Protein 7K36 (pdb70)

B-factor: mean 131.06, std 77.76, range [30.0, 365.94]

Solvent-accessible surface area: 93568 Å² total; per-residue (Å²): 111,23,35,51,2,4,69,73,4,24,77,38,98,61,73,64,16,34,77,58,0,2,45,74,40,64,25,3,4,121,40,19,20,68,106,113,0,38,62,62,9,3,76,20,28,35,64,60,26,172,24,74,60,74,1,31,37,16,15,3,104,56,16,24,101,22,43,95,63,0,33,14,91,74,76,3,40,58,0,7,73,0,0,35,50,16,8,87,32,106,42,82,88,2,22,54,22,0,31,63,5,7,55,62,8,34,88,15,74,42,0,13,69,20,1,52,59,12,34,75,57,10,70,67,31,76,50,26,12,15,17,22,6,19,22,2,14,8,31,4,2,35,46,26,94,19,80,22,31,84,49,18,23,62,28,21,52,55,11,27,85,46,114,4,88,51,0,26,40,39,14,9,39,45,16,58,72,38,7,69,37,11,29,90,83,8,30,64,57,5,51,66,25,15,67,62,13,26,92,78,28,103,65,66,77,25,18,45,11,14,13,46,16,29,23,46,31,52,91,100,93,116,82,71,64,62,44,49,64,66,31,45,79,78,29,128,80,71,47,28,29,20,16,8,75,20,29,16,57,41,12,56,108,140,105,32,68,80,25,38,62,43,14,38,65,53,40,98,115,14,46,65,36,4,20,67,12,27,26,53,12,29,46,30,42,44,88,82,52,63,84,94,72,30,66,76,52,59,65,60,43,49,74,48,68,85,122,113,76,54,57,17,39,24,49,32,62,27,23,45,24,74,51,69,105,45,89,80,46,48,63,51,49,60,59,55,32,69,49,5,34,91,66,75,40,68,18,5,30,24,39,14,50,29,24,53,32,34,25,89,44,69,19,18,69,121,48,14,81,76,34,54,68,15,20,42,65,13,4,110,44,94,148,20,80,20,36,48,37,7,0,90,42,5,13,86,17,0,18,91,25,38,53,124,61,1,37,83,38,3,29,68,15,5,43,50,9,7,63,17,97,18,20,10,0,11,70,15,1,12,42,7,3,51,78,4,6,108,113,26,34,87,88,27,1,73,80,34,5,3,69,38,3,25,78,39,11,54,36,87,22,6,11,21,19,5,4,1,0,42,1,1,31,32,3,1,96,46,0,21,91,65,16,0,54,120,63,1,10,65,18,0,43,141,7,10,60,18,104,15,15,1,0,31,0,1,0,0,78,1,6,66,78,2,1,107,46,16,54,112,72,36,21,106,63,86,8,65,60,44,3,82,138,5,19,126,33,136,20,74,5,0,72,56,34,0,81,58,1,32,105,88,60,55,123,32,89,96,122,42,49,3,46,4,4,22,30,0,2,29,5,6,23,16,3,41,91,33,51,1,0,1,1,0,0,34,0,39,6,0,6,1,1,41,58,137,29,90,18,26,22,8,1,20,17,1,65,12,31,0,13,6,18,9,19,1,69,94,1,82,39,0,5,0,0,0,43,56,19,18,2,10,56,4,53,10,27,64,29,114,47,77,41,53,48,83,46,85,92,100,7,58,66,6,76,18,127,22,4,117,22,3,0,21,6,13,14,40,0,70,66,76,60,23,0,0,0,0,0,21,55,14,21,6,56,7,12,51,63,148,98,60,51,64,29,137,89,90,2,4,5,0,16,23,0,51,35,28,44,41,27,0,8,6,0,31,40,79,13,17,5,30,5,5,12,28,144,61,46,123,68,82,49,107,21,83,65,14,1,24,66,6,24,21,16,61,28,56,61,34,10,2,3,0,8,82,46,80,59,1,20,7,2,21,4,138,67,10,123,93,106,48,41,20,87,8,6,129,49,25,0,16,0,5,8,32,8,50,6,16,14,50,6,1,0,0,0,32,41,10,12,7,41,8,14,23,32,62,50,81,85,71,66,42,81,25,84,34,17,145,110,30,66,100,12,2,2,23,11,5,11,20,6,34,10,67,18,43,1,0,1,0,0,2,37,2,29,1,37,0,6,45,85,115,125,84,71,15,113,72,2,55,90,5,18,101,40,0,41,92,44,113,57,5,58,56,63,47,0,86,36,0,6,79,58,1,71,105,14,0,20,123,20,22,1,3,40,114,22,166,21,8,3,3,0,0,0,0,4,4,0,22,1,79,24,2,30,3,2,8,88,3,2,0,96,18,18,10,1,11,3,0,0,0,0,1,2,0,0,120,13,167,80,0,0,4,0,0,1,1,0,3,0,2,2,10,30,23,106,93,22,7,10,1,0,0,0,2,7,1,6,78,111,18,0,89,104,100,8,0,53,73,14,0,79,157,54,40,52,62,22,42,0,25,118,41,0,1,54,0,2,10,42,2,0,0,0,0,10,0,44,38,66,6,0,0,0,0,0,0,2,0,5,4,0,6,24,14,34,5,0,45,0,10,20,0,15,60,53,20,43,146,58,3,17,2,6,6,0,0,40,0,13,9,31,136,124,49,6,14,5,67,6,125,100,63,18,12,35,5,0,0,84,59,0,0,71,14,1,7,144,47,28,54,10,82,4,1,0,0,0,12,57,50,19,102,92,0,33,55,60,35,19,106,136,24,0,0,2,0,2,4,0,2,54,42,38,166,219,41,35,3,62,0,0,0,0,12,2,26,32,93,28,114,58,48,38,21,83,6,80,57,30,91,156,172,76,74,7,87,23,2,34,102,54,3,77,110,36,37,52,104,8,76,106,49,46,56,95,32,105,96,41,110,59,107,17,93,63,108,19,66,119,12,56,44,57,22,111,42,36,53,84,60,32,131,88,15,21,143,119,0,87,74,29,61,81,14,35,142,79,82,89,62,66,54,82,97,123,205,44,49,23,38,0,2,0,0,27,8,48,34,5,48,34,90,6,80,108,60,102,48,96,13,82,46,54,58,49,12,13,93,25,54,23,64,64,2,90,42,23,69,145,20,9,72,90,8,71,114,14,2,67,63,32,15,116,87,22,69,170,40,57,89,119,169,95,78,14,85,26,0,3,94,36,10,74,97,41,28,58,93,13,86,84,45,77,26,83,21,61,75,67,70,48,82,12,98,63,104,38,66,108,7,75,46,45,22,108,30,28,102,43,84,33,44,10,44,76,110,12,62,56,48,60,87,187,181,35,52,0,79,20,3,21,110,54,6,102,100,22,56,60,122,8,87,100,49,126,55,103,21,72,90,81,89,64,79,15,90,66,91,45,64,115,6,51,44,44,41,64,42,37,62,66,47,42,59,62,52,95,62,50,67,89,92,126,45,36,46,20,20,30,38,71,82,41,36,71,82,151,94,50,61,44,26,28,112,3,61,121,22,30,108,67,65,45,48,22,43,68,105,0,0,89,62,90,122,88,3,16,9,27,0,2,1,6,11,19,6,5,21,24,0,5,4,9,7,9,43,5,39,74,122,14,104,102,103,77,42,98,70,14,0,16,24,13,185,46,15,85,115,2,85,8,28,14,2,4,20,2,5,10,14,15,5,8,34,40,1,9,21,101,114,44,0,84,41,37,100,76,14,94,116,58,0,34,29,35,0,7,17,2,11,19,36,11,24,12,1,4,20,6,2,29,132,65,10,99,107,34,8,54,88,18,11,113,88,16,59,1,1,41,2,16,21,92,1,10,72,76,35,45,18,19,6,111,79,28,34,80,5,73,105,156,17,110,34,41,20,37,18,144,45,53,26,4,18,65,17,0,28,7,56,26,6,30,91,24,88,89,87,1,102,111,1,6,74,74,59,18,149,137,32,44,92,137,85,122,21,75,93,21,83,74,87,73,4,62,24,3,4,17,54,11,6,26,24,6,26,34,60,31,154,126,131,16,48,72,26,6,9,3,0,4,20,8,1,11,8,87,125,56,72,77,72,30,48,49,71,20,88,57,0,0,2,8,3,20,65,9,26,0,5,50,26,0,6,55,21,0,21,31,25,22,86,108,112,32,22,72,67,14,24,52,5,6,4,4,1,6,0,0,2,1,0,0,5,4,0,37,45,23,31,165,166,69,134,98,47,16,100,50,9,57,62,41,1,12,32,63,46,13,105,121,60,7,0,6,18,18,0,0,26,1,0,40,101,7,30,78,49,160,8,80,59,3,2,0,4,4,0,0,3,0,0,1,2,1,0,0,0,10,4,2,10,18,92,77,8,47,55,62,74,45,101,52,3,83,139,54,62,28,80,114,45,64,45,61,46,44,114,25,20,146,109,32,194,36,86,66,29,54,28,35,16,24,0,64,59,126,17,1,40,116,20,0,32,63,1,0,62,94,54,2,69,43,81,34,40,88,25,25,103,1,29,28,11,5,31,140,3,0,39,47,0,4,125,6,0,80,124,37,88,38,41,21,9,25,87,24,13,34,119,90,5,78,58,49,60,108,6,38,50,32,71,10,119,39,158,47,134,100,58,55,4,1,21,5,0,76,7,0,32,107,36,0,28,94,19,0,75,3,0,7,106,0,2,90,40,2,6,42,139,111,79,3,50,6,14,0,43,102,130,114,121,100,71,132,69,52,35,26,0,24,70,5,0,41,11,0,0,0,2,0,0,0,3,0,1,0,4,0,0,47,2,0,71,17,22,10,10,21,0,6,15,29,0,0,1,35,0,6,75,30,94,1,0,34,14,1,6,88,2,3,85,44,94,9,69,53,21,0,51,23,107,22,61,102,156,182,42,18,34,6,0,0,2,0,0,0,0,1,0,21,0,0,10,54,0,1,60,128,30,81,0,0,7,20,31,0,30,86,83,152,0,4,70,14,0,56,94,3,28,129,0,118,19,14,19,0,3,3,22,0,0,51,0,0,20,46,0,0,59,51,40,29,139,122,37,10,123,74,29,26,182,20,7,17,11,0,0,22,17,9,40,9,33,0,38,38,48,7,4,60,2,130,120,153,91,60,112,57,55,2,64,63,34,108,35,46,3,102,108,1,16,53,54,34,47,64,179,100,126,36,59,77,80,22,87,94,26,72,32,56,29,50,21,2,66,68,100,73,72,43,17,66,66,70,78,81,86,133

Radius of gyration: 62.42 Å; Cα contacts (8 Å, |Δi|>4): 3441; chains: 9; bounding box: 196×83×123 Å

CATH classification: 1.25.10.10

Sequence (2183 aa):
YPIAVLIDELRNEDVQLRLNSIKKLSTIALALGVERTRSELLPFLTDTIYDEDEVLLALAEQLGTFTTLVGGPEYVHCLLPPLESLATVEETVVRDKAVESLRAISPSDLEAHFVPLVKRLAGGDWFTSRTSACGLFSVCYPRVSSAVKAELRQYFRNLCSDDTPMVRRAAASKLGEFAKVLELDNVKSEIIPMFSNLASDEQDSVRLLAVEACVNIAQLLDLEALVMPTLRQAAEWRVRYMVADKFTELQKAITKTDLVPAFQNLMKEVRAAASHKVKEFCENLSADCRENVIMSQILPCIKELVSVKSALASVIMGLSPILGKDNTIEHLLPLFLAQLKDECPEVRLNIISNLDCVNEVIGIRQLSQSLLPAIVELAEDAKWRVRLAIIEYMPLLAGQLGVEFFDEKLNSLCMAWLVDHVYAIREAATSNLKKLVEKFGKEWAHATIIPKVLAMSGDPNYLHRMTTLFCINVLSEVCGQDITTKHMLPTVLRMAGDPVANVRFNVAKSLQKIGPILDNSTLQSEVKPILEKLTQDQDVDVKYFAQEALTVLSTWNPKYTLRSHFDGVRALAFHPVEPVLVTASEDHTLKLWNLDVEPIYTFRAHIGPVLSLAISSNGEQCFSGGIDATIQWWNMPSPSVDPYDTYEPNVLAGTLVGHTDAVWGLAYSGIKNQLLSCSADGTVRLWNPPCICTYNGIPTSVDFIGCDPAHMVTSFNTGSAVIYDLETSQSLVILSNHINRVVSHPTLPVTITAHEDRHIKFFDNKTGKMIHSMVAHLDAVTSLAVDPNGIYLMSGSHDCSIRLWNLDSKTCVQEITAHRKKLDESIYDVAFHSSKAYIASAGADALAKVFVDEKVFTKELDQWIEQLNECKQLSESQVKSLCEKAKEILTKESNVQEVRCPVTVCGDVHGQFHDLMELFRIGGKSPDTNYLFMGDYVDRGYYSVETVTLLVALKVRYRERITILRGNHESRQITQVYGFYDECLRKYGNANVWKYFTDLFDYLPLTALVDGQIFCLHGGLSPSIDTLDHIRALDRLQEVPHEGPMCDLLWSDPDDRGGWGISPRGAGYTFGQDISETFNHANGLTLVSRAHQLVMEGYNWCHDRNVVTIFSAPNYCYRCGNQAAIMELDDTLKYSFLQFDPAPRQYTIPGILHYIQHEWARFEMERAHWEVERAELQARIAFLQGERKGQENLKKDLVRRIKMLEYALKQERAKYHKLQYTIPGILHYIQHEWARFEMERAHWEVERAELQARIAFLQGERKGQENLKKDLVRRIKMLEYALKQQYTIPGILHYIQHEWARFEMERAHWEVERAELQARIAFLQGERKGQENLKKDLVRRIKMLEYQYTIPGILHYIQHEWARFEMERAHWEVERAELQARIAFLQGERKGQENLKKDLVRRIKMLRNRPGTKAQDFYNWTLAVQQYIQQNIRADCSNIDKILEPPDEGVWKYEHLRQFCLELNGLAVKLQSECHPDTCIFLCAAHKTPKECPAIDYTRHTLDGAACLLNSNKYFPSRVSIKESSVAKLGSVCRRIYRIFSHAYFHHRQIFDEYENETFLCHRFTKFVMKYNLMSKDNLIVPIEFEYADTDKWAAELSELYSYTEGPEFLMNRKCFEEDFRIHVTDKKWTELDTNQHRTHAMRLLDGLEVTAREKRLKVARAILYVAQGTSSEAEVQSWMRYNIFLLLEVGTFNALVELLNMEIDNISLADSTDLRVLLNIMYLIVETVHQECEEWRTMRQTFRAELGSPLYNNEPFAIMLFGMVTKFCSGHAPHFPMKKVLLLLWKTVLCTLGGFEELQSMKAEKRSILGLPPLPEDSIKVIRNMRAAGLPWAPKVREKDIEMFLESSRSKFIGYTLGSDTNTVVGLPRPIHESIKTLKQHKYTSIAEVQAQMEEEYLRSPLSGGEEEVEQVPAETLYQGLLPSLPQYMIALLKILLAAAPTINILADVLPTVLQSMKLGVDVNRHKEVIVKAISAVLLLLLKHFKLNHVYQFEYMAQHLVFANCIPLILKFFNQNIMSYITAKNSISQFCWRNLFSCINLLRILNKLTKWKHSRTMMLVVFKSAPILKRALKVKQAMMQLYVLKLLKVQTKYLGRQWRKSNMKTMSAIYQKVRHRLNDDWAYGNDWDFQAEECALRANIERFNARRYDRAHSNPDFLPVDNCLQSVLGFQMNYDLWLERE

Organism: Homo sapiens (NCBI:txid9606)

GO terms:
  GO:0004721 phosphoprotein phosphatase activity (F, IDA)
  GO:0008287 protein serine/threonine phosphatase complex (C, IDA)
  GO:0035331 negative regulation of hippo signaling (P, IDA)
  GO:0000775 chromosome, centromeric region (C, IDA)
  GO:0000785 chromatin (C, IDA)
  GO:0005634 nucleus (C, IDA)
  GO:0000159 protein phosphatase type 2A complex (C, IDA)
  GO:0090443 FAR/SIN/STRIPAK complex (C, IDA)
  GO:0160232 INTAC complex (C, IDA)
  GO:0160240 RNA polymerase II transcription initiation surveillance (P, IDA)
  GO:0007059 chromosome segregation (P, IDA)
  GO:0019888 protein phosphatase regulator activity (F, IDA)
  GO:0005694 chromosome (C, EXP)
  GO:0005515 protein binding (F, IPI)
  GO:0005829 cytosol (C, TAS)
  GO:0034243 regulation of transcription elongation by RNA polymerase II (P, IDA)
  GO:0043005 neuron projection (C, IDA)
  GO:0043025 neuronal cell body (C, IDA)
  GO:0016328 lateral plasma membrane (C, IDA)
  GO:0000159 protein phosphatase type 2A complex (C, TAS)

Foldseek 3Di:
DLLVVLVVQCVDPDPVSVLVSLVCPVVVLVVDQLCCCLVPVLVSLQPVDDHDPVSLLSNLVSLLPVLVSNPHLCRLLSNLNRLLVQLPDPDDVSVVSSLNSLLSNACLVSLLVSLVVLCVSLLVDLELSVLSSLLSSLSSCLSVVQPVQVVSLVSLLCLCPVNYPHSVLVSLQVLVRSCVSHDPVSSVSSLVSSQVSLVVQDDLSSLLSSLNSLLVCCVPNVVNVVSVVVLLVQCPASSVLSNLLSLLSCLQPVSCLVSLVSLLVLCCVNVLSSLVSVLSSLLSCLVDPDPVSCVVSVVSSLVSLLVVSLLSVLSSLLSNLSDQDDVVSVVSLLSLLVCCLPHPLVSVLSSLVSVVSVCVSPRCLVVVVSNVVSLVSQCPDDPVVSVLSSLLSVLVVCLVNDPVSCLVPVLVSLVCQCQDDDVSSLVSSLVSVLVNCVSPDLVCVVVRPLVVLLVQCDDPDVSSNLSSLVSLLSNLVPNAQVVCVVRVVVSLLVQCPPPDVVSNLSSLVSCLRNVVRYDPVCCVVRVVVSLVVQCPDDPVSSVVSSVVSVVSPD/DWDFDDKAPDDFFFFQEKEAFAAFQKIWTFFQVQKIFIDHDVGYTAEIDPPGDGGWHEKEAQNVRFKIWTWFAQQKIWIFGDDDPPHHHPDDDDVCRRVDIGHDQRGTFQEWEDFPVRFWIWTDGCSQWIWIDGVHDIDIANDCFNYKYAAHCDSQKIKTAHQPFKIWIGGHVPSDTDDIEGAGKAEKAHANDQFWIWTFHQQQWIFIATPPYRDRPGTHRHDPGRFHEKEAALHGFWIWTHGQVQKIATAGPVHRDRPDIDHDWDNPDSGWWNYKYFHNHPTKIWTTIRRRIIIIID/DPVVVLVVLVVQLVCLLVVHHDALVVLQVLLVLLLVLLLPAFLAAEAEFWAKEFEAAAQAVQLVVVVCVVQHHQQVHAYEYAENQHFLYQRSRSRVSNLSSSCSNCVRRYAYAYAPCLFLVNCVPGPVQVNCCVVHVDCSSVVSSSQSSLRHRAWYAYPQAETEGAAAFAPVDQEVVVSSVDRSNDGQDQDDRSQARRHHEEDADAAWAPDPVHTHTHHYLVSLVNSSVVRVHPAYEYEYDDDQAQKDCPNPNRYMYGHAYACSPVVSGGWHKMWIRDNPRDIDMDTGHRDDD/DDDPVVVVVVVVVVVVVVVVVVVVVVVVVVVVVVVVVVVVVVVVVVVVVVVVVVVVVVVVVVVVVVVVVVVVVD/DDDDVRVVVVVVVVVVVVVVVVVVVVVVVVVVVVVVVVVVVVVVVVVVVVVVVVVVVVVVVVVVVD/DDDVVVVVVVVVVVVVVVVVVVVVVVVVVVVVVVVVVVVVVVVVVVVVVVVVVVVVVVVVVD/DDDDVVVVVVVVVVVVVVVVVVVVVVVVVVVVVVVVVVVVVVVVVVVVVVVVVVVVVVVD/DDDPPDDPCVVVVDVVCLLVLLVVQPVVDLPDQVSSVPDPPDQLNLLSVVVVLLVLCVVVLVLCVVPVDVPVFADWAVLDPPTGRPTLNRRSVSLSVVVVCLSPPCVQDVDSPDGDPVRSLVSLVSVVSVVVNVVCCCPRPVVVSVVSCVVHVSLVSVLVNCVVVVSDDPVSDDDDD/DFDQDLDDALVVVVVLQDFPQCVCLLVLLCVLQVVVVCVVDHPDDPVPDDDVVLLVVLVVLLVQCPDPDPVSNLSSLSPLLNLCQPDPDPVVSLVSNLVSLLSNVVSPVPVSLVVVLVVVVVDQAAVLDDSLSSSLSSLLSSLSSLVSPVVVCVVVSVVVLAVQLALPDVRAHPLLVLLVVLLCCLVVNCVQHQQLSSLSSSLSNLCSNQHGVVVLLVLQQVVCVVVVHDGDPDDVSVVLVPDFFLAAPFQAEAELVVQLVVVQVQCCVQVVDGDPSDNPPDDRGDPVVVVVSVVHVVRYDDGPQVVLLVLLVVCVVPVPPPSDDDADVRSLNSNLLSCVVPVLSSLLSLLCVLLVLQPVVVNCNNRHHPVVVVVSSVLSSNSSSLSSLLSSLSSLLSNLSSLCSRYNLSNVVNLLSNCVSPLLVSLLVSLPDQLVCQQVVPSDDVVGPNSSVNSNLSSLVNSLSNDDPAVLVLVVCVVVVSVVSLVSQSPPRRRSSVLSSLSNCLVNQLAPDVVVLVVDVSSVVSNVRRYHDYPPDQSNPHDHDDNVVVSVVSVVVSVVSCCVPNVVPPPPVPDDDDPPDCPVVVCVVCVPVVVVVVD

InterPro domains:
  IPR000357 HEAT repeat [PF02985] (522-550)
  IPR011989 Armadillo-like helical [G3DSA:1.25.10.10] (2-589)
  IPR016024 Armadillo-type fold [SSF48371] (5-586)
  IPR021133 HEAT, type 2 [PS50077] (12-50)
  IPR021133 HEAT, type 2 [PS50077] (89-127)
  IPR021133 HEAT, type 2 [PS50077] (166-204)
  IPR021133 HEAT, type 2 [PS50077] (205-243)
  IPR021133 HEAT, type 2 [PS50077] (244-282)
  IPR021133 HEAT, type 2 [PS50077] (283-320)
  IPR021133 HEAT, type 2 [PS50077] (326-364)
  IPR021133 HEAT, type 2 [PS50077] (365-403)
  IPR021133 HEAT, type 2 [PS50077] (404-442)
  IPR021133 HEAT, type 2 [PS50077] (521-559)
  IPR021133 HEAT, type 2 [PS50077] (560-589)
  IPR051023 Protein Phosphatase 2A Regulatory Subunit A [PTHR10648] (4-584)
  IPR054573 Phosphatase PP2A regulatory subunit A/Splicing factor 3B subunit 1-like, HEAT repeat [PF22646] (276-357)
  IPR055231 PIK3R4-like, middle domain [PF22956] (153-271)

Structure (mmCIF, N/CA/C/O backbone):
data_7K36
#
_entry.id   7K36
#
_cell.length_a   1.00
_cell.length_b   1.00
_cell.length_c   1.00
_cell.angle_alpha   90.00
_cell.angle_beta   90.00
_cell.angle_gamma   90.00
#
_symmetry.space_group_name_H-M   'P 1'
#
loop_
_entity.id
_entity.type
_entity.pdbx_description
1 polymer 'Serine/threonine-protein phosphatase 2A 65 kDa regulatory subunit A alpha isoform'
2 polymer Striatin-3
3 polymer 'Serine/threonine-protein phosphatase 2A catalytic subunit alpha isoform'
4 polymer 'MOB-like protein phocein'
5 polymer 'Striatin-interacting protein 1'
6 non-polymer 'MANGANESE (II) ION'
7 non-polymer 'ZINC ION'
8 non-polymer 'INOSITOL HEXAKISPHOSPHATE'
#
loop_
_atom_site.group_PDB
_atom_site.id
_atom_site.type_symbol
_atom_site.label_atom_id
_atom_site.label_alt_id
_atom_site.label_comp_id
_atom_site.label_asym_id
_atom_site.label_entity_id
_atom_site.label_seq_id
_atom_site.pdbx_PDB_ins_code
_atom_site.Cartn_x
_atom_site.Cartn_y
_atom_site.Cartn_z
_atom_site.occupancy
_atom_site.B_iso_or_equiv
_atom_site.auth_seq_id
_atom_site.auth_comp_id
_atom_site.auth_asym_id
_atom_site.auth_atom_id
_atom_site.pdbx_PDB_model_num
ATOM 1 N N . TYR A 1 11 ? 222.515 150.719 93.843 1.00 334.33 11 TYR A N 1
ATOM 2 C CA . TYR A 1 11 ? 221.453 149.744 94.073 1.00 334.33 11 TYR A CA 1
ATOM 3 C C . TYR A 1 11 ? 221.258 149.426 95.565 1.00 334.33 11 TYR A C 1
ATOM 4 O O . TYR A 1 11 ? 220.123 149.452 96.040 1.00 334.33 11 TYR A O 1
ATOM 13 N N . PRO A 1 12 ? 222.333 149.122 96.309 1.00 341.94 12 PRO A N 1
ATOM 14 C CA . PRO A 1 12 ? 222.147 148.901 97.753 1.00 341.94 12 PRO A CA 1
ATOM 15 C C . PRO A 1 12 ? 221.694 150.146 98.489 1.00 341.94 12 PRO A C 1
ATOM 16 O O . PRO A 1 12 ? 220.836 150.054 99.376 1.00 341.94 12 PRO A O 1
ATOM 20 N N . ILE A 1 13 ? 222.235 151.313 98.138 1.00 345.28 13 ILE A N 1
ATOM 21 C CA . ILE A 1 13 ? 221.758 152.561 98.721 1.00 345.28 13 ILE A CA 1
ATOM 22 C C . ILE A 1 13 ? 220.273 152.739 98.450 1.00 345.28 13 ILE A C 1
ATOM 23 O O . ILE A 1 13 ? 219.511 153.162 99.328 1.00 345.28 13 ILE A O 1
ATOM 28 N N . ALA A 1 14 ? 219.839 152.408 97.231 1.00 349.78 14 ALA A N 1
ATOM 29 C CA . ALA A 1 14 ? 218.439 152.580 96.861 1.00 349.78 14 ALA A CA 1
ATOM 30 C C . ALA A 1 14 ? 217.525 151.725 97.728 1.00 349.78 14 ALA A C 1
ATOM 31 O O . ALA A 1 14 ? 216.531 152.225 98.267 1.00 349.78 14 ALA A O 1
ATOM 33 N N . VAL A 1 15 ? 217.842 150.435 97.877 1.00 351.95 15 VAL A N 1
ATOM 34 C CA . VAL A 1 15 ? 216.983 149.571 98.680 1.00 351.95 15 VAL A CA 1
ATOM 35 C C . VAL A 1 15 ? 217.069 149.952 100.151 1.00 351.95 15 VAL A C 1
ATOM 36 O O . VAL A 1 15 ? 216.098 149.781 100.899 1.00 351.95 15 VAL A O 1
ATOM 40 N N . LEU A 1 16 ? 218.210 150.494 100.592 1.00 355.43 16 LEU A N 1
ATOM 41 C CA . LEU A 1 16 ? 218.260 151.072 101.932 1.00 355.43 16 LEU A CA 1
ATOM 42 C C . LEU A 1 16 ? 217.264 152.213 102.080 1.00 355.43 16 LEU A C 1
ATOM 43 O O . LEU A 1 16 ? 216.575 152.312 103.097 1.00 355.43 16 LEU A O 1
ATOM 48 N N . ILE A 1 17 ? 217.182 153.091 101.081 1.00 356.16 17 ILE A N 1
ATOM 49 C CA . ILE A 1 17 ? 216.221 154.190 101.156 1.00 356.16 17 ILE A CA 1
ATOM 50 C C . ILE A 1 17 ? 214.795 153.654 101.157 1.00 356.16 17 ILE A C 1
ATOM 51 O O . ILE A 1 17 ? 213.939 154.127 101.916 1.00 356.16 17 ILE A O 1
ATOM 56 N N . ASP A 1 18 ? 214.516 152.657 100.315 1.00 357.67 18 ASP A N 1
ATOM 57 C CA . ASP A 1 18 ? 213.161 152.111 100.258 1.00 357.67 18 ASP A CA 1
ATOM 58 C C . ASP A 1 18 ? 212.765 151.464 101.581 1.00 357.67 18 ASP A C 1
ATOM 59 O O . ASP A 1 18 ? 211.686 151.747 102.114 1.00 357.67 18 ASP A O 1
ATOM 64 N N . GLU A 1 19 ? 213.618 150.592 102.127 1.00 358.17 19 GLU A N 1
ATOM 65 C CA . GLU A 1 19 ? 213.340 150.013 103.437 1.00 358.17 19 GLU A CA 1
ATOM 66 C C . GLU A 1 19 ? 213.244 151.097 104.504 1.00 358.17 19 GLU A C 1
ATOM 67 O O . GLU A 1 19 ? 212.484 150.964 105.470 1.00 358.17 19 GLU A O 1
ATOM 73 N N . LEU A 1 20 ? 214.004 152.179 104.341 1.00 363.05 20 LEU A N 1
ATOM 74 C CA . LEU A 1 20 ? 213.904 153.344 105.208 1.00 363.05 20 LEU A CA 1
ATOM 75 C C . LEU A 1 20 ? 212.724 154.235 104.849 1.00 363.05 20 LEU A C 1
ATOM 76 O O . LEU A 1 20 ? 212.412 155.160 105.607 1.00 363.05 20 LEU A O 1
ATOM 81 N N . ARG A 1 21 ? 212.083 153.996 103.705 1.00 364.17 21 ARG A N 1
ATOM 82 C CA . ARG A 1 21 ? 210.827 154.653 103.378 1.00 364.17 21 ARG A CA 1
ATOM 83 C C . ARG A 1 21 ? 209.618 153.838 103.813 1.00 364.17 21 ARG A C 1
ATOM 84 O O . ARG A 1 21 ? 208.483 154.255 103.557 1.00 364.17 21 ARG A O 1
ATOM 86 N N . ASN A 1 22 ? 209.839 152.692 104.454 1.00 365.82 22 ASN A N 1
ATOM 87 C CA . ASN A 1 22 ? 208.744 151.834 104.880 1.00 365.82 22 ASN A CA 1
ATOM 88 C C . ASN A 1 22 ? 207.902 152.527 105.944 1.00 365.82 22 ASN A C 1
ATOM 89 O O . ASN A 1 22 ? 208.404 153.298 106.765 1.00 365.82 22 ASN A O 1
ATOM 94 N N . GLU A 1 23 ? 206.600 152.245 105.922 1.00 365.94 23 GLU A N 1
ATOM 95 C CA . GLU A 1 23 ? 205.688 152.876 106.868 1.00 365.94 23 GLU A CA 1
ATOM 96 C C . GLU A 1 23 ? 205.847 152.294 108.267 1.00 365.94 23 GLU A C 1
ATOM 97 O O . GLU A 1 23 ? 205.881 153.034 109.256 1.00 365.94 23 GLU A O 1
ATOM 99 N N . ASP A 1 24 ? 205.948 150.971 108.366 1.00 364.23 24 ASP A N 1
ATOM 100 C CA . ASP A 1 24 ? 206.024 150.314 109.664 1.00 364.23 24 ASP A CA 1
ATOM 101 C C . ASP A 1 24 ? 207.357 150.611 110.336 1.00 364.23 24 ASP A C 1
ATOM 102 O O . ASP A 1 24 ? 208.418 150.494 109.716 1.00 364.23 24 ASP A O 1
ATOM 107 N N . VAL A 1 25 ? 207.299 150.993 111.613 1.00 361.51 25 VAL A N 1
ATOM 108 C CA . VAL A 1 25 ? 208.515 151.269 112.363 1.00 361.51 25 VAL A CA 1
ATOM 109 C C . VAL A 1 25 ? 209.311 149.999 112.629 1.00 361.51 25 VAL A C 1
ATOM 110 O O . VAL A 1 25 ? 210.538 150.056 112.739 1.00 361.51 25 VAL A O 1
ATOM 114 N N . GLN A 1 26 ? 208.648 148.842 112.703 1.00 362.79 26 GLN A N 1
ATOM 115 C CA . GLN A 1 26 ? 209.350 147.595 112.995 1.00 362.79 26 GLN A CA 1
ATOM 116 C C . GLN A 1 26 ? 210.163 147.106 111.802 1.00 362.79 26 GLN A C 1
ATOM 117 O O . GLN A 1 26 ? 211.314 146.687 111.962 1.00 362.79 26 GLN A O 1
ATOM 119 N N . LEU A 1 27 ? 209.583 147.142 110.602 1.00 360.28 27 LEU A N 1
ATOM 120 C CA . LEU A 1 27 ? 210.338 146.771 109.410 1.00 360.28 27 LEU A CA 1
ATOM 121 C C . LEU A 1 27 ? 211.501 147.729 109.189 1.00 360.28 27 LEU A C 1
ATOM 122 O O . LEU A 1 27 ? 212.611 147.313 108.829 1.00 360.28 27 LEU A O 1
ATOM 127 N N . ARG A 1 28 ? 211.260 149.025 109.394 1.00 364.93 28 ARG A N 1
ATOM 128 C CA . ARG A 1 28 ? 212.343 149.993 109.296 1.00 364.93 28 ARG A CA 1
ATOM 129 C C . ARG A 1 28 ? 213.424 149.709 110.326 1.00 364.93 28 ARG A C 1
ATOM 130 O O . ARG A 1 28 ? 214.614 149.790 110.018 1.00 364.93 28 ARG A O 1
ATOM 138 N N . LEU A 1 29 ? 213.029 149.352 111.549 1.00 361.23 29 LEU A N 1
ATOM 139 C CA . LEU A 1 29 ? 214.003 149.039 112.588 1.00 361.23 29 LEU A CA 1
ATOM 140 C C . LEU A 1 29 ? 214.802 147.792 112.236 1.00 361.23 29 LEU A C 1
ATOM 141 O O . LEU A 1 29 ? 215.980 147.681 112.592 1.00 361.23 29 LEU A O 1
ATOM 146 N N . ASN A 1 30 ? 214.169 146.838 111.552 1.00 364.65 30 ASN A N 1
ATOM 147 C CA . ASN A 1 30 ? 214.905 145.699 111.012 1.00 364.65 30 ASN A CA 1
ATOM 148 C C . ASN A 1 30 ? 215.941 146.163 109.998 1.00 364.65 30 ASN A C 1
ATOM 149 O O . ASN A 1 30 ? 217.109 145.760 110.055 1.00 364.65 30 ASN A O 1
ATOM 154 N N . SER A 1 31 ? 215.518 147.005 109.051 1.00 364.18 31 SER A N 1
ATOM 155 C CA . SER A 1 31 ? 216.458 147.601 108.104 1.00 364.18 31 SER A CA 1
ATOM 156 C C . SER A 1 31 ? 217.625 148.257 108.832 1.00 364.18 31 SER A C 1
ATOM 157 O O . SER A 1 31 ? 218.778 148.158 108.398 1.00 364.18 31 SER A O 1
ATOM 160 N N . ILE A 1 32 ? 217.338 148.918 109.954 1.00 361.20 32 ILE A N 1
ATOM 161 C CA . ILE A 1 32 ? 218.392 149.533 110.758 1.00 361.20 32 ILE A CA 1
ATOM 162 C C . ILE A 1 32 ? 219.330 148.467 111.302 1.00 361.20 32 ILE A C 1
ATOM 163 O O . ILE A 1 32 ? 220.557 148.579 111.201 1.00 361.20 32 ILE A O 1
ATOM 168 N N . LYS A 1 33 ? 218.765 147.422 111.906 1.00 360.88 33 LYS A N 1
ATOM 169 C CA . LYS A 1 33 ? 219.583 146.332 112.418 1.00 360.88 33 LYS A CA 1
ATOM 170 C C . LYS A 1 33 ? 220.277 145.564 111.303 1.00 360.88 33 LYS A C 1
ATOM 171 O O . LYS A 1 33 ? 221.113 144.699 111.587 1.00 360.88 33 LYS A O 1
ATOM 173 N N . LYS A 1 34 ? 219.959 145.862 110.045 1.00 362.36 34 LYS A N 1
ATOM 174 C CA . LYS A 1 34 ? 220.504 145.147 108.899 1.00 362.36 34 LYS A CA 1
ATOM 175 C C . LYS A 1 34 ? 221.261 146.073 107.948 1.00 362.36 34 LYS A C 1
ATOM 176 O O . LYS A 1 34 ? 221.086 146.016 106.729 1.00 362.36 34 LYS A O 1
ATOM 182 N N . LEU A 1 35 ? 222.109 146.945 108.501 1.00 360.39 35 LEU A N 1
ATOM 183 C CA . LEU A 1 35 ? 223.066 147.671 107.672 1.00 360.39 35 LEU A CA 1
ATOM 184 C C . LEU A 1 35 ? 224.319 146.846 107.413 1.00 360.39 35 LEU A C 1
ATOM 185 O O . LEU A 1 35 ? 224.980 147.035 106.384 1.00 360.39 35 LEU A O 1
ATOM 190 N N . SER A 1 36 ? 224.661 145.941 108.334 1.00 357.40 36 SER A N 1
ATOM 191 C CA . SER A 1 36 ? 225.774 145.029 108.101 1.00 357.40 36 SER A CA 1
ATOM 192 C C . SER A 1 36 ? 225.517 144.144 106.891 1.00 357.40 36 SER A C 1
ATOM 193 O O . SER A 1 36 ? 226.462 143.741 106.205 1.00 357.40 36 SER A O 1
ATOM 196 N N . THR A 1 37 ? 224.250 143.837 106.613 1.00 357.76 37 THR A N 1
ATOM 197 C CA . THR A 1 37 ? 223.922 143.085 105.408 1.00 357.76 37 THR A CA 1
ATOM 198 C C . THR A 1 37 ? 224.356 143.836 104.156 1.00 357.76 37 THR A C 1
ATOM 199 O O . THR A 1 37 ? 224.950 143.250 103.242 1.00 357.76 37 THR A O 1
ATOM 203 N N . ILE A 1 38 ? 224.075 145.137 104.099 1.00 354.30 38 ILE A N 1
ATOM 204 C CA . ILE A 1 38 ? 224.484 145.927 102.944 1.00 354.30 38 ILE A CA 1
ATOM 205 C C . ILE A 1 38 ? 225.996 146.118 102.928 1.00 354.30 38 ILE A C 1
ATOM 206 O O . ILE A 1 38 ? 226.614 146.157 101.855 1.00 354.30 38 ILE A O 1
ATOM 211 N N . ALA A 1 39 ? 226.620 146.230 104.103 1.00 350.24 39 ALA A N 1
ATOM 212 C CA . ALA A 1 39 ? 228.072 146.366 104.158 1.00 350.24 39 ALA A CA 1
ATOM 213 C C . ALA A 1 39 ? 228.762 145.133 103.587 1.00 350.24 39 ALA A C 1
ATOM 214 O O . ALA A 1 39 ? 229.717 145.248 102.809 1.00 350.24 39 ALA A O 1
ATOM 216 N N . LEU A 1 40 ? 228.298 143.940 103.966 1.00 348.75 40 LEU A N 1
ATOM 217 C CA . LEU A 1 40 ? 228.867 142.724 103.393 1.00 348.75 40 LEU A CA 1
ATOM 218 C C . LEU A 1 40 ? 228.482 142.568 101.928 1.00 348.75 40 LEU A C 1
ATOM 219 O O . LEU A 1 40 ? 229.237 141.970 101.152 1.00 348.75 40 LEU A O 1
ATOM 224 N N . ALA A 1 41 ? 227.318 143.090 101.531 1.00 344.72 41 ALA A N 1
ATOM 225 C CA . ALA A 1 41 ? 226.930 143.050 100.125 1.00 344.72 41 ALA A CA 1
ATOM 226 C C . ALA A 1 41 ? 227.922 143.823 99.265 1.00 344.72 41 ALA A C 1
ATOM 227 O O . ALA A 1 41 ? 228.577 143.252 98.385 1.00 344.72 41 ALA A O 1
ATOM 229 N N . LEU A 1 42 ? 228.049 145.124 99.509 1.00 337.48 42 LEU A N 1
ATOM 230 C CA . LEU A 1 42 ? 229.020 145.939 98.800 1.00 337.48 42 LEU A CA 1
ATOM 231 C C . LEU A 1 42 ? 230.436 145.553 99.221 1.00 337.48 42 LEU A C 1
ATOM 232 O O . LEU A 1 42 ? 230.649 144.747 100.131 1.00 337.48 42 LEU A O 1
ATOM 237 N N . GLY A 1 43 ? 231.423 146.135 98.545 1.00 332.24 43 GLY A N 1
ATOM 238 C CA . GLY A 1 43 ? 232.805 145.995 98.937 1.00 332.24 43 GLY A CA 1
ATOM 239 C C . GLY A 1 43 ? 233.205 147.120 99.871 1.00 332.24 43 GLY A C 1
ATOM 240 O O . GLY A 1 43 ? 232.598 148.186 99.868 1.00 332.24 43 GLY A O 1
ATOM 241 N N . VAL A 1 44 ? 234.238 146.863 100.680 1.00 327.86 44 VAL A N 1
ATOM 242 C CA . VAL A 1 44 ? 234.664 147.840 101.682 1.00 327.86 44 VAL A CA 1
ATOM 243 C C . VAL A 1 44 ? 234.998 149.174 101.026 1.00 327.86 44 VAL A C 1
ATOM 244 O O . VAL A 1 44 ? 234.644 150.243 101.542 1.00 327.86 44 VAL A O 1
ATOM 248 N N . GLU A 1 45 ? 235.671 149.136 99.875 1.00 329.24 45 GLU A N 1
ATOM 249 C CA . GLU A 1 45 ? 235.910 150.363 99.121 1.00 329.24 45 GLU A CA 1
ATOM 250 C C . GLU A 1 45 ? 234.599 150.949 98.614 1.00 329.24 45 GLU A C 1
ATOM 251 O O . GLU A 1 45 ? 234.339 152.149 98.766 1.00 329.24 45 GLU A O 1
ATOM 257 N N . ARG A 1 46 ? 233.756 150.111 98.005 1.00 331.00 46 ARG A N 1
ATOM 258 C CA . ARG A 1 46 ? 232.434 150.567 97.597 1.00 331.00 46 ARG A CA 1
ATOM 259 C C . ARG A 1 46 ? 231.605 150.998 98.798 1.00 331.00 46 ARG A C 1
ATOM 260 O O . ARG A 1 46 ? 230.844 151.967 98.706 1.00 331.00 46 ARG A O 1
ATOM 268 N N . THR A 1 47 ? 231.754 150.303 99.929 1.00 333.45 47 THR A N 1
ATOM 269 C CA . THR A 1 47 ? 231.103 150.725 101.165 1.00 333.45 47 THR A CA 1
ATOM 270 C C . THR A 1 47 ? 231.457 152.167 101.497 1.00 333.45 47 THR A C 1
ATOM 271 O O . THR A 1 47 ? 230.580 153.033 101.583 1.00 333.45 47 THR A O 1
ATOM 275 N N . ARG A 1 48 ? 232.750 152.445 101.664 1.00 324.19 48 ARG A N 1
ATOM 276 C CA . ARG A 1 48 ? 233.182 153.793 102.016 1.00 324.19 48 ARG A CA 1
ATOM 277 C C . ARG A 1 48 ? 232.719 154.811 100.981 1.00 324.19 48 ARG A C 1
ATOM 278 O O . ARG A 1 48 ? 232.253 155.901 101.331 1.00 324.19 48 ARG A O 1
ATOM 286 N N . SER A 1 49 ? 232.826 154.467 99.695 1.00 329.56 49 SER A N 1
ATOM 287 C CA . SER A 1 49 ? 232.542 155.439 98.645 1.00 329.56 49 SER A CA 1
ATOM 288 C C . SER A 1 49 ? 231.054 155.722 98.491 1.00 329.56 49 SER A C 1
ATOM 289 O O . SER A 1 49 ? 230.685 156.795 98.000 1.00 329.56 49 SER A O 1
ATOM 292 N N . GLU A 1 50 ? 230.190 154.790 98.885 1.00 333.86 50 GLU A N 1
ATOM 293 C CA . GLU A 1 50 ? 228.768 154.928 98.604 1.00 333.86 50 GLU A CA 1
ATOM 294 C C . GLU A 1 50 ? 227.924 155.072 99.859 1.00 333.86 50 GLU A C 1
ATOM 295 O O . GLU A 1 50 ? 227.163 156.040 99.979 1.00 333.86 50 GLU A O 1
ATOM 301 N N . LEU A 1 51 ? 228.042 154.141 100.810 1.00 338.66 51 LEU A N 1
ATOM 302 C CA . LEU A 1 51 ? 227.183 154.183 101.987 1.00 338.66 51 LEU A CA 1
ATOM 303 C C . LEU A 1 51 ? 227.486 155.402 102.847 1.00 338.66 51 LEU A C 1
ATOM 304 O O . LEU A 1 51 ? 226.576 155.996 103.437 1.00 338.66 51 LEU A O 1
ATOM 309 N N . LEU A 1 52 ? 228.762 155.790 102.930 1.00 334.06 52 LEU A N 1
ATOM 310 C CA . LEU A 1 52 ? 229.113 156.963 103.728 1.00 334.06 52 LEU A CA 1
ATOM 311 C C . LEU A 1 52 ? 228.435 158.223 103.207 1.00 334.06 52 LEU A C 1
ATOM 312 O O . LEU A 1 52 ? 227.843 158.957 104.017 1.00 334.06 52 LEU A O 1
ATOM 317 N N . PRO A 1 53 ? 228.466 158.540 101.906 1.00 337.29 53 PRO A N 1
ATOM 318 C CA . PRO A 1 53 ? 227.612 159.639 101.428 1.00 337.29 53 PRO A CA 1
ATOM 319 C C . PRO A 1 53 ? 226.141 159.422 101.732 1.00 337.29 53 PRO A C 1
ATOM 320 O O . PRO A 1 53 ? 225.428 160.382 102.052 1.00 337.29 53 PRO A O 1
ATOM 324 N N . PHE A 1 54 ? 225.669 158.176 101.653 1.00 344.54 54 PHE A N 1
ATOM 325 C CA . PHE A 1 54 ? 224.267 157.892 101.939 1.00 344.54 54 PHE A CA 1
ATOM 326 C C . PHE A 1 54 ? 223.956 158.091 103.417 1.00 344.54 54 PHE A C 1
ATOM 327 O O . PHE A 1 54 ? 223.035 158.833 103.776 1.00 344.54 54 PHE A O 1
ATOM 335 N N . LEU A 1 55 ? 224.713 157.429 104.294 1.00 340.51 55 LEU A N 1
ATOM 336 C CA . LEU A 1 55 ? 224.512 157.622 105.725 1.00 340.51 55 LEU A CA 1
ATOM 337 C C . LEU A 1 55 ? 224.886 159.026 106.179 1.00 340.51 55 LEU A C 1
ATOM 338 O O . LEU A 1 55 ? 224.715 159.344 107.361 1.00 340.51 55 LEU A O 1
ATOM 343 N N . THR A 1 56 ? 225.405 159.862 105.279 1.00 336.97 56 THR A N 1
ATOM 344 C CA . THR A 1 56 ? 225.676 161.254 105.611 1.00 336.97 56 THR A CA 1
ATOM 345 C C . THR A 1 56 ? 224.500 162.148 105.234 1.00 336.97 56 THR A C 1
ATOM 346 O O . THR A 1 56 ? 224.003 162.924 106.057 1.00 336.97 56 THR A O 1
ATOM 350 N N . ASP A 1 57 ? 224.040 162.045 103.989 1.00 338.46 57 ASP A N 1
ATOM 351 C CA . ASP A 1 57 ? 222.994 162.927 103.492 1.00 338.46 57 ASP A CA 1
ATOM 352 C C . ASP A 1 57 ? 221.597 162.400 103.801 1.00 338.46 57 ASP A C 1
ATOM 353 O O . ASP A 1 57 ? 220.815 163.073 104.479 1.00 338.46 57 ASP A O 1
ATOM 355 N N . THR A 1 58 ? 221.272 161.202 103.320 1.00 340.14 58 THR A N 1
ATOM 356 C CA . THR A 1 58 ? 219.912 160.676 103.405 1.00 340.14 58 THR A CA 1
ATOM 357 C C . THR A 1 58 ? 219.754 159.917 104.720 1.00 340.14 58 THR A C 1
ATOM 358 O O . THR A 1 58 ? 219.837 158.691 104.783 1.00 340.14 58 THR A O 1
ATOM 362 N N . ILE A 1 59 ? 219.526 160.679 105.789 1.00 342.51 59 ILE A N 1
ATOM 363 C CA . ILE A 1 59 ? 219.214 160.119 107.099 1.00 342.51 59 ILE A CA 1
ATOM 364 C C . ILE A 1 59 ? 218.060 160.913 107.695 1.00 342.51 59 ILE A C 1
ATOM 365 O O . ILE A 1 59 ? 218.260 162.001 108.246 1.00 342.51 59 ILE A O 1
ATOM 370 N N . TYR A 1 60 ? 216.841 160.380 107.577 1.00 346.16 60 TYR A N 1
ATOM 371 C CA . TYR A 1 60 ? 215.643 161.066 108.065 1.00 346.16 60 TYR A CA 1
ATOM 372 C C . TYR A 1 60 ? 214.642 159.994 108.488 1.00 346.16 60 TYR A C 1
ATOM 373 O O . TYR A 1 60 ? 214.037 159.341 107.634 1.00 346.16 60 TYR A O 1
ATOM 382 N N . ASP A 1 61 ? 214.468 159.825 109.795 1.00 358.60 61 ASP A N 1
ATOM 383 C CA . ASP A 1 61 ? 213.549 158.826 110.329 1.00 358.60 61 ASP A CA 1
ATOM 384 C C . ASP A 1 61 ? 213.147 159.245 111.740 1.00 358.60 61 ASP A C 1
ATOM 385 O O . ASP A 1 61 ? 213.373 160.388 112.153 1.00 358.60 61 ASP A O 1
ATOM 390 N N . GLU A 1 62 ? 212.535 158.320 112.476 1.00 357.13 62 GLU A N 1
ATOM 391 C CA . GLU A 1 62 ? 212.182 158.582 113.864 1.00 357.13 62 GLU A CA 1
ATOM 392 C C . GLU A 1 62 ? 213.438 158.816 114.695 1.00 357.13 62 GLU A C 1
ATOM 393 O O . GLU A 1 62 ? 214.509 158.274 114.409 1.00 357.13 62 GLU A O 1
ATOM 399 N N . ASP A 1 63 ? 213.295 159.640 115.736 1.00 350.10 63 ASP A N 1
ATOM 400 C CA . ASP A 1 63 ? 214.429 159.948 116.600 1.00 350.10 63 ASP A CA 1
ATOM 401 C C . ASP A 1 63 ? 215.025 158.681 117.200 1.00 350.10 63 ASP A C 1
ATOM 402 O O . ASP A 1 63 ? 216.250 158.539 117.278 1.00 350.10 63 ASP A O 1
ATOM 404 N N . GLU A 1 64 ? 214.172 157.747 117.627 1.00 350.93 64 GLU A N 1
ATOM 405 C CA . GLU A 1 64 ? 214.669 156.462 118.104 1.00 350.93 64 GLU A CA 1
ATOM 406 C C . GLU A 1 64 ? 215.364 155.699 116.985 1.00 350.93 64 GLU A C 1
ATOM 407 O O . GLU A 1 64 ? 216.399 155.060 117.206 1.00 350.93 64 GLU A O 1
ATOM 409 N N . VAL A 1 65 ? 214.822 155.771 115.768 1.00 353.72 65 VAL A N 1
ATOM 410 C CA . VAL A 1 65 ? 215.463 155.116 114.632 1.00 353.72 65 VAL A CA 1
ATOM 411 C C . VAL A 1 65 ? 216.742 155.847 114.236 1.00 353.72 65 VAL A C 1
ATOM 412 O O . VAL A 1 65 ? 217.707 155.220 113.788 1.00 353.72 65 VAL A O 1
ATOM 416 N N . LEU A 1 66 ? 216.784 157.171 114.401 1.00 349.68 66 LEU A N 1
ATOM 417 C CA . LEU A 1 66 ? 218.029 157.899 114.178 1.00 349.68 66 LEU A CA 1
ATOM 418 C C . LEU A 1 66 ? 219.100 157.452 115.167 1.00 349.68 66 LEU A C 1
ATOM 419 O O . LEU A 1 66 ? 220.261 157.234 114.797 1.00 349.68 66 LEU A O 1
ATOM 424 N N . LEU A 1 67 ? 218.720 157.310 116.438 1.00 342.44 67 LEU A N 1
ATOM 425 C CA . LEU A 1 67 ? 219.644 156.787 117.437 1.00 342.44 67 LEU A CA 1
ATOM 426 C C . LEU A 1 67 ? 220.089 155.376 117.085 1.00 342.44 67 LEU A C 1
ATOM 427 O O . LEU A 1 67 ? 221.258 155.021 117.267 1.00 342.44 67 LEU A O 1
ATOM 432 N N . ALA A 1 68 ? 219.163 154.553 116.594 1.00 349.88 68 ALA A N 1
ATOM 433 C CA . ALA A 1 68 ? 219.510 153.194 116.198 1.00 349.88 68 ALA A CA 1
ATOM 434 C C . ALA A 1 68 ? 220.504 153.195 115.044 1.00 349.88 68 ALA A C 1
ATOM 435 O O . ALA A 1 68 ? 221.430 152.378 115.013 1.00 349.88 68 ALA A O 1
ATOM 437 N N . LEU A 1 69 ? 220.318 154.097 114.080 1.00 352.09 69 LEU A N 1
ATOM 438 C CA . LEU A 1 69 ? 221.310 154.274 113.024 1.00 352.09 69 LEU A CA 1
ATOM 439 C C . LEU A 1 69 ? 222.666 154.641 113.609 1.00 352.09 69 LEU A C 1
ATOM 440 O O . LEU A 1 69 ? 223.696 154.084 113.215 1.00 352.09 69 LEU A O 1
ATOM 445 N N . ALA A 1 70 ? 222.686 155.593 114.542 1.00 346.88 70 ALA A N 1
ATOM 446 C CA . ALA A 1 70 ? 223.946 155.969 115.173 1.00 346.88 70 ALA A CA 1
ATOM 447 C C . ALA A 1 70 ? 224.601 154.779 115.862 1.00 346.88 70 ALA A C 1
ATOM 448 O O . ALA A 1 70 ? 225.825 154.617 115.798 1.00 346.88 70 ALA A O 1
ATOM 450 N N . GLU A 1 71 ? 223.803 153.933 116.514 1.00 348.73 71 GLU A N 1
ATOM 451 C CA . GLU A 1 71 ? 224.353 152.781 117.222 1.00 348.73 71 GLU A CA 1
ATOM 452 C C . GLU A 1 71 ? 224.913 151.754 116.246 1.00 348.73 71 GLU A C 1
ATOM 453 O O . GLU A 1 71 ? 226.011 151.225 116.448 1.00 348.73 71 GLU A O 1
ATOM 459 N N . GLN A 1 72 ? 224.166 151.457 115.182 1.00 349.65 72 GLN A N 1
ATOM 460 C CA . GLN A 1 72 ? 224.677 150.578 114.137 1.00 349.65 72 GLN A CA 1
ATOM 461 C C . GLN A 1 72 ? 225.912 151.158 113.462 1.00 349.65 72 GLN A C 1
ATOM 462 O O . GLN A 1 72 ? 226.727 150.402 112.922 1.00 349.65 72 GLN A O 1
ATOM 468 N N . LEU A 1 73 ? 226.062 152.484 113.482 1.00 340.70 73 LEU A N 1
ATOM 469 C CA . LEU A 1 73 ? 227.247 153.135 112.938 1.00 340.70 73 LEU A CA 1
ATOM 470 C C . LEU A 1 73 ? 228.430 153.051 113.893 1.00 340.70 73 LEU A C 1
ATOM 471 O O . LEU A 1 73 ? 229.581 153.018 113.446 1.00 340.70 73 LEU A O 1
ATOM 476 N N . GLY A 1 74 ? 228.167 153.005 115.201 1.00 338.31 74 GLY A N 1
ATOM 477 C CA . GLY A 1 74 ? 229.229 152.986 116.194 1.00 338.31 74 GLY A CA 1
ATOM 478 C C . GLY A 1 74 ? 230.266 151.900 115.991 1.00 338.31 74 GLY A C 1
ATOM 479 O O . GLY A 1 74 ? 231.361 151.990 116.556 1.00 338.31 74 GLY A O 1
ATOM 480 N N . THR A 1 75 ? 229.950 150.873 115.203 1.00 336.11 75 THR A N 1
ATOM 481 C CA . THR A 1 75 ? 230.889 149.806 114.887 1.00 336.11 75 THR A CA 1
ATOM 482 C C . THR A 1 75 ? 231.350 149.846 113.436 1.00 336.11 75 THR A C 1
ATOM 483 O O . THR A 1 75 ? 231.725 148.807 112.883 1.00 336.11 75 THR A O 1
ATOM 487 N N . PHE A 1 76 ? 231.330 151.020 112.807 1.00 328.45 76 PHE A N 1
ATOM 488 C CA . PHE A 1 76 ? 231.663 151.145 111.394 1.00 328.45 76 PHE A CA 1
ATOM 489 C C . PHE A 1 76 ? 233.014 151.815 111.166 1.00 328.45 76 PHE A C 1
ATOM 490 O O . PHE A 1 76 ? 233.234 152.411 110.108 1.00 328.45 76 PHE A O 1
ATOM 498 N N . THR A 1 77 ? 233.923 151.732 112.137 1.00 320.45 77 THR A N 1
ATOM 499 C CA . THR A 1 77 ? 235.284 152.210 111.932 1.00 320.45 77 THR A CA 1
ATOM 500 C C . THR A 1 77 ? 236.143 151.219 111.161 1.00 320.45 77 THR A C 1
ATOM 501 O O . THR A 1 77 ? 237.266 151.565 110.778 1.00 320.45 77 THR A O 1
ATOM 505 N N . THR A 1 78 ? 235.647 150.004 110.930 1.00 318.30 78 THR A N 1
ATOM 506 C CA . THR A 1 78 ? 236.406 148.957 110.260 1.00 318.30 78 THR A CA 1
ATOM 507 C C . THR A 1 78 ? 235.913 148.672 108.849 1.00 318.30 78 THR A C 1
ATOM 508 O O . THR A 1 78 ? 236.726 148.575 107.925 1.00 318.30 78 THR A O 1
ATOM 512 N N . LEU A 1 79 ? 234.601 148.542 108.654 1.00 322.75 79 LEU A N 1
ATOM 513 C CA . LEU A 1 79 ? 234.070 148.241 107.329 1.00 322.75 79 LEU A CA 1
ATOM 514 C C . LEU A 1 79 ? 234.180 149.409 106.359 1.00 322.75 79 LEU A C 1
ATOM 515 O O . LEU A 1 79 ? 233.748 149.275 105.209 1.00 322.75 79 LEU A O 1
ATOM 520 N N . VAL A 1 80 ? 234.730 150.542 106.783 1.00 319.81 80 VAL A N 1
ATOM 521 C CA . VAL A 1 80 ? 235.016 151.634 105.860 1.00 319.81 80 VAL A CA 1
ATOM 522 C C . VAL A 1 80 ? 236.405 151.491 105.256 1.00 319.81 80 VAL A C 1
ATOM 523 O O . VAL A 1 80 ? 236.608 151.781 104.074 1.00 319.81 80 VAL A O 1
ATOM 527 N N . GLY A 1 81 ? 237.369 151.026 106.047 1.00 306.92 81 GLY A N 1
ATOM 528 C CA . GLY A 1 81 ? 238.727 150.861 105.569 1.00 306.92 81 GLY A CA 1
ATOM 529 C C . GLY A 1 81 ? 239.786 151.242 106.584 1.00 306.92 81 GLY A C 1
ATOM 530 O O . GLY A 1 81 ? 240.984 151.155 106.299 1.00 306.92 81 GLY A O 1
ATOM 531 N N . GLY A 1 82 ? 239.361 151.676 107.768 1.00 298.45 82 GLY A N 1
ATOM 532 C CA . GLY A 1 82 ? 240.277 151.933 108.852 1.00 298.45 82 GLY A CA 1
ATOM 533 C C . GLY A 1 82 ? 240.573 153.403 109.071 1.00 298.45 82 GLY A C 1
ATOM 534 O O . GLY A 1 82 ? 239.746 154.280 108.804 1.00 298.45 82 GLY A O 1
ATOM 535 N N . PRO A 1 83 ? 241.776 153.695 109.576 1.00 291.00 83 PRO A N 1
ATOM 536 C CA . PRO A 1 83 ? 242.108 155.094 109.893 1.00 291.00 83 PRO A CA 1
ATOM 537 C C . PRO A 1 83 ? 242.254 155.975 108.666 1.00 291.00 83 PRO A C 1
ATOM 538 O O . PRO A 1 83 ? 241.824 157.136 108.690 1.00 291.00 83 PRO A O 1
ATOM 542 N N . GLU A 1 84 ? 242.830 155.449 107.581 1.00 296.13 84 GLU A N 1
ATOM 543 C CA . GLU A 1 84 ? 243.143 156.260 106.408 1.00 296.13 84 GLU A CA 1
ATOM 544 C C . GLU A 1 84 ? 241.916 156.915 105.787 1.00 296.13 84 GLU A C 1
ATOM 545 O O . GLU A 1 84 ? 242.058 157.706 104.848 1.00 296.13 84 GLU A O 1
ATOM 547 N N . TYR A 1 85 ? 240.715 156.599 106.279 1.00 302.92 85 TYR A N 1
ATOM 548 C CA . TYR A 1 85 ? 239.482 157.159 105.738 1.00 302.92 85 TYR A CA 1
ATOM 549 C C . TYR A 1 85 ? 238.571 157.718 106.826 1.00 302.92 85 TYR A C 1
ATOM 550 O O . TYR A 1 85 ? 237.382 157.930 106.570 1.00 302.92 85 TYR A O 1
ATOM 559 N N . VAL A 1 86 ? 239.095 157.956 108.033 1.00 299.14 86 VAL A N 1
ATOM 560 C CA . VAL A 1 86 ? 238.251 158.474 109.109 1.00 299.14 86 VAL A CA 1
ATOM 561 C C . VAL A 1 86 ? 237.593 159.788 108.713 1.00 299.14 86 VAL A C 1
ATOM 562 O O . VAL A 1 86 ? 236.475 160.084 109.151 1.00 299.14 86 VAL A O 1
ATOM 566 N N . HIS A 1 87 ? 238.260 160.587 107.875 1.00 299.63 87 HIS A N 1
ATOM 567 C CA . HIS A 1 87 ? 237.653 161.816 107.378 1.00 299.63 87 HIS A CA 1
ATOM 568 C C . HIS A 1 87 ? 236.292 161.543 106.754 1.00 299.63 87 HIS A C 1
ATOM 569 O O . HIS A 1 87 ? 235.318 162.252 107.031 1.00 299.63 87 HIS A O 1
ATOM 571 N N . CYS A 1 88 ? 236.201 160.499 105.928 1.00 305.45 88 CYS A N 1
ATOM 572 C CA . CYS A 1 88 ? 234.948 160.187 105.251 1.00 305.45 88 CYS A CA 1
ATOM 573 C C . CYS A 1 88 ? 233.823 159.855 106.223 1.00 305.45 88 CYS A C 1
ATOM 574 O O . CYS A 1 88 ? 232.651 159.904 105.833 1.00 305.45 88 CYS A O 1
ATOM 577 N N . LEU A 1 89 ? 234.142 159.527 107.474 1.00 311.61 89 LEU A N 1
ATOM 578 C CA . LEU A 1 89 ? 233.115 159.234 108.464 1.00 311.61 89 LEU A CA 1
ATOM 579 C C . LEU A 1 89 ? 232.702 160.452 109.278 1.00 311.61 89 LEU A C 1
ATOM 580 O O . LEU A 1 89 ? 231.746 160.360 110.054 1.00 311.61 89 LEU A O 1
ATOM 585 N N . LEU A 1 90 ? 233.398 161.577 109.133 1.00 309.28 90 LEU A N 1
ATOM 586 C CA . LEU A 1 90 ? 233.167 162.736 109.993 1.00 309.28 90 LEU A CA 1
ATOM 587 C C . LEU A 1 90 ? 231.964 163.596 109.600 1.00 309.28 90 LEU A C 1
ATOM 588 O O . LEU A 1 90 ? 231.254 164.068 110.497 1.00 309.28 90 LEU A O 1
ATOM 593 N N . PRO A 1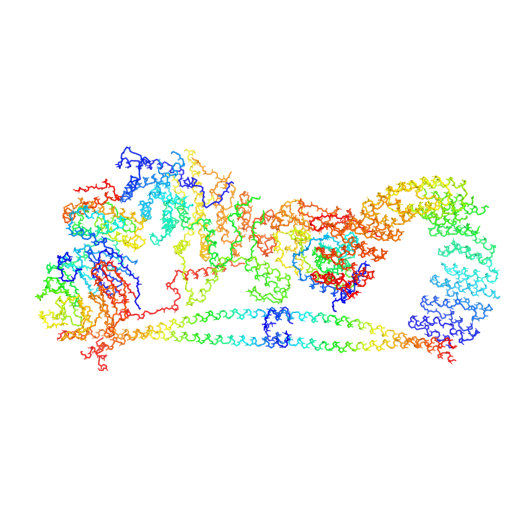 91 ? 231.708 163.861 108.316 1.00 314.72 91 PRO A N 1
ATOM 594 C CA . PRO A 1 91 ? 230.518 164.651 107.954 1.00 314.72 91 PRO A CA 1
ATOM 595 C C . PRO A 1 91 ? 229.247 164.097 108.580 1.00 314.72 91 PRO A C 1
ATOM 596 O O . PRO A 1 91 ? 228.541 164.843 109.277 1.00 314.72 91 PRO A O 1
ATOM 600 N N . PRO A 1 92 ? 228.922 162.805 108.394 1.00 320.59 92 PRO A N 1
ATOM 601 C CA . PRO A 1 92 ? 227.627 162.327 108.916 1.00 320.59 92 PRO A CA 1
ATOM 602 C C . PRO A 1 92 ? 227.479 162.532 110.412 1.00 320.59 92 PRO A C 1
ATOM 603 O O . PRO A 1 92 ? 226.466 163.080 110.867 1.00 320.59 92 PRO A O 1
ATOM 607 N N . LEU A 1 93 ? 228.488 162.129 111.189 1.00 318.24 93 LEU A N 1
ATOM 608 C CA . LEU A 1 93 ? 228.450 162.335 112.633 1.00 318.24 93 LEU A CA 1
ATOM 609 C C . LEU A 1 93 ? 228.270 163.808 112.976 1.00 318.24 93 LEU A C 1
ATOM 610 O O . LEU A 1 93 ? 227.570 164.147 113.937 1.00 318.24 93 LEU A O 1
ATOM 615 N N . GLU A 1 94 ? 228.887 164.699 112.196 1.00 316.37 94 GLU A N 1
ATOM 616 C CA . GLU A 1 94 ? 228.639 166.124 112.378 1.00 316.37 94 GLU A CA 1
ATOM 617 C C . GLU A 1 94 ? 227.155 166.430 112.242 1.00 316.37 94 GLU A C 1
ATOM 618 O O . GLU A 1 94 ? 226.548 167.034 113.134 1.00 316.37 94 GLU A O 1
ATOM 620 N N . SER A 1 95 ? 226.546 165.993 111.136 1.00 316.38 95 SER A N 1
ATOM 621 C CA . SER A 1 95 ? 225.108 166.162 110.967 1.00 316.38 95 SER A CA 1
ATOM 622 C C . SER A 1 95 ? 224.322 165.420 112.036 1.00 316.38 95 SER A C 1
ATOM 623 O O . SER A 1 95 ? 223.141 165.718 112.240 1.00 316.38 95 SER A O 1
ATOM 626 N N . LEU A 1 96 ? 224.946 164.459 112.714 1.00 317.80 96 LEU A N 1
ATOM 627 C CA . LEU A 1 96 ? 224.317 163.759 113.824 1.00 317.80 96 LEU A CA 1
ATOM 628 C C . LEU A 1 96 ? 224.768 164.279 115.183 1.00 317.80 96 LEU A C 1
ATOM 629 O O . LEU A 1 96 ? 224.207 163.867 116.204 1.00 317.80 96 LEU A O 1
ATOM 634 N N . ALA A 1 97 ? 225.765 165.162 115.225 1.00 312.94 97 ALA A N 1
ATOM 635 C CA . ALA A 1 97 ? 226.129 165.834 116.464 1.00 312.94 97 ALA A CA 1
ATOM 636 C C . ALA A 1 97 ? 225.374 167.140 116.663 1.00 312.94 97 ALA A C 1
ATOM 637 O O . ALA A 1 97 ? 225.443 167.721 117.752 1.00 312.94 97 ALA A O 1
ATOM 639 N N . THR A 1 98 ? 224.659 167.608 115.643 1.00 310.84 98 THR A N 1
ATOM 640 C CA . THR A 1 98 ? 223.899 168.847 115.706 1.00 310.84 98 THR A CA 1
ATOM 641 C C . THR A 1 98 ? 222.407 168.612 115.892 1.00 310.84 98 THR A C 1
ATOM 642 O O . THR A 1 98 ? 221.622 169.556 115.762 1.00 310.84 98 THR A O 1
ATOM 646 N N . VAL A 1 99 ? 221.998 167.377 116.180 1.00 311.61 99 VAL A N 1
ATOM 647 C CA . VAL A 1 99 ? 220.582 167.081 116.340 1.00 311.61 99 VAL A CA 1
ATOM 648 C C . VAL A 1 99 ? 220.051 167.745 117.605 1.00 311.61 99 VAL A C 1
ATOM 649 O O . VAL A 1 99 ? 220.791 168.002 118.565 1.00 311.61 99 VAL A O 1
ATOM 653 N N . GLU A 1 100 ? 218.747 168.029 117.606 1.00 310.01 100 GLU A N 1
ATOM 654 C CA . GLU A 1 100 ? 218.139 168.713 118.741 1.00 310.01 100 GLU A CA 1
ATOM 655 C C . GLU A 1 100 ? 218.067 167.817 119.971 1.00 310.01 100 GLU A C 1
ATOM 656 O O . GLU A 1 100 ? 218.106 168.317 121.100 1.00 310.01 100 GLU A O 1
ATOM 658 N N . GLU A 1 101 ? 217.961 166.505 119.778 1.00 312.20 101 GLU A N 1
ATOM 659 C CA . GLU A 1 101 ? 217.889 165.580 120.900 1.00 312.20 101 GLU A CA 1
ATOM 660 C C . GLU A 1 101 ? 219.283 165.332 121.464 1.00 312.20 101 GLU A C 1
ATOM 661 O O . GLU A 1 101 ? 220.238 165.111 120.712 1.00 312.20 101 GLU A O 1
ATOM 663 N N . THR A 1 102 ? 219.391 165.361 122.793 1.00 315.48 102 THR A N 1
ATOM 664 C CA . THR A 1 102 ? 220.694 165.292 123.447 1.00 315.48 102 THR A CA 1
ATOM 665 C C . THR A 1 102 ? 221.339 163.923 123.267 1.00 315.48 102 THR A C 1
ATOM 666 O O . THR A 1 102 ? 222.525 163.818 122.934 1.00 315.48 102 THR A O 1
ATOM 670 N N . VAL A 1 103 ? 220.572 162.857 123.497 1.00 318.60 103 VAL A N 1
ATOM 671 C CA . VAL A 1 103 ? 221.146 161.514 123.491 1.00 318.60 103 VAL A CA 1
ATOM 672 C C . VAL A 1 103 ? 221.566 161.093 122.088 1.00 318.60 103 VAL A C 1
ATOM 673 O O . VAL A 1 103 ? 222.494 160.290 121.927 1.00 318.60 103 VAL A O 1
ATOM 677 N N . VAL A 1 104 ? 220.918 161.630 121.054 1.00 319.31 104 VAL A N 1
ATOM 678 C CA . VAL A 1 104 ? 221.309 161.292 119.689 1.00 319.31 104 VAL A CA 1
ATOM 679 C C . VAL A 1 104 ? 222.700 161.835 119.386 1.00 319.31 104 VAL A C 1
ATOM 680 O O . VAL A 1 104 ? 223.591 161.100 118.940 1.00 319.31 104 VAL A O 1
ATOM 684 N N . ARG A 1 105 ? 222.918 163.126 119.641 1.00 313.21 105 ARG A N 1
ATOM 685 C CA . ARG A 1 105 ? 224.254 163.675 119.446 1.00 313.21 105 ARG A CA 1
ATOM 686 C C . ARG A 1 105 ? 225.245 163.087 120.442 1.00 313.21 105 ARG A C 1
ATOM 687 O O . ARG A 1 105 ? 226.447 163.064 120.171 1.00 313.21 105 ARG A O 1
ATOM 695 N N . ASP A 1 106 ? 224.764 162.583 121.580 1.00 316.81 106 ASP A N 1
ATOM 696 C CA . ASP A 1 106 ? 225.661 161.914 122.516 1.00 316.81 106 ASP A CA 1
ATOM 697 C C . ASP A 1 106 ? 226.174 160.599 121.940 1.00 316.81 106 ASP A C 1
ATOM 698 O O . ASP A 1 106 ? 227.372 160.301 122.019 1.00 316.81 106 ASP A O 1
ATOM 700 N N . LYS A 1 107 ? 225.279 159.796 121.363 1.00 317.51 107 LYS A N 1
ATOM 701 C CA . LYS A 1 107 ? 225.717 158.604 120.646 1.00 317.51 107 LYS A CA 1
ATOM 702 C C . LYS A 1 107 ? 226.613 158.978 119.474 1.00 317.51 107 LYS A C 1
ATOM 703 O O . LYS A 1 107 ? 227.537 158.235 119.125 1.00 317.51 107 LYS A O 1
ATOM 705 N N . ALA A 1 108 ? 226.353 160.133 118.855 1.00 317.12 108 ALA A N 1
ATOM 706 C CA . ALA A 1 108 ? 227.233 160.615 117.796 1.00 317.12 108 ALA A CA 1
ATOM 707 C C . ALA A 1 108 ? 228.646 160.858 118.318 1.00 317.12 108 ALA A C 1
ATOM 708 O O . ALA A 1 108 ? 229.624 160.445 117.689 1.00 317.12 108 ALA A O 1
ATOM 710 N N . VAL A 1 109 ? 228.769 161.533 119.463 1.00 314.50 109 VAL A N 1
ATOM 711 C CA . VAL A 1 109 ? 230.082 161.767 120.069 1.00 314.50 109 VAL A CA 1
ATOM 712 C C . VAL A 1 109 ? 230.740 160.445 120.445 1.00 314.50 109 VAL A C 1
ATOM 713 O O . VAL A 1 109 ? 231.957 160.273 120.304 1.00 314.50 109 VAL A O 1
ATOM 717 N N . GLU A 1 110 ? 229.947 159.496 120.943 1.00 315.54 110 GLU A N 1
ATOM 718 C CA . GLU A 1 110 ? 230.491 158.181 121.262 1.00 315.54 110 GLU A CA 1
ATOM 719 C C . GLU A 1 110 ? 231.061 157.500 120.027 1.00 315.54 110 GLU A C 1
ATOM 720 O O . GLU A 1 110 ? 232.173 156.962 120.071 1.00 315.54 110 GLU A O 1
ATOM 722 N N . SER A 1 111 ? 230.328 157.534 118.914 1.00 318.19 111 SER A N 1
ATOM 723 C CA . SER A 1 111 ? 230.814 156.910 117.689 1.00 318.19 111 SER A CA 1
ATOM 724 C C . SER A 1 111 ? 232.026 157.651 117.134 1.00 318.19 111 SER A C 1
ATOM 725 O O . SER A 1 111 ? 232.941 157.027 116.586 1.00 318.19 111 SER A O 1
ATOM 728 N N . LEU A 1 112 ? 232.049 158.980 117.267 1.00 316.29 112 LEU A N 1
ATOM 729 C CA . LEU A 1 112 ? 233.231 159.750 116.888 1.00 316.29 112 LEU A CA 1
ATOM 730 C C . LEU A 1 112 ? 234.455 159.296 117.669 1.00 316.29 112 LEU A C 1
ATOM 731 O O . LEU A 1 112 ? 235.503 158.994 117.086 1.00 316.29 112 LEU A O 1
ATOM 736 N N . ARG A 1 113 ? 234.340 159.249 118.997 1.00 313.66 113 ARG A N 1
ATOM 737 C CA . ARG A 1 113 ? 235.464 158.825 119.824 1.00 313.66 113 ARG A CA 1
ATOM 738 C C . ARG A 1 113 ? 235.841 157.377 119.541 1.00 313.66 113 ARG A C 1
ATOM 739 O O . ARG A 1 113 ? 236.995 156.978 119.734 1.00 313.66 113 ARG A O 1
ATOM 741 N N . ALA A 1 114 ? 234.877 156.574 119.086 1.00 312.68 114 ALA A N 1
ATOM 742 C CA . ALA A 1 114 ? 235.176 155.189 118.742 1.00 312.68 114 ALA A CA 1
ATOM 743 C C . ALA A 1 114 ? 235.961 155.092 117.440 1.00 312.68 114 ALA A C 1
ATOM 744 O O . ALA A 1 114 ? 236.885 154.280 117.325 1.00 312.68 114 ALA A O 1
ATOM 746 N N . ILE A 1 115 ? 235.608 155.908 116.446 1.00 310.57 115 ILE A N 1
ATOM 747 C CA . ILE A 1 115 ? 236.217 155.753 115.130 1.00 310.57 115 ILE A CA 1
ATOM 748 C C . ILE A 1 115 ? 237.538 156.510 115.029 1.00 310.57 115 ILE A C 1
ATOM 749 O O . ILE A 1 115 ? 238.420 156.121 114.253 1.00 310.57 115 ILE A O 1
ATOM 754 N N . SER A 1 116 ? 237.704 157.588 115.789 1.00 299.97 116 SER A N 1
ATOM 755 C CA . SER A 1 116 ? 238.908 158.404 115.690 1.00 299.97 116 SER A CA 1
ATOM 756 C C . SER A 1 116 ? 240.098 157.708 116.340 1.00 299.97 116 SER A C 1
ATOM 757 O O . SER A 1 116 ? 241.161 157.580 115.732 1.00 299.97 116 SER A O 1
ATOM 760 N N . PRO A 1 121 ? 247.263 158.435 111.011 1.00 264.47 121 PRO A N 1
ATOM 761 C CA . PRO A 1 121 ? 246.298 158.825 109.990 1.00 264.47 121 PRO A CA 1
ATOM 762 C C . PRO A 1 121 ? 245.173 159.646 110.601 1.00 264.47 121 PRO A C 1
ATOM 763 O O . PRO A 1 121 ? 244.194 159.976 109.931 1.00 264.47 121 PRO A O 1
ATOM 765 N N . SER A 1 122 ? 245.318 159.977 111.882 1.00 264.48 122 SER A N 1
ATOM 766 C CA . SER A 1 122 ? 244.291 160.724 112.594 1.00 264.48 122 SER A CA 1
ATOM 767 C C . SER A 1 122 ? 244.398 162.216 112.306 1.00 264.48 122 SER A C 1
ATOM 768 O O . SER A 1 122 ? 243.708 163.022 112.935 1.00 264.48 122 SER A O 1
ATOM 770 N N . ASP A 1 123 ? 245.262 162.594 111.361 1.00 261.35 123 ASP A N 1
ATOM 771 C CA . ASP A 1 123 ? 245.371 164.001 110.988 1.00 261.35 123 ASP A CA 1
ATOM 772 C C . ASP A 1 123 ? 244.109 164.481 110.284 1.00 261.35 123 ASP A C 1
ATOM 773 O O . ASP A 1 123 ? 243.652 165.609 110.509 1.00 261.35 123 ASP A O 1
ATOM 775 N N . LEU A 1 124 ? 243.538 163.645 109.416 1.00 262.07 124 LEU A N 1
ATOM 776 C CA . LEU A 1 124 ? 242.269 163.995 108.792 1.00 262.07 124 LEU A CA 1
ATOM 777 C C . LEU A 1 124 ? 241.164 164.088 109.833 1.00 262.07 124 LEU A C 1
ATOM 778 O O . LEU A 1 124 ? 240.303 164.974 109.758 1.00 262.07 124 LEU A O 1
ATOM 780 N N . GLU A 1 125 ? 241.176 163.183 110.815 1.00 264.53 125 GLU A N 1
ATOM 781 C CA . GLU A 1 125 ? 240.230 163.281 111.919 1.00 264.53 125 GLU A CA 1
ATOM 782 C C . GLU A 1 125 ? 240.432 164.563 112.711 1.00 264.53 125 GLU A C 1
ATOM 783 O O . GLU A 1 125 ? 239.462 165.148 113.192 1.00 264.53 125 GLU A O 1
ATOM 785 N N . ALA A 1 126 ? 241.674 165.037 112.828 1.00 263.59 126 ALA A N 1
ATOM 786 C CA . ALA A 1 126 ? 241.927 166.273 113.562 1.00 263.59 126 ALA A CA 1
ATOM 787 C C . ALA A 1 126 ? 241.447 167.492 112.781 1.00 263.59 126 ALA A C 1
ATOM 788 O O . ALA A 1 126 ? 240.887 168.431 113.360 1.00 263.59 126 ALA A O 1
ATOM 790 N N . HIS A 1 127 ? 241.675 167.502 111.468 1.00 260.10 127 HIS A N 1
ATOM 791 C CA . HIS A 1 127 ? 241.162 168.589 110.639 1.00 260.10 127 HIS A CA 1
ATOM 792 C C . HIS A 1 127 ? 239.640 168.624 110.681 1.00 260.10 127 HIS A C 1
ATOM 793 O O . HIS A 1 127 ? 239.026 169.684 110.862 1.00 260.10 127 HIS A O 1
ATOM 795 N N . PHE A 1 128 ? 239.010 167.460 110.541 1.00 262.75 128 PHE A N 1
ATOM 796 C CA . PHE A 1 128 ? 237.563 167.399 110.658 1.00 262.75 128 PHE A CA 1
ATOM 797 C C . PHE A 1 128 ? 237.089 167.668 112.082 1.00 262.75 128 PHE A C 1
ATOM 798 O O . PHE A 1 128 ? 235.935 168.051 112.276 1.00 262.75 128 PHE A O 1
ATOM 800 N N . VAL A 1 129 ? 237.961 167.515 113.079 1.00 265.27 129 VAL A N 1
ATOM 801 C CA . VAL A 1 129 ? 237.613 167.893 114.443 1.00 265.27 129 VAL A CA 1
ATOM 802 C C . VAL A 1 129 ? 237.613 169.402 114.612 1.00 265.27 129 VAL A C 1
ATOM 803 O O . VAL A 1 129 ? 236.760 169.951 115.312 1.00 265.27 129 VAL A O 1
ATOM 805 N N . PRO A 1 130 ? 238.581 170.084 114.003 1.00 262.80 130 PRO A N 1
ATOM 806 C CA . PRO A 1 130 ? 238.509 171.540 113.936 1.00 262.80 130 PRO A CA 1
ATOM 807 C C . PRO A 1 130 ? 237.259 171.977 113.182 1.00 262.80 130 PRO A C 1
ATOM 808 O O . PRO A 1 130 ? 236.634 172.988 113.523 1.00 262.80 130 PRO A O 1
ATOM 810 N N . LEU A 1 131 ? 236.864 171.204 112.167 1.00 261.41 131 LEU A N 1
ATOM 811 C CA . LEU A 1 131 ? 235.607 171.474 111.473 1.00 261.41 131 LEU A CA 1
ATOM 812 C C . LEU A 1 131 ? 234.398 171.274 112.384 1.00 261.41 131 LEU A C 1
ATOM 813 O O . LEU A 1 131 ? 233.431 172.040 112.311 1.00 261.41 131 LEU A O 1
ATOM 815 N N . VAL A 1 132 ? 234.432 170.259 113.249 1.00 264.68 132 VAL A N 1
ATOM 816 C CA . VAL A 1 132 ? 233.332 170.052 114.187 1.00 264.68 132 VAL A CA 1
ATOM 817 C C . VAL A 1 132 ? 233.333 171.116 115.279 1.00 264.68 132 VAL A C 1
ATOM 818 O O . VAL A 1 132 ? 232.277 171.469 115.812 1.00 264.68 132 VAL A O 1
ATOM 820 N N . LYS A 1 133 ? 234.508 171.644 115.618 1.00 265.85 133 LYS A N 1
ATOM 821 C CA . LYS A 1 133 ? 234.572 172.801 116.505 1.00 265.85 133 LYS A CA 1
ATOM 822 C C . LYS A 1 133 ? 233.955 174.023 115.840 1.00 265.85 133 LYS A C 1
ATOM 823 O O . LYS A 1 133 ? 233.260 174.815 116.488 1.00 265.85 133 LYS A O 1
ATOM 825 N N . ARG A 1 134 ? 234.194 174.188 114.538 1.00 267.38 134 ARG A N 1
ATOM 826 C CA . ARG A 1 134 ? 233.535 175.252 113.788 1.00 267.38 134 ARG A CA 1
ATOM 827 C C . ARG A 1 134 ? 232.024 175.056 113.766 1.00 267.38 134 ARG A C 1
ATOM 828 O O . ARG A 1 134 ? 231.262 176.027 113.845 1.00 267.38 134 ARG A O 1
ATOM 830 N N . LEU A 1 135 ? 231.574 173.806 113.646 1.00 268.55 135 LEU A N 1
ATOM 831 C CA . LEU A 1 135 ? 230.144 173.523 113.710 1.00 268.55 135 LEU A CA 1
ATOM 832 C C . LEU A 1 135 ? 229.572 173.841 115.087 1.00 268.55 135 LEU A C 1
ATOM 833 O O . LEU A 1 135 ? 228.463 174.376 115.192 1.00 268.55 135 LEU A O 1
ATOM 835 N N . ALA A 1 136 ? 230.313 173.513 116.148 1.00 273.10 136 ALA A N 1
ATOM 836 C CA . ALA A 1 136 ? 229.918 173.874 117.505 1.00 273.10 136 ALA A CA 1
ATOM 837 C C . ALA A 1 136 ? 229.855 175.378 117.699 1.00 273.10 136 ALA A C 1
ATOM 838 O O . ALA A 1 136 ? 229.028 175.857 118.482 1.00 273.10 136 ALA A O 1
ATOM 840 N N . GLY A 1 137 ? 230.723 176.126 117.019 1.00 275.56 137 GLY A N 1
ATOM 841 C CA . GLY A 1 137 ? 230.627 177.574 117.054 1.00 275.56 137 GLY A CA 1
ATOM 842 C C . GLY A 1 137 ? 229.290 178.089 116.563 1.00 275.56 137 GLY A C 1
ATOM 843 O O . GLY A 1 137 ? 228.856 179.175 116.959 1.00 275.56 137 GLY A O 1
ATOM 844 N N . GLY A 1 138 ? 228.616 177.323 115.703 1.00 274.48 138 GLY A N 1
ATOM 845 C CA . GLY A 1 138 ? 227.304 177.735 115.233 1.00 274.48 138 GLY A CA 1
ATOM 846 C C . GLY A 1 138 ? 226.205 177.450 116.239 1.00 274.48 138 GLY A C 1
ATOM 847 O O . GLY A 1 138 ? 225.272 178.243 116.393 1.00 274.48 138 GLY A O 1
ATOM 848 N N . ASP A 1 139 ? 226.294 176.318 116.934 1.00 274.79 139 ASP A N 1
ATOM 849 C CA . ASP A 1 139 ? 225.284 175.939 117.913 1.00 274.79 139 ASP A CA 1
ATOM 850 C C . ASP A 1 139 ? 225.516 176.703 119.211 1.00 274.79 139 ASP A C 1
ATOM 851 O O . ASP A 1 139 ? 226.595 176.614 119.807 1.00 274.79 139 ASP A O 1
ATOM 853 N N . TRP A 1 140 ? 224.506 177.452 119.648 1.00 273.68 140 TRP A N 1
ATOM 854 C CA . TRP A 1 140 ? 224.568 178.246 120.874 1.00 273.68 140 TRP A CA 1
ATOM 855 C C . TRP A 1 140 ? 223.887 177.539 122.037 1.00 273.68 140 TRP A C 1
ATOM 856 O O . TRP A 1 140 ? 223.230 178.172 122.868 1.00 273.68 140 TRP A O 1
ATOM 858 N N . PHE A 1 141 ? 224.014 176.219 122.104 1.00 275.66 141 PHE A N 1
ATOM 859 C CA . PHE A 1 141 ? 223.416 175.427 123.171 1.00 275.66 141 PHE A CA 1
ATOM 860 C C . PHE A 1 141 ? 224.425 174.355 123.567 1.00 275.66 141 PHE A C 1
ATOM 861 O O . PHE A 1 141 ? 225.604 174.416 123.200 1.00 275.66 141 PHE A O 1
ATOM 863 N N . THR A 1 142 ? 223.961 173.354 124.319 1.00 280.76 142 THR A N 1
ATOM 864 C CA . THR A 1 142 ? 224.838 172.273 124.753 1.00 280.76 142 THR A CA 1
ATOM 865 C C . THR A 1 142 ? 225.439 171.503 123.585 1.00 280.76 142 THR A C 1
ATOM 866 O O . THR A 1 142 ? 226.407 170.761 123.783 1.00 280.76 142 THR A O 1
ATOM 868 N N . SER A 1 143 ? 224.887 171.652 122.378 1.00 282.09 143 SER A N 1
ATOM 869 C CA . SER A 1 143 ? 225.489 171.022 121.208 1.00 282.09 143 SER A CA 1
ATOM 870 C C . SER A 1 143 ? 226.902 171.533 120.967 1.00 282.09 143 SER A C 1
ATOM 871 O O . SER A 1 143 ? 227.756 170.790 120.468 1.00 282.09 143 SER A O 1
ATOM 873 N N . ARG A 1 144 ? 227.166 172.796 121.309 1.00 279.86 144 ARG A N 1
ATOM 874 C CA . ARG A 1 144 ? 228.525 173.317 121.223 1.00 279.86 144 ARG A CA 1
ATOM 875 C C . ARG A 1 144 ? 229.469 172.517 122.109 1.00 279.86 144 ARG A C 1
ATOM 876 O O . ARG A 1 144 ? 230.534 172.077 121.664 1.00 279.86 144 ARG A O 1
ATOM 878 N N . THR A 1 145 ? 229.084 172.307 123.371 1.00 282.62 145 THR A N 1
ATOM 879 C CA . THR A 1 145 ? 229.912 171.519 124.276 1.00 282.62 145 THR A CA 1
ATOM 880 C C . THR A 1 145 ? 230.017 170.071 123.820 1.00 282.62 145 THR A C 1
ATOM 881 O O . THR A 1 145 ? 231.057 169.434 124.014 1.00 282.62 145 THR A O 1
ATOM 883 N N . SER A 1 146 ? 228.961 169.540 123.203 1.00 286.64 146 SER A N 1
ATOM 884 C CA . SER A 1 146 ? 229.008 168.169 122.704 1.00 286.64 146 SER A CA 1
ATOM 885 C C . SER A 1 146 ? 230.041 168.030 121.595 1.00 286.64 146 SER A C 1
ATOM 886 O O . SER A 1 146 ? 230.920 167.161 121.649 1.00 286.64 146 SER A O 1
ATOM 888 N N . ALA A 1 147 ? 229.948 168.885 120.574 1.00 285.18 147 ALA A N 1
ATOM 889 C CA . ALA A 1 147 ? 230.925 168.845 119.492 1.00 285.18 147 ALA A CA 1
ATOM 890 C C . ALA A 1 147 ? 232.320 169.193 119.988 1.00 285.18 147 ALA A C 1
ATOM 891 O O . ALA A 1 147 ? 233.312 168.729 119.418 1.00 285.18 147 ALA A O 1
ATOM 893 N N . CYS A 1 148 ? 232.422 169.980 121.061 1.00 288.04 148 CYS A N 1
ATOM 894 C CA . CYS A 1 148 ? 233.731 170.292 121.625 1.00 288.04 148 CYS A CA 1
ATOM 895 C C . CYS A 1 148 ? 234.348 169.065 122.283 1.00 288.04 148 CYS A C 1
ATOM 896 O O . CYS A 1 148 ? 235.523 168.752 122.058 1.00 288.04 148 CYS A O 1
ATOM 898 N N . GLY A 1 149 ? 233.573 168.365 123.112 1.00 288.93 149 GLY A N 1
ATOM 899 C CA . GLY A 1 149 ? 234.052 167.118 123.680 1.00 288.93 149 GLY A CA 1
ATOM 900 C C . GLY A 1 149 ? 234.365 166.082 122.621 1.00 288.93 149 GLY A C 1
ATOM 901 O O . GLY A 1 149 ? 235.262 165.254 122.800 1.00 288.93 149 GLY A O 1
ATOM 902 N N . LEU A 1 150 ? 233.636 166.115 121.504 1.00 292.91 150 LEU A N 1
ATOM 903 C CA . LEU A 1 150 ? 233.941 165.224 120.390 1.00 292.91 150 LEU A CA 1
ATOM 904 C C . LEU A 1 150 ? 235.290 165.570 119.770 1.00 292.91 150 LEU A C 1
ATOM 905 O O . LEU A 1 150 ? 236.180 164.716 119.673 1.00 292.91 150 LEU A O 1
ATOM 907 N N . PHE A 1 151 ? 235.453 166.826 119.342 1.00 290.90 151 PHE A N 1
ATOM 908 C CA . PHE A 1 151 ? 236.707 167.283 118.760 1.00 290.90 151 PHE A CA 1
ATOM 909 C C . PHE A 1 151 ? 237.888 167.074 119.696 1.00 290.90 151 PHE A C 1
ATOM 910 O O . PHE A 1 151 ? 239.007 166.867 119.221 1.00 290.90 151 PHE A O 1
ATOM 912 N N . SER A 1 152 ? 237.662 167.111 121.010 1.00 296.21 152 SER A N 1
ATOM 913 C CA . SER A 1 152 ? 238.737 166.841 121.958 1.00 296.21 152 SER A CA 1
ATOM 914 C C . SER A 1 152 ? 239.339 165.461 121.721 1.00 296.21 152 SER A C 1
ATOM 915 O O . SER A 1 152 ? 240.541 165.327 121.466 1.00 296.21 152 SER A O 1
ATOM 917 N N . VAL A 1 153 ? 238.510 164.417 121.791 1.00 296.35 153 VAL A N 1
ATOM 918 C CA . VAL A 1 153 ? 239.011 163.068 121.557 1.00 296.35 153 VAL A CA 1
ATOM 919 C C . VAL A 1 153 ? 239.449 162.872 120.110 1.00 296.35 153 VAL A C 1
ATOM 920 O O . VAL A 1 153 ? 240.376 162.097 119.844 1.00 296.35 153 VAL A O 1
ATOM 922 N N . CYS A 1 154 ? 238.817 163.579 119.169 1.00 294.37 154 CYS A N 1
ATOM 923 C CA . CYS A 1 154 ? 239.176 163.418 117.762 1.00 294.37 154 CYS A CA 1
ATOM 924 C C . CYS A 1 154 ? 240.564 163.979 117.475 1.00 294.37 154 CYS A C 1
ATOM 925 O O . CYS A 1 154 ? 241.280 163.465 116.608 1.00 294.37 154 CYS A O 1
ATOM 927 N N . TYR A 1 155 ? 240.956 165.037 118.185 1.00 294.83 155 TYR A N 1
ATOM 928 C CA . TYR A 1 155 ? 242.314 165.552 118.068 1.00 294.83 155 TYR A CA 1
ATOM 929 C C . TYR A 1 155 ? 243.285 164.738 118.913 1.00 294.83 155 TYR A C 1
ATOM 930 O O . TYR A 1 155 ? 244.446 164.560 118.529 1.00 294.83 155 TYR A O 1
ATOM 932 N N . PRO A 1 156 ? 242.822 164.227 120.060 1.00 295.68 156 PRO A N 1
ATOM 933 C CA . PRO A 1 156 ? 243.668 163.384 120.898 1.00 295.68 156 PRO A CA 1
ATOM 934 C C . PRO A 1 156 ? 244.072 162.110 120.170 1.00 295.68 156 PRO A C 1
ATOM 935 O O . PRO A 1 156 ? 245.170 161.584 120.389 1.00 295.68 156 PRO A O 1
ATOM 937 N N . ARG A 1 157 ? 243.192 161.594 119.308 1.00 293.91 157 ARG A N 1
ATOM 938 C CA . ARG A 1 157 ? 243.565 160.476 118.450 1.00 293.91 157 ARG A CA 1
ATOM 939 C C . ARG A 1 157 ? 244.765 160.809 117.574 1.00 293.91 157 ARG A C 1
ATOM 940 O O . ARG A 1 157 ? 245.483 159.897 117.151 1.00 293.91 157 ARG A O 1
ATOM 942 N N . VAL A 1 158 ? 244.994 162.094 117.294 1.00 290.14 158 VAL A N 1
ATOM 943 C CA . VAL A 1 158 ? 246.188 162.565 116.604 1.00 290.14 158 VAL A CA 1
ATOM 944 C C . VAL A 1 158 ? 247.171 163.237 117.556 1.00 290.14 158 VAL A C 1
ATOM 945 O O . VAL A 1 158 ? 247.808 164.230 117.188 1.00 290.14 158 VAL A O 1
ATOM 947 N N . SER A 1 159 ? 247.286 162.720 118.782 1.00 291.02 159 SER A N 1
ATOM 948 C CA . SER A 1 159 ? 248.185 163.253 119.809 1.00 291.02 159 SER A CA 1
ATOM 949 C C . SER A 1 159 ? 247.825 164.685 120.200 1.00 291.02 159 SER A C 1
ATOM 950 O O . SER A 1 159 ? 248.706 165.492 120.508 1.00 291.02 159 SER A O 1
ATOM 952 N N . SER A 1 160 ? 246.529 164.999 120.195 1.00 289.43 160 SER A N 1
ATOM 953 C CA . SER A 1 160 ? 246.014 166.301 120.627 1.00 289.43 160 SER A CA 1
ATOM 954 C C . SER A 1 160 ? 246.716 167.448 119.903 1.00 289.43 160 SER A C 1
ATOM 955 O O . SER A 1 160 ? 247.176 168.415 120.513 1.00 289.43 160 SER A O 1
ATOM 957 N N . ALA A 1 161 ? 246.800 167.327 118.575 1.00 281.80 161 ALA A N 1
ATOM 958 C CA . ALA A 1 161 ? 247.414 168.384 117.778 1.00 281.80 161 ALA A CA 1
ATOM 959 C C . ALA A 1 161 ? 246.656 169.696 117.914 1.00 281.80 161 ALA A C 1
ATOM 960 O O . ALA A 1 161 ? 247.258 170.772 117.829 1.00 281.80 161 ALA A O 1
ATOM 962 N N . VAL A 1 162 ? 245.346 169.630 118.126 1.00 279.65 162 VAL A N 1
ATOM 963 C CA . VAL A 1 162 ? 244.533 170.821 118.364 1.00 279.65 162 VAL A CA 1
ATOM 964 C C . VAL A 1 162 ? 244.543 171.211 119.839 1.00 279.65 162 VAL A C 1
ATOM 965 O O . VAL A 1 162 ? 243.499 171.393 120.463 1.00 279.65 162 VAL A O 1
ATOM 967 N N . LYS A 1 163 ? 245.744 171.344 120.406 1.00 279.98 163 LYS A N 1
ATOM 968 C CA . LYS A 1 163 ? 245.868 171.676 121.821 1.00 279.98 163 LYS A CA 1
ATOM 969 C C . LYS A 1 163 ? 245.331 173.073 122.105 1.00 279.98 163 LYS A C 1
ATOM 970 O O . LYS A 1 163 ? 244.454 173.253 122.960 1.00 279.98 163 LYS A O 1
ATOM 972 N N . ALA A 1 164 ? 245.852 174.075 121.395 1.00 277.43 164 ALA A N 1
ATOM 973 C CA . ALA A 1 164 ? 245.343 175.431 121.553 1.00 277.43 164 ALA A CA 1
ATOM 974 C C . ALA A 1 164 ? 243.883 175.516 121.133 1.00 277.43 164 ALA A C 1
ATOM 975 O O . ALA A 1 164 ? 243.098 176.255 121.737 1.00 277.43 164 ALA A O 1
ATOM 977 N N . GLU A 1 165 ? 243.495 174.751 120.111 1.00 277.37 165 GLU A N 1
ATOM 978 C CA . GLU A 1 165 ? 242.097 174.738 119.695 1.00 277.37 165 GLU A CA 1
ATOM 979 C C . GLU A 1 165 ? 241.204 174.151 120.781 1.00 277.37 165 GLU A C 1
ATOM 980 O O . GLU A 1 165 ? 240.121 174.681 121.051 1.00 277.37 165 GLU A O 1
ATOM 982 N N . LEU A 1 166 ? 241.641 173.063 121.420 1.00 278.68 166 LEU A N 1
ATOM 983 C CA . LEU A 1 166 ? 240.851 172.476 122.498 1.00 278.68 166 LEU A CA 1
ATOM 984 C C . LEU A 1 166 ? 240.750 173.423 123.687 1.00 278.68 166 LEU A C 1
ATOM 985 O O . LEU A 1 166 ? 239.675 173.570 124.284 1.00 278.68 166 LEU A O 1
ATOM 987 N N . ARG A 1 167 ? 241.862 174.068 124.049 1.00 278.66 167 ARG A N 1
ATOM 988 C CA . ARG A 1 167 ? 241.834 175.022 125.153 1.00 278.66 167 ARG A CA 1
ATOM 989 C C . ARG A 1 167 ? 240.906 176.190 124.845 1.00 278.66 167 ARG A C 1
ATOM 990 O O . ARG A 1 167 ? 240.125 176.616 125.704 1.00 278.66 167 ARG A O 1
ATOM 992 N N . GLN A 1 168 ? 240.965 176.712 123.617 1.00 277.16 168 GLN A N 1
ATOM 993 C CA . GLN A 1 168 ? 240.087 177.811 123.238 1.00 277.16 168 GLN A CA 1
ATOM 994 C C . GLN A 1 168 ? 238.629 177.378 123.202 1.00 277.16 168 GLN A C 1
ATOM 995 O O . GLN A 1 168 ? 237.747 178.159 123.569 1.00 277.16 168 GLN A O 1
ATOM 997 N N . TYR A 1 169 ? 238.355 176.142 122.780 1.00 278.63 169 TYR A N 1
ATOM 998 C CA . TYR A 1 169 ? 236.981 175.652 122.772 1.00 278.63 169 TYR A CA 1
ATOM 999 C C . TYR A 1 169 ? 236.435 175.525 124.188 1.00 278.63 169 TYR A C 1
ATOM 1000 O O . TYR A 1 169 ? 235.291 175.909 124.453 1.00 278.63 169 TYR A O 1
ATOM 1002 N N . PHE A 1 170 ? 237.241 174.997 125.113 1.00 279.05 170 PHE A N 1
ATOM 1003 C CA . PHE A 1 170 ? 236.802 174.915 126.502 1.00 279.05 170 PHE A CA 1
ATOM 1004 C C . PHE A 1 170 ? 236.604 176.304 127.099 1.00 279.05 170 PHE A C 1
ATOM 1005 O O . PHE A 1 170 ? 235.629 176.546 127.822 1.00 279.05 170 PHE A O 1
ATOM 1007 N N . ARG A 1 171 ? 237.510 177.237 126.792 1.00 279.57 171 ARG A N 1
ATOM 1008 C CA . ARG A 1 171 ? 237.385 178.592 127.316 1.00 279.57 171 ARG A CA 1
ATOM 1009 C C . ARG A 1 171 ? 236.164 179.306 126.752 1.00 279.57 171 ARG A C 1
ATOM 1010 O O . ARG A 1 171 ? 235.534 180.101 127.456 1.00 279.57 171 ARG A O 1
ATOM 1012 N N . ASN A 1 172 ? 235.822 179.044 125.489 1.00 279.32 172 ASN A N 1
ATOM 1013 C CA . ASN A 1 172 ? 234.620 179.633 124.911 1.00 279.32 172 ASN A CA 1
ATOM 1014 C C . ASN A 1 172 ? 233.367 178.998 125.495 1.00 279.32 172 ASN A C 1
ATOM 1015 O O . ASN A 1 172 ? 232.379 179.692 125.756 1.00 279.32 172 ASN A O 1
ATOM 1017 N N . LEU A 1 173 ? 233.390 177.681 125.713 1.00 280.04 173 LEU A N 1
ATOM 1018 C CA . LEU A 1 173 ? 232.283 177.021 126.391 1.00 280.04 173 LEU A CA 1
ATOM 1019 C C . LEU A 1 173 ? 232.132 177.495 127.829 1.00 280.04 173 LEU A C 1
ATOM 1020 O O . LEU A 1 173 ? 231.052 177.343 128.410 1.00 280.04 173 LEU A O 1
ATOM 1022 N N . CYS A 1 174 ? 233.193 178.057 128.417 1.00 280.64 174 CYS A N 1
ATOM 1023 C CA . CYS A 1 174 ? 233.078 178.635 129.753 1.00 280.64 174 CYS A CA 1
ATOM 1024 C C . CYS A 1 174 ? 232.096 179.802 129.766 1.00 280.64 174 CYS A C 1
ATOM 1025 O O . CYS A 1 174 ? 231.419 180.040 130.773 1.00 280.64 174 CYS A O 1
ATOM 1027 N N . SER A 1 175 ? 232.013 180.551 128.662 1.00 278.24 175 SER A N 1
ATOM 1028 C CA . SER A 1 175 ? 231.018 181.616 128.535 1.00 278.24 175 SER A CA 1
ATOM 1029 C C . SER A 1 175 ? 230.780 181.860 127.044 1.00 278.24 175 SER A C 1
ATOM 1030 O O . SER A 1 175 ? 231.592 182.520 126.389 1.00 278.24 175 SER A O 1
ATOM 1032 N N . ASP A 1 176 ? 229.672 181.330 126.525 1.00 276.57 176 ASP A N 1
ATOM 1033 C CA . ASP A 1 176 ? 229.321 181.481 125.115 1.00 276.57 176 ASP A CA 1
ATOM 1034 C C . ASP A 1 176 ? 227.840 181.785 124.961 1.00 276.57 176 ASP A C 1
ATOM 1035 O O . ASP A 1 176 ? 227.210 181.397 123.971 1.00 276.57 176 ASP A O 1
ATOM 1037 N N . ASP A 1 177 ? 227.264 182.482 125.941 1.00 276.56 177 ASP A N 1
ATOM 1038 C CA . ASP A 1 177 ? 225.841 182.816 125.970 1.00 276.56 177 ASP A CA 1
ATOM 1039 C C . ASP A 1 177 ? 224.954 181.582 125.850 1.00 276.56 177 ASP A C 1
ATOM 1040 O O . ASP A 1 177 ? 223.795 181.682 125.434 1.00 276.56 177 ASP A O 1
ATOM 1042 N N . THR A 1 178 ? 225.482 180.414 126.208 1.00 282.22 178 THR A N 1
ATOM 1043 C CA . THR A 1 178 ? 224.775 179.141 126.107 1.00 282.22 178 THR A CA 1
ATOM 1044 C C . THR A 1 178 ? 224.759 178.518 127.496 1.00 282.22 178 THR A C 1
ATOM 1045 O O . THR A 1 178 ? 225.670 177.770 127.855 1.00 282.22 178 THR A O 1
ATOM 1047 N N . PRO A 1 179 ? 223.718 178.835 128.272 1.00 285.78 179 PRO A N 1
ATOM 1048 C CA . PRO A 1 179 ? 223.608 178.303 129.625 1.00 285.78 179 PRO A CA 1
ATOM 1049 C C . PRO A 1 179 ? 223.696 176.785 129.639 1.00 285.78 179 PRO A C 1
ATOM 1050 O O . PRO A 1 179 ? 224.251 176.205 130.577 1.00 285.78 179 PRO A O 1
ATOM 1052 N N . MET A 1 180 ? 223.177 176.129 128.601 1.00 286.41 180 MET A N 1
ATOM 1053 C CA . MET A 1 180 ? 223.314 174.682 128.494 1.00 286.41 180 MET A CA 1
ATOM 1054 C C . MET A 1 180 ? 224.777 174.285 128.328 1.00 286.41 180 MET A C 1
ATOM 1055 O O . MET A 1 180 ? 225.319 173.508 129.122 1.00 286.41 180 MET A O 1
ATOM 1057 N N . VAL A 1 181 ? 225.437 174.820 127.298 1.00 286.87 181 VAL A N 1
ATOM 1058 C CA . VAL A 1 181 ? 226.844 174.501 127.081 1.00 286.87 181 VAL A CA 1
ATOM 1059 C C . VAL A 1 181 ? 227.727 175.058 128.188 1.00 286.87 181 VAL A C 1
ATOM 1060 O O . VAL A 1 181 ? 228.743 174.445 128.533 1.00 286.87 181 VAL A O 1
ATOM 1062 N N . ARG A 1 182 ? 227.367 176.214 128.752 1.00 289.05 182 ARG A N 1
ATOM 1063 C CA . ARG A 1 182 ? 228.134 176.749 129.871 1.00 289.05 182 ARG A CA 1
ATOM 1064 C C . ARG A 1 182 ? 228.048 175.828 131.079 1.00 289.05 182 ARG A C 1
ATOM 1065 O O . ARG A 1 182 ? 229.048 175.600 131.768 1.00 289.05 182 ARG A O 1
ATOM 1067 N N . ARG A 1 183 ? 226.859 175.285 131.351 1.00 289.36 183 ARG A N 1
ATOM 1068 C CA . ARG A 1 183 ? 226.724 174.317 132.431 1.00 289.36 183 ARG A CA 1
ATOM 1069 C C . ARG A 1 183 ? 227.499 173.047 132.119 1.00 289.36 183 ARG A C 1
ATOM 1070 O O . ARG A 1 183 ? 228.147 172.473 133.002 1.00 289.36 183 ARG A O 1
ATOM 1072 N N . ALA A 1 184 ? 227.459 172.603 130.862 1.00 289.21 184 ALA A N 1
ATOM 1073 C CA . ALA A 1 184 ? 228.195 171.405 130.474 1.00 289.21 184 ALA A CA 1
ATOM 1074 C C . ALA A 1 184 ? 229.689 171.584 130.707 1.00 289.21 184 ALA A C 1
ATOM 1075 O O . ALA A 1 184 ? 230.355 170.698 131.252 1.00 289.21 184 ALA A O 1
ATOM 1077 N N . ALA A 1 185 ? 230.229 172.737 130.311 1.00 288.67 185 ALA A N 1
ATOM 1078 C CA . ALA A 1 185 ? 231.643 173.016 130.538 1.00 288.67 185 ALA A CA 1
ATOM 1079 C C . ALA A 1 185 ? 231.950 173.116 132.027 1.00 288.67 185 ALA A C 1
ATOM 1080 O O . ALA A 1 185 ? 232.815 172.399 132.541 1.00 288.67 185 ALA A O 1
ATOM 1082 N N . ALA A 1 186 ? 231.233 173.986 132.744 1.00 290.16 186 ALA A N 1
ATOM 1083 C CA . ALA A 1 186 ? 231.466 174.176 134.170 1.00 290.16 186 ALA A CA 1
ATOM 1084 C C . ALA A 1 186 ? 231.183 172.927 134.996 1.00 290.16 186 ALA A C 1
ATOM 1085 O O . ALA A 1 186 ? 231.486 172.920 136.194 1.00 290.16 186 ALA A O 1
ATOM 1087 N N . SER A 1 187 ? 230.600 171.886 134.405 1.00 287.24 187 SER A N 1
ATOM 1088 C CA . SER A 1 187 ? 230.363 170.638 135.116 1.00 287.24 187 SER A CA 1
ATOM 1089 C C . SER A 1 187 ? 231.335 169.530 134.732 1.00 287.24 187 SER A C 1
ATOM 1090 O O . SER A 1 187 ? 231.727 168.738 135.594 1.00 287.24 187 SER A O 1
ATOM 1092 N N . LYS A 1 188 ? 231.740 169.451 133.466 1.00 286.29 188 LYS A N 1
ATOM 1093 C CA . LYS A 1 188 ? 232.581 168.361 132.987 1.00 286.29 188 LYS A CA 1
ATOM 1094 C C . LYS A 1 188 ? 233.771 168.889 132.200 1.00 286.29 188 LYS A C 1
ATOM 1095 O O . LYS A 1 188 ? 234.138 168.345 131.156 1.00 286.29 188 LYS A O 1
ATOM 1097 N N . LEU A 1 189 ? 234.381 169.977 132.675 1.00 285.85 189 LEU A N 1
ATOM 1098 C CA . LEU A 1 189 ? 235.677 170.370 132.136 1.00 285.85 189 LEU A CA 1
ATOM 1099 C C . LEU A 1 189 ? 236.718 169.284 132.369 1.00 285.85 189 LEU A C 1
ATOM 1100 O O . LEU A 1 189 ? 237.610 169.079 131.538 1.00 285.85 189 LEU A O 1
ATOM 1102 N N . GLY A 1 190 ? 236.616 168.573 133.494 1.00 282.10 190 GLY A N 1
ATOM 1103 C CA . GLY A 1 190 ? 237.531 167.480 133.770 1.00 282.10 190 GLY A CA 1
ATOM 1104 C C . GLY A 1 190 ? 237.440 166.343 132.777 1.00 282.10 190 GLY A C 1
ATOM 1105 O O . GLY A 1 190 ? 238.383 165.552 132.666 1.00 282.10 190 GLY A O 1
ATOM 1106 N N . GLU A 1 191 ? 236.326 166.238 132.053 1.00 285.31 191 GLU A N 1
ATOM 1107 C CA . GLU A 1 191 ? 236.140 165.225 131.022 1.00 285.31 191 GLU A CA 1
ATOM 1108 C C . GLU A 1 191 ? 236.380 165.758 129.618 1.00 285.31 191 GLU A C 1
ATOM 1109 O O . GLU A 1 191 ? 237.011 165.080 128.803 1.00 285.31 191 GLU A O 1
ATOM 1111 N N . PHE A 1 192 ? 235.890 166.964 129.318 1.00 288.90 192 PHE A N 1
ATOM 1112 C CA . PHE A 1 192 ? 236.076 167.531 127.986 1.00 288.90 192 PHE A CA 1
ATOM 1113 C C . PHE A 1 192 ? 237.528 167.928 127.751 1.00 288.90 192 PHE A C 1
ATOM 1114 O O . PHE A 1 192 ? 238.073 167.696 126.665 1.00 288.90 192 PHE A O 1
ATOM 1116 N N . ALA A 1 193 ? 238.169 168.529 128.751 1.00 292.66 193 ALA A N 1
ATOM 1117 C CA . ALA A 1 193 ? 239.578 168.885 128.670 1.00 292.66 193 ALA A CA 1
ATOM 1118 C C . ALA A 1 193 ? 240.495 167.752 129.111 1.00 292.66 193 ALA A C 1
ATOM 1119 O O . ALA A 1 193 ? 241.704 167.967 129.249 1.00 292.66 193 ALA A O 1
ATOM 1121 N N . LYS A 1 194 ? 239.950 166.555 129.338 1.00 293.27 194 LYS A N 1
ATOM 1122 C CA . LYS A 1 194 ? 240.784 165.416 129.705 1.00 293.27 194 LYS A CA 1
ATOM 1123 C C . LYS A 1 194 ? 241.661 164.984 128.538 1.00 293.27 194 LYS A C 1
ATOM 1124 O O . LYS A 1 194 ? 242.879 164.832 128.684 1.00 293.27 194 LYS A O 1
ATOM 1126 N N . VAL A 1 195 ? 241.055 164.783 127.365 1.00 297.64 195 VAL A N 1
ATOM 1127 C CA . VAL A 1 195 ? 241.819 164.404 126.183 1.00 297.64 195 VAL A CA 1
ATOM 1128 C C . VAL A 1 195 ? 242.682 165.545 125.662 1.00 297.64 195 VAL A C 1
ATOM 1129 O O . VAL A 1 195 ? 243.618 165.297 124.895 1.00 297.64 195 VAL A O 1
ATOM 1131 N N . LEU A 1 196 ? 242.390 166.782 126.058 1.00 299.96 196 LEU A N 1
ATOM 1132 C CA . LEU A 1 196 ? 243.187 167.919 125.632 1.00 299.96 196 LEU A CA 1
ATOM 1133 C C . LEU A 1 196 ? 244.592 167.837 126.228 1.00 299.96 196 LEU A C 1
ATOM 1134 O O . LEU A 1 196 ? 244.863 167.072 127.159 1.00 299.96 196 LEU A O 1
ATOM 1136 N N . GLU A 1 197 ? 245.493 168.645 125.673 1.00 305.79 197 GLU A N 1
ATOM 1137 C CA . GLU A 1 197 ? 246.886 168.624 126.096 1.00 305.79 197 GLU A CA 1
ATOM 1138 C C . GLU A 1 197 ? 247.014 169.027 127.561 1.00 305.79 197 GLU A C 1
ATOM 1139 O O . GLU A 1 197 ? 246.155 169.717 128.115 1.00 305.79 197 GLU A O 1
ATOM 1141 N N . LEU A 1 198 ? 248.109 168.583 128.186 1.00 310.23 198 LEU A N 1
ATOM 1142 C CA . LEU A 1 198 ? 248.312 168.835 129.611 1.00 310.23 198 LEU A CA 1
ATOM 1143 C C . LEU A 1 198 ? 248.321 170.327 129.918 1.00 310.23 198 LEU A C 1
ATOM 1144 O O . LEU A 1 198 ? 247.708 170.769 130.897 1.00 310.23 198 LEU A O 1
ATOM 1146 N N . ASP A 1 199 ? 249.006 171.122 129.093 1.00 313.78 199 ASP A N 1
ATOM 1147 C CA . ASP A 1 199 ? 248.949 172.571 129.260 1.00 313.78 199 ASP A CA 1
ATOM 1148 C C . ASP A 1 199 ? 247.557 173.103 128.947 1.00 313.78 199 ASP A C 1
ATOM 1149 O O . ASP A 1 199 ? 247.039 173.973 129.661 1.00 313.78 199 ASP A O 1
ATOM 1151 N N . ASN A 1 200 ? 246.934 172.587 127.882 1.00 311.71 200 ASN A N 1
ATOM 1152 C CA . ASN A 1 200 ? 245.556 172.956 127.580 1.00 311.71 200 ASN A CA 1
ATOM 1153 C C . ASN A 1 200 ? 244.616 172.508 128.690 1.00 311.71 200 ASN A C 1
ATOM 1154 O O . ASN A 1 200 ? 243.680 173.231 129.048 1.00 311.71 200 ASN A O 1
ATOM 1156 N N . VAL A 1 201 ? 244.861 171.325 129.260 1.00 314.79 201 VAL A N 1
ATOM 1157 C CA . VAL A 1 201 ? 244.032 170.853 130.365 1.00 314.79 201 VAL A CA 1
ATOM 1158 C C . VAL A 1 201 ? 244.181 171.744 131.592 1.00 314.79 201 VAL A C 1
ATOM 1159 O O . VAL A 1 201 ? 243.195 172.035 132.273 1.00 314.79 201 VAL A O 1
ATOM 1161 N N . LYS A 1 202 ? 245.400 172.203 131.883 1.00 314.63 202 LYS A N 1
ATOM 1162 C CA . LYS A 1 202 ? 245.597 173.074 133.039 1.00 314.63 202 LYS A CA 1
ATOM 1163 C C . LYS A 1 202 ? 244.959 174.441 132.820 1.00 314.63 202 LYS A C 1
ATOM 1164 O O . LYS A 1 202 ? 244.331 174.995 133.733 1.00 314.63 202 LYS A O 1
ATOM 1166 N N . SER A 1 203 ? 245.119 175.009 131.621 1.00 316.21 203 SER A N 1
ATOM 1167 C CA . SER A 1 203 ? 244.480 176.287 131.329 1.00 316.21 203 SER A CA 1
ATOM 1168 C C . SER A 1 203 ? 242.964 176.164 131.391 1.00 316.21 203 SER A C 1
ATOM 1169 O O . SER A 1 203 ? 242.279 177.059 131.901 1.00 316.21 203 SER A O 1
ATOM 1171 N N . GLU A 1 204 ? 242.421 175.049 130.896 1.00 318.96 204 GLU A N 1
ATOM 1172 C CA . GLU A 1 204 ? 240.986 174.825 130.995 1.00 318.96 204 GLU A CA 1
ATOM 1173 C C . GLU A 1 204 ? 240.558 174.578 132.435 1.00 318.96 204 GLU A C 1
ATOM 1174 O O . GLU A 1 204 ? 239.424 174.888 132.797 1.00 318.96 204 GLU A O 1
ATOM 1176 N N . ILE A 1 205 ? 241.447 174.043 133.273 1.00 318.78 205 ILE A N 1
ATOM 1177 C CA . ILE A 1 205 ? 241.126 173.891 134.688 1.00 318.78 205 ILE A CA 1
ATOM 1178 C C . ILE A 1 205 ? 241.045 175.247 135.375 1.00 318.78 205 ILE A C 1
ATOM 1179 O O . ILE A 1 205 ? 240.160 175.481 136.208 1.00 318.78 205 ILE A O 1
ATOM 1181 N N . ILE A 1 206 ? 241.966 176.149 135.041 1.00 320.27 206 ILE A N 1
ATOM 1182 C CA . ILE A 1 206 ? 241.873 177.519 135.538 1.00 320.27 206 ILE A CA 1
ATOM 1183 C C . ILE A 1 206 ? 240.585 178.182 135.059 1.00 320.27 206 ILE A C 1
ATOM 1184 O O . ILE A 1 206 ? 239.879 178.840 135.835 1.00 320.27 206 ILE A O 1
ATOM 1186 N N . PRO A 1 207 ? 240.259 178.006 133.776 1.00 321.68 207 PRO A N 1
ATOM 1187 C CA . PRO A 1 207 ? 239.016 178.553 133.245 1.00 321.68 207 PRO A CA 1
ATOM 1188 C C . PRO A 1 207 ? 237.798 177.930 133.914 1.00 321.68 207 PRO A C 1
ATOM 1189 O O . PRO A 1 207 ? 236.772 178.595 134.077 1.00 321.68 207 PRO A O 1
ATOM 1191 N N . MET A 1 208 ? 237.896 176.665 134.322 1.00 324.52 208 MET A N 1
ATOM 1192 C CA . MET A 1 208 ? 236.775 176.002 134.976 1.00 324.52 208 MET A CA 1
ATOM 1193 C C . MET A 1 208 ? 236.598 176.504 136.399 1.00 324.52 208 MET A C 1
ATOM 1194 O O . MET A 1 208 ? 235.468 176.644 136.875 1.00 324.52 208 MET A O 1
ATOM 1196 N N . PHE A 1 209 ? 237.703 176.765 137.099 1.00 326.39 209 PHE A N 1
ATOM 1197 C CA . PHE A 1 209 ? 237.606 177.437 138.391 1.00 326.39 209 PHE A CA 1
ATOM 1198 C C . PHE A 1 209 ? 236.971 178.813 138.235 1.00 326.39 209 PHE A C 1
ATOM 1199 O O . PHE A 1 209 ? 236.119 179.211 139.040 1.00 326.39 209 PHE A O 1
ATOM 1201 N N . SER A 1 210 ? 237.358 179.541 137.185 1.00 327.48 210 SER A N 1
ATOM 1202 C CA . SER A 1 210 ? 236.751 180.842 136.918 1.00 327.48 210 SER A CA 1
ATOM 1203 C C . SER A 1 210 ? 235.257 180.713 136.642 1.00 327.48 210 SER A C 1
ATOM 1204 O O . SER A 1 210 ? 234.457 181.523 137.120 1.00 327.48 210 SER A O 1
ATOM 1206 N N . ASN A 1 211 ? 234.863 179.694 135.877 1.00 325.86 211 ASN A N 1
ATOM 1207 C CA . ASN A 1 211 ? 233.453 179.512 135.545 1.00 325.86 211 ASN A CA 1
ATOM 1208 C C . ASN A 1 211 ? 232.647 179.088 136.766 1.00 325.86 211 ASN A C 1
ATOM 1209 O O . ASN A 1 211 ? 231.507 179.531 136.949 1.00 325.86 211 ASN A O 1
ATOM 1211 N N . LEU A 1 212 ? 233.219 178.226 137.609 1.00 325.86 212 LEU A N 1
ATOM 1212 C CA . LEU A 1 212 ? 232.545 177.826 138.838 1.00 325.86 212 LEU A CA 1
ATOM 1213 C C . LEU A 1 212 ? 232.392 179.007 139.785 1.00 325.86 212 LEU A C 1
ATOM 1214 O O . LEU A 1 212 ? 231.395 179.106 140.511 1.00 325.86 212 LEU A O 1
ATOM 1216 N N . ALA A 1 213 ? 233.373 179.912 139.800 1.00 327.27 213 ALA A N 1
ATOM 1217 C CA . ALA A 1 213 ? 233.175 181.173 140.500 1.00 327.27 213 ALA A CA 1
ATOM 1218 C C . ALA A 1 213 ? 232.085 182.003 139.835 1.00 327.27 213 ALA A C 1
ATOM 1219 O O . ALA A 1 213 ? 231.348 182.723 140.518 1.00 327.27 213 ALA A O 1
ATOM 1221 N N . SER A 1 214 ? 231.962 181.905 138.509 1.00 325.59 214 SER A N 1
ATOM 1222 C CA . SER A 1 214 ? 230.947 182.626 137.752 1.00 325.59 214 SER A CA 1
ATOM 1223 C C . SER A 1 214 ? 229.586 181.944 137.783 1.00 325.59 214 SER A C 1
ATOM 1224 O O . SER A 1 214 ? 228.624 182.495 137.237 1.00 325.59 214 SER A O 1
ATOM 1226 N N . ASP A 1 215 ? 229.487 180.767 138.393 1.00 318.49 215 ASP A N 1
ATOM 1227 C CA . ASP A 1 215 ? 228.221 180.049 138.494 1.00 318.49 215 ASP A CA 1
ATOM 1228 C C . ASP A 1 215 ? 227.266 180.826 139.391 1.00 318.49 215 ASP A C 1
ATOM 1229 O O . ASP A 1 215 ? 227.473 180.907 140.606 1.00 318.49 215 ASP A O 1
ATOM 1231 N N . GLU A 1 216 ? 226.215 181.392 138.799 1.00 312.31 216 GLU A N 1
ATOM 1232 C CA . GLU A 1 216 ? 225.291 182.263 139.517 1.00 312.31 216 GLU A CA 1
ATOM 1233 C C . GLU A 1 216 ? 223.968 181.594 139.864 1.00 312.31 216 GLU A C 1
ATOM 1234 O O . GLU A 1 216 ? 223.444 181.811 140.961 1.00 312.31 216 GLU A O 1
ATOM 1236 N N . GLN A 1 217 ? 223.409 180.792 138.962 1.00 310.82 217 GLN A N 1
ATOM 1237 C CA . GLN A 1 217 ? 222.110 180.178 139.191 1.00 310.82 217 GLN A CA 1
ATOM 1238 C C . GLN A 1 217 ? 222.244 178.941 140.080 1.00 310.82 217 GLN A C 1
ATOM 1239 O O . GLN A 1 217 ? 223.341 178.532 140.472 1.00 310.82 217 GLN A O 1
ATOM 1241 N N . ASP A 1 218 ? 221.098 178.334 140.403 1.00 309.24 218 ASP A N 1
ATOM 1242 C CA . ASP A 1 218 ? 221.094 177.159 141.270 1.00 309.24 218 ASP A CA 1
ATOM 1243 C C . ASP A 1 218 ? 221.706 175.954 140.568 1.00 309.24 218 ASP A C 1
ATOM 1244 O O . ASP A 1 218 ? 222.576 175.273 141.125 1.00 309.24 218 ASP A O 1
ATOM 1246 N N . SER A 1 219 ? 221.248 175.661 139.348 1.00 307.66 219 SER A N 1
ATOM 1247 C CA . SER A 1 219 ? 221.902 174.628 138.553 1.00 307.66 219 SER A CA 1
ATOM 1248 C C . SER A 1 219 ? 223.352 174.994 138.273 1.00 307.66 219 SER A C 1
ATOM 1249 O O . SER A 1 219 ? 224.211 174.110 138.179 1.00 307.66 219 SER A O 1
ATOM 1251 N N . VAL A 1 220 ? 223.644 176.290 138.153 1.00 306.86 220 VAL A N 1
ATOM 1252 C CA . VAL A 1 220 ? 225.033 176.720 138.065 1.00 306.86 220 VAL A CA 1
ATOM 1253 C C . VAL A 1 220 ? 225.786 176.373 139.341 1.00 306.86 220 VAL A C 1
ATOM 1254 O O . VAL A 1 220 ? 226.942 175.945 139.288 1.00 306.86 220 VAL A O 1
ATOM 1256 N N . ARG A 1 221 ? 225.137 176.526 140.498 1.00 303.53 221 ARG A N 1
ATOM 1257 C CA . ARG A 1 221 ? 225.782 176.159 141.756 1.00 303.53 221 ARG A CA 1
ATOM 1258 C C . ARG A 1 221 ? 226.023 174.659 141.846 1.00 303.53 221 ARG A C 1
ATOM 1259 O O . ARG A 1 221 ? 227.055 174.227 142.372 1.00 303.53 221 ARG A O 1
ATOM 1261 N N . LEU A 1 222 ? 225.095 173.852 141.330 1.00 300.80 222 LEU A N 1
ATOM 1262 C CA . LEU A 1 222 ? 225.301 172.407 141.318 1.00 300.80 222 LEU A CA 1
ATOM 1263 C C . LEU A 1 222 ? 226.437 172.017 140.381 1.00 300.80 222 LEU A C 1
ATOM 1264 O O . LEU A 1 222 ? 227.264 171.163 140.721 1.00 300.80 222 LEU A O 1
ATOM 1266 N N . LEU A 1 223 ? 226.496 172.629 139.195 1.00 294.97 223 LEU A N 1
ATOM 1267 C CA . LEU A 1 223 ? 227.608 172.371 138.287 1.00 294.97 223 LEU A CA 1
ATOM 1268 C C . LEU A 1 223 ? 228.935 172.810 138.893 1.00 294.97 223 LEU A C 1
ATOM 1269 O O . LEU A 1 223 ? 229.960 172.147 138.694 1.00 294.97 223 LEU A O 1
ATOM 1271 N N . ALA A 1 224 ? 228.933 173.909 139.651 1.00 294.72 224 ALA A N 1
ATOM 1272 C CA . ALA A 1 224 ? 230.151 174.363 140.314 1.00 294.72 224 ALA A CA 1
ATOM 1273 C C . ALA A 1 224 ? 230.571 173.399 141.414 1.00 294.72 224 ALA A C 1
ATOM 1274 O O . ALA A 1 224 ? 231.762 173.116 141.576 1.00 294.72 224 ALA A O 1
ATOM 1276 N N . VAL A 1 225 ? 229.607 172.886 142.181 1.00 285.31 225 VAL A N 1
ATOM 1277 C CA . VAL A 1 225 ? 229.925 171.878 143.185 1.00 285.31 225 VAL A CA 1
ATOM 1278 C C . VAL A 1 225 ? 230.475 170.614 142.536 1.00 285.31 225 VAL A C 1
ATOM 1279 O O . VAL A 1 225 ? 231.405 169.990 143.060 1.00 285.31 225 VAL A O 1
ATOM 1281 N N . GLU A 1 226 ? 229.921 170.232 141.383 1.00 282.90 226 GLU A N 1
ATOM 1282 C CA . GLU A 1 226 ? 230.415 169.056 140.673 1.00 282.90 226 GLU A CA 1
ATOM 1283 C C . GLU A 1 226 ? 231.842 169.271 140.185 1.00 282.90 226 GLU A C 1
ATOM 1284 O O . GLU A 1 226 ? 232.695 168.383 140.305 1.00 282.90 226 GLU A O 1
ATOM 1286 N N . ALA A 1 227 ? 232.119 170.449 139.625 1.00 282.21 227 ALA A N 1
ATOM 1287 C CA . ALA A 1 227 ? 233.474 170.746 139.176 1.00 282.21 227 ALA A CA 1
ATOM 1288 C C . ALA A 1 227 ? 234.446 170.776 140.347 1.00 282.21 227 ALA A C 1
ATOM 1289 O O . ALA A 1 227 ? 235.579 170.296 140.234 1.00 282.21 227 ALA A O 1
ATOM 1291 N N . CYS A 1 228 ? 234.019 171.327 141.485 1.00 279.79 228 CYS A N 1
ATOM 1292 C CA . CYS A 1 228 ? 234.891 171.378 142.654 1.00 279.79 228 CYS A CA 1
ATOM 1293 C C . CYS A 1 228 ? 235.162 169.982 143.199 1.00 279.79 228 CYS A C 1
ATOM 1294 O O . CYS A 1 228 ? 236.277 169.691 143.645 1.00 279.79 228 CYS A O 1
ATOM 1296 N N . VAL A 1 229 ? 234.158 169.103 143.167 1.00 276.74 229 VAL A N 1
ATOM 1297 C CA . VAL A 1 229 ? 234.377 167.725 143.591 1.00 276.74 229 VAL A CA 1
ATOM 1298 C C . VAL A 1 229 ? 235.321 167.002 142.638 1.00 276.74 229 VAL A C 1
ATOM 1299 O O . VAL A 1 229 ? 236.202 166.254 143.078 1.00 276.74 229 VAL A O 1
ATOM 1301 N N . ASN A 1 230 ? 235.157 167.218 141.330 1.00 275.25 230 ASN A N 1
ATOM 1302 C CA . ASN A 1 230 ? 236.068 166.613 140.363 1.00 275.25 230 ASN A CA 1
ATOM 1303 C C . ASN A 1 230 ? 237.488 167.130 140.548 1.00 275.25 230 ASN A C 1
ATOM 1304 O O . ASN A 1 230 ? 238.458 166.387 140.356 1.00 275.25 230 ASN A O 1
ATOM 1306 N N . ILE A 1 231 ? 237.630 168.403 140.921 1.00 277.54 231 ILE A N 1
ATOM 1307 C CA . ILE A 1 231 ? 238.954 168.966 141.160 1.00 277.54 231 ILE A CA 1
ATOM 1308 C C . ILE A 1 231 ? 239.577 168.380 142.420 1.00 277.54 231 ILE A C 1
ATOM 1309 O O . ILE A 1 231 ? 240.728 167.930 142.403 1.00 277.54 231 ILE A O 1
ATOM 1311 N N . ALA A 1 232 ? 238.828 168.374 143.525 1.00 276.88 232 ALA A N 1
ATOM 1312 C CA . ALA A 1 232 ? 239.319 167.788 144.766 1.00 276.88 232 ALA A CA 1
ATOM 1313 C C . ALA A 1 232 ? 239.591 166.297 144.629 1.00 276.88 232 ALA A C 1
ATOM 1314 O O . ALA A 1 232 ? 240.354 165.740 145.426 1.00 276.88 232 ALA A O 1
ATOM 1316 N N . GLN A 1 233 ? 238.984 165.641 143.639 1.00 274.61 233 GLN A N 1
ATOM 1317 C CA . GLN A 1 233 ? 239.248 164.228 143.400 1.00 274.61 233 GLN A CA 1
ATOM 1318 C C . GLN A 1 233 ? 240.490 164.038 142.536 1.00 274.61 233 GLN A C 1
ATOM 1319 O O . GLN A 1 233 ? 241.435 163.347 142.930 1.00 274.61 233 GLN A O 1
ATOM 1321 N N . LEU A 1 234 ? 240.509 164.656 141.355 1.00 271.62 234 LEU A N 1
ATOM 1322 C CA . LEU A 1 234 ? 241.590 164.471 140.393 1.00 271.62 234 LEU A CA 1
ATOM 1323 C C . LEU A 1 234 ? 242.597 165.615 140.400 1.00 271.62 234 LEU A C 1
ATOM 1324 O O . LEU A 1 234 ? 243.805 165.373 140.477 1.00 271.62 234 LEU A O 1
ATOM 1326 N N . LEU A 1 235 ? 242.129 166.857 140.320 1.00 271.95 235 LEU A N 1
ATOM 1327 C CA . LEU A 1 235 ? 243.022 168.011 140.240 1.00 271.95 235 LEU A CA 1
ATOM 1328 C C . LEU A 1 235 ? 243.642 168.330 141.595 1.00 271.95 235 LEU A C 1
ATOM 1329 O O . LEU A 1 235 ? 244.394 169.295 141.730 1.00 271.95 235 LEU A O 1
ATOM 1331 N N . ASP A 1 239 ? 249.398 172.616 148.523 1.00 267.50 239 ASP A N 1
ATOM 1332 C CA . ASP A 1 239 ? 248.413 173.555 149.045 1.00 267.50 239 ASP A CA 1
ATOM 1333 C C . ASP A 1 239 ? 247.366 173.885 147.990 1.00 267.50 239 ASP A C 1
ATOM 1334 O O . ASP A 1 239 ? 246.275 174.351 148.317 1.00 267.50 239 ASP A O 1
ATOM 1336 N N . LEU A 1 240 ? 247.711 173.650 146.720 1.00 269.80 240 LEU A N 1
ATOM 1337 C CA . LEU A 1 240 ? 246.749 173.861 145.645 1.00 269.80 240 LEU A CA 1
ATOM 1338 C C . LEU A 1 240 ? 245.506 173.008 145.843 1.00 269.80 240 LEU A C 1
ATOM 1339 O O . LEU A 1 240 ? 244.386 173.477 145.608 1.00 269.80 240 LEU A O 1
ATOM 1341 N N . GLU A 1 241 ? 245.681 171.762 146.284 1.00 271.32 241 GLU A N 1
ATOM 1342 C CA . GLU A 1 241 ? 244.534 170.959 146.687 1.00 271.32 241 GLU A CA 1
ATOM 1343 C C . GLU A 1 241 ? 243.811 171.603 147.861 1.00 271.32 241 GLU A C 1
ATOM 1344 O O . GLU A 1 241 ? 242.580 171.712 147.859 1.00 271.32 241 GLU A O 1
ATOM 1346 N N . ALA A 1 242 ? 244.564 172.054 148.868 1.00 270.95 242 ALA A N 1
ATOM 1347 C CA . ALA A 1 242 ? 243.949 172.722 150.010 1.00 270.95 242 ALA A CA 1
ATOM 1348 C C . ALA A 1 242 ? 243.334 174.058 149.618 1.00 270.95 242 ALA A C 1
ATOM 1349 O O . ALA A 1 242 ? 242.299 174.443 150.170 1.00 270.95 242 ALA A O 1
ATOM 1351 N N . LEU A 1 243 ? 243.934 174.768 148.659 1.00 270.97 243 LEU A N 1
ATOM 1352 C CA . LEU A 1 243 ? 243.358 176.030 148.204 1.00 270.97 243 LEU A CA 1
ATOM 1353 C C . LEU A 1 243 ? 242.035 175.802 147.481 1.00 270.97 243 LEU A C 1
ATOM 1354 O O . LEU A 1 243 ? 241.049 176.510 147.727 1.00 270.97 243 LEU A O 1
ATOM 1356 N N . VAL A 1 244 ? 241.996 174.820 146.578 1.00 270.19 244 VAL A N 1
ATOM 1357 C CA . VAL A 1 244 ? 240.745 174.495 145.903 1.00 270.19 244 VAL A CA 1
ATOM 1358 C C . VAL A 1 244 ? 239.699 174.003 146.896 1.00 270.19 244 VAL A C 1
ATOM 1359 O O . VAL A 1 244 ? 238.512 174.327 146.770 1.00 270.19 244 VAL A O 1
ATOM 1361 N N . MET A 1 245 ? 240.121 173.233 147.902 1.00 270.85 245 MET A N 1
ATOM 1362 C CA . MET A 1 245 ? 239.180 172.756 148.908 1.00 270.85 245 MET A CA 1
ATOM 1363 C C . MET A 1 245 ? 238.638 173.907 149.743 1.00 270.85 245 MET A C 1
ATOM 1364 O O . MET A 1 245 ? 237.460 173.910 150.113 1.00 270.85 245 MET A O 1
ATOM 1366 N N . PRO A 1 246 ? 239.478 174.897 150.044 1.00 271.71 246 PRO A N 1
ATOM 1367 C CA . PRO A 1 246 ? 239.007 176.065 150.779 1.00 271.71 246 PRO A CA 1
ATOM 1368 C C . PRO A 1 246 ? 238.031 176.882 149.943 1.00 271.71 246 PRO A C 1
ATOM 1369 O O . PRO A 1 246 ? 237.019 177.368 150.460 1.00 271.71 246 PRO A O 1
ATOM 1371 N N . THR A 1 247 ? 238.320 177.044 148.649 1.00 269.59 247 THR A N 1
ATOM 1372 C CA . THR A 1 247 ? 237.385 177.739 147.769 1.00 269.59 247 THR A CA 1
ATOM 1373 C C . THR A 1 247 ? 236.051 177.005 147.698 1.00 269.59 247 THR A C 1
ATOM 1374 O O . THR A 1 247 ? 234.983 177.629 147.735 1.00 269.59 247 THR A O 1
ATOM 1376 N N . LEU A 1 248 ? 236.094 175.673 147.622 1.00 269.04 248 LEU A N 1
ATOM 1377 C CA . LEU A 1 248 ? 234.863 174.893 147.578 1.00 269.04 248 LEU A CA 1
ATOM 1378 C C . LEU A 1 248 ? 234.090 174.998 148.888 1.00 269.04 248 LEU A C 1
ATOM 1379 O O . LEU A 1 248 ? 232.860 175.120 148.881 1.00 269.04 248 LEU A O 1
ATOM 1381 N N . ARG A 1 249 ? 234.792 174.956 150.023 1.00 267.25 249 ARG A N 1
ATOM 1382 C CA . ARG A 1 249 ? 234.122 175.082 151.312 1.00 267.25 249 ARG A CA 1
ATOM 1383 C C . ARG A 1 249 ? 233.483 176.455 151.466 1.00 267.25 249 ARG A C 1
ATOM 1384 O O . ARG A 1 249 ? 232.372 176.575 151.997 1.00 267.25 249 ARG A O 1
ATOM 1386 N N . GLN A 1 250 ? 234.170 177.503 151.005 1.00 265.48 250 GLN A N 1
ATOM 1387 C CA . GLN A 1 250 ? 233.583 178.838 151.023 1.00 265.48 250 GLN A CA 1
ATOM 1388 C C . GLN A 1 250 ? 232.351 178.904 150.132 1.00 265.48 250 GLN A C 1
ATOM 1389 O O . GLN A 1 250 ? 231.344 179.523 150.495 1.00 265.48 250 GLN A O 1
ATOM 1391 N N . ALA A 1 251 ? 232.410 178.269 148.959 1.00 263.51 251 ALA A N 1
ATOM 1392 C CA . ALA A 1 251 ? 231.230 178.177 148.108 1.00 263.51 251 ALA A CA 1
ATOM 1393 C C . ALA A 1 251 ? 230.133 177.329 148.737 1.00 263.51 251 ALA A C 1
ATOM 1394 O O . ALA A 1 251 ? 228.973 177.427 148.322 1.00 263.51 251 ALA A O 1
ATOM 1396 N N . ALA A 1 252 ? 230.473 176.503 149.726 1.00 261.43 252 ALA A N 1
ATOM 1397 C CA . ALA A 1 252 ? 229.522 175.597 150.356 1.00 261.43 252 ALA A CA 1
ATOM 1398 C C . ALA A 1 252 ? 228.867 176.174 151.603 1.00 261.43 252 ALA A C 1
ATOM 1399 O O . ALA A 1 252 ? 227.894 175.592 152.094 1.00 261.43 252 ALA A O 1
ATOM 1401 N N . GLU A 1 253 ? 229.367 177.287 152.127 1.00 253.90 253 GLU A N 1
ATOM 1402 C CA . GLU A 1 253 ? 228.788 177.884 153.323 1.00 253.90 253 GLU A CA 1
ATOM 1403 C C . GLU A 1 253 ? 228.237 179.274 153.030 1.00 253.90 253 GLU A C 1
ATOM 1404 O O . GLU A 1 253 ? 227.556 179.870 153.864 1.00 253.90 253 GLU A O 1
ATOM 1406 N N . TRP A 1 257 ? 220.555 177.800 151.155 1.00 250.28 257 TRP A N 1
ATOM 1407 C CA . TRP A 1 257 ? 220.285 176.375 151.314 1.00 250.28 257 TRP A CA 1
ATOM 1408 C C . TRP A 1 257 ? 220.332 175.644 149.975 1.00 250.28 257 TRP A C 1
ATOM 1409 O O . TRP A 1 257 ? 220.869 174.544 149.889 1.00 250.28 257 TRP A O 1
ATOM 1411 N N . ARG A 1 258 ? 219.764 176.264 148.937 1.00 252.17 258 ARG A N 1
ATOM 1412 C CA . ARG A 1 258 ? 219.750 175.653 147.610 1.00 252.17 258 ARG A CA 1
ATOM 1413 C C . ARG A 1 258 ? 221.166 175.401 147.106 1.00 252.17 258 ARG A C 1
ATOM 1414 O O . ARG A 1 258 ? 221.541 174.259 146.812 1.00 252.17 258 ARG A O 1
ATOM 1416 N N . VAL A 1 259 ? 221.966 176.462 146.989 1.00 253.09 259 VAL A N 1
ATOM 1417 C CA . VAL A 1 259 ? 223.378 176.281 146.675 1.00 253.09 259 VAL A CA 1
ATOM 1418 C C . VAL A 1 259 ? 224.075 175.473 147.760 1.00 253.09 259 VAL A C 1
ATOM 1419 O O . VAL A 1 259 ? 224.951 174.650 147.467 1.00 253.09 259 VAL A O 1
ATOM 1421 N N . ARG A 1 260 ? 223.688 175.687 149.021 1.00 253.88 260 ARG A N 1
ATOM 1422 C CA . ARG A 1 260 ? 224.252 174.897 150.108 1.00 253.88 260 ARG A CA 1
ATOM 1423 C C . ARG A 1 260 ? 223.903 173.424 149.964 1.00 253.88 260 ARG A C 1
ATOM 1424 O O . ARG A 1 260 ? 224.734 172.565 150.264 1.00 253.88 260 ARG A O 1
ATOM 1426 N N . TYR A 1 261 ? 222.695 173.109 149.489 1.00 255.96 261 TYR A N 1
ATOM 1427 C CA . TYR A 1 261 ? 222.335 171.711 149.265 1.00 255.96 261 TYR A CA 1
ATOM 1428 C C . TYR A 1 261 ? 223.089 171.124 148.080 1.00 255.96 261 TYR A C 1
ATOM 1429 O O . TYR A 1 261 ? 223.554 169.979 148.141 1.00 255.96 261 TYR A O 1
ATOM 1431 N N . MET A 1 262 ? 223.220 171.890 146.996 1.00 259.26 262 MET A N 1
ATOM 1432 C CA . MET A 1 262 ? 223.976 171.410 145.845 1.00 259.26 262 MET A CA 1
ATOM 1433 C C . MET A 1 262 ? 225.441 171.185 146.195 1.00 259.26 262 MET A C 1
ATOM 1434 O O . MET A 1 262 ? 226.095 170.322 145.598 1.00 259.26 262 MET A O 1
ATOM 1436 N N . VAL A 1 263 ? 225.971 171.944 147.157 1.00 256.77 263 VAL A N 1
ATOM 1437 C CA . VAL A 1 263 ? 227.342 171.728 147.607 1.00 256.77 263 VAL A CA 1
ATOM 1438 C C . VAL A 1 263 ? 227.441 170.592 148.619 1.00 256.77 263 VAL A C 1
ATOM 1439 O O . VAL A 1 263 ? 228.428 169.848 148.619 1.00 256.77 263 VAL A O 1
ATOM 1441 N N . ALA A 1 264 ? 226.439 170.437 149.485 1.00 253.59 264 ALA A N 1
ATOM 1442 C CA . ALA A 1 264 ? 226.395 169.284 150.373 1.00 253.59 264 ALA A CA 1
ATOM 1443 C C . ALA A 1 264 ? 226.274 167.983 149.597 1.00 253.59 264 ALA A C 1
ATOM 1444 O O . ALA A 1 264 ? 226.673 166.930 150.105 1.00 253.59 264 ALA A O 1
ATOM 1446 N N . ASP A 1 265 ? 225.723 168.038 148.382 1.00 252.65 265 ASP A N 1
ATOM 1447 C CA . ASP A 1 265 ? 225.682 166.861 147.519 1.00 252.65 265 ASP A CA 1
ATOM 1448 C C . ASP A 1 265 ? 227.071 166.257 147.339 1.00 252.65 265 ASP A C 1
ATOM 1449 O O . ASP A 1 265 ? 227.249 165.038 147.436 1.00 252.65 265 ASP A O 1
ATOM 1451 N N . LYS A 1 266 ? 228.070 167.100 147.084 1.00 247.06 266 LYS A N 1
ATOM 1452 C CA . LYS A 1 266 ? 229.447 166.659 146.913 1.00 247.06 266 LYS A CA 1
ATOM 1453 C C . LYS A 1 266 ? 230.278 166.793 148.183 1.00 247.06 266 LYS A C 1
ATOM 1454 O O . LYS A 1 266 ? 231.466 166.455 148.169 1.00 247.06 266 LYS A O 1
ATOM 1456 N N . PHE A 1 267 ? 229.691 167.310 149.265 1.00 243.66 267 PHE A N 1
ATOM 1457 C CA . PHE A 1 267 ? 230.402 167.358 150.540 1.00 243.66 267 PHE A CA 1
ATOM 1458 C C . PHE A 1 267 ? 230.863 165.976 150.989 1.00 243.66 267 PHE A C 1
ATOM 1459 O O . PHE A 1 267 ? 231.927 165.849 151.606 1.00 243.66 267 PHE A O 1
ATOM 1461 N N . THR A 1 268 ? 230.081 164.933 150.698 1.00 239.88 268 THR A N 1
ATOM 1462 C CA . THR A 1 268 ? 230.501 163.583 151.061 1.00 239.88 268 THR A CA 1
ATOM 1463 C C . THR A 1 268 ? 231.728 163.156 150.267 1.00 239.88 268 THR A C 1
ATOM 1464 O O . THR A 1 268 ? 232.676 162.603 150.834 1.00 239.88 268 THR A O 1
ATOM 1466 N N . GLU A 1 269 ? 231.726 163.403 148.955 1.00 237.46 269 GLU A N 1
ATOM 1467 C CA . GLU A 1 269 ? 232.907 163.112 148.150 1.00 237.46 269 GLU A CA 1
ATOM 1468 C C . GLU A 1 269 ? 234.109 163.912 148.626 1.00 237.46 269 GLU A C 1
ATOM 1469 O O . GLU A 1 269 ? 235.248 163.437 148.541 1.00 237.46 269 GLU A O 1
ATOM 1471 N N . LEU A 1 270 ? 233.875 165.126 149.126 1.00 238.47 270 LEU A N 1
ATOM 1472 C CA . LEU A 1 270 ? 234.959 165.909 149.711 1.00 238.47 270 LEU A CA 1
ATOM 1473 C C . LEU A 1 270 ? 235.512 165.233 150.959 1.00 238.47 270 LEU A C 1
ATOM 1474 O O . LEU A 1 270 ? 236.732 165.117 151.120 1.00 238.47 270 LEU A O 1
ATOM 1476 N N . GLN A 1 271 ? 234.632 164.780 151.853 1.00 234.85 271 GLN A N 1
ATOM 1477 C CA . GLN A 1 271 ? 235.068 164.043 153.032 1.00 234.85 271 GLN A CA 1
ATOM 1478 C C . GLN A 1 271 ? 235.455 162.604 152.718 1.00 234.85 271 GLN A C 1
ATOM 1479 O O . GLN A 1 271 ? 236.093 161.957 153.556 1.00 234.85 271 GLN A O 1
ATOM 1481 N N . LYS A 1 272 ? 235.083 162.090 151.545 1.00 232.03 272 LYS A N 1
ATOM 1482 C CA . LYS A 1 272 ? 235.504 160.758 151.109 1.00 232.03 272 LYS A CA 1
ATOM 1483 C C . LYS A 1 272 ? 236.765 160.885 150.254 1.00 232.03 272 LYS A C 1
ATOM 1484 O O . LYS A 1 272 ? 236.738 160.861 149.022 1.00 232.03 272 LYS A O 1
ATOM 1486 N N . ALA A 1 273 ? 237.888 161.031 150.947 1.00 227.60 273 ALA A N 1
ATOM 1487 C CA . ALA A 1 273 ? 239.183 161.174 150.295 1.00 227.60 273 ALA A CA 1
ATOM 1488 C C . ALA A 1 273 ? 240.306 160.780 151.247 1.00 227.60 273 ALA A C 1
ATOM 1489 O O . ALA A 1 273 ? 240.060 160.202 152.306 1.00 227.60 273 ALA A O 1
ATOM 1491 N N . ILE A 1 278 ? 244.269 164.686 157.984 1.00 207.94 278 ILE A N 1
ATOM 1492 C CA . ILE A 1 278 ? 244.281 166.142 158.035 1.00 207.94 278 ILE A CA 1
ATOM 1493 C C . ILE A 1 278 ? 243.657 166.733 156.778 1.00 207.94 278 ILE A C 1
ATOM 1494 O O . ILE A 1 278 ? 243.170 167.863 156.786 1.00 207.94 278 ILE A O 1
ATOM 1496 N N . THR A 1 279 ? 243.673 165.955 155.696 1.00 207.98 279 THR A N 1
ATOM 1497 C CA . THR A 1 279 ? 243.118 166.401 154.426 1.00 207.98 279 THR A CA 1
ATOM 1498 C C . THR A 1 279 ? 241.596 166.423 154.413 1.00 207.98 279 THR A C 1
ATOM 1499 O O . THR A 1 279 ? 241.010 166.773 153.384 1.00 207.98 279 THR A O 1
ATOM 1501 N N . LYS A 1 280 ? 240.943 166.054 155.518 1.00 215.25 280 LYS A N 1
ATOM 1502 C CA . LYS A 1 280 ? 239.489 166.069 155.579 1.00 215.25 280 LYS A CA 1
ATOM 1503 C C . LYS A 1 280 ? 238.929 166.590 156.895 1.00 215.25 280 LYS A C 1
ATOM 1504 O O . LYS A 1 280 ? 237.707 166.555 157.074 1.00 215.25 280 LYS A O 1
ATOM 1506 N N . THR A 1 281 ? 239.768 167.064 157.820 1.00 216.43 281 THR A N 1
ATOM 1507 C CA . THR A 1 281 ? 239.252 167.596 159.077 1.00 216.43 281 THR A CA 1
ATOM 1508 C C . THR A 1 281 ? 238.386 168.824 158.837 1.00 216.43 281 THR A C 1
ATOM 1509 O O . THR A 1 281 ? 237.331 168.984 159.464 1.00 216.43 281 THR A O 1
ATOM 1511 N N . ASP A 1 282 ? 238.812 169.701 157.926 1.00 218.06 282 ASP A N 1
ATOM 1512 C CA . ASP A 1 282 ? 237.991 170.853 157.574 1.00 218.06 282 ASP A CA 1
ATOM 1513 C C . ASP A 1 282 ? 236.695 170.414 156.908 1.00 218.06 282 ASP A C 1
ATOM 1514 O O . ASP A 1 282 ? 235.637 171.011 157.136 1.00 218.06 282 ASP A O 1
ATOM 1516 N N . LEU A 1 283 ? 236.756 169.361 156.091 1.00 220.62 283 LEU A N 1
ATOM 1517 C CA . LEU A 1 283 ? 235.548 168.865 155.440 1.00 220.62 283 LEU A CA 1
ATOM 1518 C C . LEU A 1 283 ? 234.573 168.285 156.455 1.00 220.62 283 LEU A C 1
ATOM 1519 O O . LEU A 1 283 ? 233.362 168.516 156.362 1.00 220.62 283 LEU A O 1
ATOM 1521 N N . VAL A 1 284 ? 235.080 167.532 157.435 1.00 218.96 284 VAL A N 1
ATOM 1522 C CA . VAL A 1 284 ? 234.208 166.996 158.475 1.00 218.96 284 VAL A CA 1
ATOM 1523 C C . VAL A 1 284 ? 233.632 168.113 159.335 1.00 218.96 284 VAL A C 1
ATOM 1524 O O . VAL A 1 284 ? 232.471 168.045 159.757 1.00 218.96 284 VAL A O 1
ATOM 1526 N N . PRO A 1 285 ? 234.425 169.154 159.599 1.00 218.48 285 PRO A N 1
ATOM 1527 C CA . PRO A 1 285 ? 233.903 170.305 160.324 1.00 218.48 285 PRO A CA 1
ATOM 1528 C C . PRO A 1 285 ? 232.784 170.981 159.542 1.00 218.48 285 PRO A C 1
ATOM 1529 O O . PRO A 1 285 ? 231.746 171.337 160.111 1.00 218.48 285 PRO A O 1
ATOM 1531 N N . ALA A 1 286 ? 232.970 171.149 158.232 1.00 219.68 286 ALA A N 1
ATOM 1532 C CA . ALA A 1 286 ? 231.933 171.764 157.408 1.00 219.68 286 ALA A CA 1
ATOM 1533 C C . ALA A 1 286 ? 230.682 170.897 157.353 1.00 219.68 286 ALA A C 1
ATOM 1534 O O . ALA A 1 286 ? 229.560 171.415 157.336 1.00 219.68 286 ALA A O 1
ATOM 1536 N N . PHE A 1 287 ? 230.857 169.576 157.320 1.00 220.63 287 PHE A N 1
ATOM 1537 C CA . PHE A 1 287 ? 229.712 168.674 157.318 1.00 220.63 287 PHE A CA 1
ATOM 1538 C C . PHE A 1 287 ? 228.940 168.768 158.628 1.00 220.63 287 PHE A C 1
ATOM 1539 O O . PHE A 1 287 ? 227.705 168.835 158.630 1.00 220.63 287 PHE A O 1
ATOM 1541 N N . GLN A 1 288 ? 229.654 168.774 159.756 1.00 217.33 288 GLN A N 1
ATOM 1542 C CA . GLN A 1 288 ? 228.996 168.910 161.050 1.00 217.33 288 GLN A CA 1
ATOM 1543 C C . GLN A 1 288 ? 228.423 170.304 161.257 1.00 217.33 288 GLN A C 1
ATOM 1544 O O . GLN A 1 288 ? 227.558 170.484 162.119 1.00 217.33 288 GLN A O 1
ATOM 1546 N N . ASN A 1 289 ? 228.889 171.292 160.494 1.00 218.18 289 ASN A N 1
ATOM 1547 C CA . ASN A 1 289 ? 228.378 172.650 160.640 1.00 218.18 289 ASN A CA 1
ATOM 1548 C C . ASN A 1 289 ? 227.117 172.871 159.814 1.00 218.18 289 ASN A C 1
ATOM 1549 O O . ASN A 1 289 ? 226.087 173.299 160.347 1.00 218.18 289 ASN A O 1
ATOM 1551 N N . LEU A 1 290 ? 227.182 172.591 158.509 1.00 216.96 290 LEU A N 1
ATOM 1552 C CA . LEU A 1 290 ? 226.037 172.838 157.637 1.00 216.96 290 LEU A CA 1
ATOM 1553 C C . LEU A 1 290 ? 224.818 172.043 158.085 1.00 216.96 290 LEU A C 1
ATOM 1554 O O . LEU A 1 290 ? 223.684 172.532 158.009 1.00 216.96 290 LEU A O 1
ATOM 1556 N N . MET A 1 291 ? 225.030 170.814 158.560 1.00 216.39 291 MET A N 1
ATOM 1557 C CA . MET A 1 291 ? 223.932 170.032 159.112 1.00 216.39 291 MET A CA 1
ATOM 1558 C C . MET A 1 291 ? 223.473 170.561 160.463 1.00 216.39 291 MET A C 1
ATOM 1559 O O . MET A 1 291 ? 222.419 170.141 160.953 1.00 216.39 291 MET A O 1
ATOM 1561 N N . LYS A 1 292 ? 224.234 171.464 161.073 1.00 212.59 292 LYS A N 1
ATOM 1562 C CA . LYS A 1 292 ? 223.862 172.037 162.361 1.00 212.59 292 LYS A CA 1
ATOM 1563 C C . LYS A 1 292 ? 223.545 173.523 162.223 1.00 212.59 292 LYS A C 1
ATOM 1564 O O . LYS A 1 292 ? 222.807 174.088 163.031 1.00 212.59 292 LYS A O 1
ATOM 1566 N N . GLU A 1 297 ? 216.515 173.131 154.627 1.00 233.82 297 GLU A N 1
ATOM 1567 C CA . GLU A 1 297 ? 216.516 171.940 153.788 1.00 233.82 297 GLU A CA 1
ATOM 1568 C C . GLU A 1 297 ? 217.939 171.491 153.485 1.00 233.82 297 GLU A C 1
ATOM 1569 O O . GLU A 1 297 ? 218.188 170.306 153.261 1.00 233.82 297 GLU A O 1
ATOM 1571 N N . VAL A 1 298 ? 218.868 172.449 153.473 1.00 237.08 298 VAL A N 1
ATOM 1572 C CA . VAL A 1 298 ? 220.269 172.123 153.228 1.00 237.08 298 VAL A CA 1
ATOM 1573 C C . VAL A 1 298 ? 220.784 171.126 154.256 1.00 237.08 298 VAL A C 1
ATOM 1574 O O . VAL A 1 298 ? 221.677 170.322 153.967 1.00 237.08 298 VAL A O 1
ATOM 1576 N N . ARG A 1 299 ? 220.221 171.159 155.467 1.00 232.52 299 ARG A N 1
ATOM 1577 C CA . ARG A 1 299 ? 220.625 170.214 156.501 1.00 232.52 299 ARG A CA 1
ATOM 1578 C C . ARG A 1 299 ? 220.240 168.785 156.142 1.00 232.52 299 ARG A C 1
ATOM 1579 O O . ARG A 1 299 ? 220.933 167.844 156.541 1.00 232.52 299 ARG A O 1
ATOM 1581 N N . ALA A 1 300 ? 219.159 168.600 155.381 1.00 232.89 300 ALA A N 1
ATOM 1582 C CA . ALA A 1 300 ? 218.733 167.253 155.012 1.00 232.89 300 ALA A CA 1
ATOM 1583 C C . ALA A 1 300 ? 219.765 166.573 154.122 1.00 232.89 300 ALA A C 1
ATOM 1584 O O . ALA A 1 300 ? 220.293 165.508 154.466 1.00 232.89 300 ALA A O 1
ATOM 1586 N N . ALA A 1 301 ? 220.060 167.171 152.965 1.00 230.82 301 ALA A N 1
ATOM 1587 C CA . ALA A 1 301 ? 221.104 166.629 152.103 1.00 230.82 301 ALA A CA 1
ATOM 1588 C C . ALA A 1 301 ? 222.460 166.657 152.793 1.00 230.82 301 ALA A C 1
ATOM 1589 O O . ALA A 1 301 ? 223.314 165.802 152.523 1.00 230.82 301 ALA A O 1
ATOM 1591 N N . ALA A 1 302 ? 222.670 167.616 153.698 1.00 230.99 302 ALA A N 1
ATOM 1592 C CA . ALA A 1 302 ? 223.909 167.653 154.464 1.00 230.99 302 ALA A CA 1
ATOM 1593 C C . ALA A 1 302 ? 224.083 166.384 155.285 1.00 230.99 302 ALA A C 1
ATOM 1594 O O . ALA A 1 302 ? 225.140 165.753 155.242 1.00 230.99 302 ALA A O 1
ATOM 1596 N N . SER A 1 303 ? 223.049 165.985 156.029 1.00 229.13 303 SER A N 1
ATOM 1597 C CA . SER A 1 303 ? 223.137 164.764 156.824 1.00 229.13 303 SER A CA 1
ATOM 1598 C C . SER A 1 303 ? 223.137 163.521 155.944 1.00 229.13 303 SER A C 1
ATOM 1599 O O . SER A 1 303 ? 223.747 162.507 156.304 1.00 229.13 303 SER A O 1
ATOM 1601 N N . HIS A 1 304 ? 222.460 163.577 154.795 1.00 229.15 304 HIS A N 1
ATOM 1602 C CA . HIS A 1 304 ? 222.536 162.474 153.842 1.00 229.15 304 HIS A CA 1
ATOM 1603 C C . HIS A 1 304 ? 223.979 162.223 153.423 1.00 229.15 304 HIS A C 1
ATOM 1604 O O . HIS A 1 304 ? 224.460 161.084 153.447 1.00 229.15 304 HIS A O 1
ATOM 1606 N N . LYS A 1 305 ? 224.689 163.287 153.043 1.00 228.18 305 LYS A N 1
ATOM 1607 C CA . LYS A 1 305 ? 226.107 163.159 152.729 1.00 228.18 305 LYS A CA 1
ATOM 1608 C C . LYS A 1 305 ? 226.927 162.823 153.968 1.00 228.18 305 LYS A C 1
ATOM 1609 O O . LYS A 1 305 ? 227.954 162.141 153.870 1.00 228.18 305 LYS A O 1
ATOM 1611 N N . VAL A 1 306 ? 226.489 163.286 155.139 1.00 225.26 306 VAL A N 1
ATOM 1612 C CA . VAL A 1 306 ? 227.216 163.030 156.373 1.00 225.26 306 VAL A CA 1
ATOM 1613 C C . VAL A 1 306 ? 227.131 161.574 156.794 1.00 225.26 306 VAL A C 1
ATOM 1614 O O . VAL A 1 306 ? 227.985 161.117 157.550 1.00 225.26 306 VAL A O 1
ATOM 1616 N N . LYS A 1 307 ? 226.124 160.842 156.326 1.00 221.62 307 LYS A N 1
ATOM 1617 C CA . LYS A 1 307 ? 226.114 159.397 156.531 1.00 221.62 307 LYS A CA 1
ATOM 1618 C C . LYS A 1 307 ? 227.370 158.765 155.939 1.00 221.62 307 LYS A C 1
ATOM 1619 O O . LYS A 1 307 ? 228.136 158.083 156.635 1.00 221.62 307 LYS A O 1
ATOM 1621 N N . GLU A 1 308 ? 227.603 158.999 154.646 1.00 222.42 308 GLU A N 1
ATOM 1622 C CA . GLU A 1 308 ? 228.800 158.479 153.999 1.00 222.42 308 GLU A CA 1
ATOM 1623 C C . GLU A 1 308 ? 230.065 159.100 154.575 1.00 222.42 308 GLU A C 1
ATOM 1624 O O . GLU A 1 308 ? 231.097 158.427 154.668 1.00 222.42 308 GLU A O 1
ATOM 1626 N N . PHE A 1 309 ? 230.008 160.376 154.962 1.00 223.98 309 PHE A N 1
ATOM 1627 C CA . PHE A 1 309 ? 231.170 161.007 155.577 1.00 223.98 309 PHE A CA 1
ATOM 1628 C C . PHE A 1 309 ? 231.530 160.331 156.895 1.00 223.98 309 PHE A C 1
ATOM 1629 O O . PHE A 1 309 ? 232.709 160.119 157.189 1.00 223.98 309 PHE A O 1
ATOM 1631 N N . CYS A 1 310 ? 230.523 159.971 157.692 1.00 221.12 310 CYS A N 1
ATOM 1632 C CA . CYS A 1 310 ? 230.765 159.292 158.957 1.00 221.12 310 CYS A CA 1
ATOM 1633 C C . CYS A 1 310 ? 231.273 157.880 158.728 1.00 221.12 310 CYS A C 1
ATOM 1634 O O . CYS A 1 310 ? 232.131 157.394 159.472 1.00 221.12 310 CYS A O 1
ATOM 1636 N N . GLU A 1 311 ? 230.746 157.203 157.707 1.00 222.19 311 GLU A N 1
ATOM 1637 C CA . GLU A 1 311 ? 231.283 155.896 157.344 1.00 222.19 311 GLU A CA 1
ATOM 1638 C C . GLU A 1 311 ? 232.764 155.997 157.000 1.00 222.19 311 GLU A C 1
ATOM 1639 O O . GLU A 1 311 ? 233.595 155.256 157.542 1.00 222.19 311 GLU A O 1
ATOM 1641 N N . ASN A 1 312 ? 233.115 156.935 156.117 1.00 224.97 312 ASN A N 1
ATOM 1642 C CA . ASN A 1 312 ? 234.506 157.096 155.709 1.00 224.97 312 ASN A CA 1
ATOM 1643 C C . ASN A 1 312 ? 235.389 157.532 156.870 1.00 224.97 312 ASN A C 1
ATOM 1644 O O . ASN A 1 312 ? 236.560 157.148 156.934 1.00 224.97 312 ASN A O 1
ATOM 1646 N N . LEU A 1 313 ? 234.852 158.326 157.795 1.00 224.35 313 LEU A N 1
ATOM 1647 C CA . LEU A 1 313 ? 235.635 158.746 158.950 1.00 224.35 313 LEU A CA 1
ATOM 1648 C C . LEU A 1 313 ? 235.902 157.573 159.881 1.00 224.35 313 LEU A C 1
ATOM 1649 O O . LEU A 1 313 ? 237.059 157.261 160.186 1.00 224.35 313 LEU A O 1
ATOM 1651 N N . SER A 1 314 ? 234.841 156.902 160.335 1.00 221.68 314 SER A N 1
ATOM 1652 C CA . SER A 1 314 ? 235.003 155.735 161.192 1.00 221.68 314 SER A CA 1
ATOM 1653 C C . SER A 1 314 ? 235.851 154.654 160.537 1.00 221.68 314 SER A C 1
ATOM 1654 O O . SER A 1 314 ? 236.437 153.828 161.246 1.00 221.68 314 SER A O 1
ATOM 1656 N N . ALA A 1 315 ? 235.938 154.639 159.206 1.00 225.24 315 ALA A N 1
ATOM 1657 C CA . ALA A 1 315 ? 236.808 153.688 158.530 1.00 225.24 315 ALA A CA 1
ATOM 1658 C C . ALA A 1 315 ? 238.235 154.193 158.357 1.00 225.24 315 ALA A C 1
ATOM 1659 O O . ALA A 1 315 ? 239.157 153.379 158.237 1.00 225.24 315 ALA A O 1
ATOM 1661 N N . ASP A 1 316 ? 238.447 155.510 158.342 1.00 223.81 316 ASP A N 1
ATOM 1662 C CA . ASP A 1 316 ? 239.748 156.070 158.000 1.00 223.81 316 ASP A CA 1
ATOM 1663 C C . ASP A 1 316 ? 240.307 157.055 159.017 1.00 223.81 316 ASP A C 1
ATOM 1664 O O . ASP A 1 316 ? 241.530 157.144 159.146 1.00 223.81 316 ASP A O 1
ATOM 1666 N N . CYS A 1 317 ? 239.462 157.798 159.730 1.00 222.30 317 CYS A N 1
ATOM 1667 C CA . CYS A 1 317 ? 239.958 158.847 160.612 1.00 222.30 317 CYS A CA 1
ATOM 1668 C C . CYS A 1 317 ? 240.808 158.264 161.736 1.00 222.30 317 CYS A C 1
ATOM 1669 O O . CYS A 1 317 ? 240.666 157.099 162.116 1.00 222.30 317 CYS A O 1
ATOM 1671 N N . ARG A 1 318 ? 241.707 159.093 162.262 1.00 218.61 318 ARG A N 1
ATOM 1672 C CA . ARG A 1 318 ? 242.556 158.695 163.375 1.00 218.61 318 ARG A CA 1
ATOM 1673 C C . ARG A 1 318 ? 241.833 158.922 164.695 1.00 218.61 318 ARG A C 1
ATOM 1674 O O . ARG A 1 318 ? 241.196 159.960 164.896 1.00 218.61 318 ARG A O 1
ATOM 1676 N N . GLU A 1 319 ? 241.950 157.944 165.600 1.00 212.95 319 GLU A N 1
ATOM 1677 C CA . GLU A 1 319 ? 241.173 157.957 166.837 1.00 212.95 319 GLU A CA 1
ATOM 1678 C C . GLU A 1 319 ? 241.368 159.250 167.618 1.00 212.95 319 GLU A C 1
ATOM 1679 O O . GLU A 1 319 ? 240.409 159.797 168.178 1.00 212.95 319 GLU A O 1
ATOM 1681 N N . ASN A 1 320 ? 242.602 159.756 167.664 1.00 210.05 320 ASN A N 1
ATOM 1682 C CA . ASN A 1 320 ? 242.867 161.021 168.341 1.00 210.05 320 ASN A CA 1
ATOM 1683 C C . ASN A 1 320 ? 242.078 162.153 167.696 1.00 210.05 320 ASN A C 1
ATOM 1684 O O . ASN A 1 320 ? 241.313 162.858 168.363 1.00 210.05 320 ASN A O 1
ATOM 1686 N N . VAL A 1 321 ? 242.249 162.336 166.386 1.00 210.35 321 VAL A N 1
ATOM 1687 C CA . VAL A 1 321 ? 241.461 163.326 165.664 1.00 210.35 321 VAL A CA 1
ATOM 1688 C C . VAL A 1 321 ? 239.994 162.935 165.571 1.00 210.35 321 VAL A C 1
ATOM 1689 O O . VAL A 1 321 ? 239.144 163.811 165.376 1.00 210.35 321 VAL A O 1
ATOM 1691 N N . ILE A 1 322 ? 239.679 161.644 165.701 1.00 208.42 322 ILE A N 1
ATOM 1692 C CA . ILE A 1 322 ? 238.286 161.212 165.664 1.00 208.42 322 ILE A CA 1
ATOM 1693 C C . ILE A 1 322 ? 237.522 161.737 166.871 1.00 208.42 322 ILE A C 1
ATOM 1694 O O . ILE A 1 322 ? 236.571 162.507 166.724 1.00 208.42 322 ILE A O 1
ATOM 1696 N N . MET A 1 323 ? 237.970 161.367 168.076 1.00 202.64 323 MET A N 1
ATOM 1697 C CA . MET A 1 323 ? 237.216 161.578 169.312 1.00 202.64 323 MET A CA 1
ATOM 1698 C C . MET A 1 323 ? 236.485 162.916 169.371 1.00 202.64 323 MET A C 1
ATOM 1699 O O . MET A 1 323 ? 235.278 162.966 169.632 1.00 202.64 323 MET A O 1
ATOM 1701 N N . SER A 1 324 ? 237.197 164.012 169.109 1.00 201.17 324 SER A N 1
ATOM 1702 C CA . SER A 1 324 ? 236.602 165.339 169.238 1.00 201.17 324 SER A CA 1
ATOM 1703 C C . SER A 1 324 ? 235.452 165.532 168.255 1.00 201.17 324 SER A C 1
ATOM 1704 O O . SER A 1 324 ? 234.325 165.855 168.650 1.00 201.17 324 SER A O 1
ATOM 1706 N N . GLN A 1 325 ? 235.727 165.353 166.959 1.00 200.03 325 GLN A N 1
ATOM 1707 C CA . GLN A 1 325 ? 234.696 165.558 165.947 1.00 200.03 325 GLN A CA 1
ATOM 1708 C C . GLN A 1 325 ? 233.563 164.554 166.093 1.00 200.03 325 GLN A C 1
ATOM 1709 O O . GLN A 1 325 ? 232.401 164.889 165.844 1.00 200.03 325 GLN A O 1
ATOM 1711 N N . ILE A 1 326 ? 233.880 163.328 166.505 1.00 202.12 326 ILE A N 1
ATOM 1712 C CA . ILE A 1 326 ? 232.854 162.320 166.731 1.00 202.12 326 ILE A CA 1
ATOM 1713 C C . ILE A 1 326 ? 231.910 162.747 167.845 1.00 202.12 326 ILE A C 1
ATOM 1714 O O . ILE A 1 326 ? 230.687 162.678 167.696 1.00 202.12 326 ILE A O 1
ATOM 1716 N N . LEU A 1 327 ? 232.463 163.200 168.972 1.00 200.84 327 LEU A N 1
ATOM 1717 C CA . LEU A 1 327 ? 231.622 163.645 170.076 1.00 200.84 327 LEU A CA 1
ATOM 1718 C C . LEU A 1 327 ? 230.812 164.875 169.691 1.00 200.84 327 LEU A C 1
ATOM 1719 O O . LEU A 1 327 ? 229.637 164.990 170.060 1.00 200.84 327 LEU A O 1
ATOM 1721 N N . PRO A 1 328 ? 231.417 165.799 168.943 1.00 202.10 328 PRO A N 1
ATOM 1722 C CA . PRO A 1 328 ? 230.693 166.992 168.514 1.00 202.10 328 PRO A CA 1
ATOM 1723 C C . PRO A 1 328 ? 229.523 166.626 167.611 1.00 202.10 328 PRO A C 1
ATOM 1724 O O . PRO A 1 328 ? 228.396 167.099 167.806 1.00 202.10 328 PRO A O 1
ATOM 1726 N N . CYS A 1 329 ? 229.770 165.765 166.620 1.00 203.03 329 CYS A N 1
ATOM 1727 C CA . CYS A 1 329 ? 228.710 165.352 165.710 1.00 203.03 329 CYS A CA 1
ATOM 1728 C C . CYS A 1 329 ? 227.649 164.527 166.423 1.00 203.03 329 CYS A C 1
ATOM 1729 O O . CYS A 1 329 ? 226.467 164.618 166.078 1.00 203.03 329 CYS A O 1
ATOM 1731 N N . ILE A 1 330 ? 228.040 163.735 167.423 1.00 202.52 330 ILE A N 1
ATOM 1732 C CA . ILE A 1 330 ? 227.062 162.958 168.175 1.00 202.52 330 ILE A CA 1
ATOM 1733 C C . ILE A 1 330 ? 226.165 163.863 169.006 1.00 202.52 330 ILE A C 1
ATOM 1734 O O . ILE A 1 330 ? 224.941 163.682 169.030 1.00 202.52 330 ILE A O 1
ATOM 1736 N N . LYS A 1 331 ? 226.753 164.847 169.688 1.00 200.76 331 LYS A N 1
ATOM 1737 C CA . LYS A 1 331 ? 225.956 165.801 170.448 1.00 200.76 331 LYS A CA 1
ATOM 1738 C C . LYS A 1 331 ? 225.039 166.599 169.531 1.00 200.76 331 LYS A C 1
ATOM 1739 O O . LYS A 1 331 ? 223.897 166.906 169.890 1.00 200.76 331 LYS A O 1
ATOM 1741 N N . GLU A 1 332 ? 225.520 166.941 168.333 1.00 200.72 332 GLU A N 1
ATOM 1742 C CA . GLU A 1 332 ? 224.697 167.712 167.408 1.00 200.72 332 GLU A CA 1
ATOM 1743 C C . GLU A 1 332 ? 223.531 166.887 166.874 1.00 200.72 332 GLU A C 1
ATOM 1744 O O . GLU A 1 332 ? 222.375 167.321 166.931 1.00 200.72 332 GLU A O 1
ATOM 1746 N N . LEU A 1 333 ? 223.814 165.691 166.352 1.00 199.67 333 LEU A N 1
ATOM 1747 C CA . LEU A 1 333 ? 222.769 164.880 165.736 1.00 199.67 333 LEU A CA 1
ATOM 1748 C C . LEU A 1 333 ? 221.773 164.373 166.770 1.00 199.67 333 LEU A C 1
ATOM 1749 O O . LEU A 1 333 ? 220.568 164.316 166.498 1.00 199.67 333 LEU A O 1
ATOM 1751 N N . VAL A 1 334 ? 222.252 164.001 167.960 1.00 197.70 334 VAL A N 1
ATOM 1752 C CA . VAL A 1 334 ? 221.356 163.483 168.987 1.00 197.70 334 VAL A CA 1
ATOM 1753 C C . VAL A 1 334 ? 220.339 164.519 169.446 1.00 197.70 334 VAL A C 1
ATOM 1754 O O . VAL A 1 334 ? 219.327 164.150 170.051 1.00 197.70 334 VAL A O 1
ATOM 1756 N N . SER A 1 335 ? 220.578 165.797 169.173 1.00 194.88 335 SER A N 1
ATOM 1757 C CA . SER A 1 335 ? 219.666 166.856 169.586 1.00 194.88 335 SER A CA 1
ATOM 1758 C C . SER A 1 335 ? 218.319 166.737 168.883 1.00 194.88 335 SER A C 1
ATOM 1759 O O . SER A 1 335 ? 217.318 167.284 169.345 1.00 194.88 335 SER A O 1
ATOM 1761 N N . VAL A 1 341 ? 214.494 160.861 158.633 1.00 170.36 341 VAL A N 1
ATOM 1762 C CA . VAL A 1 341 ? 215.612 161.344 157.832 1.00 170.36 341 VAL A CA 1
ATOM 1763 C C . VAL A 1 341 ? 216.835 161.600 158.706 1.00 170.36 341 VAL A C 1
ATOM 1764 O O . VAL A 1 341 ? 217.866 160.943 158.556 1.00 170.36 341 VAL A O 1
ATOM 1766 N N . LYS A 1 342 ? 216.710 162.565 159.620 1.00 172.32 342 LYS A N 1
ATOM 1767 C CA . LYS A 1 342 ? 217.817 162.881 160.516 1.00 172.32 342 LYS A CA 1
ATOM 1768 C C . LYS A 1 342 ? 218.129 161.712 161.440 1.00 172.32 342 LYS A C 1
ATOM 1769 O O . LYS A 1 342 ? 219.300 161.372 161.654 1.00 172.32 342 LYS A O 1
ATOM 1771 N N . SER A 1 343 ? 217.095 161.083 161.997 1.00 174.43 343 SER A N 1
ATOM 1772 C CA . SER A 1 343 ? 217.316 159.896 162.814 1.00 174.43 343 SER A CA 1
ATOM 1773 C C . SER A 1 343 ? 217.887 158.758 161.978 1.00 174.43 343 SER A C 1
ATOM 1774 O O . SER A 1 343 ? 218.665 157.938 162.479 1.00 174.43 343 SER A O 1
ATOM 1776 N N . ALA A 1 344 ? 217.520 158.697 160.697 1.00 174.38 344 ALA A N 1
ATOM 1777 C CA . ALA A 1 344 ? 218.085 157.677 159.821 1.00 174.38 344 ALA A CA 1
ATOM 1778 C C . ALA A 1 344 ? 219.582 157.886 159.637 1.00 174.38 344 ALA A C 1
ATOM 1779 O O . ALA A 1 344 ? 220.364 156.929 159.692 1.00 174.38 344 ALA A O 1
ATOM 1781 N N . LEU A 1 345 ? 219.998 159.136 159.421 1.00 179.09 345 LEU A N 1
ATOM 1782 C CA . LEU A 1 345 ? 221.423 159.433 159.336 1.00 179.09 345 LEU A CA 1
ATOM 1783 C C . LEU A 1 345 ? 222.120 159.139 160.656 1.00 179.09 345 LEU A C 1
ATOM 1784 O O . LEU A 1 345 ? 223.264 158.672 160.672 1.00 179.09 345 LEU A O 1
ATOM 1786 N N . ALA A 1 346 ? 221.445 159.408 161.777 1.00 176.76 346 ALA A N 1
ATOM 1787 C CA . ALA A 1 346 ? 222.021 159.087 163.077 1.00 176.76 346 ALA A CA 1
ATOM 1788 C C . ALA A 1 346 ? 222.270 157.590 163.212 1.00 176.76 346 ALA A C 1
ATOM 1789 O O . ALA A 1 346 ? 223.336 157.166 163.672 1.00 176.76 346 ALA A O 1
ATOM 1791 N N . SER A 1 347 ? 221.294 156.776 162.809 1.00 175.73 347 SER A N 1
ATOM 1792 C CA . SER A 1 347 ? 221.456 155.329 162.887 1.00 175.73 347 SER A CA 1
ATOM 1793 C C . SER A 1 347 ? 222.558 154.848 161.954 1.00 175.73 347 SER A C 1
ATOM 1794 O O . SER A 1 347 ? 223.331 153.947 162.305 1.00 175.73 347 SER A O 1
ATOM 1796 N N . VAL A 1 348 ? 222.636 155.426 160.753 1.00 177.30 348 VAL A N 1
ATOM 1797 C CA . VAL A 1 348 ? 223.710 155.069 159.833 1.00 177.30 348 VAL A CA 1
ATOM 1798 C C . VAL A 1 348 ? 225.072 155.387 160.434 1.00 177.30 348 VAL A C 1
ATOM 1799 O O . VAL A 1 348 ? 226.000 154.571 160.365 1.00 177.30 348 VAL A O 1
ATOM 1801 N N . ILE A 1 349 ? 225.204 156.566 161.043 1.00 178.72 349 ILE A N 1
ATOM 1802 C CA . ILE A 1 349 ? 226.474 156.953 161.643 1.00 178.72 349 ILE A CA 1
ATOM 1803 C C . ILE A 1 349 ? 226.813 156.068 162.833 1.00 178.72 349 ILE A C 1
ATOM 1804 O O . ILE A 1 349 ? 227.985 155.762 163.070 1.00 178.72 349 ILE A O 1
ATOM 1806 N N . MET A 1 350 ? 225.802 155.643 163.593 1.00 178.83 350 MET A N 1
ATOM 1807 C CA . MET A 1 350 ? 226.056 154.726 164.699 1.00 178.83 350 MET A CA 1
ATOM 1808 C C . MET A 1 350 ? 226.553 153.379 164.191 1.00 178.83 350 MET A C 1
ATOM 1809 O O . MET A 1 350 ? 227.553 152.846 164.691 1.00 178.83 350 MET A O 1
ATOM 1811 N N . GLY A 1 351 ? 225.865 152.815 163.197 1.00 180.85 351 GLY A N 1
ATOM 1812 C CA . GLY A 1 351 ? 226.309 151.557 162.621 1.00 180.85 351 GLY A CA 1
ATOM 1813 C C . GLY A 1 351 ? 227.703 151.645 162.030 1.00 180.85 351 GLY A C 1
ATOM 1814 O O . GLY A 1 351 ? 228.465 150.676 162.065 1.00 180.85 351 GLY A O 1
ATOM 1815 N N . LEU A 1 352 ? 228.056 152.808 161.479 1.00 186.50 352 LEU A N 1
ATOM 1816 C CA . LEU A 1 352 ? 229.397 152.981 160.933 1.00 186.50 352 LEU A CA 1
ATOM 1817 C C . LEU A 1 352 ? 230.439 153.091 162.040 1.00 186.50 352 LEU A C 1
ATOM 1818 O O . LEU A 1 352 ? 231.447 152.377 162.023 1.00 186.50 352 LEU A O 1
ATOM 1820 N N . SER A 1 353 ? 230.211 153.980 163.012 1.00 186.82 353 SER A N 1
ATOM 1821 C CA . SER A 1 353 ? 231.142 154.154 164.120 1.00 186.82 353 SER A CA 1
ATOM 1822 C C . SER A 1 353 ? 231.239 152.912 164.989 1.00 186.82 353 SER A C 1
ATOM 1823 O O . SER A 1 353 ? 232.128 152.832 165.845 1.00 186.82 353 SER A O 1
ATOM 1825 N N . PRO A 1 354 ? 230.342 151.945 164.795 1.00 187.28 354 PRO A N 1
ATOM 1826 C CA . PRO A 1 354 ? 230.496 150.641 165.426 1.00 187.28 354 PRO A CA 1
ATOM 1827 C C . PRO A 1 354 ? 231.792 149.971 164.981 1.00 187.28 354 PRO A C 1
ATOM 1828 O O . PRO A 1 354 ? 232.208 148.965 165.565 1.00 187.28 354 PRO A O 1
ATOM 1830 N N . ILE A 1 355 ? 232.438 150.521 163.947 1.00 187.77 355 ILE A N 1
ATOM 1831 C CA . ILE A 1 355 ? 233.741 150.015 163.529 1.00 187.77 355 ILE A CA 1
ATOM 1832 C C . ILE A 1 355 ? 234.812 150.280 164.578 1.00 187.77 355 ILE A C 1
ATOM 1833 O O . ILE A 1 355 ? 235.893 149.683 164.521 1.00 187.77 355 ILE A O 1
ATOM 1835 N N . LEU A 1 356 ? 234.546 151.175 165.527 1.00 183.11 356 LEU A N 1
ATOM 1836 C CA . LEU A 1 356 ? 235.448 151.357 166.656 1.00 183.11 356 LEU A CA 1
ATOM 1837 C C . LEU A 1 356 ? 235.499 150.079 167.482 1.00 183.11 356 LEU A C 1
ATOM 1838 O O . LEU A 1 356 ? 234.483 149.399 167.656 1.00 183.11 356 LEU A O 1
ATOM 1840 N N . GLY A 1 357 ? 236.690 149.749 167.985 1.00 179.75 357 GLY A N 1
ATOM 1841 C CA . GLY A 1 357 ? 236.868 148.495 168.711 1.00 179.75 357 GLY A CA 1
ATOM 1842 C C . GLY A 1 357 ? 235.981 148.442 169.949 1.00 179.75 357 GLY A C 1
ATOM 1843 O O . GLY A 1 357 ? 235.199 147.502 170.126 1.00 179.75 357 GLY A O 1
ATOM 1844 N N . LYS A 1 358 ? 236.090 149.445 170.817 1.00 180.58 358 LYS A N 1
ATOM 1845 C CA . LYS A 1 358 ? 235.260 149.520 172.015 1.00 180.58 358 LYS A CA 1
ATOM 1846 C C . LYS A 1 358 ? 235.255 150.957 172.505 1.00 180.58 358 LYS A C 1
ATOM 1847 O O . LYS A 1 358 ? 236.302 151.480 172.898 1.00 180.58 358 LYS A O 1
ATOM 1849 N N . ASP A 1 359 ? 234.084 151.589 172.484 1.00 180.80 359 ASP A N 1
ATOM 1850 C CA . ASP A 1 359 ? 233.930 152.975 172.912 1.00 180.80 359 ASP A CA 1
ATOM 1851 C C . ASP A 1 359 ? 232.748 153.056 173.867 1.00 180.80 359 ASP A C 1
ATOM 1852 O O . ASP A 1 359 ? 231.600 152.854 173.457 1.00 180.80 359 ASP A O 1
ATOM 1854 N N . ASN A 1 360 ? 233.029 153.344 175.139 1.00 181.97 360 ASN A N 1
ATOM 1855 C CA . ASN A 1 360 ? 231.950 153.556 176.096 1.00 181.97 360 ASN A CA 1
ATOM 1856 C C . ASN A 1 360 ? 231.074 154.731 175.688 1.00 181.97 360 ASN A C 1
ATOM 1857 O O . ASN A 1 360 ? 229.879 154.753 176.002 1.00 181.97 360 ASN A O 1
ATOM 1859 N N . THR A 1 361 ? 231.647 155.716 174.991 1.00 184.61 361 THR A N 1
ATOM 1860 C CA . THR A 1 361 ? 230.840 156.804 174.450 1.00 184.61 361 THR A CA 1
ATOM 1861 C C . THR A 1 361 ? 229.849 156.285 173.419 1.00 184.61 361 THR A C 1
ATOM 1862 O O . THR A 1 361 ? 228.717 156.775 173.334 1.00 184.61 361 THR A O 1
ATOM 1864 N N . ILE A 1 362 ? 230.254 155.290 172.624 1.00 182.08 362 ILE A N 1
ATOM 1865 C CA . ILE A 1 362 ? 229.313 154.653 171.710 1.00 182.08 362 ILE A CA 1
ATOM 1866 C C . ILE A 1 362 ? 228.202 153.952 172.477 1.00 182.08 362 ILE A C 1
ATOM 1867 O O . ILE A 1 362 ? 227.041 153.967 172.054 1.00 182.08 362 ILE A O 1
ATOM 1869 N N . GLU A 1 363 ? 228.537 153.346 173.619 1.00 181.33 363 GLU A N 1
ATOM 1870 C CA . GLU A 1 363 ? 227.516 152.718 174.451 1.00 181.33 363 GLU A CA 1
ATOM 1871 C C . GLU A 1 363 ? 226.539 153.750 174.996 1.00 181.33 363 GLU A C 1
ATOM 1872 O O . GLU A 1 363 ? 225.326 153.513 175.033 1.00 181.33 363 GLU A O 1
ATOM 1874 N N . HIS A 1 364 ? 227.050 154.906 175.421 1.00 180.57 364 HIS A N 1
ATOM 1875 C CA . HIS A 1 364 ? 226.176 155.967 175.908 1.00 180.57 364 HIS A CA 1
ATOM 1876 C C . HIS A 1 364 ? 225.286 156.500 174.794 1.00 180.57 364 HIS A C 1
ATOM 1877 O O . HIS A 1 364 ? 224.095 156.757 175.010 1.00 180.57 364 HIS A O 1
ATOM 1879 N N . LEU A 1 365 ? 225.846 156.671 173.595 1.00 178.28 365 LEU A N 1
ATOM 1880 C CA . LEU A 1 365 ? 225.048 157.127 172.463 1.00 178.28 365 LEU A CA 1
ATOM 1881 C C . LEU A 1 365 ? 223.967 156.116 172.114 1.00 178.28 365 LEU A C 1
ATOM 1882 O O . LEU A 1 365 ? 222.834 156.493 171.799 1.00 178.28 365 LEU A O 1
ATOM 1884 N N . LEU A 1 366 ? 224.296 154.825 172.176 1.00 178.33 366 LEU A N 1
ATOM 1885 C CA . LEU A 1 366 ? 223.306 153.796 171.883 1.00 178.33 366 LEU A CA 1
ATOM 1886 C C . LEU A 1 366 ? 222.214 153.765 172.942 1.00 178.33 366 LEU A C 1
ATOM 1887 O O . LEU A 1 366 ? 221.035 153.598 172.618 1.00 178.33 366 LEU A O 1
ATOM 1889 N N . PRO A 1 367 ? 222.583 153.934 174.212 1.00 176.42 367 PRO A N 1
ATOM 1890 C CA . PRO A 1 367 ? 221.577 153.976 175.267 1.00 176.42 367 PRO A CA 1
ATOM 1891 C C . PRO A 1 367 ? 220.656 155.175 175.096 1.00 176.42 367 PRO A C 1
ATOM 1892 O O . PRO A 1 367 ? 219.434 155.059 175.253 1.00 176.42 367 PRO A O 1
ATOM 1894 N N . LEU A 1 368 ? 221.225 156.337 174.766 1.00 174.14 368 LEU A N 1
ATOM 1895 C CA . LEU A 1 368 ? 220.406 157.524 174.545 1.00 174.14 368 LEU A CA 1
ATOM 1896 C C . LEU A 1 368 ? 219.489 157.345 173.344 1.00 174.14 368 LEU A C 1
ATOM 1897 O O . LEU A 1 368 ? 218.309 157.707 173.396 1.00 174.14 368 LEU A O 1
ATOM 1899 N N . PHE A 1 369 ? 220.009 156.778 172.254 1.00 170.26 369 PHE A N 1
ATOM 1900 C CA . PHE A 1 369 ? 219.189 156.573 171.066 1.00 170.26 369 PHE A CA 1
ATOM 1901 C C . PHE A 1 369 ? 218.095 155.547 171.320 1.00 170.26 369 PHE A C 1
ATOM 1902 O O . PHE A 1 369 ? 216.994 155.664 170.777 1.00 170.26 369 PHE A O 1
ATOM 1904 N N . LEU A 1 370 ? 218.368 154.541 172.152 1.00 167.21 370 LEU A N 1
ATOM 1905 C CA . LEU A 1 370 ? 217.340 153.560 172.474 1.00 167.21 370 LEU A CA 1
ATOM 1906 C C . LEU A 1 370 ? 216.256 154.171 173.351 1.00 167.21 370 LEU A C 1
ATOM 1907 O O . LEU A 1 370 ? 215.062 153.939 173.124 1.00 167.21 370 LEU A O 1
ATOM 1909 N N . ALA A 1 371 ? 216.649 154.956 174.357 1.00 164.58 371 ALA A N 1
ATOM 1910 C CA . ALA A 1 371 ? 215.659 155.659 175.165 1.00 164.58 371 ALA A CA 1
ATOM 1911 C C . ALA A 1 371 ? 214.864 156.645 174.319 1.00 164.58 371 ALA A C 1
ATOM 1912 O O . ALA A 1 371 ? 213.690 156.912 174.598 1.00 164.58 371 ALA A O 1
ATOM 1914 N N . GLN A 1 372 ? 215.491 157.200 173.280 1.00 160.98 372 GLN A N 1
ATOM 1915 C CA . GLN A 1 372 ? 214.767 158.055 172.347 1.00 160.98 372 GLN A CA 1
ATOM 1916 C C . GLN A 1 372 ? 213.739 157.252 171.565 1.00 160.98 372 GLN A C 1
ATOM 1917 O O . GLN A 1 372 ? 212.552 157.590 171.546 1.00 160.98 372 GLN A O 1
ATOM 1919 N N . LEU A 1 373 ? 214.186 156.170 170.922 1.00 156.99 373 LEU A N 1
ATOM 1920 C CA . LEU A 1 373 ? 213.289 155.298 170.170 1.00 156.99 373 LEU A CA 1
ATOM 1921 C C . LEU A 1 373 ? 212.152 154.784 171.042 1.00 156.99 373 LEU A C 1
ATOM 1922 O O . LEU A 1 373 ? 211.082 154.428 170.535 1.00 156.99 373 LEU A O 1
ATOM 1924 N N . LYS A 1 374 ? 212.372 154.726 172.357 1.00 157.28 374 LYS A N 1
ATOM 1925 C CA . LYS A 1 374 ? 211.290 154.381 173.270 1.00 157.28 374 LYS A CA 1
ATOM 1926 C C . LYS A 1 374 ? 210.149 155.387 173.178 1.00 157.28 374 LYS A C 1
ATOM 1927 O O . LYS A 1 374 ? 208.977 155.001 173.117 1.00 157.28 374 LYS A O 1
ATOM 1929 N N . ASP A 1 375 ? 210.470 156.685 173.162 1.00 156.93 375 ASP A N 1
ATOM 1930 C CA . ASP A 1 375 ? 209.462 157.743 173.048 1.00 156.93 375 ASP A CA 1
ATOM 1931 C C . ASP A 1 375 ? 209.889 158.702 171.938 1.00 156.93 375 ASP A C 1
ATOM 1932 O O . ASP A 1 375 ? 210.472 159.758 172.193 1.00 156.93 375 ASP A O 1
ATOM 1934 N N . GLU A 1 376 ? 209.585 158.323 170.699 1.00 149.96 376 GLU A N 1
ATOM 1935 C CA . GLU A 1 376 ? 209.847 159.144 169.525 1.00 149.96 376 GLU A CA 1
ATOM 1936 C C . GLU A 1 376 ? 209.091 158.565 168.339 1.00 149.96 376 GLU A C 1
ATOM 1937 O O . GLU A 1 376 ? 208.267 157.660 168.508 1.00 149.96 376 GLU A O 1
ATOM 1939 N N . CYS A 1 377 ? 209.359 159.079 167.144 1.00 139.78 377 CYS A N 1
ATOM 1940 C CA . CYS A 1 377 ? 208.814 158.475 165.940 1.00 139.78 377 CYS A CA 1
ATOM 1941 C C . CYS A 1 377 ? 209.203 157.002 165.865 1.00 139.78 377 CYS A C 1
ATOM 1942 O O . CYS A 1 377 ? 210.267 156.589 166.334 1.00 139.78 377 CYS A O 1
ATOM 1944 N N . PRO A 1 378 ? 208.312 156.203 165.278 1.00 137.06 378 PRO A N 1
ATOM 1945 C CA . PRO A 1 378 ? 208.542 154.765 165.209 1.00 137.06 378 PRO A CA 1
ATOM 1946 C C . PRO A 1 378 ? 209.776 154.428 164.385 1.00 137.06 378 PRO A C 1
ATOM 1947 O O . PRO A 1 378 ? 210.417 153.397 164.624 1.00 137.06 378 PRO A O 1
ATOM 1949 N N . GLU A 1 379 ? 210.118 155.274 163.410 1.00 136.06 379 GLU A N 1
ATOM 1950 C CA . GLU A 1 379 ? 211.306 155.026 162.602 1.00 136.06 379 GLU A CA 1
ATOM 1951 C C . GLU A 1 379 ? 212.560 154.969 163.460 1.00 136.06 379 GLU A C 1
ATOM 1952 O O . GLU A 1 379 ? 213.523 154.280 163.106 1.00 136.06 379 GLU A O 1
ATOM 1954 N N . VAL A 1 380 ? 212.563 155.673 164.594 1.00 137.09 380 VAL A N 1
ATOM 1955 C CA . VAL A 1 380 ? 213.686 155.582 165.519 1.00 137.09 380 VAL A CA 1
ATOM 1956 C C . VAL A 1 380 ? 213.878 154.150 165.997 1.00 137.09 380 VAL A C 1
ATOM 1957 O O . VAL A 1 380 ? 214.974 153.588 165.890 1.00 137.09 380 VAL A O 1
ATOM 1959 N N . ARG A 1 381 ? 212.813 153.541 166.520 1.00 138.05 381 ARG A N 1
ATOM 1960 C CA . ARG A 1 381 ? 212.900 152.159 166.973 1.00 138.05 381 ARG A CA 1
ATOM 1961 C C . ARG A 1 381 ? 213.204 151.218 165.819 1.00 138.05 381 ARG A C 1
ATOM 1962 O O . ARG A 1 381 ? 213.951 150.248 165.982 1.00 138.05 381 ARG A O 1
ATOM 1964 N N . LEU A 1 382 ? 212.623 151.481 164.649 1.00 135.07 382 LEU A N 1
ATOM 1965 C CA . LEU A 1 382 ? 212.894 150.648 163.483 1.00 135.07 382 LEU A CA 1
ATOM 1966 C C . LEU A 1 382 ? 214.385 150.611 163.177 1.00 135.07 382 LEU A C 1
ATOM 1967 O O . LEU A 1 382 ? 214.997 149.539 163.113 1.00 135.07 382 LEU A O 1
ATOM 1969 N N . ASN A 1 383 ? 214.990 151.787 163.001 1.00 139.32 383 ASN A N 1
ATOM 1970 C CA . ASN A 1 383 ? 216.412 151.853 162.686 1.00 139.32 383 ASN A CA 1
ATOM 1971 C C . ASN A 1 383 ? 217.262 151.316 163.831 1.00 139.32 383 ASN A C 1
ATOM 1972 O O . ASN A 1 383 ? 218.303 150.692 163.594 1.00 139.32 383 ASN A O 1
ATOM 1974 N N . ILE A 1 384 ? 216.834 151.534 165.076 1.00 138.36 384 ILE A N 1
ATOM 1975 C CA . ILE A 1 384 ? 217.601 151.042 166.215 1.00 138.36 384 ILE A CA 1
ATOM 1976 C C . ILE A 1 384 ? 217.647 149.521 166.225 1.00 138.36 384 ILE A C 1
ATOM 1977 O O . ILE A 1 384 ? 218.723 148.919 166.307 1.00 138.36 384 ILE A O 1
ATOM 1979 N N . ILE A 1 385 ? 216.484 148.879 166.138 1.00 135.27 385 ILE A N 1
ATOM 1980 C CA . ILE A 1 385 ? 216.456 147.423 166.123 1.00 135.27 385 ILE A CA 1
ATOM 1981 C C . ILE A 1 385 ? 217.110 146.865 164.867 1.00 135.27 385 ILE A C 1
ATOM 1982 O O . ILE A 1 385 ? 217.638 145.748 164.893 1.00 135.27 385 ILE A O 1
ATOM 1984 N N . SER A 1 386 ? 217.093 147.616 163.765 1.00 136.78 386 SER A N 1
ATOM 1985 C CA . SER A 1 386 ? 217.800 147.175 162.570 1.00 136.78 386 SER A CA 1
ATOM 1986 C C . SER A 1 386 ? 219.302 147.142 162.816 1.00 136.78 386 SER A C 1
ATOM 1987 O O . SER A 1 386 ? 219.954 146.105 162.647 1.00 136.78 386 SER A O 1
ATOM 1990 N N . ASN A 1 387 ? 219.868 148.276 163.228 1.00 145.88 387 ASN A N 1
ATOM 1991 C CA . ASN A 1 387 ? 221.294 148.363 163.510 1.00 145.88 387 ASN A CA 1
ATOM 1992 C C . ASN A 1 387 ? 221.696 147.620 164.773 1.00 145.88 387 ASN A C 1
ATOM 1993 O O . ASN A 1 387 ? 222.883 147.629 165.118 1.00 145.88 387 ASN A O 1
ATOM 1995 N N . LEU A 1 388 ? 220.745 147.011 165.485 1.00 149.01 388 LEU A N 1
ATOM 1996 C CA . LEU A 1 388 ? 221.106 146.127 166.587 1.00 149.01 388 LEU A CA 1
ATOM 1997 C C . LEU A 1 388 ? 222.059 145.025 166.150 1.00 149.01 388 LEU A C 1
ATOM 1998 O O . LEU A 1 388 ? 222.826 144.521 166.976 1.00 149.01 388 LEU A O 1
ATOM 2000 N N . ASP A 1 389 ? 222.042 144.651 164.869 1.00 154.35 389 ASP A N 1
ATOM 2001 C CA . ASP A 1 389 ? 223.023 143.699 164.363 1.00 154.35 389 ASP A CA 1
ATOM 2002 C C . ASP A 1 389 ? 224.437 144.246 164.508 1.00 154.35 389 ASP A C 1
ATOM 2003 O O . ASP A 1 389 ? 225.314 143.591 165.082 1.00 154.35 389 ASP A O 1
ATOM 2005 N N . CYS A 1 390 ? 224.677 145.454 163.994 1.00 158.56 390 CYS A N 1
ATOM 2006 C CA . CYS A 1 390 ? 225.992 146.066 164.144 1.00 158.56 390 CYS A CA 1
ATOM 2007 C C . CYS A 1 390 ? 226.307 146.358 165.603 1.00 158.56 390 CYS A C 1
ATOM 2008 O O . CYS A 1 390 ? 227.477 146.352 166.000 1.00 158.56 390 CYS A O 1
ATOM 2010 N N . VAL A 1 391 ? 225.281 146.617 166.413 1.00 159.69 391 VAL A N 1
ATOM 2011 C CA . VAL A 1 391 ? 225.502 146.849 167.837 1.00 159.69 391 VAL A CA 1
ATOM 2012 C C . VAL A 1 391 ? 226.040 145.596 168.515 1.00 159.69 391 VAL A C 1
ATOM 2013 O O . VAL A 1 391 ? 227.014 145.657 169.275 1.00 159.69 391 VAL A O 1
ATOM 2015 N N . ASN A 1 392 ? 225.413 144.448 168.251 1.00 161.72 392 ASN A N 1
ATOM 2016 C CA . ASN A 1 392 ? 225.926 143.184 168.766 1.00 161.72 392 ASN A CA 1
ATOM 2017 C C . ASN A 1 392 ? 227.278 142.847 168.157 1.00 161.72 392 ASN A C 1
ATOM 2018 O O . ASN A 1 392 ? 228.107 142.198 168.804 1.00 161.72 392 ASN A O 1
ATOM 2020 N N . GLU A 1 393 ? 227.516 143.273 166.917 1.00 164.20 393 GLU A N 1
ATOM 2021 C CA . GLU A 1 393 ? 228.826 143.077 166.310 1.00 164.20 393 GLU A CA 1
ATOM 2022 C C . GLU A 1 393 ? 229.893 143.913 167.003 1.00 164.20 393 GLU A C 1
ATOM 2023 O O . GLU A 1 393 ? 231.067 143.525 167.025 1.00 164.20 393 GLU A O 1
ATOM 2025 N N . VAL A 1 394 ? 229.508 145.055 167.574 1.00 169.56 394 VAL A N 1
ATOM 2026 C CA . VAL A 1 394 ? 230.478 145.919 168.237 1.00 169.56 394 VAL A CA 1
ATOM 2027 C C . VAL A 1 394 ? 230.935 145.320 169.560 1.00 169.56 394 VAL A C 1
ATOM 2028 O O . VAL A 1 394 ? 232.136 145.144 169.793 1.00 169.56 394 VAL A O 1
ATOM 2030 N N . ILE A 1 395 ? 229.993 145.003 170.437 1.00 166.96 395 ILE A N 1
ATOM 2031 C CA . ILE A 1 395 ? 230.308 144.444 171.745 1.00 166.96 395 ILE A CA 1
ATOM 2032 C C . ILE A 1 395 ? 229.527 143.182 172.064 1.00 166.96 395 ILE A C 1
ATOM 2033 O O . ILE A 1 395 ? 230.010 142.338 172.822 1.00 166.96 395 ILE A O 1
ATOM 2035 N N . GLY A 1 396 ? 228.334 143.026 171.501 1.00 162.20 396 GLY A N 1
ATOM 2036 C CA . GLY A 1 396 ? 227.460 141.936 171.877 1.00 162.20 396 GLY A CA 1
ATOM 2037 C C . GLY A 1 396 ? 226.235 142.452 172.598 1.00 162.20 396 GLY A C 1
ATOM 2038 O O . GLY A 1 396 ? 226.286 142.761 173.791 1.00 162.20 396 GLY A O 1
ATOM 2039 N N . ILE A 1 397 ? 225.119 142.549 171.876 1.00 158.88 397 ILE A N 1
ATOM 2040 C CA . ILE A 1 397 ? 223.909 143.137 172.425 1.00 158.88 397 ILE A CA 1
ATOM 2041 C C . ILE A 1 397 ? 223.296 142.286 173.525 1.00 158.88 397 ILE A C 1
ATOM 2042 O O . ILE A 1 397 ? 222.381 142.745 174.216 1.00 158.88 397 ILE A O 1
ATOM 2047 N N . ARG A 1 398 ? 223.779 141.056 173.708 1.00 161.09 398 ARG A N 1
ATOM 2048 C CA . ARG A 1 398 ? 223.286 140.229 174.802 1.00 161.09 398 ARG A CA 1
ATOM 2049 C C . ARG A 1 398 ? 223.584 140.861 176.155 1.00 161.09 398 ARG A C 1
ATOM 2050 O O . ARG A 1 398 ? 222.820 140.674 177.108 1.00 161.09 398 ARG A O 1
ATOM 2052 N N . GLN A 1 399 ? 224.686 141.603 176.259 1.00 162.65 399 GLN A N 1
ATOM 2053 C CA . GLN A 1 399 ? 224.966 142.349 177.480 1.00 162.65 399 GLN A CA 1
ATOM 2054 C C . GLN A 1 399 ? 223.890 143.398 177.727 1.00 162.65 399 GLN A C 1
ATOM 2055 O O . GLN A 1 399 ? 223.203 143.381 178.753 1.00 162.65 399 GLN A O 1
ATOM 2061 N N . LEU A 1 400 ? 223.726 144.313 176.781 1.00 158.15 400 LEU A N 1
ATOM 2062 C CA . LEU A 1 400 ? 222.773 145.417 176.810 1.00 158.15 400 LEU A CA 1
ATOM 2063 C C . LEU A 1 400 ? 221.345 144.970 176.615 1.00 158.15 400 LEU A C 1
ATOM 2064 O O . LEU A 1 400 ? 220.468 145.830 176.478 1.00 158.15 400 LEU A O 1
ATOM 2069 N N . SER A 1 401 ? 221.114 143.657 176.590 1.00 152.52 401 SER A N 1
ATOM 2070 C CA . SER A 1 401 ? 219.775 143.123 176.377 1.00 152.52 401 SER A CA 1
ATOM 2071 C C . SER A 1 401 ? 218.775 143.729 177.352 1.00 152.52 401 SER A C 1
ATOM 2072 O O . SER A 1 401 ? 217.793 144.361 176.948 1.00 152.52 401 SER A O 1
ATOM 2075 N N . GLN A 1 402 ? 219.024 143.557 178.652 1.00 147.99 402 GLN A N 1
ATOM 2076 C CA . GLN A 1 402 ? 218.124 144.092 179.666 1.00 147.99 402 GLN A CA 1
ATOM 2077 C C . GLN A 1 402 ? 217.930 145.593 179.529 1.00 147.99 402 GLN A C 1
ATOM 2078 O O . GLN A 1 402 ? 216.954 146.131 180.061 1.00 147.99 402 GLN A O 1
ATOM 2080 N N . SER A 1 403 ? 218.833 146.279 178.829 1.00 151.90 403 SER A N 1
ATOM 2081 C CA . SER A 1 403 ? 218.664 147.710 178.613 1.00 151.90 403 SER A CA 1
ATOM 2082 C C . SER A 1 403 ? 217.596 147.983 177.563 1.00 151.90 403 SER A C 1
ATOM 2083 O O . SER A 1 403 ? 216.755 148.872 177.733 1.00 151.90 403 SER A O 1
ATOM 2086 N N . LEU A 1 404 ? 217.611 147.224 176.467 1.00 145.67 404 LEU A N 1
ATOM 2087 C CA . LEU A 1 404 ? 216.676 147.491 175.382 1.00 145.67 404 LEU A CA 1
ATOM 2088 C C . LEU A 1 404 ? 215.337 146.809 175.599 1.00 145.67 404 LEU A C 1
ATOM 2089 O O . LEU A 1 404 ? 214.325 147.262 175.055 1.00 145.67 404 LEU A O 1
ATOM 2094 N N . LEU A 1 405 ? 215.314 145.729 176.376 1.00 139.06 405 LEU A N 1
ATOM 2095 C CA . LEU A 1 405 ? 214.082 144.977 176.603 1.00 139.06 405 LEU A CA 1
ATOM 2096 C C . LEU A 1 405 ? 212.894 145.846 176.991 1.00 139.06 405 LEU A C 1
ATOM 2097 O O . LEU A 1 405 ? 211.816 145.663 176.404 1.00 139.06 405 LEU A O 1
ATOM 2102 N N . PRO A 1 406 ? 212.998 146.781 177.943 1.00 139.37 406 PRO A N 1
ATOM 2103 C CA . PRO A 1 406 ? 211.809 147.583 178.281 1.00 139.37 406 PRO A CA 1
ATOM 2104 C C . PRO A 1 406 ? 211.236 148.321 177.088 1.00 139.37 406 PRO A C 1
ATOM 2105 O O . PRO A 1 406 ? 210.042 148.180 176.789 1.00 139.37 406 PRO A O 1
ATOM 2109 N N . ALA A 1 407 ? 212.063 149.099 176.388 1.00 136.12 407 ALA A N 1
ATOM 2110 C CA . ALA A 1 407 ? 211.632 149.749 175.159 1.00 136.12 407 ALA A CA 1
ATOM 2111 C C . ALA A 1 407 ? 210.865 148.776 174.275 1.00 136.12 407 ALA A C 1
ATOM 2112 O O . ALA A 1 407 ? 209.710 149.022 173.908 1.00 136.12 407 ALA A O 1
ATOM 2114 N N . ILE A 1 408 ? 211.492 147.635 173.980 1.00 133.02 408 ILE A N 1
ATOM 2115 C CA . ILE A 1 408 ? 210.856 146.610 173.156 1.00 133.02 408 ILE A CA 1
ATOM 2116 C C . ILE A 1 408 ? 209.425 146.377 173.613 1.00 133.02 408 ILE A C 1
ATOM 2117 O O . ILE A 1 408 ? 208.475 146.524 172.836 1.00 133.02 408 ILE A O 1
ATOM 2122 N N . VAL A 1 409 ? 209.245 146.066 174.898 1.00 132.20 409 VAL A N 1
ATOM 2123 C CA . VAL A 1 409 ? 207.913 145.680 175.347 1.00 132.20 409 VAL A CA 1
ATOM 2124 C C . VAL A 1 409 ? 206.949 146.850 175.204 1.00 132.20 409 VAL A C 1
ATOM 2125 O O . VAL A 1 409 ? 205.809 146.676 174.754 1.00 132.20 409 VAL A O 1
ATOM 2129 N N . GLU A 1 410 ? 207.401 148.067 175.511 1.00 134.46 410 GLU A N 1
ATOM 2130 C CA . GLU A 1 410 ? 206.480 149.183 175.368 1.00 134.46 410 GLU A CA 1
ATOM 2131 C C . GLU A 1 410 ? 206.278 149.545 173.909 1.00 134.46 410 GLU A C 1
ATOM 2132 O O . GLU A 1 410 ? 205.259 150.153 173.568 1.00 134.46 410 GLU A O 1
ATOM 2138 N N . LEU A 1 411 ? 207.221 149.175 173.043 1.00 127.61 411 LEU A N 1
ATOM 2139 C CA . LEU A 1 411 ? 206.987 149.322 171.614 1.00 127.61 411 LEU A CA 1
ATOM 2140 C C . LEU A 1 411 ? 206.012 148.269 171.117 1.00 127.61 411 LEU A C 1
ATOM 2141 O O . LEU A 1 411 ? 205.394 148.434 170.062 1.00 127.61 411 LEU A O 1
ATOM 2146 N N . ALA A 1 412 ? 205.869 147.173 171.859 1.00 119.37 412 ALA A N 1
ATOM 2147 C CA . ALA A 1 412 ? 204.913 146.149 171.473 1.00 119.37 412 ALA A CA 1
ATOM 2148 C C . ALA A 1 412 ? 203.506 146.458 171.949 1.00 119.37 412 ALA A C 1
ATOM 2149 O O . ALA A 1 412 ? 202.574 145.741 171.573 1.00 119.37 412 ALA A O 1
ATOM 2151 N N . GLU A 1 413 ? 203.328 147.491 172.764 1.00 121.41 413 GLU A N 1
ATOM 2152 C CA . GLU A 1 413 ? 202.039 147.790 173.371 1.00 121.41 413 GLU A CA 1
ATOM 2153 C C . GLU A 1 413 ? 201.704 149.264 173.233 1.00 121.41 413 GLU A C 1
ATOM 2154 O O . GLU A 1 413 ? 201.295 149.918 174.195 1.00 121.41 413 GLU A O 1
ATOM 2160 N N . ASP A 1 414 ? 201.871 149.816 172.038 1.00 106.92 414 ASP A N 1
ATOM 2161 C CA . ASP A 1 414 ? 201.516 151.202 171.796 1.00 106.92 414 ASP A CA 1
ATOM 2162 C C . ASP A 1 414 ? 200.175 151.273 171.071 1.00 106.92 414 ASP A C 1
ATOM 2163 O O . ASP A 1 414 ? 199.559 150.258 170.743 1.00 106.92 414 ASP A O 1
ATOM 2168 N N . ALA A 1 415 ? 199.721 152.497 170.812 1.00 100.30 415 ALA A N 1
ATOM 2169 C CA . ALA A 1 415 ? 198.398 152.687 170.231 1.00 100.30 415 ALA A CA 1
ATOM 2170 C C . ALA A 1 415 ? 198.397 152.407 168.734 1.00 100.30 415 ALA A C 1
ATOM 2171 O O . ALA A 1 415 ? 197.680 151.522 168.259 1.00 100.30 415 ALA A O 1
ATOM 2173 N N . LYS A 1 416 ? 199.190 153.158 167.976 1.00 96.32 416 LYS A N 1
ATOM 2174 C CA . LYS A 1 416 ? 199.190 153.031 166.524 1.00 96.32 416 LYS A CA 1
ATOM 2175 C C . LYS A 1 416 ? 199.646 151.634 166.138 1.00 96.32 416 LYS A C 1
ATOM 2176 O O . LYS A 1 416 ? 200.812 151.280 166.327 1.00 96.32 416 LYS A O 1
ATOM 2182 N N . TRP A 1 417 ? 198.727 150.843 165.588 1.00 84.93 417 TRP A N 1
ATOM 2183 C CA . TRP A 1 417 ? 199.034 149.455 165.283 1.00 84.93 417 TRP A CA 1
ATOM 2184 C C . TRP A 1 417 ? 200.140 149.314 164.252 1.00 84.93 417 TRP A C 1
ATOM 2185 O O . TRP A 1 417 ? 200.728 148.236 164.140 1.00 84.93 417 TRP A O 1
ATOM 2196 N N . ARG A 1 418 ? 200.435 150.366 163.491 1.00 84.55 418 ARG A N 1
ATOM 2197 C CA . ARG A 1 418 ? 201.585 150.312 162.598 1.00 84.55 418 ARG A CA 1
ATOM 2198 C C . ARG A 1 418 ? 202.864 150.049 163.378 1.00 84.55 418 ARG A C 1
ATOM 2199 O O . ARG A 1 418 ? 203.716 149.258 162.953 1.00 84.55 418 ARG A O 1
ATOM 2207 N N . VAL A 1 419 ? 203.009 150.699 164.529 1.00 94.71 419 VAL A N 1
ATOM 2208 C CA . VAL A 1 419 ? 204.226 150.554 165.315 1.00 94.71 419 VAL A CA 1
ATOM 2209 C C . VAL A 1 419 ? 204.336 149.143 165.865 1.00 94.71 419 VAL A C 1
ATOM 2210 O O . VAL A 1 419 ? 205.395 148.509 165.786 1.00 94.71 419 VAL A O 1
ATOM 2214 N N . ARG A 1 420 ? 203.255 148.642 166.457 1.00 95.39 420 ARG A N 1
ATOM 2215 C CA . ARG A 1 420 ? 203.265 147.272 166.945 1.00 95.39 420 ARG A CA 1
ATOM 2216 C C . ARG A 1 420 ? 203.553 146.300 165.815 1.00 95.39 420 ARG A C 1
ATOM 2217 O O . ARG A 1 420 ? 204.241 145.295 166.011 1.00 95.39 420 ARG A O 1
ATOM 2225 N N . LEU A 1 421 ? 203.061 146.598 164.616 1.00 96.07 421 LEU A N 1
ATOM 2226 C CA . LEU A 1 421 ? 203.314 145.724 163.479 1.00 96.07 421 LEU A CA 1
ATOM 2227 C C . LEU A 1 421 ? 204.795 145.696 163.133 1.00 96.07 421 LEU A C 1
ATOM 2228 O O . LEU A 1 421 ? 205.373 144.625 162.914 1.00 96.07 421 LEU A O 1
ATOM 2233 N N . ALA A 1 422 ? 205.423 146.868 163.069 1.00 100.31 422 ALA A N 1
ATOM 2234 C CA . ALA A 1 422 ? 206.854 146.911 162.790 1.00 100.31 422 ALA A CA 1
ATOM 2235 C C . ALA A 1 422 ? 207.640 146.169 163.861 1.00 100.31 422 ALA A C 1
ATOM 2236 O O . ALA A 1 422 ? 208.593 145.436 163.558 1.00 100.31 422 ALA A O 1
ATOM 2238 N N . ILE A 1 423 ? 207.249 146.344 165.122 1.00 104.92 423 ILE A N 1
ATOM 2239 C CA . ILE A 1 423 ? 207.930 145.658 166.211 1.00 104.92 423 ILE A CA 1
ATOM 2240 C C . ILE A 1 423 ? 207.813 144.155 166.042 1.00 104.92 423 ILE A C 1
ATOM 2241 O O . ILE A 1 423 ? 208.786 143.416 166.231 1.00 104.92 423 ILE A O 1
ATOM 2246 N N . ILE A 1 424 ? 206.624 143.679 165.682 1.00 103.01 424 ILE A N 1
ATOM 2247 C CA . ILE A 1 424 ? 206.453 142.256 165.422 1.00 103.01 424 ILE A CA 1
ATOM 2248 C C . ILE A 1 424 ? 207.384 141.812 164.311 1.00 103.01 424 ILE A C 1
ATOM 2249 O O . ILE A 1 424 ? 208.057 140.782 164.419 1.00 103.01 424 ILE A O 1
ATOM 2254 N N . GLU A 1 425 ? 207.441 142.584 163.229 1.00 109.17 425 GLU A N 1
ATOM 2255 C CA . GLU A 1 425 ? 208.283 142.205 162.101 1.00 109.17 425 GLU A CA 1
ATOM 2256 C C . GLU A 1 425 ? 209.737 142.068 162.524 1.00 109.17 425 GLU A C 1
ATOM 2257 O O . GLU A 1 425 ? 210.455 141.189 162.037 1.00 109.17 425 GLU A O 1
ATOM 2263 N N . TYR A 1 426 ? 210.188 142.930 163.429 1.00 118.04 426 TYR A N 1
ATOM 2264 C CA . TYR A 1 426 ? 211.574 142.844 163.874 1.00 118.04 426 TYR A CA 1
ATOM 2265 C C . TYR A 1 426 ? 211.789 141.737 164.894 1.00 118.04 426 TYR A C 1
ATOM 2266 O O . TYR A 1 426 ? 212.906 141.226 165.016 1.00 118.04 426 TYR A O 1
ATOM 2275 N N . MET A 1 427 ? 210.740 141.361 165.622 1.00 118.26 427 MET A N 1
ATOM 2276 C CA . MET A 1 427 ? 210.860 140.411 166.729 1.00 118.26 427 MET A CA 1
ATOM 2277 C C . MET A 1 427 ? 211.630 139.137 166.398 1.00 118.26 427 MET A C 1
ATOM 2278 O O . MET A 1 427 ? 212.548 138.793 167.158 1.00 118.26 427 MET A O 1
ATOM 2283 N N . PRO A 1 428 ? 211.329 138.397 165.326 1.00 116.18 428 PRO A N 1
ATOM 2284 C CA . PRO A 1 428 ? 212.020 137.113 165.146 1.00 116.18 428 PRO A CA 1
ATOM 2285 C C . PRO A 1 428 ? 213.498 137.274 164.872 1.00 116.18 428 PRO A C 1
ATOM 2286 O O . PRO A 1 428 ? 214.299 136.434 165.303 1.00 116.18 428 PRO A O 1
ATOM 2290 N N . LEU A 1 429 ? 213.882 138.331 164.156 1.00 122.62 429 LEU A N 1
ATOM 2291 C CA . LEU A 1 429 ? 215.294 138.594 163.914 1.00 122.62 429 LEU A CA 1
ATOM 2292 C C . LEU A 1 429 ? 216.064 138.630 165.224 1.00 122.62 429 LEU A C 1
ATOM 2293 O O . LEU A 1 429 ? 216.989 137.843 165.439 1.00 122.62 429 LEU A O 1
ATOM 2298 N N . LEU A 1 430 ? 215.672 139.527 166.126 1.00 123.10 430 LEU A N 1
ATOM 2299 C CA . LEU A 1 430 ? 216.388 139.651 167.387 1.00 123.10 430 LEU A CA 1
ATOM 2300 C C . LEU A 1 430 ? 216.216 138.414 168.256 1.00 123.10 430 LEU A C 1
ATOM 2301 O O . LEU A 1 430 ? 217.127 138.060 169.010 1.00 123.10 430 LEU A O 1
ATOM 2306 N N . ALA A 1 431 ? 215.066 137.746 168.168 1.00 124.47 431 ALA A N 1
ATOM 2307 C CA . ALA A 1 431 ? 214.836 136.570 168.998 1.00 124.47 431 ALA A CA 1
ATOM 2308 C C . ALA A 1 431 ? 215.800 135.452 168.630 1.00 124.47 431 ALA A C 1
ATOM 2309 O O . ALA A 1 431 ? 216.610 135.015 169.454 1.00 124.47 431 ALA A O 1
ATOM 2311 N N . GLY A 1 432 ? 215.734 134.983 167.383 1.00 125.61 432 GLY A N 1
ATOM 2312 C CA . GLY A 1 432 ? 216.695 134.000 166.920 1.00 125.61 432 GLY A CA 1
ATOM 2313 C C . GLY A 1 432 ? 218.122 134.496 166.957 1.00 125.61 432 GLY A C 1
ATOM 2314 O O . GLY A 1 432 ? 219.055 133.687 166.963 1.00 125.61 432 GLY A O 1
ATOM 2315 N N . GLN A 1 433 ? 218.312 135.813 166.978 1.00 129.49 433 GLN A N 1
ATOM 2316 C CA . GLN A 1 433 ? 219.638 136.386 167.136 1.00 129.49 433 GLN A CA 1
ATOM 2317 C C . GLN A 1 433 ? 220.141 136.246 168.564 1.00 129.49 433 GLN A C 1
ATOM 2318 O O . GLN A 1 433 ? 221.350 136.114 168.783 1.00 129.49 433 GLN A O 1
ATOM 2324 N N . LEU A 1 434 ? 219.236 136.247 169.541 1.00 128.37 434 LEU A N 1
ATOM 2325 C CA . LEU A 1 434 ? 219.613 136.317 170.945 1.00 128.37 434 LEU A CA 1
ATOM 2326 C C . LEU A 1 434 ? 219.197 135.082 171.732 1.00 128.37 434 LEU A C 1
ATOM 2327 O O . LEU A 1 434 ? 218.881 135.187 172.920 1.00 128.37 434 LEU A O 1
ATOM 2332 N N . GLY A 1 435 ? 219.190 133.915 171.096 1.00 127.52 435 GLY A N 1
ATOM 2333 C CA . GLY A 1 435 ? 218.989 132.676 171.819 1.00 127.52 435 GLY A CA 1
ATOM 2334 C C . GLY A 1 435 ? 217.574 132.443 172.301 1.00 127.52 435 GLY A C 1
ATOM 2335 O O . GLY A 1 435 ? 216.744 133.356 172.302 1.00 127.52 435 GLY A O 1
ATOM 2336 N N . VAL A 1 436 ? 217.294 131.213 172.731 1.00 128.94 436 VAL A N 1
ATOM 2337 C CA . VAL A 1 436 ? 215.929 130.839 173.085 1.00 128.94 436 VAL A CA 1
ATOM 2338 C C . VAL A 1 436 ? 215.563 131.383 174.459 1.00 128.94 436 VAL A C 1
ATOM 2339 O O . VAL A 1 436 ? 214.640 132.192 174.599 1.00 128.94 436 VAL A O 1
ATOM 2343 N N . GLU A 1 437 ? 216.289 130.949 175.491 1.00 132.89 437 GLU A N 1
ATOM 2344 C CA . GLU A 1 437 ? 215.886 131.250 176.861 1.00 132.89 437 GLU A CA 1
ATOM 2345 C C . GLU A 1 437 ? 215.802 132.747 177.109 1.00 132.89 437 GLU A C 1
ATOM 2346 O O . GLU A 1 437 ? 214.956 133.201 177.889 1.00 132.89 437 GLU A O 1
ATOM 2352 N N . PHE A 1 438 ? 216.654 133.527 176.445 1.00 132.80 438 PHE A N 1
ATOM 2353 C CA . PHE A 1 438 ? 216.646 134.968 176.649 1.00 132.80 438 PHE A CA 1
ATOM 2354 C C . PHE A 1 438 ? 215.265 135.558 176.397 1.00 132.80 438 PHE A C 1
ATOM 2355 O O . PHE A 1 438 ? 214.783 136.387 177.177 1.00 132.80 438 PHE A O 1
ATOM 2363 N N . PHE A 1 439 ? 214.605 135.133 175.324 1.00 129.53 439 PHE A N 1
ATOM 2364 C CA . PHE A 1 439 ? 213.266 135.621 175.027 1.00 129.53 439 PHE A CA 1
ATOM 2365 C C . PHE A 1 439 ? 212.178 134.806 175.700 1.00 129.53 439 PHE A C 1
ATOM 2366 O O . PHE A 1 439 ? 211.132 135.362 176.048 1.00 129.53 439 PHE A O 1
ATOM 2374 N N . ASP A 1 440 ? 212.399 133.503 175.886 1.00 129.07 440 ASP A N 1
ATOM 2375 C CA . ASP A 1 440 ? 211.342 132.634 176.383 1.00 129.07 440 ASP A CA 1
ATOM 2376 C C . ASP A 1 440 ? 210.861 133.045 177.762 1.00 129.07 440 ASP A C 1
ATOM 2377 O O . ASP A 1 440 ? 209.743 132.692 178.149 1.00 129.07 440 ASP A O 1
ATOM 2382 N N . GLU A 1 441 ? 211.676 133.785 178.511 1.00 126.64 441 GLU A N 1
ATOM 2383 C CA . GLU A 1 441 ? 211.231 134.275 179.807 1.00 126.64 441 GLU A CA 1
ATOM 2384 C C . GLU A 1 441 ? 210.059 135.234 179.652 1.00 126.64 441 GLU A C 1
ATOM 2385 O O . GLU A 1 441 ? 208.993 135.028 180.243 1.00 126.64 441 GLU A O 1
ATOM 2387 N N . LYS A 1 442 ? 210.229 136.273 178.839 1.00 123.63 442 LYS A N 1
ATOM 2388 C CA . LYS A 1 442 ? 209.240 137.337 178.728 1.00 123.63 442 LYS A CA 1
ATOM 2389 C C . LYS A 1 442 ? 208.603 137.423 177.351 1.00 123.63 442 LYS A C 1
ATOM 2390 O O . LYS A 1 442 ? 207.373 137.498 177.247 1.00 123.63 442 LYS A O 1
ATOM 2392 N N . LEU A 1 443 ? 209.405 137.407 176.287 1.00 122.07 443 LEU A N 1
ATOM 2393 C CA . LEU A 1 443 ? 208.892 137.723 174.959 1.00 122.07 443 LEU A CA 1
ATOM 2394 C C . LEU A 1 443 ? 207.827 136.742 174.491 1.00 122.07 443 LEU A C 1
ATOM 2395 O O . LEU A 1 443 ? 207.025 137.087 173.614 1.00 122.07 443 LEU A O 1
ATOM 2400 N N . ASN A 1 444 ? 207.797 135.530 175.047 1.00 118.82 444 ASN A N 1
ATOM 2401 C CA . ASN A 1 444 ? 206.725 134.602 174.711 1.00 118.82 444 ASN A CA 1
ATOM 2402 C C . ASN A 1 444 ? 205.368 135.183 175.084 1.00 118.82 444 ASN A C 1
ATOM 2403 O O . ASN A 1 444 ? 204.385 135.030 174.344 1.00 118.82 444 ASN A O 1
ATOM 2408 N N . SER A 1 445 ? 205.299 135.865 176.227 1.00 115.97 445 SER A N 1
ATOM 2409 C CA . SER A 1 445 ? 204.078 136.574 176.580 1.00 115.97 445 SER A CA 1
ATOM 2410 C C . SER A 1 445 ? 203.727 137.619 175.534 1.00 115.97 445 SER A C 1
ATOM 2411 O O . SER A 1 445 ? 202.547 137.839 175.252 1.00 115.97 445 SER A O 1
ATOM 2414 N N . LEU A 1 446 ? 204.731 138.262 174.938 1.00 112.69 446 LEU A N 1
ATOM 2415 C CA . LEU A 1 446 ? 204.451 139.251 173.903 1.00 112.69 446 LEU A CA 1
ATOM 2416 C C . LEU A 1 446 ? 203.885 138.594 172.655 1.00 112.69 446 LEU A C 1
ATOM 2417 O O . LEU A 1 446 ? 202.944 139.111 172.042 1.00 112.69 446 LEU A O 1
ATOM 2422 N N . CYS A 1 447 ? 204.457 137.461 172.250 1.00 107.41 447 CYS A N 1
ATOM 2423 C CA . CYS A 1 447 ? 203.906 136.745 171.105 1.00 107.41 447 CYS A CA 1
ATOM 2424 C C . CYS A 1 447 ? 202.461 136.350 171.363 1.00 107.41 447 CYS A C 1
ATOM 2425 O O . CYS A 1 447 ? 201.609 136.450 170.472 1.00 107.41 447 CYS A O 1
ATOM 2428 N N . MET A 1 448 ? 202.154 135.928 172.587 1.00 107.57 448 MET A N 1
ATOM 2429 C CA . MET A 1 448 ? 200.771 135.596 172.908 1.00 107.57 448 MET A CA 1
ATOM 2430 C C . MET A 1 448 ? 199.879 136.830 172.838 1.00 107.57 448 MET A C 1
ATOM 2431 O O . MET A 1 448 ? 198.805 136.806 172.219 1.00 107.57 448 MET A O 1
ATOM 2436 N N . ALA A 1 449 ? 200.313 137.922 173.467 1.00 104.19 449 ALA A N 1
ATOM 2437 C CA . ALA A 1 449 ? 199.534 139.153 173.450 1.00 104.19 449 ALA A CA 1
ATOM 2438 C C . ALA A 1 449 ? 199.276 139.624 172.031 1.00 104.19 449 ALA A C 1
ATOM 2439 O O . ALA A 1 449 ? 198.238 140.232 171.756 1.00 104.19 449 ALA A O 1
ATOM 2441 N N . TRP A 1 450 ? 200.207 139.357 171.121 1.00 98.92 450 TRP A N 1
ATOM 2442 C CA . TRP A 1 450 ? 199.961 139.678 169.724 1.00 98.92 450 TRP A CA 1
ATOM 2443 C C . TRP A 1 450 ? 198.933 138.736 169.128 1.00 98.92 450 TRP A C 1
ATOM 2444 O O . TRP A 1 450 ? 198.009 139.173 168.437 1.00 98.92 450 TRP A O 1
ATOM 2455 N N . LEU A 1 451 ? 199.067 137.440 169.394 1.00 93.10 451 LEU A N 1
ATOM 2456 C CA . LEU A 1 451 ? 198.107 136.488 168.858 1.00 93.10 451 LEU A CA 1
ATOM 2457 C C . LEU A 1 451 ? 196.684 136.792 169.292 1.00 93.10 451 LEU A C 1
ATOM 2458 O O . LEU A 1 451 ? 195.743 136.445 168.574 1.00 93.10 451 LEU A O 1
ATOM 2463 N N . VAL A 1 452 ? 196.495 137.430 170.442 1.00 94.41 452 VAL A N 1
ATOM 2464 C CA . VAL A 1 452 ? 195.149 137.707 170.922 1.00 94.41 452 VAL A CA 1
ATOM 2465 C C . VAL A 1 452 ? 194.693 139.109 170.555 1.00 94.41 452 VAL A C 1
ATOM 2466 O O . VAL A 1 452 ? 193.639 139.551 171.018 1.00 94.41 452 VAL A O 1
ATOM 2470 N N . ASP A 1 453 ? 195.454 139.822 169.732 1.00 88.26 453 ASP A N 1
ATOM 2471 C CA . ASP A 1 453 ? 195.157 141.224 169.487 1.00 88.26 453 ASP A CA 1
ATOM 2472 C C . ASP A 1 453 ? 193.959 141.389 168.559 1.00 88.26 453 ASP A C 1
ATOM 2473 O O . ASP A 1 453 ? 193.495 140.444 167.917 1.00 88.26 453 ASP A O 1
ATOM 2478 N N . HIS A 1 454 ? 193.464 142.623 168.487 1.00 81.99 454 HIS A N 1
ATOM 2479 C CA . HIS A 1 454 ? 192.289 142.909 167.676 1.00 81.99 454 HIS A CA 1
ATOM 2480 C C . HIS A 1 454 ? 192.659 143.194 166.228 1.00 81.99 454 HIS A C 1
ATOM 2481 O O . HIS A 1 454 ? 192.074 142.617 165.307 1.00 81.99 454 HIS A O 1
ATOM 2488 N N . VAL A 1 455 ? 193.619 144.088 166.010 1.00 76.88 455 VAL A N 1
ATOM 2489 C CA . VAL A 1 455 ? 193.967 144.502 164.659 1.00 76.88 455 VAL A CA 1
ATOM 2490 C C . VAL A 1 455 ? 194.452 143.299 163.875 1.00 76.88 455 VAL A C 1
ATOM 2491 O O . VAL A 1 455 ? 195.479 142.698 164.205 1.00 76.88 455 VAL A O 1
ATOM 2495 N N . TYR A 1 456 ? 193.719 142.952 162.821 1.00 73.12 456 TYR A N 1
ATOM 2496 C CA . TYR A 1 456 ? 193.969 141.704 162.113 1.00 73.12 456 TYR A CA 1
ATOM 2497 C C . TYR A 1 456 ? 195.392 141.625 161.590 1.00 73.12 456 TYR A C 1
ATOM 2498 O O . TYR A 1 456 ? 196.018 140.559 161.637 1.00 73.12 456 TYR A O 1
ATOM 2507 N N . ALA A 1 457 ? 195.910 142.730 161.059 1.00 75.63 457 ALA A N 1
ATOM 2508 C CA . ALA A 1 457 ? 197.260 142.707 160.511 1.00 75.63 457 ALA A CA 1
ATOM 2509 C C . ALA A 1 457 ? 198.264 142.291 161.569 1.00 75.63 457 ALA A C 1
ATOM 2510 O O . ALA A 1 457 ? 199.243 141.593 161.275 1.00 75.63 457 ALA A O 1
ATOM 2512 N N . ILE A 1 458 ? 198.024 142.693 162.813 1.00 79.73 458 ILE A N 1
ATOM 2513 C CA . ILE A 1 458 ? 198.920 142.314 163.891 1.00 79.73 458 ILE A CA 1
ATOM 2514 C C . ILE A 1 458 ? 198.885 140.811 164.107 1.00 79.73 458 ILE A C 1
ATOM 2515 O O . ILE A 1 458 ? 199.930 140.173 164.259 1.00 79.73 458 ILE A O 1
ATOM 2520 N N . ARG A 1 459 ? 197.693 140.215 164.111 1.00 80.32 459 ARG A N 1
ATOM 2521 C CA . ARG A 1 459 ? 197.606 138.769 164.268 1.00 80.32 459 ARG A CA 1
ATOM 2522 C C . ARG A 1 459 ? 198.308 138.053 163.125 1.00 80.32 459 ARG A C 1
ATOM 2523 O O . ARG A 1 459 ? 198.978 137.034 163.334 1.00 80.32 459 ARG A O 1
ATOM 2531 N N . GLU A 1 460 ? 198.177 138.580 161.911 1.00 84.71 460 GLU A N 1
ATOM 2532 C CA . GLU A 1 460 ? 198.823 137.953 160.765 1.00 84.71 460 GLU A CA 1
ATOM 2533 C C . GLU A 1 460 ? 200.336 137.972 160.911 1.00 84.71 460 GLU A C 1
ATOM 2534 O O . GLU A 1 460 ? 201.012 136.947 160.728 1.00 84.71 460 GLU A O 1
ATOM 2540 N N . ALA A 1 461 ? 200.888 139.144 161.218 1.00 88.32 461 ALA A N 1
ATOM 2541 C CA . ALA A 1 461 ? 202.321 139.237 161.450 1.00 88.32 461 ALA A CA 1
ATOM 2542 C C . ALA A 1 461 ? 202.751 138.305 162.568 1.00 88.32 461 ALA A C 1
ATOM 2543 O O . ALA A 1 461 ? 203.816 137.679 162.493 1.00 88.32 461 ALA A O 1
ATOM 2545 N N . ALA A 1 462 ? 201.934 138.199 163.614 1.00 89.87 462 ALA A N 1
ATOM 2546 C CA . ALA A 1 462 ? 202.275 137.330 164.728 1.00 89.87 462 ALA A CA 1
ATOM 2547 C C . ALA A 1 462 ? 202.405 135.893 164.266 1.00 89.87 462 ALA A C 1
ATOM 2548 O O . ALA A 1 462 ? 203.367 135.208 164.612 1.00 89.87 462 ALA A O 1
ATOM 2550 N N . THR A 1 463 ? 201.452 135.422 163.464 1.00 90.29 463 THR A N 1
ATOM 2551 C CA . THR A 1 463 ? 201.528 134.039 163.000 1.00 90.29 463 THR A CA 1
ATOM 2552 C C . THR A 1 463 ? 202.744 133.819 162.110 1.00 90.29 463 THR A C 1
ATOM 2553 O O . THR A 1 463 ? 203.442 132.803 162.237 1.00 90.29 463 THR A O 1
ATOM 2557 N N . SER A 1 464 ? 203.017 134.756 161.203 1.00 94.80 464 SER A N 1
ATOM 2558 C CA . SER A 1 464 ? 204.175 134.589 160.329 1.00 94.80 464 SER A CA 1
ATOM 2559 C C . SER A 1 464 ? 205.465 134.504 161.136 1.00 94.80 464 SER A C 1
ATOM 2560 O O . SER A 1 464 ? 206.290 133.602 160.929 1.00 94.80 464 SER A O 1
ATOM 2563 N N . ASN A 1 465 ? 205.652 135.426 162.073 1.00 104.02 465 ASN A N 1
ATOM 2564 C CA . ASN A 1 465 ? 206.877 135.409 162.855 1.00 104.02 465 ASN A CA 1
ATOM 2565 C C . ASN A 1 465 ? 206.910 134.237 163.816 1.00 104.02 465 ASN A C 1
ATOM 2566 O O . ASN A 1 465 ? 207.990 133.788 164.200 1.00 104.02 465 ASN A O 1
ATOM 2571 N N . LEU A 1 466 ? 205.748 133.716 164.192 1.00 101.22 466 LEU A N 1
ATOM 2572 C CA . LEU A 1 466 ? 205.700 132.469 164.938 1.00 101.22 466 LEU A CA 1
ATOM 2573 C C . LEU A 1 466 ? 206.286 131.332 164.122 1.00 101.22 466 LEU A C 1
ATOM 2574 O O . LEU A 1 466 ? 207.054 130.510 164.639 1.00 101.22 466 LEU A O 1
ATOM 2579 N N . LYS A 1 467 ? 205.922 131.262 162.844 1.00 103.42 467 LYS A N 1
ATOM 2580 C CA . LYS A 1 467 ? 206.509 130.256 161.967 1.00 103.42 467 LYS A CA 1
ATOM 2581 C C . LYS A 1 467 ? 208.017 130.445 161.871 1.00 103.42 467 LYS A C 1
ATOM 2582 O O . LYS A 1 467 ? 208.783 129.476 161.888 1.00 103.42 467 LYS A O 1
ATOM 2588 N N . LYS A 1 468 ? 208.461 131.693 161.743 1.00 105.66 468 LYS A N 1
ATOM 2589 C CA . LYS A 1 468 ? 209.900 131.943 161.716 1.00 105.66 468 LYS A CA 1
ATOM 2590 C C . LYS A 1 468 ? 210.569 131.447 162.994 1.00 105.66 468 LYS A C 1
ATOM 2591 O O . LYS A 1 468 ? 211.623 130.798 162.949 1.00 105.66 468 LYS A O 1
ATOM 2597 N N . LEU A 1 469 ? 209.953 131.725 164.141 1.00 109.71 469 LEU A N 1
ATOM 2598 C CA . LEU A 1 469 ? 210.526 131.327 165.419 1.00 109.71 469 LEU A CA 1
ATOM 2599 C C . LEU A 1 469 ? 210.639 129.817 165.519 1.00 109.71 469 LEU A C 1
ATOM 2600 O O . LEU A 1 469 ? 211.667 129.289 165.953 1.00 109.71 469 LEU A O 1
ATOM 2605 N N . VAL A 1 470 ? 209.578 129.103 165.150 1.00 111.64 470 VAL A N 1
ATOM 2606 C CA . VAL A 1 470 ? 209.635 127.648 165.234 1.00 111.64 470 VAL A CA 1
ATOM 2607 C C . VAL A 1 470 ? 210.674 127.096 164.269 1.00 111.64 470 VAL A C 1
ATOM 2608 O O . VAL A 1 470 ? 211.420 126.170 164.609 1.00 111.64 470 VAL A O 1
ATOM 2612 N N . GLU A 1 471 ? 210.767 127.672 163.067 1.00 113.13 471 GLU A N 1
ATOM 2613 C CA . GLU A 1 471 ? 211.804 127.257 162.132 1.00 113.13 471 GLU A CA 1
ATOM 2614 C C . GLU A 1 471 ? 213.184 127.401 162.752 1.00 113.13 471 GLU A C 1
ATOM 2615 O O . GLU A 1 471 ? 214.046 126.533 162.579 1.00 113.13 471 GLU A O 1
ATOM 2621 N N . LYS A 1 472 ? 213.406 128.478 163.500 1.00 114.37 472 LYS A N 1
ATOM 2622 C CA . LYS A 1 472 ? 214.740 128.694 164.044 1.00 114.37 472 LYS A CA 1
ATOM 2623 C C . LYS A 1 472 ? 214.992 127.924 165.335 1.00 114.37 472 LYS A C 1
ATOM 2624 O O . LYS A 1 472 ? 216.151 127.654 165.664 1.00 114.37 472 LYS A O 1
ATOM 2630 N N . PHE A 1 473 ? 213.948 127.572 166.082 1.00 116.63 473 PHE A N 1
ATOM 2631 C CA . PHE A 1 473 ? 214.126 127.011 167.415 1.00 116.63 473 PHE A CA 1
ATOM 2632 C C . PHE A 1 473 ? 213.713 125.552 167.526 1.00 116.63 473 PHE A C 1
ATOM 2633 O O . PHE A 1 473 ? 213.738 125.000 168.629 1.00 116.63 473 PHE A O 1
ATOM 2641 N N . GLY A 1 474 ? 213.316 124.921 166.432 1.00 112.35 474 GLY A N 1
ATOM 2642 C CA . GLY A 1 474 ? 213.152 123.487 166.433 1.00 112.35 474 GLY A CA 1
ATOM 2643 C C . GLY A 1 474 ? 211.849 123.023 167.060 1.00 112.35 474 GLY A C 1
ATOM 2644 O O . GLY A 1 474 ? 211.270 123.657 167.945 1.00 112.35 474 GLY A O 1
ATOM 2645 N N . LYS A 1 475 ? 211.408 121.853 166.599 1.00 110.81 475 LYS A N 1
ATOM 2646 C CA . LYS A 1 475 ? 210.111 121.323 166.992 1.00 110.81 475 LYS A CA 1
ATOM 2647 C C . LYS A 1 475 ? 210.078 120.921 168.456 1.00 110.81 475 LYS A C 1
ATOM 2648 O O . LYS A 1 475 ? 209.004 120.900 169.060 1.00 110.81 475 LYS A O 1
ATOM 2654 N N . GLU A 1 476 ? 211.228 120.593 169.042 1.00 114.66 476 GLU A N 1
ATOM 2655 C CA . GLU A 1 476 ? 211.255 120.302 170.471 1.00 114.66 476 GLU A CA 1
ATOM 2656 C C . GLU A 1 476 ? 210.804 121.511 171.277 1.00 114.66 476 GLU A C 1
ATOM 2657 O O . GLU A 1 476 ? 209.823 121.440 172.029 1.00 114.66 476 GLU A O 1
ATOM 2659 N N . TRP A 1 477 ? 211.509 122.634 171.123 1.00 116.94 477 TRP A N 1
ATOM 2660 C CA . TRP A 1 477 ? 211.088 123.865 171.774 1.00 116.94 477 TRP A CA 1
ATOM 2661 C C . TRP A 1 477 ? 209.665 124.229 171.384 1.00 116.94 477 TRP A C 1
ATOM 2662 O O . TRP A 1 477 ? 208.892 124.717 172.216 1.00 116.94 477 TRP A O 1
ATOM 2673 N N . ALA A 1 478 ? 209.301 124.003 170.122 1.00 114.50 478 ALA A N 1
ATOM 2674 C CA . ALA A 1 478 ? 207.954 124.332 169.671 1.00 114.50 478 ALA A CA 1
ATOM 2675 C C . ALA A 1 478 ? 206.905 123.594 170.489 1.00 114.50 478 ALA A C 1
ATOM 2676 O O . ALA A 1 478 ? 206.086 124.209 171.180 1.00 114.50 478 ALA A O 1
ATOM 2678 N N . HIS A 1 479 ? 206.920 122.266 170.418 1.00 113.35 479 HIS A N 1
ATOM 2679 C CA . HIS A 1 479 ? 205.931 121.465 171.122 1.00 113.35 479 HIS A CA 1
ATOM 2680 C C . HIS A 1 479 ? 205.998 121.690 172.621 1.00 113.35 479 HIS A C 1
ATOM 2681 O O . HIS A 1 479 ? 204.989 121.531 173.316 1.00 113.35 479 HIS A O 1
ATOM 2688 N N . ALA A 1 480 ? 207.164 122.072 173.139 1.00 112.66 480 ALA A N 1
ATOM 2689 C CA . ALA A 1 480 ? 207.273 122.292 174.572 1.00 112.66 480 ALA A CA 1
ATOM 2690 C C . ALA A 1 480 ? 206.701 123.635 174.997 1.00 112.66 480 ALA A C 1
ATOM 2691 O O . ALA A 1 480 ? 206.237 123.773 176.132 1.00 112.66 480 ALA A O 1
ATOM 2693 N N . THR A 1 481 ? 206.719 124.629 174.115 1.00 111.18 481 THR A N 1
ATOM 2694 C CA . THR A 1 481 ? 206.414 125.994 174.507 1.00 111.18 481 THR A CA 1
ATOM 2695 C C . THR A 1 481 ? 205.143 126.534 173.866 1.00 111.18 481 THR A C 1
ATOM 2696 O O . THR A 1 481 ? 204.218 126.945 174.571 1.00 111.18 481 THR A O 1
ATOM 2700 N N . ILE A 1 482 ? 205.066 126.531 172.540 1.00 106.71 482 ILE A N 1
ATOM 2701 C CA . ILE A 1 482 ? 204.056 127.310 171.835 1.00 106.71 482 ILE A CA 1
ATOM 2702 C C . ILE A 1 482 ? 202.762 126.529 171.675 1.00 106.71 482 ILE A C 1
ATOM 2703 O O . ILE A 1 482 ? 201.712 126.941 172.177 1.00 106.71 482 ILE A O 1
ATOM 2708 N N . ILE A 1 483 ? 202.840 125.402 170.975 1.00 104.26 483 ILE A N 1
ATOM 2709 C CA . ILE A 1 483 ? 201.681 124.643 170.509 1.00 104.26 483 ILE A CA 1
ATOM 2710 C C . ILE A 1 483 ? 200.623 124.473 171.597 1.00 104.26 483 ILE A C 1
ATOM 2711 O O . ILE A 1 483 ? 199.428 124.653 171.314 1.00 104.26 483 ILE A O 1
ATOM 2716 N N . PRO A 1 484 ? 200.987 124.135 172.839 1.00 100.87 484 PRO A N 1
ATOM 2717 C CA . PRO A 1 484 ? 199.956 124.105 173.886 1.00 100.87 484 PRO A CA 1
ATOM 2718 C C . PRO A 1 484 ? 199.238 125.428 174.061 1.00 100.87 484 PRO A C 1
ATOM 2719 O O . PRO A 1 484 ? 198.015 125.441 174.232 1.00 100.87 484 PRO A O 1
ATOM 2723 N N . LYS A 1 485 ? 199.959 126.548 174.006 1.00 100.57 485 LYS A N 1
ATOM 2724 C CA . LYS A 1 485 ? 199.329 127.842 174.243 1.00 100.57 485 LYS A CA 1
ATOM 2725 C C . LYS A 1 485 ? 198.288 128.151 173.174 1.00 100.57 485 LYS A C 1
ATOM 2726 O O . LYS A 1 485 ? 197.153 128.534 173.484 1.00 100.57 485 LYS A O 1
ATOM 2728 N N . VAL A 1 486 ? 198.653 127.987 171.903 1.00 97.79 486 VAL A N 1
ATOM 2729 C CA . VAL A 1 486 ? 197.702 128.271 170.835 1.00 97.79 486 VAL A CA 1
ATOM 2730 C C . VAL A 1 486 ? 196.534 127.297 170.888 1.00 97.79 486 VAL A C 1
ATOM 2731 O O . VAL A 1 486 ? 195.371 127.692 170.735 1.00 97.79 486 VAL A O 1
ATOM 2735 N N . LEU A 1 487 ? 196.812 126.014 171.119 1.00 98.40 487 LEU A N 1
ATOM 2736 C CA . LEU A 1 487 ? 195.705 125.070 171.171 1.00 98.40 487 LEU A CA 1
ATOM 2737 C C . LEU A 1 487 ? 194.781 125.358 172.345 1.00 98.40 487 LEU A C 1
ATOM 2738 O O . LEU A 1 487 ? 193.588 125.046 172.284 1.00 98.40 487 LEU A O 1
ATOM 2743 N N . ALA A 1 488 ? 195.305 125.958 173.412 1.00 99.26 488 ALA A N 1
ATOM 2744 C CA . ALA A 1 488 ? 194.428 126.479 174.451 1.00 99.26 488 ALA A CA 1
ATOM 2745 C C . ALA A 1 488 ? 193.616 127.651 173.932 1.00 99.26 488 ALA A C 1
ATOM 2746 O O . ALA A 1 488 ? 192.420 127.761 174.223 1.00 99.26 488 ALA A O 1
ATOM 2748 N N . MET A 1 489 ? 194.251 128.534 173.162 1.00 98.82 489 MET A N 1
ATOM 2749 C CA . MET A 1 489 ? 193.538 129.645 172.544 1.00 98.82 489 MET A CA 1
ATOM 2750 C C . MET A 1 489 ? 192.405 129.168 171.646 1.00 98.82 489 MET A C 1
ATOM 2751 O O . MET A 1 489 ? 191.457 129.922 171.407 1.00 98.82 489 MET A O 1
ATOM 2756 N N . SER A 1 490 ? 192.468 127.925 171.170 1.00 93.42 490 SER A N 1
ATOM 2757 C CA . SER A 1 490 ? 191.461 127.400 170.254 1.00 93.42 490 SER A CA 1
ATOM 2758 C C . SER A 1 490 ? 190.043 127.470 170.800 1.00 93.42 490 SER A C 1
ATOM 2759 O O . SER A 1 490 ? 189.104 127.170 170.059 1.00 93.42 490 SER A O 1
ATOM 2762 N N . GLY A 1 491 ? 189.859 127.820 172.066 1.00 93.40 491 GLY A N 1
ATOM 2763 C CA . GLY A 1 491 ? 188.519 127.984 172.588 1.00 93.40 491 GLY A CA 1
ATOM 2764 C C . GLY A 1 491 ? 188.326 129.297 173.316 1.00 93.40 491 GLY A C 1
ATOM 2765 O O . GLY A 1 491 ? 188.955 129.538 174.350 1.00 93.40 491 GLY A O 1
ATOM 2766 N N . ASP A 1 492 ? 187.452 130.144 172.790 1.00 89.22 492 ASP A N 1
ATOM 2767 C CA . ASP A 1 492 ? 187.105 131.417 173.405 1.00 89.22 492 ASP A CA 1
ATOM 2768 C C . ASP A 1 492 ? 185.955 132.025 172.608 1.00 89.22 492 ASP A C 1
ATOM 2769 O O . ASP A 1 492 ? 185.703 131.605 171.477 1.00 89.22 492 ASP A O 1
ATOM 2774 N N . PRO A 1 493 ? 185.242 133.003 173.175 1.00 86.03 493 PRO A N 1
ATOM 2775 C CA . PRO A 1 493 ? 184.028 133.500 172.513 1.00 86.03 493 PRO A CA 1
ATOM 2776 C C . PRO A 1 493 ? 184.248 134.050 171.113 1.00 86.03 493 PRO A C 1
ATOM 2777 O O . PRO A 1 493 ? 183.639 133.568 170.153 1.00 86.03 493 PRO A O 1
ATOM 2781 N N . ASN A 1 494 ? 185.112 135.054 170.982 1.00 85.80 494 ASN A N 1
ATOM 2782 C CA . ASN A 1 494 ? 185.283 135.752 169.714 1.00 85.80 494 ASN A CA 1
ATOM 2783 C C . ASN A 1 494 ? 185.819 134.823 168.638 1.00 85.80 494 ASN A C 1
ATOM 2784 O O . ASN A 1 494 ? 186.965 134.371 168.715 1.00 85.80 494 ASN A O 1
ATOM 2789 N N . TYR A 1 495 ? 185.003 134.543 167.623 1.00 79.78 495 TYR A N 1
ATOM 2790 C CA . TYR A 1 495 ? 185.398 133.582 166.605 1.00 79.78 495 TYR A CA 1
ATOM 2791 C C . TYR A 1 495 ? 186.640 134.013 165.848 1.00 79.78 495 TYR A C 1
ATOM 2792 O O . TYR A 1 495 ? 187.316 133.165 165.262 1.00 79.78 495 TYR A O 1
ATOM 2801 N N . LEU A 1 496 ? 186.955 135.305 165.834 1.00 82.96 496 LEU A N 1
ATOM 2802 C CA . LEU A 1 496 ? 188.249 135.727 165.316 1.00 82.96 496 LEU A CA 1
ATOM 2803 C C . LEU A 1 496 ? 189.371 135.113 166.133 1.00 82.96 496 LEU A C 1
ATOM 2804 O O . LEU A 1 496 ? 190.350 134.595 165.583 1.00 82.96 496 LEU A O 1
ATOM 2809 N N . HIS A 1 497 ? 189.232 135.140 167.452 1.00 86.91 497 HIS A N 1
ATOM 2810 C CA . HIS A 1 497 ? 190.244 134.559 168.312 1.00 86.91 497 HIS A CA 1
ATOM 2811 C C . HIS A 1 497 ? 190.211 133.042 168.312 1.00 86.91 497 HIS A C 1
ATOM 2812 O O . HIS A 1 497 ? 190.876 132.429 169.148 1.00 86.91 497 HIS A O 1
ATOM 2819 N N . ARG A 1 498 ? 189.456 132.427 167.409 1.00 81.50 498 ARG A N 1
ATOM 2820 C CA . ARG A 1 498 ? 189.547 130.999 167.140 1.00 81.50 498 ARG A CA 1
ATOM 2821 C C . ARG A 1 498 ? 190.120 130.716 165.761 1.00 81.50 498 ARG A C 1
ATOM 2822 O O . ARG A 1 498 ? 191.002 129.861 165.611 1.00 81.50 498 ARG A O 1
ATOM 2830 N N . MET A 1 499 ? 189.648 131.434 164.747 1.00 83.57 499 MET A N 1
ATOM 2831 C CA . MET A 1 499 ? 190.290 131.362 163.447 1.00 83.57 499 MET A CA 1
ATOM 2832 C C . MET A 1 499 ? 191.756 131.749 163.514 1.00 83.57 499 MET A C 1
ATOM 2833 O O . MET A 1 499 ? 192.536 131.303 162.672 1.00 83.57 499 MET A O 1
ATOM 2838 N N . THR A 1 500 ? 192.163 132.559 164.491 1.00 85.35 500 THR A N 1
ATOM 2839 C CA . THR A 1 500 ? 193.585 132.861 164.592 1.00 85.35 500 THR A CA 1
ATOM 2840 C C . THR A 1 500 ? 194.373 131.630 165.005 1.00 85.35 500 THR A C 1
ATOM 2841 O O . THR A 1 500 ? 195.466 131.385 164.489 1.00 85.35 500 THR A O 1
ATOM 2845 N N . THR A 1 501 ? 193.833 130.833 165.925 1.00 85.64 501 THR A N 1
ATOM 2846 C CA . THR A 1 501 ? 194.473 129.566 166.245 1.00 85.64 501 THR A CA 1
ATOM 2847 C C . THR A 1 501 ? 194.481 128.658 165.032 1.00 85.64 501 THR A C 1
ATOM 2848 O O . THR A 1 501 ? 195.452 127.932 164.790 1.00 85.64 501 THR A O 1
ATOM 2852 N N . LEU A 1 502 ? 193.398 128.682 164.262 1.00 82.92 502 LEU A N 1
ATOM 2853 C CA . LEU A 1 502 ? 193.367 127.893 163.038 1.00 82.92 502 LEU A CA 1
ATOM 2854 C C . LEU A 1 502 ? 194.491 128.297 162.097 1.00 82.92 502 LEU A C 1
ATOM 2855 O O . LEU A 1 502 ? 195.161 127.440 161.512 1.00 82.92 502 LEU A O 1
ATOM 2860 N N . PHE A 1 503 ? 194.720 129.597 161.944 1.00 81.90 503 PHE A N 1
ATOM 2861 C CA . PHE A 1 503 ? 195.778 130.056 161.054 1.00 81.90 503 PHE A CA 1
ATOM 2862 C C . PHE A 1 503 ? 197.147 129.704 161.609 1.00 81.90 503 PHE A C 1
ATOM 2863 O O . PHE A 1 503 ? 198.064 129.362 160.853 1.00 81.90 503 PHE A O 1
ATOM 2871 N N . CYS A 1 504 ? 197.313 129.811 162.926 1.00 88.53 504 CYS A N 1
ATOM 2872 C CA . CYS A 1 504 ? 198.562 129.384 163.538 1.00 88.53 504 CYS A CA 1
ATOM 2873 C C . CYS A 1 504 ? 198.845 127.930 163.215 1.00 88.53 504 CYS A C 1
ATOM 2874 O O . CYS A 1 504 ? 199.971 127.573 162.865 1.00 88.53 504 CYS A O 1
ATOM 2877 N N . ILE A 1 505 ? 197.829 127.078 163.323 1.00 86.05 505 ILE A N 1
ATOM 2878 C CA . ILE A 1 505 ? 197.994 125.671 162.976 1.00 86.05 505 ILE A CA 1
ATOM 2879 C C . ILE A 1 505 ? 198.366 125.530 161.509 1.00 86.05 505 ILE A C 1
ATOM 2880 O O . ILE A 1 505 ? 199.268 124.767 161.138 1.00 86.05 505 ILE A O 1
ATOM 2885 N N . ASN A 1 506 ? 197.657 126.260 160.652 1.00 89.44 506 ASN A N 1
ATOM 2886 C CA . ASN A 1 506 ? 197.908 126.206 159.220 1.00 89.44 506 ASN A CA 1
ATOM 2887 C C . ASN A 1 506 ? 199.359 126.526 158.900 1.00 89.44 506 ASN A C 1
ATOM 2888 O O . ASN A 1 506 ? 199.972 125.881 158.044 1.00 89.44 506 ASN A O 1
ATOM 2893 N N . VAL A 1 507 ? 199.926 127.520 159.577 1.00 92.36 507 VAL A N 1
ATOM 2894 C CA . VAL A 1 507 ? 201.293 127.922 159.281 1.00 92.36 507 VAL A CA 1
ATOM 2895 C C . VAL A 1 507 ? 202.322 127.100 160.046 1.00 92.36 507 VAL A C 1
ATOM 2896 O O . VAL A 1 507 ? 203.492 127.056 159.641 1.00 92.36 507 VAL A O 1
ATOM 2900 N N . LEU A 1 508 ? 201.926 126.442 161.133 1.00 94.33 508 LEU A N 1
ATOM 2901 C CA . LEU A 1 508 ? 202.864 125.597 161.855 1.00 94.33 508 LEU A CA 1
ATOM 2902 C C . LEU A 1 508 ? 203.051 124.266 161.157 1.00 94.33 508 LEU A C 1
ATOM 2903 O O . LEU A 1 508 ? 204.163 123.733 161.125 1.00 94.33 508 LEU A O 1
ATOM 2908 N N . SER A 1 509 ? 201.975 123.727 160.584 1.00 97.91 509 SER A N 1
ATOM 2909 C CA . SER A 1 509 ? 202.044 122.421 159.940 1.00 97.91 509 SER A CA 1
ATOM 2910 C C . SER A 1 509 ? 203.154 122.342 158.902 1.00 97.91 509 SER A C 1
ATOM 2911 O O . SER A 1 509 ? 203.717 121.265 158.678 1.00 97.91 509 SER A O 1
ATOM 2914 N N . GLU A 1 510 ? 203.481 123.465 158.262 1.00 99.59 510 GLU A N 1
ATOM 2915 C CA . GLU A 1 510 ? 204.490 123.451 157.209 1.00 99.59 510 GLU A CA 1
ATOM 2916 C C . GLU A 1 510 ? 205.828 122.941 157.720 1.00 99.59 510 GLU A C 1
ATOM 2917 O O . GLU A 1 510 ? 206.569 122.282 156.984 1.00 99.59 510 GLU A O 1
ATOM 2923 N N . VAL A 1 511 ? 206.162 123.242 158.971 1.00 100.94 511 VAL A N 1
ATOM 2924 C CA . VAL A 1 511 ? 207.491 122.951 159.488 1.00 100.94 511 VAL A CA 1
ATOM 2925 C C . VAL A 1 511 ? 207.477 122.060 160.718 1.00 100.94 511 VAL A C 1
ATOM 2926 O O . VAL A 1 511 ? 208.532 121.516 161.077 1.00 100.94 511 VAL A O 1
ATOM 2930 N N . CYS A 1 512 ? 206.342 121.883 161.382 1.00 104.63 512 CYS A N 1
ATOM 2931 C CA . CYS A 1 512 ? 206.308 121.130 162.624 1.00 104.63 512 CYS A CA 1
ATOM 2932 C C . CYS A 1 512 ? 206.382 119.624 162.402 1.00 104.63 512 CYS A C 1
ATOM 2933 O O . CYS A 1 512 ? 206.603 118.881 163.363 1.00 104.63 512 CYS A O 1
ATOM 2936 N N . GLY A 1 513 ? 206.227 119.155 161.169 1.00 106.11 513 GLY A N 1
ATOM 2937 C CA . GLY A 1 513 ? 206.359 117.738 160.890 1.00 106.11 513 GLY A CA 1
ATOM 2938 C C . GLY A 1 513 ? 205.111 116.954 161.229 1.00 106.11 513 GLY A C 1
ATOM 2939 O O . GLY A 1 513 ? 204.546 117.123 162.313 1.00 106.11 513 GLY A O 1
ATOM 2940 N N . GLN A 1 514 ? 204.705 116.054 160.329 1.00 108.05 514 GLN A N 1
ATOM 2941 C CA . GLN A 1 514 ? 203.373 115.461 160.407 1.00 108.05 514 GLN A CA 1
ATOM 2942 C C . GLN A 1 514 ? 203.151 114.690 161.698 1.00 108.05 514 GLN A C 1
ATOM 2943 O O . GLN A 1 514 ? 202.003 114.498 162.110 1.00 108.05 514 GLN A O 1
ATOM 2949 N N . ASP A 1 515 ? 204.221 114.234 162.345 1.00 107.85 515 ASP A N 1
ATOM 2950 C CA . ASP A 1 515 ? 204.063 113.518 163.603 1.00 107.85 515 ASP A CA 1
ATOM 2951 C C . ASP A 1 515 ? 203.344 114.381 164.632 1.00 107.85 515 ASP A C 1
ATOM 2952 O O . ASP A 1 515 ? 202.233 114.057 165.070 1.00 107.85 515 ASP A O 1
ATOM 2957 N N . ILE A 1 516 ? 203.960 115.501 165.013 1.00 106.87 516 ILE A N 1
ATOM 2958 C CA . ILE A 1 516 ? 203.380 116.361 166.038 1.00 106.87 516 ILE A CA 1
ATOM 2959 C C . ILE A 1 516 ? 202.036 116.900 165.580 1.00 106.87 516 ILE A C 1
ATOM 2960 O O . ILE A 1 516 ? 201.117 117.090 166.389 1.00 106.87 516 ILE A O 1
ATOM 2965 N N . THR A 1 517 ? 201.898 117.164 164.280 1.00 107.01 517 THR A N 1
ATOM 2966 C CA . THR A 1 517 ? 200.614 117.612 163.758 1.00 107.01 517 THR A CA 1
ATOM 2967 C C . THR A 1 517 ? 199.528 116.597 164.069 1.00 107.01 517 THR A C 1
ATOM 2968 O O . THR A 1 517 ? 198.596 116.885 164.821 1.00 107.01 517 THR A O 1
ATOM 2972 N N . THR A 1 518 ? 199.651 115.388 163.526 1.00 105.83 518 THR A N 1
ATOM 2973 C CA . THR A 1 518 ? 198.617 114.390 163.746 1.00 105.83 518 THR A CA 1
ATOM 2974 C C . THR A 1 518 ? 198.476 114.023 165.212 1.00 105.83 518 THR A C 1
ATOM 2975 O O . THR A 1 518 ? 197.452 113.453 165.598 1.00 105.83 518 THR A O 1
ATOM 2979 N N . LYS A 1 519 ? 199.472 114.336 166.038 1.00 104.30 519 LYS A N 1
ATOM 2980 C CA . LYS A 1 519 ? 199.332 114.059 167.461 1.00 104.30 519 LYS A CA 1
ATOM 2981 C C . LYS A 1 519 ? 198.469 115.105 168.152 1.00 104.30 519 LYS A C 1
ATOM 2982 O O . LYS A 1 519 ? 197.577 114.762 168.933 1.00 104.30 519 LYS A O 1
ATOM 2988 N N . HIS A 1 520 ? 198.712 116.384 167.874 1.00 102.43 520 HIS A N 1
ATOM 2989 C CA . HIS A 1 520 ? 198.082 117.456 168.634 1.00 102.43 520 HIS A CA 1
ATOM 2990 C C . HIS A 1 520 ? 197.166 118.334 167.799 1.00 102.43 520 HIS A C 1
ATOM 2991 O O . HIS A 1 520 ? 196.029 118.598 168.207 1.00 102.43 520 HIS A O 1
ATOM 2998 N N . MET A 1 521 ? 197.628 118.798 166.641 1.00 97.63 521 MET A N 1
ATOM 2999 C CA . MET A 1 521 ? 196.860 119.755 165.856 1.00 97.63 521 MET A CA 1
ATOM 3000 C C . MET A 1 521 ? 195.566 119.136 165.352 1.00 97.63 521 MET A C 1
ATOM 3001 O O . MET A 1 521 ? 194.471 119.631 165.638 1.00 97.63 521 MET A O 1
ATOM 3006 N N . LEU A 1 522 ? 195.682 118.049 164.594 1.00 93.33 522 LEU A N 1
ATOM 3007 C CA . LEU A 1 522 ? 194.524 117.417 163.964 1.00 93.33 522 LEU A CA 1
ATOM 3008 C C . LEU A 1 522 ? 193.335 117.226 164.893 1.00 93.33 522 LEU A C 1
ATOM 3009 O O . LEU A 1 522 ? 192.210 117.549 164.481 1.00 93.33 522 LEU A O 1
ATOM 3014 N N . PRO A 1 523 ? 193.486 116.709 166.117 1.00 95.14 523 PRO A N 1
ATOM 3015 C CA . PRO A 1 523 ? 192.309 116.585 166.990 1.00 95.14 523 PRO A CA 1
ATOM 3016 C C . PRO A 1 523 ? 191.561 117.892 167.159 1.00 95.14 523 PRO A C 1
ATOM 3017 O O . PRO A 1 523 ? 190.328 117.929 167.046 1.00 95.14 523 PRO A O 1
ATOM 3021 N N . THR A 1 524 ? 192.285 118.981 167.402 1.00 92.30 524 THR A N 1
ATOM 3022 C CA . THR A 1 524 ? 191.625 120.259 167.617 1.00 92.30 524 THR A CA 1
ATOM 3023 C C . THR A 1 524 ? 190.940 120.748 166.352 1.00 92.30 524 THR A C 1
ATOM 3024 O O . THR A 1 524 ? 189.854 121.324 166.419 1.00 92.30 524 THR A O 1
ATOM 3028 N N . VAL A 1 525 ? 191.559 120.542 165.192 1.00 88.76 525 VAL A N 1
ATOM 3029 C CA . VAL A 1 525 ? 190.921 120.956 163.948 1.00 88.76 525 VAL A CA 1
ATOM 3030 C C . VAL A 1 525 ? 189.621 120.195 163.748 1.00 88.76 525 VAL A C 1
ATOM 3031 O O . VAL A 1 525 ? 188.572 120.780 163.451 1.00 88.76 525 VAL A O 1
ATOM 3035 N N . LEU A 1 526 ? 189.673 118.875 163.903 1.00 90.88 526 LEU A N 1
ATOM 3036 C CA . LEU A 1 526 ? 188.465 118.079 163.741 1.00 90.88 526 LEU A CA 1
ATOM 3037 C C . LEU A 1 526 ? 187.394 118.507 164.729 1.00 90.88 526 LEU A C 1
ATOM 3038 O O . LEU A 1 526 ? 186.202 118.499 164.407 1.00 90.88 526 LEU A O 1
ATOM 3043 N N . ARG A 1 527 ? 187.796 118.894 165.936 1.00 90.94 527 ARG A N 1
ATOM 3044 C CA . ARG A 1 527 ? 186.807 119.323 166.913 1.00 90.94 527 ARG A CA 1
ATOM 3045 C C . ARG A 1 527 ? 186.194 120.658 166.516 1.00 90.94 527 ARG A C 1
ATOM 3046 O O . ARG A 1 527 ? 184.969 120.815 166.519 1.00 90.94 527 ARG A O 1
ATOM 3054 N N . MET A 1 528 ? 187.032 121.632 166.159 1.00 87.95 528 MET A N 1
ATOM 3055 C CA . MET A 1 528 ? 186.526 122.928 165.725 1.00 87.95 528 MET A CA 1
ATOM 3056 C C . MET A 1 528 ? 185.632 122.804 164.509 1.00 87.95 528 MET A C 1
ATOM 3057 O O . MET A 1 528 ? 184.776 123.665 164.293 1.00 87.95 528 MET A O 1
ATOM 3062 N N . ALA A 1 529 ? 185.790 121.736 163.730 1.00 85.46 529 ALA A N 1
ATOM 3063 C CA . ALA A 1 529 ? 184.908 121.502 162.596 1.00 85.46 529 ALA A CA 1
ATOM 3064 C C . ALA A 1 529 ? 183.440 121.458 162.988 1.00 85.46 529 ALA A C 1
ATOM 3065 O O . ALA A 1 529 ? 182.583 121.383 162.102 1.00 85.46 529 ALA A O 1
ATOM 3067 N N . GLY A 1 530 ? 183.128 121.474 164.283 1.00 83.59 530 GLY A N 1
ATOM 3068 C CA . GLY A 1 530 ? 181.765 121.586 164.751 1.00 83.59 530 GLY A CA 1
ATOM 3069 C C . GLY A 1 530 ? 181.396 122.925 165.343 1.00 83.59 530 GLY A C 1
ATOM 3070 O O . GLY A 1 530 ? 180.312 123.045 165.928 1.00 83.59 530 GLY A O 1
ATOM 3071 N N . ASP A 1 531 ? 182.251 123.936 165.226 1.00 80.31 531 ASP A N 1
ATOM 3072 C CA . ASP A 1 531 ? 181.932 125.252 165.751 1.00 80.31 531 ASP A CA 1
ATOM 3073 C C . ASP A 1 531 ? 180.634 125.760 165.128 1.00 80.31 531 ASP A C 1
ATOM 3074 O O . ASP A 1 531 ? 180.314 125.424 163.986 1.00 80.31 531 ASP A O 1
ATOM 3079 N N . PRO A 1 532 ? 179.857 126.559 165.862 1.00 79.20 532 PRO A N 1
ATOM 3080 C CA . PRO A 1 532 ? 178.613 127.078 165.273 1.00 79.20 532 PRO A CA 1
ATOM 3081 C C . PRO A 1 532 ? 178.844 128.062 164.142 1.00 79.20 532 PRO A C 1
ATOM 3082 O O . PRO A 1 532 ? 178.150 127.992 163.120 1.00 79.20 532 PRO A O 1
ATOM 3086 N N . VAL A 1 533 ? 179.798 128.978 164.290 1.00 77.75 533 VAL A N 1
ATOM 3087 C CA . VAL A 1 533 ? 180.001 130.019 163.291 1.00 77.75 533 VAL A CA 1
ATOM 3088 C C . VAL A 1 533 ? 180.495 129.398 161.994 1.00 77.75 533 VAL A C 1
ATOM 3089 O O . VAL A 1 533 ? 181.461 128.626 161.984 1.00 77.75 533 VAL A O 1
ATOM 3093 N N . ALA A 1 534 ? 179.839 129.743 160.885 1.00 75.25 534 ALA A N 1
ATOM 3094 C CA . ALA A 1 534 ? 180.213 129.167 159.600 1.00 75.25 534 ALA A CA 1
ATOM 3095 C C . ALA A 1 534 ? 181.608 129.589 159.177 1.00 75.25 534 ALA A C 1
ATOM 3096 O O . ALA A 1 534 ? 182.292 128.846 158.463 1.00 75.25 534 ALA A O 1
ATOM 3098 N N . ASN A 1 535 ? 182.043 130.777 159.589 1.00 72.54 535 ASN A N 1
ATOM 3099 C CA . ASN A 1 535 ? 183.393 131.214 159.265 1.00 72.54 535 ASN A CA 1
ATOM 3100 C C . ASN A 1 535 ? 184.422 130.240 159.815 1.00 72.54 535 ASN A C 1
ATOM 3101 O O . ASN A 1 535 ? 185.341 129.814 159.103 1.00 72.54 535 ASN A O 1
ATOM 3106 N N . VAL A 1 536 ? 184.269 129.864 161.082 1.00 73.45 536 VAL A N 1
ATOM 3107 C CA . VAL A 1 536 ? 185.187 128.911 161.687 1.00 73.45 536 VAL A CA 1
ATOM 3108 C C . VAL A 1 536 ? 185.174 127.606 160.917 1.00 73.45 536 VAL A C 1
ATOM 3109 O O . VAL A 1 536 ? 186.219 126.991 160.695 1.00 73.45 536 VAL A O 1
ATOM 3113 N N . ARG A 1 537 ? 183.999 127.173 160.475 1.00 75.76 537 ARG A N 1
ATOM 3114 C CA . ARG A 1 537 ? 183.912 125.876 159.821 1.00 75.76 537 ARG A CA 1
ATOM 3115 C C . ARG A 1 537 ? 184.610 125.887 158.469 1.00 75.76 537 ARG A C 1
ATOM 3116 O O . ARG A 1 537 ? 185.415 124.997 158.168 1.00 75.76 537 ARG A O 1
ATOM 3124 N N . PHE A 1 538 ? 184.327 126.876 157.630 1.00 74.91 538 PHE A N 1
ATOM 3125 C CA . PHE A 1 538 ? 184.983 126.813 156.334 1.00 74.91 538 PHE A CA 1
ATOM 3126 C C . PHE A 1 538 ? 186.455 127.171 156.432 1.00 74.91 538 PHE A C 1
ATOM 3127 O O . PHE A 1 538 ? 187.237 126.748 155.576 1.00 74.91 538 PHE A O 1
ATOM 3135 N N . ASN A 1 539 ? 186.879 127.868 157.486 1.00 77.97 539 ASN A N 1
ATOM 3136 C CA . ASN A 1 539 ? 188.315 127.979 157.700 1.00 77.97 539 ASN A CA 1
ATOM 3137 C C . ASN A 1 539 ? 188.912 126.652 158.141 1.00 77.97 539 ASN A C 1
ATOM 3138 O O . ASN A 1 539 ? 190.062 126.351 157.808 1.00 77.97 539 ASN A O 1
ATOM 3143 N N . VAL A 1 540 ? 188.154 125.855 158.895 1.00 78.46 540 VAL A N 1
ATOM 3144 C CA . VAL A 1 540 ? 188.581 124.494 159.198 1.00 78.46 540 VAL A CA 1
ATOM 3145 C C . VAL A 1 540 ? 188.808 123.729 157.907 1.00 78.46 540 VAL A C 1
ATOM 3146 O O . VAL A 1 540 ? 189.812 123.031 157.742 1.00 78.46 540 VAL A O 1
ATOM 3150 N N . ALA A 1 541 ? 187.873 123.858 156.972 1.00 80.33 541 ALA A N 1
ATOM 3151 C CA . ALA A 1 541 ? 188.028 123.184 155.687 1.00 80.33 541 ALA A CA 1
ATOM 3152 C C . ALA A 1 541 ? 189.269 123.675 154.955 1.00 80.33 541 ALA A C 1
ATOM 3153 O O . ALA A 1 541 ? 190.021 122.876 154.380 1.00 80.33 541 ALA A O 1
ATOM 3155 N N . LYS A 1 542 ? 189.489 124.989 154.949 1.00 82.14 542 LYS A N 1
ATOM 3156 C CA . LYS A 1 542 ? 190.678 125.538 154.309 1.00 82.14 542 LYS A CA 1
ATOM 3157 C C . LYS A 1 542 ? 191.940 124.937 154.902 1.00 82.14 542 LYS A C 1
ATOM 3158 O O . LYS A 1 542 ? 192.816 124.456 154.176 1.00 82.14 542 LYS A O 1
ATOM 3164 N N . SER A 1 543 ? 192.048 124.954 156.228 1.00 87.01 543 SER A N 1
ATOM 3165 C CA . SER A 1 543 ? 193.252 124.450 156.871 1.00 87.01 543 SER A CA 1
ATOM 3166 C C . SER A 1 543 ? 193.409 122.954 156.667 1.00 87.01 543 SER A C 1
ATOM 3167 O O . SER A 1 543 ? 194.535 122.456 156.595 1.00 87.01 543 SER A O 1
ATOM 3170 N N . LEU A 1 544 ? 192.302 122.224 156.563 1.00 87.40 544 LEU A N 1
ATOM 3171 C CA . LEU A 1 544 ? 192.397 120.795 156.305 1.00 87.40 544 LEU A CA 1
ATOM 3172 C C . LEU A 1 544 ? 192.966 120.536 154.922 1.00 87.40 544 LEU A C 1
ATOM 3173 O O . LEU A 1 544 ? 193.889 119.730 154.760 1.00 87.40 544 LEU A O 1
ATOM 3178 N N . GLN A 1 545 ? 192.427 121.213 153.910 1.00 90.69 545 GLN A N 1
ATOM 3179 C CA . GLN A 1 545 ? 193.011 121.106 152.580 1.00 90.69 545 GLN A CA 1
ATOM 3180 C C . GLN A 1 545 ? 194.483 121.478 152.606 1.00 90.69 545 GLN A C 1
ATOM 3181 O O . GLN A 1 545 ? 195.310 120.832 151.955 1.00 90.69 545 GLN A O 1
ATOM 3187 N N . LYS A 1 546 ? 194.830 122.515 153.366 1.00 92.63 546 LYS A N 1
ATOM 3188 C CA . LYS A 1 546 ? 196.214 122.963 153.421 1.00 92.63 546 LYS A CA 1
ATOM 3189 C C . LYS A 1 546 ? 197.123 121.877 153.978 1.00 92.63 546 LYS A C 1
ATOM 3190 O O . LYS A 1 546 ? 198.088 121.459 153.331 1.00 92.63 546 LYS A O 1
ATOM 3196 N N . ILE A 1 547 ? 196.823 121.401 155.189 1.00 96.58 547 ILE A N 1
ATOM 3197 C CA . ILE A 1 547 ? 197.711 120.462 155.868 1.00 96.58 547 ILE A CA 1
ATOM 3198 C C . ILE A 1 547 ? 197.523 119.030 155.412 1.00 96.58 547 ILE A C 1
ATOM 3199 O O . ILE A 1 547 ? 198.207 118.137 155.927 1.00 96.58 547 ILE A O 1
ATOM 3204 N N . GLY A 1 548 ? 196.621 118.780 154.471 1.00 98.98 548 GLY A N 1
ATOM 3205 C CA . GLY A 1 548 ? 196.419 117.455 153.938 1.00 98.98 548 GLY A CA 1
ATOM 3206 C C . GLY A 1 548 ? 197.698 116.756 153.524 1.00 98.98 548 GLY A C 1
ATOM 3207 O O . GLY A 1 548 ? 198.067 115.719 154.084 1.00 98.98 548 GLY A O 1
ATOM 3208 N N . PRO A 1 549 ? 198.403 117.311 152.533 1.00 100.82 549 PRO A N 1
ATOM 3209 C CA . PRO A 1 549 ? 199.617 116.643 152.039 1.00 100.82 549 PRO A CA 1
ATOM 3210 C C . PRO A 1 549 ? 200.637 116.367 153.121 1.00 100.82 549 PRO A C 1
ATOM 3211 O O . PRO A 1 549 ? 201.413 115.412 153.001 1.00 100.82 549 PRO A O 1
ATOM 3215 N N . ILE A 1 550 ? 200.667 117.182 154.172 1.00 102.46 550 ILE A N 1
ATOM 3216 C CA . ILE A 1 550 ? 201.535 116.893 155.305 1.00 102.46 550 ILE A CA 1
ATOM 3217 C C . ILE A 1 550 ? 201.187 115.540 155.904 1.00 102.46 550 ILE A C 1
ATOM 3218 O O . ILE A 1 550 ? 202.072 114.745 156.242 1.00 102.46 550 ILE A O 1
ATOM 3223 N N . LEU A 1 551 ? 199.896 115.242 156.010 1.00 106.11 551 LEU A N 1
ATOM 3224 C CA . LEU A 1 551 ? 199.435 114.079 156.746 1.00 106.11 551 LEU A CA 1
ATOM 3225 C C . LEU A 1 551 ? 199.624 112.804 155.931 1.00 106.11 551 LEU A C 1
ATOM 3226 O O . LEU A 1 551 ? 200.085 112.820 154.788 1.00 106.11 551 LEU A O 1
ATOM 3231 N N . ASP A 1 552 ? 199.252 111.681 156.538 1.00 113.34 552 ASP A N 1
ATOM 3232 C CA . ASP A 1 552 ? 199.356 110.367 155.921 1.00 113.34 552 ASP A CA 1
ATOM 3233 C C . ASP A 1 552 ? 198.053 110.014 155.219 1.00 113.34 552 ASP A C 1
ATOM 3234 O O . ASP A 1 552 ? 196.965 110.307 155.723 1.00 113.34 552 ASP A O 1
ATOM 3239 N N . ASN A 1 553 ? 198.176 109.362 154.062 1.00 114.66 553 ASN A N 1
ATOM 3240 C CA . ASN A 1 553 ? 197.005 109.029 153.258 1.00 114.66 553 ASN A CA 1
ATOM 3241 C C . ASN A 1 553 ? 196.004 108.197 154.048 1.00 114.66 553 ASN A C 1
ATOM 3242 O O . ASN A 1 553 ? 194.791 108.412 153.948 1.00 114.66 553 ASN A O 1
ATOM 3247 N N . SER A 1 554 ? 196.493 107.241 154.838 1.00 114.33 554 SER A N 1
ATOM 3248 C CA . SER A 1 554 ? 195.594 106.443 155.662 1.00 114.33 554 SER A CA 1
ATOM 3249 C C . SER A 1 554 ? 194.912 107.310 156.709 1.00 114.33 554 SER A C 1
ATOM 3250 O O . SER A 1 554 ? 193.697 107.214 156.916 1.00 114.33 554 SER A O 1
ATOM 3253 N N . THR A 1 555 ? 195.687 108.152 157.394 1.00 112.45 555 THR A N 1
ATOM 3254 C CA . THR A 1 555 ? 195.092 109.092 158.334 1.00 112.45 555 THR A CA 1
ATOM 3255 C C . THR A 1 555 ? 194.068 109.973 157.641 1.00 112.45 555 THR A C 1
ATOM 3256 O O . THR A 1 555 ? 192.996 110.240 158.192 1.00 112.45 555 THR A O 1
ATOM 3260 N N . LEU A 1 556 ? 194.377 110.423 156.428 1.00 111.64 556 LEU A N 1
ATOM 3261 C CA . LEU A 1 556 ? 193.435 111.224 155.663 1.00 111.64 556 LEU A CA 1
ATOM 3262 C C . LEU A 1 556 ? 192.124 110.476 155.514 1.00 111.64 556 LEU A C 1
ATOM 3263 O O . LEU A 1 556 ? 191.100 110.897 156.060 1.00 111.64 556 LEU A O 1
ATOM 3268 N N . GLN A 1 557 ? 192.173 109.338 154.819 1.00 112.66 557 GLN A N 1
ATOM 3269 C CA . GLN A 1 557 ? 190.967 108.583 154.504 1.00 112.66 557 GLN A CA 1
ATOM 3270 C C . GLN A 1 557 ? 190.209 108.151 155.746 1.00 112.66 557 GLN A C 1
ATOM 3271 O O . GLN A 1 557 ? 188.985 107.994 155.688 1.00 112.66 557 GLN A O 1
ATOM 3277 N N . SER A 1 558 ? 190.897 107.959 156.867 1.00 112.31 558 SER A N 1
ATOM 3278 C CA . SER A 1 558 ? 190.208 107.520 158.070 1.00 112.31 558 SER A CA 1
ATOM 3279 C C . SER A 1 558 ? 189.531 108.684 158.781 1.00 112.31 558 SER A C 1
ATOM 3280 O O . SER A 1 558 ? 188.355 108.595 159.146 1.00 112.31 558 SER A O 1
ATOM 3283 N N . GLU A 1 559 ? 190.250 109.791 158.972 1.00 109.46 559 GLU A N 1
ATOM 3284 C CA . GLU A 1 559 ? 189.786 110.875 159.826 1.00 109.46 559 GLU A CA 1
ATOM 3285 C C . GLU A 1 559 ? 189.151 112.021 159.055 1.00 109.46 559 GLU A C 1
ATOM 3286 O O . GLU A 1 559 ? 188.008 112.394 159.333 1.00 109.46 559 GLU A O 1
ATOM 3292 N N . VAL A 1 560 ? 189.866 112.594 158.089 1.00 103.47 560 VAL A N 1
ATOM 3293 C CA . VAL A 1 560 ? 189.449 113.896 157.585 1.00 103.47 560 VAL A CA 1
ATOM 3294 C C . VAL A 1 560 ? 188.338 113.756 156.558 1.00 103.47 560 VAL A C 1
ATOM 3295 O O . VAL A 1 560 ? 187.423 114.584 156.510 1.00 103.47 560 VAL A O 1
ATOM 3299 N N . LYS A 1 561 ? 188.385 112.716 155.731 1.00 103.05 561 LYS A N 1
ATOM 3300 C CA . LYS A 1 561 ? 187.337 112.546 154.732 1.00 103.05 561 LYS A CA 1
ATOM 3301 C C . LYS A 1 561 ? 185.950 112.438 155.351 1.00 103.05 561 LYS A C 1
ATOM 3302 O O . LYS A 1 561 ? 185.021 113.066 154.812 1.00 103.05 561 LYS A O 1
ATOM 3308 N N . PRO A 1 562 ? 185.732 111.705 156.449 1.00 102.20 562 PRO A N 1
ATOM 3309 C CA . PRO A 1 562 ? 184.419 111.784 157.112 1.00 102.20 562 PRO A CA 1
ATOM 3310 C C . PRO A 1 562 ? 184.050 113.200 157.508 1.00 102.20 562 PRO A C 1
ATOM 3311 O O . PRO A 1 562 ? 182.931 113.654 157.237 1.00 102.20 562 PRO A O 1
ATOM 3315 N N . ILE A 1 563 ? 184.974 113.914 158.148 1.00 97.02 563 ILE A N 1
ATOM 3316 C CA . ILE A 1 563 ? 184.717 115.299 158.522 1.00 97.02 563 ILE A CA 1
ATOM 3317 C C . ILE A 1 563 ? 184.463 116.141 157.285 1.00 97.02 563 ILE A C 1
ATOM 3318 O O . ILE A 1 563 ? 183.621 117.045 157.292 1.00 97.02 563 ILE A O 1
ATOM 3323 N N . LEU A 1 564 ? 185.178 115.855 156.199 1.00 97.22 564 LEU A N 1
ATOM 3324 C CA . LEU A 1 564 ? 185.019 116.643 154.986 1.00 97.22 564 LEU A CA 1
ATOM 3325 C C . LEU A 1 564 ? 183.621 116.490 154.411 1.00 97.22 564 LEU A C 1
ATOM 3326 O O . LEU A 1 564 ? 182.953 117.480 154.095 1.00 97.22 564 LEU A O 1
ATOM 3331 N N . GLU A 1 565 ? 183.160 115.252 154.252 1.00 101.01 565 GLU A N 1
ATOM 3332 C CA . GLU A 1 565 ? 181.813 115.073 153.731 1.00 101.01 565 GLU A CA 1
ATOM 3333 C C . GLU A 1 565 ? 180.776 115.620 154.698 1.00 101.01 565 GLU A C 1
ATOM 3334 O O . GLU A 1 565 ? 179.778 116.210 154.267 1.00 101.01 565 GLU A O 1
ATOM 3340 N N . LYS A 1 566 ? 181.007 115.467 156.004 1.00 97.49 566 LYS A N 1
ATOM 3341 C CA . LYS A 1 566 ? 180.096 116.043 156.984 1.00 97.49 566 LYS A CA 1
ATOM 3342 C C . LYS A 1 566 ? 179.971 117.547 156.798 1.00 97.49 566 LYS A C 1
ATOM 3343 O O . LYS A 1 566 ? 178.866 118.098 156.857 1.00 97.49 566 LYS A O 1
ATOM 3349 N N . LEU A 1 567 ? 181.093 118.227 156.564 1.00 92.54 567 LEU A N 1
ATOM 3350 C CA . LEU A 1 567 ? 181.043 119.659 156.296 1.00 92.54 567 LEU A CA 1
ATOM 3351 C C . LEU A 1 567 ? 180.327 119.946 154.986 1.00 92.54 567 LEU A C 1
ATOM 3352 O O . LEU A 1 567 ? 179.561 120.909 154.887 1.00 92.54 567 LEU A O 1
ATOM 3357 N N . THR A 1 568 ? 180.563 119.124 153.967 1.00 93.80 568 THR A N 1
ATOM 3358 C CA . THR A 1 568 ? 179.849 119.302 152.711 1.00 93.80 568 THR A CA 1
ATOM 3359 C C . THR A 1 568 ? 178.347 119.163 152.892 1.00 93.80 568 THR A C 1
ATOM 3360 O O . THR A 1 568 ? 177.580 119.712 152.096 1.00 93.80 568 THR A O 1
ATOM 3364 N N . GLN A 1 569 ? 177.906 118.457 153.928 1.00 98.16 569 GLN A N 1
ATOM 3365 C CA . GLN A 1 569 ? 176.483 118.345 154.216 1.00 98.16 569 GLN A CA 1
ATOM 3366 C C . GLN A 1 569 ? 175.928 119.562 154.941 1.00 98.16 569 GLN A C 1
ATOM 3367 O O . GLN A 1 569 ? 174.775 119.529 155.379 1.00 98.16 569 GLN A O 1
ATOM 3373 N N . ASP A 1 570 ? 176.710 120.628 155.078 1.00 91.43 570 ASP A N 1
ATOM 3374 C CA . ASP A 1 570 ? 176.240 121.812 155.776 1.00 91.43 570 ASP A CA 1
ATOM 3375 C C . ASP A 1 570 ? 175.276 122.595 154.895 1.00 91.43 570 ASP A C 1
ATOM 3376 O O . ASP A 1 570 ? 174.968 122.212 153.764 1.00 91.43 570 ASP A O 1
ATOM 3381 N N . GLN A 1 571 ? 174.796 123.719 155.421 1.00 92.55 571 GLN A N 1
ATOM 3382 C CA . GLN A 1 571 ? 173.864 124.557 154.680 1.00 92.55 571 GLN A CA 1
ATOM 3383 C C . GLN A 1 571 ? 174.490 125.838 154.160 1.00 92.55 571 GLN A C 1
ATOM 3384 O O . GLN A 1 571 ? 174.017 126.376 153.155 1.00 92.55 571 GLN A O 1
ATOM 3390 N N . ASP A 1 572 ? 175.533 126.345 154.807 1.00 89.57 572 ASP A N 1
ATOM 3391 C CA . ASP A 1 572 ? 176.191 127.545 154.314 1.00 89.57 572 ASP A CA 1
ATOM 3392 C C . ASP A 1 572 ? 176.876 127.235 152.993 1.00 89.57 572 ASP A C 1
ATOM 3393 O O . ASP A 1 572 ? 177.660 126.288 152.899 1.00 89.57 572 ASP A O 1
ATOM 3398 N N . VAL A 1 573 ? 176.574 128.028 151.967 1.00 84.95 573 VAL A N 1
ATOM 3399 C CA . VAL A 1 573 ? 177.100 127.735 150.641 1.00 84.95 573 VAL A CA 1
ATOM 3400 C C . VAL A 1 573 ? 178.614 127.870 150.612 1.00 84.95 573 VAL A C 1
ATOM 3401 O O . VAL A 1 573 ? 179.294 127.157 149.865 1.00 84.95 573 VAL A O 1
ATOM 3405 N N . ASP A 1 574 ? 179.174 128.755 151.435 1.00 87.59 574 ASP A N 1
ATOM 3406 C CA . ASP A 1 574 ? 180.62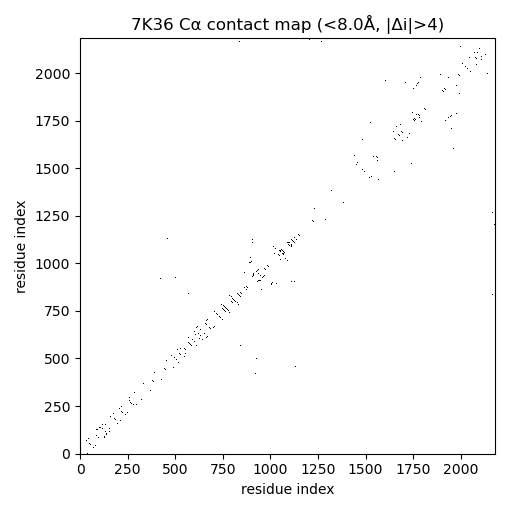0 128.948 151.432 1.00 87.59 574 ASP A CA 1
ATOM 3407 C C . ASP A 1 574 ? 181.335 127.738 152.010 1.00 87.59 574 ASP A C 1
ATOM 3408 O O . ASP A 1 574 ? 182.332 127.269 151.452 1.00 87.59 574 ASP A O 1
ATOM 3413 N N . VAL A 1 575 ? 180.850 127.226 153.138 1.00 85.30 575 VAL A N 1
ATOM 3414 C CA . VAL A 1 575 ? 181.498 126.065 153.729 1.00 85.30 575 VAL A CA 1
ATOM 3415 C C . VAL A 1 575 ? 181.322 124.850 152.832 1.00 85.30 575 VAL A C 1
ATOM 3416 O O . VAL A 1 575 ? 182.228 124.022 152.708 1.00 85.30 575 VAL A O 1
ATOM 3420 N N . LYS A 1 576 ? 180.180 124.746 152.155 1.00 87.03 576 LYS A N 1
ATOM 3421 C CA . LYS A 1 576 ? 179.995 123.675 151.187 1.00 87.03 576 LYS A CA 1
ATOM 3422 C C . LYS A 1 576 ? 181.026 123.778 150.074 1.00 87.03 576 LYS A C 1
ATOM 3423 O O . LYS A 1 576 ? 181.684 122.795 149.717 1.00 87.03 576 LYS A O 1
ATOM 3429 N N . TYR A 1 577 ? 181.182 124.978 149.520 1.00 84.46 577 TYR A N 1
ATOM 3430 C CA . TYR A 1 577 ? 182.130 125.180 148.433 1.00 84.46 577 TYR A CA 1
ATOM 3431 C C . TYR A 1 577 ? 183.550 124.858 148.868 1.00 84.46 577 TYR A C 1
ATOM 3432 O O . TYR A 1 577 ? 184.307 124.218 148.131 1.00 84.46 577 TYR A O 1
ATOM 3441 N N . PHE A 1 578 ? 183.927 125.275 150.074 1.00 84.65 578 PHE A N 1
ATOM 3442 C CA . PHE A 1 578 ? 185.302 125.071 150.511 1.00 84.65 578 PHE A CA 1
ATOM 3443 C C . PHE A 1 578 ? 185.572 123.610 150.838 1.00 84.65 578 PHE A C 1
ATOM 3444 O O . PHE A 1 578 ? 186.658 123.093 150.548 1.00 84.65 578 PHE A O 1
ATOM 3452 N N . ALA A 1 579 ? 184.602 122.923 151.440 1.00 90.22 579 ALA A N 1
ATOM 3453 C CA . ALA A 1 579 ? 184.768 121.495 151.662 1.00 90.22 579 ALA A CA 1
ATOM 3454 C C . ALA A 1 579 ? 184.881 120.757 150.339 1.00 90.22 579 ALA A C 1
ATOM 3455 O O . ALA A 1 579 ? 185.705 119.847 150.195 1.00 90.22 579 ALA A O 1
ATOM 3457 N N . GLN A 1 580 ? 184.065 121.136 149.356 1.00 92.66 580 GLN A N 1
ATOM 3458 C CA . GLN A 1 580 ? 184.174 120.514 148.045 1.00 92.66 580 GLN A CA 1
ATOM 3459 C C . GLN A 1 580 ? 185.538 120.773 147.430 1.00 92.66 580 GLN A C 1
ATOM 3460 O O . GLN A 1 580 ? 186.106 119.898 146.768 1.00 92.66 580 GLN A O 1
ATOM 3466 N N . GLU A 1 581 ? 186.083 121.969 147.642 1.00 95.47 581 GLU A N 1
ATOM 3467 C CA . GLU A 1 581 ? 187.420 122.262 147.142 1.00 95.47 581 GLU A CA 1
ATOM 3468 C C . GLU A 1 581 ? 188.454 121.363 147.797 1.00 95.47 581 GLU A C 1
ATOM 3469 O O . GLU A 1 581 ? 189.336 120.821 147.124 1.00 95.47 581 GLU A O 1
ATOM 3475 N N . ALA A 1 582 ? 188.366 121.200 149.115 1.00 93.92 582 ALA A N 1
ATOM 3476 C CA . ALA A 1 582 ? 189.308 120.327 149.805 1.00 93.92 582 ALA A CA 1
ATOM 3477 C C . ALA A 1 582 ? 189.221 118.908 149.265 1.00 93.92 582 ALA A C 1
ATOM 3478 O O . ALA A 1 582 ? 190.244 118.263 148.997 1.00 93.92 582 ALA A O 1
ATOM 3480 N N . LEU A 1 583 ? 187.999 118.410 149.087 1.00 94.20 583 LEU A N 1
ATOM 3481 C CA . LEU A 1 583 ? 187.812 117.091 148.501 1.00 94.20 583 LEU A CA 1
ATOM 3482 C C . LEU A 1 583 ? 188.512 116.991 147.154 1.00 94.20 583 LEU A C 1
ATOM 3483 O O . LEU A 1 583 ? 189.400 116.155 146.958 1.00 94.20 583 LEU A O 1
ATOM 3488 N N . THR A 1 584 ? 188.141 117.862 146.218 1.00 98.14 584 THR A N 1
ATOM 3489 C CA . THR A 1 584 ? 188.683 117.759 144.871 1.00 98.14 584 THR A CA 1
ATOM 3490 C C . THR A 1 584 ? 190.149 118.146 144.777 1.00 98.14 584 THR A C 1
ATOM 3491 O O . THR A 1 584 ? 190.737 117.980 143.705 1.00 98.14 584 THR A O 1
ATOM 3495 N N . VAL A 1 585 ? 190.756 118.664 145.838 1.00 98.06 585 VAL A N 1
ATOM 3496 C CA . VAL A 1 585 ? 192.182 118.942 145.746 1.00 98.06 585 VAL A CA 1
ATOM 3497 C C . VAL A 1 585 ? 192.949 117.778 146.354 1.00 98.06 585 VAL A C 1
ATOM 3498 O O . VAL A 1 585 ? 194.105 117.534 145.993 1.00 98.06 585 VAL A O 1
ATOM 3502 N N . LEU A 1 586 ? 192.332 117.046 147.269 1.00 95.69 586 LEU A N 1
ATOM 3503 C CA . LEU A 1 586 ? 193.127 115.898 147.696 1.00 95.69 586 LEU A CA 1
ATOM 3504 C C . LEU A 1 586 ? 192.391 114.571 147.609 1.00 95.69 586 LEU A C 1
ATOM 3505 O O . LEU A 1 586 ? 192.996 113.571 147.222 1.00 95.69 586 LEU A O 1
ATOM 3510 N N . SER A 1 587 ? 191.106 114.534 147.930 1.00 96.29 587 SER A N 1
ATOM 3511 C CA . SER A 1 587 ? 190.396 113.262 147.957 1.00 96.29 587 SER A CA 1
ATOM 3512 C C . SER A 1 587 ? 189.583 113.057 146.689 1.00 96.29 587 SER A C 1
ATOM 3513 O O . SER A 1 587 ? 188.587 112.336 146.695 1.00 96.29 587 SER A O 1
ATOM 3516 N N . THR B 2 385 ? 97.320 123.881 152.950 1.00 151.74 385 THR B N 1
ATOM 3517 C CA . THR B 2 385 ? 96.596 124.981 152.326 1.00 151.74 385 THR B CA 1
ATOM 3518 C C . THR B 2 385 ? 96.079 125.951 153.374 1.00 151.74 385 THR B C 1
ATOM 3519 O O . THR B 2 385 ? 95.916 127.139 153.107 1.00 151.74 385 THR B O 1
ATOM 3521 N N . TRP B 2 386 ? 95.825 125.433 154.573 1.00 154.89 386 TRP B N 1
ATOM 3522 C CA . TRP B 2 386 ? 95.262 126.208 155.672 1.00 154.89 386 TRP B CA 1
ATOM 3523 C C . TRP B 2 386 ? 96.242 126.196 156.834 1.00 154.89 386 TRP B C 1
ATOM 3524 O O . TRP B 2 386 ? 96.402 125.171 157.504 1.00 154.89 386 TRP B O 1
ATOM 3535 N N . ASN B 2 387 ? 96.883 127.333 157.084 1.00 155.74 387 ASN B N 1
ATOM 3536 C CA . ASN B 2 387 ? 97.851 127.401 158.161 1.00 155.74 387 ASN B CA 1
ATOM 3537 C C . ASN B 2 387 ? 97.375 128.340 159.265 1.00 155.74 387 ASN B C 1
ATOM 3538 O O . ASN B 2 387 ? 96.668 129.314 158.996 1.00 155.74 387 ASN B O 1
ATOM 3543 N N . PRO B 2 388 ? 97.723 128.058 160.518 1.00 150.26 388 PRO B N 1
ATOM 3544 C CA . PRO B 2 388 ? 97.246 128.904 161.615 1.00 150.26 388 PRO B CA 1
ATOM 3545 C C . PRO B 2 388 ? 97.850 130.291 161.541 1.00 150.26 388 PRO B C 1
ATOM 3546 O O . PRO B 2 388 ? 99.050 130.458 161.322 1.00 150.26 388 PRO B O 1
ATOM 3550 N N . LYS B 2 389 ? 96.996 131.292 161.720 1.00 143.41 389 LYS B N 1
ATOM 3551 C CA . LYS B 2 389 ? 97.432 132.673 161.619 1.00 143.41 389 LYS B CA 1
ATOM 3552 C C . LYS B 2 389 ? 97.013 133.465 162.845 1.00 143.41 389 LYS B C 1
ATOM 3553 O O . LYS B 2 389 ? 97.697 134.415 163.236 1.00 143.41 389 LYS B O 1
ATOM 3559 N N . TYR B 2 390 ? 95.902 133.089 163.469 1.00 141.61 390 TYR B N 1
ATOM 3560 C CA . TYR B 2 390 ? 95.390 133.849 164.596 1.00 141.61 390 TYR B CA 1
ATOM 3561 C C . TYR B 2 390 ? 94.921 132.919 165.702 1.00 141.61 390 TYR B C 1
ATOM 3562 O O . TYR B 2 390 ? 94.430 131.818 165.446 1.00 141.61 390 TYR B O 1
ATOM 3571 N N . THR B 2 391 ? 95.066 133.385 166.941 1.00 140.68 391 THR B N 1
ATOM 3572 C CA . THR B 2 391 ? 94.542 132.683 168.111 1.00 140.68 391 THR B CA 1
ATOM 3573 C C . THR B 2 391 ? 93.876 133.733 168.993 1.00 140.68 391 THR B C 1
ATOM 3574 O O . THR B 2 391 ? 94.538 134.382 169.808 1.00 140.68 391 THR B O 1
ATOM 3578 N N . LEU B 2 392 ? 92.566 133.896 168.819 1.00 142.07 392 LEU B N 1
ATOM 3579 C CA . LEU B 2 392 ? 91.791 134.938 169.489 1.00 142.07 392 LEU B CA 1
ATOM 3580 C C . LEU B 2 392 ? 91.580 134.544 170.950 1.00 142.07 392 LEU B C 1
ATOM 3581 O O . LEU B 2 392 ? 90.526 134.059 171.363 1.00 142.07 392 LEU B O 1
ATOM 3586 N N . ARG B 2 393 ? 92.626 134.769 171.742 1.00 145.71 393 ARG B N 1
ATOM 3587 C CA . ARG B 2 393 ? 92.624 134.393 173.153 1.00 145.71 393 ARG B CA 1
ATOM 3588 C C . ARG B 2 393 ? 92.250 135.612 173.988 1.00 145.71 393 ARG B C 1
ATOM 3589 O O . ARG B 2 393 ? 93.099 136.384 174.433 1.00 145.71 393 ARG B O 1
ATOM 3597 N N . SER B 2 394 ? 90.945 135.813 174.166 1.00 147.66 394 SER B N 1
ATOM 3598 C CA . SER B 2 394 ? 90.485 136.749 175.183 1.00 147.66 394 SER B CA 1
ATOM 3599 C C . SER B 2 394 ? 89.228 136.273 175.897 1.00 147.66 394 SER B C 1
ATOM 3600 O O . SER B 2 394 ? 88.643 137.047 176.664 1.00 147.66 394 SER B O 1
ATOM 3603 N N . HIS B 2 395 ? 88.778 135.050 175.660 1.00 150.10 395 HIS B N 1
ATOM 3604 C CA . HIS B 2 395 ? 87.637 134.504 176.373 1.00 150.10 395 HIS B CA 1
ATOM 3605 C C . HIS B 2 395 ? 88.122 133.544 177.445 1.00 150.10 395 HIS B C 1
ATOM 3606 O O . HIS B 2 395 ? 89.069 132.781 177.231 1.00 150.10 395 HIS B O 1
ATOM 3613 N N . PHE B 2 396 ? 87.469 133.591 178.604 1.00 149.13 396 PHE B N 1
ATOM 3614 C CA . PHE B 2 396 ? 87.920 132.802 179.742 1.00 149.13 396 PHE B CA 1
ATOM 3615 C C . PHE B 2 396 ? 87.433 131.365 179.644 1.00 149.13 396 PHE B C 1
ATOM 3616 O O . PHE B 2 396 ? 88.235 130.432 179.532 1.00 149.13 396 PHE B O 1
ATOM 3624 N N . ASP B 2 397 ? 86.123 131.168 179.663 1.00 157.43 397 ASP B N 1
ATOM 3625 C CA . ASP B 2 397 ? 85.549 129.837 179.576 1.00 157.43 397 ASP B CA 1
ATOM 3626 C C . ASP B 2 397 ? 85.131 129.549 178.139 1.00 157.43 397 ASP B C 1
ATOM 3627 O O . ASP B 2 397 ? 85.003 130.454 177.312 1.00 157.43 397 ASP B O 1
ATOM 3632 N N . GLY B 2 398 ? 84.933 128.265 177.856 1.00 162.33 398 GLY B N 1
ATOM 3633 C CA . GLY B 2 398 ? 84.705 127.757 176.518 1.00 162.33 398 GLY B CA 1
ATOM 3634 C C . GLY B 2 398 ? 83.832 128.586 175.600 1.00 162.33 398 GLY B C 1
ATOM 3635 O O . GLY B 2 398 ? 82.769 129.078 175.990 1.00 162.33 398 GLY B O 1
ATOM 3636 N N . VAL B 2 399 ? 84.296 128.741 174.365 1.00 162.73 399 VAL B N 1
ATOM 3637 C CA . VAL B 2 399 ? 83.604 129.515 173.344 1.00 162.73 399 VAL B CA 1
ATOM 3638 C C . VAL B 2 399 ? 82.664 128.571 172.599 1.00 162.73 399 VAL B C 1
ATOM 3639 O O . VAL B 2 399 ? 83.078 127.821 171.714 1.00 162.73 399 VAL B O 1
ATOM 3643 N N . ARG B 2 400 ? 81.382 128.614 172.961 1.00 166.62 400 ARG B N 1
ATOM 3644 C CA . ARG B 2 400 ? 80.428 127.636 172.447 1.00 166.62 400 ARG B CA 1
ATOM 3645 C C . ARG B 2 400 ? 80.172 127.825 170.958 1.00 166.62 400 ARG B C 1
ATOM 3646 O O . ARG B 2 400 ? 80.086 126.847 170.209 1.00 166.62 400 ARG B O 1
ATOM 3654 N N . ALA B 2 401 ? 80.023 129.065 170.506 1.00 161.43 401 ALA B N 1
ATOM 3655 C CA . ALA B 2 401 ? 79.648 129.306 169.122 1.00 161.43 401 ALA B CA 1
ATOM 3656 C C . ALA B 2 401 ? 80.512 130.404 168.524 1.00 161.43 401 ALA B C 1
ATOM 3657 O O . ALA B 2 401 ? 81.100 131.218 169.236 1.00 161.43 401 ALA B O 1
ATOM 3659 N N . LEU B 2 402 ? 80.569 130.424 167.196 1.00 157.58 402 LEU B N 1
ATOM 3660 C CA . LEU B 2 402 ? 81.322 131.445 166.485 1.00 157.58 402 LEU B CA 1
ATOM 3661 C C . LEU B 2 402 ? 80.825 131.500 165.051 1.00 157.58 402 LEU B C 1
ATOM 3662 O O . LEU B 2 402 ? 80.382 130.493 164.495 1.00 157.58 402 LEU B O 1
ATOM 3667 N N . ALA B 2 403 ? 80.896 132.689 164.462 1.00 155.21 403 ALA B N 1
ATOM 3668 C CA . ALA B 2 403 ? 80.418 132.869 163.101 1.00 155.21 403 ALA B CA 1
ATOM 3669 C C . ALA B 2 403 ? 81.107 134.071 162.476 1.00 155.21 403 ALA B C 1
ATOM 3670 O O . ALA B 2 403 ? 81.387 135.069 163.147 1.00 155.21 403 ALA B O 1
ATOM 3672 N N . PHE B 2 404 ? 81.359 133.963 161.177 1.00 154.57 404 PHE B N 1
ATOM 3673 C CA . PHE B 2 404 ? 82.087 134.973 160.429 1.00 154.57 404 PHE B CA 1
ATOM 3674 C C . PHE B 2 404 ? 81.130 135.957 159.779 1.00 154.57 404 PHE B C 1
ATOM 3675 O O . PHE B 2 404 ? 80.035 135.585 159.350 1.00 154.57 404 PHE B O 1
ATOM 3683 N N . HIS B 2 405 ? 81.558 137.212 159.702 1.00 157.53 405 HIS B N 1
ATOM 3684 C CA . HIS B 2 405 ? 80.796 138.209 158.977 1.00 157.53 405 HIS B CA 1
ATOM 3685 C C . HIS B 2 405 ? 80.785 137.873 157.487 1.00 157.53 405 HIS B C 1
ATOM 3686 O O . HIS B 2 405 ? 81.749 137.309 156.964 1.00 157.53 405 HIS B O 1
ATOM 3693 N N . PRO B 2 406 ? 79.700 138.196 156.780 1.00 157.87 406 PRO B N 1
ATOM 3694 C CA . PRO B 2 406 ? 79.645 137.854 155.348 1.00 157.87 406 PRO B CA 1
ATOM 3695 C C . PRO B 2 406 ? 80.738 138.500 154.509 1.00 157.87 406 PRO B C 1
ATOM 3696 O O . PRO B 2 406 ? 81.391 137.808 153.719 1.00 157.87 406 PRO B O 1
ATOM 3700 N N . VAL B 2 407 ? 80.961 139.807 154.653 1.00 158.10 407 VAL B N 1
ATOM 3701 C CA . VAL B 2 407 ? 81.898 140.544 153.813 1.00 158.10 407 VAL B CA 1
ATOM 3702 C C . VAL B 2 407 ? 83.084 141.072 154.614 1.00 158.10 407 VAL B C 1
ATOM 3703 O O . VAL B 2 407 ? 84.240 140.905 154.214 1.00 158.10 407 VAL B O 1
ATOM 3707 N N . GLU B 2 408 ? 82.817 141.717 155.750 1.00 157.89 408 GLU B N 1
ATOM 3708 C CA . GLU B 2 408 ? 83.884 142.301 156.544 1.00 157.89 408 GLU B CA 1
ATOM 3709 C C . GLU B 2 408 ? 84.848 141.223 157.026 1.00 157.89 408 GLU B C 1
ATOM 3710 O O . GLU B 2 408 ? 84.491 140.046 157.112 1.00 157.89 408 GLU B O 1
ATOM 3716 N N . PRO B 2 409 ? 86.080 141.601 157.340 1.00 153.37 409 PRO B N 1
ATOM 3717 C CA . PRO B 2 409 ? 86.992 140.688 158.047 1.00 153.37 409 PRO B CA 1
ATOM 3718 C C . PRO B 2 409 ? 86.757 140.726 159.557 1.00 153.37 409 PRO B C 1
ATOM 3719 O O . PRO B 2 409 ? 87.615 141.147 160.340 1.00 153.37 409 PRO B O 1
ATOM 3723 N N . VAL B 2 410 ? 85.572 140.285 159.971 1.00 150.94 410 VAL B N 1
ATOM 3724 C CA . VAL B 2 410 ? 85.135 140.380 161.356 1.00 150.94 410 VAL B CA 1
ATOM 3725 C C . VAL B 2 410 ? 84.528 139.050 161.777 1.00 150.94 410 VAL B C 1
ATOM 3726 O O . VAL B 2 410 ? 83.808 138.410 161.004 1.00 150.94 410 VAL B O 1
ATOM 3730 N N . LEU B 2 411 ? 84.825 138.640 163.006 1.00 150.27 411 LEU B N 1
ATOM 3731 C CA . LEU B 2 411 ? 84.415 137.351 163.544 1.00 150.27 411 LEU B CA 1
ATOM 3732 C C . LEU B 2 411 ? 83.724 137.565 164.880 1.00 150.27 411 LEU B C 1
ATOM 3733 O O . LEU B 2 411 ? 84.219 138.323 165.717 1.00 150.27 411 LEU B O 1
ATOM 3738 N N . VAL B 2 412 ? 82.591 136.901 165.090 1.00 151.35 412 VAL B N 1
ATOM 3739 C CA . VAL B 2 412 ? 81.843 137.011 166.334 1.00 151.35 412 VAL B CA 1
ATOM 3740 C C . VAL B 2 412 ? 81.925 135.680 167.062 1.00 151.35 412 VAL B C 1
ATOM 3741 O O . VAL B 2 412 ? 81.725 134.620 166.457 1.00 151.35 412 VAL B O 1
ATOM 3745 N N . THR B 2 413 ? 82.219 135.735 168.360 1.00 152.15 413 THR B N 1
ATOM 3746 C CA . THR B 2 413 ? 82.502 134.555 169.167 1.00 152.15 413 THR B CA 1
ATOM 3747 C C . THR B 2 413 ? 81.694 134.622 170.452 1.00 152.15 413 THR B C 1
ATOM 3748 O O . THR B 2 413 ? 81.915 135.514 171.274 1.00 152.15 413 THR B O 1
ATOM 3752 N N . ALA B 2 414 ? 80.768 133.684 170.624 1.00 156.62 414 ALA B N 1
ATOM 3753 C CA . ALA B 2 414 ? 79.976 133.566 171.837 1.00 156.62 414 ALA B CA 1
ATOM 3754 C C . ALA B 2 414 ? 80.532 132.441 172.696 1.00 156.62 414 ALA B C 1
ATOM 3755 O O . ALA B 2 414 ? 80.783 131.339 172.196 1.00 156.62 414 ALA B O 1
ATOM 3757 N N . SER B 2 415 ? 80.710 132.719 173.980 1.00 159.72 415 SER B N 1
ATOM 3758 C CA . SER B 2 415 ? 81.300 131.780 174.920 1.00 159.72 415 SER B CA 1
ATOM 3759 C C . SER B 2 415 ? 80.305 131.477 176.036 1.00 159.72 415 SER B C 1
ATOM 3760 O O . SER B 2 415 ? 79.155 131.918 176.011 1.00 159.72 415 SER B O 1
ATOM 3763 N N . GLU B 2 416 ? 80.764 130.716 177.025 1.00 162.31 416 GLU B N 1
ATOM 3764 C CA . GLU B 2 416 ? 79.994 130.459 178.230 1.00 162.31 416 GLU B CA 1
ATOM 3765 C C . GLU B 2 416 ? 80.197 131.530 179.288 1.00 162.31 416 GLU B C 1
ATOM 3766 O O . GLU B 2 416 ? 79.682 131.394 180.401 1.00 162.31 416 GLU B O 1
ATOM 3772 N N . ASP B 2 417 ? 80.935 132.585 178.968 1.00 157.47 417 ASP B N 1
ATOM 3773 C CA . ASP B 2 417 ? 81.137 133.704 179.874 1.00 157.47 417 ASP B CA 1
ATOM 3774 C C . ASP B 2 417 ? 79.925 134.610 179.962 1.00 157.47 417 ASP B C 1
ATOM 3775 O O . ASP B 2 417 ? 80.022 135.679 180.566 1.00 157.47 417 ASP B O 1
ATOM 3780 N N . HIS B 2 418 ? 78.804 134.203 179.368 1.00 159.70 418 HIS B N 1
ATOM 3781 C CA . HIS B 2 418 ? 77.584 134.999 179.263 1.00 159.70 418 HIS B CA 1
ATOM 3782 C C . HIS B 2 418 ? 77.827 136.220 178.386 1.00 159.70 418 HIS B C 1
ATOM 3783 O O . HIS B 2 418 ? 76.953 137.083 178.259 1.00 159.70 418 HIS B O 1
ATOM 3790 N N . THR B 2 419 ? 79.006 136.305 177.779 1.00 155.19 419 THR B N 1
ATOM 3791 C CA . THR B 2 419 ? 79.370 137.434 176.943 1.00 155.19 419 THR B CA 1
ATOM 3792 C C . THR B 2 419 ? 80.005 136.930 175.659 1.00 155.19 419 THR B C 1
ATOM 3793 O O . THR B 2 419 ? 80.690 135.904 175.650 1.00 155.19 419 THR B O 1
ATOM 3797 N N . LEU B 2 420 ? 79.753 137.650 174.574 1.00 150.40 420 LEU B N 1
ATOM 3798 C CA . LEU B 2 420 ? 80.329 137.347 173.277 1.00 150.40 420 LEU B CA 1
ATOM 3799 C C . LEU B 2 420 ? 81.073 138.566 172.761 1.00 150.40 420 LEU B C 1
ATOM 3800 O O . LEU B 2 420 ? 80.760 139.706 173.114 1.00 150.40 420 LEU B O 1
ATOM 3805 N N . LYS B 2 421 ? 82.065 138.310 171.925 1.00 147.79 421 LYS B N 1
ATOM 3806 C CA . LYS B 2 421 ? 82.996 139.335 171.495 1.00 147.79 421 LYS B CA 1
ATOM 3807 C C . LYS B 2 421 ? 83.120 139.346 169.983 1.00 147.79 421 LYS B C 1
ATOM 3808 O O . LYS B 2 421 ? 83.152 138.295 169.337 1.00 147.79 421 LYS B O 1
ATOM 3814 N N . LEU B 2 422 ? 83.199 140.549 169.437 1.00 144.27 422 LEU B N 1
ATOM 3815 C CA . LEU B 2 422 ? 83.395 140.786 168.018 1.00 144.27 422 LEU B CA 1
ATOM 3816 C C . LEU B 2 422 ? 84.823 141.253 167.788 1.00 144.27 422 LEU B C 1
ATOM 3817 O O . LEU B 2 422 ? 85.298 142.164 168.475 1.00 144.27 422 LEU B O 1
ATOM 3822 N N . TRP B 2 423 ? 85.483 140.639 166.811 1.00 140.44 423 TRP B N 1
ATOM 3823 C CA . TRP B 2 423 ? 86.883 140.860 166.501 1.00 140.44 423 TRP B CA 1
ATOM 3824 C C . TRP B 2 423 ? 87.027 141.290 165.052 1.00 140.44 423 TRP B C 1
ATOM 3825 O O . TRP B 2 423 ? 86.277 140.841 164.182 1.00 140.44 423 TRP B O 1
ATOM 3836 N N . ASN B 2 424 ? 88.019 142.136 164.794 1.00 143.11 424 ASN B N 1
ATOM 3837 C CA . ASN B 2 424 ? 88.361 142.562 163.445 1.00 143.11 424 ASN B CA 1
ATOM 3838 C C . ASN B 2 424 ? 89.829 142.261 163.188 1.00 143.11 424 ASN B C 1
ATOM 3839 O O . ASN B 2 424 ? 90.669 142.447 164.074 1.00 143.11 424 ASN B O 1
ATOM 3844 N N . LEU B 2 425 ? 90.132 141.807 161.978 1.00 136.94 425 LEU B N 1
ATOM 3845 C CA . LEU B 2 425 ? 91.485 141.394 161.637 1.00 136.94 425 LEU B CA 1
ATOM 3846 C C . LEU B 2 425 ? 92.135 142.350 160.645 1.00 136.94 425 LEU B C 1
ATOM 3847 O O . LEU B 2 425 ? 92.902 143.233 161.029 1.00 136.94 425 LEU B O 1
ATOM 3852 N N . ASP B 2 438 ? 96.973 136.795 168.426 1.00 133.09 438 ASP B N 1
ATOM 3853 C CA . ASP B 2 438 ? 97.723 137.998 168.764 1.00 133.09 438 ASP B CA 1
ATOM 3854 C C . ASP B 2 438 ? 96.901 139.251 168.498 1.00 133.09 438 ASP B C 1
ATOM 3855 O O . ASP B 2 438 ? 97.435 140.359 168.472 1.00 133.09 438 ASP B O 1
ATOM 3860 N N . VAL B 2 439 ? 95.599 139.069 168.304 1.00 134.94 439 VAL B N 1
ATOM 3861 C CA . VAL B 2 439 ? 94.686 140.167 168.018 1.00 134.94 439 VAL B CA 1
ATOM 3862 C C . VAL B 2 439 ? 93.775 140.373 169.217 1.00 134.94 439 VAL B C 1
ATOM 3863 O O . VAL B 2 439 ? 93.527 139.454 170.004 1.00 134.94 439 VAL B O 1
ATOM 3867 N N . GLU B 2 440 ? 93.284 141.594 169.356 1.00 139.69 440 GLU B N 1
ATOM 3868 C CA . GLU B 2 440 ? 92.450 141.947 170.486 1.00 139.69 440 GLU B CA 1
ATOM 3869 C C . GLU B 2 440 ? 91.010 142.158 170.040 1.00 139.69 440 GLU B C 1
ATOM 3870 O O . GLU B 2 440 ? 90.764 142.594 168.912 1.00 139.69 440 GLU B O 1
ATOM 3876 N N . PRO B 2 441 ? 90.035 141.863 170.893 1.00 141.55 441 PRO B N 1
ATOM 3877 C CA . PRO B 2 441 ? 88.639 141.992 170.478 1.00 141.55 441 PRO B CA 1
ATOM 3878 C C . PRO B 2 441 ? 88.257 143.448 170.297 1.00 141.55 441 PRO B C 1
ATOM 3879 O O . PRO B 2 441 ? 88.859 144.357 170.870 1.00 141.55 441 PRO B O 1
ATOM 3883 N N . ILE B 2 442 ? 87.234 143.662 169.476 1.00 144.67 442 ILE B N 1
ATOM 3884 C CA . ILE B 2 442 ? 86.780 145.002 169.165 1.00 144.67 442 ILE B CA 1
ATOM 3885 C C . ILE B 2 442 ? 85.518 145.379 169.931 1.00 144.67 442 ILE B C 1
ATOM 3886 O O . ILE B 2 442 ? 85.308 146.565 170.211 1.00 144.67 442 ILE B O 1
ATOM 3891 N N . TYR B 2 443 ? 84.680 144.414 170.290 1.00 147.32 443 TYR B N 1
ATOM 3892 C CA . TYR B 2 443 ? 83.500 144.729 171.079 1.00 147.32 443 TYR B CA 1
ATOM 3893 C C . TYR B 2 443 ? 83.147 143.540 171.953 1.00 147.32 443 TYR B C 1
ATOM 3894 O O . TYR B 2 443 ? 83.428 142.393 171.605 1.00 147.32 443 TYR B O 1
ATOM 3903 N N . THR B 2 444 ? 82.532 143.827 173.096 1.00 148.38 444 THR B N 1
ATOM 3904 C CA . THR B 2 444 ? 82.038 142.811 174.010 1.00 148.38 444 THR B CA 1
ATOM 3905 C C . THR B 2 444 ? 80.596 143.135 174.349 1.00 148.38 444 THR B C 1
ATOM 3906 O O . THR B 2 444 ? 80.243 144.301 174.542 1.00 148.38 444 THR B O 1
ATOM 3910 N N . PHE B 2 445 ? 79.764 142.107 174.424 1.00 153.09 445 PHE B N 1
ATOM 3911 C CA . PHE B 2 445 ? 78.334 142.288 174.617 1.00 153.09 445 PHE B CA 1
ATOM 3912 C C . PHE B 2 445 ? 77.973 141.990 176.064 1.00 153.09 445 PHE B C 1
ATOM 3913 O O . PHE B 2 445 ? 78.108 140.852 176.523 1.00 153.09 445 PHE B O 1
ATOM 3921 N N . ARG B 2 446 ? 77.504 143.013 176.771 1.00 149.29 446 ARG B N 1
ATOM 3922 C CA . ARG B 2 446 ? 77.170 142.927 178.189 1.00 149.29 446 ARG B CA 1
ATOM 3923 C C . ARG B 2 446 ? 75.671 142.845 178.414 1.00 149.29 446 ARG B C 1
ATOM 3924 O O . ARG B 2 446 ? 75.135 143.521 179.293 1.00 149.29 446 ARG B O 1
ATOM 3932 N N . ALA B 2 447 ? 74.963 142.062 177.614 1.00 154.50 447 ALA B N 1
ATOM 3933 C CA . ALA B 2 447 ? 73.516 141.968 177.734 1.00 154.50 447 ALA B CA 1
ATOM 3934 C C . ALA B 2 447 ? 73.010 140.574 178.054 1.00 154.50 447 ALA B C 1
ATOM 3935 O O . ALA B 2 447 ? 71.905 140.444 178.577 1.00 154.50 447 ALA B O 1
ATOM 3937 N N . HIS B 2 448 ? 73.779 139.534 177.759 1.00 160.60 448 HIS B N 1
ATOM 3938 C CA . HIS B 2 448 ? 73.325 138.175 177.998 1.00 160.60 448 HIS B CA 1
ATOM 3939 C C . HIS B 2 448 ? 73.746 137.709 179.384 1.00 160.60 448 HIS B C 1
ATOM 3940 O O . HIS B 2 448 ? 74.853 137.997 179.845 1.00 160.60 448 HIS B O 1
ATOM 3947 N N . ILE B 2 449 ? 72.843 137.002 180.055 1.00 158.87 449 ILE B N 1
ATOM 3948 C CA . ILE B 2 449 ? 73.119 136.375 181.340 1.00 158.87 449 ILE B CA 1
ATOM 3949 C C . ILE B 2 449 ? 73.122 134.868 181.134 1.00 158.87 449 ILE B C 1
ATOM 3950 O O . ILE B 2 449 ? 72.411 134.339 180.274 1.00 158.87 449 ILE B O 1
ATOM 3955 N N . GLY B 2 450 ? 73.938 134.171 181.917 1.00 161.31 450 GLY B N 1
ATOM 3956 C CA . GLY B 2 450 ? 74.078 132.742 181.758 1.00 161.31 450 GLY B CA 1
ATOM 3957 C C . GLY B 2 450 ? 74.855 132.408 180.503 1.00 161.31 450 GLY B C 1
ATOM 3958 O O . GLY B 2 450 ? 74.902 133.190 179.550 1.00 161.31 450 GLY B O 1
ATOM 3959 N N . PRO B 2 451 ? 75.504 131.246 180.489 1.00 164.20 451 PRO B N 1
ATOM 3960 C CA . PRO B 2 451 ? 76.363 130.897 179.353 1.00 164.20 451 PRO B CA 1
ATOM 3961 C C . PRO B 2 451 ? 75.594 130.903 178.039 1.00 164.20 451 PRO B C 1
ATOM 3962 O O . PRO B 2 451 ? 74.444 130.463 177.966 1.00 164.20 451 PRO B O 1
ATOM 3966 N N . VAL B 2 452 ? 76.237 131.423 177.005 1.00 166.81 452 VAL B N 1
ATOM 3967 C CA . VAL B 2 452 ? 75.658 131.509 175.672 1.00 166.81 452 VAL B CA 1
ATOM 3968 C C . VAL B 2 452 ? 75.896 130.198 174.944 1.00 166.81 452 VAL B C 1
ATOM 3969 O O . VAL B 2 452 ? 76.993 129.633 174.995 1.00 166.81 452 VAL B O 1
ATOM 3973 N N . LEU B 2 453 ? 74.866 129.707 174.260 1.00 176.89 453 LEU B N 1
ATOM 3974 C CA . LEU B 2 453 ? 74.948 128.439 173.551 1.00 176.89 453 LEU B CA 1
ATOM 3975 C C . LEU B 2 453 ? 74.994 128.604 172.041 1.00 176.89 453 LEU B C 1
ATOM 3976 O O . LEU B 2 453 ? 75.876 128.045 171.384 1.00 176.89 453 LEU B O 1
ATOM 3981 N N . SER B 2 454 ? 74.066 129.366 171.469 1.00 179.83 454 SER B N 1
ATOM 3982 C CA . SER B 2 454 ? 73.902 129.428 170.027 1.00 179.83 454 SER B CA 1
ATOM 3983 C C . SER B 2 454 ? 73.883 130.873 169.556 1.00 179.83 454 SER B C 1
ATOM 3984 O O . SER B 2 454 ? 73.450 131.776 170.278 1.00 179.83 454 SER B O 1
ATOM 3987 N N . LEU B 2 455 ? 74.339 131.073 168.321 1.00 173.65 455 LEU B N 1
ATOM 3988 C CA . LEU B 2 455 ? 74.522 132.401 167.754 1.00 173.65 455 LEU B CA 1
ATOM 3989 C C . LEU B 2 455 ? 74.251 132.349 166.257 1.00 173.65 455 LEU B C 1
ATOM 3990 O O . LEU B 2 455 ? 74.504 131.335 165.601 1.00 173.65 455 LEU B O 1
ATOM 3995 N N . ALA B 2 456 ? 73.727 133.451 165.726 1.00 174.79 456 ALA B N 1
ATOM 3996 C CA . ALA B 2 456 ? 73.522 133.596 164.295 1.00 174.79 456 ALA B CA 1
ATOM 3997 C C . ALA B 2 456 ? 73.739 135.051 163.914 1.00 174.79 456 ALA B C 1
ATOM 3998 O O . ALA B 2 456 ? 73.533 135.956 164.726 1.00 174.79 456 ALA B O 1
ATOM 4000 N N . ILE B 2 457 ? 74.164 135.270 162.673 1.00 172.27 457 ILE B N 1
ATOM 4001 C CA . ILE B 2 457 ? 74.422 136.611 162.164 1.00 172.27 457 ILE B CA 1
ATOM 4002 C C . ILE B 2 457 ? 73.350 136.963 161.146 1.00 172.27 457 ILE B C 1
ATOM 4003 O O . ILE B 2 457 ? 72.929 136.124 160.341 1.00 172.27 457 ILE B O 1
ATOM 4008 N N . SER B 2 458 ? 72.904 138.217 161.184 1.00 178.01 458 SER B N 1
ATOM 4009 C CA . SER B 2 458 ? 72.018 138.716 160.143 1.00 178.01 458 SER B CA 1
ATOM 4010 C C . SER B 2 458 ? 72.764 138.722 158.818 1.00 178.01 458 SER B C 1
ATOM 4011 O O . SER B 2 458 ? 73.845 139.307 158.707 1.00 178.01 458 SER B O 1
ATOM 4014 N N . SER B 2 459 ? 72.183 138.061 157.814 1.00 177.16 459 SER B N 1
ATOM 4015 C CA . SER B 2 459 ? 72.890 137.842 156.557 1.00 177.16 459 SER B CA 1
ATOM 4016 C C . SER B 2 459 ? 73.300 139.149 155.898 1.00 177.16 459 SER B C 1
ATOM 4017 O O . SER B 2 459 ? 74.283 139.182 155.150 1.00 177.16 459 SER B O 1
ATOM 4020 N N . ASN B 2 460 ? 72.571 140.234 156.160 1.00 175.46 460 ASN B N 1
ATOM 4021 C CA . ASN B 2 460 ? 73.015 141.538 155.690 1.00 175.46 460 ASN B CA 1
ATOM 4022 C C . ASN B 2 460 ? 74.335 141.951 156.322 1.00 175.46 460 ASN B C 1
ATOM 4023 O O . ASN B 2 460 ? 75.044 142.791 155.758 1.00 175.46 460 ASN B O 1
ATOM 4028 N N . GLY B 2 461 ? 74.674 141.384 157.477 1.00 173.04 461 GLY B N 1
ATOM 4029 C CA . GLY B 2 461 ? 75.899 141.738 158.162 1.00 173.04 461 GLY B CA 1
ATOM 4030 C C . GLY B 2 461 ? 75.777 142.931 159.076 1.00 173.04 461 GLY B C 1
ATOM 4031 O O . GLY B 2 461 ? 76.728 143.710 159.198 1.00 173.04 461 GLY B O 1
ATOM 4032 N N . GLU B 2 462 ? 74.623 143.115 159.714 1.00 174.83 462 GLU B N 1
ATOM 4033 C CA . GLU B 2 462 ? 74.422 144.245 160.607 1.00 174.83 462 GLU B CA 1
ATOM 4034 C C . GLU B 2 462 ? 73.820 143.881 161.953 1.00 174.83 462 GLU B C 1
ATOM 4035 O O . GLU B 2 462 ? 73.869 144.711 162.866 1.00 174.83 462 GLU B O 1
ATOM 4041 N N . GLN B 2 463 ? 73.259 142.687 162.118 1.00 176.23 463 GLN B N 1
ATOM 4042 C CA . GLN B 2 463 ? 72.649 142.291 163.377 1.00 176.23 463 GLN B CA 1
ATOM 4043 C C . GLN B 2 463 ? 73.093 140.887 163.759 1.00 176.23 463 GLN B C 1
ATOM 4044 O O . GLN B 2 463 ? 73.427 140.058 162.910 1.00 176.23 463 GLN B O 1
ATOM 4050 N N . CYS B 2 464 ? 73.082 140.633 165.061 1.00 175.67 464 CYS B N 1
ATOM 4051 C CA . CYS B 2 464 ? 73.467 139.345 165.612 1.00 175.67 464 CYS B CA 1
ATOM 4052 C C . CYS B 2 464 ? 72.422 138.907 166.622 1.00 175.67 464 CYS B C 1
ATOM 4053 O O . CYS B 2 464 ? 71.972 139.706 167.449 1.00 175.67 464 CYS B O 1
ATOM 4056 N N . PHE B 2 465 ? 72.033 137.640 166.534 1.00 176.93 465 PHE B N 1
ATOM 4057 C CA . PHE B 2 465 ? 71.090 137.027 167.453 1.00 176.93 465 PHE B CA 1
ATOM 4058 C C . PHE B 2 465 ? 71.811 135.971 168.274 1.00 176.93 465 PHE B C 1
ATOM 4059 O O . PHE B 2 465 ? 72.637 135.220 167.748 1.00 176.93 465 PHE B O 1
ATOM 4067 N N . SER B 2 466 ? 71.501 135.920 169.565 1.00 175.24 466 SER B N 1
ATOM 4068 C CA . SER B 2 466 ? 72.135 134.970 170.465 1.00 175.24 466 SER B CA 1
ATOM 4069 C C . SER B 2 466 ? 71.079 134.346 171.357 1.00 175.24 466 SER B C 1
ATOM 4070 O O . SER B 2 466 ? 70.079 134.981 171.693 1.00 175.24 466 SER B O 1
ATOM 4073 N N . GLY B 2 467 ? 71.322 133.102 171.753 1.00 176.58 467 GLY B N 1
ATOM 4074 C CA . GLY B 2 467 ? 70.429 132.427 172.670 1.00 176.58 467 GLY B CA 1
ATOM 4075 C C . GLY B 2 467 ? 71.127 131.307 173.407 1.00 176.58 467 GLY B C 1
ATOM 4076 O O . GLY B 2 467 ? 71.715 130.418 172.786 1.00 176.58 467 GLY B O 1
ATOM 4077 N N . GLY B 2 468 ? 71.061 131.334 174.733 1.00 175.89 468 GLY B N 1
ATOM 4078 C CA . GLY B 2 468 ? 71.768 130.357 175.531 1.00 175.89 468 GLY B CA 1
ATOM 4079 C C . GLY B 2 468 ? 71.031 129.933 176.782 1.00 175.89 468 GLY B C 1
ATOM 4080 O O . GLY B 2 468 ? 69.842 129.613 176.734 1.00 175.89 468 GLY B O 1
ATOM 4081 N N . ILE B 2 469 ? 71.738 129.940 177.913 1.00 169.64 469 ILE B N 1
ATOM 4082 C CA . ILE B 2 469 ? 71.178 129.418 179.156 1.00 169.64 469 ILE B CA 1
ATOM 4083 C C . ILE B 2 469 ? 69.979 130.243 179.603 1.00 169.64 469 ILE B C 1
ATOM 4084 O O . ILE B 2 469 ? 68.979 129.699 180.087 1.00 169.64 469 ILE B O 1
ATOM 4089 N N . ASP B 2 470 ? 70.040 131.560 179.420 1.00 171.97 470 ASP B N 1
ATOM 4090 C CA . ASP B 2 470 ? 69.024 132.458 179.960 1.00 171.97 470 ASP B CA 1
ATOM 4091 C C . ASP B 2 470 ? 67.639 132.222 179.372 1.00 171.97 470 ASP B C 1
ATOM 4092 O O . ASP B 2 470 ? 66.685 132.911 179.745 1.00 171.97 470 ASP B O 1
ATOM 4097 N N . ALA B 2 471 ? 67.518 131.272 178.446 1.00 179.34 471 ALA B N 1
ATOM 4098 C CA . ALA B 2 471 ? 66.250 130.932 177.806 1.00 179.34 471 ALA B CA 1
ATOM 4099 C C . ALA B 2 471 ? 65.649 132.107 177.047 1.00 179.34 471 ALA B C 1
ATOM 4100 O O . ALA B 2 471 ? 64.471 132.076 176.677 1.00 179.34 471 ALA B O 1
ATOM 4102 N N . THR B 2 472 ? 66.439 133.148 176.810 1.00 179.24 472 THR B N 1
ATOM 4103 C CA . THR B 2 472 ? 66.010 134.309 176.051 1.00 179.24 472 THR B CA 1
ATOM 4104 C C . THR B 2 472 ? 66.967 134.512 174.888 1.00 179.24 472 THR B C 1
ATOM 4105 O O . THR B 2 472 ? 68.049 133.921 174.839 1.00 179.24 472 THR B O 1
ATOM 4109 N N . ILE B 2 473 ? 66.560 135.354 173.943 1.00 179.53 473 ILE B N 1
ATOM 4110 C CA . ILE B 2 473 ? 67.364 135.656 172.769 1.00 179.53 473 ILE B CA 1
ATOM 4111 C C . ILE B 2 473 ? 67.630 137.151 172.740 1.00 179.53 473 ILE B C 1
ATOM 4112 O O . ILE B 2 473 ? 66.738 137.958 173.016 1.00 179.53 473 ILE B O 1
ATOM 4117 N N . GLN B 2 474 ? 68.861 137.515 172.426 1.00 175.35 474 GLN B N 1
ATOM 4118 C CA . GLN B 2 474 ? 69.236 138.910 172.283 1.00 175.35 474 GLN B CA 1
ATOM 4119 C C . GLN B 2 474 ? 69.557 139.203 170.826 1.00 175.35 474 GLN B C 1
ATOM 4120 O O . GLN B 2 474 ? 69.951 138.316 170.066 1.00 175.35 474 GLN B O 1
ATOM 4126 N N . TRP B 2 475 ? 69.393 140.467 170.446 1.00 171.92 475 TRP B N 1
ATOM 4127 C CA . TRP B 2 475 ? 69.504 140.885 169.054 1.00 171.92 475 TRP B CA 1
ATOM 4128 C C . TRP B 2 475 ? 70.170 142.251 169.044 1.00 171.92 475 TRP B C 1
ATOM 4129 O O . TRP B 2 475 ? 69.520 143.263 169.325 1.00 171.92 475 TRP B O 1
ATOM 4140 N N . TRP B 2 476 ? 71.460 142.276 168.725 1.00 167.84 476 TRP B N 1
ATOM 4141 C CA . TRP B 2 476 ? 72.233 143.508 168.696 1.00 167.84 476 TRP B CA 1
ATOM 4142 C C . TRP B 2 476 ? 72.474 143.953 167.266 1.00 167.84 476 TRP B C 1
ATOM 4143 O O . TRP B 2 476 ? 72.485 143.142 166.338 1.00 167.84 476 TRP B O 1
ATOM 4154 N N . ASN B 2 477 ? 72.672 145.255 167.105 1.00 164.14 477 ASN B N 1
ATOM 4155 C CA . ASN B 2 477 ? 73.193 145.817 165.865 1.00 164.14 477 ASN B CA 1
ATOM 4156 C C . ASN B 2 477 ? 74.698 145.944 166.036 1.00 164.14 477 ASN B C 1
ATOM 4157 O O . ASN B 2 477 ? 75.180 146.859 166.706 1.00 164.14 477 ASN B O 1
ATOM 4162 N N . MET B 2 478 ? 75.446 145.011 165.457 1.00 164.92 478 MET B N 1
ATOM 4163 C CA . MET B 2 478 ? 76.890 145.019 165.629 1.00 164.92 478 MET B CA 1
ATOM 4164 C C . MET B 2 478 ? 77.460 146.350 165.153 1.00 164.92 478 MET B C 1
ATOM 4165 O O . MET B 2 478 ? 77.121 146.814 164.059 1.00 164.92 478 MET B O 1
ATOM 4170 N N . PRO B 2 479 ? 78.306 146.998 165.944 1.00 155.40 479 PRO B N 1
ATOM 4171 C CA . PRO B 2 479 ? 79.003 148.180 165.441 1.00 155.40 479 PRO B CA 1
ATOM 4172 C C . PRO B 2 479 ? 79.902 147.799 164.279 1.00 155.40 479 PRO B C 1
ATOM 4173 O O . PRO B 2 479 ? 80.444 146.694 164.218 1.00 155.40 479 PRO B O 1
ATOM 4177 N N . SER B 2 480 ? 80.040 148.727 163.339 1.00 153.42 480 SER B N 1
ATOM 4178 C CA . SER B 2 480 ? 80.856 148.474 162.168 1.00 153.42 480 SER B CA 1
ATOM 4179 C C . SER B 2 480 ? 82.310 148.265 162.580 1.00 153.42 480 SER B C 1
ATOM 4180 O O . SER B 2 480 ? 82.709 148.643 163.682 1.00 153.42 480 SER B O 1
ATOM 4183 N N . PRO B 2 481 ? 83.118 147.646 161.724 1.00 152.82 481 PRO B N 1
ATOM 4184 C CA . PRO B 2 481 ? 84.551 147.571 162.010 1.00 152.82 481 PRO B CA 1
ATOM 4185 C C . PRO B 2 481 ? 85.144 148.962 162.143 1.00 152.82 481 PRO B C 1
ATOM 4186 O O . PRO B 2 481 ? 84.541 149.959 161.741 1.00 152.82 481 PRO B O 1
ATOM 4190 N N . SER B 2 482 ? 86.334 149.017 162.732 1.00 152.33 482 SER B N 1
ATOM 4191 C CA . SER B 2 482 ? 87.118 150.214 163.020 1.00 152.33 482 SER B CA 1
ATOM 4192 C C . SER B 2 482 ? 86.518 151.006 164.176 1.00 152.33 482 SER B C 1
ATOM 4193 O O . SER B 2 482 ? 86.954 152.136 164.411 1.00 152.33 482 SER B O 1
ATOM 4196 N N . VAL B 2 483 ? 85.535 150.466 164.895 1.00 150.88 483 VAL B N 1
ATOM 4197 C CA . VAL B 2 483 ? 85.064 151.133 166.100 1.00 150.88 483 VAL B CA 1
ATOM 4198 C C . VAL B 2 483 ? 86.110 150.990 167.200 1.00 150.88 483 VAL B C 1
ATOM 4199 O O . VAL B 2 483 ? 87.025 150.160 167.121 1.00 150.88 483 VAL B O 1
ATOM 4203 N N . ASP B 2 484 ? 85.982 151.807 168.220 1.00 149.21 484 ASP B N 1
ATOM 4204 C CA . ASP B 2 484 ? 86.899 151.706 169.346 1.00 149.21 484 ASP B CA 1
ATOM 4205 C C . ASP B 2 484 ? 86.395 150.656 170.326 1.00 149.21 484 ASP B C 1
ATOM 4206 O O . ASP B 2 484 ? 85.234 150.720 170.744 1.00 149.21 484 ASP B O 1
ATOM 4211 N N . PRO B 2 485 ? 87.219 149.677 170.704 1.00 146.24 485 PRO B N 1
ATOM 4212 C CA . PRO B 2 485 ? 86.793 148.758 171.768 1.00 146.24 485 PRO B CA 1
ATOM 4213 C C . PRO B 2 485 ? 86.597 149.458 173.094 1.00 146.24 485 PRO B C 1
ATOM 4214 O O . PRO B 2 485 ? 85.663 149.132 173.836 1.00 146.24 485 PRO B O 1
ATOM 4218 N N . TYR B 2 486 ? 87.456 150.423 173.413 1.00 147.25 486 TYR B N 1
ATOM 4219 C CA . TYR B 2 486 ? 87.328 151.185 174.650 1.00 147.25 486 TYR B CA 1
ATOM 4220 C C . TYR B 2 486 ? 86.646 152.508 174.326 1.00 147.25 486 TYR B C 1
ATOM 4221 O O . TYR B 2 486 ? 87.259 153.576 174.289 1.00 147.25 486 TYR B O 1
ATOM 4230 N N . ASP B 2 487 ? 85.340 152.425 174.093 1.00 153.88 487 ASP B N 1
ATOM 4231 C CA . ASP B 2 487 ? 84.539 153.567 173.688 1.00 153.88 487 ASP B CA 1
ATOM 4232 C C . ASP B 2 487 ? 83.361 153.730 174.635 1.00 153.88 487 ASP B C 1
ATOM 4233 O O . ASP B 2 487 ? 83.145 152.922 175.541 1.00 153.88 487 ASP B O 1
ATOM 4238 N N . THR B 2 488 ? 82.595 154.793 174.411 1.00 153.99 488 THR B N 1
ATOM 4239 C CA . THR B 2 488 ? 81.404 155.036 175.210 1.00 153.99 488 THR B CA 1
ATOM 4240 C C . THR B 2 488 ? 80.339 153.996 174.897 1.00 153.99 488 THR B C 1
ATOM 4241 O O . THR B 2 488 ? 80.039 153.728 173.732 1.00 153.99 488 THR B O 1
ATOM 4245 N N . TYR B 2 489 ? 79.770 153.413 175.945 1.00 150.09 489 TYR B N 1
ATOM 4246 C CA . TYR B 2 489 ? 78.745 152.396 175.771 1.00 150.09 489 TYR B CA 1
ATOM 4247 C C . TYR B 2 489 ? 77.496 152.996 175.140 1.00 150.09 489 TYR B C 1
ATOM 4248 O O . TYR B 2 489 ? 77.043 154.077 175.523 1.00 150.09 489 TYR B O 1
ATOM 4257 N N . GLU B 2 490 ? 76.942 152.285 174.162 1.00 150.74 490 GLU B N 1
ATOM 4258 C CA . GLU B 2 490 ? 75.740 152.713 173.460 1.00 150.74 490 GLU B CA 1
ATOM 4259 C C . GLU B 2 490 ? 74.606 151.761 173.804 1.00 150.74 490 GLU B C 1
ATOM 4260 O O . GLU B 2 490 ? 74.645 150.588 173.397 1.00 150.74 490 GLU B O 1
ATOM 4266 N N . PRO B 2 491 ? 73.588 152.203 174.542 1.00 153.46 491 PRO B N 1
ATOM 4267 C CA . PRO B 2 491 ? 72.540 151.267 174.972 1.00 153.46 491 PRO B CA 1
ATOM 4268 C C . PRO B 2 491 ? 71.662 150.777 173.841 1.00 153.46 491 PRO B C 1
ATOM 4269 O O . PRO B 2 491 ? 71.009 149.739 173.995 1.00 153.46 491 PRO B O 1
ATOM 4273 N N . ASN B 2 492 ? 71.625 151.485 172.713 1.00 157.14 492 ASN B N 1
ATOM 4274 C CA . ASN B 2 492 ? 70.726 151.100 171.631 1.00 157.14 492 ASN B CA 1
ATOM 4275 C C . ASN B 2 492 ? 71.144 149.779 171.001 1.00 157.14 492 ASN B C 1
ATOM 4276 O O . ASN B 2 492 ? 70.329 149.110 170.354 1.00 157.14 492 ASN B O 1
ATOM 4281 N N . VAL B 2 493 ? 72.413 149.403 171.161 1.00 157.63 493 VAL B N 1
ATOM 4282 C CA . VAL B 2 493 ? 72.982 148.218 170.526 1.00 157.63 493 VAL B CA 1
ATOM 4283 C C . VAL B 2 493 ? 72.064 147.023 170.724 1.00 157.63 493 VAL B C 1
ATOM 4284 O O . VAL B 2 493 ? 71.696 146.347 169.759 1.00 157.63 493 VAL B O 1
ATOM 4288 N N . LEU B 2 494 ? 71.663 146.767 171.966 1.00 161.31 494 LEU B N 1
ATOM 4289 C CA . LEU B 2 494 ? 70.662 145.740 172.237 1.00 161.31 494 LEU B CA 1
ATOM 4290 C C . LEU B 2 494 ? 69.281 146.252 171.830 1.00 161.31 494 LEU B C 1
ATOM 4291 O O . LEU B 2 494 ? 68.438 146.612 172.651 1.00 161.31 494 LEU B O 1
ATOM 4296 N N . ALA B 2 495 ? 69.067 146.298 170.517 1.00 160.87 495 ALA B N 1
ATOM 4297 C CA . ALA B 2 495 ? 67.787 146.770 170.008 1.00 160.87 495 ALA B CA 1
ATOM 4298 C C . ALA B 2 495 ? 66.685 145.754 170.264 1.00 160.87 495 ALA B C 1
ATOM 4299 O O . ALA B 2 495 ? 65.572 146.120 170.656 1.00 160.87 495 ALA B O 1
ATOM 4301 N N . GLY B 2 496 ? 66.976 144.473 170.062 1.00 168.90 496 GLY B N 1
ATOM 4302 C CA . GLY B 2 496 ? 65.966 143.433 170.092 1.00 168.90 496 GLY B CA 1
ATOM 4303 C C . GLY B 2 496 ? 66.165 142.477 171.256 1.00 168.90 496 GLY B C 1
ATOM 4304 O O . GLY B 2 496 ? 67.290 142.086 171.569 1.00 168.90 496 GLY B O 1
ATOM 4305 N N . THR B 2 497 ? 65.051 142.092 171.868 1.00 175.29 497 THR B N 1
ATOM 4306 C CA . THR B 2 497 ? 65.027 141.063 172.893 1.00 175.29 497 THR B CA 1
ATOM 4307 C C . THR B 2 497 ? 63.830 140.160 172.643 1.00 175.29 497 THR B C 1
ATOM 4308 O O . THR B 2 497 ? 62.706 140.643 172.481 1.00 175.29 497 THR B O 1
ATOM 4312 N N . LEU B 2 498 ? 64.078 138.856 172.601 1.00 182.30 498 LEU B N 1
ATOM 4313 C CA . LEU B 2 498 ? 63.073 137.859 172.269 1.00 182.30 498 LEU B CA 1
ATOM 4314 C C . LEU B 2 498 ? 62.850 136.964 173.477 1.00 182.30 498 LEU B C 1
ATOM 4315 O O . LEU B 2 498 ? 63.796 136.351 173.987 1.00 182.30 498 LEU B O 1
ATOM 4320 N N . VAL B 2 499 ? 61.602 136.895 173.930 1.00 185.56 499 VAL B N 1
ATOM 4321 C CA . VAL B 2 499 ? 61.207 136.074 175.066 1.00 185.56 499 VAL B CA 1
ATOM 4322 C C . VAL B 2 499 ? 60.301 134.966 174.552 1.00 185.56 499 VAL B C 1
ATOM 4323 O O . VAL B 2 499 ? 59.191 135.235 174.079 1.00 185.56 499 VAL B O 1
ATOM 4327 N N . GLY B 2 500 ? 60.772 133.729 174.644 1.00 190.06 500 GLY B N 1
ATOM 4328 C CA . GLY B 2 500 ? 60.039 132.614 174.083 1.00 190.06 500 GLY B CA 1
ATOM 4329 C C . GLY B 2 500 ? 59.982 131.407 174.991 1.00 190.06 500 GLY B C 1
ATOM 4330 O O . GLY B 2 500 ? 59.529 131.503 176.135 1.00 190.06 500 GLY B O 1
ATOM 4331 N N . HIS B 2 501 ? 60.420 130.261 174.479 1.00 192.64 501 HIS B N 1
ATOM 4332 C CA . HIS B 2 501 ? 60.437 129.042 175.269 1.00 192.64 501 HIS B CA 1
ATOM 4333 C C . HIS B 2 501 ? 61.245 129.240 176.545 1.00 192.64 501 HIS B C 1
ATOM 4334 O O . HIS B 2 501 ? 62.284 129.905 176.556 1.00 192.64 501 HIS B O 1
ATOM 4341 N N . THR B 2 502 ? 60.752 128.646 177.631 1.00 189.81 502 THR B N 1
ATOM 4342 C CA . THR B 2 502 ? 61.335 128.903 178.942 1.00 189.81 502 THR B CA 1
ATOM 4343 C C . THR B 2 502 ? 62.644 128.150 179.132 1.00 189.81 502 THR B C 1
ATOM 4344 O O . THR B 2 502 ? 63.268 128.242 180.195 1.00 189.81 502 THR B O 1
ATOM 4348 N N . ASP B 2 503 ? 63.076 127.401 178.124 1.00 188.30 503 ASP B N 1
ATOM 4349 C CA . ASP B 2 503 ? 64.287 126.615 178.268 1.00 188.30 503 ASP B CA 1
ATOM 4350 C C . ASP B 2 503 ? 65.444 127.227 177.485 1.00 188.30 503 ASP B C 1
ATOM 4351 O O . ASP B 2 503 ? 65.270 128.116 176.648 1.00 188.30 503 ASP B O 1
ATOM 4356 N N . ALA B 2 504 ? 66.641 126.715 177.758 1.00 186.64 504 ALA B N 1
ATOM 4357 C CA . ALA B 2 504 ? 67.843 127.233 177.126 1.00 186.64 504 ALA B CA 1
ATOM 4358 C C . ALA B 2 504 ? 67.807 127.008 175.620 1.00 186.64 504 ALA B C 1
ATOM 4359 O O . ALA B 2 504 ? 67.378 125.959 175.134 1.00 186.64 504 ALA B O 1
ATOM 4361 N N . VAL B 2 505 ? 68.280 128.007 174.882 1.00 185.39 505 VAL B N 1
ATOM 4362 C CA . VAL B 2 505 ? 68.283 127.966 173.425 1.00 185.39 505 VAL B CA 1
ATOM 4363 C C . VAL B 2 505 ? 69.515 127.191 172.974 1.00 185.39 505 VAL B C 1
ATOM 4364 O O . VAL B 2 505 ? 70.634 127.705 173.026 1.00 185.39 505 VAL B O 1
ATOM 4368 N N . TRP B 2 506 ? 69.312 125.953 172.525 1.00 184.77 506 TRP B N 1
ATOM 4369 C CA . TRP B 2 506 ? 70.417 125.122 172.067 1.00 184.77 506 TRP B CA 1
ATOM 4370 C C . TRP B 2 506 ? 70.750 125.325 170.598 1.00 184.77 506 TRP B C 1
ATOM 4371 O O . TRP B 2 506 ? 71.906 125.129 170.210 1.00 184.77 506 TRP B O 1
ATOM 4382 N N . GLY B 2 507 ? 69.781 125.718 169.776 1.00 194.90 507 GLY B N 1
ATOM 4383 C CA . GLY B 2 507 ? 70.039 125.882 168.358 1.00 194.90 507 GLY B CA 1
ATOM 4384 C C . GLY B 2 507 ? 69.494 127.176 167.795 1.00 194.90 507 GLY B C 1
ATOM 4385 O O . GLY B 2 507 ? 68.341 127.532 168.044 1.00 194.90 507 GLY B O 1
ATOM 4386 N N . LEU B 2 508 ? 70.313 127.892 167.034 1.00 192.79 508 LEU B N 1
ATOM 4387 C CA . LEU B 2 508 ? 69.923 129.170 166.455 1.00 192.79 508 LEU B CA 1
ATOM 4388 C C . LEU B 2 508 ? 70.301 129.175 164.985 1.00 192.79 508 LEU B C 1
ATOM 4389 O O . LEU B 2 508 ? 71.406 128.753 164.628 1.00 192.79 508 LEU B O 1
ATOM 4394 N N . ALA B 2 509 ? 69.389 129.646 164.136 1.00 198.50 509 ALA B N 1
ATOM 4395 C CA . ALA B 2 509 ? 69.658 129.751 162.711 1.00 198.50 509 ALA B CA 1
ATOM 4396 C C . ALA B 2 509 ? 68.956 130.977 162.151 1.00 198.50 509 ALA B C 1
ATOM 4397 O O . ALA B 2 509 ? 67.837 131.308 162.548 1.00 198.50 509 ALA B O 1
ATOM 4399 N N . TYR B 2 510 ? 69.625 131.649 161.225 1.00 191.39 510 TYR B N 1
ATOM 4400 C CA . TYR B 2 510 ? 69.057 132.794 160.535 1.00 191.39 510 TYR B CA 1
ATOM 4401 C C . TYR B 2 510 ? 68.469 132.358 159.203 1.00 191.39 510 TYR B C 1
ATOM 4402 O O . TYR B 2 510 ? 68.904 131.379 158.594 1.00 191.39 510 TYR B O 1
ATOM 4411 N N . SER B 2 511 ? 67.463 133.097 158.757 1.00 202.54 511 SER B N 1
ATOM 4412 C CA . SER B 2 511 ? 66.766 132.790 157.519 1.00 202.54 511 SER B CA 1
ATOM 4413 C C . SER B 2 511 ? 67.189 133.770 156.434 1.00 202.54 511 SER B C 1
ATOM 4414 O O . SER B 2 511 ? 67.251 134.980 156.673 1.00 202.54 511 SER B O 1
ATOM 4417 N N . GLY B 2 512 ? 67.470 133.246 155.243 1.00 203.89 512 GLY B N 1
ATOM 4418 C CA . GLY B 2 512 ? 67.844 134.084 154.122 1.00 203.89 512 GLY B CA 1
ATOM 4419 C C . GLY B 2 512 ? 66.733 134.942 153.565 1.00 203.89 512 GLY B C 1
ATOM 4420 O O . GLY B 2 512 ? 66.954 135.649 152.577 1.00 203.89 512 GLY B O 1
ATOM 4421 N N . ILE B 2 513 ? 65.543 134.895 154.162 1.00 204.77 513 ILE B N 1
ATOM 4422 C CA . ILE B 2 513 ? 64.432 135.742 153.756 1.00 204.77 513 ILE B CA 1
ATOM 4423 C C . ILE B 2 513 ? 64.408 137.053 154.534 1.00 204.77 513 ILE B C 1
ATOM 4424 O O . ILE B 2 513 ? 63.519 137.882 154.319 1.00 204.77 513 ILE B O 1
ATOM 4429 N N . LYS B 2 514 ? 65.366 137.254 155.439 1.00 200.28 514 LYS B N 1
ATOM 4430 C CA . LYS B 2 514 ? 65.599 138.523 156.126 1.00 200.28 514 LYS B CA 1
ATOM 4431 C C . LYS B 2 514 ? 64.399 138.984 156.942 1.00 200.28 514 LYS B C 1
ATOM 4432 O O . LYS B 2 514 ? 64.281 140.171 157.258 1.00 200.28 514 LYS B O 1
ATOM 4434 N N . ASN B 2 515 ? 63.498 138.072 157.290 1.00 203.87 515 ASN B N 1
ATOM 4435 C CA . ASN B 2 515 ? 62.387 138.420 158.165 1.00 203.87 515 ASN B CA 1
ATOM 4436 C C . ASN B 2 515 ? 62.094 137.370 159.220 1.00 203.87 515 ASN B C 1
ATOM 4437 O O . ASN B 2 515 ? 61.282 137.636 160.109 1.00 203.87 515 ASN B O 1
ATOM 4442 N N . GLN B 2 516 ? 62.710 136.195 159.157 1.00 203.30 516 GLN B N 1
ATOM 4443 C CA . GLN B 2 516 ? 62.415 135.100 160.063 1.00 203.30 516 GLN B CA 1
ATOM 4444 C C . GLN B 2 516 ? 63.718 134.548 160.621 1.00 203.30 516 GLN B C 1
ATOM 4445 O O . GLN B 2 516 ? 64.808 134.863 160.136 1.00 203.30 516 GLN B O 1
ATOM 4451 N N . LEU B 2 517 ? 63.599 133.721 161.657 1.00 199.81 517 LEU B N 1
ATOM 4452 C CA . LEU B 2 517 ? 64.757 133.008 162.179 1.00 199.81 517 LEU B CA 1
ATOM 4453 C C . LEU B 2 517 ? 64.280 131.861 163.055 1.00 199.81 517 LEU B C 1
ATOM 4454 O O . LEU B 2 517 ? 63.247 131.969 163.718 1.00 199.81 517 LEU B O 1
ATOM 4459 N N . LEU B 2 518 ? 65.037 130.771 163.050 1.00 205.13 518 LEU B N 1
ATOM 4460 C CA . LEU B 2 518 ? 64.668 129.575 163.790 1.00 205.13 518 LEU B CA 1
ATOM 4461 C C . LEU B 2 518 ? 65.413 129.524 165.116 1.00 205.13 518 LEU B C 1
ATOM 4462 O O . LEU B 2 518 ? 66.634 129.711 165.158 1.00 205.13 518 LEU B O 1
ATOM 4467 N N . SER B 2 519 ? 64.676 129.254 166.193 1.00 201.57 519 SER B N 1
ATOM 4468 C CA . SER B 2 519 ? 65.247 129.093 167.528 1.00 201.57 519 SER B CA 1
ATOM 4469 C C . SER B 2 519 ? 64.713 127.793 168.116 1.00 201.57 519 SER B C 1
ATOM 4470 O O . SER B 2 519 ? 63.522 127.683 168.414 1.00 201.57 519 SER B O 1
ATOM 4473 N N . CYS B 2 520 ? 65.582 126.803 168.254 1.00 202.74 520 CYS B N 1
ATOM 4474 C CA . CYS B 2 520 ? 65.244 125.584 168.964 1.00 202.74 520 CYS B CA 1
ATOM 4475 C C . CYS B 2 520 ? 65.873 125.597 170.346 1.00 202.74 520 CYS B C 1
ATOM 4476 O O . CYS B 2 520 ? 66.972 126.124 170.538 1.00 202.74 520 CYS B O 1
ATOM 4479 N N . SER B 2 521 ? 65.166 125.007 171.299 1.00 195.19 521 SER B N 1
ATOM 4480 C CA . SER B 2 521 ? 65.559 125.001 172.695 1.00 195.19 521 SER B CA 1
ATOM 4481 C C . SER B 2 521 ? 65.529 123.581 173.238 1.00 195.19 521 SER B C 1
ATOM 4482 O O . SER B 2 521 ? 65.207 122.622 172.533 1.00 195.19 521 SER B O 1
ATOM 4485 N N . ALA B 2 522 ? 65.881 123.459 174.517 1.00 189.63 522 ALA B N 1
ATOM 4486 C CA . ALA B 2 522 ? 65.700 122.201 175.222 1.00 189.63 522 ALA B CA 1
ATOM 4487 C C . ALA B 2 522 ? 64.254 121.983 175.639 1.00 189.63 522 ALA B C 1
ATOM 4488 O O . ALA B 2 522 ? 63.906 120.870 176.048 1.00 189.63 522 ALA B O 1
ATOM 4490 N N . ASP B 2 523 ? 63.411 123.014 175.539 1.00 191.35 523 ASP B N 1
ATOM 4491 C CA . ASP B 2 523 ? 61.993 122.898 175.861 1.00 191.35 523 ASP B CA 1
ATOM 4492 C C . ASP B 2 523 ? 61.273 121.854 175.025 1.00 191.35 523 ASP B C 1
ATOM 4493 O O . ASP B 2 523 ? 60.178 121.428 175.409 1.00 191.35 523 ASP B O 1
ATOM 4498 N N . GLY B 2 524 ? 61.850 121.428 173.907 1.00 193.64 524 GLY B N 1
ATOM 4499 C CA . GLY B 2 524 ? 61.120 120.578 172.995 1.00 193.64 524 GLY B CA 1
ATOM 4500 C C . GLY B 2 524 ? 60.248 121.321 172.016 1.00 193.64 524 GLY B C 1
ATOM 4501 O O . GLY B 2 524 ? 59.476 120.687 171.292 1.00 193.64 524 GLY B O 1
ATOM 4502 N N . THR B 2 525 ? 60.345 122.649 171.968 1.00 197.40 525 THR B N 1
ATOM 4503 C CA . THR B 2 525 ? 59.499 123.469 171.104 1.00 197.40 525 THR B CA 1
ATOM 4504 C C . THR B 2 525 ? 60.372 124.403 170.265 1.00 197.40 525 THR B C 1
ATOM 4505 O O . THR B 2 525 ? 61.029 125.311 170.781 1.00 197.40 525 THR B O 1
ATOM 4509 N N . VAL B 2 526 ? 60.412 124.138 168.965 1.00 201.34 526 VAL B N 1
ATOM 4510 C CA . VAL B 2 526 ? 61.100 125.006 168.020 1.00 201.34 526 VAL B CA 1
ATOM 4511 C C . VAL B 2 526 ? 60.192 126.173 167.673 1.00 201.34 526 VAL B C 1
ATOM 4512 O O . VAL B 2 526 ? 58.983 126.000 167.483 1.00 201.34 526 VAL B O 1
ATOM 4516 N N . ARG B 2 527 ? 60.767 127.368 167.586 1.00 198.11 527 ARG B N 1
ATOM 4517 C CA . ARG B 2 527 ? 59.998 128.570 167.321 1.00 198.11 527 ARG B CA 1
ATOM 4518 C C . ARG B 2 527 ? 60.573 129.315 166.128 1.00 198.11 527 ARG B C 1
ATOM 4519 O O . ARG B 2 527 ? 61.782 129.548 166.046 1.00 198.11 527 ARG B O 1
ATOM 4527 N N . LEU B 2 528 ? 59.694 129.683 165.206 1.00 198.65 528 LEU B N 1
ATOM 4528 C CA . LEU B 2 528 ? 60.045 130.563 164.107 1.00 198.65 528 LEU B CA 1
ATOM 4529 C C . LEU B 2 528 ? 59.650 131.984 164.473 1.00 198.65 528 LEU B C 1
ATOM 4530 O O . LEU B 2 528 ? 58.518 132.233 164.903 1.00 198.65 528 LEU B O 1
ATOM 4535 N N . TRP B 2 529 ? 60.588 132.910 164.290 1.00 195.66 529 TRP B N 1
ATOM 4536 C CA . TRP B 2 529 ? 60.461 134.269 164.784 1.00 195.66 529 TRP B CA 1
ATOM 4537 C C . TRP B 2 529 ? 60.516 135.258 163.632 1.00 195.66 529 TRP B C 1
ATOM 4538 O O . TRP B 2 529 ? 61.116 134.997 162.585 1.00 195.66 529 TRP B O 1
ATOM 4549 N N . ASN B 2 530 ? 59.903 136.414 163.863 1.00 192.17 530 ASN B N 1
ATOM 4550 C CA . ASN B 2 530 ? 59.914 137.531 162.932 1.00 192.17 530 ASN B CA 1
ATOM 4551 C C . ASN B 2 530 ? 60.270 138.810 163.679 1.00 192.17 530 ASN B C 1
ATOM 4552 O O . ASN B 2 530 ? 59.444 139.342 164.430 1.00 192.17 530 ASN B O 1
ATOM 4557 N N . PRO B 2 531 ? 61.488 139.336 163.500 1.00 186.18 531 PRO B N 1
ATOM 4558 C CA . PRO B 2 531 ? 61.906 140.603 164.107 1.00 186.18 531 PRO B CA 1
ATOM 4559 C C . PRO B 2 531 ? 61.205 141.805 163.486 1.00 186.18 531 PRO B C 1
ATOM 4560 O O . PRO B 2 531 ? 61.472 142.110 162.324 1.00 186.18 531 PRO B O 1
ATOM 4564 N N . PRO B 2 536 ? 57.020 139.879 165.899 1.00 180.47 536 PRO B N 1
ATOM 4565 C CA . PRO B 2 536 ? 56.439 139.284 167.107 1.00 180.47 536 PRO B CA 1
ATOM 4566 C C . PRO B 2 536 ? 55.570 138.069 166.801 1.00 180.47 536 PRO B C 1
ATOM 4567 O O . PRO B 2 536 ? 54.850 137.591 167.677 1.00 180.47 536 PRO B O 1
ATOM 4571 N N . CYS B 2 537 ? 55.640 137.581 165.566 1.00 186.58 537 CYS B N 1
ATOM 4572 C CA . CYS B 2 537 ? 54.889 136.411 165.130 1.00 186.58 537 CYS B CA 1
ATOM 4573 C C . CYS B 2 537 ? 55.790 135.190 165.219 1.00 186.58 537 CYS B C 1
ATOM 4574 O O . CYS B 2 537 ? 56.887 135.180 164.650 1.00 186.58 537 CYS B O 1
ATOM 4577 N N . ILE B 2 538 ? 55.329 134.168 165.931 1.00 191.00 538 ILE B N 1
ATOM 4578 C CA . ILE B 2 538 ? 56.128 132.987 166.220 1.00 191.00 538 ILE B CA 1
ATOM 4579 C C . ILE B 2 538 ? 55.308 131.754 165.878 1.00 191.00 538 ILE B C 1
ATOM 4580 O O . ILE B 2 538 ? 54.146 131.645 166.285 1.00 191.00 538 ILE B O 1
ATOM 4585 N N . CYS B 2 539 ? 55.906 130.829 165.131 1.00 193.31 539 CYS B N 1
ATOM 4586 C CA . CYS B 2 539 ? 55.267 129.561 164.800 1.00 193.31 539 CYS B CA 1
ATOM 4587 C C . CYS B 2 539 ? 56.021 128.437 165.492 1.00 193.31 539 CYS B C 1
ATOM 4588 O O . CYS B 2 539 ? 57.211 128.237 165.234 1.00 193.31 539 CYS B O 1
ATOM 4591 N N . THR B 2 540 ? 55.334 127.710 166.369 1.00 198.61 540 THR B N 1
ATOM 4592 C CA . THR B 2 540 ? 55.993 126.759 167.252 1.00 198.61 540 THR B CA 1
ATOM 4593 C C . THR B 2 540 ? 55.695 125.335 166.807 1.00 198.61 540 THR B C 1
ATOM 4594 O O . THR B 2 540 ? 54.725 125.068 166.095 1.00 198.61 540 THR B O 1
ATOM 4598 N N . TYR B 2 541 ? 56.558 124.421 167.243 1.00 202.85 541 TYR B N 1
ATOM 4599 C CA . TYR B 2 541 ? 56.486 123.012 166.879 1.00 202.85 541 TYR B CA 1
ATOM 4600 C C . TYR B 2 541 ? 56.756 122.164 168.113 1.00 202.85 541 TYR B C 1
ATOM 4601 O O . TYR B 2 541 ? 57.855 122.214 168.674 1.00 202.85 541 TYR B O 1
ATOM 4610 N N . ASN B 2 542 ? 55.765 121.371 168.520 1.00 189.77 542 ASN B N 1
ATOM 4611 C CA . ASN B 2 542 ? 55.832 120.606 169.761 1.00 189.77 542 ASN B CA 1
ATOM 4612 C C . ASN B 2 542 ? 56.175 119.137 169.539 1.00 189.77 542 ASN B C 1
ATOM 4613 O O . ASN B 2 542 ? 55.577 118.266 170.182 1.00 189.77 542 ASN B O 1
ATOM 4618 N N . GLY B 2 543 ? 57.109 118.837 168.644 1.00 182.28 543 GLY B N 1
ATOM 4619 C CA . GLY B 2 543 ? 57.510 117.464 168.398 1.00 182.28 543 GLY B CA 1
ATOM 4620 C C . GLY B 2 543 ? 58.071 116.763 169.622 1.00 182.28 543 GLY B C 1
ATOM 4621 O O . GLY B 2 543 ? 57.353 116.055 170.329 1.00 182.28 543 GLY B O 1
ATOM 4622 N N . ILE B 2 549 ? 63.094 116.730 172.050 1.00 203.71 549 ILE B N 1
ATOM 4623 C CA . ILE B 2 549 ? 64.530 116.923 172.200 1.00 203.71 549 ILE B CA 1
ATOM 4624 C C . ILE B 2 549 ? 65.149 117.509 170.938 1.00 203.71 549 ILE B C 1
ATOM 4625 O O . ILE B 2 549 ? 66.011 116.889 170.319 1.00 203.71 549 ILE B O 1
ATOM 4630 N N . PRO B 2 550 ? 64.731 118.716 170.573 1.00 204.36 550 PRO B N 1
ATOM 4631 C CA . PRO B 2 550 ? 65.257 119.340 169.358 1.00 204.36 550 PRO B CA 1
ATOM 4632 C C . PRO B 2 550 ? 66.657 119.872 169.586 1.00 204.36 550 PRO B C 1
ATOM 4633 O O . PRO B 2 550 ? 66.828 121.030 169.974 1.00 204.36 550 PRO B O 1
ATOM 4637 N N . THR B 2 551 ? 67.664 119.017 169.408 1.00 212.72 551 THR B N 1
ATOM 4638 C CA . THR B 2 551 ? 69.041 119.456 169.605 1.00 212.72 551 THR B CA 1
ATOM 4639 C C . THR B 2 551 ? 69.427 120.527 168.593 1.00 212.72 551 THR B C 1
ATOM 4640 O O . THR B 2 551 ? 69.812 121.640 168.969 1.00 212.72 551 THR B O 1
ATOM 4644 N N . SER B 2 552 ? 69.318 120.214 167.304 1.00 217.59 552 SER B N 1
ATOM 4645 C CA . SER B 2 552 ? 69.726 121.122 166.241 1.00 217.59 552 SER B CA 1
ATOM 4646 C C . SER B 2 552 ? 68.563 121.335 165.284 1.00 217.59 552 SER B C 1
ATOM 4647 O O . SER B 2 552 ? 67.915 120.373 164.862 1.00 217.59 552 SER B O 1
ATOM 4650 N N . VAL B 2 553 ? 68.295 122.595 164.958 1.00 221.52 553 VAL B N 1
ATOM 4651 C CA . VAL B 2 553 ? 67.250 122.973 164.015 1.00 221.52 553 VAL B CA 1
ATOM 4652 C C . VAL B 2 553 ? 67.796 124.079 163.129 1.00 221.52 553 VAL B C 1
ATOM 4653 O O . VAL B 2 553 ? 68.355 125.062 163.628 1.00 221.52 553 VAL B O 1
ATOM 4657 N N . ASP B 2 554 ? 67.646 123.914 161.817 1.00 225.54 554 ASP B N 1
ATOM 4658 C CA . ASP B 2 554 ? 68.370 124.745 160.870 1.00 225.54 554 ASP B CA 1
ATOM 4659 C C . ASP B 2 554 ? 67.455 125.108 159.712 1.00 225.54 554 ASP B C 1
ATOM 4660 O O . ASP B 2 554 ? 66.324 124.625 159.608 1.00 225.54 554 ASP B O 1
ATOM 4665 N N . PHE B 2 555 ? 67.970 125.959 158.831 1.00 221.64 555 PHE B N 1
ATOM 4666 C CA . PHE B 2 555 ? 67.191 126.568 157.759 1.00 221.64 555 PHE B CA 1
ATOM 4667 C C . PHE B 2 555 ? 67.802 126.164 156.425 1.00 221.64 555 PHE B C 1
ATOM 4668 O O . PHE B 2 555 ? 68.890 126.618 156.067 1.00 221.64 555 PHE B O 1
ATOM 4676 N N . ILE B 2 556 ? 67.097 125.300 155.697 1.00 227.89 556 ILE B N 1
ATOM 4677 C CA . ILE B 2 556 ? 67.530 124.925 154.358 1.00 227.89 556 ILE B CA 1
ATOM 4678 C C . ILE B 2 556 ? 67.615 126.183 153.508 1.00 227.89 556 ILE B C 1
ATOM 4679 O O . ILE B 2 556 ? 66.760 127.072 153.601 1.00 227.89 556 ILE B O 1
ATOM 4684 N N . GLY B 2 557 ? 68.660 126.273 152.684 1.00 227.75 557 GLY B N 1
ATOM 4685 C CA . GLY B 2 557 ? 68.925 127.518 151.984 1.00 227.75 557 GLY B CA 1
ATOM 4686 C C . GLY B 2 557 ? 68.295 127.580 150.607 1.00 227.75 557 GLY B C 1
ATOM 4687 O O . GLY B 2 557 ? 67.816 128.636 150.185 1.00 227.75 557 GLY B O 1
ATOM 4688 N N . CYS B 2 558 ? 68.285 126.457 149.886 1.00 224.75 558 CYS B N 1
ATOM 4689 C CA . CYS B 2 558 ? 67.817 126.481 148.504 1.00 224.75 558 CYS B CA 1
ATOM 4690 C C . CYS B 2 558 ? 66.338 126.839 148.428 1.00 224.75 558 CYS B C 1
ATOM 4691 O O . CYS B 2 558 ? 65.922 127.624 147.568 1.00 224.75 558 CYS B O 1
ATOM 4694 N N . ASP B 2 559 ? 65.523 126.272 149.317 1.00 229.72 559 ASP B N 1
ATOM 4695 C CA . ASP B 2 559 ? 64.142 126.715 149.489 1.00 229.72 559 ASP B CA 1
ATOM 4696 C C . ASP B 2 559 ? 64.006 127.116 150.951 1.00 229.72 559 ASP B C 1
ATOM 4697 O O . ASP B 2 559 ? 64.270 126.311 151.857 1.00 229.72 559 ASP B O 1
ATOM 4702 N N . PRO B 2 560 ? 63.687 128.379 151.230 1.00 227.40 560 PRO B N 1
ATOM 4703 C CA . PRO B 2 560 ? 63.453 128.772 152.625 1.00 227.40 560 PRO B CA 1
ATOM 4704 C C . PRO B 2 560 ? 62.160 128.213 153.180 1.00 227.40 560 PRO B C 1
ATOM 4705 O O . PRO B 2 560 ? 61.856 128.438 154.357 1.00 227.40 560 PRO B O 1
ATOM 4709 N N . ALA B 2 561 ? 61.387 127.489 152.371 1.00 231.29 561 ALA B N 1
ATOM 4710 C CA . ALA B 2 561 ? 60.184 126.846 152.883 1.00 231.29 561 ALA B CA 1
ATOM 4711 C C . ALA B 2 561 ? 60.531 125.650 153.758 1.00 231.29 561 ALA B C 1
ATOM 4712 O O . ALA B 2 561 ? 59.929 125.452 154.819 1.00 231.29 561 ALA B O 1
ATOM 4714 N N . HIS B 2 562 ? 61.505 124.849 153.338 1.00 231.53 562 HIS B N 1
ATOM 4715 C CA . HIS B 2 562 ? 61.889 123.639 154.050 1.00 231.53 562 HIS B CA 1
ATOM 4716 C C . HIS B 2 562 ? 62.907 123.962 155.133 1.00 231.53 562 HIS B C 1
ATOM 4717 O O . HIS B 2 562 ? 63.797 124.793 154.934 1.00 231.53 562 HIS B O 1
ATOM 4724 N N . MET B 2 563 ? 62.763 123.306 156.284 1.00 230.88 563 MET B N 1
ATOM 4725 C CA . MET B 2 563 ? 63.710 123.426 157.382 1.00 230.88 563 MET B CA 1
ATOM 4726 C C . MET B 2 563 ? 63.896 122.061 158.028 1.00 230.88 563 MET B C 1
ATOM 4727 O O . MET B 2 563 ? 63.043 121.175 157.920 1.00 230.88 563 MET B O 1
ATOM 4732 N N . VAL B 2 564 ? 65.025 121.902 158.710 1.00 228.01 564 VAL B N 1
ATOM 4733 C CA . VAL B 2 564 ? 65.410 120.623 159.287 1.00 228.01 564 VAL B CA 1
ATOM 4734 C C . VAL B 2 564 ? 65.379 120.725 160.804 1.00 228.01 564 VAL B C 1
ATOM 4735 O O . VAL B 2 564 ? 65.377 121.813 161.382 1.00 228.01 564 VAL B O 1
ATOM 4739 N N . THR B 2 565 ? 65.358 119.563 161.453 1.00 222.33 565 THR B N 1
ATOM 4740 C CA . THR B 2 565 ? 65.348 119.507 162.909 1.00 222.33 565 THR B CA 1
ATOM 4741 C C . THR B 2 565 ? 66.026 118.222 163.353 1.00 222.33 565 THR B C 1
ATOM 4742 O O . THR B 2 565 ? 65.601 117.132 162.962 1.00 222.33 565 THR B O 1
ATOM 4746 N N . SER B 2 566 ? 67.066 118.348 164.169 1.00 215.24 566 SER B N 1
ATOM 4747 C CA . SER B 2 566 ? 67.705 117.177 164.740 1.00 215.24 566 SER B CA 1
ATOM 4748 C C . SER B 2 566 ? 66.985 116.748 166.014 1.00 215.24 566 SER B C 1
ATOM 4749 O O . SER B 2 566 ? 66.073 117.418 166.505 1.00 215.24 566 SER B O 1
ATOM 4752 N N . PHE B 2 567 ? 67.414 115.615 166.558 1.00 211.75 567 PHE B N 1
ATOM 4753 C CA . PHE B 2 567 ? 66.793 115.074 167.756 1.00 211.75 567 PHE B CA 1
ATOM 4754 C C . PHE B 2 567 ? 67.800 114.194 168.474 1.00 211.75 567 PHE B C 1
ATOM 4755 O O . PHE B 2 567 ? 68.662 113.585 167.835 1.00 211.75 567 PHE B O 1
ATOM 4763 N N . ASN B 2 568 ? 67.691 114.139 169.799 1.00 211.11 568 ASN B N 1
ATOM 4764 C CA . ASN B 2 568 ? 68.593 113.325 170.601 1.00 211.11 568 ASN B CA 1
ATOM 4765 C C . ASN B 2 568 ? 68.272 111.847 170.442 1.00 211.11 568 ASN B C 1
ATOM 4766 O O . ASN B 2 568 ? 69.004 110.988 170.944 1.00 211.11 568 ASN B O 1
ATOM 4771 N N . THR B 2 569 ? 67.172 111.542 169.754 1.00 213.72 569 THR B N 1
ATOM 4772 C CA . THR B 2 569 ? 66.830 110.155 169.467 1.00 213.72 569 THR B CA 1
ATOM 4773 C C . THR B 2 569 ? 67.882 109.498 168.583 1.00 213.72 569 THR B C 1
ATOM 4774 O O . THR B 2 569 ? 68.453 108.463 168.945 1.00 213.72 569 THR B O 1
ATOM 4778 N N . GLY B 2 570 ? 68.160 110.094 167.428 1.00 214.85 570 GLY B N 1
ATOM 4779 C CA . GLY B 2 570 ? 69.050 109.491 166.458 1.00 214.85 570 GLY B CA 1
ATOM 4780 C C . GLY B 2 570 ? 68.572 109.708 165.039 1.00 214.85 570 GLY B C 1
ATOM 4781 O O . GLY B 2 570 ? 69.218 109.280 164.078 1.00 214.85 570 GLY B O 1
ATOM 4782 N N . SER B 2 571 ? 67.432 110.376 164.901 1.00 215.76 571 SER B N 1
ATOM 4783 C CA . SER B 2 571 ? 66.858 110.711 163.610 1.00 215.76 571 SER B CA 1
ATOM 4784 C C . SER B 2 571 ? 66.705 112.224 163.520 1.00 215.76 571 SER B C 1
ATOM 4785 O O . SER B 2 571 ? 66.915 112.952 164.494 1.00 215.76 571 SER B O 1
ATOM 4788 N N . ALA B 2 572 ? 66.340 112.699 162.333 1.00 217.90 572 ALA B N 1
ATOM 4789 C CA . ALA B 2 572 ? 66.070 114.111 162.117 1.00 217.90 572 ALA B CA 1
ATOM 4790 C C . ALA B 2 572 ? 64.859 114.240 161.211 1.00 217.90 572 ALA B C 1
ATOM 4791 O O . ALA B 2 572 ? 64.703 113.472 160.260 1.00 217.90 572 ALA B O 1
ATOM 4793 N N . VAL B 2 573 ? 64.007 115.213 161.511 1.00 221.27 573 VAL B N 1
ATOM 4794 C CA . VAL B 2 573 ? 62.749 115.403 160.801 1.00 221.27 573 VAL B CA 1
ATOM 4795 C C . VAL B 2 573 ? 62.825 116.686 159.985 1.00 221.27 573 VAL B C 1
ATOM 4796 O O . VAL B 2 573 ? 63.407 117.686 160.422 1.00 221.27 573 VAL B O 1
ATOM 4800 N N . ILE B 2 574 ? 62.247 116.650 158.792 1.00 219.79 574 ILE B N 1
ATOM 4801 C CA . ILE B 2 574 ? 62.172 117.827 157.944 1.00 219.79 574 ILE B CA 1
ATOM 4802 C C . ILE B 2 574 ? 60.731 118.316 157.933 1.00 219.79 574 ILE B C 1
ATOM 4803 O O . ILE B 2 574 ? 59.780 117.541 158.064 1.00 219.79 574 ILE B O 1
ATOM 4808 N N . TYR B 2 575 ? 60.572 119.626 157.792 1.00 224.30 575 TYR B N 1
ATOM 4809 C CA . TYR B 2 575 ? 59.249 120.232 157.838 1.00 224.30 575 TYR B CA 1
ATOM 4810 C C . TYR B 2 575 ? 59.269 121.486 156.978 1.00 224.30 575 TYR B C 1
ATOM 4811 O O . TYR B 2 575 ? 60.283 121.824 156.364 1.00 224.30 575 TYR B O 1
ATOM 4820 N N . ASP B 2 576 ? 58.141 122.179 156.943 1.00 225.56 576 ASP B N 1
ATOM 4821 C CA . ASP B 2 576 ? 57.958 123.324 156.068 1.00 225.56 576 ASP B CA 1
ATOM 4822 C C . ASP B 2 576 ? 57.803 124.593 156.891 1.00 225.56 576 ASP B C 1
ATOM 4823 O O . ASP B 2 576 ? 57.899 124.586 158.120 1.00 225.56 576 ASP B O 1
ATOM 4828 N N . LEU B 2 577 ? 57.548 125.694 156.191 1.00 225.99 577 LEU B N 1
ATOM 4829 C CA . LEU B 2 577 ? 57.353 126.997 156.812 1.00 225.99 577 LEU B CA 1
ATOM 4830 C C . LEU B 2 577 ? 55.888 127.388 156.915 1.00 225.99 577 LEU B C 1
ATOM 4831 O O . LEU B 2 577 ? 55.411 127.702 158.010 1.00 225.99 577 LEU B O 1
ATOM 4836 N N . GLU B 2 578 ? 55.162 127.375 155.803 1.00 225.73 578 GLU B N 1
ATOM 4837 C CA . GLU B 2 578 ? 53.763 127.771 155.781 1.00 225.73 578 GLU B CA 1
ATOM 4838 C C . GLU B 2 578 ? 52.822 126.627 156.132 1.00 225.73 578 GLU B C 1
ATOM 4839 O O . GLU B 2 578 ? 51.604 126.830 156.160 1.00 225.73 578 GLU B O 1
ATOM 4845 N N . THR B 2 579 ? 53.353 125.439 156.401 1.00 223.04 579 THR B N 1
ATOM 4846 C CA . THR B 2 579 ? 52.534 124.282 156.725 1.00 223.04 579 THR B CA 1
ATOM 4847 C C . THR B 2 579 ? 52.712 123.781 158.147 1.00 223.04 579 THR B C 1
ATOM 4848 O O . THR B 2 579 ? 51.758 123.241 158.712 1.00 223.04 579 THR B O 1
ATOM 4852 N N . SER B 2 580 ? 53.900 123.929 158.733 1.00 218.53 580 SER B N 1
ATOM 4853 C CA . SER B 2 580 ? 54.206 123.450 160.080 1.00 218.53 580 SER B CA 1
ATOM 4854 C C . SER B 2 580 ? 54.003 121.945 160.220 1.00 218.53 580 SER B C 1
ATOM 4855 O O . SER B 2 580 ? 53.892 121.432 161.337 1.00 218.53 580 SER B O 1
ATOM 4858 N N . GLN B 2 581 ? 53.966 121.224 159.102 1.00 220.05 581 GLN B N 1
ATOM 4859 C CA . GLN B 2 581 ? 53.708 119.788 159.087 1.00 220.05 581 GLN B CA 1
ATOM 4860 C C . GLN B 2 581 ? 54.979 119.075 158.652 1.00 220.05 581 GLN B C 1
ATOM 4861 O O . GLN B 2 581 ? 55.402 119.199 157.498 1.00 220.05 581 GLN B O 1
ATOM 4867 N N . SER B 2 582 ? 55.583 118.330 159.574 1.00 219.02 582 SER B N 1
ATOM 4868 C CA . SER B 2 582 ? 56.843 117.663 159.288 1.00 219.02 582 SER B CA 1
ATOM 4869 C C . SER B 2 582 ? 56.655 116.583 158.232 1.00 219.02 582 SER B C 1
ATOM 4870 O O . SER B 2 582 ? 55.729 115.772 158.304 1.00 219.02 582 SER B O 1
ATOM 4873 N N . LEU B 2 583 ? 57.553 116.577 157.248 1.00 214.97 583 LEU B N 1
ATOM 4874 C CA . LEU B 2 583 ? 57.395 115.701 156.094 1.00 214.97 583 LEU B CA 1
ATOM 4875 C C . LEU B 2 583 ? 57.901 114.294 156.379 1.00 214.97 583 LEU B C 1
ATOM 4876 O O . LEU B 2 583 ? 57.134 113.326 156.337 1.00 214.97 583 LEU B O 1
ATOM 4881 N N . VAL B 2 584 ? 59.193 114.156 156.670 1.00 213.36 584 VAL B N 1
ATOM 4882 C CA . VAL B 2 584 ? 59.810 112.840 156.749 1.00 213.36 584 VAL B CA 1
ATOM 4883 C C . VAL B 2 584 ? 60.962 112.886 157.743 1.00 213.36 584 VAL B C 1
ATOM 4884 O O . VAL B 2 584 ? 61.625 113.915 157.915 1.00 213.36 584 VAL B O 1
ATOM 4888 N N . ILE B 2 585 ? 61.179 111.758 158.412 1.00 213.60 585 ILE B N 1
ATOM 4889 C CA . ILE B 2 585 ? 62.309 111.567 159.299 1.00 213.60 585 ILE B CA 1
ATOM 4890 C C . ILE B 2 585 ? 63.393 110.811 158.545 1.00 213.60 585 ILE B C 1
ATOM 4891 O O . ILE B 2 585 ? 63.165 110.227 157.483 1.00 213.60 585 ILE B O 1
ATOM 4896 N N . LEU B 2 586 ? 64.598 110.828 159.104 1.00 213.85 586 LEU B N 1
ATOM 4897 C CA . LEU B 2 586 ? 65.730 110.151 158.493 1.00 213.85 586 LEU B CA 1
ATOM 4898 C C . LEU B 2 586 ? 66.717 109.748 159.576 1.00 213.85 586 LEU B C 1
ATOM 4899 O O . LEU B 2 586 ? 66.918 110.474 160.553 1.00 213.85 586 LEU B O 1
ATOM 4904 N N . SER B 2 587 ? 67.321 108.577 159.401 1.00 210.07 587 SER B N 1
ATOM 4905 C CA . SER B 2 587 ? 68.230 108.031 160.403 1.00 210.07 587 SER B CA 1
ATOM 4906 C C . SER B 2 587 ? 69.557 107.603 159.793 1.00 210.07 587 SER B C 1
ATOM 4907 O O . SER B 2 587 ? 70.089 106.546 160.134 1.00 210.07 587 SER B O 1
ATOM 4910 N N . ASN B 2 598 ? 70.532 107.752 170.295 1.00 210.48 598 ASN B N 1
ATOM 4911 C CA . ASN B 2 598 ? 71.723 108.267 169.632 1.00 210.48 598 ASN B CA 1
ATOM 4912 C C . ASN B 2 598 ? 71.673 109.786 169.511 1.00 210.48 598 ASN B C 1
ATOM 4913 O O . ASN B 2 598 ? 70.811 110.335 168.828 1.00 210.48 598 ASN B O 1
ATOM 4918 N N . HIS B 2 599 ? 72.602 110.467 170.174 1.00 206.08 599 HIS B N 1
ATOM 4919 C CA . HIS B 2 599 ? 72.621 111.920 170.119 1.00 206.08 599 HIS B CA 1
ATOM 4920 C C . HIS B 2 599 ? 73.079 112.402 168.749 1.00 206.08 599 HIS B C 1
ATOM 4921 O O . HIS B 2 599 ? 73.866 111.747 168.061 1.00 206.08 599 HIS B O 1
ATOM 4928 N N . ILE B 2 600 ? 72.565 113.562 168.352 1.00 211.90 600 ILE B N 1
ATOM 4929 C CA . ILE B 2 600 ? 72.915 114.203 167.092 1.00 211.90 600 ILE B CA 1
ATOM 4930 C C . ILE B 2 600 ? 73.339 115.627 167.417 1.00 211.90 600 ILE B C 1
ATOM 4931 O O . ILE B 2 600 ? 72.492 116.486 167.690 1.00 211.90 600 ILE B O 1
ATOM 4936 N N . ASN B 2 601 ? 74.646 115.879 167.383 1.00 207.44 601 ASN B N 1
ATOM 4937 C CA . ASN B 2 601 ? 75.169 117.153 167.860 1.00 207.44 601 ASN B CA 1
ATOM 4938 C C . ASN B 2 601 ? 74.773 118.299 166.940 1.00 207.44 601 ASN B C 1
ATOM 4939 O O . ASN B 2 601 ? 74.064 119.225 167.350 1.00 207.44 601 ASN B O 1
ATOM 4944 N N . ARG B 2 602 ? 75.211 118.251 165.685 1.00 203.48 602 ARG B N 1
ATOM 4945 C CA . ARG B 2 602 ? 75.074 119.390 164.791 1.00 203.48 602 ARG B CA 1
ATOM 4946 C C . ARG B 2 602 ? 74.601 118.930 163.423 1.00 203.48 602 ARG B C 1
ATOM 4947 O O . ARG B 2 602 ? 75.097 117.932 162.893 1.00 203.48 602 ARG B O 1
ATOM 4955 N N . VAL B 2 603 ? 73.650 119.666 162.858 1.00 210.21 603 VAL B N 1
ATOM 4956 C CA . VAL B 2 603 ? 73.118 119.404 161.529 1.00 210.21 603 VAL B CA 1
ATOM 4957 C C . VAL B 2 603 ? 73.334 120.655 160.691 1.00 210.21 603 VAL B C 1
ATOM 4958 O O . VAL B 2 603 ? 73.308 121.771 161.221 1.00 210.21 603 VAL B O 1
ATOM 4962 N N . VAL B 2 604 ? 73.603 120.472 159.399 1.00 205.77 604 VAL B N 1
ATOM 4963 C CA . VAL B 2 604 ? 73.756 121.580 158.469 1.00 205.77 604 VAL B CA 1
ATOM 4964 C C . VAL B 2 604 ? 73.044 121.231 157.170 1.00 205.77 604 VAL B C 1
ATOM 4965 O O . VAL B 2 604 ? 72.739 120.071 156.890 1.00 205.77 604 VAL B O 1
ATOM 4969 N N . SER B 2 605 ? 72.791 122.261 156.369 1.00 208.83 605 SER B N 1
ATOM 4970 C CA . SER B 2 605 ? 72.118 122.102 155.090 1.00 208.83 605 SER B CA 1
ATOM 4971 C C . SER B 2 605 ? 73.020 122.615 153.982 1.00 208.83 605 SER B C 1
ATOM 4972 O O . SER B 2 605 ? 73.505 123.748 154.044 1.00 208.83 605 SER B O 1
ATOM 4975 N N . HIS B 2 606 ? 73.239 121.775 152.977 1.00 208.65 606 HIS B N 1
ATOM 4976 C CA . HIS B 2 606 ? 74.040 122.156 151.829 1.00 208.65 606 HIS B CA 1
ATOM 4977 C C . HIS B 2 606 ? 73.380 123.322 151.094 1.00 208.65 606 HIS B C 1
ATOM 4978 O O . HIS B 2 606 ? 72.153 123.453 151.100 1.00 208.65 606 HIS B O 1
ATOM 4985 N N . PRO B 2 607 ? 74.169 124.184 150.448 1.00 201.79 607 PRO B N 1
ATOM 4986 C CA . PRO B 2 607 ? 73.575 125.272 149.657 1.00 201.79 607 PRO B CA 1
ATOM 4987 C C . PRO B 2 607 ? 72.926 124.780 148.372 1.00 201.79 607 PRO B C 1
ATOM 4988 O O . PRO B 2 607 ? 72.565 125.580 147.504 1.00 201.79 607 PRO B O 1
ATOM 4992 N N . THR B 2 608 ? 72.800 123.464 148.230 1.00 209.69 608 THR B N 1
ATOM 4993 C CA . THR B 2 608 ? 71.938 122.844 147.236 1.00 209.69 608 THR B CA 1
ATOM 4994 C C . THR B 2 608 ? 70.794 122.150 147.960 1.00 209.69 608 THR B C 1
ATOM 4995 O O . THR B 2 608 ? 70.958 121.689 149.094 1.00 209.69 608 THR B O 1
ATOM 4999 N N . LEU B 2 609 ? 69.636 122.084 147.305 1.00 219.48 609 LEU B N 1
ATOM 5000 C CA . LEU B 2 609 ? 68.413 121.615 147.960 1.00 219.48 609 LEU B CA 1
ATOM 5001 C C . LEU B 2 609 ? 68.523 120.225 148.574 1.00 219.48 609 LEU B C 1
ATOM 5002 O O . LEU B 2 609 ? 68.204 120.082 149.765 1.00 219.48 609 LEU B O 1
ATOM 5007 N N . PRO B 2 610 ? 68.939 119.177 147.855 1.00 218.82 610 PRO B N 1
ATOM 5008 C CA . PRO B 2 610 ? 68.824 117.829 148.440 1.00 218.82 610 PRO B CA 1
ATOM 5009 C C . PRO B 2 610 ? 69.733 117.592 149.633 1.00 218.82 610 PRO B C 1
ATOM 5010 O O . PRO B 2 610 ? 69.260 117.168 150.694 1.00 218.82 610 PRO B O 1
ATOM 5014 N N . VAL B 2 611 ? 71.027 117.882 149.499 1.00 218.62 611 VAL B N 1
ATOM 5015 C CA . VAL B 2 611 ? 72.005 117.406 150.467 1.00 218.62 611 VAL B CA 1
ATOM 5016 C C . VAL B 2 611 ? 71.803 118.089 151.812 1.00 218.62 611 VAL B C 1
ATOM 5017 O O . VAL B 2 611 ? 71.670 119.317 151.900 1.00 218.62 611 VAL B O 1
ATOM 5021 N N . THR B 2 612 ? 71.777 117.282 152.870 1.00 215.33 612 THR B N 1
ATOM 5022 C CA . THR B 2 612 ? 71.670 117.762 154.240 1.00 215.33 612 THR B CA 1
ATOM 5023 C C . THR B 2 612 ? 72.520 116.850 155.109 1.00 215.33 612 THR B C 1
ATOM 5024 O O . THR B 2 612 ? 72.347 115.627 155.080 1.00 215.33 612 THR B O 1
ATOM 5028 N N . ILE B 2 613 ? 73.434 117.440 155.869 1.00 213.72 613 ILE B N 1
ATOM 5029 C CA . ILE B 2 613 ? 74.471 116.698 156.570 1.00 213.72 613 ILE B CA 1
ATOM 5030 C C . ILE B 2 613 ? 74.142 116.674 158.052 1.00 213.72 613 ILE B C 1
ATOM 5031 O O . ILE B 2 613 ? 73.672 117.672 158.612 1.00 213.72 613 ILE B O 1
ATOM 5036 N N . THR B 2 614 ? 74.398 115.533 158.689 1.00 215.28 614 THR B N 1
ATOM 5037 C CA . THR B 2 614 ? 74.146 115.361 160.108 1.00 215.28 614 THR B CA 1
ATOM 5038 C C . THR B 2 614 ? 75.344 114.686 160.757 1.00 215.28 614 THR B C 1
ATOM 5039 O O . THR B 2 614 ? 76.110 113.971 160.102 1.00 215.28 614 THR B O 1
ATOM 5043 N N . ALA B 2 615 ? 75.490 114.924 162.057 1.00 211.37 615 ALA B N 1
ATOM 5044 C CA . ALA B 2 615 ? 76.592 114.399 162.852 1.00 211.37 615 ALA B CA 1
ATOM 5045 C C . ALA B 2 615 ? 76.015 113.593 164.005 1.00 211.37 615 ALA B C 1
ATOM 5046 O O . ALA B 2 615 ? 75.209 114.109 164.786 1.00 211.37 615 ALA B O 1
ATOM 5048 N N . HIS B 2 616 ? 76.426 112.338 164.111 1.00 209.91 616 HIS B N 1
ATOM 5049 C CA . HIS B 2 616 ? 75.894 111.452 165.130 1.00 209.91 616 HIS B CA 1
ATOM 5050 C C . HIS B 2 616 ? 76.818 111.388 166.339 1.00 209.91 616 HIS B C 1
ATOM 5051 O O . HIS B 2 616 ? 78.011 111.688 166.261 1.00 209.91 616 HIS B O 1
ATOM 5058 N N . GLU B 2 617 ? 76.240 110.983 167.473 1.00 208.32 617 GLU B N 1
ATOM 5059 C CA . GLU B 2 617 ? 77.054 110.667 168.640 1.00 208.32 617 GLU B CA 1
ATOM 5060 C C . GLU B 2 617 ? 77.968 109.483 168.363 1.00 208.32 617 GLU B C 1
ATOM 5061 O O . GLU B 2 617 ? 79.022 109.350 168.994 1.00 208.32 617 GLU B O 1
ATOM 5067 N N . ASP B 2 618 ? 77.590 108.621 167.417 1.00 207.83 618 ASP B N 1
ATOM 5068 C CA . ASP B 2 618 ? 78.373 107.447 167.065 1.00 207.83 618 ASP B CA 1
ATOM 5069 C C . ASP B 2 618 ? 79.459 107.750 166.051 1.00 207.83 618 ASP B C 1
ATOM 5070 O O . ASP B 2 618 ? 79.923 106.832 165.367 1.00 207.83 618 ASP B O 1
ATOM 5075 N N . ARG B 2 619 ? 79.856 109.018 165.933 1.00 201.44 619 ARG B N 1
ATOM 5076 C CA . ARG B 2 619 ? 81.025 109.423 165.153 1.00 201.44 619 ARG B CA 1
ATOM 5077 C C . ARG B 2 619 ? 80.877 109.087 163.673 1.00 201.44 619 ARG B C 1
ATOM 5078 O O . ARG B 2 619 ? 81.868 108.855 162.978 1.00 201.44 619 ARG B O 1
ATOM 5086 N N . HIS B 2 620 ? 79.646 109.063 163.172 1.00 208.24 620 HIS B N 1
ATOM 5087 C CA . HIS B 2 620 ? 79.378 108.762 161.770 1.00 208.24 620 HIS B CA 1
ATOM 5088 C C . HIS B 2 620 ? 78.694 109.962 161.134 1.00 208.24 620 HIS B C 1
ATOM 5089 O O . HIS B 2 620 ? 77.499 110.187 161.353 1.00 208.24 620 HIS B O 1
ATOM 5096 N N . ILE B 2 621 ? 79.445 110.731 160.349 1.00 210.38 621 ILE B N 1
ATOM 5097 C CA . ILE B 2 621 ? 78.841 111.806 159.574 1.00 210.38 621 ILE B CA 1
ATOM 5098 C C . ILE B 2 621 ? 77.947 111.185 158.513 1.00 210.38 621 ILE B C 1
ATOM 5099 O O . ILE B 2 621 ? 78.389 110.335 157.731 1.00 210.38 621 ILE B O 1
ATOM 5104 N N . LYS B 2 622 ? 76.685 111.601 158.483 1.00 212.80 622 LYS B N 1
ATOM 5105 C CA . LYS B 2 622 ? 75.715 111.026 157.568 1.00 212.80 622 LYS B CA 1
ATOM 5106 C C . LYS B 2 622 ? 75.099 112.113 156.697 1.00 212.80 622 LYS B C 1
ATOM 5107 O O . LYS B 2 622 ? 75.142 113.303 157.018 1.00 212.80 622 LYS B O 1
ATOM 5113 N N . PHE B 2 623 ? 74.538 111.680 155.572 1.00 210.40 623 PHE B N 1
ATOM 5114 C CA . PHE B 2 623 ? 74.015 112.579 154.557 1.00 210.40 623 PHE B CA 1
ATOM 5115 C C . PHE B 2 623 ? 72.650 112.095 154.103 1.00 210.40 623 PHE B C 1
ATOM 5116 O O . PHE B 2 623 ? 72.404 110.890 153.997 1.00 210.40 623 PHE B O 1
ATOM 5124 N N . PHE B 2 624 ? 71.759 113.045 153.838 1.00 214.51 624 PHE B N 1
ATOM 5125 C CA . PHE B 2 624 ? 70.405 112.710 153.427 1.00 214.51 624 PHE B CA 1
ATOM 5126 C C . PHE B 2 624 ? 69.914 113.749 152.434 1.00 214.51 624 PHE B C 1
ATOM 5127 O O . PHE B 2 624 ? 70.572 114.760 152.181 1.00 214.51 624 PHE B O 1
ATOM 5135 N N . ASP B 2 625 ? 68.743 113.485 151.870 1.00 216.67 625 ASP B N 1
ATOM 5136 C CA . ASP B 2 625 ? 68.140 114.365 150.887 1.00 216.67 625 ASP B CA 1
ATOM 5137 C C . ASP B 2 625 ? 66.836 114.927 151.431 1.00 216.67 625 ASP B C 1
ATOM 5138 O O . ASP B 2 625 ? 66.115 114.261 152.177 1.00 216.67 625 ASP B O 1
ATOM 5143 N N . ASN B 2 626 ? 66.544 116.158 151.053 1.00 217.46 626 ASN B N 1
ATOM 5144 C CA . ASN B 2 626 ? 65.318 116.794 151.510 1.00 217.46 626 ASN B CA 1
ATOM 5145 C C . ASN B 2 626 ? 64.071 116.267 150.810 1.00 217.46 626 ASN B C 1
ATOM 5146 O O . ASN B 2 626 ? 62.995 116.845 151.013 1.00 217.46 626 ASN B O 1
ATOM 5151 N N . LYS B 2 627 ? 64.141 115.209 150.004 1.00 214.36 627 LYS B N 1
ATOM 5152 C CA . LYS B 2 627 ? 62.968 114.698 149.310 1.00 214.36 627 LYS B CA 1
ATOM 5153 C C . LYS B 2 627 ? 62.574 113.287 149.711 1.00 214.36 627 LYS B C 1
ATOM 5154 O O . LYS B 2 627 ? 61.388 112.956 149.647 1.00 214.36 627 LYS B O 1
ATOM 5160 N N . THR B 2 628 ? 63.523 112.443 150.108 1.00 214.94 628 THR B N 1
ATOM 5161 C CA . THR B 2 628 ? 63.174 111.143 150.659 1.00 214.94 628 THR B CA 1
ATOM 5162 C C . THR B 2 628 ? 64.038 110.734 151.840 1.00 214.94 628 THR B C 1
ATOM 5163 O O . THR B 2 628 ? 63.866 109.620 152.343 1.00 214.94 628 THR B O 1
ATOM 5167 N N . GLY B 2 629 ? 64.950 111.590 152.299 1.00 216.85 629 GLY B N 1
ATOM 5168 C CA . GLY B 2 629 ? 65.760 111.302 153.467 1.00 216.85 629 GLY B CA 1
ATOM 5169 C C . GLY B 2 629 ? 66.533 110.004 153.376 1.00 216.85 629 GLY B C 1
ATOM 5170 O O . GLY B 2 629 ? 66.547 109.216 154.325 1.00 216.85 629 GLY B O 1
ATOM 5171 N N . LYS B 2 630 ? 67.174 109.765 152.239 1.00 217.34 630 LYS B N 1
ATOM 5172 C CA . LYS B 2 630 ? 67.915 108.530 152.044 1.00 217.34 630 LYS B CA 1
ATOM 5173 C C . LYS B 2 630 ? 69.288 108.618 152.695 1.00 217.34 630 LYS B C 1
ATOM 5174 O O . LYS B 2 630 ? 69.991 109.624 152.569 1.00 217.34 630 LYS B O 1
ATOM 5180 N N . MET B 2 631 ? 69.671 107.547 153.386 1.00 216.02 631 MET B N 1
ATOM 5181 C CA . MET B 2 631 ? 70.993 107.472 153.987 1.00 216.02 631 MET B CA 1
ATOM 5182 C C . MET B 2 631 ? 72.023 107.247 152.893 1.00 216.02 631 MET B C 1
ATOM 5183 O O . MET B 2 631 ? 72.539 106.138 152.731 1.00 216.02 631 MET B O 1
ATOM 5188 N N . ILE B 2 632 ? 72.323 108.302 152.134 1.00 210.32 632 ILE B N 1
ATOM 5189 C CA . ILE B 2 632 ? 73.185 108.149 150.969 1.00 210.32 632 ILE B CA 1
ATOM 5190 C C . ILE B 2 632 ? 74.620 107.865 151.381 1.00 210.32 632 ILE B C 1
ATOM 5191 O O . ILE B 2 632 ? 75.348 107.163 150.669 1.00 210.32 632 ILE B O 1
ATOM 5196 N N . HIS B 2 633 ? 75.053 108.384 152.526 1.00 207.02 633 HIS B N 1
ATOM 5197 C CA . HIS B 2 633 ? 76.450 108.260 152.916 1.00 207.02 633 HIS B CA 1
ATOM 5198 C C . HIS B 2 633 ? 76.575 108.361 154.427 1.00 207.02 633 HIS B C 1
ATOM 5199 O O . HIS B 2 633 ? 75.994 109.260 155.040 1.00 207.02 633 HIS B O 1
ATOM 5206 N N . SER B 2 634 ? 77.327 107.434 155.022 1.00 210.61 634 SER B N 1
ATOM 5207 C CA . SER B 2 634 ? 77.631 107.441 156.454 1.00 210.61 634 SER B CA 1
ATOM 5208 C C . SER B 2 634 ? 79.099 107.067 156.611 1.00 210.61 634 SER B C 1
ATOM 5209 O O . SER B 2 634 ? 79.450 105.884 156.635 1.00 210.61 634 SER B O 1
ATOM 5212 N N . MET B 2 635 ? 79.953 108.074 156.726 1.00 204.14 635 MET B N 1
ATOM 5213 C CA . MET B 2 635 ? 81.383 107.860 156.895 1.00 204.14 635 MET B CA 1
ATOM 5214 C C . MET B 2 635 ? 81.758 108.127 158.346 1.00 204.14 635 MET B C 1
ATOM 5215 O O . MET B 2 635 ? 81.397 109.169 158.902 1.00 204.14 635 MET B O 1
ATOM 5220 N N . VAL B 2 636 ? 82.464 107.179 158.963 1.00 199.54 636 VAL B N 1
ATOM 5221 C CA . VAL B 2 636 ? 83.010 107.433 160.288 1.00 199.54 636 VAL B CA 1
ATOM 5222 C C . VAL B 2 636 ? 84.031 108.556 160.177 1.00 199.54 636 VAL B C 1
ATOM 5223 O O . VAL B 2 636 ? 84.861 108.581 159.260 1.00 199.54 636 VAL B O 1
ATOM 5227 N N . ALA B 2 637 ? 83.936 109.529 161.082 1.00 194.04 637 ALA B N 1
ATOM 5228 C CA . ALA B 2 637 ? 84.672 110.779 160.934 1.00 194.04 637 ALA B CA 1
ATOM 5229 C C . ALA B 2 637 ? 85.924 110.834 161.799 1.00 194.04 637 ALA B C 1
ATOM 5230 O O . ALA B 2 637 ? 87.033 110.989 161.283 1.00 194.04 637 ALA B O 1
ATOM 5232 N N . HIS B 2 638 ? 85.767 110.704 163.111 1.00 188.10 638 HIS B N 1
ATOM 5233 C CA . HIS B 2 638 ? 86.875 110.876 164.037 1.00 188.10 638 HIS B CA 1
ATOM 5234 C C . HIS B 2 638 ? 86.770 109.811 165.116 1.00 188.10 638 HIS B C 1
ATOM 5235 O O . HIS B 2 638 ? 86.011 108.845 164.996 1.00 188.10 638 HIS B O 1
ATOM 5242 N N . LEU B 2 639 ? 87.544 109.997 166.182 1.00 188.95 639 LEU B N 1
ATOM 5243 C CA . LEU B 2 639 ? 87.522 109.110 167.333 1.00 188.95 639 LEU B CA 1
ATOM 5244 C C . LEU B 2 639 ? 86.639 109.638 168.453 1.00 188.95 639 LEU B C 1
ATOM 5245 O O . LEU B 2 639 ? 86.712 109.135 169.577 1.00 188.95 639 LEU B O 1
ATOM 5250 N N . ASP B 2 640 ? 85.804 110.632 168.170 1.00 188.11 640 ASP B N 1
ATOM 5251 C CA . ASP B 2 640 ? 84.918 111.205 169.167 1.00 188.11 640 ASP B CA 1
ATOM 5252 C C . ASP B 2 640 ? 83.628 111.648 168.494 1.00 188.11 640 ASP B C 1
ATOM 5253 O O . ASP B 2 640 ? 83.553 111.777 167.270 1.00 188.11 640 ASP B O 1
ATOM 5258 N N . ALA B 2 641 ? 82.598 111.864 169.312 1.00 193.10 641 ALA B N 1
ATOM 5259 C CA . ALA B 2 641 ? 81.314 112.335 168.810 1.00 193.10 641 ALA B CA 1
ATOM 5260 C C . ALA B 2 641 ? 81.493 113.671 168.107 1.00 193.10 641 ALA B C 1
ATOM 5261 O O . ALA B 2 641 ? 81.866 114.665 168.737 1.00 193.10 641 ALA B O 1
ATOM 5263 N N . VAL B 2 642 ? 81.242 113.698 166.798 1.00 194.79 642 VAL B N 1
ATOM 5264 C CA . VAL B 2 642 ? 81.456 114.910 166.018 1.00 194.79 642 VAL B CA 1
ATOM 5265 C C . VAL B 2 642 ? 80.538 116.004 166.534 1.00 194.79 642 VAL B C 1
ATOM 5266 O O . VAL B 2 642 ? 79.308 115.885 166.476 1.00 194.79 642 VAL B O 1
ATOM 5270 N N . THR B 2 643 ? 81.132 117.082 167.039 1.00 190.81 643 THR B N 1
ATOM 5271 C CA . THR B 2 643 ? 80.340 118.093 167.724 1.00 190.81 643 THR B CA 1
ATOM 5272 C C . THR B 2 643 ? 79.717 119.090 166.758 1.00 190.81 643 THR B C 1
ATOM 5273 O O . THR B 2 643 ? 78.537 119.428 166.897 1.00 190.81 643 THR B O 1
ATOM 5277 N N . SER B 2 644 ? 80.477 119.580 165.782 1.00 191.11 644 SER B N 1
ATOM 5278 C CA . SER B 2 644 ? 79.991 120.671 164.950 1.00 191.11 644 SER B CA 1
ATOM 5279 C C . SER B 2 644 ? 80.312 120.419 163.488 1.00 191.11 644 SER B C 1
ATOM 5280 O O . SER B 2 644 ? 81.249 119.697 163.147 1.00 191.11 644 SER B O 1
ATOM 5283 N N . LEU B 2 645 ? 79.527 121.054 162.626 1.00 195.76 645 LEU B N 1
ATOM 5284 C CA . LEU B 2 645 ? 79.730 121.007 161.190 1.00 195.76 645 LEU B CA 1
ATOM 5285 C C . LEU B 2 645 ? 79.628 122.414 160.626 1.00 195.76 645 LEU B C 1
ATOM 5286 O O . LEU B 2 645 ? 78.867 123.246 161.124 1.00 195.76 645 LEU B O 1
ATOM 5291 N N . ALA B 2 646 ? 80.414 122.674 159.586 1.00 184.72 646 ALA B N 1
ATOM 5292 C CA . ALA B 2 646 ? 80.399 123.963 158.907 1.00 184.72 646 ALA B CA 1
ATOM 5293 C C . ALA B 2 646 ? 80.503 123.729 157.411 1.00 184.72 646 ALA B C 1
ATOM 5294 O O . ALA B 2 646 ? 81.301 122.900 156.969 1.00 184.72 646 ALA B O 1
ATOM 5296 N N . VAL B 2 647 ? 79.712 124.464 156.636 1.00 182.58 647 VAL B N 1
ATOM 5297 C CA . VAL B 2 647 ? 79.595 124.248 155.199 1.00 182.58 647 VAL B CA 1
ATOM 5298 C C . VAL B 2 647 ? 80.197 125.436 154.467 1.00 182.58 647 VAL B C 1
ATOM 5299 O O . VAL B 2 647 ? 79.900 126.591 154.794 1.00 182.58 647 VAL B O 1
ATOM 5303 N N . ASP B 2 648 ? 81.040 125.145 153.483 1.00 178.60 648 ASP B N 1
ATOM 5304 C CA . ASP B 2 648 ? 81.621 126.174 152.635 1.00 178.60 648 ASP B CA 1
ATOM 5305 C C . ASP B 2 648 ? 80.513 127.021 152.011 1.00 178.60 648 ASP B C 1
ATOM 5306 O O . ASP B 2 648 ? 79.459 126.488 151.645 1.00 178.60 648 ASP B O 1
ATOM 5311 N N . PRO B 2 649 ? 80.711 128.336 151.870 1.00 172.99 649 PRO B N 1
ATOM 5312 C CA . PRO B 2 649 ? 79.660 129.182 151.291 1.00 172.99 649 PRO B CA 1
ATOM 5313 C C . PRO B 2 649 ? 79.382 128.866 149.831 1.00 172.99 649 PRO B C 1
ATOM 5314 O O . PRO B 2 649 ? 78.442 129.410 149.245 1.00 172.99 649 PRO B O 1
ATOM 5318 N N . ASN B 2 650 ? 80.191 127.992 149.230 1.00 175.16 650 ASN B N 1
ATOM 5319 C CA . ASN B 2 650 ? 79.959 127.553 147.860 1.00 175.16 650 ASN B CA 1
ATOM 5320 C C . ASN B 2 650 ? 79.911 126.032 147.755 1.00 175.16 650 ASN B C 1
ATOM 5321 O O . ASN B 2 650 ? 79.932 125.491 146.645 1.00 175.16 650 ASN B O 1
ATOM 5326 N N . GLY B 2 651 ? 79.849 125.334 148.885 1.00 178.27 651 GLY B N 1
ATOM 5327 C CA . GLY B 2 651 ? 79.632 123.901 148.895 1.00 178.27 651 GLY B CA 1
ATOM 5328 C C . GLY B 2 651 ? 80.700 123.081 148.205 1.00 178.27 651 GLY B C 1
ATOM 5329 O O . GLY B 2 651 ? 80.436 122.441 147.184 1.00 178.27 651 GLY B O 1
ATOM 5330 N N . ILE B 2 652 ? 81.915 123.098 148.743 1.00 176.40 652 ILE B N 1
ATOM 5331 C CA . ILE B 2 652 ? 82.990 122.259 148.230 1.00 176.40 652 ILE B CA 1
ATOM 5332 C C . ILE B 2 652 ? 83.577 121.450 149.376 1.00 176.40 652 ILE B C 1
ATOM 5333 O O . ILE B 2 652 ? 83.640 120.216 149.314 1.00 176.40 652 ILE B O 1
ATOM 5338 N N . TYR B 2 653 ? 84.001 122.138 150.429 1.00 179.74 653 TYR B N 1
ATOM 5339 C CA . TYR B 2 653 ? 84.599 121.518 151.599 1.00 179.74 653 TYR B CA 1
ATOM 5340 C C . TYR B 2 653 ? 83.595 121.495 152.744 1.00 179.74 653 TYR B C 1
ATOM 5341 O O . TYR B 2 653 ? 82.469 121.986 152.635 1.00 179.74 653 TYR B O 1
ATOM 5350 N N . LEU B 2 654 ? 84.021 120.908 153.857 1.00 187.27 654 LEU B N 1
ATOM 5351 C CA . LEU B 2 654 ? 83.137 120.722 155.004 1.00 187.27 654 LEU B CA 1
ATOM 5352 C C . LEU B 2 654 ? 83.991 120.582 156.252 1.00 187.27 654 LEU B C 1
ATOM 5353 O O . LEU B 2 654 ? 84.821 119.672 156.336 1.00 187.27 654 LEU B O 1
ATOM 5358 N N . MET B 2 655 ? 83.804 121.489 157.206 1.00 185.85 655 MET B N 1
ATOM 5359 C CA . MET B 2 655 ? 84.501 121.417 158.481 1.00 185.85 655 MET B CA 1
ATOM 5360 C C . MET B 2 655 ? 83.750 120.498 159.431 1.00 185.85 655 MET B C 1
ATOM 5361 O O . MET B 2 655 ? 82.557 120.701 159.682 1.00 185.85 655 MET B O 1
ATOM 5366 N N . SER B 2 656 ? 84.447 119.503 159.974 1.00 188.69 656 SER B N 1
ATOM 5367 C CA . SER B 2 656 ? 83.845 118.543 160.897 1.00 188.69 656 SER B CA 1
ATOM 5368 C C . SER B 2 656 ? 84.592 118.611 162.227 1.00 188.69 656 SER B C 1
ATOM 5369 O O . SER B 2 656 ? 85.575 117.897 162.436 1.00 188.69 656 SER B O 1
ATOM 5372 N N . GLY B 2 657 ? 84.120 119.472 163.127 1.00 187.42 657 GLY B N 1
ATOM 5373 C CA . GLY B 2 657 ? 84.746 119.608 164.432 1.00 187.42 657 GLY B CA 1
ATOM 5374 C C . GLY B 2 657 ? 84.301 118.500 165.368 1.00 187.42 657 GLY B C 1
ATOM 5375 O O . GLY B 2 657 ? 83.100 118.289 165.576 1.00 187.42 657 GLY B O 1
ATOM 5376 N N . SER B 2 658 ? 85.274 117.807 165.954 1.00 182.70 658 SER B N 1
ATOM 5377 C CA . SER B 2 658 ? 85.033 116.616 166.751 1.00 182.70 658 SER B CA 1
ATOM 5378 C C . SER B 2 658 ? 85.644 116.770 168.135 1.00 182.70 658 SER B C 1
ATOM 5379 O O . SER B 2 658 ? 86.607 117.516 168.326 1.00 182.70 658 SER B O 1
ATOM 5382 N N . HIS B 2 659 ? 85.090 116.032 169.099 1.00 179.14 659 HIS B N 1
ATOM 5383 C CA . HIS B 2 659 ? 85.607 116.052 170.463 1.00 179.14 659 HIS B CA 1
ATOM 5384 C C . HIS B 2 659 ? 87.015 115.491 170.574 1.00 179.14 659 HIS B C 1
ATOM 5385 O O . HIS B 2 659 ? 87.591 115.519 171.666 1.00 179.14 659 HIS B O 1
ATOM 5392 N N . ASP B 2 660 ? 87.580 114.982 169.487 1.00 179.10 660 ASP B N 1
ATOM 5393 C CA . ASP B 2 660 ? 88.947 114.491 169.460 1.00 179.10 660 ASP B CA 1
ATOM 5394 C C . ASP B 2 660 ? 89.966 115.611 169.349 1.00 179.10 660 ASP B C 1
ATOM 5395 O O . ASP B 2 660 ? 91.123 115.337 169.020 1.00 179.10 660 ASP B O 1
ATOM 5400 N N . CYS B 2 661 ? 89.551 116.846 169.622 1.00 172.59 661 CYS B N 1
ATOM 5401 C CA . CYS B 2 661 ? 90.326 118.055 169.340 1.00 172.59 661 CYS B CA 1
ATOM 5402 C C . CYS B 2 661 ? 91.050 117.941 168.000 1.00 172.59 661 CYS B C 1
ATOM 5403 O O . CYS B 2 661 ? 92.250 118.198 167.879 1.00 172.59 661 CYS B O 1
ATOM 5406 N N . SER B 2 662 ? 90.293 117.548 166.977 1.00 176.56 662 SER B N 1
ATOM 5407 C CA . SER B 2 662 ? 90.825 117.380 165.628 1.00 176.56 662 SER B CA 1
ATOM 5408 C C . SER B 2 662 ? 89.751 117.794 164.631 1.00 176.56 662 SER B C 1
ATOM 5409 O O . SER B 2 662 ? 88.810 117.037 164.373 1.00 176.56 662 SER B O 1
ATOM 5412 N N . ILE B 2 663 ? 89.897 118.986 164.077 1.00 175.59 663 ILE B N 1
ATOM 5413 C CA . ILE B 2 663 ? 89.021 119.491 163.029 1.00 175.59 663 ILE B CA 1
ATOM 5414 C C . ILE B 2 663 ? 89.519 118.967 161.692 1.00 175.59 663 ILE B C 1
ATOM 5415 O O . ILE B 2 663 ? 90.727 118.842 161.468 1.00 175.59 663 ILE B O 1
ATOM 5420 N N . ARG B 2 664 ? 88.587 118.622 160.809 1.00 179.27 664 ARG B N 1
ATOM 5421 C CA . ARG B 2 664 ? 88.929 118.080 159.504 1.00 179.27 664 ARG B CA 1
ATOM 5422 C C . ARG B 2 664 ? 88.167 118.817 158.415 1.00 179.27 664 ARG B C 1
ATOM 5423 O O . ARG B 2 664 ? 86.955 119.033 158.530 1.00 179.27 664 ARG B O 1
ATOM 5431 N N . LEU B 2 665 ? 88.891 119.203 157.369 1.00 177.66 665 LEU B N 1
ATOM 5432 C CA . LEU B 2 665 ? 88.304 119.710 156.134 1.00 177.66 665 LEU B CA 1
ATOM 5433 C C . LEU B 2 665 ? 88.106 118.522 155.211 1.00 177.66 665 LEU B C 1
ATOM 5434 O O . LEU B 2 665 ? 89.053 118.050 154.575 1.00 177.66 665 LEU B O 1
ATOM 5439 N N . TRP B 2 666 ? 86.881 118.015 155.165 1.00 185.85 666 TRP B N 1
ATOM 5440 C CA . TRP B 2 666 ? 86.526 117.008 154.185 1.00 185.85 666 TRP B CA 1
ATOM 5441 C C . TRP B 2 666 ? 86.119 117.686 152.886 1.00 185.85 666 TRP B C 1
ATOM 5442 O O . TRP B 2 666 ? 85.804 118.876 152.849 1.00 185.85 666 TRP B O 1
ATOM 5453 N N . ASN B 2 667 ? 86.122 116.911 151.813 1.00 181.69 667 ASN B N 1
ATOM 5454 C CA . ASN B 2 667 ? 85.646 117.386 150.526 1.00 181.69 667 ASN B CA 1
ATOM 5455 C C . ASN B 2 667 ? 84.326 116.709 150.196 1.00 181.69 667 ASN B C 1
ATOM 5456 O O . ASN B 2 667 ? 84.153 115.513 150.443 1.00 181.69 667 ASN B O 1
ATOM 5461 N N . LEU B 2 668 ? 83.393 117.483 149.641 1.00 182.81 668 LEU B N 1
ATOM 5462 C CA . LEU B 2 668 ? 82.060 116.954 149.386 1.00 182.81 668 LEU B CA 1
ATOM 5463 C C . LEU B 2 668 ? 82.067 115.815 148.377 1.00 182.81 668 LEU B C 1
ATOM 5464 O O . LEU B 2 668 ? 81.074 115.087 148.274 1.00 182.81 668 LEU B O 1
ATOM 5469 N N . ASP B 2 669 ? 83.156 115.645 147.630 1.00 183.36 669 ASP B N 1
ATOM 5470 C CA . ASP B 2 669 ? 83.312 114.523 146.712 1.00 183.36 669 ASP B CA 1
ATOM 5471 C C . ASP B 2 669 ? 84.181 113.427 147.317 1.00 183.36 669 ASP B C 1
ATOM 5472 O O . ASP B 2 669 ? 83.758 112.271 147.416 1.00 183.36 669 ASP B O 1
ATOM 5477 N N . SER B 2 670 ? 85.398 113.776 147.724 1.00 183.23 670 SER B N 1
ATOM 5478 C CA . SER B 2 670 ? 86.304 112.848 148.389 1.00 183.23 670 SER B CA 1
ATOM 5479 C C . SER B 2 670 ? 86.073 112.960 149.890 1.00 183.23 670 SER B C 1
ATOM 5480 O O . SER B 2 670 ? 86.438 113.965 150.507 1.00 183.23 670 SER B O 1
ATOM 5483 N N . LYS B 2 671 ? 85.479 111.920 150.479 1.00 187.40 671 LYS B N 1
ATOM 5484 C CA . LYS B 2 671 ? 85.083 111.937 151.881 1.00 187.40 671 LYS B CA 1
ATOM 5485 C C . LYS B 2 671 ? 86.134 111.325 152.798 1.00 187.40 671 LYS B C 1
ATOM 5486 O O . LYS B 2 671 ? 85.787 110.742 153.833 1.00 187.40 671 LYS B O 1
ATOM 5492 N N . THR B 2 672 ? 87.407 111.429 152.439 1.00 184.43 672 THR B N 1
ATOM 5493 C CA . THR B 2 672 ? 88.501 111.018 153.300 1.00 184.43 672 THR B CA 1
ATOM 5494 C C . THR B 2 672 ? 89.129 112.257 153.938 1.00 184.43 672 THR B C 1
ATOM 5495 O O . THR B 2 672 ? 88.639 113.380 153.784 1.00 184.43 672 THR B O 1
ATOM 5499 N N . CYS B 2 673 ? 90.235 112.063 154.655 1.00 180.70 673 CYS B N 1
ATOM 5500 C CA . CYS B 2 673 ? 90.860 113.173 155.363 1.00 180.70 673 CYS B CA 1
ATOM 5501 C C . CYS B 2 673 ? 91.550 114.116 154.382 1.00 180.70 673 CYS B C 1
ATOM 5502 O O . CYS B 2 673 ? 92.778 114.137 154.267 1.00 180.70 673 CYS B O 1
ATOM 5505 N N . VAL B 2 674 ? 90.746 114.907 153.670 1.00 177.53 674 VAL B N 1
ATOM 5506 C CA . VAL B 2 674 ? 91.295 115.855 152.707 1.00 177.53 674 VAL B CA 1
ATOM 5507 C C . VAL B 2 674 ? 92.238 116.829 153.397 1.00 177.53 674 VAL B C 1
ATOM 5508 O O . VAL B 2 674 ? 93.268 117.219 152.836 1.00 177.53 674 VAL B O 1
ATOM 5512 N N . GLN B 2 675 ? 91.907 117.237 154.619 1.00 170.51 675 GLN B N 1
ATOM 5513 C CA . GLN B 2 675 ? 92.870 117.940 155.454 1.00 170.51 675 GLN B CA 1
ATOM 5514 C C . GLN B 2 675 ? 92.482 117.758 156.910 1.00 170.51 675 GLN B C 1
ATOM 5515 O O . GLN B 2 675 ? 91.301 117.650 157.238 1.00 170.51 675 GLN B O 1
ATOM 5521 N N . GLU B 2 676 ? 93.485 117.736 157.782 1.00 170.22 676 GLU B N 1
ATOM 5522 C CA . GLU B 2 676 ? 93.251 117.567 159.210 1.00 170.22 676 GLU B CA 1
ATOM 5523 C C . GLU B 2 676 ? 94.130 118.534 159.984 1.00 170.22 676 GLU B C 1
ATOM 5524 O O . GLU B 2 676 ? 95.352 118.536 159.818 1.00 170.22 676 GLU B O 1
ATOM 5530 N N . ILE B 2 677 ? 93.508 119.351 160.822 1.00 165.59 677 ILE B N 1
ATOM 5531 C CA . ILE B 2 677 ? 94.214 120.224 161.743 1.00 165.59 677 ILE B CA 1
ATOM 5532 C C . ILE B 2 677 ? 93.800 119.825 163.148 1.00 165.59 677 ILE B C 1
ATOM 5533 O O . ILE B 2 677 ? 92.630 119.524 163.401 1.00 165.59 677 ILE B O 1
ATOM 5538 N N . THR B 2 678 ? 94.763 119.797 164.067 1.00 164.93 678 THR B N 1
ATOM 5539 C CA . THR B 2 678 ? 94.472 119.426 165.453 1.00 164.93 678 THR B CA 1
ATOM 5540 C C . THR B 2 678 ? 95.218 120.385 166.378 1.00 164.93 678 THR B C 1
ATOM 5541 O O . THR B 2 678 ? 96.432 120.284 166.568 1.00 164.93 678 THR B O 1
ATOM 5545 N N . ALA B 2 679 ? 94.482 121.342 166.933 1.00 158.80 679 ALA B N 1
ATOM 5546 C CA . ALA B 2 679 ? 95.021 122.265 167.927 1.00 158.80 679 ALA B CA 1
ATOM 5547 C C . ALA B 2 679 ? 93.883 122.668 168.857 1.00 158.80 679 ALA B C 1
ATOM 5548 O O . ALA B 2 679 ? 93.170 123.635 168.585 1.00 158.80 679 ALA B O 1
ATOM 5550 N N . HIS B 2 680 ? 93.735 121.928 169.956 1.00 159.49 680 HIS B N 1
ATOM 5551 C CA . HIS B 2 680 ? 92.788 122.256 171.012 1.00 159.49 680 HIS B CA 1
ATOM 5552 C C . HIS B 2 680 ? 92.979 121.296 172.175 1.00 159.49 680 HIS B C 1
ATOM 5553 O O . HIS B 2 680 ? 93.493 120.187 172.014 1.00 159.49 680 HIS B O 1
ATOM 5560 N N . ARG B 2 681 ? 92.540 121.732 173.351 1.00 156.45 681 ARG B N 1
ATOM 5561 C CA . ARG B 2 681 ? 92.767 121.006 174.591 1.00 156.45 681 ARG B CA 1
ATOM 5562 C C . ARG B 2 681 ? 91.474 120.368 175.071 1.00 156.45 681 ARG B C 1
ATOM 5563 O O . ARG B 2 681 ? 90.386 120.911 174.865 1.00 156.45 681 ARG B O 1
ATOM 5571 N N . LYS B 2 682 ? 91.604 119.209 175.713 1.00 156.22 682 LYS B N 1
ATOM 5572 C CA . LYS B 2 682 ? 90.457 118.493 176.263 1.00 156.22 682 LYS B CA 1
ATOM 5573 C C . LYS B 2 682 ? 90.255 118.956 177.702 1.00 156.22 682 LYS B C 1
ATOM 5574 O O . LYS B 2 682 ? 90.560 118.252 178.665 1.00 156.22 682 LYS B O 1
ATOM 5580 N N . LYS B 2 683 ? 89.727 120.175 177.839 1.00 155.27 683 LYS B N 1
ATOM 5581 C CA . LYS B 2 683 ? 89.525 120.752 179.166 1.00 155.27 683 LYS B CA 1
ATOM 5582 C C . LYS B 2 683 ? 88.625 119.873 180.024 1.00 155.27 683 LYS B C 1
ATOM 5583 O O . LYS B 2 683 ? 88.778 119.821 181.249 1.00 155.27 683 LYS B O 1
ATOM 5589 N N . LEU B 2 684 ? 87.680 119.179 179.402 1.00 157.75 684 LEU B N 1
ATOM 5590 C CA . LEU B 2 684 ? 86.815 118.264 180.131 1.00 157.75 684 LEU B CA 1
ATOM 5591 C C . LEU B 2 684 ? 86.419 117.113 179.221 1.00 157.75 684 LEU B C 1
ATOM 5592 O O . LEU B 2 684 ? 87.060 116.879 178.191 1.00 157.75 684 LEU B O 1
ATOM 5597 N N . ASP B 2 685 ? 85.371 116.380 179.600 1.00 162.42 685 ASP B N 1
ATOM 5598 C CA . ASP B 2 685 ? 84.846 115.343 178.721 1.00 162.42 685 ASP B CA 1
ATOM 5599 C C . ASP B 2 685 ? 84.349 115.935 177.407 1.00 162.42 685 ASP B C 1
ATOM 5600 O O . ASP B 2 685 ? 84.150 115.210 176.426 1.00 162.42 685 ASP B O 1
ATOM 5605 N N . GLU B 2 686 ? 84.136 117.246 177.373 1.00 170.43 686 GLU B N 1
ATOM 5606 C CA . GLU B 2 686 ? 83.704 117.949 176.175 1.00 170.43 686 GLU B CA 1
ATOM 5607 C C . GLU B 2 686 ? 84.871 118.709 175.557 1.00 170.43 686 GLU B C 1
ATOM 5608 O O . GLU B 2 686 ? 85.676 119.322 176.265 1.00 170.43 686 GLU B O 1
ATOM 5614 N N . SER B 2 687 ? 84.949 118.668 174.230 1.00 172.53 687 SER B N 1
ATOM 5615 C CA . SER B 2 687 ? 85.984 119.339 173.459 1.00 172.53 687 SER B CA 1
ATOM 5616 C C . SER B 2 687 ? 85.303 120.244 172.448 1.00 172.53 687 SER B C 1
ATOM 5617 O O . SER B 2 687 ? 84.113 120.537 172.588 1.00 172.53 687 SER B O 1
ATOM 5620 N N . ILE B 2 688 ? 86.061 120.667 171.429 1.00 172.52 688 ILE B N 1
ATOM 5621 C CA . ILE B 2 688 ? 85.755 121.835 170.599 1.00 172.52 688 ILE B CA 1
ATOM 5622 C C . ILE B 2 688 ? 84.277 121.943 170.257 1.00 172.52 688 ILE B C 1
ATOM 5623 O O . ILE B 2 688 ? 83.632 120.968 169.859 1.00 172.52 688 ILE B O 1
ATOM 5628 N N . TYR B 2 689 ? 83.730 123.141 170.438 1.00 170.27 689 TYR B N 1
ATOM 5629 C CA . TYR B 2 689 ? 82.291 123.318 170.326 1.00 170.27 689 TYR B CA 1
ATOM 5630 C C . TYR B 2 689 ? 81.867 123.505 168.876 1.00 170.27 689 TYR B C 1
ATOM 5631 O O . TYR B 2 689 ? 81.032 122.754 168.361 1.00 170.27 689 TYR B O 1
ATOM 5640 N N . ASP B 2 690 ? 82.433 124.502 168.198 1.00 169.91 690 ASP B N 1
ATOM 5641 C CA . ASP B 2 690 ? 81.854 124.977 166.950 1.00 169.91 690 ASP B CA 1
ATOM 5642 C C . ASP B 2 690 ? 82.953 125.301 165.947 1.00 169.91 690 ASP B C 1
ATOM 5643 O O . ASP B 2 690 ? 84.102 125.562 166.308 1.00 169.91 690 ASP B O 1
ATOM 5648 N N . VAL B 2 691 ? 82.588 125.270 164.667 1.00 168.91 691 VAL B N 1
ATOM 5649 C CA . VAL B 2 691 ? 83.507 125.601 163.584 1.00 168.91 691 VAL B CA 1
ATOM 5650 C C . VAL B 2 691 ? 82.758 126.461 162.576 1.00 168.91 691 VAL B C 1
ATOM 5651 O O . VAL B 2 691 ? 81.576 126.231 162.311 1.00 168.91 691 VAL B O 1
ATOM 5655 N N . ALA B 2 692 ? 83.445 127.451 162.006 1.00 162.36 692 ALA B N 1
ATOM 5656 C CA . ALA B 2 692 ? 82.795 128.401 161.115 1.00 162.36 692 ALA B CA 1
ATOM 5657 C C . ALA B 2 692 ? 83.719 128.800 159.977 1.00 162.36 692 ALA B C 1
ATOM 5658 O O . ALA B 2 692 ? 84.842 129.262 160.207 1.00 162.36 692 ALA B O 1
ATOM 5660 N N . PHE B 2 693 ? 83.226 128.631 158.754 1.00 160.76 693 PHE B N 1
ATOM 5661 C CA . PHE B 2 693 ? 83.887 129.132 157.563 1.00 160.76 693 PHE B CA 1
ATOM 5662 C C . PHE B 2 693 ? 83.745 130.644 157.479 1.00 160.76 693 PHE B C 1
ATOM 5663 O O . PHE B 2 693 ? 83.082 131.284 158.298 1.00 160.76 693 PHE B O 1
ATOM 5671 N N . HIS B 2 694 ? 84.371 131.221 156.465 1.00 155.66 694 HIS B N 1
ATOM 5672 C CA . HIS B 2 694 ? 84.051 132.568 156.032 1.00 155.66 694 HIS B CA 1
ATOM 5673 C C . HIS B 2 694 ? 83.137 132.478 154.815 1.00 155.66 694 HIS B C 1
ATOM 5674 O O . HIS B 2 694 ? 82.638 131.407 154.462 1.00 155.66 694 HIS B O 1
ATOM 5681 N N . SER B 2 695 ? 82.903 133.612 154.167 1.00 153.48 695 SER B N 1
ATOM 5682 C CA . SER B 2 695 ? 82.171 133.620 152.913 1.00 153.48 695 SER B CA 1
ATOM 5683 C C . SER B 2 695 ? 82.779 134.520 151.849 1.00 153.48 695 SER B C 1
ATOM 5684 O O . SER B 2 695 ? 82.386 134.404 150.686 1.00 153.48 695 SER B O 1
ATOM 5687 N N . SER B 2 696 ? 83.721 135.398 152.189 1.00 152.63 696 SER B N 1
ATOM 5688 C CA . SER B 2 696 ? 84.278 136.329 151.218 1.00 152.63 696 SER B CA 1
ATOM 5689 C C . SER B 2 696 ? 85.802 136.367 151.256 1.00 152.63 696 SER B C 1
ATOM 5690 O O . SER B 2 696 ? 86.442 136.705 150.257 1.00 152.63 696 SER B O 1
ATOM 5693 N N . LYS B 2 697 ? 86.397 136.025 152.398 1.00 150.74 697 LYS B N 1
ATOM 5694 C CA . LYS B 2 697 ? 87.838 136.132 152.569 1.00 150.74 697 LYS B CA 1
ATOM 5695 C C . LYS B 2 697 ? 88.539 134.795 152.735 1.00 150.74 697 LYS B C 1
ATOM 5696 O O . LYS B 2 697 ? 89.774 134.771 152.796 1.00 150.74 697 LYS B O 1
ATOM 5702 N N . ALA B 2 698 ? 87.799 133.694 152.807 1.00 152.32 698 ALA B N 1
ATOM 5703 C CA . ALA B 2 698 ? 88.369 132.363 152.981 1.00 152.32 698 ALA B CA 1
ATOM 5704 C C . ALA B 2 698 ? 89.265 132.305 154.218 1.00 152.32 698 ALA B C 1
ATOM 5705 O O . ALA B 2 698 ? 90.477 132.098 154.142 1.00 152.32 698 ALA B O 1
ATOM 5707 N N . TYR B 2 699 ? 88.644 132.532 155.368 1.00 153.94 699 TYR B N 1
ATOM 5708 C CA . TYR B 2 699 ? 89.218 132.193 156.659 1.00 153.94 699 TYR B CA 1
ATOM 5709 C C . TYR B 2 699 ? 88.429 131.039 157.253 1.00 153.94 699 TYR B C 1
ATOM 5710 O O . TYR B 2 699 ? 87.253 130.839 156.940 1.00 153.94 699 TYR B O 1
ATOM 5719 N N . ILE B 2 700 ? 89.076 130.284 158.131 1.00 158.94 700 ILE B N 1
ATOM 5720 C CA . ILE B 2 700 ? 88.393 129.241 158.884 1.00 158.94 700 ILE B CA 1
ATOM 5721 C C . ILE B 2 700 ? 88.665 129.480 160.361 1.00 158.94 700 ILE B C 1
ATOM 5722 O O . ILE B 2 700 ? 89.809 129.733 160.751 1.00 158.94 700 ILE B O 1
ATOM 5727 N N . ALA B 2 701 ? 87.616 129.433 161.179 1.00 160.59 701 ALA B N 1
ATOM 5728 C CA . ALA B 2 701 ? 87.754 129.633 162.610 1.00 160.59 701 ALA B CA 1
ATOM 5729 C C . ALA B 2 701 ? 87.152 128.455 163.360 1.00 160.59 701 ALA B C 1
ATOM 5730 O O . ALA B 2 701 ? 86.172 127.848 162.920 1.00 160.59 701 ALA B O 1
ATOM 5732 N N . SER B 2 702 ? 87.761 128.134 164.495 1.00 162.07 702 SER B N 1
ATOM 5733 C CA . SER B 2 702 ? 87.356 127.014 165.330 1.00 162.07 702 SER B CA 1
ATOM 5734 C C . SER B 2 702 ? 87.289 127.481 166.774 1.00 162.07 702 SER B C 1
ATOM 5735 O O . SER B 2 702 ? 88.268 128.024 167.298 1.00 162.07 702 SER B O 1
ATOM 5738 N N . ALA B 2 703 ? 86.131 127.284 167.403 1.00 166.19 703 ALA B N 1
ATOM 5739 C CA . ALA B 2 703 ? 85.882 127.668 168.786 1.00 166.19 703 ALA B CA 1
ATOM 5740 C C . ALA B 2 703 ? 85.813 126.397 169.622 1.00 166.19 703 ALA B C 1
ATOM 5741 O O . ALA B 2 703 ? 84.887 125.590 169.461 1.00 166.19 703 ALA B O 1
ATOM 5743 N N . GLY B 2 704 ? 86.793 126.226 170.511 1.00 163.46 704 GLY B N 1
ATOM 5744 C CA . GLY B 2 704 ? 86.976 125.007 171.261 1.00 163.46 704 GLY B CA 1
ATOM 5745 C C . GLY B 2 704 ? 86.644 125.142 172.739 1.00 163.46 704 GLY B C 1
ATOM 5746 O O . GLY B 2 704 ? 86.256 126.195 173.237 1.00 163.46 704 GLY B O 1
ATOM 5747 N N . ALA B 2 705 ? 86.818 124.020 173.442 1.00 161.53 705 ALA B N 1
ATOM 5748 C CA . ALA B 2 705 ? 86.397 123.925 174.833 1.00 161.53 705 ALA B CA 1
ATOM 5749 C C . ALA B 2 705 ? 87.229 124.793 175.759 1.00 161.53 705 ALA B C 1
ATOM 5750 O O . ALA B 2 705 ? 86.731 125.201 176.811 1.00 161.53 705 ALA B O 1
ATOM 5752 N N . ASP B 2 706 ? 88.472 125.090 175.398 1.00 157.88 706 ASP B N 1
ATOM 5753 C CA . ASP B 2 706 ? 89.364 125.840 176.268 1.00 157.88 706 ASP B CA 1
ATOM 5754 C C . ASP B 2 706 ? 89.287 127.340 176.039 1.00 157.88 706 ASP B C 1
ATOM 5755 O O . ASP B 2 706 ? 90.152 128.075 176.528 1.00 157.88 706 ASP B O 1
ATOM 5760 N N . ALA B 2 707 ? 88.274 127.807 175.310 1.00 155.82 707 ALA B N 1
ATOM 5761 C CA . ALA B 2 707 ? 88.107 129.223 174.990 1.00 155.82 707 ALA B CA 1
ATOM 5762 C C . ALA B 2 707 ? 89.301 129.744 174.189 1.00 155.82 707 ALA B C 1
ATOM 5763 O O . ALA B 2 707 ? 90.007 130.668 174.597 1.00 155.82 707 ALA B O 1
ATOM 5765 N N . LEU B 2 708 ? 89.507 129.132 173.024 1.00 153.62 708 LEU B N 1
ATOM 5766 C CA . LEU B 2 708 ? 90.663 129.446 172.188 1.00 153.62 708 LEU B CA 1
ATOM 5767 C C . LEU B 2 708 ? 90.213 129.369 170.733 1.00 153.62 708 LEU B C 1
ATOM 5768 O O . LEU B 2 708 ? 90.234 128.291 170.132 1.00 153.62 708 LEU B O 1
ATOM 5773 N N . ALA B 2 709 ? 89.819 130.509 170.177 1.00 148.48 709 ALA B N 1
ATOM 5774 C CA . ALA B 2 709 ? 89.347 130.570 168.800 1.00 148.48 709 ALA B CA 1
ATOM 5775 C C . ALA B 2 709 ? 90.547 130.600 167.865 1.00 148.48 709 ALA B C 1
ATOM 5776 O O . ALA B 2 709 ? 91.241 131.613 167.768 1.00 148.48 709 ALA B O 1
ATOM 5778 N N . LYS B 2 710 ? 90.792 129.499 167.172 1.00 151.88 710 LYS B N 1
ATOM 5779 C CA . LYS B 2 710 ? 91.875 129.455 166.203 1.00 151.88 710 LYS B CA 1
ATOM 5780 C C . LYS B 2 710 ? 91.366 129.884 164.835 1.00 151.88 710 LYS B C 1
ATOM 5781 O O . LYS B 2 710 ? 90.228 129.598 164.462 1.00 151.88 710 LYS B O 1
ATOM 5787 N N . VAL B 2 711 ? 92.216 130.580 164.087 1.00 148.07 711 VAL B N 1
ATOM 5788 C CA . VAL B 2 711 ? 91.852 131.101 162.777 1.00 148.07 711 VAL B CA 1
ATOM 5789 C C . VAL B 2 711 ? 92.982 130.791 161.813 1.00 148.07 711 VAL B C 1
ATOM 5790 O O . VAL B 2 711 ? 94.109 131.268 161.997 1.00 148.07 711 VAL B O 1
ATOM 5794 N N . PHE B 2 712 ? 92.677 129.999 160.791 1.00 152.88 712 PHE B N 1
ATOM 5795 C CA . PHE B 2 712 ? 93.620 129.629 159.749 1.00 152.88 712 PHE B CA 1
ATOM 5796 C C . PHE B 2 712 ? 93.226 130.300 158.441 1.00 152.88 712 PHE B C 1
ATOM 5797 O O . PHE B 2 712 ? 92.035 130.432 158.132 1.00 152.88 712 PHE B O 1
ATOM 5805 N N . VAL B 2 713 ? 94.231 130.714 157.678 1.00 151.37 713 VAL B N 1
ATOM 5806 C CA . VAL B 2 713 ? 94.011 131.392 156.411 1.00 151.37 713 VAL B CA 1
ATOM 5807 C C . VAL B 2 713 ? 94.535 130.553 155.253 1.00 151.37 713 VAL B C 1
ATOM 5808 O O . VAL B 2 713 ? 95.021 129.441 155.451 1.00 151.37 713 VAL B O 1
ATOM 5812 N N . ASP C 3 2 ? 180.156 125.940 134.698 1.00 115.76 2 ASP C N 1
ATOM 5813 C CA . ASP C 3 2 ? 179.149 126.990 134.615 1.00 115.76 2 ASP C CA 1
ATOM 5814 C C . ASP C 3 2 ? 179.026 127.713 135.945 1.00 115.76 2 ASP C C 1
ATOM 5815 O O . ASP C 3 2 ? 178.502 128.823 136.014 1.00 115.76 2 ASP C O 1
ATOM 5820 N N . GLU C 3 3 ? 179.511 127.076 137.006 1.00 109.92 3 GLU C N 1
ATOM 5821 C CA . GLU C 3 3 ? 179.384 127.621 138.349 1.00 109.92 3 GLU C CA 1
ATOM 5822 C C . GLU C 3 3 ? 180.724 127.981 138.966 1.00 109.92 3 GLU C C 1
ATOM 5823 O O . GLU C 3 3 ? 180.918 129.124 139.387 1.00 109.92 3 GLU C O 1
ATOM 5829 N N . LYS C 3 4 ? 181.662 127.040 139.028 1.00 101.43 4 LYS C N 1
ATOM 5830 C CA . LYS C 3 4 ? 182.970 127.366 139.574 1.00 101.43 4 LYS C CA 1
ATOM 5831 C C . LYS C 3 4 ? 183.779 128.240 138.629 1.00 101.43 4 LYS C C 1
ATOM 5832 O O . LYS C 3 4 ? 184.708 128.920 139.074 1.00 101.43 4 LYS C O 1
ATOM 5838 N N . VAL C 3 5 ? 183.438 128.252 137.342 1.00 101.17 5 VAL C N 1
ATOM 5839 C CA . VAL C 3 5 ? 184.203 129.042 136.384 1.00 101.17 5 VAL C CA 1
ATOM 5840 C C . VAL C 3 5 ? 184.032 130.529 136.661 1.00 101.17 5 VAL C C 1
ATOM 5841 O O . VAL C 3 5 ? 185.014 131.268 136.800 1.00 101.17 5 VAL C O 1
ATOM 5845 N N . PHE C 3 6 ? 182.787 130.995 136.753 1.00 96.99 6 PHE C N 1
ATOM 5846 C CA . PHE C 3 6 ? 182.593 132.403 137.055 1.00 96.99 6 PHE C CA 1
ATOM 5847 C C . PHE C 3 6 ? 182.969 132.722 138.489 1.00 96.99 6 PHE C C 1
ATOM 5848 O O . PHE C 3 6 ? 183.277 133.874 138.790 1.00 96.99 6 PHE C O 1
ATOM 5856 N N . THR C 3 7 ? 182.985 131.729 139.372 1.00 93.04 7 THR C N 1
ATOM 5857 C CA . THR C 3 7 ? 183.542 131.951 140.699 1.00 93.04 7 THR C CA 1
ATOM 5858 C C . THR C 3 7 ? 185.020 132.296 140.608 1.00 93.04 7 THR C C 1
ATOM 5859 O O . THR C 3 7 ? 185.490 133.248 141.240 1.00 93.04 7 THR C O 1
ATOM 5863 N N . LYS C 3 8 ? 185.771 131.530 139.819 1.00 93.46 8 LYS C N 1
ATOM 5864 C CA . LYS C 3 8 ? 187.182 131.842 139.626 1.00 93.46 8 LYS C CA 1
ATOM 5865 C C . LYS C 3 8 ? 187.352 133.195 138.959 1.00 93.46 8 LYS C C 1
ATOM 5866 O O . LYS C 3 8 ? 188.250 133.967 139.314 1.00 93.46 8 LYS C O 1
ATOM 5872 N N . GLU C 3 9 ? 186.503 133.490 137.978 1.00 90.49 9 GLU C N 1
ATOM 5873 C CA . GLU C 3 9 ? 186.532 134.797 137.337 1.00 90.49 9 GLU C CA 1
ATOM 5874 C C . GLU C 3 9 ? 186.333 135.911 138.352 1.00 90.49 9 GLU C C 1
ATOM 5875 O O . GLU C 3 9 ? 187.052 136.916 138.338 1.00 90.49 9 GLU C O 1
ATOM 5881 N N . LEU C 3 10 ? 185.364 135.745 139.248 1.00 84.47 10 LEU C N 1
ATOM 5882 C CA . LEU C 3 10 ? 185.111 136.748 140.270 1.00 84.47 10 LEU C CA 1
ATOM 5883 C C . LEU C 3 10 ? 186.294 136.887 141.206 1.00 84.47 10 LEU C C 1
ATOM 5884 O O . LEU C 3 10 ? 186.639 137.997 141.619 1.00 84.47 10 LEU C O 1
ATOM 5889 N N . ASP C 3 11 ? 186.905 135.768 141.585 1.00 85.36 11 ASP C N 1
ATOM 5890 C CA . ASP C 3 11 ? 188.059 135.841 142.469 1.00 85.36 11 ASP C CA 1
ATOM 5891 C C . ASP C 3 11 ? 189.190 136.607 141.808 1.00 85.36 11 ASP C C 1
ATOM 5892 O O . ASP C 3 11 ? 189.852 137.435 142.446 1.00 85.36 11 ASP C O 1
ATOM 5897 N N . GLN C 3 12 ? 189.420 136.345 140.524 1.00 85.06 12 GLN C N 1
ATOM 5898 C CA . GLN C 3 12 ? 190.422 137.103 139.791 1.00 85.06 12 GLN C CA 1
ATOM 5899 C C . GLN C 3 12 ? 190.062 138.579 139.755 1.00 85.06 12 GLN C C 1
ATOM 5900 O O . GLN C 3 12 ? 190.935 139.442 139.895 1.00 85.06 12 GLN C O 1
ATOM 5906 N N . TRP C 3 13 ? 188.778 138.888 139.573 1.00 82.51 13 TRP C N 1
ATOM 5907 C CA . TRP C 3 13 ? 188.342 140.279 139.581 1.00 82.51 13 TRP C CA 1
ATOM 5908 C C . TRP C 3 13 ? 188.665 140.944 140.906 1.00 82.51 13 TRP C C 1
ATOM 5909 O O . TRP C 3 13 ? 189.174 142.066 140.944 1.00 82.51 13 TRP C O 1
ATOM 5920 N N . ILE C 3 14 ? 188.349 140.269 142.006 1.00 78.80 14 ILE C N 1
ATOM 5921 C CA . ILE C 3 14 ? 188.581 140.850 143.321 1.00 78.80 14 ILE C CA 1
ATOM 5922 C C . ILE C 3 14 ? 190.067 141.059 143.542 1.00 78.80 14 ILE C C 1
ATOM 5923 O O . ILE C 3 14 ? 190.498 142.087 144.081 1.00 78.80 14 ILE C O 1
ATOM 5928 N N . GLU C 3 15 ? 190.876 140.090 143.123 1.00 83.33 15 GLU C N 1
ATOM 5929 C CA . GLU C 3 15 ? 192.314 140.235 143.280 1.00 83.33 15 GLU C CA 1
ATOM 5930 C C . GLU C 3 15 ? 192.831 141.416 142.479 1.00 83.33 15 GLU C C 1
ATOM 5931 O O . GLU C 3 15 ? 193.645 142.204 142.970 1.00 83.33 15 GLU C O 1
ATOM 5937 N N . GLN C 3 16 ? 192.366 141.555 141.241 1.00 82.00 16 GLN C N 1
ATOM 5938 C CA . GLN C 3 16 ? 192.748 142.702 140.432 1.00 82.00 16 GLN C CA 1
ATOM 5939 C C . GLN C 3 16 ? 192.324 144.001 141.095 1.00 82.00 16 GLN C C 1
ATOM 5940 O O . GLN C 3 16 ? 193.070 144.985 141.092 1.00 82.00 16 GLN C O 1
ATOM 5946 N N . LEU C 3 17 ? 191.131 144.017 141.681 1.00 78.21 17 LEU C N 1
ATOM 5947 C CA . LEU C 3 17 ? 190.627 145.227 142.312 1.00 78.21 17 LEU C CA 1
ATOM 5948 C C . LEU C 3 17 ? 191.448 145.604 143.526 1.00 78.21 17 LEU C C 1
ATOM 5949 O O . LEU C 3 17 ? 191.602 146.790 143.823 1.00 78.21 17 LEU C O 1
ATOM 5954 N N . ASN C 3 18 ? 191.982 144.618 144.231 1.00 79.94 18 ASN C N 1
ATOM 5955 C CA . ASN C 3 18 ? 192.763 144.936 145.417 1.00 79.94 18 ASN C CA 1
ATOM 5956 C C . ASN C 3 18 ? 194.039 145.703 145.105 1.00 79.94 18 ASN C C 1
ATOM 5957 O O . ASN C 3 18 ? 194.789 146.016 146.033 1.00 79.94 18 ASN C O 1
ATOM 5962 N N . GLU C 3 19 ? 194.305 146.012 143.840 1.00 82.51 19 GLU C N 1
ATOM 5963 C CA . GLU C 3 19 ? 195.471 146.788 143.447 1.00 82.51 19 GLU C CA 1
ATOM 5964 C C . GLU C 3 19 ? 195.068 148.057 142.710 1.00 82.51 19 GLU C C 1
ATOM 5965 O O . GLU C 3 19 ? 195.773 148.506 141.807 1.00 82.51 19 GLU C O 1
ATOM 5971 N N . CYS C 3 20 ? 193.924 148.631 143.075 1.00 78.04 20 CYS C N 1
ATOM 5972 C CA . CYS C 3 20 ? 193.433 149.870 142.474 1.00 78.04 20 CYS C CA 1
ATOM 5973 C C . CYS C 3 20 ? 193.315 149.757 140.958 1.00 78.04 20 CYS C C 1
ATOM 5974 O O . CYS C 3 20 ? 193.372 150.757 140.243 1.00 78.04 20 CYS C O 1
ATOM 5977 N N . LYS C 3 21 ? 193.144 148.541 140.453 1.00 82.69 21 LYS C N 1
ATOM 5978 C CA . LYS C 3 21 ? 193.033 148.290 139.021 1.00 82.69 21 LYS C CA 1
ATOM 5979 C C . LYS C 3 21 ? 191.583 147.969 138.693 1.00 82.69 21 LYS C C 1
ATOM 5980 O O . LYS C 3 21 ? 191.092 146.888 139.030 1.00 82.69 21 LYS C O 1
ATOM 5986 N N . GLN C 3 22 ? 190.914 148.888 138.008 1.00 80.84 22 GLN C N 1
ATOM 5987 C CA . GLN C 3 22 ? 189.478 148.797 137.784 1.00 80.84 22 GLN C CA 1
ATOM 5988 C C . GLN C 3 22 ? 189.175 147.693 136.779 1.00 80.84 22 GLN C C 1
ATOM 5989 O O . GLN C 3 22 ? 190.049 146.937 136.353 1.00 80.84 22 GLN C O 1
ATOM 5995 N N . LEU C 3 23 ? 187.910 147.585 136.397 1.00 77.56 23 LEU C N 1
ATOM 5996 C CA . LEU C 3 23 ? 187.464 146.575 135.454 1.00 77.56 23 LEU C CA 1
ATOM 5997 C C . LEU C 3 23 ? 186.999 147.220 134.158 1.00 77.56 23 LEU C C 1
ATOM 5998 O O . LEU C 3 23 ? 186.773 148.429 134.082 1.00 77.56 23 LEU C O 1
ATOM 6003 N N . SER C 3 24 ? 186.863 146.391 133.131 1.00 76.84 24 SER C N 1
ATOM 6004 C CA . SER C 3 24 ? 186.317 146.850 131.868 1.00 76.84 24 SER C CA 1
ATOM 6005 C C . SER C 3 24 ? 184.815 147.020 131.994 1.00 76.84 24 SER C C 1
ATOM 6006 O O . SER C 3 24 ? 184.152 146.296 132.738 1.00 76.84 24 SER C O 1
ATOM 6009 N N . GLU C 3 25 ? 184.275 147.983 131.249 1.00 78.24 25 GLU C N 1
ATOM 6010 C CA . GLU C 3 25 ? 182.860 148.293 131.399 1.00 78.24 25 GLU C CA 1
ATOM 6011 C C . GLU C 3 25 ? 181.988 147.081 131.112 1.00 78.24 25 GLU C C 1
ATOM 6012 O O . GLU C 3 25 ? 180.892 146.966 131.663 1.00 78.24 25 GLU C O 1
ATOM 6018 N N . SER C 3 26 ? 182.458 146.153 130.284 1.00 75.55 26 SER C N 1
ATOM 6019 C CA . SER C 3 26 ? 181.693 144.931 130.079 1.00 75.55 26 SER C CA 1
ATOM 6020 C C . SER C 3 26 ? 181.709 144.066 131.326 1.00 75.55 26 SER C C 1
ATOM 6021 O O . SER C 3 26 ? 180.689 143.465 131.693 1.00 75.55 26 SER C O 1
ATOM 6024 N N . GLN C 3 27 ? 182.866 143.973 131.979 1.00 74.85 27 GLN C N 1
ATOM 6025 C CA . GLN C 3 27 ? 182.936 143.260 133.245 1.00 74.85 27 GLN C CA 1
ATOM 6026 C C . GLN C 3 27 ? 182.002 143.889 134.261 1.00 74.85 27 GLN C C 1
ATOM 6027 O O . GLN C 3 27 ? 181.266 143.188 134.959 1.00 74.85 27 GLN C O 1
ATOM 6033 N N . VAL C 3 28 ? 182.015 145.218 134.351 1.00 69.35 28 VAL C N 1
ATOM 6034 C CA . VAL C 3 28 ? 181.126 145.904 135.277 1.00 69.35 28 VAL C CA 1
ATOM 6035 C C . VAL C 3 28 ? 179.677 145.622 134.924 1.00 69.35 28 VAL C C 1
ATOM 6036 O O . VAL C 3 28 ? 178.827 145.485 135.805 1.00 69.35 28 VAL C O 1
ATOM 6040 N N . LYS C 3 29 ? 179.373 145.510 133.634 1.00 68.43 29 LYS C N 1
ATOM 6041 C CA . LYS C 3 29 ? 177.998 145.248 133.233 1.00 68.43 29 LYS C CA 1
ATOM 6042 C C . LYS C 3 29 ? 177.542 143.876 133.704 1.00 68.43 29 LYS C C 1
ATOM 6043 O O . LYS C 3 29 ? 176.482 143.738 134.328 1.00 68.43 29 LYS C O 1
ATOM 6049 N N . SER C 3 30 ? 178.330 142.843 133.407 1.00 67.72 30 SER C N 1
ATOM 6050 C CA . SER C 3 30 ? 177.960 141.505 133.859 1.00 67.72 30 SER C CA 1
ATOM 6051 C C . SER C 3 30 ? 177.930 141.430 135.376 1.00 67.72 30 SER C C 1
ATOM 6052 O O . SER C 3 30 ? 177.076 140.744 135.954 1.00 67.72 30 SER C O 1
ATOM 6055 N N . LEU C 3 31 ? 178.829 142.155 136.037 1.00 66.43 31 LEU C N 1
ATOM 6056 C CA . LEU C 3 31 ? 178.850 142.171 137.490 1.00 66.43 31 LEU C CA 1
ATOM 6057 C C . LEU C 3 31 ? 177.574 142.773 138.046 1.00 66.43 31 LEU C C 1
ATOM 6058 O O . LEU C 3 31 ? 176.965 142.218 138.961 1.00 66.43 31 LEU C O 1
ATOM 6063 N N . CYS C 3 32 ? 177.168 143.926 137.521 1.00 69.40 32 CYS C N 1
ATOM 6064 C CA . CYS C 3 32 ? 175.948 144.552 138.002 1.00 69.40 32 CYS C CA 1
ATOM 6065 C C . CYS C 3 32 ? 174.733 143.693 137.712 1.00 69.40 32 CYS C C 1
ATOM 6066 O O . CYS C 3 32 ? 173.792 143.675 138.505 1.00 69.40 32 CYS C O 1
ATOM 6069 N N . GLU C 3 33 ? 174.731 142.965 136.599 1.00 68.52 33 GLU C N 1
ATOM 6070 C CA . GLU C 3 33 ? 173.624 142.047 136.353 1.00 68.52 33 GLU C CA 1
ATOM 6071 C C . GLU C 3 33 ? 173.560 140.976 137.431 1.00 68.52 33 GLU C C 1
ATOM 6072 O O . GLU C 3 33 ? 172.492 140.702 137.994 1.00 68.52 33 GLU C O 1
ATOM 6078 N N . LYS C 3 34 ? 174.702 140.364 137.742 1.00 64.32 34 LYS C N 1
ATOM 6079 C CA . LYS C 3 34 ? 174.711 139.343 138.783 1.00 64.32 34 LYS C CA 1
ATOM 6080 C C . LYS C 3 34 ? 174.309 139.927 140.130 1.00 64.32 34 LYS C C 1
ATOM 6081 O O . LYS C 3 34 ? 173.593 139.287 140.908 1.00 64.32 34 LYS C O 1
ATOM 6087 N N . ALA C 3 35 ? 174.760 141.142 140.422 1.00 61.37 35 ALA C N 1
ATOM 6088 C CA . ALA C 3 35 ? 174.450 141.746 141.710 1.00 61.37 35 ALA C CA 1
ATOM 6089 C C . ALA C 3 35 ? 172.979 142.090 141.809 1.00 61.37 35 ALA C C 1
ATOM 6090 O O . ALA C 3 35 ? 172.389 141.997 142.884 1.00 61.37 35 ALA C O 1
ATOM 6092 N N . LYS C 3 36 ? 172.371 142.507 140.706 1.00 61.00 36 LYS C N 1
ATOM 6093 C CA . LYS C 3 36 ? 170.929 142.691 140.697 1.00 61.00 36 LYS C CA 1
ATOM 6094 C C . LYS C 3 36 ? 170.227 141.377 140.986 1.00 61.00 36 LYS C C 1
ATOM 6095 O O . LYS C 3 36 ? 169.294 141.317 141.794 1.00 61.00 36 LYS C O 1
ATOM 6101 N N . GLU C 3 37 ? 170.680 140.305 140.339 1.00 60.62 37 GLU C N 1
ATOM 6102 C CA . GLU C 3 37 ? 170.071 139.002 140.571 1.00 60.62 37 GLU C CA 1
ATOM 6103 C C . GLU C 3 37 ? 170.176 138.598 142.030 1.00 60.62 37 GLU C C 1
ATOM 6104 O O . GLU C 3 37 ? 169.265 137.973 142.578 1.00 60.62 37 GLU C O 1
ATOM 6110 N N . ILE C 3 38 ? 171.286 138.933 142.672 1.00 59.58 38 ILE C N 1
ATOM 6111 C CA . ILE C 3 38 ? 171.468 138.539 144.062 1.00 59.58 38 ILE C CA 1
ATOM 6112 C C . ILE C 3 38 ? 170.655 139.426 144.989 1.00 59.58 38 ILE C C 1
ATOM 6113 O O . ILE C 3 38 ? 170.019 138.943 145.929 1.00 59.58 38 ILE C O 1
ATOM 6118 N N . LEU C 3 39 ? 170.652 140.730 144.736 1.00 57.87 39 LEU C N 1
ATOM 6119 C CA . LEU C 3 39 ? 169.991 141.662 145.631 1.00 57.87 39 LEU C CA 1
ATOM 6120 C C . LEU C 3 39 ? 168.483 141.557 145.546 1.00 57.87 39 LEU C C 1
ATOM 6121 O O . LEU C 3 39 ? 167.789 141.876 146.516 1.00 57.87 39 LEU C O 1
ATOM 6126 N N . THR C 3 40 ? 167.951 141.123 144.405 1.00 61.42 40 THR C N 1
ATOM 6127 C CA . THR C 3 40 ? 166.506 141.036 144.291 1.00 61.42 40 THR C CA 1
ATOM 6128 C C . THR C 3 40 ? 165.913 140.065 145.298 1.00 61.42 40 THR C C 1
ATOM 6129 O O . THR C 3 40 ? 164.716 140.143 145.582 1.00 61.42 40 THR C O 1
ATOM 6133 N N . LYS C 3 41 ? 166.709 139.154 145.839 1.00 61.72 41 LYS C N 1
ATOM 6134 C CA . LYS C 3 41 ? 166.242 138.246 146.884 1.00 61.72 41 LYS C CA 1
ATOM 6135 C C . LYS C 3 41 ? 166.604 138.754 148.269 1.00 61.72 41 LYS C C 1
ATOM 6136 O O . LYS C 3 41 ? 167.193 138.032 149.063 1.00 61.72 41 LYS C O 1
ATOM 6142 N N . GLU C 3 42 ? 166.247 139.993 148.588 1.00 63.24 42 GLU C N 1
ATOM 6143 C CA . GLU C 3 42 ? 166.572 140.556 149.893 1.00 63.24 42 GLU C CA 1
ATOM 6144 C C . GLU C 3 42 ? 165.499 141.555 150.280 1.00 63.24 42 GLU C C 1
ATOM 6145 O O . GLU C 3 42 ? 165.240 142.503 149.535 1.00 63.24 42 GLU C O 1
ATOM 6151 N N . SER C 3 43 ? 164.889 141.350 151.439 1.00 60.99 43 SER C N 1
ATOM 6152 C CA . SER C 3 43 ? 163.820 142.227 151.874 1.00 60.99 43 SER C CA 1
ATOM 6153 C C . SER C 3 43 ? 164.362 143.619 152.158 1.00 60.99 43 SER C C 1
ATOM 6154 O O . SER C 3 43 ? 165.568 143.837 152.250 1.00 60.99 43 SER C O 1
ATOM 6157 N N . ASN C 3 44 ? 163.446 144.572 152.312 1.00 60.22 44 ASN C N 1
ATOM 6158 C CA . ASN C 3 44 ? 163.859 145.922 152.653 1.00 60.22 44 ASN C CA 1
ATOM 6159 C C . ASN C 3 44 ? 164.539 145.976 154.004 1.00 60.22 44 ASN C C 1
ATOM 6160 O O . ASN C 3 44 ? 165.253 146.941 154.286 1.00 60.22 44 ASN C O 1
ATOM 6165 N N . VAL C 3 45 ? 164.349 144.965 154.841 1.00 57.78 45 VAL C N 1
ATOM 6166 C CA . VAL C 3 45 ? 164.980 144.902 156.151 1.00 57.78 45 VAL C CA 1
ATOM 6167 C C . VAL C 3 45 ? 165.620 143.522 156.296 1.00 57.78 45 VAL C C 1
ATOM 6168 O O . VAL C 3 45 ? 164.941 142.524 156.558 1.00 57.78 45 VAL C O 1
ATOM 6172 N N . GLN C 3 46 ? 166.931 143.462 156.105 1.00 59.85 46 GLN C N 1
ATOM 6173 C CA . GLN C 3 46 ? 167.640 142.200 156.000 1.00 59.85 46 GLN C CA 1
ATOM 6174 C C . GLN C 3 46 ? 168.044 141.687 157.371 1.00 59.85 46 GLN C C 1
ATOM 6175 O O . GLN C 3 46 ? 168.239 142.456 158.312 1.00 59.85 46 GLN C O 1
ATOM 6181 N N . GLU C 3 47 ? 168.175 140.371 157.473 1.00 59.17 47 GLU C N 1
ATOM 6182 C CA . GLU C 3 47 ? 168.543 139.712 158.714 1.00 59.17 47 GLU C CA 1
ATOM 6183 C C . GLU C 3 47 ? 169.931 139.116 158.576 1.00 59.17 47 GLU C C 1
ATOM 6184 O O . GLU C 3 47 ? 170.225 138.443 157.587 1.00 59.17 47 GLU C O 1
ATOM 6190 N N . VAL C 3 48 ? 170.775 139.356 159.571 1.00 57.40 48 VAL C N 1
ATOM 6191 C CA . VAL C 3 48 ? 172.153 138.891 159.561 1.00 57.40 48 VAL C CA 1
ATOM 6192 C C . VAL C 3 48 ? 172.421 138.123 160.846 1.00 57.40 48 VAL C C 1
ATOM 6193 O O . VAL C 3 48 ? 171.954 138.512 161.920 1.00 57.40 48 VAL C O 1
ATOM 6197 N N . ARG C 3 49 ? 173.194 137.049 160.745 1.00 64.41 49 ARG C N 1
ATOM 6198 C CA . ARG C 3 49 ? 173.385 136.157 161.877 1.00 64.41 49 ARG C CA 1
ATOM 6199 C C . ARG C 3 49 ? 174.344 136.799 162.877 1.00 64.41 49 ARG C C 1
ATOM 6200 O O . ARG C 3 49 ? 174.702 137.973 162.772 1.00 64.41 49 ARG C O 1
ATOM 6208 N N . CYS C 3 50 ? 174.775 136.012 163.864 1.00 65.19 50 CYS C N 1
ATOM 6209 C CA . CYS C 3 50 ? 175.312 136.570 165.104 1.00 65.19 50 CYS C CA 1
ATOM 6210 C C . CYS C 3 50 ? 176.544 137.435 164.885 1.00 65.19 50 CYS C C 1
ATOM 6211 O O . CYS C 3 50 ? 176.473 138.650 165.132 1.00 65.19 50 CYS C O 1
ATOM 6214 N N . PRO C 3 51 ? 177.679 136.909 164.424 1.00 62.45 51 PRO C N 1
ATOM 6215 C CA . PRO C 3 51 ? 178.901 137.714 164.435 1.00 62.45 51 PRO C CA 1
ATOM 6216 C C . PRO C 3 51 ? 179.068 138.536 163.174 1.00 62.45 51 PRO C C 1
ATOM 6217 O O . PRO C 3 51 ? 179.081 137.974 162.077 1.00 62.45 51 PRO C O 1
ATOM 6221 N N . VAL C 3 52 ? 179.218 139.852 163.292 1.00 59.64 52 VAL C N 1
ATOM 6222 C CA . VAL C 3 52 ? 179.391 140.713 162.133 1.00 59.64 52 VAL C CA 1
ATOM 6223 C C . VAL C 3 52 ? 180.326 141.857 162.490 1.00 59.64 52 VAL C C 1
ATOM 6224 O O . VAL C 3 52 ? 180.738 142.024 163.638 1.00 59.64 52 VAL C O 1
ATOM 6228 N N . THR C 3 53 ? 180.642 142.660 161.485 1.00 56.63 53 THR C N 1
ATOM 6229 C CA . THR C 3 53 ? 181.466 143.844 161.660 1.00 56.63 53 THR C CA 1
ATOM 6230 C C . THR C 3 53 ? 180.817 144.958 160.863 1.00 56.63 53 THR C C 1
ATOM 6231 O O . THR C 3 53 ? 180.901 144.971 159.634 1.00 56.63 53 THR C O 1
ATOM 6235 N N . VAL C 3 54 ? 180.173 145.874 161.558 1.00 56.97 54 VAL C N 1
ATOM 6236 C CA . VAL C 3 54 ? 179.426 146.952 160.933 1.00 56.97 54 VAL C CA 1
ATOM 6237 C C . VAL C 3 54 ? 180.371 148.099 160.626 1.00 56.97 54 VAL C C 1
ATOM 6238 O O . VAL C 3 54 ? 181.164 148.508 161.481 1.00 56.97 54 VAL C O 1
ATOM 6242 N N . CYS C 3 55 ? 180.286 148.619 159.406 1.00 61.70 55 CYS C N 1
ATOM 6243 C CA . CYS C 3 55 ? 181.059 149.776 158.993 1.00 61.70 55 CYS C CA 1
ATOM 6244 C C . CYS C 3 55 ? 180.144 150.732 158.250 1.00 61.70 55 CYS C C 1
ATOM 6245 O O . CYS C 3 55 ? 179.238 150.308 157.532 1.00 61.70 55 CYS C O 1
ATOM 6248 N N . GLY C 3 56 ? 180.395 152.022 158.406 1.00 63.08 56 GLY C N 1
ATOM 6249 C CA . GLY C 3 56 ? 179.453 152.989 157.892 1.00 63.08 56 GLY C CA 1
ATOM 6250 C C . GLY C 3 56 ? 179.871 153.738 156.647 1.00 63.08 56 GLY C C 1
ATOM 6251 O O . GLY C 3 56 ? 180.229 153.139 155.633 1.00 63.08 56 GLY C O 1
ATOM 6252 N N . ASP C 3 57 ? 179.797 155.062 156.723 1.00 69.26 57 ASP C N 1
ATOM 6253 C CA . ASP C 3 57 ? 180.102 155.927 155.595 1.00 69.26 57 ASP C CA 1
ATOM 6254 C C . ASP C 3 57 ? 181.513 155.645 155.094 1.00 69.26 57 ASP C C 1
ATOM 6255 O O . ASP C 3 57 ? 182.473 155.674 155.864 1.00 69.26 57 ASP C O 1
ATOM 6260 N N . VAL C 3 58 ? 181.639 155.327 153.803 1.00 64.26 58 VAL C N 1
ATOM 6261 C CA . VAL C 3 58 ? 182.926 155.032 153.182 1.00 64.26 58 VAL C CA 1
ATOM 6262 C C . VAL C 3 58 ? 183.347 156.133 152.220 1.00 64.26 58 VAL C C 1
ATOM 6263 O O . VAL C 3 58 ? 184.452 156.667 152.319 1.00 64.26 58 VAL C O 1
ATOM 6267 N N . HIS C 3 59 ? 182.489 156.459 151.258 1.00 66.40 59 HIS C N 1
ATOM 6268 C CA . HIS C 3 59 ? 182.696 157.583 150.351 1.00 66.40 59 HIS C CA 1
ATOM 6269 C C . HIS C 3 59 ? 183.961 157.407 149.514 1.00 66.40 59 HIS C C 1
ATOM 6270 O O . HIS C 3 59 ? 184.878 158.224 149.539 1.00 66.40 59 HIS C O 1
ATOM 6277 N N . GLY C 3 60 ? 183.994 156.312 148.771 1.00 67.15 60 GLY C N 1
ATOM 6278 C CA . GLY C 3 60 ? 184.968 156.145 147.714 1.00 67.15 60 GLY C CA 1
ATOM 6279 C C . GLY C 3 60 ? 186.425 156.152 148.118 1.00 67.15 60 GLY C C 1
ATOM 6280 O O . GLY C 3 60 ? 187.295 156.015 147.258 1.00 67.15 60 GLY C O 1
ATOM 6281 N N . GLN C 3 61 ? 186.721 156.301 149.404 1.00 64.69 61 GLN C N 1
ATOM 6282 C CA . GLN C 3 61 ? 188.109 156.296 149.841 1.00 64.69 61 GLN C CA 1
ATOM 6283 C C . GLN C 3 61 ? 188.664 154.883 149.796 1.00 64.69 61 GLN C C 1
ATOM 6284 O O . GLN C 3 61 ? 188.849 154.249 150.836 1.00 64.69 61 GLN C O 1
ATOM 6290 N N . PHE C 3 62 ? 188.955 154.399 148.589 1.00 65.53 62 PHE C N 1
ATOM 6291 C CA . PHE C 3 62 ? 189.237 152.982 148.401 1.00 65.53 62 PHE C CA 1
ATOM 6292 C C . PHE C 3 62 ? 190.448 152.535 149.195 1.00 65.53 62 PHE C C 1
ATOM 6293 O O . PHE C 3 62 ? 190.449 151.442 149.766 1.00 65.53 62 PHE C O 1
ATOM 6301 N N . HIS C 3 63 ? 191.504 153.338 149.215 1.00 64.84 63 HIS C N 1
ATOM 6302 C CA . HIS C 3 63 ? 192.680 152.925 149.966 1.00 64.84 63 HIS C CA 1
ATOM 6303 C C . HIS C 3 63 ? 192.373 152.837 151.451 1.00 64.84 63 HIS C C 1
ATOM 6304 O O . HIS C 3 63 ? 192.914 151.975 152.152 1.00 64.84 63 HIS C O 1
ATOM 6311 N N . ASP C 3 64 ? 191.459 153.669 151.938 1.00 69.43 64 ASP C N 1
ATOM 6312 C CA . ASP C 3 64 ? 191.027 153.541 153.320 1.00 69.43 64 ASP C CA 1
ATOM 6313 C C . ASP C 3 64 ? 190.122 152.339 153.524 1.00 69.43 64 ASP C C 1
ATOM 6314 O O . ASP C 3 64 ? 190.111 151.762 154.609 1.00 69.43 64 ASP C O 1
ATOM 6319 N N . LEU C 3 65 ? 189.376 151.930 152.502 1.00 64.18 65 LEU C N 1
ATOM 6320 C CA . LEU C 3 65 ? 188.666 150.660 152.589 1.00 64.18 65 LEU C CA 1
ATOM 6321 C C . LEU C 3 65 ? 189.643 149.498 152.702 1.00 64.18 65 LEU C C 1
ATOM 6322 O O . LEU C 3 65 ? 189.410 148.546 153.455 1.00 64.18 65 LEU C O 1
ATOM 6327 N N . MET C 3 66 ? 190.738 149.550 151.948 1.00 68.64 66 MET C N 1
ATOM 6328 C CA . MET C 3 66 ? 191.771 148.535 152.096 1.00 68.64 66 MET C CA 1
ATOM 6329 C C . MET C 3 66 ? 192.346 148.550 153.500 1.00 68.64 66 MET C C 1
ATOM 6330 O O . MET C 3 66 ? 192.554 147.494 154.107 1.00 68.64 66 MET C O 1
ATOM 6335 N N . GLU C 3 67 ? 192.617 149.738 154.032 1.00 71.56 67 GLU C N 1
ATOM 6336 C CA . GLU C 3 67 ? 193.081 149.827 155.411 1.00 71.56 67 GLU C CA 1
ATOM 6337 C C . GLU C 3 67 ? 192.074 149.208 156.364 1.00 71.56 67 GLU C C 1
ATOM 6338 O O . GLU C 3 67 ? 192.444 148.501 157.307 1.00 71.56 67 GLU C O 1
ATOM 6344 N N . LEU C 3 68 ? 190.793 149.463 156.132 1.00 64.10 68 LEU C N 1
ATOM 6345 C CA . LEU C 3 68 ? 189.751 148.874 156.958 1.00 64.10 68 LEU C CA 1
ATOM 6346 C C . LEU C 3 68 ? 189.861 147.362 156.952 1.00 64.10 68 LEU C C 1
ATOM 6347 O O . LEU C 3 68 ? 189.998 146.734 158.003 1.00 64.10 68 LEU C O 1
ATOM 6352 N N . PHE C 3 69 ? 189.822 146.768 155.764 1.00 62.13 69 PHE C N 1
ATOM 6353 C CA . PHE C 3 69 ? 189.957 145.325 155.616 1.00 62.13 69 PHE C CA 1
ATOM 6354 C C . PHE C 3 69 ? 191.182 144.817 156.351 1.00 62.13 69 PHE C C 1
ATOM 6355 O O . PHE C 3 69 ? 191.154 143.742 156.952 1.00 62.13 69 PHE C O 1
ATOM 6363 N N . ARG C 3 70 ? 192.263 145.589 156.305 1.00 69.62 70 ARG C N 1
ATOM 6364 C CA . ARG C 3 70 ? 193.464 145.200 157.030 1.00 69.62 70 ARG C CA 1
ATOM 6365 C C . ARG C 3 70 ? 193.228 145.225 158.531 1.00 69.62 70 ARG C C 1
ATOM 6366 O O . ARG C 3 70 ? 193.839 144.452 159.273 1.00 69.62 70 ARG C O 1
ATOM 6374 N N . ILE C 3 71 ? 192.353 146.111 158.997 1.00 65.67 71 ILE C N 1
ATOM 6375 C CA . ILE C 3 71 ? 192.105 146.195 160.434 1.00 65.67 71 ILE C CA 1
ATOM 6376 C C . ILE C 3 71 ? 191.180 145.076 160.891 1.00 65.67 71 ILE C C 1
ATOM 6377 O O . ILE C 3 71 ? 191.456 144.390 161.880 1.00 65.67 71 ILE C O 1
ATOM 6382 N N . GLY C 3 72 ? 190.079 144.866 160.183 1.00 61.33 72 GLY C N 1
ATOM 6383 C CA . GLY C 3 72 ? 189.034 144.004 160.687 1.00 61.33 72 GLY C CA 1
ATOM 6384 C C . GLY C 3 72 ? 189.019 142.626 160.074 1.00 61.33 72 GLY C C 1
ATOM 6385 O O . GLY C 3 72 ? 188.138 141.818 160.373 1.00 61.33 72 GLY C O 1
ATOM 6386 N N . GLY C 3 73 ? 189.975 142.341 159.210 1.00 61.12 73 GLY C N 1
ATOM 6387 C CA . GLY C 3 73 ? 190.070 141.017 158.628 1.00 61.12 73 GLY C CA 1
ATOM 6388 C C . GLY C 3 73 ? 189.694 141.020 157.166 1.00 61.12 73 GLY C C 1
ATOM 6389 O O . GLY C 3 73 ? 189.052 141.944 156.663 1.00 61.12 73 GLY C O 1
ATOM 6390 N N . LYS C 3 74 ? 190.079 139.957 156.474 1.00 65.97 74 LYS C N 1
ATOM 6391 C CA . LYS C 3 74 ? 189.854 139.877 155.049 1.00 65.97 74 LYS C CA 1
ATOM 6392 C C . LYS C 3 74 ? 188.377 139.663 154.757 1.00 65.97 74 LYS C C 1
ATOM 6393 O O . LYS C 3 74 ? 187.526 139.679 155.645 1.00 65.97 74 LYS C O 1
ATOM 6399 N N . SER C 3 75 ? 188.077 139.461 153.479 1.00 64.78 75 SER C N 1
ATOM 6400 C CA . SER C 3 75 ? 186.679 139.462 153.060 1.00 64.78 75 SER C CA 1
ATOM 6401 C C . SER C 3 75 ? 185.911 138.239 153.535 1.00 64.78 75 SER C C 1
ATOM 6402 O O . SER C 3 75 ? 184.912 138.411 154.253 1.00 64.78 75 SER C O 1
ATOM 6405 N N . PRO C 3 76 ? 186.288 137.003 153.197 1.00 64.24 76 PRO C N 1
ATOM 6406 C CA . PRO C 3 76 ? 185.409 135.886 153.553 1.00 64.24 76 PRO C CA 1
ATOM 6407 C C . PRO C 3 76 ? 185.512 135.498 155.009 1.00 64.24 76 PRO C C 1
ATOM 6408 O O . PRO C 3 76 ? 184.567 134.932 155.563 1.00 64.24 76 PRO C O 1
ATOM 6412 N N . ASP C 3 77 ? 186.646 135.783 155.645 1.00 70.58 77 ASP C N 1
ATOM 6413 C CA . ASP C 3 77 ? 186.828 135.393 157.035 1.00 70.58 77 ASP C CA 1
ATOM 6414 C C . ASP C 3 77 ? 185.914 136.179 157.955 1.00 70.58 77 ASP C C 1
ATOM 6415 O O . ASP C 3 77 ? 185.316 135.612 158.872 1.00 70.58 77 ASP C O 1
ATOM 6420 N N . THR C 3 78 ? 185.786 137.477 157.730 1.00 63.76 78 THR C N 1
ATOM 6421 C CA . THR C 3 78 ? 185.011 138.337 158.606 1.00 63.76 78 THR C CA 1
ATOM 6422 C C . THR C 3 78 ? 183.730 138.759 157.910 1.00 63.76 78 THR C C 1
ATOM 6423 O O . THR C 3 78 ? 183.758 139.170 156.749 1.00 63.76 78 THR C O 1
ATOM 6427 N N . ASN C 3 79 ? 182.612 138.656 158.617 1.00 60.89 79 ASN C N 1
ATOM 6428 C CA . ASN C 3 79 ? 181.338 139.103 158.082 1.00 60.89 79 ASN C CA 1
ATOM 6429 C C . ASN C 3 79 ? 181.223 140.613 158.230 1.00 60.89 79 ASN C C 1
ATOM 6430 O O . ASN C 3 79 ? 181.434 141.152 159.320 1.00 60.89 79 ASN C O 1
ATOM 6435 N N . TYR C 3 80 ? 180.876 141.296 157.143 1.00 55.89 80 TYR C N 1
ATOM 6436 C CA . TYR C 3 80 ? 180.810 142.747 157.142 1.00 55.89 80 TYR C CA 1
ATOM 6437 C C . TYR C 3 80 ? 179.390 143.218 156.888 1.00 55.89 80 TYR C C 1
ATOM 6438 O O . TYR C 3 80 ? 178.540 142.475 156.396 1.00 55.89 80 TYR C O 1
ATOM 6447 N N . LEU C 3 81 ? 179.151 144.479 157.228 1.00 52.29 81 LEU C N 1
ATOM 6448 C CA . LEU C 3 81 ? 177.863 145.119 156.993 1.00 52.29 81 LEU C CA 1
ATOM 6449 C C . LEU C 3 81 ? 178.135 146.590 156.738 1.00 52.29 81 LEU C C 1
ATOM 6450 O O . LEU C 3 81 ? 178.554 147.304 157.649 1.00 52.29 81 LEU C O 1
ATOM 6455 N N . PHE C 3 82 ? 177.907 147.037 155.514 1.00 55.30 82 PHE C N 1
ATOM 6456 C CA . PHE C 3 82 ? 178.234 148.394 155.101 1.00 55.30 82 PHE C CA 1
ATOM 6457 C C . PHE C 3 82 ? 176.944 149.178 154.970 1.00 55.30 82 PHE C C 1
ATOM 6458 O O . PHE C 3 82 ? 176.049 148.790 154.216 1.00 55.30 82 PHE C O 1
ATOM 6466 N N . MET C 3 83 ? 176.848 150.277 155.705 1.00 59.16 83 MET C N 1
ATOM 6467 C CA . MET C 3 83 ? 175.632 151.080 155.721 1.00 59.16 83 MET C CA 1
ATOM 6468 C C . MET C 3 83 ? 175.764 152.310 154.820 1.00 59.16 83 MET C C 1
ATOM 6469 O O . MET C 3 83 ? 175.754 153.452 155.265 1.00 59.16 83 MET C O 1
ATOM 6474 N N . GLY C 3 84 ? 175.904 152.049 153.525 1.00 64.73 84 GLY C N 1
ATOM 6475 C CA . GLY C 3 84 ? 175.648 153.058 152.515 1.00 64.73 84 GLY C CA 1
ATOM 6476 C C . GLY C 3 84 ? 176.715 154.126 152.361 1.00 64.73 84 GLY C C 1
ATOM 6477 O O . GLY C 3 84 ? 177.800 154.074 152.937 1.00 64.73 84 GLY C O 1
ATOM 6478 N N . ASP C 3 85 ? 176.370 155.129 151.547 1.00 67.90 85 ASP C N 1
ATOM 6479 C CA . ASP C 3 85 ? 177.250 156.254 151.238 1.00 67.90 85 ASP C CA 1
ATOM 6480 C C . ASP C 3 85 ? 178.594 155.770 150.701 1.00 67.90 85 ASP C C 1
ATOM 6481 O O . ASP C 3 85 ? 179.651 156.149 151.199 1.00 67.90 85 ASP C O 1
ATOM 6486 N N . TYR C 3 86 ? 178.568 154.922 149.677 1.00 60.91 86 TYR C N 1
ATOM 6487 C CA . TYR C 3 86 ? 179.825 154.367 149.187 1.00 60.91 86 TYR C CA 1
ATOM 6488 C C . TYR C 3 86 ? 180.563 155.345 148.289 1.00 60.91 86 TYR C C 1
ATOM 6489 O O . TYR C 3 86 ? 181.789 155.460 148.369 1.00 60.91 86 TYR C O 1
ATOM 6498 N N . VAL C 3 87 ? 179.850 156.041 147.414 1.00 63.78 87 VAL C N 1
ATOM 6499 C CA . VAL C 3 87 ? 180.481 156.657 146.258 1.00 63.78 87 VAL C CA 1
ATOM 6500 C C . VAL C 3 87 ? 180.117 158.123 146.125 1.00 63.78 87 VAL C C 1
ATOM 6501 O O . VAL C 3 87 ? 179.118 158.477 145.494 1.00 63.78 87 VAL C O 1
ATOM 6505 N N . ASP C 3 88 ? 180.940 158.975 146.732 1.00 70.21 88 ASP C N 1
ATOM 6506 C CA . ASP C 3 88 ? 181.133 160.361 146.323 1.00 70.21 88 ASP C CA 1
ATOM 6507 C C . ASP C 3 88 ? 182.132 161.019 147.254 1.00 70.21 88 ASP C C 1
ATOM 6508 O O . ASP C 3 88 ? 182.508 160.430 148.269 1.00 70.21 88 ASP C O 1
ATOM 6513 N N . ARG C 3 89 ? 182.561 162.235 146.929 1.00 72.28 89 ARG C N 1
ATOM 6514 C CA . ARG C 3 89 ? 183.530 162.960 147.743 1.00 72.28 89 ARG C CA 1
ATOM 6515 C C . ARG C 3 89 ? 184.808 162.156 147.932 1.00 72.28 89 ARG C C 1
ATOM 6516 O O . ARG C 3 89 ? 185.454 162.227 148.977 1.00 72.28 89 ARG C O 1
ATOM 6524 N N . GLY C 3 90 ? 185.164 161.376 146.921 1.00 72.88 90 GLY C N 1
ATOM 6525 C CA . GLY C 3 90 ? 186.379 160.587 146.956 1.00 72.88 90 GLY C CA 1
ATOM 6526 C C . GLY C 3 90 ? 186.787 160.243 145.547 1.00 72.88 90 GLY C C 1
ATOM 6527 O O . GLY C 3 90 ? 185.949 160.170 144.644 1.00 72.88 90 GLY C O 1
ATOM 6528 N N . TYR C 3 91 ? 188.086 160.040 145.350 1.00 73.57 91 TYR C N 1
ATOM 6529 C CA . TYR C 3 91 ? 188.587 159.874 143.992 1.00 73.57 91 TYR C CA 1
ATOM 6530 C C . TYR C 3 91 ? 188.342 158.466 143.478 1.00 73.57 91 TYR C C 1
ATOM 6531 O O . TYR C 3 91 ? 187.981 158.273 142.313 1.00 73.57 91 TYR C O 1
ATOM 6540 N N . TYR C 3 92 ? 188.533 157.468 144.328 1.00 68.57 92 TYR C N 1
ATOM 6541 C CA . TYR C 3 92 ? 188.372 156.081 143.908 1.00 68.57 92 TYR C CA 1
ATOM 6542 C C . TYR C 3 92 ? 186.969 155.575 144.233 1.00 68.57 92 TYR C C 1
ATOM 6543 O O . TYR C 3 92 ? 186.776 154.554 144.883 1.00 68.57 92 TYR C O 1
ATOM 6552 N N . SER C 3 93 ? 185.974 156.319 143.760 1.00 66.59 93 SER C N 1
ATOM 6553 C CA . SER C 3 93 ? 184.598 155.886 143.963 1.00 66.59 93 SER C CA 1
ATOM 6554 C C . SER C 3 93 ? 184.304 154.621 143.177 1.00 66.59 93 SER C C 1
ATOM 6555 O O . SER C 3 93 ? 183.753 153.653 143.719 1.00 66.59 93 SER C O 1
ATOM 6558 N N . VAL C 3 94 ? 184.672 154.608 141.898 1.00 64.10 94 VAL C N 1
ATOM 6559 C CA . VAL C 3 94 ? 184.379 153.455 141.060 1.00 64.10 94 VAL C CA 1
ATOM 6560 C C . VAL C 3 94 ? 185.005 152.199 141.641 1.00 64.10 94 VAL C C 1
ATOM 6561 O O . VAL C 3 94 ? 184.351 151.158 141.746 1.00 64.10 94 VAL C O 1
ATOM 6565 N N . GLU C 3 95 ? 186.272 152.277 142.044 1.00 67.64 95 GLU C N 1
ATOM 6566 C CA . GLU C 3 95 ? 186.934 151.102 142.592 1.00 67.64 95 GLU C CA 1
ATOM 6567 C C . GLU C 3 95 ? 186.268 150.646 143.879 1.00 67.64 95 GLU C C 1
ATOM 6568 O O . GLU C 3 95 ? 186.079 149.445 144.093 1.00 67.64 95 GLU C O 1
ATOM 6574 N N . THR C 3 96 ? 185.907 151.588 144.748 1.00 62.11 96 THR C N 1
ATOM 6575 C CA . THR C 3 96 ? 185.265 151.223 146.003 1.00 62.11 96 THR C CA 1
ATOM 6576 C C . THR C 3 96 ? 183.983 150.451 145.755 1.00 62.11 96 THR C C 1
ATOM 6577 O O . THR C 3 96 ? 183.800 149.340 146.270 1.00 62.11 96 THR C O 1
ATOM 6581 N N . VAL C 3 97 ? 183.077 151.024 144.966 1.00 57.80 97 VAL C N 1
ATOM 6582 C CA . VAL C 3 97 ? 181.792 150.368 144.776 1.00 57.80 97 VAL C CA 1
ATOM 6583 C C . VAL C 3 97 ? 181.967 149.071 144.003 1.00 57.80 97 VAL C C 1
ATOM 6584 O O . VAL C 3 97 ? 181.262 148.087 144.252 1.00 57.80 97 VAL C O 1
ATOM 6588 N N . THR C 3 98 ? 182.938 149.023 143.090 1.00 58.08 98 THR C N 1
ATOM 6589 C CA . THR C 3 98 ? 183.173 147.792 142.356 1.00 58.08 98 THR C CA 1
ATOM 6590 C C . THR C 3 98 ? 183.625 146.691 143.291 1.00 58.08 98 THR C C 1
ATOM 6591 O O . THR C 3 98 ? 183.150 145.558 143.202 1.00 58.08 98 THR C O 1
ATOM 6595 N N . LEU C 3 99 ? 184.532 147.009 144.209 1.00 57.93 99 LEU C N 1
ATOM 6596 C CA . LEU C 3 99 ? 185.010 146.004 145.144 1.00 57.93 99 LEU C CA 1
ATOM 6597 C C . LEU C 3 99 ? 183.886 145.518 146.039 1.00 57.93 99 LEU C C 1
ATOM 6598 O O . LEU C 3 99 ? 183.720 144.311 146.240 1.00 57.93 99 LEU C O 1
ATOM 6603 N N . LEU C 3 100 ? 183.118 146.445 146.612 1.00 52.04 100 LEU C N 1
ATOM 6604 C CA . LEU C 3 100 ? 182.055 146.023 147.515 1.00 52.04 100 LEU C CA 1
ATOM 6605 C C . LEU C 3 100 ? 181.031 145.167 146.798 1.00 52.04 100 LEU C C 1
ATOM 6606 O O . LEU C 3 100 ? 180.590 144.146 147.335 1.00 52.04 100 LEU C O 1
ATOM 6611 N N . VAL C 3 101 ? 180.670 145.534 145.573 1.00 53.31 101 VAL C N 1
ATOM 6612 C CA . VAL C 3 101 ? 179.700 144.743 144.831 1.00 53.31 101 VAL C CA 1
ATOM 6613 C C . VAL C 3 101 ? 180.289 143.388 144.464 1.00 53.31 101 VAL C C 1
ATOM 6614 O O . VAL C 3 101 ? 179.600 142.365 144.495 1.00 53.31 101 VAL C O 1
ATOM 6618 N N . ALA C 3 102 ? 181.575 143.358 144.120 1.00 55.16 102 ALA C N 1
ATOM 6619 C CA . ALA C 3 102 ? 182.204 142.096 143.762 1.00 55.16 102 ALA C CA 1
ATOM 6620 C C . ALA C 3 102 ? 182.209 141.147 144.942 1.00 55.16 102 ALA C C 1
ATOM 6621 O O . ALA C 3 102 ? 181.942 139.952 144.794 1.00 55.16 102 ALA C O 1
ATOM 6623 N N . LEU C 3 103 ? 182.506 141.667 146.127 1.00 54.49 103 LEU C N 1
ATOM 6624 C CA . LEU C 3 103 ? 182.412 140.857 147.330 1.00 54.49 103 LEU C CA 1
ATOM 6625 C C . LEU C 3 103 ? 180.997 140.344 147.518 1.00 54.49 103 LEU C C 1
ATOM 6626 O O . LEU C 3 103 ? 180.771 139.139 147.665 1.00 54.49 103 LEU C O 1
ATOM 6631 N N . LYS C 3 104 ? 180.024 141.255 147.506 1.00 54.86 104 LYS C N 1
ATOM 6632 C CA . LYS C 3 104 ? 178.641 140.861 147.732 1.00 54.86 104 LYS C CA 1
ATOM 6633 C C . LYS C 3 104 ? 178.210 139.777 146.762 1.00 54.86 104 LYS C C 1
ATOM 6634 O O . LYS C 3 104 ? 177.450 138.878 147.125 1.00 54.86 104 LYS C O 1
ATOM 6640 N N . VAL C 3 105 ? 178.692 139.834 145.525 1.00 56.82 105 VAL C N 1
ATOM 6641 C CA . VAL C 3 105 ? 178.335 138.803 144.560 1.00 56.82 105 VAL C CA 1
ATOM 6642 C C . VAL C 3 105 ? 179.042 137.500 144.887 1.00 56.82 105 VAL C C 1
ATOM 6643 O O . VAL C 3 105 ? 178.447 136.420 144.823 1.00 56.82 105 VAL C O 1
ATOM 6647 N N . ARG C 3 106 ? 180.323 137.573 145.237 1.00 63.02 106 ARG C N 1
ATOM 6648 C CA . ARG C 3 106 ? 181.072 136.358 145.517 1.00 63.02 106 ARG C CA 1
ATOM 6649 C C . ARG C 3 106 ? 180.597 135.714 146.810 1.00 63.02 106 ARG C C 1
ATOM 6650 O O . ARG C 3 106 ? 180.056 134.605 146.802 1.00 63.02 106 ARG C O 1
ATOM 6658 N N . TYR C 3 107 ? 180.774 136.403 147.931 1.00 60.75 107 TYR C N 1
ATOM 6659 C CA . TYR C 3 107 ? 180.356 135.882 149.228 1.00 60.75 107 TYR C CA 1
ATOM 6660 C C . TYR C 3 107 ? 179.030 136.512 149.638 1.00 60.75 107 TYR C C 1
ATOM 6661 O O . TYR C 3 107 ? 178.959 137.362 150.520 1.00 60.75 107 TYR C O 1
ATOM 6670 N N . ARG C 3 108 ? 177.956 136.053 148.999 1.00 62.28 108 ARG C N 1
ATOM 6671 C CA . ARG C 3 108 ? 176.662 136.680 149.224 1.00 62.28 108 ARG C CA 1
ATOM 6672 C C . ARG C 3 108 ? 176.171 136.531 150.651 1.00 62.28 108 ARG C C 1
ATOM 6673 O O . ARG C 3 108 ? 175.243 137.245 151.041 1.00 62.28 108 ARG C O 1
ATOM 6681 N N . GLU C 3 109 ? 176.763 135.640 151.438 1.00 69.08 109 GLU C N 1
ATOM 6682 C CA . GLU C 3 109 ? 176.351 135.452 152.819 1.00 69.08 109 GLU C CA 1
ATOM 6683 C C . GLU C 3 109 ? 177.246 136.164 153.814 1.00 69.08 109 GLU C C 1
ATOM 6684 O O . GLU C 3 109 ? 176.794 136.463 154.922 1.00 69.08 109 GLU C O 1
ATOM 6690 N N . ARG C 3 110 ? 178.490 136.440 153.452 1.00 66.94 110 ARG C N 1
ATOM 6691 C CA . ARG C 3 110 ? 179.460 136.986 154.384 1.00 66.94 110 ARG C CA 1
ATOM 6692 C C . ARG C 3 110 ? 179.504 138.501 154.390 1.00 66.94 110 ARG C C 1
ATOM 6693 O O . ARG C 3 110 ? 180.262 139.074 155.173 1.00 66.94 110 ARG C O 1
ATOM 6701 N N . ILE C 3 111 ? 178.727 139.169 153.545 1.00 53.94 111 ILE C N 1
ATOM 6702 C CA . ILE C 3 111 ? 178.767 140.621 153.485 1.00 53.94 111 ILE C CA 1
ATOM 6703 C C . ILE C 3 111 ? 177.406 141.129 153.047 1.00 53.94 111 ILE C C 1
ATOM 6704 O O . ILE C 3 111 ? 176.716 140.499 152.244 1.00 53.94 111 ILE C O 1
ATOM 6709 N N . THR C 3 112 ? 177.014 142.273 153.596 1.00 54.28 112 THR C N 1
ATOM 6710 C CA . THR C 3 112 ? 175.738 142.887 153.275 1.00 54.28 112 THR C CA 1
ATOM 6711 C C . THR C 3 112 ? 175.933 144.385 153.148 1.00 54.28 112 THR C C 1
ATOM 6712 O O . THR C 3 112 ? 176.537 145.011 154.021 1.00 54.28 112 THR C O 1
ATOM 6716 N N . ILE C 3 113 ? 175.423 144.951 152.064 1.00 51.78 113 ILE C N 1
ATOM 6717 C CA . ILE C 3 113 ? 175.580 146.363 151.762 1.00 51.78 113 ILE C CA 1
ATOM 6718 C C . ILE C 3 113 ? 174.205 147.007 151.723 1.00 51.78 113 ILE C C 1
ATOM 6719 O O . ILE C 3 113 ? 173.266 146.448 151.151 1.00 51.78 113 ILE C O 1
ATOM 6724 N N . LEU C 3 114 ? 174.089 148.180 152.329 1.00 55.46 114 LEU C N 1
ATOM 6725 C CA . LEU C 3 114 ? 172.823 148.883 152.436 1.00 55.46 114 LEU C CA 1
ATOM 6726 C C . LEU C 3 114 ? 172.835 150.132 151.572 1.00 55.46 114 LEU C C 1
ATOM 6727 O O . LEU C 3 114 ? 173.891 150.698 151.287 1.00 55.46 114 LEU C O 1
ATOM 6732 N N . ARG C 3 115 ? 171.647 150.557 151.158 1.00 57.87 115 ARG C N 1
ATOM 6733 C CA . ARG C 3 115 ? 171.525 151.754 150.349 1.00 57.87 115 ARG C CA 1
ATOM 6734 C C . ARG C 3 115 ? 171.862 152.981 151.180 1.00 57.87 115 ARG C C 1
ATOM 6735 O O . ARG C 3 115 ? 171.803 152.965 152.409 1.00 57.87 115 ARG C O 1
ATOM 6743 N N . GLY C 3 116 ? 172.231 154.055 150.494 1.00 57.70 116 GLY C N 1
ATOM 6744 C CA . GLY C 3 116 ? 172.645 155.256 151.182 1.00 57.70 116 GLY C CA 1
ATOM 6745 C C . GLY C 3 116 ? 172.185 156.489 150.443 1.00 57.70 116 GLY C C 1
ATOM 6746 O O . GLY C 3 116 ? 171.766 156.433 149.288 1.00 57.70 116 GLY C O 1
ATOM 6747 N N . ASN C 3 117 ? 172.281 157.617 151.143 1.00 60.40 117 ASN C N 1
ATOM 6748 C CA . ASN C 3 117 ? 171.868 158.895 150.583 1.00 60.40 117 ASN C CA 1
ATOM 6749 C C . ASN C 3 117 ? 172.500 159.152 149.226 1.00 60.40 117 ASN C C 1
ATOM 6750 O O . ASN C 3 117 ? 171.854 159.698 148.328 1.00 60.40 117 ASN C O 1
ATOM 6755 N N . HIS C 3 118 ? 173.752 158.741 149.042 1.00 62.95 118 HIS C N 1
ATOM 6756 C CA . HIS C 3 118 ? 174.480 159.012 147.811 1.00 62.95 118 HIS C CA 1
ATOM 6757 C C . HIS C 3 118 ? 174.349 157.902 146.790 1.00 62.95 118 HIS C C 1
ATOM 6758 O O . HIS C 3 118 ? 175.256 157.709 145.978 1.00 62.95 118 HIS C O 1
ATOM 6765 N N . GLU C 3 119 ? 173.252 157.159 146.803 1.00 67.50 119 GLU C N 1
ATOM 6766 C CA . GLU C 3 119 ? 173.035 156.107 145.825 1.00 67.50 119 GLU C CA 1
ATOM 6767 C C . GLU C 3 119 ? 171.988 156.480 144.791 1.00 67.50 119 GLU C C 1
ATOM 6768 O O . GLU C 3 119 ? 171.661 155.663 143.927 1.00 67.50 119 GLU C O 1
ATOM 6774 N N . SER C 3 120 ? 171.461 157.689 144.853 1.00 69.40 120 SER C N 1
ATOM 6775 C CA . SER C 3 120 ? 170.469 158.143 143.898 1.00 69.40 120 SER C CA 1
ATOM 6776 C C . SER C 3 120 ? 171.155 158.872 142.756 1.00 69.40 120 SER C C 1
ATOM 6777 O O . SER C 3 120 ? 172.163 159.553 142.949 1.00 69.40 120 SER C O 1
ATOM 6780 N N . ARG C 3 121 ? 170.589 158.728 141.558 1.00 67.88 121 ARG C N 1
ATOM 6781 C CA . ARG C 3 121 ? 171.220 159.282 140.367 1.00 67.88 121 ARG C CA 1
ATOM 6782 C C . ARG C 3 121 ? 171.500 160.767 140.516 1.00 67.88 121 ARG C C 1
ATOM 6783 O O . ARG C 3 121 ? 172.546 161.256 140.077 1.00 67.88 121 ARG C O 1
ATOM 6791 N N . GLN C 3 122 ? 170.588 161.499 141.148 1.00 73.49 122 GLN C N 1
ATOM 6792 C CA . GLN C 3 122 ? 170.763 162.939 141.277 1.00 73.49 122 GLN C CA 1
ATOM 6793 C C . GLN C 3 122 ? 172.002 163.276 142.096 1.00 73.49 122 GLN C C 1
ATOM 6794 O O . GLN C 3 122 ? 172.848 164.074 141.668 1.00 73.49 122 GLN C O 1
ATOM 6800 N N . ILE C 3 123 ? 172.132 162.674 143.278 1.00 68.06 123 ILE C N 1
ATOM 6801 C CA . ILE C 3 123 ? 173.223 163.053 144.167 1.00 68.06 123 ILE C CA 1
ATOM 6802 C C . ILE C 3 123 ? 174.563 162.649 143.577 1.00 68.06 123 ILE C C 1
ATOM 6803 O O . ILE C 3 123 ? 175.557 163.365 143.725 1.00 68.06 123 ILE C O 1
ATOM 6808 N N . THR C 3 124 ? 174.626 161.497 142.913 1.00 69.81 124 THR C N 1
ATOM 6809 C CA . THR C 3 124 ? 175.875 161.115 142.269 1.00 69.81 124 THR C CA 1
ATOM 6810 C C . THR C 3 124 ? 176.211 162.083 141.149 1.00 69.81 124 THR C C 1
ATOM 6811 O O . THR C 3 124 ? 177.323 162.615 141.087 1.00 69.81 124 THR C O 1
ATOM 6815 N N . GLN C 3 125 ? 175.251 162.331 140.257 1.00 70.89 125 GLN C N 1
ATOM 6816 C CA . GLN C 3 125 ? 175.471 163.271 139.168 1.00 70.89 125 GLN C CA 1
ATOM 6817 C C . GLN C 3 125 ? 175.973 164.611 139.667 1.00 70.89 125 GLN C C 1
ATOM 6818 O O . GLN C 3 125 ? 176.746 165.281 138.977 1.00 70.89 125 GLN C O 1
ATOM 6824 N N . VAL C 3 126 ? 175.551 165.024 140.856 1.00 67.01 126 VAL C N 1
ATOM 6825 C CA . VAL C 3 126 ? 176.008 166.304 141.381 1.00 67.01 126 VAL C CA 1
ATOM 6826 C C . VAL C 3 126 ? 177.398 166.178 141.987 1.00 67.01 126 VAL C C 1
ATOM 6827 O O . VAL C 3 126 ? 178.324 166.905 141.615 1.00 67.01 126 VAL C O 1
ATOM 6831 N N . TYR C 3 127 ? 177.571 165.251 142.918 1.00 69.29 127 TYR C N 1
ATOM 6832 C CA . TYR C 3 127 ? 178.729 165.267 143.797 1.00 69.29 127 TYR C CA 1
ATOM 6833 C C . TYR C 3 127 ? 179.963 164.589 143.228 1.00 69.29 127 TYR C C 1
ATOM 6834 O O . TYR C 3 127 ? 181.018 164.661 143.855 1.00 69.29 127 TYR C O 1
ATOM 6843 N N . GLY C 3 128 ? 179.885 163.934 142.084 1.00 72.09 128 GLY C N 1
ATOM 6844 C CA . GLY C 3 128 ? 181.133 163.501 141.494 1.00 72.09 128 GLY C CA 1
ATOM 6845 C C . GLY C 3 128 ? 181.223 162.112 140.924 1.00 72.09 128 GLY C C 1
ATOM 6846 O O . GLY C 3 128 ? 181.989 161.891 139.991 1.00 72.09 128 GLY C O 1
ATOM 6847 N N . PHE C 3 129 ? 180.470 161.161 141.464 1.00 68.79 129 PHE C N 1
ATOM 6848 C CA . PHE C 3 129 ? 180.555 159.805 140.933 1.00 68.79 129 PHE C CA 1
ATOM 6849 C C . PHE C 3 129 ? 180.346 159.783 139.423 1.00 68.79 129 PHE C C 1
ATOM 6850 O O . PHE C 3 129 ? 180.990 158.997 138.719 1.00 68.79 129 PHE C O 1
ATOM 6858 N N . TYR C 3 130 ? 179.496 160.667 138.900 1.00 76.38 130 TYR C N 1
ATOM 6859 C CA . TYR C 3 130 ? 179.358 160.780 137.453 1.00 76.38 130 TYR C CA 1
ATOM 6860 C C . TYR C 3 130 ? 180.676 161.183 136.805 1.00 76.38 130 TYR C C 1
ATOM 6861 O O . TYR C 3 130 ? 181.077 160.622 135.778 1.00 76.38 130 TYR C O 1
ATOM 6870 N N . ASP C 3 131 ? 181.358 162.164 137.393 1.00 81.70 131 ASP C N 1
ATOM 6871 C CA . ASP C 3 131 ? 182.602 162.656 136.818 1.00 81.70 131 ASP C CA 1
ATOM 6872 C C . ASP C 3 131 ? 183.678 161.582 136.800 1.00 81.70 131 ASP C C 1
ATOM 6873 O O . ASP C 3 131 ? 184.404 161.452 135.813 1.00 81.70 131 ASP C O 1
ATOM 6878 N N . GLU C 3 132 ? 183.817 160.815 137.882 1.00 82.65 132 GLU C N 1
ATOM 6879 C CA . GLU C 3 132 ? 184.797 159.735 137.866 1.00 82.65 132 GLU C CA 1
ATOM 6880 C C . GLU C 3 132 ? 184.392 158.634 136.905 1.00 82.65 132 GLU C C 1
ATOM 6881 O O . GLU C 3 132 ? 185.244 158.068 136.217 1.00 82.65 132 GLU C O 1
ATOM 6887 N N . CYS C 3 133 ? 183.105 158.311 136.837 1.00 79.88 133 CYS C N 1
ATOM 6888 C CA . CYS C 3 133 ? 182.678 157.333 135.846 1.00 79.88 133 CYS C CA 1
ATOM 6889 C C . CYS C 3 133 ? 183.104 157.763 134.453 1.00 79.88 133 CYS C C 1
ATOM 6890 O O . CYS C 3 133 ? 183.678 156.972 133.694 1.00 79.88 133 CYS C O 1
ATOM 6893 N N . LEU C 3 134 ? 182.888 159.034 134.125 1.00 80.43 134 LEU C N 1
ATOM 6894 C CA . LEU C 3 134 ? 183.280 159.537 132.814 1.00 80.43 134 LEU C CA 1
ATOM 6895 C C . LEU C 3 134 ? 184.792 159.531 132.640 1.00 80.43 134 LEU C C 1
ATOM 6896 O O . LEU C 3 134 ? 185.302 159.023 131.638 1.00 80.43 134 LEU C O 1
ATOM 6901 N N . ARG C 3 135 ? 185.524 160.096 133.596 1.00 83.04 135 ARG C N 1
ATOM 6902 C CA . ARG C 3 135 ? 186.974 160.175 133.478 1.00 83.04 135 ARG C CA 1
ATOM 6903 C C . ARG C 3 135 ? 187.589 158.796 133.305 1.00 83.04 135 ARG C C 1
ATOM 6904 O O . ARG C 3 135 ? 188.423 158.582 132.420 1.00 83.04 135 ARG C O 1
ATOM 6912 N N . LYS C 3 136 ? 187.185 157.842 134.134 1.00 78.77 136 LYS C N 1
ATOM 6913 C CA . LYS C 3 136 ? 187.822 156.536 134.100 1.00 78.77 136 LYS C CA 1
ATOM 6914 C C . LYS C 3 136 ? 187.283 155.680 132.966 1.00 78.77 136 LYS C C 1
ATOM 6915 O O . LYS C 3 136 ? 187.892 154.667 132.612 1.00 78.77 136 LYS C O 1
ATOM 6921 N N . TYR C 3 137 ? 186.145 156.051 132.385 1.00 78.03 137 TYR C N 1
ATOM 6922 C CA . TYR C 3 137 ? 185.569 155.228 131.337 1.00 78.03 137 TYR C CA 1
ATOM 6923 C C . TYR C 3 137 ? 185.234 155.974 130.057 1.00 78.03 137 TYR C C 1
ATOM 6924 O O . TYR C 3 137 ? 185.084 155.328 129.015 1.00 78.03 137 TYR C O 1
ATOM 6933 N N . GLY C 3 138 ? 185.114 157.296 130.092 1.00 81.75 138 GLY C N 1
ATOM 6934 C CA . GLY C 3 138 ? 184.686 158.004 128.896 1.00 81.75 138 GLY C CA 1
ATOM 6935 C C . GLY C 3 138 ? 183.287 157.626 128.469 1.00 81.75 138 GLY C C 1
ATOM 6936 O O . GLY C 3 138 ? 183.009 157.526 127.269 1.00 81.75 138 GLY C O 1
ATOM 6937 N N . ASN C 3 139 ? 182.401 157.399 129.430 1.00 77.96 139 ASN C N 1
ATOM 6938 C CA . ASN C 3 139 ? 181.036 156.992 129.137 1.00 77.96 139 ASN C CA 1
ATOM 6939 C C . ASN C 3 139 ? 180.169 157.313 130.339 1.00 77.96 139 ASN C C 1
ATOM 6940 O O . ASN C 3 139 ? 180.625 157.886 131.330 1.00 77.96 139 ASN C O 1
ATOM 6945 N N . ALA C 3 140 ? 178.904 156.928 130.234 1.00 73.15 140 ALA C N 1
ATOM 6946 C CA . ALA C 3 140 ? 178.002 156.888 131.370 1.00 73.15 140 ALA C CA 1
ATOM 6947 C C . ALA C 3 140 ? 177.444 155.492 131.579 1.00 73.15 140 ALA C C 1
ATOM 6948 O O . ALA C 3 140 ? 176.672 155.272 132.518 1.00 73.15 140 ALA C O 1
ATOM 6950 N N . ASN C 3 141 ? 177.825 154.546 130.721 1.00 71.93 141 ASN C N 1
ATOM 6951 C CA . ASN C 3 141 ? 177.309 153.188 130.818 1.00 71.93 141 ASN C CA 1
ATOM 6952 C C . ASN C 3 141 ? 177.566 152.602 132.195 1.00 71.93 141 ASN C C 1
ATOM 6953 O O . ASN C 3 141 ? 176.697 151.934 132.768 1.00 71.93 141 ASN C O 1
ATOM 6958 N N . VAL C 3 142 ? 178.750 152.848 132.746 1.00 68.98 142 VAL C N 1
ATOM 6959 C CA . VAL C 3 142 ? 179.013 152.428 134.113 1.00 68.98 142 VAL C CA 1
ATOM 6960 C C . VAL C 3 142 ? 178.044 153.113 135.062 1.00 68.98 142 VAL C C 1
ATOM 6961 O O . VAL C 3 142 ? 177.190 152.465 135.670 1.00 68.98 142 VAL C O 1
ATOM 6965 N N . TRP C 3 143 ? 178.103 154.440 135.133 1.00 67.43 143 TRP C N 1
ATOM 6966 C CA . TRP C 3 143 ? 177.196 155.194 135.985 1.00 67.43 143 TRP C CA 1
ATOM 6967 C C . TRP C 3 143 ? 175.735 154.855 135.748 1.00 67.43 143 TRP C C 1
ATOM 6968 O O . TRP C 3 143 ? 174.918 155.091 136.639 1.00 67.43 143 TRP C O 1
ATOM 6979 N N . LYS C 3 144 ? 175.377 154.308 134.590 1.00 68.19 144 LYS C N 1
ATOM 6980 C CA . LYS C 3 144 ? 174.025 153.791 134.438 1.00 68.19 144 LYS C CA 1
ATOM 6981 C C . LYS C 3 144 ? 173.863 152.461 135.154 1.00 68.19 144 LYS C C 1
ATOM 6982 O O . LYS C 3 144 ? 172.880 152.258 135.874 1.00 68.19 144 LYS C O 1
ATOM 6988 N N . TYR C 3 145 ? 174.811 151.545 134.956 1.00 67.18 145 TYR C N 1
ATOM 6989 C CA . TYR C 3 145 ? 174.717 150.233 135.585 1.00 67.18 145 TYR C CA 1
ATOM 6990 C C . TYR C 3 145 ? 174.693 150.357 137.098 1.00 67.18 145 TYR C C 1
ATOM 6991 O O . TYR C 3 145 ? 173.852 149.757 137.774 1.00 67.18 145 TYR C O 1
ATOM 7000 N N . PHE C 3 146 ? 175.619 151.132 137.645 1.00 64.09 146 PHE C N 1
ATOM 7001 C CA . PHE C 3 146 ? 175.741 151.216 139.090 1.00 64.09 146 PHE C CA 1
ATOM 7002 C C . PHE C 3 146 ? 174.528 151.878 139.711 1.00 64.09 146 PHE C C 1
ATOM 7003 O O . PHE C 3 146 ? 174.143 151.530 140.826 1.00 64.09 146 PHE C O 1
ATOM 7011 N N . THR C 3 147 ? 173.884 152.796 139.004 1.00 65.37 147 THR C N 1
ATOM 7012 C CA . THR C 3 147 ? 172.678 153.383 139.565 1.00 65.37 147 THR C CA 1
ATOM 7013 C C . THR C 3 147 ? 171.499 152.427 139.465 1.00 65.37 147 THR C C 1
ATOM 7014 O O . THR C 3 147 ? 170.728 152.281 140.423 1.00 65.37 147 THR C O 1
ATOM 7018 N N . ASP C 3 148 ? 171.343 151.756 138.326 1.00 67.17 148 ASP C N 1
ATOM 7019 C CA . ASP C 3 148 ? 170.307 150.741 138.232 1.00 67.17 148 ASP C CA 1
ATOM 7020 C C . ASP C 3 148 ? 170.544 149.593 139.194 1.00 67.17 148 ASP C C 1
ATOM 7021 O O . ASP C 3 148 ? 169.633 148.791 139.415 1.00 67.17 148 ASP C O 1
ATOM 7026 N N . LEU C 3 149 ? 171.744 149.482 139.747 1.00 62.47 149 LEU C N 1
ATOM 7027 C CA . LEU C 3 149 ? 171.993 148.537 140.824 1.00 62.47 149 LEU C CA 1
ATOM 7028 C C . LEU C 3 149 ? 171.656 149.136 142.180 1.00 62.47 149 LEU C C 1
ATOM 7029 O O . LEU C 3 149 ? 171.028 148.477 143.011 1.00 62.47 149 LEU C O 1
ATOM 7034 N N . PHE C 3 150 ? 172.070 150.380 142.415 1.00 63.32 150 PHE C N 1
ATOM 7035 C CA . PHE C 3 150 ? 171.709 151.064 143.648 1.00 63.32 150 PHE C CA 1
ATOM 7036 C C . PHE C 3 150 ? 170.214 151.050 143.856 1.00 63.32 150 PHE C C 1
ATOM 7037 O O . PHE C 3 150 ? 169.740 151.101 144.994 1.00 63.32 150 PHE C O 1
ATOM 7045 N N . ASP C 3 151 ? 169.467 150.979 142.793 1.00 64.95 151 ASP C N 1
ATOM 7046 C CA . ASP C 3 151 ? 168.032 150.931 143.016 1.00 64.95 151 ASP C CA 1
ATOM 7047 C C . ASP C 3 151 ? 167.566 149.605 143.561 1.00 64.95 151 ASP C C 1
ATOM 7048 O O . ASP C 3 151 ? 166.366 149.376 143.594 1.00 64.95 151 ASP C O 1
ATOM 7053 N N . TYR C 3 152 ? 168.439 148.703 143.994 1.00 59.20 152 TYR C N 1
ATOM 7054 C CA . TYR C 3 152 ? 168.018 147.440 144.565 1.00 59.20 152 TYR C CA 1
ATOM 7055 C C . TYR C 3 152 ? 168.531 147.207 145.972 1.00 59.20 152 TYR C C 1
ATOM 7056 O O . TYR C 3 152 ? 168.054 146.280 146.632 1.00 59.20 152 TYR C O 1
ATOM 7065 N N . LEU C 3 153 ? 169.485 147.999 146.441 1.00 57.38 153 LEU C N 1
ATOM 7066 C CA . LEU C 3 153 ? 170.105 147.740 147.728 1.00 57.38 153 LEU C CA 1
ATOM 7067 C C . LEU C 3 153 ? 169.054 147.755 148.830 1.00 57.38 153 LEU C C 1
ATOM 7068 O O . LEU C 3 153 ? 168.194 148.637 148.850 1.00 57.38 153 LEU C O 1
ATOM 7073 N N . PRO C 3 154 ? 169.085 146.799 149.750 1.00 56.56 154 PRO C N 1
ATOM 7074 C CA . PRO C 3 154 ? 168.140 146.831 150.862 1.00 56.56 154 PRO C CA 1
ATOM 7075 C C . PRO C 3 154 ? 168.330 148.089 151.680 1.00 56.56 154 PRO C C 1
ATOM 7076 O O . PRO C 3 154 ? 169.439 148.593 151.836 1.00 56.56 154 PRO C O 1
ATOM 7080 N N . LEU C 3 155 ? 167.224 148.604 152.197 1.00 57.51 155 LEU C N 1
ATOM 7081 C CA . LEU C 3 155 ? 167.278 149.860 152.921 1.00 57.51 155 LEU C CA 1
ATOM 7082 C C . LEU C 3 155 ? 167.840 149.694 154.319 1.00 57.51 155 LEU C C 1
ATOM 7083 O O . LEU C 3 155 ? 168.487 150.611 154.829 1.00 57.51 155 LEU C O 1
ATOM 7088 N N . THR C 3 156 ? 167.607 148.552 154.957 1.00 58.48 156 THR C N 1
ATOM 7089 C CA . THR C 3 156 ? 167.948 148.389 156.360 1.00 58.48 156 THR C CA 1
ATOM 7090 C C . THR C 3 156 ? 168.416 146.966 156.605 1.00 58.48 156 THR C C 1
ATOM 7091 O O . THR C 3 156 ? 168.191 146.068 155.794 1.00 58.48 156 THR C O 1
ATOM 7095 N N . ALA C 3 157 ? 169.051 146.760 157.753 1.00 54.65 157 ALA C N 1
ATOM 7096 C CA . ALA C 3 157 ? 169.453 145.431 158.175 1.00 54.65 157 ALA C CA 1
ATOM 7097 C C . ALA C 3 157 ? 169.114 145.251 159.641 1.00 54.65 157 ALA C C 1
ATOM 7098 O O . ALA C 3 157 ? 169.045 146.217 160.402 1.00 54.65 157 ALA C O 1
ATOM 7100 N N . LEU C 3 158 ? 168.920 143.997 160.031 1.00 52.96 158 LEU C N 1
ATOM 7101 C CA . LEU C 3 158 ? 168.485 143.653 161.381 1.00 52.96 158 LEU C CA 1
ATOM 7102 C C . LEU C 3 158 ? 169.344 142.491 161.861 1.00 52.96 158 LEU C C 1
ATOM 7103 O O . LEU C 3 158 ? 169.116 141.343 161.477 1.00 52.96 158 LEU C O 1
ATOM 7108 N N . VAL C 3 159 ? 170.320 142.793 162.695 1.00 52.83 159 VAL C N 1
ATOM 7109 C CA . VAL C 3 159 ? 171.266 141.800 163.179 1.00 52.83 159 VAL C CA 1
ATOM 7110 C C . VAL C 3 159 ? 170.699 141.125 164.413 1.00 52.83 159 VAL C C 1
ATOM 7111 O O . VAL C 3 159 ? 170.343 141.797 165.390 1.00 52.83 159 VAL C O 1
ATOM 7115 N N . ASP C 3 160 ? 170.630 139.794 164.369 1.00 58.04 160 ASP C N 1
ATOM 7116 C CA . ASP C 3 160 ? 170.116 138.977 165.467 1.00 58.04 160 ASP C CA 1
ATOM 7117 C C . ASP C 3 160 ? 168.781 139.503 165.969 1.00 58.04 160 ASP C C 1
ATOM 7118 O O . ASP C 3 160 ? 168.484 139.451 167.161 1.00 58.04 160 ASP C O 1
ATOM 7123 N N . GLY C 3 161 ? 167.979 140.036 165.059 1.00 54.94 161 GLY C N 1
ATOM 7124 C CA . GLY C 3 161 ? 166.651 140.496 165.388 1.00 54.94 161 GLY C CA 1
ATOM 7125 C C . GLY C 3 161 ? 166.578 141.577 166.443 1.00 54.94 161 GLY C C 1
ATOM 7126 O O . GLY C 3 161 ? 165.482 141.931 166.877 1.00 54.94 161 GLY C O 1
ATOM 7127 N N . GLN C 3 162 ? 167.713 142.112 166.876 1.00 53.56 162 GLN C N 1
ATOM 7128 C CA . GLN C 3 162 ? 167.659 143.129 167.914 1.00 53.56 162 GLN C CA 1
ATOM 7129 C C . GLN C 3 162 ? 168.634 144.280 167.713 1.00 53.56 162 GLN C C 1
ATOM 7130 O O . GLN C 3 162 ? 168.719 145.149 168.587 1.00 53.56 162 GLN C O 1
ATOM 7136 N N . ILE C 3 163 ? 169.376 144.320 166.612 1.00 49.98 163 ILE C N 1
ATOM 7137 C CA . ILE C 3 163 ? 170.180 145.483 166.259 1.00 49.98 163 ILE C CA 1
ATOM 7138 C C . ILE C 3 163 ? 169.675 146.007 164.931 1.00 49.98 163 ILE C C 1
ATOM 7139 O O . ILE C 3 163 ? 169.603 145.256 163.957 1.00 49.98 163 ILE C O 1
ATOM 7144 N N . PHE C 3 164 ? 169.323 147.283 164.885 1.00 51.45 164 PHE C N 1
ATOM 7145 C CA . PHE C 3 164 ? 168.791 147.894 163.677 1.00 51.45 164 PHE C CA 1
ATOM 7146 C C . PHE C 3 164 ? 169.866 148.761 163.049 1.00 51.45 164 PHE C C 1
ATOM 7147 O O . PHE C 3 164 ? 170.278 149.763 163.638 1.00 51.45 164 PHE C O 1
ATOM 7155 N N . CYS C 3 165 ? 170.313 148.389 161.859 1.00 54.13 165 CYS C N 1
ATOM 7156 C CA . CYS C 3 165 ? 171.378 149.100 161.180 1.00 54.13 165 CYS C CA 1
ATOM 7157 C C . CYS C 3 165 ? 170.826 149.720 159.914 1.00 54.13 165 CYS C C 1
ATOM 7158 O O . CYS C 3 165 ? 170.145 149.046 159.139 1.00 54.13 165 CYS C O 1
ATOM 7161 N N . LEU C 3 166 ? 171.119 150.998 159.704 1.00 52.75 166 LEU C N 1
ATOM 7162 C CA . LEU C 3 166 ? 170.633 151.680 158.516 1.00 52.75 166 LEU C CA 1
ATOM 7163 C C . LEU C 3 166 ? 171.364 152.999 158.360 1.00 52.75 166 LEU C C 1
ATOM 7164 O O . LEU C 3 166 ? 171.650 153.670 159.348 1.00 52.75 166 LEU C O 1
ATOM 7169 N N . HIS C 3 167 ? 171.669 153.358 157.120 1.00 56.48 167 HIS C N 1
ATOM 7170 C CA . HIS C 3 167 ? 172.208 154.678 156.859 1.00 56.48 167 HIS C CA 1
ATOM 7171 C C . HIS C 3 167 ? 171.187 155.718 157.277 1.00 56.48 167 HIS C C 1
ATOM 7172 O O . HIS C 3 167 ? 169.993 155.448 157.356 1.00 56.48 167 HIS C O 1
ATOM 7179 N N . GLY C 3 168 ? 171.662 156.910 157.576 1.00 56.66 168 GLY C N 1
ATOM 7180 C CA . GLY C 3 168 ? 170.736 157.956 157.946 1.00 56.66 168 GLY C CA 1
ATOM 7181 C C . GLY C 3 168 ? 170.067 157.703 159.274 1.00 56.66 168 GLY C C 1
ATOM 7182 O O . GLY C 3 168 ? 170.743 157.624 160.298 1.00 56.66 168 GLY C O 1
ATOM 7183 N N . GLY C 3 169 ? 168.745 157.582 159.277 1.00 56.31 169 GLY C N 1
ATOM 7184 C CA . GLY C 3 169 ? 168.011 157.384 160.509 1.00 56.31 169 GLY C CA 1
ATOM 7185 C C . GLY C 3 169 ? 166.605 156.887 160.269 1.00 56.31 169 GLY C C 1
ATOM 7186 O O . GLY C 3 169 ? 166.371 156.159 159.303 1.00 56.31 169 GLY C O 1
ATOM 7187 N N . LEU C 3 170 ? 165.655 157.280 161.116 1.00 54.95 170 LEU C N 1
ATOM 7188 C CA . LEU C 3 170 ? 164.288 156.787 161.033 1.00 54.95 170 LEU C CA 1
ATOM 7189 C C . LEU C 3 170 ? 163.325 157.947 160.823 1.00 54.95 170 LEU C C 1
ATOM 7190 O O . LEU C 3 170 ? 163.673 159.111 161.020 1.00 54.95 170 LEU C O 1
ATOM 7195 N N . SER C 3 171 ? 162.103 157.611 160.424 1.00 57.14 171 SER C N 1
ATOM 7196 C CA . SER C 3 171 ? 161.147 158.545 159.853 1.00 57.14 171 SER C CA 1
ATOM 7197 C C . SER C 3 171 ? 159.820 158.501 160.586 1.00 57.14 171 SER C C 1
ATOM 7198 O O . SER C 3 171 ? 159.500 157.511 161.250 1.00 57.14 171 SER C O 1
ATOM 7201 N N . PRO C 3 172 ? 159.014 159.562 160.478 1.00 53.98 172 PRO C N 1
ATOM 7202 C CA . PRO C 3 172 ? 157.682 159.519 161.079 1.00 53.98 172 PRO C CA 1
ATOM 7203 C C . PRO C 3 172 ? 156.726 158.639 160.321 1.00 53.98 172 PRO C C 1
ATOM 7204 O O . PRO C 3 172 ? 155.838 158.039 160.935 1.00 53.98 172 PRO C O 1
ATOM 7208 N N . SER C 3 173 ? 156.876 158.523 159.025 1.00 55.22 173 SER C N 1
ATOM 7209 C CA . SER C 3 173 ? 155.967 157.623 158.342 1.00 55.22 173 SER C CA 1
ATOM 7210 C C . SER C 3 173 ? 156.248 156.205 158.631 1.00 55.22 173 SER C C 1
ATOM 7211 O O . SER C 3 173 ? 155.621 155.342 158.027 1.00 55.22 173 SER C O 1
ATOM 7214 N N . ILE C 3 174 ? 157.171 155.916 159.540 1.00 55.63 174 ILE C N 1
ATOM 7215 C CA . ILE C 3 174 ? 157.565 154.556 159.867 1.00 55.63 174 ILE C CA 1
ATOM 7216 C C . ILE C 3 174 ? 157.402 154.354 161.362 1.00 55.63 174 ILE C C 1
ATOM 7217 O O . ILE C 3 174 ? 157.920 155.140 162.162 1.00 55.63 174 ILE C O 1
ATOM 7222 N N . ASP C 3 175 ? 156.691 153.304 161.733 1.00 59.53 175 ASP C N 1
ATOM 7223 C CA . ASP C 3 175 ? 156.427 152.980 163.121 1.00 59.53 175 ASP C CA 1
ATOM 7224 C C . ASP C 3 175 ? 156.985 151.638 163.544 1.00 59.53 175 ASP C C 1
ATOM 7225 O O . ASP C 3 175 ? 157.323 151.471 164.713 1.00 59.53 175 ASP C O 1
ATOM 7230 N N . THR C 3 176 ? 157.087 150.677 162.633 1.00 56.76 176 THR C N 1
ATOM 7231 C CA . THR C 3 176 ? 157.614 149.370 162.975 1.00 56.76 176 THR C CA 1
ATOM 7232 C C . THR C 3 176 ? 158.273 148.760 161.754 1.00 56.76 176 THR C C 1
ATOM 7233 O O . THR C 3 176 ? 157.967 149.125 160.619 1.00 56.76 176 THR C O 1
ATOM 7237 N N . LEU C 3 177 ? 159.170 147.806 162.004 1.00 54.36 177 LEU C N 1
ATOM 7238 C CA . LEU C 3 177 ? 159.899 147.169 160.917 1.00 54.36 177 LEU C CA 1
ATOM 7239 C C . LEU C 3 177 ? 158.962 146.544 159.902 1.00 54.36 177 LEU C C 1
ATOM 7240 O O . LEU C 3 177 ? 159.334 146.372 158.739 1.00 54.36 177 LEU C O 1
ATOM 7245 N N . ASP C 3 178 ? 157.749 146.189 160.320 1.00 59.17 178 ASP C N 1
ATOM 7246 C CA . ASP C 3 178 ? 156.747 145.763 159.355 1.00 59.17 178 ASP C CA 1
ATOM 7247 C C . ASP C 3 178 ? 156.509 146.845 158.321 1.00 59.17 178 ASP C C 1
ATOM 7248 O O . ASP C 3 178 ? 156.367 146.556 157.129 1.00 59.17 178 ASP C O 1
ATOM 7253 N N . HIS C 3 179 ? 156.481 148.102 158.754 1.00 59.12 179 HIS C N 1
ATOM 7254 C CA . HIS C 3 179 ? 156.222 149.186 157.818 1.00 59.12 179 HIS C CA 1
ATOM 7255 C C . HIS C 3 179 ? 157.329 149.286 156.783 1.00 59.12 179 HIS C C 1
ATOM 7256 O O . HIS C 3 179 ? 157.062 149.346 155.579 1.00 59.12 179 HIS C O 1
ATOM 7263 N N . ILE C 3 180 ? 158.584 149.298 157.233 1.00 56.27 180 ILE C N 1
ATOM 7264 C CA . ILE C 3 180 ? 159.707 149.335 156.304 1.00 56.27 180 ILE C CA 1
ATOM 7265 C C . ILE C 3 180 ? 159.640 148.153 155.360 1.00 56.27 180 ILE C C 1
ATOM 7266 O O . ILE C 3 180 ? 159.720 148.301 154.138 1.00 56.27 180 ILE C O 1
ATOM 7271 N N . ARG C 3 181 ? 159.483 146.958 155.916 1.00 56.42 181 ARG C N 1
ATOM 7272 C CA . ARG C 3 181 ? 159.354 145.768 155.099 1.00 56.42 181 ARG C CA 1
ATOM 7273 C C . ARG C 3 181 ? 158.165 145.842 154.159 1.00 56.42 181 ARG C C 1
ATOM 7274 O O . ARG C 3 181 ? 158.074 145.026 153.240 1.00 56.42 181 ARG C O 1
ATOM 7282 N N . ALA C 3 182 ? 157.261 146.798 154.358 1.00 53.94 182 ALA C N 1
ATOM 7283 C CA . ALA C 3 182 ? 156.084 146.947 153.517 1.00 53.94 182 ALA C CA 1
ATOM 7284 C C . ALA C 3 182 ? 156.204 148.101 152.536 1.00 53.94 182 ALA C C 1
ATOM 7285 O O . ALA C 3 182 ? 155.185 148.614 152.073 1.00 53.94 182 ALA C O 1
ATOM 7287 N N . LEU C 3 183 ? 157.415 148.528 152.215 1.00 55.51 183 LEU C N 1
ATOM 7288 C CA . LEU C 3 183 ? 157.621 149.625 151.288 1.00 55.51 183 LEU C CA 1
ATOM 7289 C C . LEU C 3 183 ? 157.876 149.087 149.889 1.00 55.51 183 LEU C C 1
ATOM 7290 O O . LEU C 3 183 ? 157.715 147.897 149.615 1.00 55.51 183 LEU C O 1
ATOM 7295 N N . ASP C 3 184 ? 158.276 149.973 148.986 1.00 61.09 184 ASP C N 1
ATOM 7296 C CA . ASP C 3 184 ? 158.702 149.594 147.643 1.00 61.09 184 ASP C CA 1
ATOM 7297 C C . ASP C 3 184 ? 160.052 150.254 147.398 1.00 61.09 184 ASP C C 1
ATOM 7298 O O . ASP C 3 184 ? 160.114 151.429 147.031 1.00 61.09 184 ASP C O 1
ATOM 7303 N N . ARG C 3 185 ? 161.128 149.500 147.584 1.00 57.38 185 ARG C N 1
ATOM 7304 C CA . ARG C 3 185 ? 162.469 150.051 147.511 1.00 57.38 185 ARG C CA 1
ATOM 7305 C C . ARG C 3 185 ? 163.063 149.971 146.120 1.00 57.38 185 ARG C C 1
ATOM 7306 O O . ARG C 3 185 ? 164.225 150.339 145.935 1.00 57.38 185 ARG C O 1
ATOM 7314 N N . LEU C 3 186 ? 162.300 149.519 145.138 1.00 56.00 186 LEU C N 1
ATOM 7315 C CA . LEU C 3 186 ? 162.822 149.326 143.796 1.00 56.00 186 LEU C CA 1
ATOM 7316 C C . LEU C 3 186 ? 162.780 150.578 142.957 1.00 56.00 186 LEU C C 1
ATOM 7317 O O . LEU C 3 186 ? 162.802 150.484 141.727 1.00 56.00 186 LEU C O 1
ATOM 7322 N N . GLN C 3 187 ? 162.711 151.745 143.581 1.00 58.49 187 GLN C N 1
ATOM 7323 C CA . GLN C 3 187 ? 162.620 153.004 142.870 1.00 58.49 187 GLN C CA 1
ATOM 7324 C C . GLN C 3 187 ? 163.769 153.899 143.289 1.00 58.49 187 GLN C C 1
ATOM 7325 O O . GLN C 3 187 ? 164.412 153.675 144.313 1.00 58.49 187 GLN C O 1
ATOM 7331 N N . GLU C 3 188 ? 164.023 154.915 142.476 1.00 65.63 188 GLU C N 1
ATOM 7332 C CA . GLU C 3 188 ? 164.965 155.950 142.863 1.00 65.63 188 GLU C CA 1
ATOM 7333 C C . GLU C 3 188 ? 164.439 156.631 144.121 1.00 65.63 188 GLU C C 1
ATOM 7334 O O . GLU C 3 188 ? 163.238 156.621 144.393 1.00 65.63 188 GLU C O 1
ATOM 7340 N N . VAL C 3 189 ? 165.343 157.202 144.908 1.00 64.36 189 VAL C N 1
ATOM 7341 C CA . VAL C 3 189 ? 164.954 157.829 146.170 1.00 64.36 189 VAL C CA 1
ATOM 7342 C C . VAL C 3 189 ? 164.024 158.996 145.882 1.00 64.36 189 VAL C C 1
ATOM 7343 O O . VAL C 3 189 ? 164.451 159.982 145.272 1.00 64.36 189 VAL C O 1
ATOM 7347 N N . PRO C 3 190 ? 162.761 158.931 146.291 1.00 63.49 190 PRO C N 1
ATOM 7348 C CA . PRO C 3 190 ? 161.857 160.058 146.070 1.00 63.49 190 PRO C CA 1
ATOM 7349 C C . PRO C 3 190 ? 162.274 161.241 146.920 1.00 63.49 190 PRO C C 1
ATOM 7350 O O . PRO C 3 190 ? 163.071 161.115 147.847 1.00 63.49 190 PRO C O 1
ATOM 7354 N N . HIS C 3 191 ? 161.743 162.414 146.582 1.00 73.04 191 HIS C N 1
ATOM 7355 C CA . HIS C 3 191 ? 162.155 163.601 147.319 1.00 73.04 191 HIS C CA 1
ATOM 7356 C C . HIS C 3 191 ? 161.490 163.684 148.679 1.00 73.04 191 HIS C C 1
ATOM 7357 O O . HIS C 3 191 ? 162.049 164.281 149.603 1.00 73.04 191 HIS C O 1
ATOM 7364 N N . GLU C 3 192 ? 160.304 163.108 148.818 1.00 71.24 192 GLU C N 1
ATOM 7365 C CA . GLU C 3 192 ? 159.652 163.016 150.112 1.00 71.24 192 GLU C CA 1
ATOM 7366 C C . GLU C 3 192 ? 158.904 161.700 150.188 1.00 71.24 192 GLU C C 1
ATOM 7367 O O . GLU C 3 192 ? 158.210 161.311 149.249 1.00 71.24 192 GLU C O 1
ATOM 7373 N N . GLY C 3 193 ? 159.064 161.023 151.310 1.00 61.46 193 GLY C N 1
ATOM 7374 C CA . GLY C 3 193 ? 158.486 159.725 151.519 1.00 61.46 193 GLY C CA 1
ATOM 7375 C C . GLY C 3 193 ? 159.064 159.142 152.783 1.00 61.46 193 GLY C C 1
ATOM 7376 O O . GLY C 3 193 ? 159.615 159.858 153.620 1.00 61.46 193 GLY C O 1
ATOM 7377 N N . PRO C 3 194 ? 158.935 157.858 152.962 1.00 58.74 194 PRO C N 1
ATOM 7378 C CA . PRO C 3 194 ? 159.664 157.212 154.051 1.00 58.74 194 PRO C CA 1
ATOM 7379 C C . PRO C 3 194 ? 161.093 156.911 153.641 1.00 58.74 194 PRO C C 1
ATOM 7380 O O . PRO C 3 194 ? 161.996 156.910 154.480 1.00 58.74 194 PRO C O 1
ATOM 7384 N N . MET C 3 195 ? 161.315 156.676 152.350 1.00 57.85 195 MET C N 1
ATOM 7385 C CA . MET C 3 195 ? 162.670 156.420 151.880 1.00 57.85 195 MET C CA 1
ATOM 7386 C C . MET C 3 195 ? 163.535 157.662 152.005 1.00 57.85 195 MET C C 1
ATOM 7387 O O . MET C 3 195 ? 164.655 157.597 152.515 1.00 57.85 195 MET C O 1
ATOM 7392 N N . CYS C 3 196 ? 163.033 158.800 151.580 1.00 59.29 196 CYS C N 1
ATOM 7393 C CA . CYS C 3 196 ? 163.845 160.007 151.699 1.00 59.29 196 CYS C CA 1
ATOM 7394 C C . CYS C 3 196 ? 164.047 160.417 153.092 1.00 59.29 196 CYS C C 1
ATOM 7395 O O . CYS C 3 196 ? 164.583 161.498 153.299 1.00 59.29 196 CYS C O 1
ATOM 7398 N N . ASP C 3 197 ? 163.618 159.662 154.087 1.00 57.69 197 ASP C N 1
ATOM 7399 C CA . ASP C 3 197 ? 163.954 159.974 155.464 1.00 57.69 197 ASP C CA 1
ATOM 7400 C C . ASP C 3 197 ? 164.839 158.928 156.104 1.00 57.69 197 ASP C C 1
ATOM 7401 O O . ASP C 3 197 ? 165.742 159.281 156.859 1.00 57.69 197 ASP C O 1
ATOM 7406 N N . LEU C 3 198 ? 164.586 157.647 155.840 1.00 54.17 198 LEU C N 1
ATOM 7407 C CA . LEU C 3 198 ? 165.479 156.604 156.323 1.00 54.17 198 LEU C CA 1
ATOM 7408 C C . LEU C 3 198 ? 166.919 156.928 155.973 1.00 54.17 198 LEU C C 1
ATOM 7409 O O . LEU C 3 198 ? 167.808 156.877 156.828 1.00 54.17 198 LEU C O 1
ATOM 7414 N N . LEU C 3 199 ? 167.158 157.301 154.725 1.00 53.83 199 LEU C N 1
ATOM 7415 C CA . LEU C 3 199 ? 168.491 157.562 154.218 1.00 53.83 199 LEU C CA 1
ATOM 7416 C C . LEU C 3 199 ? 168.904 159.008 154.370 1.00 53.83 199 LEU C C 1
ATOM 7417 O O . LEU C 3 199 ? 169.940 159.396 153.833 1.00 53.83 199 LEU C O 1
ATOM 7422 N N . TRP C 3 200 ? 168.121 159.823 155.061 1.00 54.93 200 TRP C N 1
ATOM 7423 C CA . TRP C 3 200 ? 168.495 161.221 155.215 1.00 54.93 200 TRP C CA 1
ATOM 7424 C C . TRP C 3 200 ? 168.371 161.749 156.627 1.00 54.93 200 TRP C C 1
ATOM 7425 O O . TRP C 3 200 ? 169.043 162.731 156.949 1.00 54.93 200 TRP C O 1
ATOM 7436 N N . SER C 3 201 ? 167.559 161.149 157.487 1.00 55.20 201 SER C N 1
ATOM 7437 C CA . SER C 3 201 ? 167.357 161.694 158.814 1.00 55.20 201 SER C CA 1
ATOM 7438 C C . SER C 3 201 ? 168.559 161.402 159.696 1.00 55.20 201 SER C C 1
ATOM 7439 O O . SER C 3 201 ? 169.473 160.673 159.318 1.00 55.20 201 SER C O 1
ATOM 7442 N N . ASP C 3 202 ? 168.552 161.978 160.888 1.00 59.20 202 ASP C N 1
ATOM 7443 C CA . ASP C 3 202 ? 169.653 161.839 161.825 1.00 59.20 202 ASP C CA 1
ATOM 7444 C C . ASP C 3 202 ? 169.190 162.266 163.204 1.00 59.20 202 ASP C C 1
ATOM 7445 O O . ASP C 3 202 ? 168.355 163.164 163.331 1.00 59.20 202 ASP C O 1
ATOM 7450 N N . PRO C 3 203 ? 169.728 161.662 164.254 1.00 59.39 203 PRO C N 1
ATOM 7451 C CA . PRO C 3 203 ? 169.320 162.041 165.602 1.00 59.39 203 PRO C CA 1
ATOM 7452 C C . PRO C 3 203 ? 169.716 163.469 165.908 1.00 59.39 203 PRO C C 1
ATOM 7453 O O . PRO C 3 203 ? 170.387 164.139 165.125 1.00 59.39 203 PRO C O 1
ATOM 7457 N N . ASP C 3 204 ? 169.292 163.929 167.077 1.00 67.91 204 ASP C N 1
ATOM 7458 C CA . ASP C 3 204 ? 169.600 165.279 167.511 1.00 67.91 204 ASP C CA 1
ATOM 7459 C C . ASP C 3 204 ? 169.233 165.405 168.976 1.00 67.91 204 ASP C C 1
ATOM 7460 O O . ASP C 3 204 ? 168.879 164.425 169.631 1.00 67.91 204 ASP C O 1
ATOM 7465 N N . ASP C 3 205 ? 169.310 166.635 169.478 1.00 75.04 205 ASP C N 1
ATOM 7466 C CA . ASP C 3 205 ? 168.992 166.878 170.878 1.00 75.04 205 ASP C CA 1
ATOM 7467 C C . ASP C 3 205 ? 167.513 167.197 171.056 1.00 75.04 205 ASP C C 1
ATOM 7468 O O . ASP C 3 205 ? 166.866 166.677 171.971 1.00 75.04 205 ASP C O 1
ATOM 7473 N N . ARG C 3 206 ? 166.964 168.048 170.193 1.00 70.97 206 ARG C N 1
ATOM 7474 C CA . ARG C 3 206 ? 165.568 168.449 170.307 1.00 70.97 206 ARG C CA 1
ATOM 7475 C C . ARG C 3 206 ? 164.649 167.238 170.237 1.00 70.97 206 ARG C C 1
ATOM 7476 O O . ARG C 3 206 ? 164.555 166.579 169.200 1.00 70.97 206 ARG C O 1
ATOM 7484 N N . GLY C 3 207 ? 163.962 166.959 171.341 1.00 69.80 207 GLY C N 1
ATOM 7485 C CA . GLY C 3 207 ? 163.101 165.790 171.401 1.00 69.80 207 GLY C CA 1
ATOM 7486 C C . GLY C 3 207 ? 161.973 165.867 170.387 1.00 69.80 207 GLY C C 1
ATOM 7487 O O . GLY C 3 207 ? 161.631 166.937 169.884 1.00 69.80 207 GLY C O 1
ATOM 7488 N N . GLY C 3 208 ? 161.394 164.713 170.083 1.00 60.90 208 GLY C N 1
ATOM 7489 C CA . GLY C 3 208 ? 160.386 164.637 169.051 1.00 60.90 208 GLY C CA 1
ATOM 7490 C C . GLY C 3 208 ? 160.975 164.934 167.693 1.00 60.90 208 GLY C C 1
ATOM 7491 O O . GLY C 3 208 ? 162.179 165.102 167.521 1.00 60.90 208 GLY C O 1
ATOM 7492 N N . TRP C 3 209 ? 160.100 165.005 166.702 1.00 56.93 209 TRP C N 1
ATOM 7493 C CA . TRP C 3 209 ? 160.562 165.289 165.358 1.00 56.93 209 TRP C CA 1
ATOM 7494 C C . TRP C 3 209 ? 161.018 166.734 165.243 1.00 56.93 209 TRP C C 1
ATOM 7495 O O . TRP C 3 209 ? 160.715 167.581 166.082 1.00 56.93 209 TRP C O 1
ATOM 7506 N N . GLY C 3 210 ? 161.774 167.003 164.186 1.00 62.72 210 GLY C N 1
ATOM 7507 C CA . GLY C 3 210 ? 162.294 168.329 163.938 1.00 62.72 210 GLY C CA 1
ATOM 7508 C C . GLY C 3 210 ? 162.527 168.491 162.456 1.00 62.72 210 GLY C C 1
ATOM 7509 O O . GLY C 3 210 ? 162.225 167.603 161.660 1.00 62.72 210 GLY C O 1
ATOM 7510 N N . ILE C 3 211 ? 163.062 169.642 162.089 1.00 66.04 211 ILE C N 1
ATOM 7511 C CA . ILE C 3 211 ? 163.371 169.946 160.701 1.00 66.04 211 ILE C CA 1
ATOM 7512 C C . ILE C 3 211 ? 164.859 169.731 160.490 1.00 66.04 211 ILE C C 1
ATOM 7513 O O . ILE C 3 211 ? 165.683 170.269 161.238 1.00 66.04 211 ILE C O 1
ATOM 7518 N N . SER C 3 212 ? 165.206 168.941 159.486 1.00 63.92 212 SER C N 1
ATOM 7519 C CA . SER C 3 212 ? 166.606 168.636 159.263 1.00 63.92 212 SER C CA 1
ATOM 7520 C C . SER C 3 212 ? 167.275 169.785 158.522 1.00 63.92 212 SER C C 1
ATOM 7521 O O . SER C 3 212 ? 166.863 170.128 157.412 1.00 63.92 212 SER C O 1
ATOM 7524 N N . PRO C 3 213 ? 168.309 170.391 159.101 1.00 63.33 213 PRO C N 1
ATOM 7525 C CA . PRO C 3 213 ? 169.042 171.429 158.366 1.00 63.33 213 PRO C CA 1
ATOM 7526 C C . PRO C 3 213 ? 169.608 170.932 157.055 1.00 63.33 213 PRO C C 1
ATOM 7527 O O . PRO C 3 213 ? 169.975 171.743 156.199 1.00 63.33 213 PRO C O 1
ATOM 7531 N N . ARG C 3 214 ? 169.685 169.616 156.870 1.00 64.28 214 ARG C N 1
ATOM 7532 C CA . ARG C 3 214 ? 170.183 169.077 155.614 1.00 64.28 214 ARG C CA 1
ATOM 7533 C C . ARG C 3 214 ? 169.229 169.358 154.467 1.00 64.28 214 ARG C C 1
ATOM 7534 O O . ARG C 3 214 ? 169.665 169.514 153.323 1.00 64.28 214 ARG C O 1
ATOM 7542 N N . GLY C 3 215 ? 167.933 169.422 154.743 1.00 63.96 215 GLY C N 1
ATOM 7543 C CA . GLY C 3 215 ? 166.936 169.713 153.739 1.00 63.96 215 GLY C CA 1
ATOM 7544 C C . GLY C 3 215 ? 165.992 168.571 153.443 1.00 63.96 215 GLY C C 1
ATOM 7545 O O . GLY C 3 215 ? 164.891 168.814 152.936 1.00 63.96 215 GLY C O 1
ATOM 7546 N N . ALA C 3 216 ? 166.385 167.338 153.735 1.00 64.12 216 ALA C N 1
ATOM 7547 C CA . ALA C 3 216 ? 165.515 166.184 153.582 1.00 64.12 216 ALA C CA 1
ATOM 7548 C C . ALA C 3 216 ? 165.515 165.393 154.881 1.00 64.12 216 ALA C C 1
ATOM 7549 O O . ALA C 3 216 ? 166.448 165.500 155.679 1.00 64.12 216 ALA C O 1
ATOM 7551 N N . GLY C 3 217 ? 164.463 164.616 155.103 1.00 61.19 217 GLY C N 1
ATOM 7552 C CA . GLY C 3 217 ? 164.339 163.876 156.338 1.00 61.19 217 GLY C CA 1
ATOM 7553 C C . GLY C 3 217 ? 164.207 164.794 157.535 1.00 61.19 217 GLY C C 1
ATOM 7554 O O . GLY C 3 217 ? 164.140 166.016 157.423 1.00 61.19 217 GLY C O 1
ATOM 7555 N N . TYR C 3 218 ? 164.174 164.186 158.710 1.00 59.03 218 TYR C N 1
ATOM 7556 C CA . TYR C 3 218 ? 163.915 164.910 159.942 1.00 59.03 218 TYR C CA 1
ATOM 7557 C C . TYR C 3 218 ? 165.016 164.630 160.950 1.00 59.03 218 TYR C C 1
ATOM 7558 O O . TYR C 3 218 ? 165.994 163.951 160.659 1.00 59.03 218 TYR C O 1
ATOM 7567 N N . THR C 3 219 ? 164.851 165.172 162.148 1.00 61.52 219 THR C N 1
ATOM 7568 C CA . THR C 3 219 ? 165.838 165.052 163.211 1.00 61.52 219 THR C CA 1
ATOM 7569 C C . THR C 3 219 ? 165.139 164.475 164.432 1.00 61.52 219 THR C C 1
ATOM 7570 O O . THR C 3 219 ? 164.700 165.213 165.313 1.00 61.52 219 THR C O 1
ATOM 7574 N N . PHE C 3 220 ? 165.058 163.154 164.493 1.00 57.83 220 PHE C N 1
ATOM 7575 C CA . PHE C 3 220 ? 164.327 162.501 165.565 1.00 57.83 220 PHE C CA 1
ATOM 7576 C C . PHE C 3 220 ? 165.036 162.689 166.894 1.00 57.83 220 PHE C C 1
ATOM 7577 O O . PHE C 3 220 ? 166.215 162.365 167.031 1.00 57.83 220 PHE C O 1
ATOM 7585 N N . GLY C 3 221 ? 164.317 163.211 167.876 1.00 63.94 221 GLY C N 1
ATOM 7586 C CA . GLY C 3 221 ? 164.869 163.374 169.200 1.00 63.94 221 GLY C CA 1
ATOM 7587 C C . GLY C 3 221 ? 165.048 162.037 169.888 1.00 63.94 221 GLY C C 1
ATOM 7588 O O . GLY C 3 221 ? 164.953 160.968 169.286 1.00 63.94 221 GLY C O 1
ATOM 7589 N N . GLN C 3 222 ? 165.307 162.105 171.192 1.00 65.24 222 GLN C N 1
ATOM 7590 C CA . GLN C 3 222 ? 165.545 160.879 171.944 1.00 65.24 222 GLN C CA 1
ATOM 7591 C C . GLN C 3 222 ? 164.273 160.066 172.087 1.00 65.24 222 GLN C C 1
ATOM 7592 O O . GLN C 3 222 ? 164.249 158.874 171.764 1.00 65.24 222 GLN C O 1
ATOM 7598 N N . ASP C 3 223 ? 163.208 160.694 172.584 1.00 64.04 223 ASP C N 1
ATOM 7599 C CA . ASP C 3 223 ? 161.965 159.981 172.848 1.00 64.04 223 ASP C CA 1
ATOM 7600 C C . ASP C 3 223 ? 161.511 159.179 171.642 1.00 64.04 223 ASP C C 1
ATOM 7601 O O . ASP C 3 223 ? 161.022 158.054 171.785 1.00 64.04 223 ASP C O 1
ATOM 7606 N N . ILE C 3 224 ? 161.674 159.733 170.445 1.00 60.52 224 ILE C N 1
ATOM 7607 C CA . ILE C 3 224 ? 161.309 158.997 169.243 1.00 60.52 224 ILE C CA 1
ATOM 7608 C C . ILE C 3 224 ? 162.063 157.680 169.185 1.00 60.52 224 ILE C C 1
ATOM 7609 O O . ILE C 3 224 ? 161.472 156.611 168.997 1.00 60.52 224 ILE C O 1
ATOM 7614 N N . SER C 3 225 ? 163.380 157.735 169.368 1.00 63.88 225 SER C N 1
ATOM 7615 C CA . SER C 3 225 ? 164.183 156.523 169.272 1.00 63.88 225 SER C CA 1
ATOM 7616 C C . SER C 3 225 ? 163.845 155.551 170.386 1.00 63.88 225 SER C C 1
ATOM 7617 O O . SER C 3 225 ? 163.794 154.338 170.165 1.00 63.88 225 SER C O 1
ATOM 7620 N N . GLU C 3 226 ? 163.619 156.063 171.592 1.00 63.31 226 GLU C N 1
ATOM 7621 C CA . GLU C 3 226 ? 163.304 155.189 172.712 1.00 63.31 226 GLU C CA 1
ATOM 7622 C C . GLU C 3 226 ? 162.021 154.417 172.452 1.00 63.31 226 GLU C C 1
ATOM 7623 O O . GLU C 3 226 ? 161.982 153.185 172.580 1.00 63.31 226 GLU C O 1
ATOM 7629 N N . THR C 3 227 ? 160.956 155.126 172.078 1.00 60.50 227 THR C N 1
ATOM 7630 C CA . THR C 3 227 ? 159.704 154.437 171.808 1.00 60.50 227 THR C CA 1
ATOM 7631 C C . THR C 3 227 ? 159.825 153.512 170.613 1.00 60.50 227 THR C C 1
ATOM 7632 O O . THR C 3 227 ? 159.211 152.445 170.605 1.00 60.50 227 THR C O 1
ATOM 7636 N N . PHE C 3 228 ? 160.613 153.881 169.607 1.00 57.42 228 PHE C N 1
ATOM 7637 C CA . PHE C 3 228 ? 160.782 152.989 168.468 1.00 57.42 228 PHE C CA 1
ATOM 7638 C C . PHE C 3 228 ? 161.444 151.687 168.893 1.00 57.42 228 PHE C C 1
ATOM 7639 O O . PHE C 3 228 ? 160.965 150.592 168.569 1.00 57.42 228 PHE C O 1
ATOM 7647 N N . ASN C 3 229 ? 162.551 151.789 169.628 1.00 59.08 229 ASN C N 1
ATOM 7648 C CA . ASN C 3 229 ? 163.226 150.596 170.115 1.00 59.08 229 ASN C CA 1
ATOM 7649 C C . ASN C 3 229 ? 162.269 149.723 170.901 1.00 59.08 229 ASN C C 1
ATOM 7650 O O . ASN C 3 229 ? 162.148 148.522 170.642 1.00 59.08 229 ASN C O 1
ATOM 7655 N N . HIS C 3 230 ? 161.566 150.314 171.863 1.00 59.17 230 HIS C N 1
ATOM 7656 C CA . HIS C 3 230 ? 160.694 149.506 172.704 1.00 59.17 230 HIS C CA 1
ATOM 7657 C C . HIS C 3 230 ? 159.590 148.858 171.889 1.00 59.17 230 HIS C C 1
ATOM 7658 O O . HIS C 3 230 ? 159.276 147.681 172.083 1.00 59.17 230 HIS C O 1
ATOM 7665 N N . ALA C 3 231 ? 159.005 149.597 170.954 1.00 57.43 231 ALA C N 1
ATOM 7666 C CA . ALA C 3 231 ? 157.912 149.052 170.171 1.00 57.43 231 ALA C CA 1
ATOM 7667 C C . ALA C 3 231 ? 158.379 148.019 169.167 1.00 57.43 231 ALA C C 1
ATOM 7668 O O . ALA C 3 231 ? 157.545 147.304 168.607 1.00 57.43 231 ALA C O 1
ATOM 7670 N N . ASN C 3 232 ? 159.679 147.925 168.911 1.00 53.35 232 ASN C N 1
ATOM 7671 C CA . ASN C 3 232 ? 160.177 146.924 167.985 1.00 53.35 232 ASN C CA 1
ATOM 7672 C C . ASN C 3 232 ? 161.099 145.906 168.625 1.00 53.35 232 ASN C C 1
ATOM 7673 O O . ASN C 3 232 ? 161.586 145.011 167.930 1.00 53.35 232 ASN C O 1
ATOM 7678 N N . GLY C 3 233 ? 161.349 146.005 169.921 1.00 53.80 233 GLY C N 1
ATOM 7679 C CA . GLY C 3 233 ? 162.205 145.054 170.581 1.00 53.80 233 GLY C CA 1
ATOM 7680 C C . GLY C 3 233 ? 163.675 145.199 170.286 1.00 53.80 233 GLY C C 1
ATOM 7681 O O . GLY C 3 233 ? 164.473 144.445 170.849 1.00 53.80 233 GLY C O 1
ATOM 7682 N N . LEU C 3 234 ? 164.063 146.131 169.423 1.00 55.01 234 LEU C N 1
ATOM 7683 C CA . LEU C 3 234 ? 165.475 146.352 169.165 1.00 55.01 234 LEU C CA 1
ATOM 7684 C C . LEU C 3 234 ? 166.183 146.761 170.443 1.00 55.01 234 LEU C C 1
ATOM 7685 O O . LEU C 3 234 ? 165.612 147.423 171.311 1.00 55.01 234 LEU C O 1
ATOM 7690 N N . THR C 3 235 ? 167.440 146.361 170.557 1.00 52.53 235 THR C N 1
ATOM 7691 C CA . THR C 3 235 ? 168.253 146.790 171.679 1.00 52.53 235 THR C CA 1
ATOM 7692 C C . THR C 3 235 ? 169.084 148.015 171.361 1.00 52.53 235 THR C C 1
ATOM 7693 O O . THR C 3 235 ? 169.531 148.698 172.285 1.00 52.53 235 THR C O 1
ATOM 7697 N N . LEU C 3 236 ? 169.289 148.310 170.083 1.00 51.85 236 LEU C N 1
ATOM 7698 C CA . LEU C 3 236 ? 170.146 149.407 169.668 1.00 51.85 236 LEU C CA 1
ATOM 7699 C C . LEU C 3 236 ? 169.960 149.629 168.182 1.00 51.85 236 LEU C C 1
ATOM 7700 O O . LEU C 3 236 ? 169.915 148.668 167.413 1.00 51.85 236 LEU C O 1
ATOM 7705 N N . VAL C 3 237 ? 169.855 150.889 167.783 1.00 51.54 237 VAL C N 1
ATOM 7706 C CA . VAL C 3 237 ? 169.794 151.253 166.376 1.00 51.54 237 VAL C CA 1
ATOM 7707 C C . VAL C 3 237 ? 171.121 151.887 165.993 1.00 51.54 237 VAL C C 1
ATOM 7708 O O . VAL C 3 237 ? 171.589 152.834 166.640 1.00 51.54 237 VAL C O 1
ATOM 7712 N N . SER C 3 238 ? 171.749 151.335 164.970 1.00 52.33 238 SER C N 1
ATOM 7713 C CA . SER C 3 238 ? 173.047 151.785 164.514 1.00 52.33 238 SER C CA 1
ATOM 7714 C C . SER C 3 238 ? 172.895 152.437 163.155 1.00 52.33 238 SER C C 1
ATOM 7715 O O . SER C 3 238 ? 172.079 152.005 162.338 1.00 52.33 238 SER C O 1
ATOM 7718 N N . ARG C 3 239 ? 173.689 153.467 162.914 1.00 53.87 239 ARG C N 1
ATOM 7719 C CA . ARG C 3 239 ? 173.548 154.279 161.726 1.00 53.87 239 ARG C CA 1
ATOM 7720 C C . ARG C 3 239 ? 174.888 154.921 161.435 1.00 53.87 239 ARG C C 1
ATOM 7721 O O . ARG C 3 239 ? 175.795 154.924 162.269 1.00 53.87 239 ARG C O 1
ATOM 7729 N N . ALA C 3 240 ? 175.009 155.466 160.232 1.00 58.08 240 ALA C N 1
ATOM 7730 C CA . ALA C 3 240 ? 176.240 156.140 159.860 1.00 58.08 240 ALA C CA 1
ATOM 7731 C C . ALA C 3 240 ? 175.911 157.096 158.725 1.00 58.08 240 ALA C C 1
ATOM 7732 O O . ALA C 3 240 ? 175.806 156.672 157.575 1.00 58.08 240 ALA C O 1
ATOM 7734 N N . HIS C 3 241 ? 175.744 158.362 159.054 1.00 57.55 241 HIS C N 1
ATOM 7735 C CA . HIS C 3 241 ? 175.460 159.346 158.033 1.00 57.55 241 HIS C CA 1
ATOM 7736 C C . HIS C 3 241 ? 176.223 160.637 158.180 1.00 57.55 241 HIS C C 1
ATOM 7737 O O . HIS C 3 241 ? 176.401 161.334 157.179 1.00 57.55 241 HIS C O 1
ATOM 7744 N N . GLN C 3 242 ? 176.690 160.981 159.370 1.00 61.52 242 GLN C N 1
ATOM 7745 C CA . GLN C 3 242 ? 177.274 162.288 159.588 1.00 61.52 242 GLN C CA 1
ATOM 7746 C C . GLN C 3 242 ? 178.616 162.138 160.279 1.00 61.52 242 GLN C C 1
ATOM 7747 O O . GLN C 3 242 ? 178.821 161.228 161.083 1.00 61.52 242 GLN C O 1
ATOM 7753 N N . LEU C 3 243 ? 179.523 163.051 159.953 1.00 68.98 243 LEU C N 1
ATOM 7754 C CA . LEU C 3 243 ? 180.884 162.992 160.459 1.00 68.98 243 LEU C CA 1
ATOM 7755 C C . LEU C 3 243 ? 180.908 163.004 161.978 1.00 68.98 243 LEU C C 1
ATOM 7756 O O . LEU C 3 243 ? 180.190 163.771 162.619 1.00 68.98 243 LEU C O 1
ATOM 7761 N N . VAL C 3 244 ? 181.746 162.146 162.550 1.00 69.22 244 VAL C N 1
ATOM 7762 C CA . VAL C 3 244 ? 181.966 162.122 163.990 1.00 69.22 244 VAL C CA 1
ATOM 7763 C C . VAL C 3 244 ? 183.454 161.974 164.256 1.00 69.22 244 VAL C C 1
ATOM 7764 O O . VAL C 3 244 ? 184.026 160.898 164.062 1.00 69.22 244 VAL C O 1
ATOM 7768 N N . MET C 3 245 ? 184.088 163.053 164.713 1.00 79.46 245 MET C N 1
ATOM 7769 C CA . MET C 3 245 ? 185.544 163.090 164.760 1.00 79.46 245 MET C CA 1
ATOM 7770 C C . MET C 3 245 ? 186.114 161.992 165.643 1.00 79.46 245 MET C C 1
ATOM 7771 O O . MET C 3 245 ? 187.221 161.508 165.390 1.00 79.46 245 MET C O 1
ATOM 7776 N N . GLU C 3 246 ? 185.377 161.573 166.668 1.00 74.39 246 GLU C N 1
ATOM 7777 C CA . GLU C 3 246 ? 185.845 160.473 167.497 1.00 74.39 246 GLU C CA 1
ATOM 7778 C C . GLU C 3 246 ? 185.855 159.155 166.742 1.00 74.39 246 GLU C C 1
ATOM 7779 O O . GLU C 3 246 ? 186.603 158.246 167.110 1.00 74.39 246 GLU C O 1
ATOM 7785 N N . GLY C 3 247 ? 185.057 159.036 165.683 1.00 67.98 247 GLY C N 1
ATOM 7786 C CA . GLY C 3 247 ? 184.920 157.812 164.932 1.00 67.98 247 GLY C CA 1
ATOM 7787 C C . GLY C 3 247 ? 183.584 157.134 165.130 1.00 67.98 247 GLY C C 1
ATOM 7788 O O . GLY C 3 247 ? 183.063 156.526 164.191 1.00 67.98 247 GLY C O 1
ATOM 7789 N N . TYR C 3 248 ? 183.017 157.236 166.326 1.00 66.05 248 TYR C N 1
ATOM 7790 C CA . TYR C 3 248 ? 181.716 156.652 166.609 1.00 66.05 248 TYR C CA 1
ATOM 7791 C C . TYR C 3 248 ? 181.142 157.348 167.829 1.00 66.05 248 TYR C C 1
ATOM 7792 O O . TYR C 3 248 ? 181.839 157.526 168.830 1.00 66.05 248 TYR C O 1
ATOM 7801 N N . ASN C 3 249 ? 179.883 157.739 167.737 1.00 64.20 249 ASN C N 1
ATOM 7802 C CA . ASN C 3 249 ? 179.221 158.494 168.784 1.00 64.20 249 ASN C CA 1
ATOM 7803 C C . ASN C 3 249 ? 178.013 157.728 169.298 1.00 64.20 249 ASN C C 1
ATOM 7804 O O . ASN C 3 249 ? 177.353 157.002 168.550 1.00 64.20 249 ASN C O 1
ATOM 7809 N N . TRP C 3 250 ? 177.732 157.903 170.584 1.00 63.11 250 TRP C N 1
ATOM 7810 C CA . TRP C 3 250 ? 176.611 157.267 171.269 1.00 63.11 250 TRP C CA 1
ATOM 7811 C C . TRP C 3 250 ? 175.549 158.328 171.524 1.00 63.11 250 TRP C C 1
ATOM 7812 O O . TRP C 3 250 ? 175.555 158.989 172.561 1.00 63.11 250 TRP C O 1
ATOM 7823 N N . CYS C 3 251 ? 174.626 158.483 170.589 1.00 63.03 251 CYS C N 1
ATOM 7824 C CA . CYS C 3 251 ? 173.574 159.469 170.748 1.00 63.03 251 CYS C CA 1
ATOM 7825 C C . CYS C 3 251 ? 172.310 158.813 171.284 1.00 63.03 251 CYS C C 1
ATOM 7826 O O . CYS C 3 251 ? 172.020 157.646 171.001 1.00 63.03 251 CYS C O 1
ATOM 7829 N N . HIS C 3 252 ? 171.568 159.589 172.076 1.00 62.52 252 HIS C N 1
ATOM 7830 C CA . HIS C 3 252 ? 170.298 159.176 172.667 1.00 62.52 252 HIS C CA 1
ATOM 7831 C C . HIS C 3 252 ? 170.480 158.051 173.674 1.00 62.52 252 HIS C C 1
ATOM 7832 O O . HIS C 3 252 ? 169.720 157.085 173.684 1.00 62.52 252 HIS C O 1
ATOM 7839 N N . ASP C 3 253 ? 171.490 158.184 174.531 1.00 67.78 253 ASP C N 1
ATOM 7840 C CA . ASP C 3 253 ? 171.662 157.314 175.689 1.00 67.78 253 ASP C CA 1
ATOM 7841 C C . ASP C 3 253 ? 171.702 155.844 175.266 1.00 67.78 253 ASP C C 1
ATOM 7842 O O . ASP C 3 253 ? 170.804 155.052 175.547 1.00 67.78 253 ASP C O 1
ATOM 7847 N N . ARG C 3 254 ? 172.754 155.519 174.527 1.00 66.34 254 ARG C N 1
ATOM 7848 C CA . ARG C 3 254 ? 173.045 154.161 174.088 1.00 66.34 254 ARG C CA 1
ATOM 7849 C C . ARG C 3 254 ? 171.934 153.559 173.244 1.00 66.34 254 ARG C C 1
ATOM 7850 O O . ARG C 3 254 ? 171.941 152.354 172.996 1.00 66.34 254 ARG C O 1
ATOM 7858 N N . ASN C 3 255 ? 170.966 154.357 172.808 1.00 60.02 255 ASN C N 1
ATOM 7859 C CA . ASN C 3 255 ? 169.963 153.837 171.894 1.00 60.02 255 ASN C CA 1
ATOM 7860 C C . ASN C 3 255 ? 170.430 153.896 170.454 1.00 60.02 255 ASN C C 1
ATOM 7861 O O . ASN C 3 255 ? 170.149 152.981 169.677 1.00 60.02 255 ASN C O 1
ATOM 7866 N N . VAL C 3 256 ? 171.137 154.954 170.076 1.00 56.23 256 VAL C N 1
ATOM 7867 C CA . VAL C 3 256 ? 171.579 155.136 168.703 1.00 56.23 256 VAL C CA 1
ATOM 7868 C C . VAL C 3 256 ? 173.089 155.255 168.686 1.00 56.23 256 VAL C C 1
ATOM 7869 O O . VAL C 3 256 ? 173.670 155.978 169.500 1.00 56.23 256 VAL C O 1
ATOM 7873 N N . VAL C 3 257 ? 173.720 154.553 167.758 1.00 55.40 257 VAL C N 1
ATOM 7874 C CA . VAL C 3 257 ? 175.149 154.687 167.516 1.00 55.40 257 VAL C CA 1
ATOM 7875 C C . VAL C 3 257 ? 175.343 155.240 166.122 1.00 55.40 257 VAL C C 1
ATOM 7876 O O . VAL C 3 257 ? 174.616 154.873 165.199 1.00 55.40 257 VAL C O 1
ATOM 7880 N N . THR C 3 258 ? 176.315 156.126 165.970 1.00 59.08 258 THR C N 1
ATOM 7881 C CA . THR C 3 258 ? 176.746 156.596 164.664 1.00 59.08 258 THR C CA 1
ATOM 7882 C C . THR C 3 258 ? 178.184 156.157 164.466 1.00 59.08 258 THR C C 1
ATOM 7883 O O . THR C 3 258 ? 179.030 156.425 165.320 1.00 59.08 258 THR C O 1
ATOM 7887 N N . ILE C 3 259 ? 178.461 155.471 163.362 1.00 58.93 259 ILE C N 1
ATOM 7888 C CA . ILE C 3 259 ? 179.788 154.908 163.108 1.00 58.93 259 ILE C CA 1
ATOM 7889 C C . ILE C 3 259 ? 180.256 155.368 161.731 1.00 58.93 259 ILE C C 1
ATOM 7890 O O . ILE C 3 259 ? 180.040 154.692 160.724 1.00 58.93 259 ILE C O 1
ATOM 7895 N N . PHE C 3 260 ? 180.955 156.492 161.692 1.00 65.78 260 PHE C N 1
ATOM 7896 C CA . PHE C 3 260 ? 181.634 156.919 160.482 1.00 65.78 260 PHE C CA 1
ATOM 7897 C C . PHE C 3 260 ? 182.855 156.044 160.251 1.00 65.78 260 PHE C C 1
ATOM 7898 O O . PHE C 3 260 ? 183.633 155.801 161.175 1.00 65.78 260 PHE C O 1
ATOM 7906 N N . SER C 3 261 ? 183.036 155.571 159.026 1.00 63.84 261 SER C N 1
ATOM 7907 C CA . SER C 3 261 ? 184.144 154.679 158.715 1.00 63.84 261 SER C CA 1
ATOM 7908 C C . SER C 3 261 ? 184.883 155.156 157.483 1.00 63.84 261 SER C C 1
ATOM 7909 O O . SER C 3 261 ? 185.159 154.395 156.555 1.00 63.84 261 SER C O 1
ATOM 7912 N N . ALA C 3 262 ? 185.204 156.447 157.452 1.00 67.24 262 ALA C N 1
ATOM 7913 C CA . ALA C 3 262 ? 186.012 157.033 156.386 1.00 67.24 262 ALA C CA 1
ATOM 7914 C C . ALA C 3 262 ? 186.940 158.042 157.038 1.00 67.24 262 ALA C C 1
ATOM 7915 O O . ALA C 3 262 ? 186.513 159.153 157.386 1.00 67.24 262 ALA C O 1
ATOM 7917 N N . PRO C 3 263 ? 188.205 157.698 157.226 1.00 67.93 263 PRO C N 1
ATOM 7918 C CA . PRO C 3 263 ? 189.103 158.570 157.979 1.00 67.93 263 PRO C CA 1
ATOM 7919 C C . PRO C 3 263 ? 189.560 159.765 157.165 1.00 67.93 263 PRO C C 1
ATOM 7920 O O . PRO C 3 263 ? 189.687 159.706 155.941 1.00 67.93 263 PRO C O 1
ATOM 7924 N N . ASN C 3 264 ? 189.817 160.862 157.876 1.00 76.50 264 ASN C N 1
ATOM 7925 C CA . ASN C 3 264 ? 190.260 162.109 157.260 1.00 76.50 264 ASN C CA 1
ATOM 7926 C C . ASN C 3 264 ? 189.295 162.553 156.169 1.00 76.50 264 ASN C C 1
ATOM 7927 O O . ASN C 3 264 ? 189.696 163.054 155.121 1.00 76.50 264 ASN C O 1
ATOM 7932 N N . TYR C 3 265 ? 188.006 162.357 156.421 1.00 76.71 265 TYR C N 1
ATOM 7933 C CA . TYR C 3 265 ? 186.989 162.727 155.448 1.00 76.71 265 TYR C CA 1
ATOM 7934 C C . TYR C 3 265 ? 186.886 164.237 155.325 1.00 76.71 265 TYR C C 1
ATOM 7935 O O . TYR C 3 265 ? 187.087 164.803 154.246 1.00 76.71 265 TYR C O 1
ATOM 7944 N N . CYS C 3 266 ? 186.573 164.906 156.427 1.00 86.12 266 CYS C N 1
ATOM 7945 C CA . CYS C 3 266 ? 186.507 166.362 156.468 1.00 86.12 266 CYS C CA 1
ATOM 7946 C C . CYS C 3 266 ? 187.854 166.844 156.983 1.00 86.12 266 CYS C C 1
ATOM 7947 O O . CYS C 3 266 ? 188.162 166.719 158.170 1.00 86.12 266 CYS C O 1
ATOM 7950 N N . TYR C 3 267 ? 188.659 167.395 156.076 1.00 91.31 267 TYR C N 1
ATOM 7951 C CA . TYR C 3 267 ? 190.067 167.630 156.365 1.00 91.31 267 TYR C CA 1
ATOM 7952 C C . TYR C 3 267 ? 190.269 168.725 157.401 1.00 91.31 267 TYR C C 1
ATOM 7953 O O . TYR C 3 267 ? 191.267 168.704 158.128 1.00 91.31 267 TYR C O 1
ATOM 7962 N N . ARG C 3 268 ? 189.348 169.686 157.488 1.00 97.96 268 ARG C N 1
ATOM 7963 C CA . ARG C 3 268 ? 189.455 170.688 158.542 1.00 97.96 268 ARG C CA 1
ATOM 7964 C C . ARG C 3 268 ? 189.293 170.047 159.911 1.00 97.96 268 ARG C C 1
ATOM 7965 O O . ARG C 3 268 ? 189.899 170.492 160.891 1.00 97.96 268 ARG C O 1
ATOM 7973 N N . CYS C 3 269 ? 188.480 168.997 159.996 1.00 89.45 269 CYS C N 1
ATOM 7974 C CA . CYS C 3 269 ? 188.346 168.223 161.220 1.00 89.45 269 CYS C CA 1
ATOM 7975 C C . CYS C 3 269 ? 189.400 167.126 161.300 1.00 89.45 269 CYS C C 1
ATOM 7976 O O . CYS C 3 269 ? 190.079 166.989 162.321 1.00 89.45 269 CYS C O 1
ATOM 7979 N N . GLY C 3 270 ? 189.563 166.355 160.231 1.00 80.62 270 GLY C N 1
ATOM 7980 C CA . GLY C 3 270 ? 190.521 165.271 160.242 1.00 80.62 270 GLY C CA 1
ATOM 7981 C C . GLY C 3 270 ? 190.091 164.160 161.172 1.00 80.62 270 GLY C C 1
ATOM 7982 O O . GLY C 3 270 ? 190.770 163.860 162.157 1.00 80.62 270 GLY C O 1
ATOM 7983 N N . ASN C 3 271 ? 188.951 163.551 160.870 1.00 75.99 271 ASN C N 1
ATOM 7984 C CA . ASN C 3 271 ? 188.384 162.519 161.716 1.00 75.99 271 ASN C CA 1
ATOM 7985 C C . ASN C 3 271 ? 189.171 161.225 161.593 1.00 75.99 271 ASN C C 1
ATOM 7986 O O . ASN C 3 271 ? 189.971 161.031 160.677 1.00 75.99 271 ASN C O 1
ATOM 7991 N N . GLN C 3 272 ? 188.908 160.315 162.520 1.00 73.07 272 GLN C N 1
ATOM 7992 C CA . GLN C 3 272 ? 189.418 158.956 162.458 1.00 73.07 272 GLN C CA 1
ATOM 7993 C C . GLN C 3 272 ? 188.239 158.014 162.301 1.00 73.07 272 GLN C C 1
ATOM 7994 O O . GLN C 3 272 ? 187.226 158.173 162.983 1.00 73.07 272 GLN C O 1
ATOM 8000 N N . ALA C 3 273 ? 188.365 157.045 161.408 1.00 69.71 273 ALA C N 1
ATOM 8001 C CA . ALA C 3 273 ? 187.242 156.167 161.151 1.00 69.71 273 ALA C CA 1
ATOM 8002 C C . ALA C 3 273 ? 187.101 155.145 162.267 1.00 69.71 273 ALA C C 1
ATOM 8003 O O . ALA C 3 273 ? 188.008 154.940 163.074 1.00 69.71 273 ALA C O 1
ATOM 8005 N N . ALA C 3 274 ? 185.952 154.477 162.293 1.00 63.70 274 ALA C N 1
ATOM 8006 C CA . ALA C 3 274 ? 185.693 153.469 163.306 1.00 63.70 274 ALA C CA 1
ATOM 8007 C C . ALA C 3 274 ? 184.748 152.423 162.748 1.00 63.70 274 ALA C C 1
ATOM 8008 O O . ALA C 3 274 ? 183.927 152.709 161.879 1.00 63.70 274 ALA C O 1
ATOM 8010 N N . ILE C 3 275 ? 184.882 151.201 163.251 1.00 62.03 275 ILE C N 1
ATOM 8011 C CA . ILE C 3 275 ? 183.978 150.113 162.915 1.00 62.03 275 ILE C CA 1
ATOM 8012 C C . ILE C 3 275 ? 183.570 149.412 164.198 1.00 62.03 275 ILE C C 1
ATOM 8013 O O . ILE C 3 275 ? 184.227 149.527 165.232 1.00 62.03 275 ILE C O 1
ATOM 8018 N N . MET C 3 276 ? 182.472 148.673 164.121 1.00 63.54 276 MET C N 1
ATOM 8019 C CA . MET C 3 276 ? 181.915 148.001 165.282 1.00 63.54 276 MET C CA 1
ATOM 8020 C C . MET C 3 276 ? 181.938 146.503 165.054 1.00 63.54 276 MET C C 1
ATOM 8021 O O . MET C 3 276 ? 181.650 146.037 163.956 1.00 63.54 276 MET C O 1
ATOM 8026 N N . GLU C 3 277 ? 182.285 145.743 166.080 1.00 67.79 277 GLU C N 1
ATOM 8027 C CA . GLU C 3 277 ? 182.303 144.294 165.991 1.00 67.79 277 GLU C CA 1
ATOM 8028 C C . GLU C 3 277 ? 181.227 143.742 166.901 1.00 67.79 277 GLU C C 1
ATOM 8029 O O . GLU C 3 277 ? 181.216 144.042 168.098 1.00 67.79 277 GLU C O 1
ATOM 8035 N N . LEU C 3 278 ? 180.328 142.951 166.335 1.00 65.77 278 LEU C N 1
ATOM 8036 C CA . LEU C 3 278 ? 179.368 142.178 167.101 1.00 65.77 278 LEU C CA 1
ATOM 8037 C C . LEU C 3 278 ? 179.893 140.754 167.167 1.00 65.77 278 LEU C C 1
ATOM 8038 O O . LEU C 3 278 ? 179.884 140.035 166.162 1.00 65.77 278 LEU C O 1
ATOM 8043 N N . ASP C 3 279 ? 180.350 140.356 168.347 1.00 73.87 279 ASP C N 1
ATOM 8044 C CA . ASP C 3 279 ? 180.989 139.065 168.542 1.00 73.87 279 ASP C CA 1
ATOM 8045 C C . ASP C 3 279 ? 179.930 137.975 168.630 1.00 73.87 279 ASP C C 1
ATOM 8046 O O . ASP C 3 279 ? 178.751 138.188 168.343 1.00 73.87 279 ASP C O 1
ATOM 8051 N N . ASP C 3 280 ? 180.354 136.783 169.046 1.00 75.43 280 ASP C N 1
ATOM 8052 C CA . ASP C 3 280 ? 179.457 135.640 169.101 1.00 75.43 280 ASP C CA 1
ATOM 8053 C C . ASP C 3 280 ? 178.299 135.852 170.060 1.00 75.43 280 ASP C C 1
ATOM 8054 O O . ASP C 3 280 ? 177.279 135.168 169.941 1.00 75.43 280 ASP C O 1
ATOM 8059 N N . THR C 3 281 ? 178.430 136.769 171.010 1.00 76.43 281 THR C N 1
ATOM 8060 C CA . THR C 3 281 ? 177.403 136.992 172.015 1.00 76.43 281 THR C CA 1
ATOM 8061 C C . THR C 3 281 ? 176.771 138.367 171.874 1.00 76.43 281 THR C C 1
ATOM 8062 O O . THR C 3 281 ? 176.255 138.918 172.845 1.00 76.43 281 THR C O 1
ATOM 8066 N N . LEU C 3 282 ? 176.814 138.935 170.672 1.00 70.35 282 LEU C N 1
ATOM 8067 C CA . LEU C 3 282 ? 176.198 140.229 170.393 1.00 70.35 282 LEU C CA 1
ATOM 8068 C C . LEU C 3 282 ? 176.705 141.315 171.329 1.00 70.35 282 LEU C C 1
ATOM 8069 O O . LEU C 3 282 ? 175.959 142.215 171.713 1.00 70.35 282 LEU C O 1
ATOM 8074 N N . LYS C 3 283 ? 177.968 141.236 171.717 1.00 70.74 283 LYS C N 1
ATOM 8075 C CA . LYS C 3 283 ? 178.602 142.293 172.485 1.00 70.74 283 LYS C CA 1
ATOM 8076 C C . LYS C 3 283 ? 179.435 143.131 171.531 1.00 70.74 283 LYS C C 1
ATOM 8077 O O . LYS C 3 283 ? 180.313 142.605 170.844 1.00 70.74 283 LYS C O 1
ATOM 8083 N N . TYR C 3 284 ? 179.159 144.426 171.486 1.00 67.83 284 TYR C N 1
ATOM 8084 C CA . TYR C 3 284 ? 179.807 145.300 170.527 1.00 67.83 284 TYR C CA 1
ATOM 8085 C C . TYR C 3 284 ? 181.130 145.802 171.070 1.00 67.83 284 TYR C C 1
ATOM 8086 O O . TYR C 3 284 ? 181.259 146.101 172.257 1.00 67.83 284 TYR C O 1
ATOM 8095 N N . SER C 3 285 ? 182.114 145.882 170.186 1.00 68.65 285 SER C N 1
ATOM 8096 C CA . SER C 3 285 ? 183.427 146.400 170.537 1.00 68.65 285 SER C CA 1
ATOM 8097 C C . SER C 3 285 ? 183.954 147.179 169.347 1.00 68.65 285 SER C C 1
ATOM 8098 O O . SER C 3 285 ? 183.921 146.680 168.223 1.00 68.65 285 SER C O 1
ATOM 8101 N N . PHE C 3 286 ? 184.426 148.391 169.585 1.00 63.36 286 PHE C N 1
ATOM 8102 C CA . PHE C 3 286 ? 184.742 149.290 168.491 1.00 63.36 286 PHE C CA 1
ATOM 8103 C C . PHE C 3 286 ? 186.234 149.324 168.216 1.00 63.36 286 PHE C C 1
ATOM 8104 O O . PHE C 3 286 ? 187.059 149.160 169.115 1.00 63.36 286 PHE C O 1
ATOM 8112 N N . LEU C 3 287 ? 186.570 149.545 166.952 1.00 64.33 287 LEU C N 1
ATOM 8113 C CA . LEU C 3 287 ? 187.949 149.685 166.511 1.00 64.33 287 LEU C CA 1
ATOM 8114 C C . LEU C 3 287 ? 188.063 150.996 165.762 1.00 64.33 287 LEU C C 1
ATOM 8115 O O . LEU C 3 287 ? 187.366 151.201 164.766 1.00 64.33 287 LEU C O 1
ATOM 8120 N N . GLN C 3 288 ? 188.928 151.877 166.233 1.00 66.29 288 GLN C N 1
ATOM 8121 C CA . GLN C 3 288 ? 189.144 153.160 165.591 1.00 66.29 288 GLN C CA 1
ATOM 8122 C C . GLN C 3 288 ? 190.486 153.133 164.888 1.00 66.29 288 GLN C C 1
ATOM 8123 O O . GLN C 3 288 ? 191.490 152.726 165.477 1.00 66.29 288 GLN C O 1
ATOM 8129 N N . PHE C 3 289 ? 190.497 153.554 163.632 1.00 67.97 289 PHE C N 1
ATOM 8130 C CA . PHE C 3 289 ? 191.714 153.554 162.844 1.00 67.97 289 PHE C CA 1
ATOM 8131 C C . PHE C 3 289 ? 191.821 154.865 162.090 1.00 67.97 289 PHE C C 1
ATOM 8132 O O . PHE C 3 289 ? 190.863 155.635 161.991 1.00 67.97 289 PHE C O 1
ATOM 8140 N N . ASP C 3 290 ? 193.010 155.111 161.567 1.00 75.23 290 ASP C N 1
ATOM 8141 C CA . ASP C 3 290 ? 193.394 156.356 160.932 1.00 75.23 290 ASP C CA 1
ATOM 8142 C C . ASP C 3 290 ? 193.761 156.098 159.480 1.00 75.23 290 ASP C C 1
ATOM 8143 O O . ASP C 3 290 ? 193.958 154.945 159.083 1.00 75.23 290 ASP C O 1
ATOM 8148 N N . PRO C 3 291 ? 193.845 157.140 158.652 1.00 75.08 291 PRO C N 1
ATOM 8149 C CA . PRO C 3 291 ? 194.069 156.915 157.222 1.00 75.08 291 PRO C CA 1
ATOM 8150 C C . PRO C 3 291 ? 195.351 156.149 156.959 1.00 75.08 291 PRO C C 1
ATOM 8151 O O . PRO C 3 291 ? 196.296 156.182 157.748 1.00 75.08 291 PRO C O 1
ATOM 8155 N N . ALA C 3 292 ? 195.371 155.451 155.829 1.00 77.44 292 ALA C N 1
ATOM 8156 C CA . ALA C 3 292 ? 196.522 154.651 155.465 1.00 77.44 292 ALA C CA 1
ATOM 8157 C C . ALA C 3 292 ? 197.733 155.546 155.219 1.00 77.44 292 ALA C C 1
ATOM 8158 O O . ALA C 3 292 ? 197.594 156.744 154.972 1.00 77.44 292 ALA C O 1
ATOM 8160 N N . PRO C 3 293 ? 198.940 154.987 155.303 1.00 77.89 293 PRO C N 1
ATOM 8161 C CA . PRO C 3 293 ? 200.135 155.745 154.912 1.00 77.89 293 PRO C CA 1
ATOM 8162 C C . PRO C 3 293 ? 200.218 155.848 153.397 1.00 77.89 293 PRO C C 1
ATOM 8163 O O . PRO C 3 293 ? 200.308 154.836 152.699 1.00 77.89 293 PRO C O 1
ATOM 8167 N N . ARG C 3 294 ? 200.186 157.073 152.890 1.00 77.46 294 ARG C N 1
ATOM 8168 C CA . ARG C 3 294 ? 200.253 157.304 151.455 1.00 77.46 294 ARG C CA 1
ATOM 8169 C C . ARG C 3 294 ? 201.686 157.183 150.958 1.00 77.46 294 ARG C C 1
ATOM 8170 O O . ARG C 3 294 ? 202.245 156.089 150.914 1.00 77.46 294 ARG C O 1
ATOM 8172 N N . GLN D 2 62 ? 158.793 117.238 133.899 1.00 111.25 62 GLN D N 1
ATOM 8173 C CA . GLN D 2 62 ? 158.422 117.288 132.491 1.00 111.25 62 GLN D CA 1
ATOM 8174 C C . GLN D 2 62 ? 157.706 118.590 132.169 1.00 111.25 62 GLN D C 1
ATOM 8175 O O . GLN D 2 62 ? 156.628 118.857 132.695 1.00 111.25 62 GLN D O 1
ATOM 8181 N N . TYR D 2 63 ? 158.312 119.403 131.304 1.00 101.77 63 TYR D N 1
ATOM 8182 C CA . TYR D 2 63 ? 157.740 120.701 130.954 1.00 101.77 63 TYR D CA 1
ATOM 8183 C C . TYR D 2 63 ? 158.278 121.087 129.577 1.00 101.77 63 TYR D C 1
ATOM 8184 O O . TYR D 2 63 ? 159.419 121.541 129.468 1.00 101.77 63 TYR D O 1
ATOM 8193 N N . THR D 2 64 ? 157.457 120.920 128.550 1.00 96.81 64 THR D N 1
ATOM 8194 C CA . THR D 2 64 ? 157.836 121.278 127.191 1.00 96.81 64 THR D CA 1
ATOM 8195 C C . THR D 2 64 ? 156.999 122.457 126.720 1.00 96.81 64 THR D C 1
ATOM 8196 O O . THR D 2 64 ? 155.767 122.419 126.791 1.00 96.81 64 THR D O 1
ATOM 8200 N N . ILE D 2 65 ? 157.676 123.503 126.259 1.00 98.48 65 ILE D N 1
ATOM 8201 C CA . ILE D 2 65 ? 157.027 124.735 125.822 1.00 98.48 65 ILE D CA 1
ATOM 8202 C C . ILE D 2 65 ? 155.949 124.431 124.787 1.00 98.48 65 ILE D C 1
ATOM 8203 O O . ILE D 2 65 ? 154.857 125.007 124.867 1.00 98.48 65 ILE D O 1
ATOM 8208 N N . PRO D 2 66 ? 156.177 123.552 123.807 1.00 101.97 66 PRO D N 1
ATOM 8209 C CA . PRO D 2 66 ? 155.054 123.137 122.958 1.00 101.97 66 PRO D CA 1
ATOM 8210 C C . PRO D 2 66 ? 153.975 122.412 123.743 1.00 101.97 66 PRO D C 1
ATOM 8211 O O . PRO D 2 66 ? 152.784 122.625 123.501 1.00 101.97 66 PRO D O 1
ATOM 8215 N N . GLY D 2 67 ? 154.370 121.554 124.684 1.00 98.81 67 GLY D N 1
ATOM 8216 C CA . GLY D 2 67 ? 153.378 120.873 125.500 1.00 98.81 67 GLY D CA 1
ATOM 8217 C C . GLY D 2 67 ? 152.604 121.831 126.382 1.00 98.81 67 GLY D C 1
ATOM 8218 O O . GLY D 2 67 ? 151.382 121.722 126.516 1.00 98.81 67 GLY D O 1
ATOM 8219 N N . ILE D 2 68 ? 153.300 122.797 126.978 1.00 95.75 68 ILE D N 1
ATOM 8220 C CA . ILE D 2 68 ? 152.625 123.802 127.791 1.00 95.75 68 ILE D CA 1
ATOM 8221 C C . ILE D 2 68 ? 151.707 124.652 126.928 1.00 95.75 68 ILE D C 1
ATOM 8222 O O . ILE D 2 68 ? 150.630 125.074 127.361 1.00 95.75 68 ILE D O 1
ATOM 8227 N N . LEU D 2 69 ? 152.110 124.900 125.687 1.00 95.64 69 LEU D N 1
ATOM 8228 C CA . LEU D 2 69 ? 151.275 125.676 124.786 1.00 95.64 69 LEU D CA 1
ATOM 8229 C C . LEU D 2 69 ? 150.013 124.922 124.418 1.00 95.64 69 LEU D C 1
ATOM 8230 O O . LEU D 2 69 ? 148.923 125.499 124.387 1.00 95.64 69 LEU D O 1
ATOM 8235 N N . HIS D 2 70 ? 150.145 123.635 124.117 1.00 98.54 70 HIS D N 1
ATOM 8236 C CA . HIS D 2 70 ? 148.973 122.794 123.911 1.00 98.54 70 HIS D CA 1
ATOM 8237 C C . HIS D 2 70 ? 148.067 122.820 125.134 1.00 98.54 70 HIS D C 1
ATOM 8238 O O . HIS D 2 70 ? 146.842 122.958 125.011 1.00 98.54 70 HIS D O 1
ATOM 8245 N N . TYR D 2 71 ? 148.659 122.727 126.324 1.00 95.13 71 TYR D N 1
ATOM 8246 C CA . TYR D 2 71 ? 147.883 122.772 127.557 1.00 95.13 71 TYR D CA 1
ATOM 8247 C C . TYR D 2 71 ? 147.072 124.057 127.653 1.00 95.13 71 TYR D C 1
ATOM 8248 O O . TYR D 2 71 ? 145.848 124.024 127.823 1.00 95.13 71 TYR D O 1
ATOM 8257 N N . ILE D 2 72 ? 147.745 125.201 127.552 1.00 91.45 72 ILE D N 1
ATOM 8258 C CA . ILE D 2 72 ? 147.073 126.483 127.732 1.00 91.45 72 ILE D CA 1
ATOM 8259 C C . ILE D 2 72 ? 146.058 126.724 126.629 1.00 91.45 72 ILE D C 1
ATOM 8260 O O . ILE D 2 72 ? 144.988 127.288 126.871 1.00 91.45 72 ILE D O 1
ATOM 8265 N N . GLN D 2 73 ? 146.372 126.322 125.401 1.00 93.30 73 GLN D N 1
ATOM 8266 C CA . GLN D 2 73 ? 145.415 126.494 124.321 1.00 93.30 73 GLN D CA 1
ATOM 8267 C C . GLN D 2 73 ? 144.150 125.698 124.593 1.00 93.30 73 GLN D C 1
ATOM 8268 O O . GLN D 2 73 ? 143.033 126.210 124.430 1.00 93.30 73 GLN D O 1
ATOM 8274 N N . HIS D 2 74 ? 144.304 124.442 125.019 1.00 96.81 74 HIS D N 1
ATOM 8275 C CA . HIS D 2 74 ? 143.133 123.646 125.360 1.00 96.81 74 HIS D CA 1
ATOM 8276 C C . HIS D 2 74 ? 142.343 124.292 126.485 1.00 96.81 74 HIS D C 1
ATOM 8277 O O . HIS D 2 74 ? 141.113 124.390 126.414 1.00 96.81 74 HIS D O 1
ATOM 8284 N N . GLU D 2 75 ? 143.033 124.753 127.525 1.00 91.37 75 GLU D N 1
ATOM 8285 C CA . GLU D 2 75 ? 142.334 125.349 128.654 1.00 91.37 75 GLU D CA 1
ATOM 8286 C C . GLU D 2 75 ? 141.566 126.593 128.237 1.00 91.37 75 GLU D C 1
ATOM 8287 O O . GLU D 2 75 ? 140.430 126.803 128.672 1.00 91.37 75 GLU D O 1
ATOM 8293 N N . TRP D 2 76 ? 142.162 127.428 127.395 1.00 85.61 76 TRP D N 1
ATOM 8294 C CA . TRP D 2 76 ? 141.495 128.660 127.007 1.00 85.61 76 TRP D CA 1
ATOM 8295 C C . TRP D 2 76 ? 140.295 128.376 126.124 1.00 85.61 76 TRP D C 1
ATOM 8296 O O . TRP D 2 76 ? 139.240 129.009 126.266 1.00 85.61 76 TRP D O 1
ATOM 8307 N N . ALA D 2 77 ? 140.435 127.433 125.194 1.00 92.03 77 ALA D N 1
ATOM 8308 C CA . ALA D 2 77 ? 139.283 127.051 124.391 1.00 92.03 77 ALA D CA 1
ATOM 8309 C C . ALA D 2 77 ? 138.179 126.488 125.271 1.00 92.03 77 ALA D C 1
ATOM 8310 O O . ALA D 2 77 ? 136.990 126.729 125.025 1.00 92.03 77 ALA D O 1
ATOM 8312 N N . ARG D 2 78 ? 138.554 125.749 126.315 1.00 91.12 78 ARG D N 1
ATOM 8313 C CA . ARG D 2 78 ? 137.562 125.235 127.249 1.00 91.12 78 ARG D CA 1
ATOM 8314 C C . ARG D 2 78 ? 136.842 126.370 127.959 1.00 91.12 78 ARG D C 1
ATOM 8315 O O . ARG D 2 78 ? 135.614 126.350 128.091 1.00 91.12 78 ARG D O 1
ATOM 8323 N N . PHE D 2 79 ? 137.593 127.362 128.432 1.00 90.94 79 PHE D N 1
ATOM 8324 C CA . PHE D 2 79 ? 136.972 128.528 129.050 1.00 90.94 79 PHE D CA 1
ATOM 8325 C C . PHE D 2 79 ? 135.968 129.174 128.114 1.00 90.94 79 PHE D C 1
ATOM 8326 O O . PHE D 2 79 ? 134.851 129.514 128.523 1.00 90.94 79 PHE D O 1
ATOM 8334 N N . GLU D 2 80 ? 136.354 129.371 126.858 1.00 93.69 80 GLU D N 1
ATOM 8335 C CA . GLU D 2 80 ? 135.464 130.065 125.938 1.00 93.69 80 GLU D CA 1
ATOM 8336 C C . GLU D 2 80 ? 134.209 129.252 125.664 1.00 93.69 80 GLU D C 1
ATOM 8337 O O . GLU D 2 80 ? 133.101 129.805 125.617 1.00 93.69 80 GLU D O 1
ATOM 8343 N N . MET D 2 81 ? 134.355 127.940 125.492 1.00 95.77 81 MET D N 1
ATOM 8344 C CA . MET D 2 81 ? 133.174 127.114 125.288 1.00 95.77 81 MET D CA 1
ATOM 8345 C C . MET D 2 81 ? 132.275 127.152 126.517 1.00 95.77 81 MET D C 1
ATOM 8346 O O . MET D 2 81 ? 131.044 127.161 126.395 1.00 95.77 81 MET D O 1
ATOM 8351 N N . GLU D 2 82 ? 132.868 127.223 127.708 1.00 92.65 82 GLU D N 1
ATOM 8352 C CA . GLU D 2 82 ? 132.064 127.257 128.921 1.00 92.65 82 GLU D CA 1
ATOM 8353 C C . GLU D 2 82 ? 131.293 128.562 129.023 1.00 92.65 82 GLU D C 1
ATOM 8354 O O . GLU D 2 82 ? 130.131 128.582 129.434 1.00 92.65 82 GLU D O 1
ATOM 8360 N N . ARG D 2 83 ? 131.930 129.669 128.657 1.00 91.08 83 ARG D N 1
ATOM 8361 C CA . ARG D 2 83 ? 131.236 130.948 128.741 1.00 91.08 83 ARG D CA 1
ATOM 8362 C C . ARG D 2 83 ? 130.130 131.036 127.700 1.00 91.08 83 ARG D C 1
ATOM 8363 O O . ARG D 2 83 ? 129.061 131.605 127.962 1.00 91.08 83 ARG D O 1
ATOM 8371 N N . ALA D 2 84 ? 130.346 130.446 126.526 1.00 93.84 84 ALA D N 1
ATOM 8372 C CA . ALA D 2 84 ? 129.263 130.369 125.552 1.00 93.84 84 ALA D CA 1
ATOM 8373 C C . ALA D 2 84 ? 128.106 129.532 126.083 1.00 93.84 84 ALA D C 1
ATOM 8374 O O . ALA D 2 84 ? 126.933 129.898 125.923 1.00 93.84 84 ALA D O 1
ATOM 8376 N N . HIS D 2 85 ? 128.421 128.393 126.700 1.00 95.50 85 HIS D N 1
ATOM 8377 C CA . HIS D 2 85 ? 127.398 127.567 127.331 1.00 95.50 85 HIS D CA 1
ATOM 8378 C C . HIS D 2 85 ? 126.601 128.369 128.353 1.00 95.50 85 HIS D C 1
ATOM 8379 O O . HIS D 2 85 ? 125.365 128.324 128.373 1.00 95.50 85 HIS D O 1
ATOM 8386 N N . TRP D 2 86 ? 127.304 129.097 129.223 1.00 94.84 86 TRP D N 1
ATOM 8387 C CA . TRP D 2 86 ? 126.642 129.958 130.194 1.00 94.84 86 TRP D CA 1
ATOM 8388 C C . TRP D 2 86 ? 125.676 130.903 129.515 1.00 94.84 86 TRP D C 1
ATOM 8389 O O . TRP D 2 86 ? 124.538 131.068 129.957 1.00 94.84 86 TRP D O 1
ATOM 8400 N N . GLU D 2 87 ? 126.132 131.575 128.463 1.00 97.32 87 GLU D N 1
ATOM 8401 C CA . GLU D 2 87 ? 125.285 132.602 127.875 1.00 97.32 87 GLU D CA 1
ATOM 8402 C C . GLU D 2 87 ? 124.043 131.996 127.242 1.00 97.32 87 GLU D C 1
ATOM 8403 O O . GLU D 2 87 ? 122.939 132.536 127.391 1.00 97.32 87 GLU D O 1
ATOM 8409 N N . VAL D 2 88 ? 124.192 130.871 126.544 1.00 98.06 88 VAL D N 1
ATOM 8410 C CA . VAL D 2 88 ? 123.009 130.273 125.934 1.00 98.06 88 VAL D CA 1
ATOM 8411 C C . VAL D 2 88 ? 122.044 129.796 127.011 1.00 98.06 88 VAL D C 1
ATOM 8412 O O . VAL D 2 88 ? 120.826 129.981 126.895 1.00 98.06 88 VAL D O 1
ATOM 8416 N N . GLU D 2 89 ? 122.567 129.226 128.100 1.00 100.79 89 GLU D N 1
ATOM 8417 C CA . GLU D 2 89 ? 121.683 128.750 129.155 1.00 100.79 89 GLU D CA 1
ATOM 8418 C C . GLU D 2 89 ? 120.975 129.911 129.833 1.00 100.79 89 GLU D C 1
ATOM 8419 O O . GLU D 2 89 ? 119.791 129.815 130.172 1.00 100.79 89 GLU D O 1
ATOM 8425 N N . ARG D 2 90 ? 121.678 131.023 130.020 1.00 100.49 90 ARG D N 1
ATOM 8426 C CA . ARG D 2 90 ? 121.080 132.188 130.655 1.00 100.49 90 ARG D CA 1
ATOM 8427 C C . ARG D 2 90 ? 119.968 132.764 129.795 1.00 100.49 90 ARG D C 1
ATOM 8428 O O . ARG D 2 90 ? 118.892 133.107 130.297 1.00 100.49 90 ARG D O 1
ATOM 8436 N N . ALA D 2 91 ? 120.210 132.877 128.489 1.00 100.76 91 ALA D N 1
ATOM 8437 C CA . ALA D 2 91 ? 119.163 133.369 127.602 1.00 100.76 91 ALA D CA 1
ATOM 8438 C C . ALA D 2 91 ? 117.963 132.437 127.609 1.00 100.76 91 ALA D C 1
ATOM 8439 O O . ALA D 2 91 ? 116.813 132.892 127.627 1.00 100.76 91 ALA D O 1
ATOM 8441 N N . GLU D 2 92 ? 118.211 131.128 127.607 1.00 101.18 92 GLU D N 1
ATOM 8442 C CA . GLU D 2 92 ? 117.115 130.166 127.618 1.00 101.18 92 GLU D CA 1
ATOM 8443 C C . GLU D 2 92 ? 116.285 130.294 128.888 1.00 101.18 92 GLU D C 1
ATOM 8444 O O . GLU D 2 92 ? 115.047 130.278 128.846 1.00 101.18 92 GLU D O 1
ATOM 8450 N N . LEU D 2 93 ? 116.952 130.437 130.031 1.00 100.31 93 LEU D N 1
ATOM 8451 C CA . LEU D 2 93 ? 116.220 130.557 131.284 1.00 100.31 93 LEU D CA 1
ATOM 8452 C C . LEU D 2 93 ? 115.439 131.859 131.343 1.00 100.31 93 LEU D C 1
ATOM 8453 O O . LEU D 2 93 ? 114.306 131.883 131.832 1.00 100.31 93 LEU D O 1
ATOM 8458 N N . GLN D 2 94 ? 116.019 132.954 130.854 1.00 101.77 94 GLN D N 1
ATOM 8459 C CA . GLN D 2 94 ? 115.285 134.214 130.858 1.00 101.77 94 GLN D CA 1
ATOM 8460 C C . GLN D 2 94 ? 114.055 134.132 129.968 1.00 101.77 94 GLN D C 1
ATOM 8461 O O . GLN D 2 94 ? 112.981 134.640 130.323 1.00 101.77 94 GLN D O 1
ATOM 8467 N N . ALA D 2 95 ? 114.192 133.493 128.807 1.00 104.32 95 ALA D N 1
ATOM 8468 C CA . ALA D 2 95 ? 113.041 133.320 127.934 1.00 104.32 95 ALA D CA 1
ATOM 8469 C C . ALA D 2 95 ? 111.968 132.479 128.607 1.00 104.32 95 ALA D C 1
ATOM 8470 O O . ALA D 2 95 ? 110.777 132.796 128.513 1.00 104.32 95 ALA D O 1
ATOM 8472 N N . ARG D 2 96 ? 112.367 131.408 129.294 1.00 103.47 96 ARG D N 1
ATOM 8473 C CA . ARG D 2 96 ? 111.383 130.586 129.988 1.00 103.47 96 ARG D CA 1
ATOM 8474 C C . ARG D 2 96 ? 110.683 131.380 131.084 1.00 103.47 96 ARG D C 1
ATOM 8475 O O . ARG D 2 96 ? 109.475 131.231 131.301 1.00 103.47 96 ARG D O 1
ATOM 8483 N N . ILE D 2 97 ? 111.432 132.226 131.792 1.00 103.43 97 ILE D N 1
ATOM 8484 C CA . ILE D 2 97 ? 110.835 133.068 132.825 1.00 103.43 97 ILE D CA 1
ATOM 8485 C C . ILE D 2 97 ? 109.768 133.963 132.219 1.00 103.43 97 ILE D C 1
ATOM 8486 O O . ILE D 2 97 ? 108.645 134.056 132.727 1.00 103.43 97 ILE D O 1
ATOM 8491 N N . ALA D 2 98 ? 110.111 134.650 131.130 1.00 105.67 98 ALA D N 1
ATOM 8492 C CA . ALA D 2 98 ? 109.135 135.533 130.500 1.00 105.67 98 ALA D CA 1
ATOM 8493 C C . ALA D 2 98 ? 107.925 134.749 130.013 1.00 105.67 98 ALA D C 1
ATOM 8494 O O . ALA D 2 98 ? 106.783 135.215 130.119 1.00 105.67 98 ALA D O 1
ATOM 8496 N N . PHE D 2 99 ? 108.157 133.544 129.494 1.00 107.26 99 PHE D N 1
ATOM 8497 C CA . PHE D 2 99 ? 107.062 132.721 128.996 1.00 107.26 99 PHE D CA 1
ATOM 8498 C C . PHE D 2 99 ? 106.105 132.352 130.117 1.00 107.26 99 PHE D C 1
ATOM 8499 O O . PHE D 2 99 ? 104.881 132.488 129.982 1.00 107.26 99 PHE D O 1
ATOM 8507 N N . LEU D 2 100 ? 106.646 131.880 131.237 1.00 108.41 100 LEU D N 1
ATOM 8508 C CA . LEU D 2 100 ? 105.784 131.508 132.348 1.00 108.41 100 LEU D CA 1
ATOM 8509 C C . LEU D 2 100 ? 105.102 132.723 132.952 1.00 108.41 100 LEU D C 1
ATOM 8510 O O . LEU D 2 100 ? 103.969 132.615 133.420 1.00 108.41 100 LEU D O 1
ATOM 8515 N N . GLN D 2 101 ? 105.753 133.886 132.932 1.00 110.68 101 GLN D N 1
ATOM 8516 C CA . GLN D 2 101 ? 105.094 135.102 133.397 1.00 110.68 101 GLN D CA 1
ATOM 8517 C C . GLN D 2 101 ? 103.885 135.428 132.530 1.00 110.68 101 GLN D C 1
ATOM 8518 O O . GLN D 2 101 ? 102.804 135.771 133.036 1.00 110.68 101 GLN D O 1
ATOM 8524 N N . GLY D 2 102 ? 104.053 135.332 131.213 1.00 115.97 102 GLY D N 1
ATOM 8525 C CA . GLY D 2 102 ? 102.928 135.557 130.324 1.00 115.97 102 GLY D CA 1
ATOM 8526 C C . GLY D 2 102 ? 101.803 134.570 130.557 1.00 115.97 102 GLY D C 1
ATOM 8527 O O . GLY D 2 102 ? 100.627 134.947 130.596 1.00 115.97 102 GLY D O 1
ATOM 8528 N N . GLU D 2 103 ? 102.148 133.290 130.715 1.00 118.12 103 GLU D N 1
ATOM 8529 C CA . GLU D 2 103 ? 101.125 132.283 130.974 1.00 118.12 103 GLU D CA 1
ATOM 8530 C C . GLU D 2 103 ? 100.408 132.558 132.290 1.00 118.12 103 GLU D C 1
ATOM 8531 O O . GLU D 2 103 ? 99.191 132.364 132.400 1.00 118.12 103 GLU D O 1
ATOM 8537 N N . ARG D 2 104 ? 101.151 133.017 133.296 1.00 118.37 104 ARG D N 1
ATOM 8538 C CA . ARG D 2 104 ? 100.557 133.383 134.575 1.00 118.37 104 ARG D CA 1
ATOM 8539 C C . ARG D 2 104 ? 99.516 134.476 134.394 1.00 118.37 104 ARG D C 1
ATOM 8540 O O . ARG D 2 104 ? 98.390 134.366 134.892 1.00 118.37 104 ARG D O 1
ATOM 8548 N N . LYS D 2 105 ? 99.879 135.544 133.684 1.00 123.08 105 LYS D N 1
ATOM 8549 C CA . LYS D 2 105 ? 98.928 136.632 133.465 1.00 123.08 105 LYS D CA 1
ATOM 8550 C C . LYS D 2 105 ? 97.698 136.143 132.705 1.00 123.08 105 LYS D C 1
ATOM 8551 O O . LYS D 2 105 ? 96.558 136.503 133.037 1.00 123.08 105 LYS D O 1
ATOM 8557 N N . GLY D 2 106 ? 97.911 135.323 131.675 1.00 124.22 106 GLY D N 1
ATOM 8558 C CA . GLY D 2 106 ? 96.783 134.811 130.912 1.00 124.22 106 GLY D CA 1
ATOM 8559 C C . GLY D 2 106 ? 95.833 133.989 131.758 1.00 124.22 106 GLY D C 1
ATOM 8560 O O . GLY D 2 106 ? 94.612 134.152 131.684 1.00 124.22 106 GLY D O 1
ATOM 8561 N N . GLN D 2 107 ? 96.380 133.098 132.585 1.00 127.28 107 GLN D N 1
ATOM 8562 C CA . GLN D 2 107 ? 95.532 132.303 133.463 1.00 127.28 107 GLN D CA 1
ATOM 8563 C C . GLN D 2 107 ? 94.835 133.170 134.500 1.00 127.28 107 GLN D C 1
ATOM 8564 O O . GLN D 2 107 ? 93.712 132.862 134.906 1.00 127.28 107 GLN D O 1
ATOM 8570 N N . GLU D 2 108 ? 95.478 134.252 134.945 1.00 131.95 108 GLU D N 1
ATOM 8571 C CA . GLU D 2 108 ? 94.823 135.177 135.868 1.00 131.95 108 GLU D CA 1
ATOM 8572 C C . GLU D 2 108 ? 93.583 135.795 135.232 1.00 131.95 108 GLU D C 1
ATOM 8573 O O . GLU D 2 108 ? 92.516 135.889 135.856 1.00 131.95 108 GLU D O 1
ATOM 8579 N N . ASN D 2 109 ? 93.709 136.227 133.979 1.00 133.22 109 ASN D N 1
ATOM 8580 C CA . ASN D 2 109 ? 92.533 136.725 133.275 1.00 133.22 109 ASN D CA 1
ATOM 8581 C C . ASN D 2 109 ? 91.485 135.639 133.073 1.00 133.22 109 ASN D C 1
ATOM 8582 O O . ASN D 2 109 ? 90.285 135.928 133.146 1.00 133.22 109 ASN D O 1
ATOM 8587 N N . LEU D 2 110 ? 91.914 134.400 132.820 1.00 136.61 110 LEU D N 1
ATOM 8588 C CA . LEU D 2 110 ? 90.968 133.289 132.753 1.00 136.61 110 LEU D CA 1
ATOM 8589 C C . LEU D 2 110 ? 90.201 133.146 134.062 1.00 136.61 110 LEU D C 1
ATOM 8590 O O . LEU D 2 110 ? 88.993 132.874 134.067 1.00 136.61 110 LEU D O 1
ATOM 8595 N N . LYS D 2 111 ? 90.899 133.308 135.182 1.00 141.71 111 LYS D N 1
ATOM 8596 C CA . LYS D 2 111 ? 90.249 133.268 136.484 1.00 141.71 111 LYS D CA 1
ATOM 8597 C C . LYS D 2 111 ? 89.212 134.374 136.608 1.00 141.71 111 LYS D C 1
ATOM 8598 O O . LYS D 2 111 ? 88.102 134.143 137.099 1.00 141.71 111 LYS D O 1
ATOM 8604 N N . LYS D 2 112 ? 89.564 135.588 136.179 1.00 143.13 112 LYS D N 1
ATOM 8605 C CA . LYS D 2 112 ? 88.598 136.684 136.212 1.00 143.13 112 LYS D CA 1
ATOM 8606 C C . LYS D 2 112 ? 87.360 136.349 135.388 1.00 143.13 112 LYS D C 1
ATOM 8607 O O . LYS D 2 112 ? 86.225 136.639 135.795 1.00 143.13 112 LYS D O 1
ATOM 8613 N N . ASP D 2 113 ? 87.567 135.739 134.221 1.00 148.21 113 ASP D N 1
ATOM 8614 C CA . ASP D 2 113 ? 86.446 135.306 133.393 1.00 148.21 113 ASP D CA 1
ATOM 8615 C C . ASP D 2 113 ? 85.557 134.317 134.132 1.00 148.21 113 ASP D C 1
ATOM 8616 O O . ASP D 2 113 ? 84.326 134.452 134.134 1.00 148.21 113 ASP D O 1
ATOM 8621 N N . LEU D 2 114 ? 86.162 133.292 134.734 1.00 148.60 114 LEU D N 1
ATOM 8622 C CA . LEU D 2 114 ? 85.374 132.297 135.453 1.00 148.60 114 LEU D CA 1
ATOM 8623 C C . LEU D 2 114 ? 84.627 132.928 136.620 1.00 148.60 114 LEU D C 1
ATOM 8624 O O . LEU D 2 114 ? 83.516 132.505 136.958 1.00 148.60 114 LEU D O 1
ATOM 8629 N N . VAL D 2 115 ? 85.213 133.956 137.235 1.00 152.98 115 VAL D N 1
ATOM 8630 C CA . VAL D 2 115 ? 84.538 134.659 138.323 1.00 152.98 115 VAL D CA 1
ATOM 8631 C C . VAL D 2 115 ? 83.293 135.369 137.805 1.00 152.98 115 VAL D C 1
ATOM 8632 O O . VAL D 2 115 ? 82.216 135.298 138.412 1.00 152.98 115 VAL D O 1
ATOM 8636 N N . ARG D 2 116 ? 83.429 136.086 136.685 1.00 154.68 116 ARG D N 1
ATOM 8637 C CA . ARG D 2 116 ? 82.251 136.692 136.066 1.00 154.68 116 ARG D CA 1
ATOM 8638 C C . ARG D 2 116 ? 81.186 135.642 135.783 1.00 154.68 116 ARG D C 1
ATOM 8639 O O . ARG D 2 116 ? 79.996 135.859 136.051 1.00 154.68 116 ARG D O 1
ATOM 8647 N N . ARG D 2 117 ? 81.598 134.506 135.217 1.00 152.46 117 ARG D N 1
ATOM 8648 C CA . ARG D 2 117 ? 80.643 133.463 134.863 1.00 152.46 117 ARG D CA 1
ATOM 8649 C C . ARG D 2 117 ? 79.909 132.955 136.091 1.00 152.46 117 ARG D C 1
ATOM 8650 O O . ARG D 2 117 ? 78.685 132.781 136.069 1.00 152.46 117 ARG D O 1
ATOM 8658 N N . ILE D 2 118 ? 80.640 132.734 137.182 1.00 155.99 118 ILE D N 1
ATOM 8659 C CA . ILE D 2 118 ? 80.020 132.225 138.399 1.00 155.99 118 ILE D CA 1
ATOM 8660 C C . ILE D 2 118 ? 79.058 133.253 138.978 1.00 155.99 118 ILE D C 1
ATOM 8661 O O . ILE D 2 118 ? 77.967 132.906 139.440 1.00 155.99 118 ILE D O 1
ATOM 8666 N N . LYS D 2 119 ? 79.429 134.535 138.942 1.00 156.49 119 LYS D N 1
ATOM 8667 C CA . LYS D 2 119 ? 78.558 135.562 139.511 1.00 156.49 119 LYS D CA 1
ATOM 8668 C C . LYS D 2 119 ? 77.260 135.694 138.719 1.00 156.49 119 LYS D C 1
ATOM 8669 O O . LYS D 2 119 ? 76.167 135.801 139.299 1.00 156.49 119 LYS D O 1
ATOM 8675 N N . MET D 2 120 ? 77.357 135.686 137.389 1.00 160.27 120 MET D N 1
ATOM 8676 C CA . MET D 2 120 ? 76.143 135.735 136.582 1.00 160.27 120 MET D CA 1
ATOM 8677 C C . MET D 2 120 ? 75.315 134.469 136.763 1.00 160.27 120 MET D C 1
ATOM 8678 O O . MET D 2 120 ? 74.079 134.518 136.726 1.00 160.27 120 MET D O 1
ATOM 8683 N N . LEU D 2 121 ? 75.975 133.328 136.976 1.00 159.37 121 LEU D N 1
ATOM 8684 C CA . LEU D 2 121 ? 75.252 132.111 137.325 1.00 159.37 121 LEU D CA 1
ATOM 8685 C C . LEU D 2 121 ? 74.482 132.287 138.626 1.00 159.37 121 LEU D C 1
ATOM 8686 O O . LEU D 2 121 ? 73.343 131.820 138.756 1.00 159.37 121 LEU D O 1
ATOM 8691 N N . GLU D 2 122 ? 75.100 132.946 139.607 1.00 166.39 122 GLU D N 1
ATOM 8692 C CA . GLU D 2 122 ? 74.418 133.222 140.867 1.00 166.39 122 GLU D CA 1
ATOM 8693 C C . GLU D 2 122 ? 73.162 134.045 140.629 1.00 166.39 122 GLU D C 1
ATOM 8694 O O . GLU D 2 122 ? 72.088 133.728 141.153 1.00 166.39 122 GLU D O 1
ATOM 8700 N N . TYR D 2 123 ? 73.286 135.119 139.847 1.00 164.40 123 TYR D N 1
ATOM 8701 C CA . TYR D 2 123 ? 72.115 135.947 139.559 1.00 164.40 123 TYR D CA 1
ATOM 8702 C C . TYR D 2 123 ? 71.020 135.137 138.876 1.00 164.40 123 TYR D C 1
ATOM 8703 O O . TYR D 2 123 ? 69.843 135.223 139.250 1.00 164.40 123 TYR D O 1
ATOM 8712 N N . ALA D 2 124 ? 71.394 134.345 137.870 1.00 162.46 124 ALA D N 1
ATOM 8713 C CA . ALA D 2 124 ? 70.418 133.537 137.147 1.00 162.46 124 ALA D CA 1
ATOM 8714 C C . ALA D 2 124 ? 69.687 132.585 138.082 1.00 162.46 124 ALA D C 1
ATOM 8715 O O . ALA D 2 124 ? 68.455 132.471 138.039 1.00 162.46 124 ALA D O 1
ATOM 8717 N N . LEU D 2 125 ? 70.433 131.884 138.934 1.00 159.91 125 LEU D N 1
ATOM 8718 C CA . LEU D 2 125 ? 69.801 130.897 139.797 1.00 159.91 125 LEU D CA 1
ATOM 8719 C C . LEU D 2 125 ? 68.943 131.559 140.860 1.00 159.91 125 LEU D C 1
ATOM 8720 O O . LEU D 2 125 ? 67.895 131.027 141.235 1.00 159.91 125 LEU D O 1
ATOM 8725 N N . LYS D 2 126 ? 69.361 132.726 141.351 1.00 161.54 126 LYS D N 1
ATOM 8726 C CA . LYS D 2 126 ? 68.522 133.463 142.287 1.00 161.54 126 LYS D CA 1
ATOM 8727 C C . LYS D 2 126 ? 67.205 133.861 141.635 1.00 161.54 126 LYS D C 1
ATOM 8728 O O . LYS D 2 126 ? 66.133 133.736 142.244 1.00 161.54 126 LYS D O 1
ATOM 8734 N N . GLN D 2 127 ? 67.265 134.328 140.385 1.00 162.32 127 GLN D N 1
ATOM 8735 C CA . GLN D 2 127 ? 66.039 134.692 139.684 1.00 162.32 127 GLN D CA 1
ATOM 8736 C C . GLN D 2 127 ? 65.143 133.478 139.475 1.00 162.32 127 GLN D C 1
ATOM 8737 O O . GLN D 2 127 ? 63.922 133.565 139.650 1.00 162.32 127 GLN D O 1
ATOM 8743 N N . GLU D 2 128 ? 65.729 132.335 139.112 1.00 162.30 128 GLU D N 1
ATOM 8744 C CA . GLU D 2 128 ? 64.914 131.143 138.896 1.00 162.30 128 GLU D CA 1
ATOM 8745 C C . GLU D 2 128 ? 64.297 130.653 140.199 1.00 162.30 128 GLU D C 1
ATOM 8746 O O . GLU D 2 128 ? 63.148 130.193 140.218 1.00 162.30 128 GLU D O 1
ATOM 8752 N N . ARG D 2 129 ? 65.045 130.738 141.300 1.00 164.79 129 ARG D N 1
ATOM 8753 C CA . ARG D 2 129 ? 64.491 130.364 142.594 1.00 164.79 129 ARG D CA 1
ATOM 8754 C C . ARG D 2 129 ? 63.332 131.270 142.970 1.00 164.79 129 ARG D C 1
ATOM 8755 O O . ARG D 2 129 ? 62.302 130.797 143.459 1.00 164.79 129 ARG D O 1
ATOM 8763 N N . ALA D 2 130 ? 63.477 132.577 142.744 1.00 165.56 130 ALA D N 1
ATOM 8764 C CA . ALA D 2 130 ? 62.378 133.491 143.036 1.00 165.56 130 ALA D CA 1
ATOM 8765 C C . ALA D 2 130 ? 61.160 133.178 142.177 1.00 165.56 130 ALA D C 1
ATOM 8766 O O . ALA D 2 130 ? 60.020 133.207 142.661 1.00 165.56 130 ALA D O 1
ATOM 8768 N N . LYS D 2 131 ? 61.384 132.862 140.899 1.00 164.55 131 LYS D N 1
ATOM 8769 C CA . LYS D 2 131 ? 60.273 132.540 140.010 1.00 164.55 131 LYS D CA 1
ATOM 8770 C C . LYS D 2 131 ? 59.546 131.284 140.469 1.00 164.55 131 LYS D C 1
ATOM 8771 O O . LYS D 2 131 ? 58.311 131.250 140.499 1.00 164.55 131 LYS D O 1
ATOM 8773 N N . TYR D 2 132 ? 60.294 130.241 140.832 1.00 163.00 132 TYR D N 1
ATOM 8774 C CA . TYR D 2 132 ? 59.657 129.014 141.298 1.00 163.00 132 TYR D CA 1
ATOM 8775 C C . TYR D 2 132 ? 58.975 129.222 142.643 1.00 163.00 132 TYR D C 1
ATOM 8776 O O . TYR D 2 132 ? 57.964 128.575 142.941 1.00 163.00 132 TYR D O 1
ATOM 8778 N N . HIS D 2 133 ? 59.513 130.120 143.471 1.00 165.09 133 HIS D N 1
ATOM 8779 C CA . HIS D 2 133 ? 58.903 130.384 144.769 1.00 165.09 133 HIS D CA 1
ATOM 8780 C C . HIS D 2 133 ? 57.595 131.145 144.616 1.00 165.09 133 HIS D C 1
ATOM 8781 O O . HIS D 2 133 ? 56.658 130.949 145.399 1.00 165.09 133 HIS D O 1
ATOM 8783 N N . LYS D 2 134 ? 57.515 132.028 143.617 1.00 163.80 134 LYS D N 1
ATOM 8784 C CA . LYS D 2 134 ? 56.270 132.749 143.375 1.00 163.80 134 LYS D CA 1
ATOM 8785 C C . LYS D 2 134 ? 55.128 131.787 143.075 1.00 163.80 134 LYS D C 1
ATOM 8786 O O . LYS D 2 134 ? 53.981 132.033 143.464 1.00 163.80 134 LYS D O 1
ATOM 8788 N N . LEU D 2 135 ? 55.422 130.684 142.394 1.00 161.75 135 LEU D N 1
ATOM 8789 C CA . LEU D 2 135 ? 54.410 129.681 142.082 1.00 161.75 135 LEU D CA 1
ATOM 8790 C C . LEU D 2 135 ? 54.480 128.513 143.058 1.00 161.75 135 LEU D C 1
ATOM 8791 O O . LEU D 2 135 ? 54.511 127.353 142.647 1.00 161.75 135 LEU D O 1
ATOM 8793 N N . GLN E 2 62 ? 156.100 144.730 122.050 1.00 94.41 62 GLN E N 1
ATOM 8794 C CA . GLN E 2 62 ? 154.840 145.087 122.688 1.00 94.41 62 GLN E CA 1
ATOM 8795 C C . GLN E 2 62 ? 154.711 144.437 124.053 1.00 94.41 62 GLN E C 1
ATOM 8796 O O . GLN E 2 62 ? 154.181 145.031 124.987 1.00 94.41 62 GLN E O 1
ATOM 8802 N N . TYR E 2 63 ? 155.202 143.209 124.159 1.00 94.84 63 TYR E N 1
ATOM 8803 C CA . TYR E 2 63 ? 154.953 142.374 125.319 1.00 94.84 63 TYR E CA 1
ATOM 8804 C C . TYR E 2 63 ? 156.146 142.389 126.265 1.00 94.84 63 TYR E C 1
ATOM 8805 O O . TYR E 2 63 ? 157.114 143.128 126.087 1.00 94.84 63 TYR E O 1
ATOM 8814 N N . THR E 2 64 ? 156.060 141.548 127.290 1.00 87.90 64 THR E N 1
ATOM 8815 C CA . THR E 2 64 ? 157.099 141.389 128.294 1.00 87.90 64 THR E CA 1
ATOM 8816 C C . THR E 2 64 ? 156.747 140.175 129.135 1.00 87.90 64 THR E C 1
ATOM 8817 O O . THR E 2 64 ? 155.568 139.915 129.376 1.00 87.90 64 THR E O 1
ATOM 8821 N N . ILE E 2 65 ? 157.766 139.435 129.569 1.00 83.92 65 ILE E N 1
ATOM 8822 C CA . ILE E 2 65 ? 157.514 138.179 130.277 1.00 83.92 65 ILE E CA 1
ATOM 8823 C C . ILE E 2 65 ? 156.667 138.379 131.525 1.00 83.92 65 ILE E C 1
ATOM 8824 O O . ILE E 2 65 ? 155.638 137.693 131.660 1.00 83.92 65 ILE E O 1
ATOM 8829 N N . PRO E 2 66 ? 157.019 139.262 132.464 1.00 79.44 66 PRO E N 1
ATOM 8830 C CA . PRO E 2 66 ? 156.117 139.483 133.601 1.00 79.44 66 PRO E CA 1
ATOM 8831 C C . PRO E 2 66 ? 154.714 139.849 133.170 1.00 79.44 66 PRO E C 1
ATOM 8832 O O . PRO E 2 66 ? 153.744 139.424 133.806 1.00 79.44 66 PRO E O 1
ATOM 8836 N N . GLY E 2 67 ? 154.581 140.623 132.097 1.00 80.28 67 GLY E N 1
ATOM 8837 C CA . GLY E 2 67 ? 153.261 140.888 131.560 1.00 80.28 67 GLY E CA 1
ATOM 8838 C C . GLY E 2 67 ? 152.519 139.614 131.227 1.00 80.28 67 GLY E C 1
ATOM 8839 O O . GLY E 2 67 ? 151.358 139.445 131.597 1.00 80.28 67 GLY E O 1
ATOM 8840 N N . ILE E 2 68 ? 153.193 138.689 130.554 1.00 81.83 68 ILE E N 1
ATOM 8841 C CA . ILE E 2 68 ? 152.554 137.447 130.145 1.00 81.83 68 ILE E CA 1
ATOM 8842 C C . ILE E 2 68 ? 152.119 136.643 131.360 1.00 81.83 68 ILE E C 1
ATOM 8843 O O . ILE E 2 68 ? 150.991 136.137 131.421 1.00 81.83 68 ILE E O 1
ATOM 8848 N N . LEU E 2 69 ? 153.011 136.501 132.337 1.00 80.03 69 LEU E N 1
ATOM 8849 C CA . LEU E 2 69 ? 152.687 135.703 133.514 1.00 80.03 69 LEU E CA 1
ATOM 8850 C C . LEU E 2 69 ? 151.522 136.313 134.279 1.00 80.03 69 LEU E C 1
ATOM 8851 O O . LEU E 2 69 ? 150.575 135.614 134.672 1.00 80.03 69 LEU E O 1
ATOM 8856 N N . HIS E 2 70 ? 151.579 137.623 134.506 1.00 72.67 70 HIS E N 1
ATOM 8857 C CA . HIS E 2 70 ? 150.509 138.297 135.218 1.00 72.67 70 HIS E CA 1
ATOM 8858 C C . HIS E 2 70 ? 149.192 138.140 134.483 1.00 72.67 70 HIS E C 1
ATOM 8859 O O . HIS E 2 70 ? 148.151 137.892 135.097 1.00 72.67 70 HIS E O 1
ATOM 8866 N N . TYR E 2 71 ? 149.217 138.283 133.161 1.00 79.44 71 TYR E N 1
ATOM 8867 C CA . TYR E 2 71 ? 147.983 138.193 132.401 1.00 79.44 71 TYR E CA 1
ATOM 8868 C C . TYR E 2 71 ? 147.392 136.795 132.478 1.00 79.44 71 TYR E C 1
ATOM 8869 O O . TYR E 2 71 ? 146.176 136.638 132.613 1.00 79.44 71 TYR E O 1
ATOM 8878 N N . ILE E 2 72 ? 148.233 135.765 132.384 1.00 74.53 72 ILE E N 1
ATOM 8879 C CA . ILE E 2 72 ? 147.736 134.399 132.514 1.00 74.53 72 ILE E CA 1
ATOM 8880 C C . ILE E 2 72 ? 147.063 134.212 133.861 1.00 74.53 72 ILE E C 1
ATOM 8881 O O . ILE E 2 72 ? 145.942 133.690 133.957 1.00 74.53 72 ILE E O 1
ATOM 8886 N N . GLN E 2 73 ? 147.742 134.634 134.925 1.00 75.92 73 GLN E N 1
ATOM 8887 C CA . GLN E 2 73 ? 147.183 134.469 136.259 1.00 75.92 73 GLN E CA 1
ATOM 8888 C C . GLN E 2 73 ? 145.850 135.191 136.384 1.00 75.92 73 GLN E C 1
ATOM 8889 O O . GLN E 2 73 ? 144.871 134.642 136.912 1.00 75.92 73 GLN E O 1
ATOM 8895 N N . HIS E 2 74 ? 145.792 136.429 135.896 1.00 73.88 74 HIS E N 1
ATOM 8896 C CA . HIS E 2 74 ? 144.573 137.211 136.024 1.00 73.88 74 HIS E CA 1
ATOM 8897 C C . HIS E 2 74 ? 143.447 136.608 135.216 1.00 73.88 74 HIS E C 1
ATOM 8898 O O . HIS E 2 74 ? 142.291 136.673 135.624 1.00 73.88 74 HIS E O 1
ATOM 8905 N N . GLU E 2 75 ? 143.754 136.039 134.055 1.00 76.30 75 GLU E N 1
ATOM 8906 C CA . GLU E 2 75 ? 142.707 135.412 133.260 1.00 76.30 75 GLU E CA 1
ATOM 8907 C C . GLU E 2 75 ? 142.153 134.183 133.957 1.00 76.30 75 GLU E C 1
ATOM 8908 O O . GLU E 2 75 ? 140.944 133.926 133.917 1.00 76.30 75 GLU E O 1
ATOM 8914 N N . TRP E 2 76 ? 143.019 133.414 134.613 1.00 77.88 76 TRP E N 1
ATOM 8915 C CA . TRP E 2 76 ? 142.521 132.280 135.383 1.00 77.88 76 TRP E CA 1
ATOM 8916 C C . TRP E 2 76 ? 141.604 132.743 136.509 1.00 77.88 76 TRP E C 1
ATOM 8917 O O . TRP E 2 76 ? 140.491 132.221 136.679 1.00 77.88 76 TRP E O 1
ATOM 8928 N N . ALA E 2 77 ? 142.046 133.734 137.280 1.00 79.85 77 ALA E N 1
ATOM 8929 C CA . ALA E 2 77 ? 141.197 134.251 138.349 1.00 79.85 77 ALA E CA 1
ATOM 8930 C C . ALA E 2 77 ? 139.902 134.831 137.794 1.00 79.85 77 ALA E C 1
ATOM 8931 O O . ALA E 2 77 ? 138.840 134.716 138.418 1.00 79.85 77 ALA E O 1
ATOM 8933 N N . ARG E 2 78 ? 139.974 135.471 136.629 1.00 82.00 78 ARG E N 1
ATOM 8934 C CA . ARG E 2 78 ? 138.784 136.025 136.006 1.00 82.00 78 ARG E CA 1
ATOM 8935 C C . ARG E 2 78 ? 137.794 134.930 135.680 1.00 82.00 78 ARG E C 1
ATOM 8936 O O . ARG E 2 78 ? 136.592 135.078 135.920 1.00 82.00 78 ARG E O 1
ATOM 8944 N N . PHE E 2 79 ? 138.275 133.822 135.126 1.00 86.94 79 PHE E N 1
ATOM 8945 C CA . PHE E 2 79 ? 137.360 132.729 134.845 1.00 86.94 79 PHE E CA 1
ATOM 8946 C C . PHE E 2 79 ? 136.754 132.186 136.123 1.00 86.94 79 PHE E C 1
ATOM 8947 O O . PHE E 2 79 ? 135.586 131.786 136.143 1.00 86.94 79 PHE E O 1
ATOM 8955 N N . GLU E 2 80 ? 137.528 132.152 137.202 1.00 89.78 80 GLU E N 1
ATOM 8956 C CA . GLU E 2 80 ? 136.964 131.621 138.437 1.00 89.78 80 GLU E CA 1
ATOM 8957 C C . GLU E 2 80 ? 135.861 132.525 138.976 1.00 89.78 80 GLU E C 1
ATOM 8958 O O . GLU E 2 80 ? 134.798 132.048 139.405 1.00 89.78 80 GLU E O 1
ATOM 8964 N N . MET E 2 81 ? 136.090 133.836 138.958 1.00 93.67 81 MET E N 1
ATOM 8965 C CA . MET E 2 81 ? 135.049 134.762 139.390 1.00 93.67 81 MET E CA 1
ATOM 8966 C C . MET E 2 81 ? 133.831 134.685 138.482 1.00 93.67 81 MET E C 1
ATOM 8967 O O . MET E 2 81 ? 132.693 134.796 138.952 1.00 93.67 81 MET E O 1
ATOM 8972 N N . GLU E 2 82 ? 134.047 134.499 137.179 1.00 92.03 82 GLU E N 1
ATOM 8973 C CA . GLU E 2 82 ? 132.924 134.351 136.261 1.00 92.03 82 GLU E CA 1
ATOM 8974 C C . GLU E 2 82 ? 132.121 133.104 136.582 1.00 92.03 82 GLU E C 1
ATOM 8975 O O . GLU E 2 82 ? 130.888 133.113 136.510 1.00 92.03 82 GLU E O 1
ATOM 8981 N N . ARG E 2 83 ? 132.802 132.022 136.948 1.00 90.37 83 ARG E N 1
ATOM 8982 C CA . ARG E 2 83 ? 132.095 130.810 137.332 1.00 90.37 83 ARG E CA 1
ATOM 8983 C C . ARG E 2 83 ? 131.246 131.038 138.571 1.00 90.37 83 ARG E C 1
ATOM 8984 O O . ARG E 2 83 ? 130.082 130.623 138.621 1.00 90.37 83 ARG E O 1
ATOM 8992 N N . ALA E 2 84 ? 131.812 131.688 139.585 1.00 93.85 84 ALA E N 1
ATOM 8993 C CA . ALA E 2 84 ? 131.031 131.961 140.788 1.00 93.85 84 ALA E CA 1
ATOM 8994 C C . ALA E 2 84 ? 129.810 132.817 140.472 1.00 93.85 84 ALA E C 1
ATOM 8995 O O . ALA E 2 84 ? 128.686 132.504 140.900 1.00 93.85 84 ALA E O 1
ATOM 8997 N N . HIS E 2 85 ? 130.013 133.910 139.737 1.00 96.13 85 HIS E N 1
ATOM 8998 C CA . HIS E 2 85 ? 128.897 134.771 139.371 1.00 96.13 85 HIS E CA 1
ATOM 8999 C C . HIS E 2 85 ? 127.825 133.994 138.633 1.00 96.13 85 HIS E C 1
ATOM 9000 O O . HIS E 2 85 ? 126.634 134.141 138.922 1.00 96.13 85 HIS E O 1
ATOM 9007 N N . TRP E 2 86 ? 128.222 133.161 137.673 1.00 94.78 86 TRP E N 1
ATOM 9008 C CA . TRP E 2 86 ? 127.216 132.433 136.918 1.00 94.78 86 TRP E CA 1
ATOM 9009 C C . TRP E 2 86 ? 126.484 131.435 137.794 1.00 94.78 86 TRP E C 1
ATOM 9010 O O . TRP E 2 86 ? 125.290 131.200 137.602 1.00 94.78 86 TRP E O 1
ATOM 9021 N N . GLU E 2 87 ? 127.178 130.819 138.748 1.00 95.41 87 GLU E N 1
ATOM 9022 C CA . GLU E 2 87 ? 126.488 129.903 139.646 1.00 95.41 87 GLU E CA 1
ATOM 9023 C C . GLU E 2 87 ? 125.415 130.631 140.438 1.00 95.41 87 GLU E C 1
ATOM 9024 O O . GLU E 2 87 ? 124.291 130.133 140.588 1.00 95.41 87 GLU E O 1
ATOM 9030 N N . VAL E 2 88 ? 125.737 131.822 140.936 1.00 94.93 88 VAL E N 1
ATOM 9031 C CA . VAL E 2 88 ? 124.735 132.588 141.671 1.00 94.93 88 VAL E CA 1
ATOM 9032 C C . VAL E 2 88 ? 123.569 132.955 140.760 1.00 94.93 88 VAL E C 1
ATOM 9033 O O . VAL E 2 88 ? 122.397 132.845 141.147 1.00 94.93 88 VAL E O 1
ATOM 9037 N N . GLU E 2 89 ? 123.871 133.397 139.540 1.00 96.54 89 GLU E N 1
ATOM 9038 C CA . GLU E 2 89 ? 122.810 133.744 138.603 1.00 96.54 89 GLU E CA 1
ATOM 9039 C C . GLU E 2 89 ? 121.916 132.548 138.320 1.00 96.54 89 GLU E C 1
ATOM 9040 O O . GLU E 2 89 ? 120.693 132.688 138.218 1.00 96.54 89 GLU E O 1
ATOM 9046 N N . ARG E 2 90 ? 122.510 131.366 138.179 1.00 98.26 90 ARG E N 1
ATOM 9047 C CA . ARG E 2 90 ? 121.720 130.173 137.918 1.00 98.26 90 ARG E CA 1
ATOM 9048 C C . ARG E 2 90 ? 120.824 129.851 139.099 1.00 98.26 90 ARG E C 1
ATOM 9049 O O . ARG E 2 90 ? 119.666 129.463 138.920 1.00 98.26 90 ARG E O 1
ATOM 9057 N N . ALA E 2 91 ? 121.346 129.993 140.312 1.00 98.59 91 ALA E N 1
ATOM 9058 C CA . ALA E 2 91 ? 120.521 129.788 141.493 1.00 98.59 91 ALA E CA 1
ATOM 9059 C C . ALA E 2 91 ? 119.309 130.704 141.436 1.00 98.59 91 ALA E C 1
ATOM 9060 O O . ALA E 2 91 ? 118.172 130.260 141.622 1.00 98.59 91 ALA E O 1
ATOM 9062 N N . GLU E 2 92 ? 119.551 131.983 141.157 1.00 101.62 92 GLU E N 1
ATOM 9063 C CA . GLU E 2 92 ? 118.461 132.953 141.116 1.00 101.62 92 GLU E CA 1
ATOM 9064 C C . GLU E 2 92 ? 117.423 132.583 140.066 1.00 101.62 92 GLU E C 1
ATOM 9065 O O . GLU E 2 92 ? 116.211 132.639 140.316 1.00 101.62 92 GLU E O 1
ATOM 9071 N N . LEU E 2 93 ? 117.883 132.222 138.872 1.00 98.47 93 LEU E N 1
ATOM 9072 C CA . LEU E 2 93 ? 116.950 131.926 137.794 1.00 98.47 93 LEU E CA 1
ATOM 9073 C C . LEU E 2 93 ? 116.147 130.668 138.091 1.00 98.47 93 LEU E C 1
ATOM 9074 O O . LEU E 2 93 ? 114.939 130.630 137.844 1.00 98.47 93 LEU E O 1
ATOM 9079 N N . GLN E 2 94 ? 116.794 129.636 138.631 1.00 100.94 94 GLN E N 1
ATOM 9080 C CA . GLN E 2 94 ? 116.061 128.445 139.045 1.00 100.94 94 GLN E CA 1
ATOM 9081 C C . GLN E 2 94 ? 115.034 128.781 140.115 1.00 100.94 94 GLN E C 1
ATOM 9082 O O . GLN E 2 94 ? 113.938 128.206 140.142 1.00 100.94 94 GLN E O 1
ATOM 9088 N N . ALA E 2 95 ? 115.374 129.707 141.010 1.00 101.06 95 ALA E N 1
ATOM 9089 C CA . ALA E 2 95 ? 114.438 130.099 142.055 1.00 101.06 95 ALA E CA 1
ATOM 9090 C C . ALA E 2 95 ? 113.195 130.738 141.457 1.00 101.06 95 ALA E C 1
ATOM 9091 O O . ALA E 2 95 ? 112.066 130.350 141.778 1.00 101.06 95 ALA E O 1
ATOM 9093 N N . ARG E 2 96 ? 113.387 131.728 140.587 1.00 100.21 96 ARG E N 1
ATOM 9094 C CA . ARG E 2 96 ? 112.240 132.348 139.933 1.00 100.21 96 ARG E CA 1
ATOM 9095 C C . ARG E 2 96 ? 111.446 131.323 139.142 1.00 100.21 96 ARG E C 1
ATOM 9096 O O . ARG E 2 96 ? 110.210 131.377 139.100 1.00 100.21 96 ARG E O 1
ATOM 9104 N N . ILE E 2 97 ? 112.138 130.375 138.516 1.00 103.63 97 ILE E N 1
ATOM 9105 C CA . ILE E 2 97 ? 111.458 129.360 137.723 1.00 103.63 97 ILE E CA 1
ATOM 9106 C C . ILE E 2 97 ? 110.519 128.548 138.596 1.00 103.63 97 ILE E C 1
ATOM 9107 O O . ILE E 2 97 ? 109.325 128.431 138.308 1.00 103.63 97 ILE E O 1
ATOM 9112 N N . ALA E 2 98 ? 111.046 127.966 139.672 1.00 106.04 98 ALA E N 1
ATOM 9113 C CA . ALA E 2 98 ? 110.200 127.142 140.527 1.00 106.04 98 ALA E CA 1
ATOM 9114 C C . ALA E 2 98 ? 109.115 127.969 141.197 1.00 106.04 98 ALA E C 1
ATOM 9115 O O . ALA E 2 98 ? 108.023 127.457 141.461 1.00 106.04 98 ALA E O 1
ATOM 9117 N N . PHE E 2 99 ? 109.389 129.243 141.469 1.00 102.37 99 PHE E N 1
ATOM 9118 C CA . PHE E 2 99 ? 108.364 130.119 142.020 1.00 102.37 99 PHE E CA 1
ATOM 9119 C C . PHE E 2 99 ? 107.184 130.230 141.068 1.00 102.37 99 PHE E C 1
ATOM 9120 O O . PHE E 2 99 ? 106.025 130.031 141.458 1.00 102.37 99 PHE E O 1
ATOM 9128 N N . LEU E 2 100 ? 107.465 130.558 139.809 1.00 109.09 100 LEU E N 1
ATOM 9129 C CA . LEU E 2 100 ? 106.398 130.633 138.822 1.00 109.09 100 LEU E CA 1
ATOM 9130 C C . LEU E 2 100 ? 105.724 129.282 138.639 1.00 109.09 100 LEU E C 1
ATOM 9131 O O . LEU E 2 100 ? 104.514 129.213 138.407 1.00 109.09 100 LEU E O 1
ATOM 9136 N N . GLN E 2 101 ? 106.488 128.197 138.747 1.00 114.08 101 GLN E N 1
ATOM 9137 C CA . GLN E 2 101 ? 105.902 126.866 138.628 1.00 114.08 101 GLN E CA 1
ATOM 9138 C C . GLN E 2 101 ? 104.873 126.630 139.722 1.00 114.08 101 GLN E C 1
ATOM 9139 O O . GLN E 2 101 ? 103.767 126.143 139.462 1.00 114.08 101 GLN E O 1
ATOM 9145 N N . GLY E 2 102 ? 105.225 126.975 140.958 1.00 118.39 102 GLY E N 1
ATOM 9146 C CA . GLY E 2 102 ? 104.290 126.802 142.054 1.00 118.39 102 GLY E CA 1
ATOM 9147 C C . GLY E 2 102 ? 103.063 127.678 141.908 1.00 118.39 102 GLY E C 1
ATOM 9148 O O . GLY E 2 102 ? 101.941 127.240 142.176 1.00 118.39 102 GLY E O 1
ATOM 9149 N N . GLU E 2 103 ? 103.257 128.929 141.489 1.00 122.52 103 GLU E N 1
ATOM 9150 C CA . GLU E 2 103 ? 102.108 129.805 141.289 1.00 122.52 103 GLU E CA 1
ATOM 9151 C C . GLU E 2 103 ? 101.183 129.254 140.214 1.00 122.52 103 GLU E C 1
ATOM 9152 O O . GLU E 2 103 ? 99.955 129.255 140.374 1.00 122.52 103 GLU E O 1
ATOM 9158 N N . ARG E 2 104 ? 101.757 128.766 139.114 1.00 125.28 104 ARG E N 1
ATOM 9159 C CA . ARG E 2 104 ? 100.948 128.198 138.044 1.00 125.28 104 ARG E CA 1
ATOM 9160 C C . ARG E 2 104 ? 100.214 126.953 138.517 1.00 125.28 104 ARG E C 1
ATOM 9161 O O . ARG E 2 104 ? 99.055 126.729 138.152 1.00 125.28 104 ARG E O 1
ATOM 9169 N N . LYS E 2 105 ? 100.865 126.138 139.348 1.00 128.52 105 LYS E N 1
ATOM 9170 C CA . LYS E 2 105 ? 100.206 124.950 139.878 1.00 128.52 105 LYS E CA 1
ATOM 9171 C C . LYS E 2 105 ? 99.043 125.324 140.790 1.00 128.52 105 LYS E C 1
ATOM 9172 O O . LYS E 2 105 ? 97.981 124.688 140.754 1.00 128.52 105 LYS E O 1
ATOM 9178 N N . GLY E 2 106 ? 99.226 126.353 141.616 1.00 133.76 106 GLY E N 1
ATOM 9179 C CA . GLY E 2 106 ? 98.130 126.806 142.456 1.00 133.76 106 GLY E CA 1
ATOM 9180 C C . GLY E 2 106 ? 96.957 127.311 141.641 1.00 133.76 106 GLY E C 1
ATOM 9181 O O . GLY E 2 106 ? 95.795 127.024 141.948 1.00 133.76 106 GLY E O 1
ATOM 9182 N N . GLN E 2 107 ? 97.247 128.078 140.591 1.00 135.45 107 GLN E N 1
ATOM 9183 C CA . GLN E 2 107 ? 96.186 128.510 139.690 1.00 135.45 107 GLN E CA 1
ATOM 9184 C C . GLN E 2 107 ? 95.475 127.317 139.072 1.00 135.45 107 GLN E C 1
ATOM 9185 O O . GLN E 2 107 ? 94.246 127.316 138.935 1.00 135.45 107 GLN E O 1
ATOM 9191 N N . GLU E 2 108 ? 96.238 126.296 138.678 1.00 142.98 108 GLU E N 1
ATOM 9192 C CA . GLU E 2 108 ? 95.637 125.094 138.115 1.00 142.98 108 GLU E CA 1
ATOM 9193 C C . GLU E 2 108 ? 94.664 124.458 139.095 1.00 142.98 108 GLU E C 1
ATOM 9194 O O . GLU E 2 108 ? 93.554 124.064 138.717 1.00 142.98 108 GLU E O 1
ATOM 9200 N N . ASN E 2 109 ? 95.074 124.328 140.355 1.00 144.99 109 ASN E N 1
ATOM 9201 C CA . ASN E 2 109 ? 94.200 123.693 141.336 1.00 144.99 109 ASN E CA 1
ATOM 9202 C C . ASN E 2 109 ? 92.948 124.525 141.578 1.00 144.99 109 ASN E C 1
ATOM 9203 O O . ASN E 2 109 ? 91.847 123.977 141.707 1.00 144.99 109 ASN E O 1
ATOM 9208 N N . LEU E 2 110 ? 93.096 125.848 141.637 1.00 148.16 110 LEU E N 1
ATOM 9209 C CA . LEU E 2 110 ? 91.925 126.704 141.788 1.00 148.16 110 LEU E CA 1
ATOM 9210 C C . LEU E 2 110 ? 90.969 126.534 140.617 1.00 148.16 110 LEU E C 1
ATOM 9211 O O . LEU E 2 110 ? 89.746 126.491 140.800 1.00 148.16 110 LEU E O 1
ATOM 9216 N N . LYS E 2 111 ? 91.508 126.441 139.403 1.00 152.49 111 LYS E N 1
ATOM 9217 C CA . LYS E 2 111 ? 90.652 126.256 138.237 1.00 152.49 111 LYS E CA 1
ATOM 9218 C C . LYS E 2 111 ? 89.924 124.922 138.302 1.00 152.49 111 LYS E C 1
ATOM 9219 O O . LYS E 2 111 ? 88.731 124.843 137.985 1.00 152.49 111 LYS E O 1
ATOM 9225 N N . LYS E 2 112 ? 90.630 123.860 138.695 1.00 156.16 112 LYS E N 1
ATOM 9226 C CA . LYS E 2 112 ? 89.976 122.568 138.880 1.00 156.16 112 LYS E CA 1
ATOM 9227 C C . LYS E 2 112 ? 88.838 122.674 139.886 1.00 156.16 112 LYS E C 1
ATOM 9228 O O . LYS E 2 112 ? 87.748 122.126 139.673 1.00 156.16 112 LYS E O 1
ATOM 9234 N N . ASP E 2 113 ? 89.077 123.380 140.990 1.00 163.06 113 ASP E N 1
ATOM 9235 C CA . ASP E 2 113 ? 88.026 123.593 141.977 1.00 163.06 113 ASP E CA 1
ATOM 9236 C C . ASP E 2 113 ? 86.819 124.279 141.350 1.00 163.06 113 ASP E C 1
ATOM 9237 O O . ASP E 2 113 ? 85.674 123.846 141.533 1.00 163.06 113 ASP E O 1
ATOM 9242 N N . LEU E 2 114 ? 87.059 125.359 140.605 1.00 159.43 114 LEU E N 1
ATOM 9243 C CA . LEU E 2 114 ? 85.951 126.128 140.050 1.00 159.43 114 LEU E CA 1
ATOM 9244 C C . LEU E 2 114 ? 85.163 125.311 139.039 1.00 159.43 114 LEU E C 1
ATOM 9245 O O . LEU E 2 114 ? 83.932 125.415 138.967 1.00 159.43 114 LEU E O 1
ATOM 9250 N N . VAL E 2 115 ? 85.847 124.478 138.257 1.00 164.26 115 VAL E N 1
ATOM 9251 C CA . VAL E 2 115 ? 85.126 123.689 137.266 1.00 164.26 115 VAL E CA 1
ATOM 9252 C C . VAL E 2 115 ? 84.351 122.567 137.940 1.00 164.26 115 VAL E C 1
ATOM 9253 O O . VAL E 2 115 ? 83.269 122.188 137.481 1.00 164.26 115 VAL E O 1
ATOM 9257 N N . ARG E 2 116 ? 84.870 122.029 139.047 1.00 167.65 116 ARG E N 1
ATOM 9258 C CA . ARG E 2 116 ? 84.066 121.096 139.829 1.00 167.65 116 ARG E CA 1
ATOM 9259 C C . ARG E 2 116 ? 82.810 121.779 140.349 1.00 167.65 116 ARG E C 1
ATOM 9260 O O . ARG E 2 116 ? 81.713 121.205 140.315 1.00 167.65 116 ARG E O 1
ATOM 9268 N N . ARG E 2 117 ? 82.964 123.010 140.837 1.00 168.01 117 ARG E N 1
ATOM 9269 C CA . ARG E 2 117 ? 81.819 123.798 141.277 1.00 168.01 117 ARG E CA 1
ATOM 9270 C C . ARG E 2 117 ? 80.779 123.921 140.175 1.00 168.01 117 ARG E C 1
ATOM 9271 O O . ARG E 2 117 ? 79.589 123.680 140.402 1.00 168.01 117 ARG E O 1
ATOM 9279 N N . ILE E 2 118 ? 81.211 124.303 138.975 1.00 163.74 118 ILE E N 1
ATOM 9280 C CA . ILE E 2 118 ? 80.257 124.539 137.895 1.00 163.74 118 ILE E CA 1
ATOM 9281 C C . ILE E 2 118 ? 79.610 123.232 137.455 1.00 163.74 118 ILE E C 1
ATOM 9282 O O . ILE E 2 118 ? 78.413 123.191 137.154 1.00 163.74 118 ILE E O 1
ATOM 9287 N N . LYS E 2 119 ? 80.383 122.144 137.413 1.00 166.00 119 LYS E N 1
ATOM 9288 C CA . LYS E 2 119 ? 79.809 120.845 137.078 1.00 166.00 119 LYS E CA 1
ATOM 9289 C C . LYS E 2 119 ? 78.711 120.462 138.059 1.00 166.00 119 LYS E C 1
ATOM 9290 O O . LYS E 2 119 ? 77.623 120.028 137.653 1.00 166.00 119 LYS E O 1
ATOM 9296 N N . MET E 2 120 ? 78.976 120.617 139.357 1.00 168.12 120 MET E N 1
ATOM 9297 C CA . MET E 2 120 ? 77.963 120.291 140.354 1.00 168.12 120 MET E CA 1
ATOM 9298 C C . MET E 2 120 ? 76.748 121.201 140.221 1.00 168.12 120 MET E C 1
ATOM 9299 O O . MET E 2 120 ? 75.603 120.746 140.327 1.00 168.12 120 MET E O 1
ATOM 9304 N N . LEU E 2 121 ? 76.979 122.494 139.982 1.00 164.75 121 LEU E N 1
ATOM 9305 C CA . LEU E 2 121 ? 75.867 123.429 139.842 1.00 164.75 121 LEU E CA 1
ATOM 9306 C C . LEU E 2 121 ? 74.986 123.063 138.656 1.00 164.75 121 LEU E C 1
ATOM 9307 O O . LEU E 2 121 ? 73.754 123.129 138.742 1.00 164.75 121 LEU E O 1
ATOM 9312 N N . GLU E 2 122 ? 75.594 122.648 137.545 1.00 169.75 122 GLU E N 1
ATOM 9313 C CA . GLU E 2 122 ? 74.807 122.312 136.364 1.00 169.75 122 GLU E CA 1
ATOM 9314 C C . GLU E 2 122 ? 74.071 120.992 136.550 1.00 169.75 122 GLU E C 1
ATOM 9315 O O . GLU E 2 122 ? 72.940 120.831 136.077 1.00 169.75 122 GLU E O 1
ATOM 9321 N N . TYR E 2 123 ? 74.690 120.027 137.235 1.00 169.74 123 TYR E N 1
ATOM 9322 C CA . TYR E 2 123 ? 73.947 118.810 137.555 1.00 169.74 123 TYR E CA 1
ATOM 9323 C C . TYR E 2 123 ? 72.750 119.124 138.439 1.00 169.74 123 TYR E C 1
ATOM 9324 O O . TYR E 2 123 ? 71.670 118.548 138.266 1.00 169.74 123 TYR E O 1
ATOM 9333 N N . ALA E 2 124 ? 72.928 120.027 139.405 1.00 168.55 124 ALA E N 1
ATOM 9334 C CA . ALA E 2 124 ? 71.812 120.431 140.252 1.00 168.55 124 ALA E CA 1
ATOM 9335 C C . ALA E 2 124 ? 70.733 121.127 139.438 1.00 168.55 124 ALA E C 1
ATOM 9336 O O . ALA E 2 124 ? 69.537 120.965 139.704 1.00 168.55 124 ALA E O 1
ATOM 9338 N N . LEU E 2 125 ? 71.143 121.913 138.444 1.00 165.80 125 LEU E N 1
ATOM 9339 C CA . LEU E 2 125 ? 70.178 122.570 137.572 1.00 165.80 125 LEU E CA 1
ATOM 9340 C C . LEU E 2 125 ? 69.426 121.568 136.710 1.00 165.80 125 LEU E C 1
ATOM 9341 O O . LEU E 2 125 ? 68.266 121.798 136.347 1.00 165.80 125 LEU E O 1
ATOM 9346 N N . LYS E 2 126 ? 70.073 120.454 136.363 1.00 168.65 126 LYS E N 1
ATOM 9347 C CA . LYS E 2 126 ? 69.405 119.434 135.562 1.00 168.65 126 LYS E CA 1
ATOM 9348 C C . LYS E 2 126 ? 68.133 118.944 136.242 1.00 168.65 126 LYS E C 1
ATOM 9349 O O . LYS E 2 126 ? 67.148 118.616 135.571 1.00 168.65 126 LYS E O 1
ATOM 9351 N N . GLN E 2 127 ? 68.131 118.892 137.568 1.00 167.07 127 GLN E N 1
ATOM 9352 C CA . GLN E 2 127 ? 66.931 118.527 138.305 1.00 167.07 127 GLN E CA 1
ATOM 9353 C C . GLN E 2 127 ? 66.299 119.769 138.918 1.00 167.07 127 GLN E C 1
ATOM 9354 O O . GLN E 2 127 ? 66.625 120.892 138.533 1.00 167.07 127 GLN E O 1
ATOM 9356 N N . GLN F 2 62 ? 149.820 116.616 136.522 1.00 119.01 62 GLN F N 1
ATOM 9357 C CA . GLN F 2 62 ? 150.114 117.455 137.677 1.00 119.01 62 GLN F CA 1
ATOM 9358 C C . GLN F 2 62 ? 150.501 118.871 137.257 1.00 119.01 62 GLN F C 1
ATOM 9359 O O . GLN F 2 62 ? 151.349 119.509 137.880 1.00 119.01 62 GLN F O 1
ATOM 9365 N N . TYR F 2 63 ? 149.862 119.365 136.203 1.00 109.57 63 TYR F N 1
ATOM 9366 C CA . TYR F 2 63 ? 150.179 120.691 135.694 1.00 109.57 63 TYR F CA 1
ATOM 9367 C C . TYR F 2 63 ? 149.444 121.762 136.489 1.00 109.57 63 TYR F C 1
ATOM 9368 O O . TYR F 2 63 ? 148.215 121.770 136.581 1.00 109.57 63 TYR F O 1
ATOM 9377 N N . THR F 2 64 ? 150.213 122.677 137.062 1.00 98.56 64 THR F N 1
ATOM 9378 C CA . THR F 2 64 ? 149.671 123.722 137.912 1.00 98.56 64 THR F CA 1
ATOM 9379 C C . THR F 2 64 ? 150.206 125.062 137.449 1.00 98.56 64 THR F C 1
ATOM 9380 O O . THR F 2 64 ? 151.418 125.234 137.291 1.00 98.56 64 THR F O 1
ATOM 9384 N N . ILE F 2 65 ? 149.293 126.009 137.233 1.00 89.41 65 ILE F N 1
ATOM 9385 C CA . ILE F 2 65 ? 149.684 127.296 136.658 1.00 89.41 65 ILE F CA 1
ATOM 9386 C C . ILE F 2 65 ? 150.817 127.952 137.432 1.00 89.41 65 ILE F C 1
ATOM 9387 O O . ILE F 2 65 ? 151.706 128.535 136.798 1.00 89.41 65 ILE F O 1
ATOM 9392 N N . PRO F 2 66 ? 150.875 127.899 138.768 1.00 92.74 66 PRO F N 1
ATOM 9393 C CA . PRO F 2 66 ? 152.092 128.386 139.438 1.00 92.74 66 PRO F CA 1
ATOM 9394 C C . PRO F 2 66 ? 153.344 127.675 138.962 1.00 92.74 66 PRO F C 1
ATOM 9395 O O . PRO F 2 66 ? 154.369 128.323 138.713 1.00 92.74 66 PRO F O 1
ATOM 9399 N N . GLY F 2 67 ? 153.285 126.352 138.821 1.00 94.83 67 GLY F N 1
ATOM 9400 C CA . GLY F 2 67 ? 154.430 125.631 138.298 1.00 94.83 67 GLY F CA 1
ATOM 9401 C C . GLY F 2 67 ? 154.791 126.078 136.898 1.00 94.83 67 GLY F C 1
ATOM 9402 O O . GLY F 2 67 ? 155.963 126.312 136.593 1.00 94.83 67 GLY F O 1
ATOM 9403 N N . ILE F 2 68 ? 153.787 126.232 136.037 1.00 91.75 68 ILE F N 1
ATOM 9404 C CA . ILE F 2 68 ? 154.044 126.626 134.658 1.00 91.75 68 ILE F CA 1
ATOM 9405 C C . ILE F 2 68 ? 154.669 128.008 134.604 1.00 91.75 68 ILE F C 1
ATOM 9406 O O . ILE F 2 68 ? 155.582 128.263 133.813 1.00 91.75 68 ILE F O 1
ATOM 9411 N N . LEU F 2 69 ? 154.197 128.922 135.445 1.00 89.93 69 LEU F N 1
ATOM 9412 C CA . LEU F 2 69 ? 154.719 130.278 135.400 1.00 89.93 69 LEU F CA 1
ATOM 9413 C C . LEU F 2 69 ? 156.129 130.342 135.959 1.00 89.93 69 LEU F C 1
ATOM 9414 O O . LEU F 2 69 ? 156.991 131.041 135.410 1.00 89.93 69 LEU F O 1
ATOM 9419 N N . HIS F 2 70 ? 156.390 129.622 137.052 1.00 97.40 70 HIS F N 1
ATOM 9420 C CA . HIS F 2 70 ? 157.761 129.528 137.536 1.00 97.40 70 HIS F CA 1
ATOM 9421 C C . HIS F 2 70 ? 158.670 128.973 136.455 1.00 97.40 70 HIS F C 1
ATOM 9422 O O . HIS F 2 70 ? 159.791 129.458 136.261 1.00 97.40 70 HIS F O 1
ATOM 9429 N N . TYR F 2 71 ? 158.188 127.974 135.718 1.00 96.53 71 TYR F N 1
ATOM 9430 C CA . TYR F 2 71 ? 159.002 127.371 134.676 1.00 96.53 71 TYR F CA 1
ATOM 9431 C C . TYR F 2 71 ? 159.276 128.355 133.550 1.00 96.53 71 TYR F C 1
ATOM 9432 O O . TYR F 2 71 ? 160.416 128.483 133.098 1.00 96.53 71 TYR F O 1
ATOM 9441 N N . ILE F 2 72 ? 158.246 129.060 133.083 1.00 94.04 72 ILE F N 1
ATOM 9442 C CA . ILE F 2 72 ? 158.446 130.037 132.016 1.00 94.04 72 ILE F CA 1
ATOM 9443 C C . ILE F 2 72 ? 159.453 131.089 132.444 1.00 94.04 72 ILE F C 1
ATOM 9444 O O . ILE F 2 72 ? 160.388 131.419 131.701 1.00 94.04 72 ILE F O 1
ATOM 9449 N N . GLN F 2 73 ? 159.265 131.646 133.641 1.00 96.05 73 GLN F N 1
ATOM 9450 C CA . GLN F 2 73 ? 160.174 132.670 134.134 1.00 96.05 73 GLN F CA 1
ATOM 9451 C C . GLN F 2 73 ? 161.601 132.150 134.182 1.00 96.05 73 GLN F C 1
ATOM 9452 O O . GLN F 2 73 ? 162.525 132.774 133.642 1.00 96.05 73 GLN F O 1
ATOM 9458 N N . HIS F 2 74 ? 161.799 130.989 134.806 1.00 102.64 74 HIS F N 1
ATOM 9459 C CA . HIS F 2 74 ? 163.152 130.484 134.980 1.00 102.64 74 HIS F CA 1
ATOM 9460 C C . HIS F 2 74 ? 163.793 130.142 133.643 1.00 102.64 74 HIS F C 1
ATOM 9461 O O . HIS F 2 74 ? 164.999 130.334 133.463 1.00 102.64 74 HIS F O 1
ATOM 9468 N N . GLU F 2 75 ? 163.007 129.675 132.676 1.00 104.41 75 GLU F N 1
ATOM 9469 C CA . GLU F 2 75 ? 163.617 129.277 131.415 1.00 104.41 75 GLU F CA 1
ATOM 9470 C C . GLU F 2 75 ? 163.955 130.484 130.559 1.00 104.41 75 GLU F C 1
ATOM 9471 O O . GLU F 2 75 ? 164.990 130.498 129.885 1.00 104.41 75 GLU F O 1
ATOM 9477 N N . TRP F 2 76 ? 163.116 131.516 130.579 1.00 102.96 76 TRP F N 1
ATOM 9478 C CA . TRP F 2 76 ? 163.530 132.753 129.934 1.00 102.96 76 TRP F CA 1
ATOM 9479 C C . TRP F 2 76 ? 164.794 133.294 130.577 1.00 102.96 76 TRP F C 1
ATOM 9480 O O . TRP F 2 76 ? 165.703 133.770 129.884 1.00 102.96 76 TRP F O 1
ATOM 9491 N N . ALA F 2 77 ? 164.883 133.203 131.904 1.00 110.10 77 ALA F N 1
ATOM 9492 C CA . ALA F 2 77 ? 166.070 133.703 132.584 1.00 110.10 77 ALA F CA 1
ATOM 9493 C C . ALA F 2 77 ? 167.312 132.926 132.172 1.00 110.10 77 ALA F C 1
ATOM 9494 O O . ALA F 2 77 ? 168.378 133.515 131.947 1.00 110.10 77 ALA F O 1
ATOM 9496 N N . ARG F 2 78 ? 167.200 131.602 132.071 1.00 113.05 78 ARG F N 1
ATOM 9497 C CA . ARG F 2 78 ? 168.373 130.815 131.715 1.00 113.05 78 ARG F CA 1
ATOM 9498 C C . ARG F 2 78 ? 168.750 131.031 130.258 1.00 113.05 78 ARG F C 1
ATOM 9499 O O . ARG F 2 78 ? 169.936 131.006 129.911 1.00 113.05 78 ARG F O 1
ATOM 9507 N N . PHE F 2 79 ? 167.769 131.286 129.391 1.00 118.10 79 PHE F N 1
ATOM 9508 C CA . PHE F 2 79 ? 168.136 131.642 128.029 1.00 118.10 79 PHE F CA 1
ATOM 9509 C C . PHE F 2 79 ? 168.864 132.973 127.996 1.00 118.10 79 PHE F C 1
ATOM 9510 O O . PHE F 2 79 ? 169.795 133.154 127.211 1.00 118.10 79 PHE F O 1
ATOM 9518 N N . GLU F 2 80 ? 168.435 133.931 128.813 1.00 124.33 80 GLU F N 1
ATOM 9519 C CA . GLU F 2 80 ? 169.147 135.203 128.858 1.00 124.33 80 GLU F CA 1
ATOM 9520 C C . GLU F 2 80 ? 170.583 135.013 129.329 1.00 124.33 80 GLU F C 1
ATOM 9521 O O . GLU F 2 80 ? 171.525 135.558 128.734 1.00 124.33 80 GLU F O 1
ATOM 9527 N N . MET F 2 81 ? 170.765 134.248 130.406 1.00 124.40 81 MET F N 1
ATOM 9528 C CA . MET F 2 81 ? 172.105 133.962 130.907 1.00 124.40 81 MET F CA 1
ATOM 9529 C C . MET F 2 81 ? 172.973 133.316 129.835 1.00 124.40 81 MET F C 1
ATOM 9530 O O . MET F 2 81 ? 174.109 133.747 129.598 1.00 124.40 81 MET F O 1
ATOM 9535 N N . GLU F 2 82 ? 172.456 132.282 129.173 1.00 129.45 82 GLU F N 1
ATOM 9536 C CA . GLU F 2 82 ? 173.238 131.606 128.147 1.00 129.45 82 GLU F CA 1
ATOM 9537 C C . GLU F 2 82 ? 173.517 132.527 126.966 1.00 129.45 82 GLU F C 1
ATOM 9538 O O . GLU F 2 82 ? 174.589 132.456 126.354 1.00 129.45 82 GLU F O 1
ATOM 9544 N N . ARG F 2 83 ? 172.562 133.391 126.627 1.00 131.20 83 ARG F N 1
ATOM 9545 C CA . ARG F 2 83 ? 172.795 134.392 125.598 1.00 131.20 83 ARG F CA 1
ATOM 9546 C C . ARG F 2 83 ? 174.000 135.242 125.943 1.00 131.20 83 ARG F C 1
ATOM 9547 O O . ARG F 2 83 ? 174.889 135.447 125.108 1.00 131.20 83 ARG F O 1
ATOM 9555 N N . ALA F 2 84 ? 174.031 135.767 127.166 1.00 134.89 84 ALA F N 1
ATOM 9556 C CA . ALA F 2 84 ? 175.156 136.594 127.586 1.00 134.89 84 ALA F CA 1
ATOM 9557 C C . ALA F 2 84 ? 176.462 135.814 127.513 1.00 134.89 84 ALA F C 1
ATOM 9558 O O . ALA F 2 84 ? 177.488 136.330 127.048 1.00 134.89 84 ALA F O 1
ATOM 9560 N N . HIS F 2 85 ? 176.438 134.562 127.976 1.00 135.54 85 HIS F N 1
ATOM 9561 C CA . HIS F 2 85 ? 177.629 133.723 127.897 1.00 135.54 85 HIS F CA 1
ATOM 9562 C C . HIS F 2 85 ? 178.154 133.650 126.473 1.00 135.54 85 HIS F C 1
ATOM 9563 O O . HIS F 2 85 ? 179.326 133.959 126.211 1.00 135.54 85 HIS F O 1
ATOM 9570 N N . TRP F 2 86 ? 177.298 133.235 125.541 1.00 146.28 86 TRP F N 1
ATOM 9571 C CA . TRP F 2 86 ? 177.751 133.045 124.171 1.00 146.28 86 TRP F CA 1
ATOM 9572 C C . TRP F 2 86 ? 178.213 134.355 123.557 1.00 146.28 86 TRP F C 1
ATOM 9573 O O . TRP F 2 86 ? 179.173 134.378 122.782 1.00 146.28 86 TRP F O 1
ATOM 9584 N N . GLU F 2 87 ? 177.546 135.460 123.885 1.00 149.83 87 GLU F N 1
ATOM 9585 C CA . GLU F 2 87 ? 177.945 136.726 123.284 1.00 149.83 87 GLU F CA 1
ATOM 9586 C C . GLU F 2 87 ? 179.318 137.158 123.785 1.00 149.83 87 GLU F C 1
ATOM 9587 O O . GLU F 2 87 ? 180.133 137.682 123.014 1.00 149.83 87 GLU F O 1
ATOM 9593 N N . VAL F 2 88 ? 179.608 136.917 125.062 1.00 151.01 88 VAL F N 1
ATOM 9594 C CA . VAL F 2 88 ? 180.916 137.259 125.604 1.00 151.01 88 VAL F CA 1
ATOM 9595 C C . VAL F 2 88 ? 181.973 136.410 124.914 1.00 151.01 88 VAL F C 1
ATOM 9596 O O . VAL F 2 88 ? 183.029 136.914 124.501 1.00 151.01 88 VAL F O 1
ATOM 9600 N N . GLU F 2 89 ? 181.694 135.110 124.792 1.00 155.65 89 GLU F N 1
ATOM 9601 C CA . GLU F 2 89 ? 182.637 134.220 124.125 1.00 155.65 89 GLU F CA 1
ATOM 9602 C C . GLU F 2 89 ? 182.889 134.660 122.690 1.00 155.65 89 GLU F C 1
ATOM 9603 O O . GLU F 2 89 ? 184.026 134.614 122.207 1.00 155.65 89 GLU F O 1
ATOM 9609 N N . ARG F 2 90 ? 181.841 135.101 121.996 1.00 161.34 90 ARG F N 1
ATOM 9610 C CA . ARG F 2 90 ? 182.011 135.548 120.621 1.00 161.34 90 ARG F CA 1
ATOM 9611 C C . ARG F 2 90 ? 182.846 136.816 120.548 1.00 161.34 90 ARG F C 1
ATOM 9612 O O . ARG F 2 90 ? 183.677 136.956 119.644 1.00 161.34 90 ARG F O 1
ATOM 9620 N N . ALA F 2 91 ? 182.642 137.745 121.480 1.00 166.93 91 ALA F N 1
ATOM 9621 C CA . ALA F 2 91 ? 183.484 138.937 121.524 1.00 166.93 91 ALA F CA 1
ATOM 9622 C C . ALA F 2 91 ? 184.951 138.559 121.680 1.00 166.93 91 ALA F C 1
ATOM 9623 O O . ALA F 2 91 ? 185.823 139.058 120.952 1.00 166.93 91 ALA F O 1
ATOM 9625 N N . GLU F 2 92 ? 185.239 137.670 122.631 1.00 171.76 92 GLU F N 1
ATOM 9626 C CA . GLU F 2 92 ? 186.618 137.243 122.843 1.00 171.76 92 GLU F CA 1
ATOM 9627 C C . GLU F 2 92 ? 187.185 136.576 121.595 1.00 171.76 92 GLU F C 1
ATOM 9628 O O . GLU F 2 92 ? 188.348 136.800 121.229 1.00 171.76 92 GLU F O 1
ATOM 9634 N N . LEU F 2 93 ? 186.375 135.762 120.922 1.00 176.46 93 LEU F N 1
ATOM 9635 C CA . LEU F 2 93 ? 186.865 135.065 119.741 1.00 176.46 93 LEU F CA 1
ATOM 9636 C C . LEU F 2 93 ? 187.144 136.035 118.603 1.00 176.46 93 LEU F C 1
ATOM 9637 O O . LEU F 2 93 ? 188.113 135.862 117.857 1.00 176.46 93 LEU F O 1
ATOM 9642 N N . GLN F 2 94 ? 186.318 137.069 118.458 1.00 185.25 94 GLN F N 1
ATOM 9643 C CA . GLN F 2 94 ? 186.588 138.066 117.427 1.00 185.25 94 GLN F CA 1
ATOM 9644 C C . GLN F 2 94 ? 187.863 138.839 117.735 1.00 185.25 94 GLN F C 1
ATOM 9645 O O . GLN F 2 94 ? 188.649 139.150 116.828 1.00 185.25 94 GLN F O 1
ATOM 9651 N N . ALA F 2 95 ? 188.090 139.152 119.011 1.00 190.11 95 ALA F N 1
ATOM 9652 C CA . ALA F 2 95 ? 189.352 139.782 119.387 1.00 190.11 95 ALA F CA 1
ATOM 9653 C C . ALA F 2 95 ? 190.537 138.898 119.014 1.00 190.11 95 ALA F C 1
ATOM 9654 O O . ALA F 2 95 ? 191.550 139.384 118.493 1.00 190.11 95 ALA F O 1
ATOM 9656 N N . ARG F 2 96 ? 190.424 137.592 119.270 1.00 193.29 96 ARG F N 1
ATOM 9657 C CA . ARG F 2 96 ? 191.508 136.679 118.922 1.00 193.29 96 ARG F CA 1
ATOM 9658 C C . ARG F 2 96 ? 191.725 136.608 117.417 1.00 193.29 96 ARG F C 1
ATOM 9659 O O . ARG F 2 96 ? 192.872 136.534 116.959 1.00 193.29 96 ARG F O 1
ATOM 9667 N N . ILE F 2 97 ? 190.642 136.612 116.640 1.00 201.46 97 ILE F N 1
ATOM 9668 C CA . ILE F 2 97 ? 190.774 136.635 115.187 1.00 201.46 97 ILE F CA 1
ATOM 9669 C C . ILE F 2 97 ? 191.540 137.871 114.746 1.00 201.46 97 ILE F C 1
ATOM 9670 O O . ILE F 2 97 ? 192.444 137.793 113.906 1.00 201.46 97 ILE F O 1
ATOM 9675 N N . ALA F 2 98 ? 191.185 139.034 115.297 1.00 208.11 98 ALA F N 1
ATOM 9676 C CA . ALA F 2 98 ? 191.878 140.261 114.918 1.00 208.11 98 ALA F CA 1
ATOM 9677 C C . ALA F 2 98 ? 193.357 140.193 115.281 1.00 208.11 98 ALA F C 1
ATOM 9678 O O . ALA F 2 98 ? 194.221 140.613 114.498 1.00 208.11 98 ALA F O 1
ATOM 9680 N N . PHE F 2 99 ? 193.665 139.666 116.468 1.00 210.80 99 PHE F N 1
ATOM 9681 C CA . PHE F 2 99 ? 195.059 139.516 116.871 1.00 210.80 99 PHE F CA 1
ATOM 9682 C C . PHE F 2 99 ? 195.825 138.629 115.901 1.00 210.80 99 PHE F C 1
ATOM 9683 O O . PHE F 2 99 ? 196.946 138.961 115.497 1.00 210.80 99 PHE F O 1
ATOM 9691 N N . LEU F 2 100 ? 195.251 137.481 115.539 1.00 218.10 100 LEU F N 1
ATOM 9692 C CA . LEU F 2 100 ? 195.960 136.576 114.645 1.00 218.10 100 LEU F CA 1
ATOM 9693 C C . LEU F 2 100 ? 196.094 137.180 113.256 1.00 218.10 100 LEU F C 1
ATOM 9694 O O . LEU F 2 100 ? 197.081 136.929 112.557 1.00 218.10 100 LEU F O 1
ATOM 9699 N N . GLN F 2 101 ? 195.126 138.002 112.850 1.00 226.84 101 GLN F N 1
ATOM 9700 C CA . GLN F 2 101 ? 195.259 138.720 111.588 1.00 226.84 101 GLN F CA 1
ATOM 9701 C C . GLN F 2 101 ? 196.448 139.668 111.625 1.00 226.84 101 GLN F C 1
ATOM 9702 O O . GLN F 2 101 ? 197.260 139.699 110.690 1.00 226.84 101 GLN F O 1
ATOM 9708 N N . GLY F 2 102 ? 196.568 140.446 112.702 1.00 242.45 102 GLY F N 1
ATOM 9709 C CA . GLY F 2 102 ? 197.708 141.341 112.828 1.00 242.45 102 GLY F CA 1
ATOM 9710 C C . GLY F 2 102 ? 199.032 140.600 112.851 1.00 242.45 102 GLY F C 1
ATOM 9711 O O . GLY F 2 102 ? 200.009 141.031 112.229 1.00 242.45 102 GLY F O 1
ATOM 9712 N N . GLU F 2 103 ? 199.080 139.471 113.562 1.00 252.40 103 GLU F N 1
ATOM 9713 C CA . GLU F 2 103 ? 200.312 138.692 113.632 1.00 252.40 103 GLU F CA 1
ATOM 9714 C C . GLU F 2 103 ? 200.688 138.127 112.268 1.00 252.40 103 GLU F C 1
ATOM 9715 O O . GLU F 2 103 ? 201.859 138.172 111.868 1.00 252.40 103 GLU F O 1
ATOM 9717 N N . ARG F 2 104 ? 199.708 137.587 111.539 1.00 268.00 104 ARG F N 1
ATOM 9718 C CA . ARG F 2 104 ? 199.977 137.086 110.198 1.00 268.00 104 ARG F CA 1
ATOM 9719 C C . ARG F 2 104 ? 200.467 138.200 109.287 1.00 268.00 104 ARG F C 1
ATOM 9720 O O . ARG F 2 104 ? 201.393 137.999 108.492 1.00 268.00 104 ARG F O 1
ATOM 9722 N N . LYS F 2 105 ? 199.862 139.385 109.390 1.00 278.80 105 LYS F N 1
ATOM 9723 C CA . LYS F 2 105 ? 200.290 140.503 108.555 1.00 278.80 105 LYS F CA 1
ATOM 9724 C C . LYS F 2 105 ? 201.729 140.896 108.859 1.00 278.80 105 LYS F C 1
ATOM 9725 O O . LYS F 2 105 ? 202.535 141.101 107.944 1.00 278.80 105 LYS F O 1
ATOM 9731 N N . GLY F 2 106 ? 202.073 141.001 110.143 1.00 289.82 106 GLY F N 1
ATOM 9732 C CA . GLY F 2 106 ? 203.444 141.330 110.500 1.00 289.82 106 GLY F CA 1
ATOM 9733 C C . GLY F 2 106 ? 204.438 140.295 110.010 1.00 289.82 106 GLY F C 1
ATOM 9734 O O . GLY F 2 106 ? 205.509 140.639 109.496 1.00 289.82 106 GLY F O 1
ATOM 9735 N N . GLN F 2 107 ? 204.097 139.012 110.159 1.00 296.19 107 GLN F N 1
ATOM 9736 C CA . GLN F 2 107 ? 204.992 137.950 109.711 1.00 296.19 107 GLN F CA 1
ATOM 9737 C C . GLN F 2 107 ? 205.195 138.005 108.202 1.00 296.19 107 GLN F C 1
ATOM 9738 O O . GLN F 2 107 ? 206.326 137.903 107.710 1.00 296.19 107 GLN F O 1
ATOM 9740 N N . GLU F 2 108 ? 204.104 138.178 107.451 1.00 300.77 108 GLU F N 1
ATOM 9741 C CA . GLU F 2 108 ? 204.208 138.251 105.997 1.00 300.77 108 GLU F CA 1
ATOM 9742 C C . GLU F 2 108 ? 205.028 139.461 105.568 1.00 300.77 108 GLU F C 1
ATOM 9743 O O . GLU F 2 108 ? 205.828 139.382 104.629 1.00 300.77 108 GLU F O 1
ATOM 9749 N N . ASN F 2 109 ? 204.860 140.589 106.264 1.00 308.26 109 ASN F N 1
ATOM 9750 C CA . ASN F 2 109 ? 205.612 141.792 105.918 1.00 308.26 109 ASN F CA 1
ATOM 9751 C C . ASN F 2 109 ? 207.105 141.605 106.158 1.00 308.26 109 ASN F C 1
ATOM 9752 O O . ASN F 2 109 ? 207.928 141.934 105.292 1.00 308.26 109 ASN F O 1
ATOM 9757 N N . LEU F 2 110 ? 207.477 141.090 107.331 1.00 316.52 110 LEU F N 1
ATOM 9758 C CA . LEU F 2 110 ? 208.897 140.899 107.606 1.00 316.52 110 LEU F CA 1
ATOM 9759 C C . LEU F 2 110 ? 209.501 139.861 106.669 1.00 316.52 110 LEU F C 1
ATOM 9760 O O . LEU F 2 110 ? 210.657 139.996 106.251 1.00 316.52 110 LEU F O 1
ATOM 9765 N N . LYS F 2 111 ? 208.732 138.829 106.309 1.00 325.37 111 LYS F N 1
ATOM 9766 C CA . LYS F 2 111 ? 209.235 137.841 105.360 1.00 325.37 111 LYS F CA 1
ATOM 9767 C C . LYS F 2 111 ? 209.444 138.459 103.983 1.00 325.37 111 LYS F C 1
ATOM 9768 O O . LYS 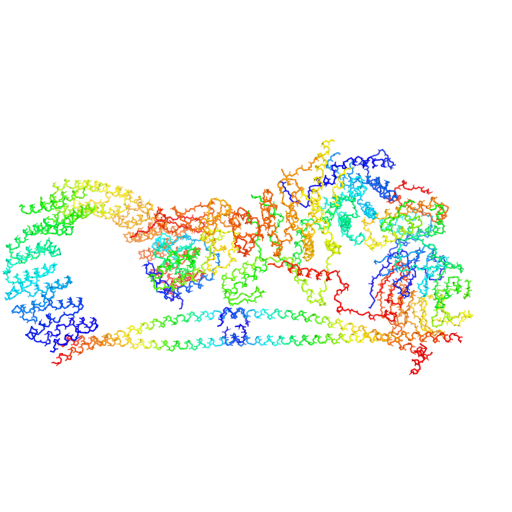F 2 111 ? 210.445 138.176 103.312 1.00 325.37 111 LYS F O 1
ATOM 9770 N N . LYS F 2 112 ? 208.509 139.306 103.546 1.00 333.51 112 LYS F N 1
ATOM 9771 C CA . LYS F 2 112 ? 208.672 139.989 102.269 1.00 333.51 112 LYS F CA 1
ATOM 9772 C C . LYS F 2 112 ? 209.912 140.872 102.276 1.00 333.51 112 LYS F C 1
ATOM 9773 O O . LYS F 2 112 ? 210.666 140.903 101.299 1.00 333.51 112 LYS F O 1
ATOM 9775 N N . ASP F 2 113 ? 210.149 141.585 103.379 1.00 339.52 113 ASP F N 1
ATOM 9776 C CA . ASP F 2 113 ? 211.331 142.441 103.456 1.00 339.52 113 ASP F CA 1
ATOM 9777 C C . ASP F 2 113 ? 212.617 141.620 103.437 1.00 339.52 113 ASP F C 1
ATOM 9778 O O . ASP F 2 113 ? 213.591 141.985 102.763 1.00 339.52 113 ASP F O 1
ATOM 9783 N N . LEU F 2 114 ? 212.639 140.505 104.173 1.00 335.59 114 LEU F N 1
ATOM 9784 C CA . LEU F 2 114 ? 213.816 139.645 104.178 1.00 335.59 114 LEU F CA 1
ATOM 9785 C C . LEU F 2 114 ? 214.107 139.102 102.786 1.00 335.59 114 LEU F C 1
ATOM 9786 O O . LEU F 2 114 ? 215.256 139.132 102.327 1.00 335.59 114 LEU F O 1
ATOM 9791 N N . VAL F 2 115 ? 213.082 138.597 102.097 1.00 342.13 115 VAL F N 1
ATOM 9792 C CA . VAL F 2 115 ? 213.318 138.020 100.778 1.00 342.13 115 VAL F CA 1
ATOM 9793 C C . VAL F 2 115 ? 213.655 139.113 99.772 1.00 342.13 115 VAL F C 1
ATOM 9794 O O . VAL F 2 115 ? 214.370 138.874 98.794 1.00 342.13 115 VAL F O 1
ATOM 9798 N N . ARG F 2 116 ? 213.178 140.339 100.010 1.00 343.21 116 ARG F N 1
ATOM 9799 C CA . ARG F 2 116 ? 213.575 141.450 99.153 1.00 343.21 116 ARG F CA 1
ATOM 9800 C C . ARG F 2 116 ? 215.054 141.759 99.318 1.00 343.21 116 ARG F C 1
ATOM 9801 O O . ARG F 2 116 ? 215.763 141.982 98.332 1.00 343.21 116 ARG F O 1
ATOM 9809 N N . ARG F 2 117 ? 215.540 141.770 100.561 1.00 346.36 117 ARG F N 1
ATOM 9810 C CA . ARG F 2 117 ? 216.971 141.960 100.781 1.00 346.36 117 ARG F CA 1
ATOM 9811 C C . ARG F 2 117 ? 217.778 140.819 100.174 1.00 346.36 117 ARG F C 1
ATOM 9812 O O . ARG F 2 117 ? 218.867 141.036 99.628 1.00 346.36 117 ARG F O 1
ATOM 9820 N N . ILE F 2 118 ? 217.257 139.594 100.253 1.00 338.16 118 ILE F N 1
ATOM 9821 C CA . ILE F 2 118 ? 217.954 138.455 99.660 1.00 338.16 118 ILE F CA 1
ATOM 9822 C C . ILE F 2 118 ? 218.023 138.602 98.143 1.00 338.16 118 ILE F C 1
ATOM 9823 O O . ILE F 2 118 ? 219.056 138.321 97.520 1.00 338.16 118 ILE F O 1
ATOM 9828 N N . LYS F 2 119 ? 216.931 139.056 97.525 1.00 339.14 119 LYS F N 1
ATOM 9829 C CA . LYS F 2 119 ? 216.940 139.296 96.087 1.00 339.14 119 LYS F CA 1
ATOM 9830 C C . LYS F 2 119 ? 217.897 140.425 95.722 1.00 339.14 119 LYS F C 1
ATOM 9831 O O . LYS F 2 119 ? 218.532 140.391 94.662 1.00 339.14 119 LYS F O 1
ATOM 9833 N N . MET F 2 120 ? 218.004 141.440 96.583 1.00 336.50 120 MET F N 1
ATOM 9834 C CA . MET F 2 120 ? 218.997 142.485 96.358 1.00 336.50 120 MET F CA 1
ATOM 9835 C C . MET F 2 120 ? 220.405 141.909 96.388 1.00 336.50 120 MET F C 1
ATOM 9836 O O . MET F 2 120 ? 221.254 142.281 95.569 1.00 336.50 120 MET F O 1
ATOM 9841 N N . LEU F 2 121 ? 220.669 141.003 97.332 1.00 330.76 121 LEU F N 1
ATOM 9842 C CA . LEU F 2 121 ? 221.930 140.269 97.320 1.00 330.76 121 LEU F CA 1
ATOM 9843 C C . LEU F 2 121 ? 222.114 139.529 96.004 1.00 330.76 121 LEU F C 1
ATOM 9844 O O . LEU F 2 121 ? 223.227 139.459 95.471 1.00 330.76 121 LEU F O 1
ATOM 9849 N N . GLU F 2 122 ? 221.027 138.970 95.466 1.00 327.21 122 GLU F N 1
ATOM 9850 C CA . GLU F 2 122 ? 221.112 138.258 94.194 1.00 327.21 122 GLU F CA 1
ATOM 9851 C C . GLU F 2 122 ? 221.543 139.189 93.067 1.00 327.21 122 GLU F C 1
ATOM 9852 O O . GLU F 2 122 ? 222.200 138.756 92.113 1.00 327.21 122 GLU F O 1
ATOM 9854 N N . TYR F 2 123 ? 221.181 140.465 93.156 1.00 322.98 123 TYR F N 1
ATOM 9855 C CA . TYR F 2 123 ? 221.580 141.449 92.155 1.00 322.98 123 TYR F CA 1
ATOM 9856 C C . TYR F 2 123 ? 223.045 141.845 92.324 1.00 322.98 123 TYR F C 1
ATOM 9857 O O . TYR F 2 123 ? 223.945 141.012 92.210 1.00 322.98 123 TYR F O 1
ATOM 9866 N N . GLN G 2 62 ? 148.424 145.277 123.206 1.00 95.75 62 GLN G N 1
ATOM 9867 C CA . GLN G 2 62 ? 147.173 144.870 123.837 1.00 95.75 62 GLN G CA 1
ATOM 9868 C C . GLN G 2 62 ? 147.192 143.381 124.164 1.00 95.75 62 GLN G C 1
ATOM 9869 O O . GLN G 2 62 ? 147.239 142.539 123.269 1.00 95.75 62 GLN G O 1
ATOM 9875 N N . TYR G 2 63 ? 147.147 143.059 125.453 1.00 90.43 63 TYR G N 1
ATOM 9876 C CA . TYR G 2 63 ? 147.318 141.678 125.869 1.00 90.43 63 TYR G CA 1
ATOM 9877 C C . TYR G 2 63 ? 146.092 140.847 125.536 1.00 90.43 63 TYR G C 1
ATOM 9878 O O . TYR G 2 63 ? 144.958 141.326 125.566 1.00 90.43 63 TYR G O 1
ATOM 9887 N N . THR G 2 64 ? 146.341 139.581 125.221 1.00 88.65 64 THR G N 1
ATOM 9888 C CA . THR G 2 64 ? 145.304 138.615 124.907 1.00 88.65 64 THR G CA 1
ATOM 9889 C C . THR G 2 64 ? 145.971 137.263 124.729 1.00 88.65 64 THR G C 1
ATOM 9890 O O . THR G 2 64 ? 147.163 137.186 124.430 1.00 88.65 64 THR G O 1
ATOM 9894 N N . ILE G 2 65 ? 145.195 136.198 124.911 1.00 85.65 65 ILE G N 1
ATOM 9895 C CA . ILE G 2 65 ? 145.773 134.856 124.858 1.00 85.65 65 ILE G CA 1
ATOM 9896 C C . ILE G 2 65 ? 146.266 134.496 123.467 1.00 85.65 65 ILE G C 1
ATOM 9897 O O . ILE G 2 65 ? 147.370 133.945 123.353 1.00 85.65 65 ILE G O 1
ATOM 9902 N N . PRO G 2 66 ? 145.528 134.740 122.381 1.00 91.26 66 PRO G N 1
ATOM 9903 C CA . PRO G 2 66 ? 146.107 134.471 121.052 1.00 91.26 66 PRO G CA 1
ATOM 9904 C C . PRO G 2 66 ? 147.433 135.169 120.824 1.00 91.26 66 PRO G C 1
ATOM 9905 O O . PRO G 2 66 ? 148.385 134.553 120.323 1.00 91.26 66 PRO G O 1
ATOM 9909 N N . GLY G 2 67 ? 147.514 136.452 121.169 1.00 93.68 67 GLY G N 1
ATOM 9910 C CA . GLY G 2 67 ? 148.765 137.166 121.015 1.00 93.68 67 GLY G CA 1
ATOM 9911 C C . GLY G 2 67 ? 149.877 136.546 121.832 1.00 93.68 67 GLY G C 1
ATOM 9912 O O . GLY G 2 67 ? 150.998 136.390 121.349 1.00 93.68 67 GLY G O 1
ATOM 9913 N N . ILE G 2 68 ? 149.575 136.166 123.071 1.00 89.83 68 ILE G N 1
ATOM 9914 C CA . ILE G 2 68 ? 150.587 135.566 123.930 1.00 89.83 68 ILE G CA 1
ATOM 9915 C C . ILE G 2 68 ? 151.084 134.260 123.337 1.00 89.83 68 ILE G C 1
ATOM 9916 O O . ILE G 2 68 ? 152.282 133.960 123.370 1.00 89.83 68 ILE G O 1
ATOM 9921 N N . LEU G 2 69 ? 150.177 133.463 122.782 1.00 95.30 69 LEU G N 1
ATOM 9922 C CA . LEU G 2 69 ? 150.590 132.184 122.222 1.00 95.30 69 LEU G CA 1
ATOM 9923 C C . LEU G 2 69 ? 151.449 132.385 120.983 1.00 95.30 69 LEU G C 1
ATOM 9924 O O . LEU G 2 69 ? 152.485 131.728 120.826 1.00 95.30 69 LEU G O 1
ATOM 9929 N N . HIS G 2 70 ? 151.027 133.279 120.085 1.00 99.17 70 HIS G N 1
ATOM 9930 C CA . HIS G 2 70 ? 151.862 133.613 118.935 1.00 99.17 70 HIS G CA 1
ATOM 9931 C C . HIS G 2 70 ? 153.222 134.113 119.388 1.00 99.17 70 HIS G C 1
ATOM 9932 O O . HIS G 2 70 ? 154.250 133.796 118.779 1.00 99.17 70 HIS G O 1
ATOM 9939 N N . TYR G 2 71 ? 153.245 134.876 120.475 1.00 97.73 71 TYR G N 1
ATOM 9940 C CA . TYR G 2 71 ? 154.469 135.437 121.020 1.00 97.73 71 TYR G CA 1
ATOM 9941 C C . TYR G 2 71 ? 155.414 134.338 121.474 1.00 97.73 71 TYR G C 1
ATOM 9942 O O . TYR G 2 71 ? 156.578 134.308 121.070 1.00 97.73 71 TYR G O 1
ATOM 9951 N N . ILE G 2 72 ? 154.924 133.426 122.303 1.00 96.50 72 ILE G N 1
ATOM 9952 C CA . ILE G 2 72 ? 155.724 132.318 122.791 1.00 96.50 72 ILE G CA 1
ATOM 9953 C C . ILE G 2 72 ? 156.205 131.437 121.649 1.00 96.50 72 ILE G C 1
ATOM 9954 O O . ILE G 2 72 ? 157.364 131.027 121.634 1.00 96.50 72 ILE G O 1
ATOM 9959 N N . GLN G 2 73 ? 155.341 131.142 120.677 1.00 106.40 73 GLN G N 1
ATOM 9960 C CA . GLN G 2 73 ? 155.763 130.301 119.563 1.00 106.40 73 GLN G CA 1
ATOM 9961 C C . GLN G 2 73 ? 156.888 130.964 118.779 1.00 106.40 73 GLN G C 1
ATOM 9962 O O . GLN G 2 73 ? 157.960 130.375 118.578 1.00 106.40 73 GLN G O 1
ATOM 9968 N N . HIS G 2 74 ? 156.657 132.196 118.318 1.00 105.41 74 HIS G N 1
ATOM 9969 C CA . HIS G 2 74 ? 157.685 132.896 117.564 1.00 105.41 74 HIS G CA 1
ATOM 9970 C C . HIS G 2 74 ? 158.951 133.065 118.385 1.00 105.41 74 HIS G C 1
ATOM 9971 O O . HIS G 2 74 ? 160.055 132.932 117.852 1.00 105.41 74 HIS G O 1
ATOM 9978 N N . GLU G 2 75 ? 158.819 133.313 119.685 1.00 107.58 75 GLU G N 1
ATOM 9979 C CA . GLU G 2 75 ? 160.003 133.567 120.496 1.00 107.58 75 GLU G CA 1
ATOM 9980 C C . GLU G 2 75 ? 160.806 132.298 120.746 1.00 107.58 75 GLU G C 1
ATOM 9981 O O . GLU G 2 75 ? 162.040 132.329 120.732 1.00 107.58 75 GLU G O 1
ATOM 9987 N N . TRP G 2 76 ? 160.130 131.178 120.987 1.00 108.67 76 TRP G N 1
ATOM 9988 C CA . TRP G 2 76 ? 160.830 129.910 121.119 1.00 108.67 76 TRP G CA 1
ATOM 9989 C C . TRP G 2 76 ? 161.532 129.545 119.823 1.00 108.67 76 TRP G C 1
ATOM 9990 O O . TRP G 2 76 ? 162.679 129.079 119.834 1.00 108.67 76 TRP G O 1
ATOM 10001 N N . ALA G 2 77 ? 160.853 129.742 118.691 1.00 116.62 77 ALA G N 1
ATOM 10002 C CA . ALA G 2 77 ? 161.487 129.496 117.402 1.00 116.62 77 ALA G CA 1
ATOM 10003 C C . ALA G 2 77 ? 162.728 130.359 117.234 1.00 116.62 77 ALA G C 1
ATOM 10004 O O . ALA G 2 77 ? 163.770 129.890 116.758 1.00 116.62 77 ALA G O 1
ATOM 10006 N N . ARG G 2 78 ? 162.625 131.637 117.606 1.00 119.53 78 ARG G N 1
ATOM 10007 C CA . ARG G 2 78 ? 163.777 132.522 117.527 1.00 119.53 78 ARG G CA 1
ATOM 10008 C C . ARG G 2 78 ? 164.913 132.013 118.397 1.00 119.53 78 ARG G C 1
ATOM 10009 O O . ARG G 2 78 ? 166.064 131.977 117.960 1.00 119.53 78 ARG G O 1
ATOM 10017 N N . PHE G 2 79 ? 164.607 131.603 119.627 1.00 120.15 79 PHE G N 1
ATOM 10018 C CA . PHE G 2 79 ? 165.658 131.125 120.517 1.00 120.15 79 PHE G CA 1
ATOM 10019 C C . PHE G 2 79 ? 166.347 129.902 119.938 1.00 120.15 79 PHE G C 1
ATOM 10020 O O . PHE G 2 79 ? 167.574 129.781 120.004 1.00 120.15 79 PHE G O 1
ATOM 10028 N N . GLU G 2 80 ? 165.578 128.999 119.337 1.00 126.95 80 GLU G N 1
ATOM 10029 C CA . GLU G 2 80 ? 166.176 127.772 118.822 1.00 126.95 80 GLU G CA 1
ATOM 10030 C C . GLU G 2 80 ? 167.032 128.042 117.590 1.00 126.95 80 GLU G C 1
ATOM 10031 O O . GLU G 2 80 ? 168.194 127.619 117.528 1.00 126.95 80 GLU G O 1
ATOM 10037 N N . MET G 2 81 ? 166.478 128.739 116.593 1.00 134.43 81 MET G N 1
ATOM 10038 C CA . MET G 2 81 ? 167.279 129.057 115.416 1.00 134.43 81 MET G CA 1
ATOM 10039 C C . MET G 2 81 ? 168.487 129.902 115.790 1.00 134.43 81 MET G C 1
ATOM 10040 O O . MET G 2 81 ? 169.550 129.788 115.166 1.00 134.43 81 MET G O 1
ATOM 10045 N N . GLU G 2 82 ? 168.357 130.722 116.830 1.00 137.27 82 GLU G N 1
ATOM 10046 C CA . GLU G 2 82 ? 169.462 131.567 117.240 1.00 137.27 82 GLU G CA 1
ATOM 10047 C C . GLU G 2 82 ? 170.558 130.748 117.897 1.00 137.27 82 GLU G C 1
ATOM 10048 O O . GLU G 2 82 ? 171.741 130.958 117.620 1.00 137.27 82 GLU G O 1
ATOM 10054 N N . ARG G 2 83 ? 170.191 129.807 118.766 1.00 140.44 83 ARG G N 1
ATOM 10055 C CA . ARG G 2 83 ? 171.200 128.914 119.318 1.00 140.44 83 ARG G CA 1
ATOM 10056 C C . ARG G 2 83 ? 171.867 128.100 118.219 1.00 140.44 83 ARG G C 1
ATOM 10057 O O . ARG G 2 83 ? 173.067 127.818 118.296 1.00 140.44 83 ARG G O 1
ATOM 10065 N N . ALA G 2 84 ? 171.117 127.735 117.180 1.00 145.58 84 ALA G N 1
ATOM 10066 C CA . ALA G 2 84 ? 171.714 127.007 116.064 1.00 145.58 84 ALA G CA 1
ATOM 10067 C C . ALA G 2 84 ? 172.763 127.853 115.355 1.00 145.58 84 ALA G C 1
ATOM 10068 O O . ALA G 2 84 ? 173.877 127.385 115.077 1.00 145.58 84 ALA G O 1
ATOM 10070 N N . HIS G 2 85 ? 172.408 129.096 115.022 1.00 145.99 85 HIS G N 1
ATOM 10071 C CA . HIS G 2 85 ? 173.381 129.996 114.412 1.00 145.99 85 HIS G CA 1
ATOM 10072 C C . HIS G 2 85 ? 174.578 130.202 115.327 1.00 145.99 85 HIS G C 1
ATOM 10073 O O . HIS G 2 85 ? 175.721 130.279 114.862 1.00 145.99 85 HIS G O 1
ATOM 10080 N N . TRP G 2 86 ? 174.337 130.276 116.635 1.00 146.71 86 TRP G N 1
ATOM 10081 C CA . TRP G 2 86 ? 175.433 130.393 117.587 1.00 146.71 86 TRP G CA 1
ATOM 10082 C C . TRP G 2 86 ? 176.374 129.209 117.487 1.00 146.71 86 TRP G C 1
ATOM 10083 O O . TRP G 2 86 ? 177.593 129.376 117.477 1.00 146.71 86 TRP G O 1
ATOM 10094 N N . GLU G 2 87 ? 175.823 127.998 117.442 1.00 153.43 87 GLU G N 1
ATOM 10095 C CA . GLU G 2 87 ? 176.673 126.813 117.431 1.00 153.43 87 GLU G CA 1
ATOM 10096 C C . GLU G 2 87 ? 177.467 126.721 116.138 1.00 153.43 87 GLU G C 1
ATOM 10097 O O . GLU G 2 87 ? 178.659 126.382 116.153 1.00 153.43 87 GLU G O 1
ATOM 10103 N N . VAL G 2 88 ? 176.829 127.024 115.007 1.00 158.84 88 VAL G N 1
ATOM 10104 C CA . VAL G 2 88 ? 177.557 126.957 113.744 1.00 158.84 88 VAL G CA 1
ATOM 10105 C C . VAL G 2 88 ? 178.662 128.008 113.715 1.00 158.84 88 VAL G C 1
ATOM 10106 O O . VAL G 2 88 ? 179.802 127.717 113.331 1.00 158.84 88 VAL G O 1
ATOM 10110 N N . GLU G 2 89 ? 178.367 129.228 114.175 1.00 162.89 89 GLU G N 1
ATOM 10111 C CA . GLU G 2 89 ? 179.398 130.256 114.219 1.00 162.89 89 GLU G CA 1
ATOM 10112 C C . GLU G 2 89 ? 180.484 129.901 115.221 1.00 162.89 89 GLU G C 1
ATOM 10113 O O . GLU G 2 89 ? 181.656 130.228 115.016 1.00 162.89 89 GLU G O 1
ATOM 10119 N N . ARG G 2 90 ? 180.119 129.217 116.302 1.00 163.43 90 ARG G N 1
ATOM 10120 C CA . ARG G 2 90 ? 181.098 128.854 117.315 1.00 163.43 90 ARG G CA 1
ATOM 10121 C C . ARG G 2 90 ? 182.090 127.845 116.767 1.00 163.43 90 ARG G C 1
ATOM 10122 O O . ARG G 2 90 ? 183.305 128.019 116.898 1.00 163.43 90 ARG G O 1
ATOM 10130 N N . ALA G 2 91 ? 181.584 126.770 116.161 1.00 173.20 91 ALA G N 1
ATOM 10131 C CA . ALA G 2 91 ? 182.477 125.810 115.521 1.00 173.20 91 ALA G CA 1
ATOM 10132 C C . ALA G 2 91 ? 183.315 126.481 114.442 1.00 173.20 91 ALA G C 1
ATOM 10133 O O . ALA G 2 91 ? 184.513 126.195 114.304 1.00 173.20 91 ALA G O 1
ATOM 10135 N N . GLU G 2 92 ? 182.705 127.389 113.673 1.00 176.83 92 GLU G N 1
ATOM 10136 C CA . GLU G 2 92 ? 183.451 128.105 112.648 1.00 176.83 92 GLU G CA 1
ATOM 10137 C C . GLU G 2 92 ? 184.612 128.880 113.252 1.00 176.83 92 GLU G C 1
ATOM 10138 O O . GLU G 2 92 ? 185.733 128.823 112.744 1.00 176.83 92 GLU G O 1
ATOM 10144 N N . LEU G 2 93 ? 184.363 129.606 114.341 1.00 179.22 93 LEU G N 1
ATOM 10145 C CA . LEU G 2 93 ? 185.418 130.412 114.944 1.00 179.22 93 LEU G CA 1
ATOM 10146 C C . LEU G 2 93 ? 186.489 129.540 115.581 1.00 179.22 93 LEU G C 1
ATOM 10147 O O . LEU G 2 93 ? 187.679 129.876 115.536 1.00 179.22 93 LEU G O 1
ATOM 10152 N N . GLN G 2 94 ? 186.088 128.426 116.197 1.00 184.64 94 GLN G N 1
ATOM 10153 C CA . GLN G 2 94 ? 187.079 127.496 116.728 1.00 184.64 94 GLN G CA 1
ATOM 10154 C C . GLN G 2 94 ? 188.012 127.014 115.628 1.00 184.64 94 GLN G C 1
ATOM 10155 O O . GLN G 2 94 ? 189.239 127.100 115.760 1.00 184.64 94 GLN G O 1
ATOM 10161 N N . ALA G 2 95 ? 187.446 126.521 114.524 1.00 192.75 95 ALA G N 1
ATOM 10162 C CA . ALA G 2 95 ? 188.279 126.047 113.424 1.00 192.75 95 ALA G CA 1
ATOM 10163 C C . ALA G 2 95 ? 189.105 127.180 112.827 1.00 192.75 95 ALA G C 1
ATOM 10164 O O . ALA G 2 95 ? 190.250 126.971 112.409 1.00 192.75 95 ALA G O 1
ATOM 10166 N N . ARG G 2 96 ? 188.547 128.391 112.790 1.00 195.34 96 ARG G N 1
ATOM 10167 C CA . ARG G 2 96 ? 189.265 129.520 112.215 1.00 195.34 96 ARG G CA 1
ATOM 10168 C C . ARG G 2 96 ? 190.494 129.866 113.038 1.00 195.34 96 ARG G C 1
ATOM 10169 O O . ARG G 2 96 ? 191.588 130.046 112.490 1.00 195.34 96 ARG G O 1
ATOM 10177 N N . ILE G 2 97 ? 190.338 129.971 114.358 1.00 194.91 97 ILE G N 1
ATOM 10178 C CA . ILE G 2 97 ? 191.492 130.284 115.191 1.00 194.91 97 ILE G CA 1
ATOM 10179 C C . ILE G 2 97 ? 192.462 129.112 115.212 1.00 194.91 97 ILE G C 1
ATOM 10180 O O . ILE G 2 97 ? 193.673 129.303 115.344 1.00 194.91 97 ILE G O 1
ATOM 10185 N N . ALA G 2 98 ? 191.959 127.885 115.053 1.00 201.17 98 ALA G N 1
ATOM 10186 C CA . ALA G 2 98 ? 192.867 126.749 114.937 1.00 201.17 98 ALA G CA 1
ATOM 10187 C C . ALA G 2 98 ? 193.748 126.884 113.703 1.00 201.17 98 ALA G C 1
ATOM 10188 O O . ALA G 2 98 ? 194.974 126.729 113.780 1.00 201.17 98 ALA G O 1
ATOM 10190 N N . PHE G 2 99 ? 193.139 127.197 112.558 1.00 205.88 99 PHE G N 1
ATOM 10191 C CA . PHE G 2 99 ? 193.899 127.380 111.326 1.00 205.88 99 PHE G CA 1
ATOM 10192 C C . PHE G 2 99 ? 194.873 128.542 111.446 1.00 205.88 99 PHE G C 1
ATOM 10193 O O . PHE G 2 99 ? 196.014 128.461 110.981 1.00 205.88 99 PHE G O 1
ATOM 10201 N N . LEU G 2 100 ? 194.435 129.646 112.049 1.00 212.07 100 LEU G N 1
ATOM 10202 C CA . LEU G 2 100 ? 195.304 130.814 112.130 1.00 212.07 100 LEU G CA 1
ATOM 10203 C C . LEU G 2 100 ? 196.449 130.600 113.114 1.00 212.07 100 LEU G C 1
ATOM 10204 O O . LEU G 2 100 ? 197.564 131.072 112.874 1.00 212.07 100 LEU 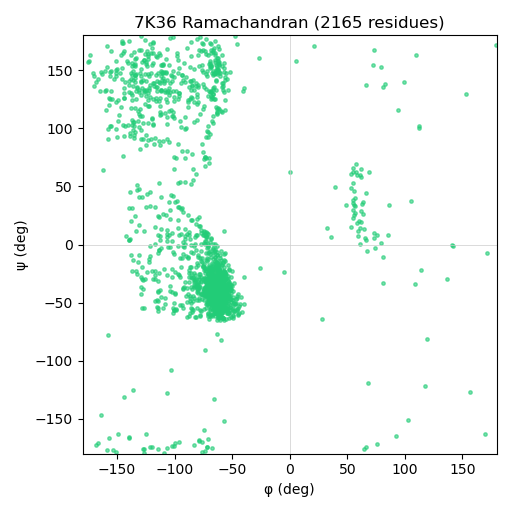G O 1
ATOM 10209 N N . GLN G 2 101 ? 196.207 129.880 114.212 1.00 219.95 101 GLN G N 1
ATOM 10210 C CA . GLN G 2 101 ? 197.299 129.498 115.097 1.00 219.95 101 GLN G CA 1
ATOM 10211 C C . GLN G 2 101 ? 198.267 128.557 114.393 1.00 219.95 101 GLN G C 1
ATOM 10212 O O . GLN G 2 101 ? 199.485 128.650 114.584 1.00 219.95 101 GLN G O 1
ATOM 10214 N N . GLY G 2 102 ? 197.744 127.639 113.576 1.00 229.65 102 GLY G N 1
ATOM 10215 C CA . GLY G 2 102 ? 198.622 126.793 112.786 1.00 229.65 102 GLY G CA 1
ATOM 10216 C C . GLY G 2 102 ? 199.462 127.589 111.807 1.00 229.65 102 GLY G C 1
ATOM 10217 O O . GLY G 2 102 ? 200.640 127.294 111.599 1.00 229.65 102 GLY G O 1
ATOM 10218 N N . GLU G 2 103 ? 198.868 128.615 111.198 1.00 233.00 103 GLU G N 1
ATOM 10219 C CA . GLU G 2 103 ? 199.614 129.478 110.288 1.00 233.00 103 GLU G CA 1
ATOM 10220 C C . GLU G 2 103 ? 200.685 130.259 111.035 1.00 233.00 103 GLU G C 1
ATOM 10221 O O . GLU G 2 103 ? 201.794 130.454 110.529 1.00 233.00 103 GLU G O 1
ATOM 10223 N N . ARG G 2 104 ? 200.365 130.724 112.244 1.00 237.48 104 ARG G N 1
ATOM 10224 C CA . ARG G 2 104 ? 201.358 131.422 113.053 1.00 237.48 104 ARG G CA 1
ATOM 10225 C C . ARG G 2 104 ? 202.509 130.497 113.429 1.00 237.48 104 ARG G C 1
ATOM 10226 O O . ARG G 2 104 ? 203.676 130.899 113.391 1.00 237.48 104 ARG G O 1
ATOM 10228 N N . LYS G 2 105 ? 202.200 129.248 113.784 1.00 245.85 105 LYS G N 1
ATOM 10229 C CA . LYS G 2 105 ? 203.253 128.287 114.100 1.00 245.85 105 LYS G CA 1
ATOM 10230 C C . LYS G 2 105 ? 204.102 127.974 112.872 1.00 245.85 105 LYS G C 1
ATOM 10231 O O . LYS G 2 105 ? 205.330 127.840 112.967 1.00 245.85 105 LYS G O 1
ATOM 10233 N N . GLY G 2 106 ? 203.460 127.846 111.709 1.00 254.39 106 GLY G N 1
ATOM 10234 C CA . GLY G 2 106 ? 204.208 127.629 110.484 1.00 254.39 106 GLY G CA 1
ATOM 10235 C C . GLY G 2 106 ? 205.116 128.794 110.149 1.00 254.39 106 GLY G C 1
ATOM 10236 O O . GLY G 2 106 ? 206.262 128.601 109.745 1.00 254.39 106 GLY G O 1
ATOM 10237 N N . GLN G 2 107 ? 204.623 130.022 110.332 1.00 259.19 107 GLN G N 1
ATOM 10238 C CA . GLN G 2 107 ? 205.453 131.198 110.095 1.00 259.19 107 GLN G CA 1
ATOM 10239 C C . GLN G 2 107 ? 206.574 131.294 111.121 1.00 259.19 107 GLN G C 1
ATOM 10240 O O . GLN G 2 107 ? 207.649 131.823 110.826 1.00 259.19 107 GLN G O 1
ATOM 10242 N N . GLU G 2 108 ? 206.344 130.779 112.331 1.00 264.91 108 GLU G N 1
ATOM 10243 C CA . GLU G 2 108 ? 207.405 130.743 113.334 1.00 264.91 108 GLU G CA 1
ATOM 10244 C C . GLU G 2 108 ? 208.518 129.789 112.921 1.00 264.91 108 GLU G C 1
ATOM 10245 O O . GLU G 2 108 ? 209.703 130.149 112.951 1.00 264.91 108 GLU G O 1
ATOM 10247 N N . ASN G 2 109 ? 208.154 128.561 112.546 1.00 271.91 109 ASN G N 1
ATOM 10248 C CA . ASN G 2 109 ? 209.147 127.632 112.014 1.00 271.91 109 ASN G CA 1
ATOM 10249 C C . ASN G 2 109 ? 209.814 128.204 110.769 1.00 271.91 109 ASN G C 1
ATOM 10250 O O . ASN G 2 109 ? 211.004 127.973 110.526 1.00 271.91 109 ASN G O 1
ATOM 10252 N N . LEU G 2 110 ? 209.063 128.976 109.981 1.00 277.96 110 LEU G N 1
ATOM 10253 C CA . LEU G 2 110 ? 209.618 129.599 108.787 1.00 277.96 110 LEU G CA 1
ATOM 10254 C C . LEU G 2 110 ? 210.675 130.631 109.143 1.00 277.96 110 LEU G C 1
ATOM 10255 O O . LEU G 2 110 ? 211.750 130.654 108.541 1.00 277.96 110 LEU G O 1
ATOM 10257 N N . LYS G 2 111 ? 210.383 131.501 110.110 1.00 285.79 111 LYS G N 1
ATOM 10258 C CA . LYS G 2 111 ? 211.361 132.498 110.532 1.00 285.79 111 LYS G CA 1
ATOM 10259 C C . LYS G 2 111 ? 212.582 131.835 111.157 1.00 285.79 111 LYS G C 1
ATOM 10260 O O . LYS G 2 111 ? 213.712 132.313 110.990 1.00 285.79 111 LYS G O 1
ATOM 10262 N N . LYS G 2 112 ? 212.374 130.728 111.876 1.00 293.03 112 LYS G N 1
ATOM 10263 C CA . LYS G 2 112 ? 213.506 129.970 112.399 1.00 293.03 112 LYS G CA 1
ATOM 10264 C C . LYS G 2 112 ? 214.378 129.434 111.269 1.00 293.03 112 LYS G C 1
ATOM 10265 O O . LYS G 2 112 ? 215.609 129.564 111.303 1.00 293.03 112 LYS G O 1
ATOM 10267 N N . ASP G 2 113 ? 213.757 128.836 110.251 1.00 299.50 113 ASP G N 1
ATOM 10268 C CA . ASP G 2 113 ? 214.519 128.353 109.104 1.00 299.50 113 ASP G CA 1
ATOM 10269 C C . ASP G 2 113 ? 215.209 129.503 108.378 1.00 299.50 113 ASP G C 1
ATOM 10270 O O . ASP G 2 113 ? 216.320 129.344 107.859 1.00 299.50 113 ASP G O 1
ATOM 10272 N N . LEU G 2 114 ? 214.571 130.675 108.346 1.00 298.71 114 LEU G N 1
ATOM 10273 C CA . LEU G 2 114 ? 215.143 131.813 107.637 1.00 298.71 114 LEU G CA 1
ATOM 10274 C C . LEU G 2 114 ? 216.376 132.341 108.353 1.00 298.71 114 LEU G C 1
ATOM 10275 O O . LEU G 2 114 ? 217.389 132.639 107.713 1.00 298.71 114 LEU G O 1
ATOM 10280 N N . VAL G 2 115 ? 216.316 132.464 109.680 1.00 302.30 115 VAL G N 1
ATOM 10281 C CA . VAL G 2 115 ? 217.502 132.904 110.410 1.00 302.30 115 VAL G CA 1
ATOM 10282 C C . VAL G 2 115 ? 218.592 131.840 110.335 1.00 302.30 115 VAL G C 1
ATOM 10283 O O . VAL G 2 115 ? 219.788 132.158 110.270 1.00 302.30 115 VAL G O 1
ATOM 10287 N N . ARG G 2 116 ? 218.199 130.561 110.306 1.00 305.23 116 ARG G N 1
ATOM 10288 C CA . ARG G 2 116 ? 219.184 129.500 110.122 1.00 305.23 116 ARG G CA 1
ATOM 10289 C C . ARG G 2 116 ? 219.902 129.641 108.785 1.00 305.23 116 ARG G C 1
ATOM 10290 O O . ARG G 2 116 ? 221.130 129.522 108.713 1.00 305.23 116 ARG G O 1
ATOM 10292 N N . ARG G 2 117 ? 219.150 129.900 107.714 1.00 305.45 117 ARG G N 1
ATOM 10293 C CA . ARG G 2 117 ? 219.765 130.063 106.401 1.00 305.45 117 ARG G CA 1
ATOM 10294 C C . ARG G 2 117 ? 220.601 131.333 106.339 1.00 305.45 117 ARG G C 1
ATOM 10295 O O . ARG G 2 117 ? 221.634 131.370 105.660 1.00 305.45 117 ARG G O 1
ATOM 10297 N N . ILE G 2 118 ? 220.166 132.386 107.033 1.00 303.44 118 ILE G N 1
ATOM 10298 C CA . ILE G 2 118 ? 220.944 133.620 107.087 1.00 303.44 118 ILE G CA 1
ATOM 10299 C C . ILE G 2 118 ? 222.300 133.360 107.728 1.00 303.44 118 ILE G C 1
ATOM 10300 O O . ILE G 2 118 ? 223.340 133.796 107.218 1.00 303.44 118 ILE G O 1
ATOM 10305 N N . LYS G 2 119 ? 222.312 132.640 108.851 1.00 306.29 119 LYS G N 1
ATOM 10306 C CA . LYS G 2 119 ? 223.580 132.253 109.462 1.00 306.29 119 LYS G CA 1
ATOM 10307 C C . LYS G 2 119 ? 224.377 131.337 108.539 1.00 306.29 119 LYS G C 1
ATOM 10308 O O . LYS G 2 119 ? 225.613 131.383 108.522 1.00 306.29 119 LYS G O 1
ATOM 10310 N N . MET G 2 120 ? 223.686 130.502 107.759 1.00 304.45 120 MET G N 1
ATOM 10311 C CA . MET G 2 120 ? 224.378 129.560 106.885 1.00 304.45 120 MET G CA 1
ATOM 10312 C C . MET G 2 120 ? 225.035 130.269 105.706 1.00 304.45 120 MET G C 1
ATOM 10313 O O . MET G 2 120 ? 226.160 129.932 105.319 1.00 304.45 120 MET G O 1
ATOM 10315 N N . LEU G 2 121 ? 224.351 131.247 105.120 1.00 299.73 121 LEU G N 1
ATOM 10316 C CA . LEU G 2 121 ? 224.893 131.964 103.970 1.00 299.73 121 LEU G CA 1
ATOM 10317 C C . LEU G 2 121 ? 225.895 133.023 104.417 1.00 299.73 121 LEU G C 1
ATOM 10318 O O . LEU G 2 121 ? 226.499 133.706 103.590 1.00 299.73 121 LEU G O 1
ATOM 10323 N N . ARG H 4 12 ? 80.882 115.151 180.708 1.00 159.70 12 ARG H N 1
ATOM 10324 C CA . ARG H 4 12 ? 80.518 116.246 179.815 1.00 159.70 12 ARG H CA 1
ATOM 10325 C C . ARG H 4 12 ? 79.086 116.689 180.046 1.00 159.70 12 ARG H C 1
ATOM 10326 O O . ARG H 4 12 ? 78.402 116.186 180.937 1.00 159.70 12 ARG H O 1
ATOM 10328 N N . ASN H 4 13 ? 78.651 117.650 179.236 1.00 169.13 13 ASN H N 1
ATOM 10329 C CA . ASN H 4 13 ? 77.251 118.039 179.134 1.00 169.13 13 ASN H CA 1
ATOM 10330 C C . ASN H 4 13 ? 76.905 118.159 177.658 1.00 169.13 13 ASN H C 1
ATOM 10331 O O . ASN H 4 13 ? 77.165 119.194 177.035 1.00 169.13 13 ASN H O 1
ATOM 10336 N N . ARG H 4 14 ? 76.326 117.102 177.104 1.00 179.39 14 ARG H N 1
ATOM 10337 C CA . ARG H 4 14 ? 75.889 117.104 175.720 1.00 179.39 14 ARG H CA 1
ATOM 10338 C C . ARG H 4 14 ? 74.770 118.122 175.546 1.00 179.39 14 ARG H C 1
ATOM 10339 O O . ARG H 4 14 ? 74.196 118.604 176.523 1.00 179.39 14 ARG H O 1
ATOM 10341 N N . PRO H 4 15 ? 74.441 118.493 174.313 1.00 182.89 15 PRO H N 1
ATOM 10342 C CA . PRO H 4 15 ? 73.332 119.425 174.103 1.00 182.89 15 PRO H CA 1
ATOM 10343 C C . PRO H 4 15 ? 71.989 118.804 174.458 1.00 182.89 15 PRO H C 1
ATOM 10344 O O . PRO H 4 15 ? 71.874 117.616 174.761 1.00 182.89 15 PRO H O 1
ATOM 10348 N N . GLY H 4 16 ? 70.963 119.648 174.429 1.00 181.28 16 GLY H N 1
ATOM 10349 C CA . GLY H 4 16 ? 69.632 119.207 174.813 1.00 181.28 16 GLY H CA 1
ATOM 10350 C C . GLY H 4 16 ? 69.441 119.063 176.307 1.00 181.28 16 GLY H C 1
ATOM 10351 O O . GLY H 4 16 ? 68.407 118.547 176.751 1.00 181.28 16 GLY H O 1
ATOM 10352 N N . THR H 4 17 ? 70.418 119.507 177.097 1.00 179.43 17 THR H N 1
ATOM 10353 C CA . THR H 4 17 ? 70.353 119.450 178.553 1.00 179.43 17 THR H CA 1
ATOM 10354 C C . THR H 4 17 ? 70.019 120.810 179.158 1.00 179.43 17 THR H C 1
ATOM 10355 O O . THR H 4 17 ? 70.839 121.732 179.125 1.00 179.43 17 THR H O 1
ATOM 10359 N N . LYS H 4 18 ? 68.822 120.939 179.723 1.00 172.58 18 LYS H N 1
ATOM 10360 C CA . LYS H 4 18 ? 68.183 122.240 179.945 1.00 172.58 18 LYS H CA 1
ATOM 10361 C C . LYS H 4 18 ? 69.004 123.083 180.920 1.00 172.58 18 LYS H C 1
ATOM 10362 O O . LYS H 4 18 ? 69.721 123.993 180.477 1.00 172.58 18 LYS H O 1
ATOM 10364 N N . ALA H 4 19 ? 68.952 122.823 182.223 1.00 162.10 19 ALA H N 1
ATOM 10365 C CA . ALA H 4 19 ? 69.725 123.621 183.166 1.00 162.10 19 ALA H CA 1
ATOM 10366 C C . ALA H 4 19 ? 70.577 122.769 184.092 1.00 162.10 19 ALA H C 1
ATOM 10367 O O . ALA H 4 19 ? 71.797 122.944 184.180 1.00 162.10 19 ALA H O 1
ATOM 10369 N N . GLN H 4 20 ? 69.926 121.830 184.780 1.00 162.66 20 GLN H N 1
ATOM 10370 C CA . GLN H 4 20 ? 70.547 121.198 185.937 1.00 162.66 20 GLN H CA 1
ATOM 10371 C C . GLN H 4 20 ? 71.392 119.999 185.542 1.00 162.66 20 GLN H C 1
ATOM 10372 O O . GLN H 4 20 ? 72.285 119.597 186.298 1.00 162.66 20 GLN H O 1
ATOM 10374 N N . ASP H 4 21 ? 71.132 119.413 184.372 1.00 162.63 21 ASP H N 1
ATOM 10375 C CA . ASP H 4 21 ? 71.975 118.325 183.897 1.00 162.63 21 ASP H CA 1
ATOM 10376 C C . ASP H 4 21 ? 73.437 118.739 183.817 1.00 162.63 21 ASP H C 1
ATOM 10377 O O . ASP H 4 21 ? 74.321 117.877 183.880 1.00 162.63 21 ASP H O 1
ATOM 10379 N N . PHE H 4 22 ? 73.699 120.043 183.700 1.00 163.39 22 PHE H N 1
ATOM 10380 C CA . PHE H 4 22 ? 75.067 120.547 183.687 1.00 163.39 22 PHE H CA 1
ATOM 10381 C C . PHE H 4 22 ? 75.836 120.108 184.924 1.00 163.39 22 PHE H C 1
ATOM 10382 O O . PHE H 4 22 ? 77.045 119.857 184.858 1.00 163.39 22 PHE H O 1
ATOM 10390 N N . TYR H 4 23 ? 75.158 120.020 186.061 1.00 160.55 23 TYR H N 1
ATOM 10391 C CA . TYR H 4 23 ? 75.802 119.590 187.290 1.00 160.55 23 TYR H CA 1
ATOM 10392 C C . TYR H 4 23 ? 75.473 118.134 187.572 1.00 160.55 23 TYR H C 1
ATOM 10393 O O . TYR H 4 23 ? 76.014 117.538 188.501 1.00 160.55 23 TYR H O 1
ATOM 10395 N N . ASN H 4 24 ? 74.587 117.561 186.766 1.00 156.82 24 ASN H N 1
ATOM 10396 C CA . ASN H 4 24 ? 74.199 116.171 186.955 1.00 156.82 24 ASN H CA 1
ATOM 10397 C C . ASN H 4 24 ? 75.287 115.248 186.436 1.00 156.82 24 ASN H C 1
ATOM 10398 O O . ASN H 4 24 ? 75.285 114.052 186.723 1.00 156.82 24 ASN H O 1
ATOM 10400 N N . TRP H 4 25 ? 76.215 115.804 185.668 1.00 150.62 25 TRP H N 1
ATOM 10401 C CA . TRP H 4 25 ? 77.345 115.032 185.182 1.00 150.62 25 TRP H CA 1
ATOM 10402 C C . TRP H 4 25 ? 78.226 114.608 186.351 1.00 150.62 25 TRP H C 1
ATOM 10403 O O . TRP H 4 25 ? 78.417 113.419 186.597 1.00 150.62 25 TRP H O 1
ATOM 10414 N N . THR H 4 36 ? 93.548 118.254 181.486 1.00 140.75 36 THR H N 1
ATOM 10415 C CA . THR H 4 36 ? 94.550 119.216 181.924 1.00 140.75 36 THR H CA 1
ATOM 10416 C C . THR H 4 36 ? 93.917 120.435 182.576 1.00 140.75 36 THR H C 1
ATOM 10417 O O . THR H 4 36 ? 92.735 120.716 182.378 1.00 140.75 36 THR H O 1
ATOM 10421 N N . LEU H 4 37 ? 94.726 121.149 183.357 1.00 142.75 37 LEU H N 1
ATOM 10422 C CA . LEU H 4 37 ? 94.326 122.415 183.964 1.00 142.75 37 LEU H CA 1
ATOM 10423 C C . LEU H 4 37 ? 93.069 122.254 184.810 1.00 142.75 37 LEU H C 1
ATOM 10424 O O . LEU H 4 37 ? 92.193 123.119 184.831 1.00 142.75 37 LEU H O 1
ATOM 10429 N N . ALA H 4 38 ? 92.991 121.140 185.537 1.00 147.66 38 ALA H N 1
ATOM 10430 C CA . ALA H 4 38 ? 91.859 120.845 186.402 1.00 147.66 38 ALA H CA 1
ATOM 10431 C C . ALA H 4 38 ? 91.716 121.857 187.530 1.00 147.66 38 ALA H C 1
ATOM 10432 O O . ALA H 4 38 ? 90.728 121.813 188.271 1.00 147.66 38 ALA H O 1
ATOM 10434 N N . VAL H 4 39 ? 92.683 122.768 187.672 1.00 151.20 39 VAL H N 1
ATOM 10435 C CA . VAL H 4 39 ? 92.568 123.816 188.678 1.00 151.20 39 VAL H CA 1
ATOM 10436 C C . VAL H 4 39 ? 91.311 124.638 188.433 1.00 151.20 39 VAL H C 1
ATOM 10437 O O . VAL H 4 39 ? 90.587 124.988 189.373 1.00 151.20 39 VAL H O 1
ATOM 10441 N N . GLN H 4 40 ? 90.996 124.906 187.165 1.00 150.14 40 GLN H N 1
ATOM 10442 C CA . GLN H 4 40 ? 89.749 125.586 186.851 1.00 150.14 40 GLN H CA 1
ATOM 10443 C C . GLN H 4 40 ? 88.562 124.666 187.089 1.00 150.14 40 GLN H C 1
ATOM 10444 O O . GLN H 4 40 ? 87.522 125.100 187.591 1.00 150.14 40 GLN H O 1
ATOM 10450 N N . GLN H 4 41 ? 88.704 123.387 186.748 1.00 147.18 41 GLN H N 1
ATOM 10451 C CA . GLN H 4 41 ? 87.644 122.430 187.044 1.00 147.18 41 GLN H CA 1
ATOM 10452 C C . GLN H 4 41 ? 87.482 122.246 188.545 1.00 147.18 41 GLN H C 1
ATOM 10453 O O . GLN H 4 41 ? 86.366 122.052 189.037 1.00 147.18 41 GLN H O 1
ATOM 10459 N N . TYR H 4 42 ? 88.585 122.312 189.289 1.00 146.63 42 TYR H N 1
ATOM 10460 C CA . TYR H 4 42 ? 88.505 122.259 190.744 1.00 146.63 42 TYR H CA 1
ATOM 10461 C C . TYR H 4 42 ? 87.726 123.457 191.279 1.00 146.63 42 TYR H C 1
ATOM 10462 O O . TYR H 4 42 ? 86.832 123.312 192.123 1.00 146.63 42 TYR H O 1
ATOM 10471 N N . ILE H 4 43 ? 88.052 124.653 190.788 1.00 147.11 43 ILE H N 1
ATOM 10472 C CA . ILE H 4 43 ? 87.351 125.870 191.181 1.00 147.11 43 ILE H CA 1
ATOM 10473 C C . ILE H 4 43 ? 85.873 125.731 190.857 1.00 147.11 43 ILE H C 1
ATOM 10474 O O . ILE H 4 43 ? 85.012 126.102 191.659 1.00 147.11 43 ILE H O 1
ATOM 10479 N N . GLN H 4 44 ? 85.575 125.194 189.676 1.00 147.24 44 GLN H N 1
ATOM 10480 C CA . GLN H 4 44 ? 84.190 125.057 189.246 1.00 147.24 44 GLN H CA 1
ATOM 10481 C C . GLN H 4 44 ? 83.433 124.082 190.134 1.00 147.24 44 GLN H C 1
ATOM 10482 O O . GLN H 4 44 ? 82.277 124.328 190.493 1.00 147.24 44 GLN H O 1
ATOM 10488 N N . GLN H 4 45 ? 84.064 122.962 190.480 1.00 144.39 45 GLN H N 1
ATOM 10489 C CA . GLN H 4 45 ? 83.435 122.006 191.379 1.00 144.39 45 GLN H CA 1
ATOM 10490 C C . GLN H 4 45 ? 83.171 122.642 192.735 1.00 144.39 45 GLN H C 1
ATOM 10491 O O . GLN H 4 45 ? 82.099 122.454 193.323 1.00 144.39 45 GLN H O 1
ATOM 10497 N N . ASN H 4 46 ? 84.126 123.432 193.228 1.00 149.74 46 ASN H N 1
ATOM 10498 C CA . ASN H 4 46 ? 83.940 124.103 194.510 1.00 149.74 46 ASN H CA 1
ATOM 10499 C C . ASN H 4 46 ? 82.815 125.126 194.437 1.00 149.74 46 ASN H C 1
ATOM 10500 O O . ASN H 4 46 ? 82.052 125.291 195.396 1.00 149.74 46 ASN H O 1
ATOM 10505 N N . ILE H 4 47 ? 82.695 125.818 193.307 1.00 148.09 47 ILE H N 1
ATOM 10506 C CA . ILE H 4 47 ? 81.647 126.819 193.150 1.00 148.09 47 ILE H CA 1
ATOM 10507 C C . ILE H 4 47 ? 80.281 126.150 193.102 1.00 148.09 47 ILE H C 1
ATOM 10508 O O . ILE H 4 47 ? 79.356 126.533 193.826 1.00 148.09 47 ILE H O 1
ATOM 10513 N N . ARG H 4 48 ? 80.136 125.140 192.244 1.00 146.72 48 ARG H N 1
ATOM 10514 C CA . ARG H 4 48 ? 78.876 124.419 192.140 1.00 146.72 48 ARG H CA 1
ATOM 10515 C C . ARG H 4 48 ? 78.504 123.727 193.440 1.00 146.72 48 ARG H C 1
ATOM 10516 O O . ARG H 4 48 ? 77.315 123.501 193.685 1.00 146.72 48 ARG H O 1
ATOM 10524 N N . ALA H 4 49 ? 79.492 123.373 194.267 1.00 150.92 49 ALA H N 1
ATOM 10525 C CA . ALA H 4 49 ? 79.199 122.815 195.582 1.00 150.92 49 ALA H CA 1
ATOM 10526 C C . ALA H 4 49 ? 78.236 123.716 196.342 1.00 150.92 49 ALA H C 1
ATOM 10527 O O . ALA H 4 49 ? 77.159 123.286 196.768 1.00 150.92 49 ALA H O 1
ATOM 10529 N N . ASP H 4 50 ? 78.612 124.980 196.508 1.00 153.75 50 ASP H N 1
ATOM 10530 C CA . ASP H 4 50 ? 77.702 126.020 196.960 1.00 153.75 50 ASP H CA 1
ATOM 10531 C C . ASP H 4 50 ? 78.376 127.363 196.749 1.00 153.75 50 ASP H C 1
ATOM 10532 O O . ASP H 4 50 ? 79.576 127.503 196.994 1.00 153.75 50 ASP H O 1
ATOM 10537 N N . CYS H 4 51 ? 77.600 128.340 196.308 1.00 155.57 51 CYS H N 1
ATOM 10538 C CA . CYS H 4 51 ? 78.105 129.696 196.151 1.00 155.57 51 CYS H CA 1
ATOM 10539 C C . CYS H 4 51 ? 78.268 130.404 197.469 1.00 155.57 51 CYS H C 1
ATOM 10540 O O . CYS H 4 51 ? 78.479 131.622 197.492 1.00 155.57 51 CYS H O 1
ATOM 10543 N N . SER H 4 52 ? 78.168 129.662 198.570 1.00 157.90 52 SER H N 1
ATOM 10544 C CA . SER H 4 52 ? 78.208 130.222 199.913 1.00 157.90 52 SER H CA 1
ATOM 10545 C C . SER H 4 52 ? 79.554 130.022 200.596 1.00 157.90 52 SER H C 1
ATOM 10546 O O . SER H 4 52 ? 80.054 130.938 201.255 1.00 157.90 52 SER H O 1
ATOM 10549 N N . ASN H 4 53 ? 80.159 128.847 200.445 1.00 159.96 53 ASN H N 1
ATOM 10550 C CA . ASN H 4 53 ? 81.363 128.520 201.196 1.00 159.96 53 ASN H CA 1
ATOM 10551 C C . ASN H 4 53 ? 82.559 129.321 200.701 1.00 159.96 53 ASN H C 1
ATOM 10552 O O . ASN H 4 53 ? 83.207 128.953 199.718 1.00 159.96 53 ASN H O 1
ATOM 10557 N N . ILE H 4 54 ? 82.856 130.421 201.390 1.00 160.38 54 ILE H N 1
ATOM 10558 C CA . ILE H 4 54 ? 83.932 131.311 200.963 1.00 160.38 54 ILE H CA 1
ATOM 10559 C C . ILE H 4 54 ? 85.282 130.622 201.100 1.00 160.38 54 ILE H C 1
ATOM 10560 O O . ILE H 4 54 ? 86.005 130.422 200.116 1.00 160.38 54 ILE H O 1
ATOM 10565 N N . ASP H 4 55 ? 85.640 130.257 202.330 1.00 163.19 55 ASP H N 1
ATOM 10566 C CA . ASP H 4 55 ? 86.937 129.641 202.580 1.00 163.19 55 ASP H CA 1
ATOM 10567 C C . ASP H 4 55 ? 87.102 128.350 201.792 1.00 163.19 55 ASP H C 1
ATOM 10568 O O . ASP H 4 55 ? 88.146 128.130 201.171 1.00 163.19 55 ASP H O 1
ATOM 10573 N N . LYS H 4 56 ? 86.077 127.494 201.792 1.00 161.23 56 LYS H N 1
ATOM 10574 C CA . LYS H 4 56 ? 86.203 126.185 201.158 1.00 161.23 56 LYS H CA 1
ATOM 10575 C C . LYS H 4 56 ? 86.656 126.307 199.710 1.00 161.23 56 LYS H C 1
ATOM 10576 O O . LYS H 4 56 ? 87.531 125.558 199.260 1.00 161.23 56 LYS H O 1
ATOM 10582 N N . ILE H 4 57 ? 86.082 127.255 198.966 1.00 160.91 57 ILE H N 1
ATOM 10583 C CA . ILE H 4 57 ? 86.581 127.542 197.624 1.00 160.91 57 ILE H CA 1
ATOM 10584 C C . ILE H 4 57 ? 87.962 128.174 197.700 1.00 160.91 57 ILE H C 1
ATOM 10585 O O . ILE H 4 57 ? 88.876 127.801 196.955 1.00 160.91 57 ILE H O 1
ATOM 10590 N N . LEU H 4 58 ? 88.139 129.131 198.607 1.00 161.37 58 LEU H N 1
ATOM 10591 C CA . LEU H 4 58 ? 89.417 129.801 198.786 1.00 161.37 58 LEU H CA 1
ATOM 10592 C C . LEU H 4 58 ? 90.466 128.920 199.454 1.00 161.37 58 LEU H C 1
ATOM 10593 O O . LEU H 4 58 ? 91.571 129.400 199.719 1.00 161.37 58 LEU H O 1
ATOM 10598 N N . GLU H 4 59 ? 90.152 127.663 199.741 1.00 162.08 59 GLU H N 1
ATOM 10599 C CA . GLU H 4 59 ? 91.159 126.729 200.239 1.00 162.08 59 GLU H CA 1
ATOM 10600 C C . GLU H 4 59 ? 92.021 126.245 199.078 1.00 162.08 59 GLU H C 1
ATOM 10601 O O . GLU H 4 59 ? 91.517 125.519 198.210 1.00 162.08 59 GLU H O 1
ATOM 10607 N N . PRO H 4 60 ? 93.308 126.603 199.015 1.00 155.44 60 PRO H N 1
ATOM 10608 C CA . PRO H 4 60 ? 94.127 126.189 197.875 1.00 155.44 60 PRO H CA 1
ATOM 10609 C C . PRO H 4 60 ? 94.225 124.674 197.801 1.00 155.44 60 PRO H C 1
ATOM 10610 O O . PRO H 4 60 ? 94.021 123.978 198.807 1.00 155.44 60 PRO H O 1
ATOM 10614 N N . PRO H 4 61 ? 94.538 124.120 196.624 1.00 151.56 61 PRO H N 1
ATOM 10615 C CA . PRO H 4 61 ? 94.636 122.667 196.476 1.00 151.56 61 PRO H CA 1
ATOM 10616 C C . PRO H 4 61 ? 95.910 122.108 197.097 1.00 151.56 61 PRO H C 1
ATOM 10617 O O . PRO H 4 61 ? 96.579 121.308 196.444 1.00 151.56 61 PRO H O 1
ATOM 10621 N N . ASP H 4 65 ? 100.114 124.825 194.716 1.00 153.99 65 ASP H N 1
ATOM 10622 C CA . ASP H 4 65 ? 100.670 126.081 194.230 1.00 153.99 65 ASP H CA 1
ATOM 10623 C C . ASP H 4 65 ? 99.966 127.262 194.884 1.00 153.99 65 ASP H C 1
ATOM 10624 O O . ASP H 4 65 ? 98.974 127.086 195.590 1.00 153.99 65 ASP H O 1
ATOM 10629 N N . GLU H 4 66 ? 100.495 128.458 194.668 1.00 158.28 66 GLU H N 1
ATOM 10630 C CA . GLU H 4 66 ? 99.829 129.673 195.123 1.00 158.28 66 GLU H CA 1
ATOM 10631 C C . GLU H 4 66 ? 99.688 130.719 194.028 1.00 158.28 66 GLU H C 1
ATOM 10632 O O . GLU H 4 66 ? 98.666 131.405 193.972 1.00 158.28 66 GLU H O 1
ATOM 10638 N N . GLY H 4 67 ? 100.676 130.847 193.148 1.00 155.70 67 GLY H N 1
ATOM 10639 C CA . GLY H 4 67 ? 100.645 131.874 192.124 1.00 155.70 67 GLY H CA 1
ATOM 10640 C C . GLY H 4 67 ? 99.621 131.619 191.038 1.00 155.70 67 GLY H C 1
ATOM 10641 O O . GLY H 4 67 ? 98.693 132.415 190.842 1.00 155.70 67 GLY H O 1
ATOM 10642 N N . VAL H 4 68 ? 99.789 130.506 190.320 1.00 154.33 68 VAL H N 1
ATOM 10643 C CA . VAL H 4 68 ? 98.846 130.149 189.267 1.00 154.33 68 VAL H CA 1
ATOM 10644 C C . VAL H 4 68 ? 97.443 130.026 189.841 1.00 154.33 68 VAL H C 1
ATOM 10645 O O . VAL H 4 68 ? 96.447 130.249 189.142 1.00 154.33 68 VAL H O 1
ATOM 10649 N N . TRP H 4 69 ? 97.338 129.694 191.130 1.00 156.25 69 TRP H N 1
ATOM 10650 C CA . TRP H 4 69 ? 96.018 129.649 191.744 1.00 156.25 69 TRP H CA 1
ATOM 10651 C C . TRP H 4 69 ? 95.418 131.041 191.822 1.00 156.25 69 TRP H C 1
ATOM 10652 O O . TRP H 4 69 ? 94.239 131.229 191.509 1.00 156.25 69 TRP H O 1
ATOM 10663 N N . LYS H 4 70 ? 96.210 132.025 192.252 1.00 155.02 70 LYS H N 1
ATOM 10664 C CA . LYS H 4 70 ? 95.751 133.409 192.219 1.00 155.02 70 LYS H CA 1
ATOM 10665 C C . LYS H 4 70 ? 95.323 133.801 190.815 1.00 155.02 70 LYS H C 1
ATOM 10666 O O . LYS H 4 70 ? 94.306 134.478 190.630 1.00 155.02 70 LYS H O 1
ATOM 10672 N N . TYR H 4 71 ? 96.095 133.380 189.814 1.00 152.00 71 TYR H N 1
ATOM 10673 C CA . TYR H 4 71 ? 95.763 133.698 188.429 1.00 152.00 71 TYR H CA 1
ATOM 10674 C C . TYR H 4 71 ? 94.388 133.162 188.055 1.00 152.00 71 TYR H C 1
ATOM 10675 O O . TYR H 4 71 ? 93.496 133.917 187.646 1.00 152.00 71 TYR H O 1
ATOM 10684 N N . GLU H 4 72 ? 94.211 131.848 188.176 1.00 155.10 72 GLU H N 1
ATOM 10685 C CA . GLU H 4 72 ? 92.942 131.236 187.811 1.00 155.10 72 GLU H CA 1
ATOM 10686 C C . GLU H 4 72 ? 91.800 131.824 188.617 1.00 155.10 72 GLU H C 1
ATOM 10687 O O . GLU H 4 72 ? 90.680 131.974 188.112 1.00 155.10 72 GLU H O 1
ATOM 10693 N N . HIS H 4 73 ? 92.064 132.184 189.869 1.00 156.43 73 HIS H N 1
ATOM 10694 C CA . HIS H 4 73 ? 90.983 132.691 190.694 1.00 156.43 73 HIS H CA 1
ATOM 10695 C C . HIS H 4 73 ? 90.589 134.096 190.280 1.00 156.43 73 HIS H C 1
ATOM 10696 O O . HIS H 4 73 ? 89.404 134.425 190.271 1.00 156.43 73 HIS H O 1
ATOM 10703 N N . LEU H 4 74 ? 91.552 134.932 189.903 1.00 155.43 74 LEU H N 1
ATOM 10704 C CA . LEU H 4 74 ? 91.190 136.247 189.388 1.00 155.43 74 LEU H CA 1
ATOM 10705 C C . LEU H 4 74 ? 90.426 136.125 188.079 1.00 155.43 74 LEU H C 1
ATOM 10706 O O . LEU H 4 74 ? 89.476 136.881 187.823 1.00 155.43 74 LEU H O 1
ATOM 10711 N N . ARG H 4 75 ? 90.835 135.179 187.235 1.00 151.52 75 ARG H N 1
ATOM 10712 C CA . ARG H 4 75 ? 90.063 134.886 186.034 1.00 151.52 75 ARG H CA 1
ATOM 10713 C C . ARG H 4 75 ? 88.614 134.594 186.388 1.00 151.52 75 ARG H C 1
ATOM 10714 O O . ARG H 4 75 ? 87.690 135.232 185.869 1.00 151.52 75 ARG H O 1
ATOM 10722 N N . GLN H 4 76 ? 88.402 133.630 187.282 1.00 154.38 76 GLN H N 1
ATOM 10723 C CA . GLN H 4 76 ? 87.046 133.268 187.666 1.00 154.38 76 GLN H CA 1
ATOM 10724 C C . GLN H 4 76 ? 86.317 134.446 188.297 1.00 154.38 76 GLN H C 1
ATOM 10725 O O . GLN H 4 76 ? 85.098 134.583 188.151 1.00 154.38 76 GLN H O 1
ATOM 10731 N N . PHE H 4 77 ? 87.049 135.320 188.987 1.00 158.44 77 PHE H N 1
ATOM 10732 C CA . PHE H 4 77 ? 86.412 136.446 189.658 1.00 158.44 77 PHE H CA 1
ATOM 10733 C C . PHE H 4 77 ? 85.852 137.430 188.648 1.00 158.44 77 PHE H C 1
ATOM 10734 O O . PHE H 4 77 ? 84.698 137.856 188.754 1.00 158.44 77 PHE H O 1
ATOM 10742 N N . CYS H 4 78 ? 86.654 137.796 187.649 1.00 155.18 78 CYS H N 1
ATOM 10743 C CA . CYS H 4 78 ? 86.142 138.683 186.606 1.00 155.18 78 CYS H CA 1
ATOM 10744 C C . CYS H 4 78 ? 85.026 138.009 185.818 1.00 155.18 78 CYS H C 1
ATOM 10745 O O . CYS H 4 78 ? 84.053 138.662 185.411 1.00 155.18 78 CYS H O 1
ATOM 10748 N N . LEU H 4 79 ? 85.149 136.699 185.596 1.00 154.09 79 LEU H N 1
ATOM 10749 C CA . LEU H 4 79 ? 84.068 135.957 184.961 1.00 154.09 79 LEU H CA 1
ATOM 10750 C C . LEU H 4 79 ? 82.756 136.144 185.707 1.00 154.09 79 LEU H C 1
ATOM 10751 O O . LEU H 4 79 ? 81.750 136.550 185.117 1.00 154.09 79 LEU H O 1
ATOM 10756 N N . GLU H 4 80 ? 82.750 135.854 187.007 1.00 156.76 80 GLU H N 1
ATOM 10757 C CA . GLU H 4 80 ? 81.533 136.019 187.794 1.00 156.76 80 GLU H CA 1
ATOM 10758 C C . GLU H 4 80 ? 81.096 137.475 187.827 1.00 156.76 80 GLU H C 1
ATOM 10759 O O . GLU H 4 80 ? 79.898 137.773 187.907 1.00 156.76 80 GLU H O 1
ATOM 10765 N N . LEU H 4 81 ? 82.057 138.395 187.761 1.00 152.65 81 LEU H N 1
ATOM 10766 C CA . LEU H 4 81 ? 81.763 139.815 187.850 1.00 152.65 81 LEU H CA 1
ATOM 10767 C C . LEU H 4 81 ? 81.055 140.330 186.615 1.00 152.65 81 LEU H C 1
ATOM 10768 O O . LEU H 4 81 ? 80.373 141.357 186.691 1.00 152.65 81 LEU H O 1
ATOM 10773 N N . ASN H 4 82 ? 81.247 139.670 185.476 1.00 154.22 82 ASN H N 1
ATOM 10774 C CA . ASN H 4 82 ? 80.454 140.012 184.299 1.00 154.22 82 ASN H CA 1
ATOM 10775 C C . ASN H 4 82 ? 78.968 140.059 184.634 1.00 154.22 82 ASN H C 1
ATOM 10776 O O . ASN H 4 82 ? 78.218 140.876 184.084 1.00 154.22 82 ASN H O 1
ATOM 10781 N N . GLY H 4 83 ? 78.523 139.178 185.530 1.00 154.88 83 GLY H N 1
ATOM 10782 C CA . GLY H 4 83 ? 77.128 139.193 185.929 1.00 154.88 83 GLY H CA 1
ATOM 10783 C C . GLY H 4 83 ? 76.743 140.489 186.608 1.00 154.88 83 GLY H C 1
ATOM 10784 O O . GLY H 4 83 ? 75.720 141.095 186.286 1.00 154.88 83 GLY H O 1
ATOM 10785 N N . LEU H 4 84 ? 77.553 140.927 187.572 1.00 155.57 84 LEU H N 1
ATOM 10786 C CA . LEU H 4 84 ? 77.298 142.220 188.190 1.00 155.57 84 LEU H CA 1
ATOM 10787 C C . LEU H 4 84 ? 77.329 143.321 187.146 1.00 155.57 84 LEU H C 1
ATOM 10788 O O . LEU H 4 84 ? 76.575 144.294 187.233 1.00 155.57 84 LEU H O 1
ATOM 10793 N N . ALA H 4 85 ? 78.199 143.180 186.149 1.00 153.50 85 ALA H N 1
ATOM 10794 C CA . ALA H 4 85 ? 78.311 144.202 185.118 1.00 153.50 85 ALA H CA 1
ATOM 10795 C C . ALA H 4 85 ? 77.007 144.340 184.348 1.00 153.50 85 ALA H C 1
ATOM 10796 O O . ALA H 4 85 ? 76.512 145.451 184.136 1.00 153.50 85 ALA H O 1
ATOM 10798 N N . VAL H 4 86 ? 76.435 143.214 183.919 1.00 154.25 86 VAL H N 1
ATOM 10799 C CA . VAL H 4 86 ? 75.175 143.284 183.183 1.00 154.25 86 VAL H CA 1
ATOM 10800 C C . VAL H 4 86 ? 74.046 143.743 184.097 1.00 154.25 86 VAL H C 1
ATOM 10801 O O . VAL H 4 86 ? 73.182 144.530 183.688 1.00 154.25 86 VAL H O 1
ATOM 10805 N N . LYS H 4 87 ? 74.046 143.290 185.354 1.00 156.23 87 LYS H N 1
ATOM 10806 C CA . LYS H 4 87 ? 73.004 143.709 186.284 1.00 156.23 87 LYS H CA 1
ATOM 10807 C C . LYS H 4 87 ? 73.036 145.214 186.496 1.00 156.23 87 LYS H C 1
ATOM 10808 O O . LYS H 4 87 ? 71.986 145.858 186.602 1.00 156.23 87 LYS H O 1
ATOM 10814 N N . LEU H 4 88 ? 74.232 145.795 186.551 1.00 158.04 88 LEU H N 1
ATOM 10815 C CA . LEU H 4 88 ? 74.343 147.234 186.735 1.00 158.04 88 LEU H CA 1
ATOM 10816 C C . LEU H 4 88 ? 73.980 147.973 185.458 1.00 158.04 88 LEU H C 1
ATOM 10817 O O . LEU H 4 88 ? 73.193 148.925 185.483 1.00 158.04 88 LEU H O 1
ATOM 10822 N N . GLN H 4 89 ? 74.542 147.543 184.326 1.00 155.97 89 GLN H N 1
ATOM 10823 C CA . GLN H 4 89 ? 74.222 148.162 183.047 1.00 155.97 89 GLN H CA 1
ATOM 10824 C C . GLN H 4 89 ? 72.724 148.166 182.791 1.00 155.97 89 GLN H C 1
ATOM 10825 O O . GLN H 4 89 ? 72.215 149.049 182.092 1.00 155.97 89 GLN H O 1
ATOM 10831 N N . SER H 4 90 ? 72.004 147.188 183.344 1.00 160.98 90 SER H N 1
ATOM 10832 C CA . SER H 4 90 ? 70.550 147.205 183.249 1.00 160.98 90 SER H CA 1
ATOM 10833 C C . SER H 4 90 ? 69.972 148.493 183.822 1.00 160.98 90 SER H C 1
ATOM 10834 O O . SER H 4 90 ? 69.002 149.038 183.285 1.00 160.98 90 SER H O 1
ATOM 10837 N N . GLU H 4 91 ? 70.558 149.000 184.910 1.00 168.25 91 GLU H N 1
ATOM 10838 C CA . GLU H 4 91 ? 70.026 150.192 185.557 1.00 168.25 91 GLU H CA 1
ATOM 10839 C C . GLU H 4 91 ? 71.132 151.137 186.017 1.00 168.25 91 GLU H C 1
ATOM 10840 O O . GLU H 4 91 ? 70.971 151.839 187.021 1.00 168.25 91 GLU H O 1
ATOM 10846 N N . CYS H 4 92 ? 72.256 151.180 185.304 1.00 171.12 92 CYS H N 1
ATOM 10847 C CA . CYS H 4 92 ? 73.305 152.151 185.619 1.00 171.12 92 CYS H CA 1
ATOM 10848 C C . CYS H 4 92 ? 72.996 153.491 184.954 1.00 171.12 92 CYS H C 1
ATOM 10849 O O . CYS H 4 92 ? 73.782 154.049 184.188 1.00 171.12 92 CYS H O 1
ATOM 10852 N N . HIS H 4 93 ? 71.807 153.995 185.264 1.00 174.64 93 HIS H N 1
ATOM 10853 C CA . HIS H 4 93 ? 71.384 155.280 184.748 1.00 174.64 93 HIS H CA 1
ATOM 10854 C C . HIS H 4 93 ? 72.253 156.390 185.336 1.00 174.64 93 HIS H C 1
ATOM 10855 O O . HIS H 4 93 ? 72.753 156.272 186.457 1.00 174.64 93 HIS H O 1
ATOM 10862 N N . PRO H 4 94 ? 72.460 157.473 184.592 1.00 173.55 94 PRO H N 1
ATOM 10863 C CA . PRO H 4 94 ? 73.201 158.615 185.143 1.00 173.55 94 PRO H CA 1
ATOM 10864 C C . PRO H 4 94 ? 72.437 159.385 186.213 1.00 173.55 94 PRO H C 1
ATOM 10865 O O . PRO H 4 94 ? 72.878 160.464 186.623 1.00 173.55 94 PRO H O 1
ATOM 10869 N N . ASP H 4 95 ? 71.294 158.858 186.660 1.00 176.82 95 ASP H N 1
ATOM 10870 C CA . ASP H 4 95 ? 70.517 159.524 187.703 1.00 176.82 95 ASP H CA 1
ATOM 10871 C C . ASP H 4 95 ? 71.354 159.738 188.958 1.00 176.82 95 ASP H C 1
ATOM 10872 O O . ASP H 4 95 ? 71.474 160.861 189.460 1.00 176.82 95 ASP H O 1
ATOM 10877 N N . THR H 4 96 ? 71.936 158.662 189.487 1.00 170.26 96 THR H N 1
ATOM 10878 C CA . THR H 4 96 ? 72.897 158.777 190.574 1.00 170.26 96 THR H CA 1
ATOM 10879 C C . THR H 4 96 ? 74.320 158.455 190.142 1.00 170.26 96 THR H C 1
ATOM 10880 O O . THR H 4 96 ? 75.265 158.889 190.808 1.00 170.26 96 THR H O 1
ATOM 10884 N N . CYS H 4 97 ? 74.491 157.724 189.044 1.00 170.80 97 CYS H N 1
ATOM 10885 C CA . CYS H 4 97 ? 75.813 157.358 188.555 1.00 170.80 97 CYS H CA 1
ATOM 10886 C C . CYS H 4 97 ? 76.453 158.511 187.790 1.00 170.80 97 CYS H C 1
ATOM 10887 O O . CYS H 4 97 ? 75.809 159.151 186.960 1.00 170.80 97 CYS H O 1
ATOM 10890 N N . ILE H 4 107 ? 83.790 159.447 189.496 1.00 127.93 107 ILE H N 1
ATOM 10891 C CA . ILE H 4 107 ? 84.617 158.702 190.435 1.00 127.93 107 ILE H CA 1
ATOM 10892 C C . ILE H 4 107 ? 86.084 158.822 190.037 1.00 127.93 107 ILE H C 1
ATOM 10893 O O . ILE H 4 107 ? 86.595 159.926 189.870 1.00 127.93 107 ILE H O 1
ATOM 10898 N N . PHE H 4 108 ? 86.758 157.685 189.889 1.00 129.85 108 PHE H N 1
ATOM 10899 C CA . PHE H 4 108 ? 88.145 157.672 189.445 1.00 129.85 108 PHE H CA 1
ATOM 10900 C C . PHE H 4 108 ? 88.187 157.758 187.922 1.00 129.85 108 PHE H C 1
ATOM 10901 O O . PHE H 4 108 ? 87.167 157.950 187.254 1.00 129.85 108 PHE H O 1
ATOM 10909 N N . LEU H 4 109 ? 89.376 157.602 187.354 1.00 128.50 109 LEU H N 1
ATOM 10910 C CA . LEU H 4 109 ? 89.568 157.631 185.914 1.00 128.50 109 LEU H CA 1
ATOM 10911 C C . LEU H 4 109 ? 89.913 156.243 185.397 1.00 128.50 109 LEU H C 1
ATOM 10912 O O . LEU H 4 109 ? 90.571 155.455 186.078 1.00 128.50 109 LEU H O 1
ATOM 10917 N N . CYS H 4 110 ? 89.476 155.958 184.176 1.00 140.34 110 CYS H N 1
ATOM 10918 C CA . CYS H 4 110 ? 89.751 154.664 183.580 1.00 140.34 110 CYS H CA 1
ATOM 10919 C C . CYS H 4 110 ? 91.170 154.611 183.031 1.00 140.34 110 CYS H C 1
ATOM 10920 O O . CYS H 4 110 ? 91.823 155.633 182.823 1.00 140.34 110 CYS H O 1
ATOM 10923 N N . ALA H 4 111 ? 91.640 153.391 182.779 1.00 139.25 111 ALA H N 1
ATOM 10924 C CA . ALA H 4 111 ? 92.979 153.182 182.255 1.00 139.25 111 ALA H CA 1
ATOM 10925 C C . ALA H 4 111 ? 93.033 152.249 181.058 1.00 139.25 111 ALA H C 1
ATOM 10926 O O . ALA H 4 111 ? 94.098 152.135 180.442 1.00 139.25 111 ALA H O 1
ATOM 10928 N N . ALA H 4 112 ? 91.938 151.570 180.715 1.00 143.80 112 ALA H N 1
ATOM 10929 C CA . ALA H 4 112 ? 91.936 150.751 179.511 1.00 143.80 112 ALA H CA 1
ATOM 10930 C C . ALA H 4 112 ? 92.181 151.602 178.276 1.00 143.80 112 ALA H C 1
ATOM 10931 O O . ALA H 4 112 ? 92.875 151.174 177.347 1.00 143.80 112 ALA H O 1
ATOM 10933 N N . HIS H 4 113 ? 91.618 152.808 178.245 1.00 141.49 113 HIS H N 1
ATOM 10934 C CA . HIS H 4 113 ? 91.967 153.760 177.203 1.00 141.49 113 HIS H CA 1
ATOM 10935 C C . HIS H 4 113 ? 93.472 154.000 177.225 1.00 141.49 113 HIS H C 1
ATOM 10936 O O . HIS H 4 113 ? 94.129 153.865 178.261 1.00 141.49 113 HIS H O 1
ATOM 10943 N N . LYS H 4 114 ? 94.026 154.338 176.061 1.00 137.01 114 LYS H N 1
ATOM 10944 C CA . LYS H 4 114 ? 95.462 154.579 175.974 1.00 137.01 114 LYS H CA 1
ATOM 10945 C C . LYS H 4 114 ? 95.870 155.721 176.892 1.00 137.01 114 LYS H C 1
ATOM 10946 O O . LYS H 4 114 ? 96.623 155.530 177.852 1.00 137.01 114 LYS H O 1
ATOM 10952 N N . THR H 4 115 ? 95.366 156.907 176.624 1.00 131.34 115 THR H N 1
ATOM 10953 C CA . THR H 4 115 ? 95.526 158.006 177.555 1.00 131.34 115 THR H CA 1
ATOM 10954 C C . THR H 4 115 ? 94.370 157.985 178.544 1.00 131.34 115 THR H C 1
ATOM 10955 O O . THR H 4 115 ? 93.213 158.107 178.127 1.00 131.34 115 THR H O 1
ATOM 10959 N N . PRO H 4 116 ? 94.628 157.814 179.836 1.00 130.81 116 PRO H N 1
ATOM 10960 C CA . PRO H 4 116 ? 93.538 157.663 180.811 1.00 130.81 116 PRO H CA 1
ATOM 10961 C C . PRO H 4 116 ? 92.545 158.812 180.812 1.00 130.81 116 PRO H C 1
ATOM 10962 O O . PRO H 4 116 ? 92.893 159.948 181.142 1.00 130.81 116 PRO H O 1
ATOM 10966 N N . LYS H 4 117 ? 91.304 158.515 180.443 1.00 139.96 117 LYS H N 1
ATOM 10967 C CA . LYS H 4 117 ? 90.221 159.484 180.410 1.00 139.96 117 LYS H CA 1
ATOM 10968 C C . LYS H 4 117 ? 89.128 159.048 181.373 1.00 139.96 117 LYS H C 1
ATOM 10969 O O . LYS H 4 117 ? 89.001 157.865 181.697 1.00 139.96 117 LYS H O 1
ATOM 10975 N N . GLU H 4 118 ? 88.333 160.011 181.832 1.00 141.45 118 GLU H N 1
ATOM 10976 C CA . GLU H 4 118 ? 87.305 159.734 182.832 1.00 141.45 118 GLU H CA 1
ATOM 10977 C C . GLU H 4 118 ? 86.052 159.152 182.177 1.00 141.45 118 GLU H C 1
ATOM 10978 O O . GLU H 4 118 ? 84.963 159.720 182.231 1.00 141.45 118 GLU H O 1
ATOM 10984 N N . CYS H 4 119 ? 86.226 158.000 181.540 1.00 145.37 119 CYS H N 1
ATOM 10985 C CA . CYS H 4 119 ? 85.058 157.277 181.063 1.00 145.37 119 CYS H CA 1
ATOM 10986 C C . CYS H 4 119 ? 84.227 156.883 182.278 1.00 145.37 119 CYS H C 1
ATOM 10987 O O . CYS H 4 119 ? 84.697 156.119 183.130 1.00 145.37 119 CYS H O 1
ATOM 10990 N N . PRO H 4 120 ? 82.998 157.395 182.401 1.00 141.38 120 PRO H N 1
ATOM 10991 C CA . PRO H 4 120 ? 82.272 157.294 183.676 1.00 141.38 120 PRO H CA 1
ATOM 10992 C C . PRO H 4 120 ? 81.876 155.880 184.064 1.00 141.38 120 PRO H C 1
ATOM 10993 O O . PRO H 4 120 ? 82.214 154.910 183.377 1.00 141.38 120 PRO H O 1
ATOM 10997 N N . ALA H 4 121 ? 81.127 155.785 185.166 1.00 143.27 121 ALA H N 1
ATOM 10998 C CA . ALA H 4 121 ? 80.922 154.543 185.903 1.00 143.27 121 ALA H CA 1
ATOM 10999 C C . ALA H 4 121 ? 80.701 153.332 185.008 1.00 143.27 121 ALA H C 1
ATOM 11000 O O . ALA H 4 121 ? 81.444 152.349 185.079 1.00 143.27 121 ALA H O 1
ATOM 11002 N N . ILE H 4 122 ? 79.681 153.386 184.156 1.00 145.59 122 ILE H N 1
ATOM 11003 C CA . ILE H 4 122 ? 79.375 152.239 183.309 1.00 145.59 122 ILE H CA 1
ATOM 11004 C C . ILE H 4 122 ? 80.496 152.013 182.301 1.00 145.59 122 ILE H C 1
ATOM 11005 O O . ILE H 4 122 ? 80.977 150.885 182.116 1.00 145.59 122 ILE H O 1
ATOM 11010 N N . ASP H 4 123 ? 80.928 153.086 181.637 1.00 146.27 123 ASP H N 1
ATOM 11011 C CA . ASP H 4 123 ? 82.057 152.984 180.725 1.00 146.27 123 ASP H CA 1
ATOM 11012 C C . ASP H 4 123 ? 83.293 152.489 181.451 1.00 146.27 123 ASP H C 1
ATOM 11013 O O . ASP H 4 123 ? 84.057 151.680 180.914 1.00 146.27 123 ASP H O 1
ATOM 11018 N N . TYR H 4 124 ? 83.511 152.974 182.672 1.00 142.10 124 TYR H N 1
ATOM 11019 C CA . TYR H 4 124 ? 84.656 152.524 183.448 1.00 142.10 124 TYR H CA 1
ATOM 11020 C C . TYR H 4 124 ? 84.594 151.025 183.679 1.00 142.10 124 TYR H C 1
ATOM 11021 O O . TYR H 4 124 ? 85.586 150.317 183.494 1.00 142.10 124 TYR H O 1
ATOM 11030 N N . THR H 4 125 ? 83.432 150.528 184.094 1.00 142.81 125 THR H N 1
ATOM 11031 C CA . THR H 4 125 ? 83.284 149.104 184.353 1.00 142.81 125 THR H CA 1
ATOM 11032 C C . THR H 4 125 ? 83.590 148.298 183.103 1.00 142.81 125 THR H C 1
ATOM 11033 O O . THR H 4 125 ? 84.364 147.332 183.141 1.00 142.81 125 THR H O 1
ATOM 11037 N N . ARG H 4 126 ? 82.997 148.691 181.977 1.00 145.03 126 ARG H N 1
ATOM 11038 C CA . ARG H 4 126 ? 83.195 147.935 180.745 1.00 145.03 126 ARG H CA 1
ATOM 11039 C C . ARG H 4 126 ? 84.658 147.945 180.326 1.00 145.03 126 ARG H C 1
ATOM 11040 O O . ARG H 4 126 ? 85.233 146.899 179.998 1.00 145.03 126 ARG H O 1
ATOM 11048 N N . HIS H 4 127 ? 85.276 149.125 180.328 1.00 147.42 127 HIS H N 1
ATOM 11049 C CA . HIS H 4 127 ? 86.662 149.231 179.897 1.00 147.42 127 HIS H CA 1
ATOM 11050 C C . HIS H 4 127 ? 87.585 148.465 180.829 1.00 147.42 127 HIS H C 1
ATOM 11051 O O . HIS H 4 127 ? 88.548 147.839 180.380 1.00 147.42 127 HIS H O 1
ATOM 11058 N N . THR H 4 128 ? 87.306 148.492 182.130 1.00 141.80 128 THR H N 1
ATOM 11059 C CA . THR H 4 128 ? 88.137 147.750 183.067 1.00 141.80 128 THR H CA 1
ATOM 11060 C C . THR H 4 128 ? 88.012 146.256 182.837 1.00 141.80 128 THR H C 1
ATOM 11061 O O . THR H 4 128 ? 89.007 145.530 182.898 1.00 141.80 128 THR H O 1
ATOM 11065 N N . LEU H 4 129 ? 86.799 145.777 182.570 1.00 140.69 129 LEU H N 1
ATOM 11066 C CA . LEU H 4 129 ? 86.640 144.356 182.290 1.00 140.69 129 LEU H CA 1
ATOM 11067 C C . LEU H 4 129 ? 87.375 143.963 181.020 1.00 140.69 129 LEU H C 1
ATOM 11068 O O . LEU H 4 129 ? 88.031 142.915 180.971 1.00 140.69 129 LEU H O 1
ATOM 11073 N N . ASP H 4 130 ? 87.301 144.802 179.990 1.00 145.98 130 ASP H N 1
ATOM 11074 C CA . ASP H 4 130 ? 87.999 144.488 178.749 1.00 145.98 130 ASP H CA 1
ATOM 11075 C C . ASP H 4 130 ? 89.509 144.522 178.938 1.00 145.98 130 ASP H C 1
ATOM 11076 O O . ASP H 4 130 ? 90.226 143.679 178.391 1.00 145.98 130 ASP H O 1
ATOM 11081 N N . GLY H 4 131 ? 90.013 145.483 179.713 1.00 139.32 131 GLY H N 1
ATOM 11082 C CA . GLY H 4 131 ? 91.439 145.542 179.971 1.00 139.32 131 GLY H CA 1
ATOM 11083 C C . GLY H 4 131 ? 91.929 144.391 180.819 1.00 139.32 131 GLY H C 1
ATOM 11084 O O . GLY H 4 131 ? 93.047 143.907 180.627 1.00 139.32 131 GLY H O 1
ATOM 11085 N N . ALA H 4 132 ? 91.112 143.940 181.768 1.00 137.23 132 ALA H N 1
ATOM 11086 C CA . ALA H 4 132 ? 91.467 142.760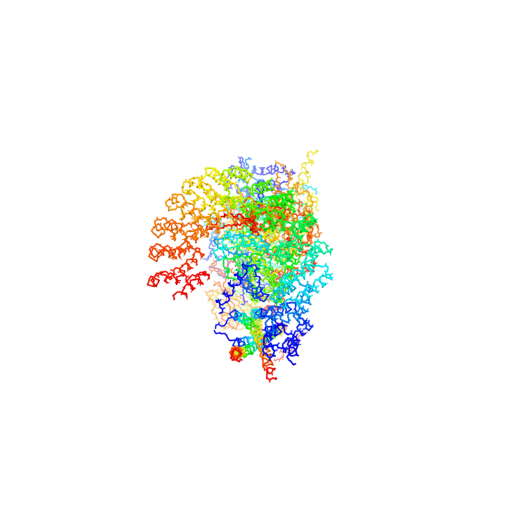 182.539 1.00 137.23 132 ALA H CA 1
ATOM 11087 C C . ALA H 4 132 ? 91.507 141.529 181.652 1.00 137.23 132 ALA H C 1
ATOM 11088 O O . ALA H 4 132 ? 92.392 140.681 181.798 1.00 137.23 132 ALA H O 1
ATOM 11090 N N . ALA H 4 133 ? 90.550 141.406 180.733 1.00 140.90 133 ALA H N 1
ATOM 11091 C CA . ALA H 4 133 ? 90.623 140.331 179.753 1.00 140.90 133 ALA H CA 1
ATOM 11092 C C . ALA H 4 133 ? 91.909 140.424 178.946 1.00 140.90 133 ALA H C 1
ATOM 11093 O O . ALA H 4 133 ? 92.602 139.419 178.745 1.00 140.90 133 ALA H O 1
ATOM 11095 N N . CYS H 4 134 ? 92.250 141.631 178.495 1.00 138.24 134 CYS H N 1
ATOM 11096 C CA . CYS H 4 134 ? 93.487 141.849 177.753 1.00 138.24 134 CYS H CA 1
ATOM 11097 C C . CYS H 4 134 ? 94.694 141.357 178.537 1.00 138.24 134 CYS H C 1
ATOM 11098 O O . CYS H 4 134 ? 95.482 140.544 178.045 1.00 138.24 134 CYS H O 1
ATOM 11101 N N . LEU H 4 135 ? 94.850 141.842 179.765 1.00 136.50 135 LEU H N 1
ATOM 11102 C CA . LEU H 4 135 ? 95.991 141.453 180.584 1.00 136.50 135 LEU H CA 1
ATOM 11103 C C . LEU H 4 135 ? 96.010 139.950 180.814 1.00 136.50 135 LEU H C 1
ATOM 11104 O O . LEU H 4 135 ? 96.947 139.258 180.406 1.00 136.50 135 LEU H O 1
ATOM 11109 N N . LEU H 4 136 ? 94.968 139.424 181.461 1.00 140.56 136 LEU H N 1
ATOM 11110 C CA . LEU H 4 136 ? 94.942 138.013 181.821 1.00 140.56 136 LEU H CA 1
ATOM 11111 C C . LEU H 4 136 ? 95.116 137.109 180.615 1.00 140.56 136 LEU H C 1
ATOM 11112 O O . LEU H 4 136 ? 95.552 135.962 180.757 1.00 140.56 136 LEU H O 1
ATOM 11117 N N . ASN H 4 137 ? 94.791 137.596 179.423 1.00 144.16 137 ASN H N 1
ATOM 11118 C CA . ASN H 4 137 ? 95.018 136.828 178.213 1.00 144.16 137 ASN H CA 1
ATOM 11119 C C . ASN H 4 137 ? 96.183 137.365 177.399 1.00 144.16 137 ASN H C 1
ATOM 11120 O O . ASN H 4 137 ? 96.419 136.887 176.286 1.00 144.16 137 ASN H O 1
ATOM 11125 N N . SER H 4 138 ? 96.921 138.337 177.925 1.00 140.77 138 SER H N 1
ATOM 11126 C CA . SER H 4 138 ? 98.067 138.864 177.200 1.00 140.77 138 SER H CA 1
ATOM 11127 C C . SER H 4 138 ? 99.134 137.793 177.081 1.00 140.77 138 SER H C 1
ATOM 11128 O O . SER H 4 138 ? 99.575 137.231 178.088 1.00 140.77 138 SER H O 1
ATOM 11131 N N . ASN H 4 139 ? 99.554 137.515 175.848 1.00 139.77 139 ASN H N 1
ATOM 11132 C CA . ASN H 4 139 ? 100.510 136.438 175.632 1.00 139.77 139 ASN H CA 1
ATOM 11133 C C . ASN H 4 139 ? 101.850 136.744 176.280 1.00 139.77 139 ASN H C 1
ATOM 11134 O O . ASN H 4 139 ? 102.458 135.864 176.901 1.00 139.77 139 ASN H O 1
ATOM 11139 N N . LYS H 4 140 ? 102.322 137.984 176.162 1.00 134.67 140 LYS H N 1
ATOM 11140 C CA . LYS H 4 140 ? 103.648 138.301 176.670 1.00 134.67 140 LYS H CA 1
ATOM 11141 C C . LYS H 4 140 ? 103.733 138.201 178.185 1.00 134.67 140 LYS H C 1
ATOM 11142 O O . LYS H 4 140 ? 104.827 137.990 178.718 1.00 134.67 140 LYS H O 1
ATOM 11148 N N . TYR H 4 141 ? 102.613 138.337 178.890 1.00 135.21 141 TYR H N 1
ATOM 11149 C CA . TYR H 4 141 ? 102.609 138.209 180.337 1.00 135.21 141 TYR H CA 1
ATOM 11150 C C . TYR H 4 141 ? 102.080 136.872 180.822 1.00 135.21 141 TYR H C 1
ATOM 11151 O O . TYR H 4 141 ? 102.364 136.494 181.962 1.00 135.21 141 TYR H O 1
ATOM 11160 N N . PHE H 4 142 ? 101.311 136.162 180.005 1.00 140.66 142 PHE H N 1
ATOM 11161 C CA . PHE H 4 142 ? 100.755 134.863 180.380 1.00 140.66 142 PHE H CA 1
ATOM 11162 C C . PHE H 4 142 ? 100.713 133.968 179.154 1.00 140.66 142 PHE H C 1
ATOM 11163 O O . PHE H 4 142 ? 99.655 133.750 178.555 1.00 140.66 142 PHE H O 1
ATOM 11171 N N . PRO H 4 143 ? 101.862 133.434 178.741 1.00 141.10 143 PRO H N 1
ATOM 11172 C CA . PRO H 4 143 ? 101.844 132.476 177.626 1.00 141.10 143 PRO H CA 1
ATOM 11173 C C . PRO H 4 143 ? 101.130 131.188 177.981 1.00 141.10 143 PRO H C 1
ATOM 11174 O O . PRO H 4 143 ? 100.341 130.671 177.180 1.00 141.10 143 PRO H O 1
ATOM 11178 N N . SER H 4 144 ? 101.386 130.654 179.169 1.00 148.18 144 SER H N 1
ATOM 11179 C CA . SER H 4 144 ? 100.775 129.422 179.632 1.00 148.18 144 SER H CA 1
ATOM 11180 C C . SER H 4 144 ? 99.972 129.685 180.897 1.00 148.18 144 SER H C 1
ATOM 11181 O O . SER H 4 144 ? 100.057 130.752 181.509 1.00 148.18 144 SER H O 1
ATOM 11184 N N . ARG H 4 145 ? 99.179 128.688 181.282 1.00 152.38 145 ARG H N 1
ATOM 11185 C CA . ARG H 4 145 ? 98.420 128.730 182.523 1.00 152.38 145 ARG H CA 1
ATOM 11186 C C . ARG H 4 145 ? 98.908 127.691 183.523 1.00 152.38 145 ARG H C 1
ATOM 11187 O O . ARG H 4 145 ? 98.151 127.284 184.410 1.00 152.38 145 ARG H O 1
ATOM 11195 N N . VAL H 4 146 ? 100.158 127.250 183.395 1.00 151.68 146 VAL H N 1
ATOM 11196 C CA . VAL H 4 146 ? 100.710 126.243 184.291 1.00 151.68 146 VAL H CA 1
ATOM 11197 C C . VAL H 4 146 ? 101.881 126.828 185.068 1.00 151.68 146 VAL H C 1
ATOM 11198 O O . VAL H 4 146 ? 102.226 126.339 186.149 1.00 151.68 146 VAL H O 1
ATOM 11202 N N . SER H 4 147 ? 102.498 127.881 184.533 1.00 151.89 147 SER H N 1
ATOM 11203 C CA . SER H 4 147 ? 103.679 128.480 185.154 1.00 151.89 147 SER H CA 1
ATOM 11204 C C . SER H 4 147 ? 103.702 129.962 184.801 1.00 151.89 147 SER H C 1
ATOM 11205 O O . SER H 4 147 ? 104.139 130.338 183.711 1.00 151.89 147 SER H O 1
ATOM 11208 N N . ILE H 4 148 ? 103.240 130.795 185.725 1.00 151.58 148 ILE H N 1
ATOM 11209 C CA . ILE H 4 148 ? 103.256 132.241 185.559 1.00 151.58 148 ILE H CA 1
ATOM 11210 C C . ILE H 4 148 ? 104.496 132.780 186.252 1.00 151.58 148 ILE H C 1
ATOM 11211 O O . ILE H 4 148 ? 104.774 132.437 187.406 1.00 151.58 148 ILE H O 1
ATOM 11216 N N . LYS H 4 149 ? 105.253 133.605 185.539 1.00 147.94 149 LYS H N 1
ATOM 11217 C CA . LYS H 4 149 ? 106.444 134.205 186.116 1.00 147.94 149 LYS H CA 1
ATOM 11218 C C . LYS H 4 149 ? 106.057 135.159 187.232 1.00 147.94 149 LYS H C 1
ATOM 11219 O O . LYS H 4 149 ? 105.013 135.814 187.177 1.00 147.94 149 LYS H O 1
ATOM 11225 N N . GLU H 4 150 ? 106.902 135.225 188.261 1.00 149.67 150 GLU H N 1
ATOM 11226 C CA . GLU H 4 150 ? 106.671 136.191 189.324 1.00 149.67 150 GLU H CA 1
ATOM 11227 C C . GLU H 4 150 ? 106.844 137.614 188.827 1.00 149.67 150 GLU H C 1
ATOM 11228 O O . GLU H 4 150 ? 106.455 138.556 189.524 1.00 149.67 150 GLU H O 1
ATOM 11234 N N . SER H 4 151 ? 107.410 137.791 187.635 1.00 142.52 151 SER H N 1
ATOM 11235 C CA . SER H 4 151 ? 107.419 139.091 186.984 1.00 142.52 151 SER H CA 1
ATOM 11236 C C . SER H 4 151 ? 106.050 139.487 186.453 1.00 142.52 151 SER H C 1
ATOM 11237 O O . SER H 4 151 ? 105.945 140.508 185.768 1.00 142.52 151 SER H O 1
ATOM 11240 N N . SER H 4 152 ? 105.011 138.706 186.742 1.00 144.17 152 SER H N 1
ATOM 11241 C CA . SER H 4 152 ? 103.659 139.000 186.290 1.00 144.17 152 SER H CA 1
ATOM 11242 C C . SER H 4 152 ? 102.641 139.094 187.412 1.00 144.17 152 SER H C 1
ATOM 11243 O O . SER H 4 152 ? 101.610 139.751 187.225 1.00 144.17 152 SER H O 1
ATOM 11246 N N . VAL H 4 153 ? 102.889 138.475 188.566 1.00 142.06 153 VAL H N 1
ATOM 11247 C CA . VAL H 4 153 ? 101.926 138.475 189.653 1.00 142.06 153 VAL H CA 1
ATOM 11248 C C . VAL H 4 153 ? 101.679 139.863 190.217 1.00 142.06 153 VAL H C 1
ATOM 11249 O O . VAL H 4 153 ? 100.716 140.053 190.965 1.00 142.06 153 VAL H O 1
ATOM 11253 N N . ALA H 4 154 ? 102.528 140.837 189.886 1.00 138.54 154 ALA H N 1
ATOM 11254 C CA . ALA H 4 154 ? 102.259 142.215 190.284 1.00 138.54 154 ALA H CA 1
ATOM 11255 C C . ALA H 4 154 ? 101.023 142.757 189.580 1.00 138.54 154 ALA H C 1
ATOM 11256 O O . ALA H 4 154 ? 100.281 143.569 190.146 1.00 138.54 154 ALA H O 1
ATOM 11258 N N . LYS H 4 155 ? 100.786 142.314 188.344 1.00 140.45 155 LYS H N 1
ATOM 11259 C CA . LYS H 4 155 ? 99.619 142.768 187.599 1.00 140.45 155 LYS H CA 1
ATOM 11260 C C . LYS H 4 155 ? 98.326 142.386 188.300 1.00 140.45 155 LYS H C 1
ATOM 11261 O O . LYS H 4 155 ? 97.311 143.077 188.156 1.00 140.45 155 LYS H O 1
ATOM 11267 N N . LEU H 4 156 ? 98.340 141.284 189.044 1.00 141.90 156 LEU H N 1
ATOM 11268 C CA . LEU H 4 156 ? 97.138 140.854 189.741 1.00 141.90 156 LEU H CA 1
ATOM 11269 C C . LEU H 4 156 ? 96.707 141.888 190.766 1.00 141.90 156 LEU H C 1
ATOM 11270 O O . LEU H 4 156 ? 95.509 142.124 190.962 1.00 141.90 156 LEU H O 1
ATOM 11275 N N . GLY H 4 157 ? 97.674 142.521 191.427 1.00 143.13 157 GLY H N 1
ATOM 11276 C CA . GLY H 4 157 ? 97.340 143.607 192.329 1.00 143.13 157 GLY H CA 1
ATOM 11277 C C . GLY H 4 157 ? 96.645 144.743 191.609 1.00 143.13 157 GLY H C 1
ATOM 11278 O O . GLY H 4 157 ? 95.632 145.265 192.080 1.00 143.13 157 GLY H O 1
ATOM 11279 N N . SER H 4 158 ? 97.173 145.127 190.447 1.00 140.36 158 SER H N 1
ATOM 11280 C CA . SER H 4 158 ? 96.537 146.169 189.653 1.00 140.36 158 SER H CA 1
ATOM 11281 C C . SER H 4 158 ? 95.106 145.793 189.309 1.00 140.36 158 SER H C 1
ATOM 11282 O O . SER H 4 158 ? 94.182 146.602 189.452 1.00 140.36 158 SER H O 1
ATOM 11285 N N . VAL H 4 159 ? 94.902 144.559 188.856 1.00 139.77 159 VAL H N 1
ATOM 11286 C CA . VAL H 4 159 ? 93.573 144.219 188.372 1.00 139.77 159 VAL H CA 1
ATOM 11287 C C . VAL H 4 159 ? 92.581 144.122 189.523 1.00 139.77 159 VAL H C 1
ATOM 11288 O O . VAL H 4 159 ? 91.431 144.539 189.374 1.00 139.77 159 VAL H O 1
ATOM 11292 N N . CYS H 4 160 ? 92.991 143.616 190.693 1.00 142.77 160 CYS H N 1
ATOM 11293 C CA . CYS H 4 160 ? 92.041 143.580 191.803 1.00 142.77 160 CYS H CA 1
ATOM 11294 C C . CYS H 4 160 ? 91.777 144.983 192.331 1.00 142.77 160 CYS H C 1
ATOM 11295 O O . CYS H 4 160 ? 90.670 145.282 192.802 1.00 142.77 160 CYS H O 1
ATOM 11298 N N . ARG H 4 161 ? 92.782 145.857 192.267 1.00 137.25 161 ARG H N 1
ATOM 11299 C CA . ARG H 4 161 ? 92.550 147.265 192.556 1.00 137.25 161 ARG H CA 1
ATOM 11300 C C . ARG H 4 161 ? 91.498 147.844 191.624 1.00 137.25 161 ARG H C 1
ATOM 11301 O O . ARG H 4 161 ? 90.657 148.644 192.045 1.00 137.25 161 ARG H O 1
ATOM 11309 N N . ARG H 4 162 ? 91.526 147.444 190.353 1.00 138.37 162 ARG H N 1
ATOM 11310 C CA . ARG H 4 162 ? 90.485 147.874 189.424 1.00 138.37 162 ARG H CA 1
ATOM 11311 C C . ARG H 4 162 ? 89.128 147.294 189.808 1.00 138.37 162 ARG H C 1
ATOM 11312 O O . ARG H 4 162 ? 88.106 147.984 189.740 1.00 138.37 162 ARG H O 1
ATOM 11320 N N . ILE H 4 163 ? 89.105 146.024 190.199 1.00 141.08 163 ILE H N 1
ATOM 11321 C CA . ILE H 4 163 ? 87.859 145.370 190.589 1.00 141.08 163 ILE H CA 1
ATOM 11322 C C . ILE H 4 163 ? 87.197 146.107 191.741 1.00 141.08 163 ILE H C 1
ATOM 11323 O O . ILE H 4 163 ? 85.978 146.335 191.743 1.00 141.08 163 ILE H O 1
ATOM 11328 N N . TYR H 4 164 ? 87.982 146.478 192.748 1.00 144.87 164 TYR H N 1
ATOM 11329 C CA . TYR H 4 164 ? 87.363 147.092 193.909 1.00 144.87 164 TYR H CA 1
ATOM 11330 C C . TYR H 4 164 ? 86.741 148.442 193.586 1.00 144.87 164 TYR H C 1
ATOM 11331 O O . TYR H 4 164 ? 85.846 148.875 194.311 1.00 144.87 164 TYR H O 1
ATOM 11340 N N . ARG H 4 165 ? 87.161 149.105 192.508 1.00 138.98 165 ARG H N 1
ATOM 11341 C CA . ARG H 4 165 ? 86.480 150.333 192.108 1.00 138.98 165 ARG H CA 1
ATOM 11342 C C . ARG H 4 165 ? 85.053 150.039 191.668 1.00 138.98 165 ARG H C 1
ATOM 11343 O O . ARG H 4 165 ? 84.107 150.727 192.075 1.00 138.98 165 ARG H O 1
ATOM 11351 N N . ILE H 4 166 ? 84.890 149.036 190.802 1.00 145.92 166 ILE H N 1
ATOM 11352 C CA . ILE H 4 166 ? 83.559 148.562 190.433 1.00 145.92 166 ILE H CA 1
ATOM 11353 C C . ILE H 4 166 ? 82.757 148.250 191.684 1.00 145.92 166 ILE H C 1
ATOM 11354 O O . ILE H 4 166 ? 81.588 148.634 191.818 1.00 145.92 166 ILE H O 1
ATOM 11359 N N . PHE H 4 167 ? 83.381 147.533 192.617 1.00 149.71 167 PHE H N 1
ATOM 11360 C CA . PHE H 4 167 ? 82.659 147.112 193.811 1.00 149.71 167 PHE H CA 1
ATOM 11361 C C . PHE H 4 167 ? 82.235 148.306 194.652 1.00 149.71 167 PHE H C 1
ATOM 11362 O O . PHE H 4 167 ? 81.136 148.320 195.213 1.00 149.71 167 PHE H O 1
ATOM 11370 N N . SER H 4 168 ? 83.093 149.317 194.751 1.00 150.37 168 SER H N 1
ATOM 11371 C CA . SER H 4 168 ? 82.748 150.515 195.502 1.00 150.37 168 SER H CA 1
ATOM 11372 C C . SER H 4 168 ? 81.585 151.245 194.850 1.00 150.37 168 SER H C 1
ATOM 11373 O O . SER H 4 168 ? 80.649 151.676 195.534 1.00 150.37 168 SER H O 1
ATOM 11376 N N . HIS H 4 169 ? 81.632 151.405 193.526 1.00 154.85 169 HIS H N 1
ATOM 11377 C CA . HIS H 4 169 ? 80.520 152.054 192.840 1.00 154.85 169 HIS H CA 1
ATOM 11378 C C . HIS H 4 169 ? 79.226 151.288 193.068 1.00 154.85 169 HIS H C 1
ATOM 11379 O O . HIS H 4 169 ? 78.169 151.889 193.294 1.00 154.85 169 HIS H O 1
ATOM 11386 N N . ALA H 4 170 ? 79.296 149.959 193.031 1.00 155.51 170 ALA H N 1
ATOM 11387 C CA . ALA H 4 170 ? 78.102 149.155 193.256 1.00 155.51 170 ALA H CA 1
ATOM 11388 C C . ALA H 4 170 ? 77.571 149.357 194.667 1.00 155.51 170 ALA H C 1
ATOM 11389 O O . ALA H 4 170 ? 76.385 149.641 194.863 1.00 155.51 170 ALA H O 1
ATOM 11391 N N . TYR H 4 171 ? 78.445 149.229 195.663 1.00 154.95 171 TYR H N 1
ATOM 11392 C CA . TYR H 4 171 ? 78.026 149.335 197.052 1.00 154.95 171 TYR H CA 1
ATOM 11393 C C . TYR H 4 171 ? 77.515 150.723 197.398 1.00 154.95 171 TYR H C 1
ATOM 11394 O O . TYR H 4 171 ? 76.687 150.856 198.304 1.00 154.95 171 TYR H O 1
ATOM 11403 N N . PHE H 4 172 ? 77.977 151.756 196.698 1.00 155.21 172 PHE H N 1
ATOM 11404 C CA . PHE H 4 172 ? 77.588 153.118 197.030 1.00 155.21 172 PHE H CA 1
ATOM 11405 C C . PHE H 4 172 ? 76.371 153.599 196.251 1.00 155.21 172 PHE H C 1
ATOM 11406 O O . PHE H 4 172 ? 75.386 154.029 196.856 1.00 155.21 172 PHE H O 1
ATOM 11414 N N . HIS H 4 173 ? 76.411 153.535 194.920 1.00 156.48 173 HIS H N 1
ATOM 11415 C CA . HIS H 4 173 ? 75.329 154.073 194.106 1.00 156.48 173 HIS H CA 1
ATOM 11416 C C . HIS H 4 173 ? 74.160 153.111 193.957 1.00 156.48 173 HIS H C 1
ATOM 11417 O O . HIS H 4 173 ? 73.014 153.557 193.825 1.00 156.48 173 HIS H O 1
ATOM 11424 N N . HIS H 4 174 ? 74.418 151.806 193.978 1.00 159.88 174 HIS H N 1
ATOM 11425 C CA . HIS H 4 174 ? 73.427 150.783 193.663 1.00 159.88 174 HIS H CA 1
ATOM 11426 C C . HIS H 4 174 ? 73.454 149.680 194.711 1.00 159.88 174 HIS H C 1
ATOM 11427 O O . HIS H 4 174 ? 73.572 148.491 194.406 1.00 159.88 174 HIS H O 1
ATOM 11434 N N . ARG H 4 175 ? 73.370 150.091 195.979 1.00 155.78 175 ARG H N 1
ATOM 11435 C CA . ARG H 4 175 ? 73.477 149.165 197.104 1.00 155.78 175 ARG H CA 1
ATOM 11436 C C . ARG H 4 175 ? 72.542 147.969 196.968 1.00 155.78 175 ARG H C 1
ATOM 11437 O O . ARG H 4 175 ? 72.930 146.832 197.262 1.00 155.78 175 ARG H O 1
ATOM 11445 N N . GLN H 4 176 ? 71.305 148.203 196.525 1.00 154.05 176 GLN H N 1
ATOM 11446 C CA . GLN H 4 176 ? 70.300 147.145 196.543 1.00 154.05 176 GLN H CA 1
ATOM 11447 C C . GLN H 4 176 ? 70.637 146.026 195.562 1.00 154.05 176 GLN H C 1
ATOM 11448 O O . GLN H 4 176 ? 70.579 144.843 195.918 1.00 154.05 176 GLN H O 1
ATOM 11454 N N . ILE H 4 177 ? 71.006 146.371 194.327 1.00 153.84 177 ILE H N 1
ATOM 11455 C CA . ILE H 4 177 ? 71.300 145.336 193.341 1.00 153.84 177 ILE H CA 1
ATOM 11456 C C . ILE H 4 177 ? 72.623 144.661 193.666 1.00 153.84 177 ILE H C 1
ATOM 11457 O O . ILE H 4 177 ? 72.807 143.463 193.417 1.00 153.84 177 ILE H O 1
ATOM 11462 N N . PHE H 4 178 ? 73.562 145.415 194.238 1.00 156.24 178 PHE H N 1
ATOM 11463 C CA . PHE H 4 178 ? 74.781 144.801 194.746 1.00 156.24 178 PHE H CA 1
ATOM 11464 C C . PHE H 4 178 ? 74.456 143.730 195.776 1.00 156.24 178 PHE H C 1
ATOM 11465 O O . PHE H 4 178 ? 74.997 142.621 195.721 1.00 156.24 178 PHE H O 1
ATOM 11473 N N . ASP H 4 179 ? 73.572 144.047 196.724 1.00 157.45 179 ASP H N 1
ATOM 11474 C CA . ASP H 4 179 ? 73.197 143.073 197.741 1.00 157.45 179 ASP H CA 1
ATOM 11475 C C . ASP H 4 179 ? 72.458 141.896 197.127 1.00 157.45 179 ASP H C 1
ATOM 11476 O O . ASP H 4 179 ? 72.626 140.754 197.563 1.00 157.45 179 ASP H O 1
ATOM 11481 N N . GLU H 4 180 ? 71.630 142.155 196.114 1.00 156.48 180 GLU H N 1
ATOM 11482 C CA . GLU H 4 180 ? 70.966 141.059 195.414 1.00 156.48 180 GLU H CA 1
ATOM 11483 C C . GLU H 4 180 ? 71.983 140.106 194.805 1.00 156.48 180 GLU H C 1
ATOM 11484 O O . GLU H 4 180 ? 71.896 138.886 194.988 1.00 156.48 180 GLU H O 1
ATOM 11490 N N . TYR H 4 181 ? 72.963 140.651 194.087 1.00 158.16 181 TYR H N 1
ATOM 11491 C CA . TYR H 4 181 ? 73.976 139.815 193.455 1.00 158.16 181 TYR H CA 1
ATOM 11492 C C . TYR H 4 181 ? 74.840 139.112 194.495 1.00 158.16 181 TYR H C 1
ATOM 11493 O O . TYR H 4 181 ? 75.301 137.986 194.270 1.00 158.16 181 TYR H O 1
ATOM 11502 N N . GLU H 4 182 ? 75.070 139.757 195.639 1.00 160.08 182 GLU H N 1
ATOM 11503 C CA . GLU H 4 182 ? 75.853 139.124 196.692 1.00 160.08 182 GLU H CA 1
ATOM 11504 C C . GLU H 4 182 ? 75.074 137.992 197.346 1.00 160.08 182 GLU H C 1
ATOM 11505 O O . GLU H 4 182 ? 75.660 136.994 197.779 1.00 160.08 182 GLU H O 1
ATOM 11511 N N . ASN H 4 183 ? 73.754 138.137 197.437 1.00 158.97 183 ASN H N 1
ATOM 11512 C CA . ASN H 4 183 ? 72.914 137.026 197.862 1.00 158.97 183 ASN H CA 1
ATOM 11513 C C . ASN H 4 183 ? 72.980 135.893 196.850 1.00 158.97 183 ASN H C 1
ATOM 11514 O O . ASN H 4 183 ? 73.023 134.714 197.219 1.00 158.97 183 ASN H O 1
ATOM 11519 N N . GLU H 4 184 ? 72.986 136.237 195.562 1.00 157.43 184 GLU H N 1
ATOM 11520 C CA . GLU H 4 184 ? 73.206 135.228 194.532 1.00 157.43 184 GLU H CA 1
ATOM 11521 C C . GLU H 4 184 ? 74.572 134.580 194.698 1.00 157.43 184 GLU H C 1
ATOM 11522 O O . GLU H 4 184 ? 74.704 133.353 194.639 1.00 157.43 184 GLU H O 1
ATOM 11528 N N . THR H 4 185 ? 75.603 135.392 194.911 1.00 158.41 185 THR H N 1
ATOM 11529 C CA . THR H 4 185 ? 76.936 134.867 195.166 1.00 158.41 185 THR H CA 1
ATOM 11530 C C . THR H 4 185 ? 77.728 135.890 195.962 1.00 158.41 185 THR H C 1
ATOM 11531 O O . THR H 4 185 ? 77.867 137.041 195.539 1.00 158.41 185 THR H O 1
ATOM 11535 N N . PHE H 4 186 ? 78.256 135.460 197.108 1.00 160.30 186 PHE H N 1
ATOM 11536 C CA . PHE H 4 186 ? 78.958 136.348 198.033 1.00 160.30 186 PHE H CA 1
ATOM 11537 C C . PHE H 4 186 ? 80.330 136.725 197.473 1.00 160.30 186 PHE H C 1
ATOM 11538 O O . PHE H 4 186 ? 81.382 136.351 197.989 1.00 160.30 186 PHE H O 1
ATOM 11546 N N . LEU H 4 187 ? 80.292 137.492 196.383 1.00 158.70 187 LEU H N 1
ATOM 11547 C CA . LEU H 4 187 ? 81.520 137.866 195.694 1.00 158.70 187 LEU H CA 1
ATOM 11548 C C . LEU H 4 187 ? 82.393 138.770 196.548 1.00 158.70 187 LEU H C 1
ATOM 11549 O O . LEU H 4 187 ? 83.587 138.505 196.714 1.00 158.70 187 LEU H O 1
ATOM 11554 N N . CYS H 4 188 ? 81.829 139.860 197.067 1.00 159.36 188 CYS H N 1
ATOM 11555 C CA . CYS H 4 188 ? 82.639 140.818 197.809 1.00 159.36 188 CYS H CA 1
ATOM 11556 C C . CYS H 4 188 ? 83.264 140.173 199.038 1.00 159.36 188 CYS H C 1
ATOM 11557 O O . CYS H 4 188 ? 84.448 140.384 199.324 1.00 159.36 188 CYS H O 1
ATOM 11560 N N . HIS H 4 189 ? 82.486 139.372 199.772 1.00 159.15 189 HIS H N 1
ATOM 11561 C CA . HIS H 4 189 ? 83.044 138.635 200.901 1.00 159.15 189 HIS H CA 1
ATOM 11562 C C . HIS H 4 189 ? 84.151 137.699 200.441 1.00 159.15 189 HIS H C 1
ATOM 11563 O O . HIS H 4 189 ? 85.230 137.642 201.054 1.00 159.15 189 HIS H O 1
ATOM 11570 N N . ARG H 4 190 ? 83.895 136.951 199.366 1.00 157.26 190 ARG H N 1
ATOM 11571 C CA . ARG H 4 190 ? 84.897 136.027 198.857 1.00 157.26 190 ARG H CA 1
ATOM 11572 C C . ARG H 4 190 ? 86.195 136.751 198.553 1.00 157.26 190 ARG H C 1
ATOM 11573 O O . ARG H 4 190 ? 87.276 136.297 198.935 1.00 157.26 190 ARG H O 1
ATOM 11581 N N . PHE H 4 191 ? 86.105 137.901 197.892 1.00 158.71 191 PHE H N 1
ATOM 11582 C CA . PHE H 4 191 ? 87.313 138.568 197.431 1.00 158.71 191 PHE H CA 1
ATOM 11583 C C . PHE H 4 191 ? 88.020 139.269 198.571 1.00 158.71 191 PHE H C 1
ATOM 11584 O O . PHE H 4 191 ? 89.246 139.373 198.558 1.00 158.71 191 PHE H O 1
ATOM 11592 N N . THR H 4 192 ? 87.274 139.757 199.562 1.00 159.12 192 THR H N 1
ATOM 11593 C CA . THR H 4 192 ? 87.926 140.325 200.734 1.00 159.12 192 THR H CA 1
ATOM 11594 C C . THR H 4 192 ? 88.734 139.264 201.464 1.00 159.12 192 THR H C 1
ATOM 11595 O O . THR H 4 192 ? 89.903 139.487 201.806 1.00 159.12 192 THR H O 1
ATOM 11599 N N . LYS H 4 193 ? 88.135 138.092 201.691 1.00 158.74 193 LYS H N 1
ATOM 11600 C CA . LYS H 4 193 ? 88.885 137.009 202.318 1.00 158.74 193 LYS H CA 1
ATOM 11601 C C . LYS H 4 193 ? 90.045 136.572 201.436 1.00 158.74 193 LYS H C 1
ATOM 11602 O O . LYS H 4 193 ? 91.134 136.270 201.931 1.00 158.74 193 LYS H O 1
ATOM 11608 N N . PHE H 4 194 ? 89.841 136.575 200.122 1.00 157.09 194 PHE H N 1
ATOM 11609 C CA . PHE H 4 194 ? 90.894 136.187 199.195 1.00 157.09 194 PHE H CA 1
ATOM 11610 C C . PHE H 4 194 ? 92.085 137.127 199.276 1.00 157.09 194 PHE H C 1
ATOM 11611 O O . PHE H 4 194 ? 93.233 136.682 199.398 1.00 157.09 194 PHE H O 1
ATOM 11619 N N . VAL H 4 195 ? 91.832 138.429 199.182 1.00 156.78 195 VAL H N 1
ATOM 11620 C CA . VAL H 4 195 ? 92.911 139.403 199.237 1.00 156.78 195 VAL H CA 1
ATOM 11621 C C . VAL H 4 195 ? 93.610 139.334 200.582 1.00 156.78 195 VAL H C 1
ATOM 11622 O O . VAL H 4 195 ? 94.841 139.299 200.652 1.00 156.78 195 VAL H O 1
ATOM 11626 N N . MET H 4 196 ? 92.844 139.260 201.672 1.00 157.99 196 MET H N 1
ATOM 11627 C CA . MET H 4 196 ? 93.477 139.123 202.978 1.00 157.99 196 MET H CA 1
ATOM 11628 C C . MET H 4 196 ? 94.295 137.839 203.057 1.00 157.99 196 MET H C 1
ATOM 11629 O O . MET H 4 196 ? 95.257 137.753 203.829 1.00 157.99 196 MET H O 1
ATOM 11634 N N . LYS H 4 197 ? 93.932 136.833 202.259 1.00 156.65 197 LYS H N 1
ATOM 11635 C CA . LYS H 4 197 ? 94.739 135.622 202.197 1.00 156.65 197 LYS H CA 1
ATOM 11636 C C . LYS H 4 197 ? 96.039 135.864 201.451 1.00 156.65 197 LYS H C 1
ATOM 11637 O O . LYS H 4 197 ? 97.092 135.342 201.833 1.00 156.65 197 LYS H O 1
ATOM 11643 N N . TYR H 4 198 ? 95.992 136.647 200.382 1.00 153.88 198 TYR H N 1
ATOM 11644 C CA . TYR H 4 198 ? 97.171 136.843 199.553 1.00 153.88 198 TYR H CA 1
ATOM 11645 C C . TYR H 4 198 ? 97.710 138.257 199.576 1.00 153.88 198 TYR H C 1
ATOM 11646 O O . TYR H 4 198 ? 98.740 138.514 198.954 1.00 153.88 198 TYR H O 1
ATOM 11655 N N . ASN H 4 199 ? 97.031 139.175 200.250 1.00 150.41 199 ASN H N 1
ATOM 11656 C CA . ASN H 4 199 ? 97.542 140.521 200.483 1.00 150.41 199 ASN H CA 1
ATOM 11657 C C . ASN H 4 199 ? 97.870 141.233 199.175 1.00 150.41 199 ASN H C 1
ATOM 11658 O O . ASN H 4 199 ? 99.022 141.563 198.893 1.00 150.41 199 ASN H O 1
ATOM 11663 N N . LEU H 4 200 ? 96.842 141.444 198.356 1.00 145.15 200 LEU H N 1
ATOM 11664 C CA . LEU H 4 200 ? 97.001 142.245 197.148 1.00 145.15 200 LEU H CA 1
ATOM 11665 C C . LEU H 4 200 ? 96.591 143.694 197.380 1.00 145.15 200 LEU H C 1
ATOM 11666 O O . LEU H 4 200 ? 97.089 144.599 196.708 1.00 145.15 200 LEU H O 1
ATOM 11671 N N . MET H 4 201 ? 95.683 143.936 198.315 1.00 146.00 201 MET H N 1
ATOM 11672 C CA . MET H 4 201 ? 95.151 145.267 198.549 1.00 146.00 201 MET H CA 1
ATOM 11673 C C . MET H 4 201 ? 95.084 145.515 200.048 1.00 146.00 201 MET H C 1
ATOM 11674 O O . MET H 4 201 ? 94.978 144.584 200.849 1.00 146.00 201 MET H O 1
ATOM 11679 N N . SER H 4 202 ? 95.155 146.787 200.419 1.00 141.64 202 SER H N 1
ATOM 11680 C CA . SER H 4 202 ? 95.116 147.149 201.828 1.00 141.64 202 SER H CA 1
ATOM 11681 C C . SER H 4 202 ? 93.769 146.795 202.437 1.00 141.64 202 SER H C 1
ATOM 11682 O O . SER H 4 202 ? 92.731 146.856 201.773 1.00 141.64 202 SER H O 1
ATOM 11685 N N . LYS H 4 203 ? 93.789 146.432 203.719 1.00 146.28 203 LYS H N 1
ATOM 11686 C CA . LYS H 4 203 ? 92.536 146.236 204.434 1.00 146.28 203 LYS H CA 1
ATOM 11687 C C . LYS H 4 203 ? 91.798 147.554 204.622 1.00 146.28 203 LYS H C 1
ATOM 11688 O O . LYS H 4 203 ? 90.564 147.570 204.692 1.00 146.28 203 LYS H O 1
ATOM 11694 N N . ASP H 4 204 ? 92.533 148.667 204.705 1.00 140.64 204 ASP H N 1
ATOM 11695 C CA . ASP H 4 204 ? 91.884 149.972 204.780 1.00 140.64 204 ASP H CA 1
ATOM 11696 C C . ASP H 4 204 ? 91.153 150.300 203.487 1.00 140.64 204 ASP H C 1
ATOM 11697 O O . ASP H 4 204 ? 90.207 151.096 203.493 1.00 140.64 204 ASP H O 1
ATOM 11702 N N . ASN H 4 205 ? 91.582 149.709 202.367 1.00 140.38 205 ASN H N 1
ATOM 11703 C CA . ASN H 4 205 ? 90.882 149.915 201.104 1.00 140.38 205 ASN H CA 1
ATOM 11704 C C . ASN H 4 205 ? 89.482 149.325 201.135 1.00 140.38 205 ASN H C 1
ATOM 11705 O O . ASN H 4 205 ? 88.579 149.837 200.464 1.00 140.38 205 ASN H O 1
ATOM 11710 N N . LEU H 4 206 ? 89.281 148.256 201.899 1.00 147.35 206 LEU H N 1
ATOM 11711 C CA . LEU H 4 206 ? 87.964 147.647 201.993 1.00 147.35 206 LEU H CA 1
ATOM 11712 C C . LEU H 4 206 ? 87.016 148.537 202.786 1.00 147.35 206 LEU H C 1
ATOM 11713 O O . LEU H 4 206 ? 87.325 148.955 203.906 1.00 147.35 206 LEU H O 1
ATOM 11718 N N . ILE H 4 207 ? 85.853 148.825 202.199 1.00 149.71 207 ILE H N 1
ATOM 11719 C CA . ILE H 4 207 ? 84.793 149.556 202.881 1.00 149.71 207 ILE H CA 1
ATOM 11720 C C . ILE H 4 207 ? 83.498 148.765 202.958 1.00 149.71 207 ILE H C 1
ATOM 11721 O O . ILE H 4 207 ? 82.573 149.180 203.658 1.00 149.71 207 ILE H O 1
ATOM 11726 N N . VAL H 4 208 ? 83.400 147.639 202.260 1.00 152.53 208 VAL H N 1
ATOM 11727 C CA . VAL H 4 208 ? 82.195 146.816 202.245 1.00 152.53 208 VAL H CA 1
ATOM 11728 C C . VAL H 4 208 ? 82.185 145.906 203.467 1.00 152.53 208 VAL H C 1
ATOM 11729 O O . VAL H 4 208 ? 83.204 145.271 203.774 1.00 152.53 208 VAL H O 1
ATOM 11733 N N . PRO H 4 209 ? 81.074 145.809 204.191 1.00 154.77 209 PRO H N 1
ATOM 11734 C CA . PRO H 4 209 ? 81.008 144.862 205.306 1.00 154.77 209 PRO H CA 1
ATOM 11735 C C . PRO H 4 209 ? 80.999 143.427 204.810 1.00 154.77 209 PRO H C 1
ATOM 11736 O O . PRO H 4 209 ? 80.573 143.130 203.691 1.00 154.77 209 PRO H O 1
ATOM 11740 N N . ILE H 4 210 ? 81.482 142.533 205.662 1.00 152.37 210 ILE H N 1
ATOM 11741 C CA . ILE H 4 210 ? 81.521 141.116 205.337 1.00 152.37 210 ILE H CA 1
ATOM 11742 C C . ILE H 4 210 ? 80.405 140.375 206.061 1.00 152.37 210 ILE H C 1
ATOM 11743 O O . ILE H 4 210 ? 79.416 140.979 206.477 1.00 152.37 210 ILE H O 1
ATOM 11745 N N . GLU I 5 69 ? 143.577 160.977 187.263 1.00 64.95 69 GLU I N 1
ATOM 11746 C CA . GLU I 5 69 ? 142.691 162.078 187.606 1.00 64.95 69 GLU I CA 1
ATOM 11747 C C . GLU I 5 69 ? 141.300 161.851 187.031 1.00 64.95 69 GLU I C 1
ATOM 11748 O O . GLU I 5 69 ? 140.322 161.780 187.766 1.00 64.95 69 GLU I O 1
ATOM 11754 N N . PHE I 5 70 ? 141.221 161.736 185.712 1.00 57.52 70 PHE I N 1
ATOM 11755 C CA . PHE I 5 70 ? 139.966 161.545 185.006 1.00 57.52 70 PHE I CA 1
ATOM 11756 C C . PHE I 5 70 ? 139.900 160.124 184.475 1.00 57.52 70 PHE I C 1
ATOM 11757 O O . PHE I 5 70 ? 140.844 159.645 183.844 1.00 57.52 70 PHE I O 1
ATOM 11765 N N . GLU I 5 71 ? 138.777 159.458 184.724 1.00 61.89 71 GLU I N 1
ATOM 11766 C CA . GLU I 5 71 ? 138.609 158.041 184.417 1.00 61.89 71 GLU I CA 1
ATOM 11767 C C . GLU I 5 71 ? 137.371 157.908 183.544 1.00 61.89 71 GLU I C 1
ATOM 11768 O O . GLU I 5 71 ? 136.254 157.803 184.051 1.00 61.89 71 GLU I O 1
ATOM 11774 N N . TYR I 5 72 ? 137.571 157.902 182.234 1.00 53.61 72 TYR I N 1
ATOM 11775 C CA . TYR I 5 72 ? 136.455 157.916 181.300 1.00 53.61 72 TYR I CA 1
ATOM 11776 C C . TYR I 5 72 ? 135.690 156.611 181.403 1.00 53.61 72 TYR I C 1
ATOM 11777 O O . TYR I 5 72 ? 136.158 155.571 180.937 1.00 53.61 72 TYR I O 1
ATOM 11786 N N . ALA I 5 73 ? 134.520 156.665 182.015 1.00 53.72 73 ALA I N 1
ATOM 11787 C CA . ALA I 5 73 ? 133.611 155.538 182.074 1.00 53.72 73 ALA I CA 1
ATOM 11788 C C . ALA I 5 73 ? 132.314 155.920 181.385 1.00 53.72 73 ALA I C 1
ATOM 11789 O O . ALA I 5 73 ? 132.108 157.068 180.996 1.00 53.72 73 ALA I O 1
ATOM 11791 N N . ASP I 5 74 ? 131.424 154.943 181.241 1.00 60.60 74 ASP I N 1
ATOM 11792 C CA . ASP I 5 74 ? 130.150 155.214 180.595 1.00 60.60 74 ASP I CA 1
ATOM 11793 C C . ASP I 5 74 ? 129.287 156.176 181.386 1.00 60.60 74 ASP I C 1
ATOM 11794 O O . ASP I 5 74 ? 128.281 156.648 180.854 1.00 60.60 74 ASP I O 1
ATOM 11799 N N . THR I 5 75 ? 129.650 156.480 182.625 1.00 59.88 75 THR I N 1
ATOM 11800 C CA . THR I 5 75 ? 128.874 157.389 183.450 1.00 59.88 75 THR I CA 1
ATOM 11801 C C . THR I 5 75 ? 129.659 157.700 184.710 1.00 59.88 75 THR I C 1
ATOM 11802 O O . THR I 5 75 ? 130.392 156.852 185.221 1.00 59.88 75 THR I O 1
ATOM 11806 N N . ASP I 5 76 ? 129.489 158.917 185.210 1.00 64.09 76 ASP I N 1
ATOM 11807 C CA . ASP I 5 76 ? 130.149 159.319 186.439 1.00 64.09 76 ASP I CA 1
ATOM 11808 C C . ASP I 5 76 ? 129.665 158.453 187.600 1.00 64.09 76 ASP I C 1
ATOM 11809 O O . ASP I 5 76 ? 128.725 157.668 187.477 1.00 64.09 76 ASP I O 1
ATOM 11814 N N . LYS I 5 77 ? 130.329 158.600 188.742 1.00 69.44 77 LYS I N 1
ATOM 11815 C CA . LYS I 5 77 ? 129.953 157.826 189.915 1.00 69.44 77 LYS I CA 1
ATOM 11816 C C . LYS I 5 77 ? 128.539 158.176 190.351 1.00 69.44 77 LYS I C 1
ATOM 11817 O O . LYS I 5 77 ? 128.049 159.282 190.119 1.00 69.44 77 LYS I O 1
ATOM 11823 N N . TRP I 5 78 ? 127.890 157.216 191.008 1.00 74.29 78 TRP I N 1
ATOM 11824 C CA . TRP I 5 78 ? 126.453 157.299 191.249 1.00 74.29 78 TRP I CA 1
ATOM 11825 C C . TRP I 5 78 ? 126.070 158.562 192.010 1.00 74.29 78 TRP I C 1
ATOM 11826 O O . TRP I 5 78 ? 125.029 159.169 191.732 1.00 74.29 78 TRP I O 1
ATOM 11837 N N . ALA I 5 79 ? 126.897 158.980 192.966 1.00 67.84 79 ALA I N 1
ATOM 11838 C CA . ALA I 5 79 ? 126.564 160.168 193.741 1.00 67.84 79 ALA I CA 1
ATOM 11839 C C . ALA I 5 79 ? 126.540 161.406 192.862 1.00 67.84 79 ALA I C 1
ATOM 11840 O O . ALA I 5 79 ? 125.637 162.243 192.976 1.00 67.84 79 ALA I O 1
ATOM 11842 N N . ALA I 5 80 ? 127.522 161.537 191.974 1.00 67.35 80 ALA I N 1
ATOM 11843 C CA . ALA I 5 80 ? 127.538 162.674 191.067 1.00 67.35 80 ALA I CA 1
ATOM 11844 C C . ALA I 5 80 ? 126.323 162.661 190.154 1.00 67.35 80 ALA I C 1
ATOM 11845 O O . ALA I 5 80 ? 125.716 163.708 189.906 1.00 67.35 80 ALA I O 1
ATOM 11847 N N . GLU I 5 81 ? 125.951 161.485 189.649 1.00 68.56 81 GLU I N 1
ATOM 11848 C CA . GLU I 5 81 ? 124.755 161.371 188.823 1.00 68.56 81 GLU I CA 1
ATOM 11849 C C . GLU I 5 81 ? 123.536 161.891 189.561 1.00 68.56 81 GLU I C 1
ATOM 11850 O O . GLU I 5 81 ? 122.839 162.790 189.084 1.00 68.56 81 GLU I O 1
ATOM 11856 N N . LEU I 5 82 ? 123.265 161.333 190.738 1.00 68.01 82 LEU I N 1
ATOM 11857 C CA . LEU I 5 82 ? 122.093 161.761 191.488 1.00 68.01 82 LEU I CA 1
ATOM 11858 C C . LEU I 5 82 ? 122.127 163.255 191.766 1.00 68.01 82 LEU I C 1
ATOM 11859 O O . LEU I 5 82 ? 121.091 163.923 191.717 1.00 68.01 82 LEU I O 1
ATOM 11864 N N . SER I 5 83 ? 123.304 163.803 192.055 1.00 66.71 83 SER I N 1
ATOM 11865 C CA . SER I 5 83 ? 123.369 165.240 192.272 1.00 66.71 83 SER I CA 1
ATOM 11866 C C . SER I 5 83 ? 123.095 166.007 190.991 1.00 66.71 83 SER I C 1
ATOM 11867 O O . SER I 5 83 ? 122.639 167.152 191.043 1.00 66.71 83 SER I O 1
ATOM 11870 N N . GLU I 5 84 ? 123.358 165.399 189.837 1.00 68.38 84 GLU I N 1
ATOM 11871 C CA . GLU I 5 84 ? 123.217 166.083 188.560 1.00 68.38 84 GLU I CA 1
ATOM 11872 C C . GLU I 5 84 ? 121.864 165.857 187.924 1.00 68.38 84 GLU I C 1
ATOM 11873 O O . GLU I 5 84 ? 121.764 165.815 186.695 1.00 68.38 84 GLU I O 1
ATOM 11879 N N . LEU I 5 85 ? 120.823 165.689 188.722 1.00 64.14 85 LEU I N 1
ATOM 11880 C CA . LEU I 5 85 ? 119.462 165.617 188.217 1.00 64.14 85 LEU I CA 1
ATOM 11881 C C . LEU I 5 85 ? 118.604 166.776 188.677 1.00 64.14 85 LEU I C 1
ATOM 11882 O O . LEU I 5 85 ? 117.833 167.320 187.891 1.00 64.14 85 LEU I O 1
ATOM 11887 N N . TYR I 5 86 ? 118.734 167.174 189.933 1.00 73.56 86 TYR I N 1
ATOM 11888 C CA . TYR I 5 86 ? 117.958 168.279 190.461 1.00 73.56 86 TYR I CA 1
ATOM 11889 C C . TYR I 5 86 ? 118.671 169.595 190.202 1.00 73.56 86 TYR I C 1
ATOM 11890 O O . TYR I 5 86 ? 119.883 169.706 190.400 1.00 73.56 86 TYR I O 1
ATOM 11899 N N . SER I 5 87 ? 117.916 170.590 189.762 1.00 79.99 87 SER I N 1
ATOM 11900 C CA . SER I 5 87 ? 118.448 171.937 189.688 1.00 79.99 87 SER I CA 1
ATOM 11901 C C . SER I 5 87 ? 118.691 172.477 191.087 1.00 79.99 87 SER I C 1
ATOM 11902 O O . SER I 5 87 ? 118.042 172.073 192.050 1.00 79.99 87 SER I O 1
ATOM 11905 N N . TYR I 5 88 ? 119.626 173.420 191.196 1.00 87.32 88 TYR I N 1
ATOM 11906 C CA . TYR I 5 88 ? 119.800 174.114 192.465 1.00 87.32 88 TYR I CA 1
ATOM 11907 C C . TYR I 5 88 ? 118.601 174.979 192.811 1.00 87.32 88 TYR I C 1
ATOM 11908 O O . TYR I 5 88 ? 118.586 175.592 193.882 1.00 87.32 88 TYR I O 1
ATOM 11917 N N . THR I 5 89 ? 117.607 175.048 191.931 1.00 85.13 89 THR I N 1
ATOM 11918 C CA . THR I 5 89 ? 116.402 175.828 192.166 1.00 85.13 89 THR I CA 1
ATOM 11919 C C . THR I 5 89 ? 115.301 175.005 192.815 1.00 85.13 89 THR I C 1
ATOM 11920 O O . THR I 5 89 ? 114.569 175.515 193.669 1.00 85.13 89 THR I O 1
ATOM 11924 N N . GLU I 5 90 ? 115.177 173.732 192.442 1.00 86.08 90 GLU I N 1
ATOM 11925 C CA . GLU I 5 90 ? 114.129 172.867 192.966 1.00 86.08 90 GLU I CA 1
ATOM 11926 C C . GLU I 5 90 ? 114.537 172.161 194.252 1.00 86.08 90 GLU I C 1
ATOM 11927 O O . GLU I 5 90 ? 114.017 171.082 194.556 1.00 86.08 90 GLU I O 1
ATOM 11933 N N . GLY I 5 91 ? 115.460 172.738 195.010 1.00 87.48 91 GLY I N 1
ATOM 11934 C CA . GLY I 5 91 ? 115.834 172.217 196.303 1.00 87.48 91 GLY I CA 1
ATOM 11935 C C . GLY I 5 91 ? 114.664 171.956 197.232 1.00 87.48 91 GLY I C 1
ATOM 11936 O O . GLY I 5 91 ? 114.404 170.813 197.624 1.00 87.48 91 GLY I O 1
ATOM 11937 N N . PRO I 5 92 ? 113.919 173.012 197.592 1.00 87.99 92 PRO I N 1
ATOM 11938 C CA . PRO I 5 92 ? 112.876 172.871 198.618 1.00 87.99 92 PRO I CA 1
ATOM 11939 C C . PRO I 5 92 ? 111.886 171.752 198.349 1.00 87.99 92 PRO I C 1
ATOM 11940 O O . PRO I 5 92 ? 111.231 171.266 199.278 1.00 87.99 92 PRO I O 1
ATOM 11944 N N . GLU I 5 93 ? 111.782 171.337 197.085 1.00 92.27 93 GLU I N 1
ATOM 11945 C CA . GLU I 5 93 ? 110.923 170.213 196.733 1.00 92.27 93 GLU I CA 1
ATOM 11946 C C . GLU I 5 93 ? 111.101 169.054 197.697 1.00 92.27 93 GLU I C 1
ATOM 11947 O O . GLU I 5 93 ? 110.118 168.441 198.130 1.00 92.27 93 GLU I O 1
ATOM 11953 N N . PHE I 5 94 ? 112.350 168.759 198.064 1.00 87.36 94 PHE I N 1
ATOM 11954 C CA . PHE I 5 94 ? 112.621 167.653 198.974 1.00 87.36 94 PHE I CA 1
ATOM 11955 C C . PHE I 5 94 ? 111.734 167.727 200.202 1.00 87.36 94 PHE I C 1
ATOM 11956 O O . PHE I 5 94 ? 111.001 166.780 200.510 1.00 87.36 94 PHE I O 1
ATOM 11964 N N . LEU I 5 95 ? 111.766 168.866 200.896 1.00 91.21 95 LEU I N 1
ATOM 11965 C CA . LEU I 5 95 ? 110.878 169.084 202.030 1.00 91.21 95 LEU I CA 1
ATOM 11966 C C . LEU I 5 95 ? 109.464 168.647 201.694 1.00 91.21 95 LEU I C 1
ATOM 11967 O O . LEU I 5 95 ? 108.914 167.733 202.321 1.00 91.21 95 LEU I O 1
ATOM 11972 N N . MET I 5 96 ? 108.886 169.269 200.663 1.00 93.74 96 MET I N 1
ATOM 11973 C CA . MET I 5 96 ? 107.523 168.950 200.263 1.00 93.74 96 MET I CA 1
ATOM 11974 C C . MET I 5 96 ? 107.326 167.450 200.185 1.00 93.74 96 MET I C 1
ATOM 11975 O O . MET I 5 96 ? 106.408 166.902 200.806 1.00 93.74 96 MET I O 1
ATOM 11980 N N . ASN I 5 97 ? 108.229 166.765 199.480 1.00 90.57 97 ASN I N 1
ATOM 11981 C CA . ASN I 5 97 ? 108.112 165.321 199.322 1.00 90.57 97 ASN I CA 1
ATOM 11982 C C . ASN I 5 97 ? 107.861 164.648 200.660 1.00 90.57 97 ASN I C 1
ATOM 11983 O O . ASN I 5 97 ? 106.835 163.984 200.849 1.00 90.57 97 ASN I O 1
ATOM 11988 N N . ARG I 5 98 ? 108.758 164.855 201.622 1.00 94.03 98 ARG I N 1
ATOM 11989 C CA . ARG I 5 98 ? 108.533 164.275 202.938 1.00 94.03 98 ARG I CA 1
ATOM 11990 C C . ARG I 5 98 ? 107.213 164.761 203.507 1.00 94.03 98 ARG I C 1
ATOM 11991 O O . ARG I 5 98 ? 106.323 163.961 203.820 1.00 94.03 98 ARG I O 1
ATOM 11999 N N . LYS I 5 99 ? 107.040 166.082 203.570 1.00 96.77 99 LYS I N 1
ATOM 12000 C CA . LYS I 5 99 ? 105.819 166.662 204.104 1.00 96.77 99 LYS I CA 1
ATOM 12001 C C . LYS I 5 99 ? 104.585 166.186 203.367 1.00 96.77 99 LYS I C 1
ATOM 12002 O O . LYS I 5 99 ? 103.473 166.393 203.860 1.00 96.77 99 LYS I O 1
ATOM 12008 N N . CYS I 5 100 ? 104.747 165.558 202.208 1.00 97.44 100 CYS I N 1
ATOM 12009 C CA . CYS I 5 100 ? 103.626 164.864 201.598 1.00 97.44 100 CYS I CA 1
ATOM 12010 C C . CYS I 5 100 ? 103.571 163.424 202.090 1.00 97.44 100 CYS I C 1
ATOM 12011 O O . CYS I 5 100 ? 102.633 163.036 202.792 1.00 97.44 100 CYS I O 1
ATOM 12014 N N . PHE I 5 101 ? 104.617 162.650 201.801 1.00 97.52 101 PHE I N 1
ATOM 12015 C CA . PHE I 5 101 ? 104.583 161.224 202.098 1.00 97.52 101 PHE I CA 1
ATOM 12016 C C . PHE I 5 101 ? 104.270 160.974 203.559 1.00 97.52 101 PHE I C 1
ATOM 12017 O O . PHE I 5 101 ? 103.306 160.269 203.884 1.00 97.52 101 PHE I O 1
ATOM 12025 N N . GLU I 5 102 ? 105.069 161.563 204.452 1.00 104.22 102 GLU I N 1
ATOM 12026 C CA . GLU I 5 102 ? 104.841 161.411 205.882 1.00 104.22 102 GLU I CA 1
ATOM 12027 C C . GLU I 5 102 ? 103.369 161.547 206.225 1.00 104.22 102 GLU I C 1
ATOM 12028 O O . GLU I 5 102 ? 102.795 160.659 206.866 1.00 104.22 102 GLU I O 1
ATOM 12034 N N . GLU I 5 103 ? 102.725 162.619 205.757 1.00 106.14 103 GLU I N 1
ATOM 12035 C CA . GLU I 5 103 ? 101.346 162.853 206.164 1.00 106.14 103 GLU I CA 1
ATOM 12036 C C . GLU I 5 103 ? 100.474 161.658 205.801 1.00 106.14 103 GLU I C 1
ATOM 12037 O O . GLU I 5 103 ? 99.792 161.094 206.665 1.00 106.14 103 GLU I O 1
ATOM 12043 N N . ASP I 5 104 ? 100.568 161.185 204.555 1.00 109.92 104 ASP I N 1
ATOM 12044 C CA . ASP I 5 104 ? 99.785 160.016 204.178 1.00 109.92 104 ASP I CA 1
ATOM 12045 C C . ASP I 5 104 ? 100.214 158.803 204.982 1.00 109.92 104 ASP I C 1
ATOM 12046 O O . ASP I 5 104 ? 99.369 158.031 205.451 1.00 109.92 104 ASP I O 1
ATOM 12051 N N . PHE I 5 105 ? 101.525 158.625 205.150 1.00 108.91 105 PHE I N 1
ATOM 12052 C CA . PHE I 5 105 ? 102.021 157.593 206.047 1.00 108.91 105 PHE I CA 1
ATOM 12053 C C . PHE I 5 105 ? 101.293 157.652 207.375 1.00 108.91 105 PHE I C 1
ATOM 12054 O O . PHE I 5 105 ? 100.719 156.652 207.823 1.00 108.91 105 PHE I O 1
ATOM 12062 N N . ARG I 5 106 ? 101.241 158.844 207.975 1.00 113.01 106 ARG I N 1
ATOM 12063 C CA . ARG I 5 106 ? 100.609 159.011 209.276 1.00 113.01 106 ARG I CA 1
ATOM 12064 C C . ARG I 5 106 ? 99.201 158.437 209.290 1.00 113.01 106 ARG I C 1
ATOM 12065 O O . ARG I 5 106 ? 98.777 157.833 210.282 1.00 113.01 106 ARG I O 1
ATOM 12073 N N . ILE I 5 107 ? 98.468 158.597 208.192 1.00 112.57 107 ILE I N 1
ATOM 12074 C CA . ILE I 5 107 ? 97.074 158.174 208.180 1.00 112.57 107 ILE I CA 1
ATOM 12075 C C . ILE I 5 107 ? 96.973 156.686 207.879 1.00 112.57 107 ILE I C 1
ATOM 12076 O O . ILE I 5 107 ? 96.070 155.998 208.366 1.00 112.57 107 ILE I O 1
ATOM 12081 N N . HIS I 5 108 ? 97.894 156.165 207.069 1.00 114.72 108 HIS I N 1
ATOM 12082 C CA . HIS I 5 108 ? 97.821 154.751 206.723 1.00 114.72 108 HIS I CA 1
ATOM 12083 C C . HIS I 5 108 ? 98.128 153.884 207.936 1.00 114.72 108 HIS I C 1
ATOM 12084 O O . HIS I 5 108 ? 97.282 153.099 208.375 1.00 114.72 108 HIS I O 1
ATOM 12091 N N . VAL I 5 109 ? 99.327 154.016 208.494 1.00 112.28 109 VAL I N 1
ATOM 12092 C CA . VAL I 5 109 ? 99.682 153.377 209.753 1.00 112.28 109 VAL I CA 1
ATOM 12093 C C . VAL I 5 109 ? 100.182 154.464 210.690 1.00 112.28 109 VAL I C 1
ATOM 12094 O O . VAL I 5 109 ? 100.495 155.577 210.255 1.00 112.28 109 VAL I O 1
ATOM 12098 N N . THR I 5 110 ? 100.243 154.151 211.978 1.00 115.33 110 THR I N 1
ATOM 12099 C CA . THR I 5 110 ? 100.612 155.134 212.981 1.00 115.33 110 THR I CA 1
ATOM 12100 C C . THR I 5 110 ? 101.813 154.648 213.777 1.00 115.33 110 THR I C 1
ATOM 12101 O O . THR I 5 110 ? 102.183 153.475 213.726 1.00 115.33 110 THR I O 1
ATOM 12105 N N . ASP I 5 111 ? 102.441 155.594 214.475 1.00 117.92 111 ASP I N 1
ATOM 12106 C CA . ASP I 5 111 ? 103.516 155.426 215.461 1.00 117.92 111 ASP I CA 1
ATOM 12107 C C . ASP I 5 111 ? 104.711 154.631 214.952 1.00 117.92 111 ASP I C 1
ATOM 12108 O O . ASP I 5 111 ? 105.533 154.189 215.769 1.00 117.92 111 ASP I O 1
ATOM 12113 N N . LYS I 5 112 ? 104.848 154.431 213.647 1.00 115.52 112 LYS I N 1
ATOM 12114 C CA . LYS I 5 112 ? 105.964 153.681 213.100 1.00 115.52 112 LYS I CA 1
ATOM 12115 C C . LYS I 5 112 ? 106.774 154.572 212.169 1.00 115.52 112 LYS I C 1
ATOM 12116 O O . LYS I 5 112 ? 106.409 155.716 211.887 1.00 115.52 112 LYS I O 1
ATOM 12122 N N . LYS I 5 113 ? 107.896 154.032 211.703 1.00 112.47 113 LYS I N 1
ATOM 12123 C CA . LYS I 5 113 ? 108.723 154.665 210.687 1.00 112.47 113 LYS I CA 1
ATOM 12124 C C . LYS I 5 113 ? 108.915 153.703 209.529 1.00 112.47 113 LYS I C 1
ATOM 12125 O O . LYS I 5 113 ? 108.786 152.487 209.694 1.00 112.47 113 LYS I O 1
ATOM 12131 N N . TRP I 5 114 ? 109.223 154.254 208.360 1.00 105.02 114 TRP I N 1
ATOM 12132 C CA . TRP I 5 114 ? 109.351 153.446 207.156 1.00 105.02 114 TRP I CA 1
ATOM 12133 C C . TRP I 5 114 ? 110.520 152.483 207.264 1.00 105.02 114 TRP I C 1
ATOM 12134 O O . TRP I 5 114 ? 110.488 151.389 206.694 1.00 105.02 114 TRP I O 1
ATOM 12145 N N . THR I 5 115 ? 111.557 152.881 207.994 1.00 108.13 115 THR I N 1
ATOM 12146 C CA . THR I 5 115 ? 112.746 152.059 208.152 1.00 108.13 115 THR I CA 1
ATOM 12147 C C . THR I 5 115 ? 112.576 150.968 209.194 1.00 108.13 115 THR I C 1
ATOM 12148 O O . THR I 5 115 ? 113.066 149.853 209.001 1.00 108.13 115 THR I O 1
ATOM 12152 N N . GLU I 5 116 ? 111.888 151.258 210.295 1.00 113.83 116 GLU I N 1
ATOM 12153 C CA . GLU I 5 116 ? 111.656 150.244 211.311 1.00 113.83 116 GLU I CA 1
ATOM 12154 C C . GLU I 5 116 ? 110.558 149.268 210.927 1.00 113.83 116 GLU I C 1
ATOM 12155 O O . GLU I 5 116 ? 110.339 148.297 211.657 1.00 113.83 116 GLU I O 1
ATOM 12161 N N . LEU I 5 117 ? 109.865 149.496 209.816 1.00 110.52 117 LEU I N 1
ATOM 12162 C CA . LEU I 5 117 ? 108.826 148.584 209.372 1.00 110.52 117 LEU I CA 1
ATOM 12163 C C . LEU I 5 117 ? 109.449 147.313 208.805 1.00 110.52 117 LEU I C 1
ATOM 12164 O O . LEU I 5 117 ? 110.669 147.135 208.796 1.00 110.52 117 LEU I O 1
ATOM 12169 N N . ASP I 5 118 ? 108.603 146.415 208.323 1.00 110.73 118 ASP I N 1
ATOM 12170 C CA . ASP I 5 118 ? 109.064 145.160 207.755 1.00 110.73 118 ASP I CA 1
ATOM 12171 C C . ASP I 5 118 ? 108.588 145.042 206.310 1.00 110.73 118 ASP I C 1
ATOM 12172 O O . ASP I 5 118 ? 108.006 145.970 205.745 1.00 110.73 118 ASP I O 1
ATOM 12177 N N . THR I 5 119 ? 108.839 143.876 205.718 1.00 106.81 119 THR I N 1
ATOM 12178 C CA . THR I 5 119 ? 108.668 143.707 204.280 1.00 106.81 119 THR I CA 1
ATOM 12179 C C . THR I 5 119 ? 107.220 143.913 203.854 1.00 106.81 119 THR I C 1
ATOM 12180 O O . THR I 5 119 ? 106.918 144.791 203.038 1.00 106.81 119 THR I O 1
ATOM 12184 N N . ASN I 5 120 ? 106.308 143.102 204.386 1.00 108.74 120 ASN I N 1
ATOM 12185 C CA . ASN I 5 120 ? 104.938 143.148 203.896 1.00 108.74 120 ASN I CA 1
ATOM 12186 C C . ASN I 5 120 ? 104.270 144.475 204.215 1.00 108.74 120 ASN I C 1
ATOM 12187 O O . ASN I 5 120 ? 103.376 144.901 203.482 1.00 108.74 120 ASN I O 1
ATOM 12192 N N . GLN I 5 121 ? 104.701 145.152 205.277 1.00 107.39 121 GLN I N 1
ATOM 12193 C CA . GLN I 5 121 ? 104.229 146.511 205.515 1.00 107.39 121 GLN I CA 1
ATOM 12194 C C . GLN I 5 121 ? 104.647 147.427 204.376 1.00 107.39 121 GLN I C 1
ATOM 12195 O O . GLN I 5 121 ? 103.844 148.218 203.865 1.00 107.39 121 GLN I O 1
ATOM 12201 N N . HIS I 5 122 ? 105.909 147.324 203.962 1.00 104.42 122 HIS I N 1
ATOM 12202 C CA . HIS I 5 122 ? 106.387 148.111 202.834 1.00 104.42 122 HIS I CA 1
ATOM 12203 C C . HIS I 5 122 ? 105.580 147.813 201.581 1.00 104.42 122 HIS I C 1
ATOM 12204 O O . HIS I 5 122 ? 105.165 148.729 200.864 1.00 104.42 122 HIS I O 1
ATOM 12211 N N . ARG I 5 123 ? 105.346 146.532 201.301 1.00 105.24 123 ARG I N 1
ATOM 12212 C CA . ARG I 5 123 ? 104.627 146.175 200.083 1.00 105.24 123 ARG I CA 1
ATOM 12213 C C . ARG I 5 123 ? 103.182 146.653 200.129 1.00 105.24 123 ARG I C 1
ATOM 12214 O O . ARG I 5 123 ? 102.648 147.132 199.122 1.00 105.24 123 ARG I O 1
ATOM 12222 N N . THR I 5 124 ? 102.528 146.528 201.284 1.00 108.73 124 THR I N 1
ATOM 12223 C CA . THR I 5 124 ? 101.178 147.055 201.416 1.00 108.73 124 THR I CA 1
ATOM 12224 C C . THR I 5 124 ? 101.157 148.549 201.161 1.00 108.73 124 THR I C 1
ATOM 12225 O O . THR I 5 124 ? 100.291 149.049 200.436 1.00 108.73 124 THR I O 1
ATOM 12229 N N . HIS I 5 125 ? 102.099 149.282 201.752 1.00 103.16 125 HIS I N 1
ATOM 12230 C CA . HIS I 5 125 ? 102.108 150.723 201.551 1.00 103.16 125 HIS I CA 1
ATOM 12231 C C . HIS I 5 125 ? 102.354 151.068 200.093 1.00 103.16 125 HIS I C 1
ATOM 12232 O O . HIS I 5 125 ? 101.762 152.013 199.563 1.00 103.16 125 HIS I O 1
ATOM 12239 N N . ALA I 5 126 ? 103.219 150.307 199.425 1.00 102.42 126 ALA I N 1
ATOM 12240 C CA . ALA I 5 126 ? 103.476 150.561 198.014 1.00 102.42 126 ALA I CA 1
ATOM 12241 C C . ALA I 5 126 ? 102.225 150.330 197.183 1.00 102.42 126 ALA I C 1
ATOM 12242 O O . ALA I 5 126 ? 101.912 151.114 196.278 1.00 102.42 126 ALA I O 1
ATOM 12244 N N . MET I 5 127 ? 101.498 149.253 197.470 1.00 108.20 127 MET I N 1
ATOM 12245 C CA . MET I 5 127 ? 100.252 149.021 196.756 1.00 108.20 127 MET I CA 1
ATOM 12246 C C . MET I 5 127 ? 99.242 150.120 197.044 1.00 108.20 127 MET I C 1
ATOM 12247 O O . MET I 5 127 ? 98.482 150.510 196.154 1.00 108.20 127 MET I O 1
ATOM 12252 N N . ARG I 5 128 ? 99.232 150.644 198.268 1.00 112.59 128 ARG I N 1
ATOM 12253 C CA . ARG I 5 128 ? 98.357 151.770 198.573 1.00 112.59 128 ARG I CA 1
ATOM 12254 C C . ARG I 5 128 ? 98.728 152.987 197.744 1.00 112.59 128 ARG I C 1
ATOM 12255 O O . ARG I 5 128 ? 97.853 153.714 197.263 1.00 112.59 128 ARG I O 1
ATOM 12263 N N . LEU I 5 129 ? 100.025 153.233 197.588 1.00 98.40 129 LEU I N 1
ATOM 12264 C CA . LEU I 5 129 ? 100.469 154.350 196.769 1.00 98.40 129 LEU I CA 1
ATOM 12265 C C . LEU I 5 129 ? 100.012 154.178 195.331 1.00 98.40 129 LEU I C 1
ATOM 12266 O O . LEU I 5 129 ? 99.457 155.102 194.726 1.00 98.40 129 LEU I O 1
ATOM 12271 N N . LEU I 5 130 ? 100.239 152.994 194.765 1.00 102.34 130 LEU I N 1
ATOM 12272 C CA . LEU I 5 130 ? 99.824 152.755 193.386 1.00 102.34 130 LEU I CA 1
ATOM 12273 C C . LEU I 5 130 ? 98.319 152.898 193.234 1.00 102.34 130 LEU I C 1
ATOM 12274 O O . LEU I 5 130 ? 97.835 153.406 192.217 1.00 102.34 130 LEU I O 1
ATOM 12279 N N . ASP I 5 131 ? 97.562 152.454 194.235 1.00 115.37 131 ASP I N 1
ATOM 12280 C CA . ASP I 5 131 ? 96.118 152.638 194.211 1.00 115.37 131 ASP I CA 1
ATOM 12281 C C . ASP I 5 131 ? 95.774 154.118 194.161 1.00 115.37 131 ASP I C 1
ATOM 12282 O O . ASP I 5 131 ? 95.085 154.580 193.246 1.00 115.37 131 ASP I O 1
ATOM 12287 N N . GLY I 5 132 ? 96.263 154.882 195.136 1.00 104.34 132 GLY I N 1
ATOM 12288 C CA . GLY I 5 132 ? 95.996 156.306 195.164 1.00 104.34 132 GLY I CA 1
ATOM 12289 C C . GLY I 5 132 ? 96.443 157.033 193.917 1.00 104.34 132 GLY I C 1
ATOM 12290 O O . GLY I 5 132 ? 95.911 158.103 193.608 1.00 104.34 132 GLY I O 1
ATOM 12291 N N . LEU I 5 133 ? 97.390 156.476 193.191 1.00 98.26 133 LEU I N 1
ATOM 12292 C CA . LEU I 5 133 ? 97.897 157.142 191.999 1.00 98.26 133 LEU I CA 1
ATOM 12293 C C . LEU I 5 133 ? 96.895 157.211 190.864 1.00 98.26 133 LEU I C 1
ATOM 12294 O O . LEU I 5 133 ? 97.271 157.683 189.793 1.00 98.26 133 LEU I O 1
ATOM 12299 N N . GLU I 5 134 ? 95.638 156.793 190.980 1.00 111.37 134 GLU I N 1
ATOM 12300 C CA . GLU I 5 134 ? 94.719 156.841 189.850 1.00 111.37 134 GLU I CA 1
ATOM 12301 C C . GLU I 5 134 ? 93.529 157.756 190.085 1.00 111.37 134 GLU I C 1
ATOM 12302 O O . GLU I 5 134 ? 92.548 157.678 189.338 1.00 111.37 134 GLU I O 1
ATOM 12308 N N . VAL I 5 135 ? 93.582 158.617 191.100 1.00 106.23 135 VAL I N 1
ATOM 12309 C CA . VAL I 5 135 ? 92.525 159.596 191.279 1.00 106.23 135 VAL I CA 1
ATOM 12310 C C . VAL I 5 135 ? 92.483 160.514 190.065 1.00 106.23 135 VAL I C 1
ATOM 12311 O O . VAL I 5 135 ? 93.496 160.748 189.396 1.00 106.23 135 VAL I O 1
ATOM 12315 N N . THR I 5 136 ? 91.297 161.030 189.769 1.00 109.05 136 THR I N 1
ATOM 12316 C CA . THR I 5 136 ? 91.098 161.839 188.577 1.00 109.05 136 THR I CA 1
ATOM 12317 C C . THR I 5 136 ? 91.482 163.296 188.769 1.00 109.05 136 THR I C 1
ATOM 12318 O O . THR I 5 136 ? 91.377 164.076 187.820 1.00 109.05 136 THR I O 1
ATOM 12322 N N . ALA I 5 137 ? 91.919 163.682 189.960 1.00 99.96 137 ALA I N 1
ATOM 12323 C CA . ALA I 5 137 ? 92.298 165.057 190.245 1.00 99.96 137 ALA I CA 1
ATOM 12324 C C . ALA I 5 137 ? 93.804 165.200 190.087 1.00 99.96 137 ALA I C 1
ATOM 12325 O O . ALA I 5 137 ? 94.568 164.427 190.674 1.00 99.96 137 ALA I O 1
ATOM 12327 N N . ARG I 5 138 ? 94.227 166.184 189.295 1.00 97.05 138 ARG I N 1
ATOM 12328 C CA . ARG I 5 138 ? 95.654 166.405 189.105 1.00 97.05 138 ARG I CA 1
ATOM 12329 C C . ARG I 5 138 ? 96.354 166.728 190.414 1.00 97.05 138 ARG I C 1
ATOM 12330 O O . ARG I 5 138 ? 97.510 166.347 190.607 1.00 97.05 138 ARG I O 1
ATOM 12338 N N . GLU I 5 139 ? 95.675 167.418 191.326 1.00 95.99 139 GLU I N 1
ATOM 12339 C CA . GLU I 5 139 ? 96.332 167.857 192.551 1.00 95.99 139 GLU I CA 1
ATOM 12340 C C . GLU I 5 139 ? 96.615 166.681 193.473 1.00 95.99 139 GLU I C 1
ATOM 12341 O O . GLU I 5 139 ? 97.728 166.538 193.996 1.00 95.99 139 GLU I O 1
ATOM 12347 N N . LYS I 5 140 ? 95.622 165.824 193.684 1.00 93.37 140 LYS I N 1
ATOM 12348 C CA . LYS I 5 140 ? 95.850 164.660 194.526 1.00 93.37 140 LYS I CA 1
ATOM 12349 C C . LYS I 5 140 ? 96.838 163.703 193.876 1.00 93.37 140 LYS I C 1
ATOM 12350 O O . LYS I 5 140 ? 97.647 163.072 194.566 1.00 93.37 140 LYS I O 1
ATOM 12356 N N . ARG I 5 141 ? 96.796 163.589 192.549 1.00 92.06 141 ARG I N 1
ATOM 12357 C CA . ARG I 5 141 ? 97.788 162.776 191.861 1.00 92.06 141 ARG I CA 1
ATOM 12358 C C . ARG I 5 141 ? 99.187 163.320 192.086 1.00 92.06 141 ARG I C 1
ATOM 12359 O O . ARG I 5 141 ? 100.126 162.556 192.322 1.00 92.06 141 ARG I O 1
ATOM 12367 N N . LEU I 5 142 ? 99.347 164.638 192.008 1.00 85.91 142 LEU I N 1
ATOM 12368 C CA . LEU I 5 142 ? 100.644 165.240 192.281 1.00 85.91 142 LEU I CA 1
ATOM 12369 C C . LEU I 5 142 ? 101.092 164.942 193.701 1.00 85.91 142 LEU I C 1
ATOM 12370 O O . LEU I 5 142 ? 102.264 164.635 193.942 1.00 85.91 142 LEU I O 1
ATOM 12375 N N . LYS I 5 143 ? 100.173 165.038 194.655 1.00 87.20 143 LYS I N 1
ATOM 12376 C CA . LYS I 5 143 ? 100.511 164.723 196.037 1.00 87.20 143 LYS I CA 1
ATOM 12377 C C . LYS I 5 143 ? 101.019 163.291 196.157 1.00 87.20 143 LYS I C 1
ATOM 12378 O O . LYS I 5 143 ? 102.077 163.031 196.748 1.00 87.20 143 LYS I O 1
ATOM 12384 N N . VAL I 5 144 ? 100.283 162.349 195.573 1.00 83.98 144 VAL I N 1
ATOM 12385 C CA . VAL I 5 144 ? 100.656 160.944 195.676 1.00 83.98 144 VAL I CA 1
ATOM 12386 C C . VAL I 5 144 ? 101.995 160.698 194.998 1.00 83.98 144 VAL I C 1
ATOM 12387 O O . VAL I 5 144 ? 102.829 159.927 195.490 1.00 83.98 144 VAL I O 1
ATOM 12391 N N . ALA I 5 145 ? 102.227 161.351 193.863 1.00 80.54 145 ALA I N 1
ATOM 12392 C CA . ALA I 5 145 ? 103.483 161.154 193.154 1.00 80.54 145 ALA I CA 1
ATOM 12393 C C . ALA I 5 145 ? 104.650 161.722 193.940 1.00 80.54 145 ALA I C 1
ATOM 12394 O O . ALA I 5 145 ? 105.739 161.146 193.942 1.00 80.54 145 ALA I O 1
ATOM 12396 N N . ARG I 5 146 ? 104.451 162.855 194.606 1.00 83.18 146 ARG I N 1
ATOM 12397 C CA . ARG I 5 146 ? 105.501 163.372 195.471 1.00 83.18 146 ARG I CA 1
ATOM 12398 C C . ARG I 5 146 ? 105.815 162.383 196.579 1.00 83.18 146 ARG I C 1
ATOM 12399 O O . ARG I 5 146 ? 106.982 162.187 196.943 1.00 83.18 146 ARG I O 1
ATOM 12407 N N . ALA I 5 147 ? 104.780 161.750 197.128 1.00 81.68 147 ALA I N 1
ATOM 12408 C CA . ALA I 5 147 ? 105.014 160.716 198.130 1.00 81.68 147 ALA I CA 1
ATOM 12409 C C . ALA I 5 147 ? 105.853 159.580 197.559 1.00 81.68 147 ALA I C 1
ATOM 12410 O O . ALA I 5 147 ? 106.819 159.129 198.188 1.00 81.68 147 ALA I O 1
ATOM 12412 N N . ILE I 5 148 ? 105.494 159.104 196.369 1.00 76.24 148 ILE I N 1
ATOM 12413 C CA . ILE I 5 148 ? 106.252 158.022 195.752 1.00 76.24 148 ILE I CA 1
ATOM 12414 C C . ILE I 5 148 ? 107.685 158.449 195.501 1.00 76.24 148 ILE I C 1
ATOM 12415 O O . ILE I 5 148 ? 108.613 157.649 195.636 1.00 76.24 148 ILE I O 1
ATOM 12420 N N . LEU I 5 149 ? 107.891 159.706 195.130 1.00 77.21 149 LEU I N 1
ATOM 12421 C CA . LEU I 5 149 ? 109.244 160.195 194.910 1.00 77.21 149 LEU I CA 1
ATOM 12422 C C . LEU I 5 149 ? 110.054 160.143 196.195 1.00 77.21 149 LEU I C 1
ATOM 12423 O O . LEU I 5 149 ? 111.193 159.657 196.203 1.00 77.21 149 LEU I O 1
ATOM 12428 N N . TYR I 5 150 ? 109.483 160.638 197.291 1.00 83.22 150 TYR I N 1
ATOM 12429 C CA . TYR I 5 150 ? 110.180 160.541 198.566 1.00 83.22 150 TYR I CA 1
ATOM 12430 C C . TYR I 5 150 ? 110.510 159.097 198.887 1.00 83.22 150 TYR I C 1
ATOM 12431 O O . TYR I 5 150 ? 111.592 158.799 199.398 1.00 83.22 150 TYR I O 1
ATOM 12440 N N . VAL I 5 151 ? 109.584 158.186 198.600 1.00 80.45 151 VAL I N 1
ATOM 12441 C CA . VAL I 5 151 ? 109.861 156.770 198.813 1.00 80.45 151 VAL I CA 1
ATOM 12442 C C . VAL I 5 151 ? 111.075 156.349 198.003 1.00 80.45 151 VAL I C 1
ATOM 12443 O O . VAL I 5 151 ? 111.989 155.692 198.511 1.00 80.45 151 VAL I O 1
ATOM 12447 N N . ALA I 5 152 ? 111.099 156.733 196.728 1.00 80.16 152 ALA I N 1
ATOM 12448 C CA . ALA I 5 152 ? 112.204 156.363 195.852 1.00 80.16 152 ALA I CA 1
ATOM 12449 C C . ALA I 5 152 ? 113.521 156.901 196.380 1.00 80.16 152 ALA I C 1
ATOM 12450 O O . ALA I 5 152 ? 114.582 156.324 196.130 1.00 80.16 152 ALA I O 1
ATOM 12452 N N . GLN I 5 153 ? 113.475 158.017 197.102 1.00 83.59 153 GLN I N 1
ATOM 12453 C CA . GLN I 5 153 ? 114.669 158.473 197.799 1.00 83.59 153 GLN I CA 1
ATOM 12454 C C . GLN I 5 153 ? 114.819 157.765 199.140 1.00 83.59 153 GLN I C 1
ATOM 12455 O O . GLN I 5 153 ? 115.937 157.483 199.582 1.00 83.59 153 GLN I O 1
ATOM 12461 N N . GLY I 5 154 ? 113.702 157.476 199.805 1.00 84.85 154 GLY I N 1
ATOM 12462 C CA . GLY I 5 154 ? 113.697 156.691 201.018 1.00 84.85 154 GLY I CA 1
ATOM 12463 C C . GLY I 5 154 ? 114.041 157.440 202.287 1.00 84.85 154 GLY I C 1
ATOM 12464 O O . GLY I 5 154 ? 113.499 157.106 203.345 1.00 84.85 154 GLY I O 1
ATOM 12465 N N . THR I 5 155 ? 114.916 158.440 202.209 1.00 86.62 155 THR I N 1
ATOM 12466 C CA . THR I 5 155 ? 115.459 159.127 203.380 1.00 86.62 155 THR I CA 1
ATOM 12467 C C . THR I 5 155 ? 114.426 159.517 204.424 1.00 86.62 155 THR I C 1
ATOM 12468 O O . THR I 5 155 ? 114.715 160.306 205.322 1.00 86.62 155 THR I O 1
ATOM 12472 N N . SER I 5 160 ? 120.532 160.662 206.675 1.00 102.74 160 SER I N 1
ATOM 12473 C CA . SER I 5 160 ? 121.640 160.225 207.516 1.00 102.74 160 SER I CA 1
ATOM 12474 C C . SER I 5 160 ? 122.889 159.942 206.687 1.00 102.74 160 SER I C 1
ATOM 12475 O O . SER I 5 160 ? 123.393 160.819 205.985 1.00 102.74 160 SER I O 1
ATOM 12477 N N . SER I 5 161 ? 123.383 158.710 206.775 1.00 101.98 161 SER I N 1
ATOM 12478 C CA . SER I 5 161 ? 124.613 158.346 206.085 1.00 101.98 161 SER I CA 1
ATOM 12479 C C . SER I 5 161 ? 124.367 158.176 204.594 1.00 101.98 161 SER I C 1
ATOM 12480 O O . SER I 5 161 ? 123.362 157.592 204.179 1.00 101.98 161 SER I O 1
ATOM 12482 N N . GLU I 5 162 ? 125.296 158.687 203.787 1.00 102.73 162 GLU I N 1
ATOM 12483 C CA . GLU I 5 162 ? 125.203 158.575 202.337 1.00 102.73 162 GLU I CA 1
ATOM 12484 C C . GLU I 5 162 ? 125.185 157.124 201.871 1.00 102.73 162 GLU I C 1
ATOM 12485 O O . GLU I 5 162 ? 124.407 156.769 200.981 1.00 102.73 162 GLU I O 1
ATOM 12487 N N . ALA I 5 163 ? 126.029 156.271 202.451 1.00 100.86 163 ALA I N 1
ATOM 12488 C CA . ALA I 5 163 ? 125.939 154.849 202.148 1.00 100.86 163 ALA I CA 1
ATOM 12489 C C . ALA I 5 163 ? 124.614 154.281 202.627 1.00 100.86 163 ALA I C 1
ATOM 12490 O O . ALA I 5 163 ? 124.020 153.415 201.972 1.00 100.86 163 ALA I O 1
ATOM 12492 N N . GLU I 5 164 ? 124.129 154.767 203.769 1.00 101.65 164 GLU I N 1
ATOM 12493 C CA . GLU I 5 164 ? 122.841 154.312 204.270 1.00 101.65 164 GLU I CA 1
ATOM 12494 C C . GLU I 5 164 ? 121.724 154.673 203.305 1.00 101.65 164 GLU I C 1
ATOM 12495 O O . GLU I 5 164 ? 120.897 153.822 202.957 1.00 101.65 164 GLU I O 1
ATOM 12501 N N . VAL I 5 165 ? 121.676 155.932 202.868 1.00 99.54 165 VAL I N 1
ATOM 12502 C CA . VAL I 5 165 ? 120.613 156.332 201.955 1.00 99.54 165 VAL I CA 1
ATOM 12503 C C . VAL I 5 165 ? 120.783 155.639 200.613 1.00 99.54 165 VAL I C 1
ATOM 12504 O O . VAL I 5 165 ? 119.801 155.355 199.929 1.00 99.54 165 VAL I O 1
ATOM 12508 N N . GLN I 5 166 ? 122.019 155.311 200.234 1.00 92.94 166 GLN I N 1
ATOM 12509 C CA . GLN I 5 166 ? 122.221 154.559 199.001 1.00 92.94 166 GLN I CA 1
ATOM 12510 C C . GLN I 5 166 ? 121.612 153.170 199.099 1.00 92.94 166 GLN I C 1
ATOM 12511 O O . GLN I 5 166 ? 120.895 152.728 198.192 1.00 92.94 166 GLN I O 1
ATOM 12517 N N . SER I 5 167 ? 121.903 152.459 200.186 1.00 91.70 167 SER I N 1
ATOM 12518 C CA . SER I 5 167 ? 121.338 151.128 200.367 1.00 91.70 167 SER I CA 1
ATOM 12519 C C . SER I 5 167 ? 119.822 151.184 200.452 1.00 91.70 167 SER I C 1
ATOM 12520 O O . SER I 5 167 ? 119.124 150.387 199.812 1.00 91.70 167 SER I O 1
ATOM 12523 N N . TRP I 5 168 ? 119.299 152.116 201.245 1.00 91.09 168 TRP I N 1
ATOM 12524 C CA . TRP I 5 168 ? 117.856 152.231 201.387 1.00 91.09 168 TRP I CA 1
ATOM 12525 C C . TRP I 5 168 ? 117.205 152.602 200.064 1.00 91.09 168 TRP I C 1
ATOM 12526 O O . TRP I 5 168 ? 116.101 152.144 199.760 1.00 91.09 168 TRP I O 1
ATOM 12537 N N . MET I 5 169 ? 117.882 153.419 199.257 1.00 89.22 169 MET I N 1
ATOM 12538 C CA . MET I 5 169 ? 117.384 153.749 197.930 1.00 89.22 169 MET I CA 1
ATOM 12539 C C . MET I 5 169 ? 117.304 152.510 197.066 1.00 89.22 169 MET I C 1
ATOM 12540 O O . MET I 5 169 ? 116.282 152.252 196.430 1.00 89.22 169 MET I O 1
ATOM 12545 N N . ARG I 5 170 ? 118.397 151.756 196.995 1.00 86.79 170 ARG I N 1
ATOM 12546 C CA . ARG I 5 170 ? 118.384 150.529 196.213 1.00 86.79 170 ARG I CA 1
ATOM 12547 C C . ARG I 5 170 ? 117.235 149.630 196.642 1.00 86.79 170 ARG I C 1
ATOM 12548 O O . ARG I 5 170 ? 116.486 149.111 195.802 1.00 86.79 170 ARG I O 1
ATOM 12556 N N . TYR I 5 171 ? 117.050 149.479 197.949 1.00 86.85 171 TYR I N 1
ATOM 12557 C CA . TYR I 5 171 ? 115.991 148.637 198.481 1.00 86.85 171 TYR I CA 1
ATOM 12558 C C . TYR I 5 171 ? 114.618 149.139 198.055 1.00 86.85 171 TYR I C 1
ATOM 12559 O O . TYR I 5 171 ? 113.840 148.395 197.448 1.00 86.85 171 TYR I O 1
ATOM 12568 N N . ASN I 5 172 ? 114.314 150.394 198.385 1.00 83.65 172 ASN I N 1
ATOM 12569 C CA . ASN I 5 172 ? 113.025 150.980 198.054 1.00 83.65 172 ASN I CA 1
ATOM 12570 C C . ASN I 5 172 ? 112.740 150.890 196.571 1.00 83.65 172 ASN I C 1
ATOM 12571 O O . ASN I 5 172 ? 111.605 150.644 196.161 1.00 83.65 172 ASN I O 1
ATOM 12576 N N . ILE I 5 173 ? 113.757 151.111 195.745 1.00 79.67 173 ILE I N 1
ATOM 12577 C CA . ILE I 5 173 ? 113.536 151.111 194.308 1.00 79.67 173 ILE I CA 1
ATOM 12578 C C . ILE I 5 173 ? 113.195 149.716 193.833 1.00 79.67 173 ILE I C 1
ATOM 12579 O O . ILE I 5 173 ? 112.269 149.525 193.038 1.00 79.67 173 ILE I O 1
ATOM 12584 N N . PHE I 5 174 ? 113.943 148.717 194.290 1.00 86.96 174 PHE I N 1
ATOM 12585 C CA . PHE I 5 174 ? 113.598 147.367 193.882 1.00 86.96 174 PHE I CA 1
ATOM 12586 C C . PHE I 5 174 ? 112.220 146.991 194.390 1.00 86.96 174 PHE I C 1
ATOM 12587 O O . PHE I 5 174 ? 111.498 146.240 193.732 1.00 86.96 174 PHE I O 1
ATOM 12595 N N . LEU I 5 175 ? 111.813 147.555 195.523 1.00 84.99 175 LEU I N 1
ATOM 12596 C CA . LEU I 5 175 ? 110.459 147.321 196.009 1.00 84.99 175 LEU I CA 1
ATOM 12597 C C . LEU I 5 175 ? 109.425 147.927 195.068 1.00 84.99 175 LEU I C 1
ATOM 12598 O O . LEU I 5 175 ? 108.449 147.268 194.689 1.00 84.99 175 LEU I O 1
ATOM 12603 N N . LEU I 5 176 ? 109.618 149.194 194.699 1.00 78.88 176 LEU I N 1
ATOM 12604 C CA . LEU I 5 176 ? 108.698 149.859 193.785 1.00 78.88 176 LEU I CA 1
ATOM 12605 C C . LEU I 5 176 ? 108.644 149.144 192.451 1.00 78.88 176 LEU I C 1
ATOM 12606 O O . LEU I 5 176 ? 107.611 149.154 191.777 1.00 78.88 176 LEU I O 1
ATOM 12611 N N . LEU I 5 177 ? 109.751 148.532 192.049 1.00 80.71 177 LEU I N 1
ATOM 12612 C CA . LEU I 5 177 ? 109.735 147.688 190.866 1.00 80.71 177 LEU I CA 1
ATOM 12613 C C . LEU I 5 177 ? 108.865 146.466 191.092 1.00 80.71 177 LEU I C 1
ATOM 12614 O O . LEU I 5 177 ? 108.008 146.135 190.267 1.00 80.71 177 LEU I O 1
ATOM 12619 N N . GLU I 5 178 ? 109.089 145.776 192.209 1.00 91.55 178 GLU I N 1
ATOM 12620 C CA . GLU I 5 178 ? 108.357 144.551 192.501 1.00 91.55 178 GLU I CA 1
ATOM 12621 C C . GLU I 5 178 ? 106.857 144.791 192.485 1.00 91.55 178 GLU I C 1
ATOM 12622 O O . GLU I 5 178 ? 106.097 144.012 191.900 1.00 91.55 178 GLU I O 1
ATOM 12628 N N . VAL I 5 179 ? 106.408 145.873 193.118 1.00 87.64 179 VAL I N 1
ATOM 12629 C CA . VAL I 5 179 ? 104.976 146.140 193.133 1.00 87.64 179 VAL I CA 1
ATOM 12630 C C . VAL I 5 179 ? 104.494 146.539 191.746 1.00 87.64 179 VAL I C 1
ATOM 12631 O O . VAL I 5 179 ? 103.335 146.300 191.393 1.00 87.64 179 VAL I O 1
ATOM 12635 N N . GLY I 5 180 ? 105.366 147.122 190.929 1.00 86.24 180 GLY I N 1
ATOM 12636 C CA . GLY I 5 180 ? 105.014 147.426 189.555 1.00 86.24 180 GLY I CA 1
ATOM 12637 C C . GLY I 5 180 ? 104.741 148.890 189.290 1.00 86.24 180 GLY I C 1
ATOM 12638 O O . GLY I 5 180 ? 103.852 149.233 188.508 1.00 86.24 180 GLY I O 1
ATOM 12639 N N . THR I 5 181 ? 105.510 149.765 189.935 1.00 80.60 181 THR I N 1
ATOM 12640 C CA . THR I 5 181 ? 105.271 151.195 189.807 1.00 80.60 181 THR I CA 1
ATOM 12641 C C . THR I 5 181 ? 105.478 151.679 188.386 1.00 80.60 181 THR I C 1
ATOM 12642 O O . THR I 5 181 ? 104.794 152.609 187.941 1.00 80.60 181 THR I O 1
ATOM 12646 N N . PHE I 5 182 ? 106.407 151.063 187.661 1.00 74.13 182 PHE I N 1
ATOM 12647 C CA . PHE I 5 182 ? 106.890 151.667 186.428 1.00 74.13 182 PHE I CA 1
ATOM 12648 C C . PHE I 5 182 ? 105.786 151.794 185.392 1.00 74.13 182 PHE I C 1
ATOM 12649 O O . PHE I 5 182 ? 105.682 152.819 184.714 1.00 74.13 182 PHE I O 1
ATOM 12657 N N . ASN I 5 183 ? 104.953 150.768 185.247 1.00 78.36 183 ASN I N 1
ATOM 12658 C CA . ASN I 5 183 ? 103.913 150.838 184.230 1.00 78.36 183 ASN I CA 1
ATOM 12659 C C . ASN I 5 183 ? 102.871 151.889 184.576 1.00 78.36 183 ASN I C 1
ATOM 12660 O O . ASN I 5 183 ? 102.392 152.612 183.693 1.00 78.36 183 ASN I O 1
ATOM 12665 N N . ALA I 5 184 ? 102.506 151.994 185.852 1.00 77.03 184 ALA I N 1
ATOM 12666 C CA . ALA I 5 184 ? 101.609 153.065 186.258 1.00 77.03 184 ALA I CA 1
ATOM 12667 C C . ALA I 5 184 ? 102.211 154.420 185.930 1.00 77.03 184 ALA I C 1
ATOM 12668 O O . ALA I 5 184 ? 101.517 155.322 185.440 1.00 77.03 184 ALA I O 1
ATOM 12670 N N . LEU I 5 185 ? 103.508 154.576 186.180 1.00 75.86 185 LEU I N 1
ATOM 12671 C CA . LEU I 5 185 ? 104.154 155.845 185.883 1.00 75.86 185 LEU I CA 1
ATOM 12672 C C . LEU I 5 185 ? 104.145 156.129 184.392 1.00 75.86 185 LEU I C 1
ATOM 12673 O O . LEU I 5 185 ? 103.939 157.269 183.975 1.00 75.86 185 LEU I O 1
ATOM 12678 N N . VAL I 5 186 ? 104.358 155.105 183.572 1.00 76.31 186 VAL I N 1
ATOM 12679 C CA . VAL I 5 186 ? 104.364 155.311 182.129 1.00 76.31 186 VAL I CA 1
ATOM 12680 C C . VAL I 5 186 ? 102.983 155.726 181.643 1.00 76.31 186 VAL I C 1
ATOM 12681 O O . VAL I 5 186 ? 102.850 156.608 180.785 1.00 76.31 186 VAL I O 1
ATOM 12685 N N . GLU I 5 187 ? 101.933 155.103 182.177 1.00 81.88 187 GLU I N 1
ATOM 12686 C CA . GLU I 5 187 ? 100.584 155.503 181.789 1.00 81.88 187 GLU I CA 1
ATOM 12687 C C . GLU I 5 187 ? 100.314 156.949 182.178 1.00 81.88 187 GLU I C 1
ATOM 12688 O O . GLU I 5 187 ? 99.791 157.737 181.378 1.00 81.88 187 GLU I O 1
ATOM 12694 N N . LEU I 5 188 ? 100.670 157.319 183.406 1.00 79.92 188 LEU I N 1
ATOM 12695 C CA . LEU I 5 188 ? 100.474 158.700 183.825 1.00 79.92 188 LEU I CA 1
ATOM 12696 C C . LEU I 5 188 ? 101.302 159.647 182.968 1.00 79.92 188 LEU I C 1
ATOM 12697 O O . LEU I 5 188 ? 100.884 160.778 182.693 1.00 79.92 188 LEU I O 1
ATOM 12702 N N . LEU I 5 189 ? 102.463 159.193 182.510 1.00 78.89 189 LEU I N 1
ATOM 12703 C CA . LEU I 5 189 ? 103.305 160.023 181.663 1.00 78.89 189 LEU I CA 1
ATOM 12704 C C . LEU I 5 189 ? 102.654 160.258 180.313 1.00 78.89 189 LEU I C 1
ATOM 12705 O O . LEU I 5 189 ? 102.701 161.367 179.779 1.00 78.89 189 LEU I O 1
ATOM 12710 N N . ASN I 5 190 ? 102.062 159.218 179.732 1.00 82.98 190 ASN I N 1
ATOM 12711 C CA . ASN I 5 190 ? 101.291 159.408 178.509 1.00 82.98 190 ASN I CA 1
ATOM 12712 C C . ASN I 5 190 ? 100.184 160.423 178.735 1.00 82.98 190 ASN I C 1
ATOM 12713 O O . ASN I 5 190 ? 99.968 161.331 177.921 1.00 82.98 190 ASN I O 1
ATOM 12718 N N . MET I 5 191 ? 99.466 160.271 179.848 1.00 90.82 191 MET I N 1
ATOM 12719 C CA . MET I 5 191 ? 98.401 161.206 180.187 1.00 90.82 191 MET I CA 1
ATOM 12720 C C . MET I 5 191 ? 98.914 162.639 180.183 1.00 90.82 191 MET I C 1
ATOM 12721 O O . MET I 5 191 ? 98.282 163.538 179.622 1.00 90.82 191 MET I O 1
ATOM 12726 N N . GLU I 5 192 ? 100.066 162.868 180.807 1.00 89.10 192 GLU I N 1
ATOM 12727 C CA . GLU I 5 192 ? 100.635 164.209 180.811 1.00 89.10 192 GLU I CA 1
ATOM 12728 C C . GLU I 5 192 ? 101.143 164.623 179.440 1.00 89.10 192 GLU I C 1
ATOM 12729 O O . GLU I 5 192 ? 101.218 165.821 179.155 1.00 89.10 192 GLU I O 1
ATOM 12735 N N . ILE I 5 193 ? 101.502 163.660 178.596 1.00 85.31 193 ILE I N 1
ATOM 12736 C CA . ILE I 5 193 ? 101.977 163.983 177.256 1.00 85.31 193 ILE I CA 1
ATOM 12737 C C . ILE I 5 193 ? 100.841 164.523 176.407 1.00 85.31 193 ILE I C 1
ATOM 12738 O O . ILE I 5 193 ? 101.011 165.494 175.662 1.00 85.31 193 ILE I O 1
ATOM 12743 N N . ASP I 5 194 ? 99.660 163.931 176.522 1.00 93.94 194 ASP I N 1
ATOM 12744 C CA . ASP I 5 194 ? 98.573 164.290 175.623 1.00 93.94 194 ASP I CA 1
ATOM 12745 C C . ASP I 5 194 ? 97.864 165.567 176.027 1.00 93.94 194 ASP I C 1
ATOM 12746 O O . ASP I 5 194 ? 96.703 165.761 175.656 1.00 93.94 194 ASP I O 1
ATOM 12751 N N . ASN I 5 195 ? 98.519 166.421 176.800 1.00 92.41 195 ASN I N 1
ATOM 12752 C CA . ASN I 5 195 ? 98.009 167.754 177.060 1.00 92.41 195 ASN I CA 1
ATOM 12753 C C . ASN I 5 195 ? 98.769 168.775 176.226 1.00 92.41 195 ASN I C 1
ATOM 12754 O O . ASN I 5 195 ? 99.571 168.409 175.368 1.00 92.41 195 ASN I O 1
ATOM 12759 N N . ILE I 5 208 ? 109.464 179.610 180.385 1.00 96.41 208 ILE I N 1
ATOM 12760 C CA . ILE I 5 208 ? 108.542 180.346 181.237 1.00 96.41 208 ILE I CA 1
ATOM 12761 C C . ILE I 5 208 ? 109.059 180.366 182.666 1.00 96.41 208 ILE I C 1
ATOM 12762 O O . ILE I 5 208 ? 109.673 181.338 183.100 1.00 96.41 208 ILE I O 1
ATOM 12767 N N . SER I 5 209 ? 108.808 179.283 183.395 1.00 96.38 209 SER I N 1
ATOM 12768 C CA . SER I 5 209 ? 109.230 179.180 184.784 1.00 96.38 209 SER I CA 1
ATOM 12769 C C . SER I 5 209 ? 109.282 177.713 185.177 1.00 96.38 209 SER I C 1
ATOM 12770 O O . SER I 5 209 ? 108.839 176.831 184.439 1.00 96.38 209 SER I O 1
ATOM 12773 N N . LEU I 5 210 ? 109.833 177.466 186.364 1.00 93.64 210 LEU I N 1
ATOM 12774 C CA . LEU I 5 210 ? 109.907 176.103 186.876 1.00 93.64 210 LEU I CA 1
ATOM 12775 C C . LEU I 5 210 ? 108.518 175.547 187.157 1.00 93.64 210 LEU I C 1
ATOM 12776 O O . LEU I 5 210 ? 108.110 174.539 186.567 1.00 93.64 210 LEU I O 1
ATOM 12781 N N . ALA I 5 211 ? 107.763 176.213 188.034 1.00 95.69 211 ALA I N 1
ATOM 12782 C CA . ALA I 5 211 ? 106.455 175.711 188.437 1.00 95.69 211 ALA I CA 1
ATOM 12783 C C . ALA I 5 211 ? 105.493 175.585 187.268 1.00 95.69 211 ALA I C 1
ATOM 12784 O O . ALA I 5 211 ? 104.404 175.029 187.438 1.00 95.69 211 ALA I O 1
ATOM 12786 N N . ASP I 5 212 ? 105.861 176.101 186.095 1.00 101.43 212 ASP I N 1
ATOM 12787 C CA . ASP I 5 212 ? 105.064 175.859 184.899 1.00 101.43 212 ASP I CA 1
ATOM 12788 C C . ASP I 5 212 ? 104.831 174.369 184.696 1.00 101.43 212 ASP I C 1
ATOM 12789 O O . ASP I 5 212 ? 103.752 173.953 184.261 1.00 101.43 212 ASP I O 1
ATOM 12794 N N . SER I 5 213 ? 105.828 173.548 185.013 1.00 91.21 213 SER I N 1
ATOM 12795 C CA . SER I 5 213 ? 105.705 172.099 184.918 1.00 91.21 213 SER I CA 1
ATOM 12796 C C . SER I 5 213 ? 106.366 171.478 186.143 1.00 91.21 213 SER I C 1
ATOM 12797 O O . SER I 5 213 ? 107.573 171.251 186.174 1.00 91.21 213 SER I O 1
ATOM 12800 N N . THR I 5 214 ? 105.560 171.224 187.171 1.00 85.19 214 THR I N 1
ATOM 12801 C CA . THR I 5 214 ? 106.058 170.479 188.317 1.00 85.19 214 THR I CA 1
ATOM 12802 C C . THR I 5 214 ? 105.721 169.006 188.186 1.00 85.19 214 THR I C 1
ATOM 12803 O O . THR I 5 214 ? 106.606 168.149 188.285 1.00 85.19 214 THR I O 1
ATOM 12807 N N . ASP I 5 215 ? 104.445 168.707 187.945 1.00 84.15 215 ASP I N 1
ATOM 12808 C CA . ASP I 5 215 ? 103.978 167.328 187.902 1.00 84.15 215 ASP I CA 1
ATOM 12809 C C . ASP I 5 215 ? 104.863 166.478 187.012 1.00 84.15 215 ASP I C 1
ATOM 12810 O O . ASP I 5 215 ? 105.502 165.529 187.480 1.00 84.15 215 ASP I O 1
ATOM 12815 N N . LEU I 5 216 ? 104.935 166.827 185.729 1.00 75.76 216 LEU I N 1
ATOM 12816 C CA . LEU I 5 216 ? 105.840 166.134 184.824 1.00 75.76 216 LEU I CA 1
ATOM 12817 C C . LEU I 5 216 ? 107.215 165.966 185.449 1.00 75.76 216 LEU I C 1
ATOM 12818 O O . LEU I 5 216 ? 107.694 164.836 185.602 1.00 75.76 216 LEU I O 1
ATOM 12823 N N . ARG I 5 217 ? 107.834 167.073 185.863 1.00 78.50 217 ARG I N 1
ATOM 12824 C CA . ARG I 5 217 ? 109.114 166.997 186.555 1.00 78.50 217 ARG I CA 1
ATOM 12825 C C . ARG I 5 217 ? 109.088 165.912 187.613 1.00 78.50 217 ARG I C 1
ATOM 12826 O O . ARG I 5 217 ? 109.831 164.928 187.524 1.00 78.50 217 ARG I O 1
ATOM 12834 N N . VAL I 5 218 ? 108.190 166.049 188.590 1.00 73.17 218 VAL I N 1
ATOM 12835 C CA . VAL I 5 218 ? 108.079 165.043 189.638 1.00 73.17 218 VAL I CA 1
ATOM 12836 C C . VAL I 5 218 ? 108.038 163.658 189.028 1.00 73.17 218 VAL I C 1
ATOM 12837 O O . VAL I 5 218 ? 108.912 162.823 189.292 1.00 73.17 218 VAL I O 1
ATOM 12841 N N . LEU I 5 219 ? 107.071 163.419 188.145 1.00 71.21 219 LEU I N 1
ATOM 12842 C CA . LEU I 5 219 ? 106.974 162.120 187.500 1.00 71.21 219 LEU I CA 1
ATOM 12843 C C . LEU I 5 219 ? 108.318 161.698 186.941 1.00 71.21 219 LEU I C 1
ATOM 12844 O O . LEU I 5 219 ? 108.865 160.663 187.338 1.00 71.21 219 LEU I O 1
ATOM 12849 N N . LEU I 5 220 ? 108.899 162.525 186.076 1.00 66.98 220 LEU I N 1
ATOM 12850 C CA . LEU I 5 220 ? 110.150 162.143 185.439 1.00 66.98 220 LEU I CA 1
ATOM 12851 C C . LEU I 5 220 ? 111.190 161.760 186.472 1.00 66.98 220 LEU I C 1
ATOM 12852 O O . LEU I 5 220 ? 111.843 160.718 186.337 1.00 66.98 220 LEU I O 1
ATOM 12857 N N . ASN I 5 221 ? 111.309 162.554 187.538 1.00 65.45 221 ASN I N 1
ATOM 12858 C CA . ASN I 5 221 ? 112.272 162.232 188.578 1.00 65.45 221 ASN I CA 1
ATOM 12859 C C . ASN I 5 221 ? 112.224 160.757 188.903 1.00 65.45 221 ASN I C 1
ATOM 12860 O O . ASN I 5 221 ? 113.203 160.036 188.676 1.00 65.45 221 ASN I O 1
ATOM 12865 N N . ILE I 5 222 ? 111.057 160.275 189.330 1.00 64.76 222 ILE I N 1
ATOM 12866 C CA . ILE I 5 222 ? 110.947 158.889 189.757 1.00 64.76 222 ILE I CA 1
ATOM 12867 C C . ILE I 5 222 ? 111.537 157.972 188.710 1.00 64.76 222 ILE I C 1
ATOM 12868 O O . ILE I 5 222 ? 112.489 157.229 188.984 1.00 64.76 222 ILE I O 1
ATOM 12873 N N . MET I 5 223 ? 111.044 158.071 187.475 1.00 67.25 223 MET I N 1
ATOM 12874 C CA . MET I 5 223 ? 111.503 157.164 186.435 1.00 67.25 223 MET I CA 1
ATOM 12875 C C . MET I 5 223 ? 113.015 157.159 186.361 1.00 67.25 223 MET I C 1
ATOM 12876 O O . MET I 5 223 ? 113.642 156.101 186.486 1.00 67.25 223 MET I O 1
ATOM 12881 N N . TYR I 5 224 ? 113.619 158.342 186.250 1.00 61.32 224 TYR I N 1
ATOM 12882 C CA . TYR I 5 224 ? 115.070 158.407 186.199 1.00 61.32 224 TYR I CA 1
ATOM 12883 C C . TYR I 5 224 ? 115.669 157.654 187.367 1.00 61.32 224 TYR I C 1
ATOM 12884 O O . TYR I 5 224 ? 116.393 156.669 187.178 1.00 61.32 224 TYR I O 1
ATOM 12893 N N . LEU I 5 225 ? 115.313 158.066 188.585 1.00 59.88 225 LEU I N 1
ATOM 12894 C CA . LEU I 5 225 ? 115.825 157.394 189.766 1.00 59.88 225 LEU I CA 1
ATOM 12895 C C . LEU I 5 225 ? 115.763 155.895 189.589 1.00 59.88 225 LEU I C 1
ATOM 12896 O O . LEU I 5 225 ? 116.796 155.219 189.651 1.00 59.88 225 LEU I O 1
ATOM 12901 N N . ILE I 5 226 ? 114.585 155.376 189.240 1.00 60.47 226 ILE I N 1
ATOM 12902 C CA . ILE I 5 226 ? 114.438 153.935 189.104 1.00 60.47 226 ILE I CA 1
ATOM 12903 C C . ILE I 5 226 ? 115.512 153.398 188.183 1.00 60.47 226 ILE I C 1
ATOM 12904 O O . ILE I 5 226 ? 116.428 152.685 188.618 1.00 60.47 226 ILE I O 1
ATOM 12909 N N . VAL I 5 227 ? 115.483 153.831 186.922 1.00 61.97 227 VAL I N 1
ATOM 12910 C CA . VAL I 5 227 ? 116.456 153.343 185.960 1.00 61.97 227 VAL I CA 1
ATOM 12911 C C . VAL I 5 227 ? 117.853 153.486 186.521 1.00 61.97 227 VAL I C 1
ATOM 12912 O O . VAL I 5 227 ? 118.610 152.509 186.587 1.00 61.97 227 VAL I O 1
ATOM 12916 N N . GLU I 5 228 ? 118.175 154.676 187.028 1.00 66.38 228 GLU I N 1
ATOM 12917 C CA . GLU I 5 228 ? 119.506 154.912 187.560 1.00 66.38 228 GLU I CA 1
ATOM 12918 C C . GLU I 5 228 ? 119.895 153.806 188.518 1.00 66.38 228 GLU I C 1
ATOM 12919 O O . GLU I 5 228 ? 120.823 153.034 188.250 1.00 66.38 228 GLU I O 1
ATOM 12925 N N . THR I 5 229 ? 119.129 153.650 189.594 1.00 66.61 229 THR I N 1
ATOM 12926 C CA . THR I 5 229 ? 119.492 152.655 190.587 1.00 66.61 229 THR I CA 1
ATOM 12927 C C . THR I 5 229 ? 119.561 151.279 189.958 1.00 66.61 229 THR I C 1
ATOM 12928 O O . THR I 5 229 ? 120.544 150.556 190.141 1.00 66.61 229 THR I O 1
ATOM 12932 N N . VAL I 5 230 ? 118.564 150.931 189.149 1.00 67.74 230 VAL I N 1
ATOM 12933 C CA . VAL I 5 230 ? 118.546 149.600 188.562 1.00 67.74 230 VAL I CA 1
ATOM 12934 C C . VAL I 5 230 ? 119.778 149.393 187.707 1.00 67.74 230 VAL I C 1
ATOM 12935 O O . VAL I 5 230 ? 120.393 148.322 187.717 1.00 67.74 230 VAL I O 1
ATOM 12939 N N . HIS I 5 231 ? 120.178 150.421 186.973 1.00 68.53 231 HIS I N 1
ATOM 12940 C CA . HIS I 5 231 ? 121.390 150.249 186.202 1.00 68.53 231 HIS I CA 1
ATOM 12941 C C . HIS I 5 231 ? 122.633 150.470 187.036 1.00 68.53 231 HIS I C 1
ATOM 12942 O O . HIS I 5 231 ? 123.683 149.906 186.715 1.00 68.53 231 HIS I O 1
ATOM 12949 N N . GLN I 5 232 ? 122.541 151.270 188.097 1.00 77.08 232 GLN I N 1
ATOM 12950 C CA . GLN I 5 232 ? 123.710 151.486 188.934 1.00 77.08 232 GLN I CA 1
ATOM 12951 C C . GLN I 5 232 ? 124.186 150.171 189.523 1.00 77.08 232 GLN I C 1
ATOM 12952 O O . GLN I 5 232 ? 125.360 150.022 189.875 1.00 77.08 232 GLN I O 1
ATOM 12958 N N . GLU I 5 233 ? 123.288 149.202 189.624 1.00 83.93 233 GLU I N 1
ATOM 12959 C CA . GLU I 5 233 ? 123.634 147.856 190.034 1.00 83.93 233 GLU I CA 1
ATOM 12960 C C . GLU I 5 233 ? 123.640 146.877 188.874 1.00 83.93 233 GLU I C 1
ATOM 12961 O O . GLU I 5 233 ? 123.766 145.672 189.103 1.00 83.93 233 GLU I O 1
ATOM 12967 N N . CYS I 5 234 ? 123.499 147.364 187.639 1.00 87.04 234 CYS I N 1
ATOM 12968 C CA . CYS I 5 234 ? 123.481 146.469 186.487 1.00 87.04 234 CYS I CA 1
ATOM 12969 C C . CYS I 5 234 ? 124.853 145.860 186.240 1.00 87.04 234 CYS I C 1
ATOM 12970 O O . CYS I 5 234 ? 125.005 144.986 185.380 1.00 87.04 234 CYS I O 1
ATOM 12973 N N . GLU I 5 235 ? 125.862 146.311 186.974 1.00 96.99 235 GLU I N 1
ATOM 12974 C CA . GLU I 5 235 ? 127.199 145.750 186.858 1.00 96.99 235 GLU I CA 1
ATOM 12975 C C . GLU I 5 235 ? 127.444 144.702 187.938 1.00 96.99 235 GLU I C 1
ATOM 12976 O O . GLU I 5 235 ? 127.198 143.514 187.732 1.00 96.99 235 GLU I O 1
ATOM 12982 N N . GLU I 5 240 ? 121.049 138.360 194.371 1.00 105.07 240 GLU I N 1
ATOM 12983 C CA . GLU I 5 240 ? 119.635 138.700 194.444 1.00 105.07 240 GLU I CA 1
ATOM 12984 C C . GLU I 5 240 ? 119.347 139.825 193.470 1.00 105.07 240 GLU I C 1
ATOM 12985 O O . GLU I 5 240 ? 120.262 140.537 193.056 1.00 105.07 240 GLU I O 1
ATOM 12991 N N . TRP I 5 241 ? 118.082 139.949 193.069 1.00 99.89 241 TRP I N 1
ATOM 12992 C CA . TRP I 5 241 ? 117.622 141.028 192.202 1.00 99.89 241 TRP I CA 1
ATOM 12993 C C . TRP I 5 241 ? 118.219 140.914 190.808 1.00 99.89 241 TRP I C 1
ATOM 12994 O O . TRP I 5 241 ? 117.865 141.686 189.914 1.00 99.89 241 TRP I O 1
ATOM 13005 N N . ARG I 5 242 ? 119.127 139.959 190.615 1.00 100.47 242 ARG I N 1
ATOM 13006 C CA . ARG I 5 242 ? 119.684 139.731 189.291 1.00 100.47 242 ARG I CA 1
ATOM 13007 C C . ARG I 5 242 ? 118.567 139.481 188.293 1.00 100.47 242 ARG I C 1
ATOM 13008 O O . ARG I 5 242 ? 118.504 140.113 187.233 1.00 100.47 242 ARG I O 1
ATOM 13016 N N . THR I 5 243 ? 117.650 138.581 188.642 1.00 98.72 243 THR I N 1
ATOM 13017 C CA . THR I 5 243 ? 116.474 138.367 187.813 1.00 98.72 243 THR I CA 1
ATOM 13018 C C . THR I 5 243 ? 115.654 139.640 187.686 1.00 98.72 243 THR I C 1
ATOM 13019 O O . THR I 5 243 ? 115.087 139.915 186.624 1.00 98.72 243 THR I O 1
ATOM 13023 N N . MET I 5 244 ? 115.585 140.435 188.754 1.00 96.37 244 MET I N 1
ATOM 13024 C CA . MET I 5 244 ? 114.793 141.658 188.713 1.00 96.37 244 MET I CA 1
ATOM 13025 C C . MET I 5 244 ? 115.345 142.626 187.680 1.00 96.37 244 MET I C 1
ATOM 13026 O O . MET I 5 244 ? 114.624 143.083 186.788 1.00 96.37 244 MET I O 1
ATOM 13031 N N . ARG I 5 245 ? 116.631 142.956 187.791 1.00 93.34 245 ARG I N 1
ATOM 13032 C CA . ARG I 5 245 ? 117.221 143.865 186.820 1.00 93.34 245 ARG I CA 1
ATOM 13033 C C . ARG I 5 245 ? 117.194 143.271 185.423 1.00 93.34 245 ARG I C 1
ATOM 13034 O O . ARG I 5 245 ? 117.025 144.004 184.448 1.00 93.34 245 ARG I O 1
ATOM 13042 N N . GLN I 5 246 ? 117.324 141.952 185.302 1.00 92.11 246 GLN I N 1
ATOM 13043 C CA . GLN I 5 246 ? 117.324 141.351 183.976 1.00 92.11 246 GLN I CA 1
ATOM 13044 C C . GLN I 5 246 ? 115.966 141.512 183.313 1.00 92.11 246 GLN I C 1
ATOM 13045 O O . GLN I 5 246 ? 115.873 142.006 182.184 1.00 92.11 246 GLN I O 1
ATOM 13051 N N . THR I 5 247 ? 114.895 141.139 184.012 1.00 87.24 247 THR I N 1
ATOM 13052 C CA . THR I 5 247 ? 113.574 141.263 183.412 1.00 87.24 247 THR I CA 1
ATOM 13053 C C . THR I 5 247 ? 113.208 142.721 183.186 1.00 87.24 247 THR I C 1
ATOM 13054 O O . THR I 5 247 ? 112.583 143.056 182.173 1.00 87.24 247 THR I O 1
ATOM 13058 N N . PHE I 5 248 ? 113.602 143.612 184.095 1.00 78.12 248 PHE I N 1
ATOM 13059 C CA . PHE I 5 248 ? 113.324 145.026 183.892 1.00 78.12 248 PHE I CA 1
ATOM 13060 C C . PHE I 5 248 ? 114.032 145.535 182.648 1.00 78.12 248 PHE I C 1
ATOM 13061 O O . PHE I 5 248 ? 113.394 145.882 181.653 1.00 78.12 248 PHE I O 1
ATOM 13069 N N . ARG I 5 249 ? 115.362 145.524 182.669 1.00 76.97 249 ARG I N 1
ATOM 13070 C CA . ARG I 5 249 ? 116.165 145.933 181.527 1.00 76.97 249 ARG I CA 1
ATOM 13071 C C . ARG I 5 249 ? 115.736 145.255 180.237 1.00 76.97 249 ARG I C 1
ATOM 13072 O O . ARG I 5 249 ? 116.006 145.780 179.155 1.00 76.97 249 ARG I O 1
ATOM 13080 N N . ALA I 5 250 ? 115.072 144.106 180.319 1.00 79.13 250 ALA I N 1
ATOM 13081 C CA . ALA I 5 250 ? 114.580 143.476 179.103 1.00 79.13 250 ALA I CA 1
ATOM 13082 C C . ALA I 5 250 ? 113.248 144.062 178.660 1.00 79.13 250 ALA I C 1
ATOM 13083 O O . ALA I 5 250 ? 112.997 144.192 177.458 1.00 79.13 250 ALA I O 1
ATOM 13085 N N . GLU I 5 251 ? 112.378 144.405 179.604 1.00 80.70 251 GLU I N 1
ATOM 13086 C CA . GLU I 5 251 ? 111.071 144.918 179.215 1.00 80.70 251 GLU I CA 1
ATOM 13087 C C . GLU I 5 251 ? 111.118 146.400 178.878 1.00 80.70 251 GLU I C 1
ATOM 13088 O O . GLU I 5 251 ? 110.341 146.866 178.041 1.00 80.70 251 GLU I O 1
ATOM 13094 N N . LEU I 5 252 ? 112.008 147.148 179.525 1.00 72.56 252 LEU I N 1
ATOM 13095 C CA . LEU I 5 252 ? 112.171 148.562 179.221 1.00 72.56 252 LEU I CA 1
ATOM 13096 C C . LEU I 5 252 ? 112.470 148.771 177.749 1.00 72.56 252 LEU I C 1
ATOM 13097 O O . LEU I 5 252 ? 111.943 149.694 177.123 1.00 72.56 252 LEU I O 1
ATOM 13102 N N . GLY I 5 253 ? 113.304 147.918 177.177 1.00 76.10 253 GLY I N 1
ATOM 13103 C CA . GLY I 5 253 ? 113.619 147.979 175.771 1.00 76.10 253 GLY I CA 1
ATOM 13104 C C . GLY I 5 253 ? 112.694 147.187 174.883 1.00 76.10 253 GLY I C 1
ATOM 13105 O O . GLY I 5 253 ? 112.978 147.034 173.692 1.00 76.10 253 GLY I O 1
ATOM 13106 N N . SER I 5 254 ? 111.637 146.686 175.403 1.00 79.77 254 SER I N 1
ATOM 13107 C CA . SER I 5 254 ? 110.744 145.940 174.541 1.00 79.77 254 SER I CA 1
ATOM 13108 C C . SER I 5 254 ? 109.558 146.804 174.137 1.00 79.77 254 SER I C 1
ATOM 13109 O O . SER I 5 254 ? 109.072 147.611 174.932 1.00 79.77 254 SER I O 1
ATOM 13112 N N . PRO I 5 255 ? 109.075 146.660 172.910 1.00 79.91 255 PRO I N 1
ATOM 13113 C CA . PRO I 5 255 ? 108.024 147.560 172.423 1.00 79.91 255 PRO I CA 1
ATOM 13114 C C . PRO I 5 255 ? 106.690 147.314 173.102 1.00 79.91 255 PRO I C 1
ATOM 13115 O O . PRO I 5 255 ? 105.774 146.747 172.501 1.00 79.91 255 PRO I O 1
ATOM 13119 N N . LEU I 5 256 ? 106.570 147.743 174.353 1.00 84.72 256 LEU I N 1
ATOM 13120 C CA . LEU I 5 256 ? 105.364 147.530 175.137 1.00 84.72 256 LEU I CA 1
ATOM 13121 C C . LEU I 5 256 ? 104.533 148.792 175.291 1.00 84.72 256 LEU I C 1
ATOM 13122 O O . LEU I 5 256 ? 103.456 148.742 175.892 1.00 84.72 256 LEU I O 1
ATOM 13127 N N . TYR I 5 257 ? 105.002 149.913 174.764 1.00 82.58 257 TYR I N 1
ATOM 13128 C CA . TYR I 5 257 ? 104.369 151.209 174.968 1.00 82.58 257 TYR I CA 1
ATOM 13129 C C . TYR I 5 257 ? 104.037 151.773 173.597 1.00 82.58 257 TYR I C 1
ATOM 13130 O O . TYR I 5 257 ? 104.928 152.234 172.877 1.00 82.58 257 TYR I O 1
ATOM 13139 N N . ASN I 5 258 ? 102.757 151.723 173.238 1.00 84.98 258 ASN I N 1
ATOM 13140 C CA . ASN I 5 258 ? 102.319 152.075 171.893 1.00 84.98 258 ASN I CA 1
ATOM 13141 C C . ASN I 5 258 ? 103.072 151.252 170.856 1.00 84.98 258 ASN I C 1
ATOM 13142 O O . ASN I 5 258 ? 103.305 151.703 169.733 1.00 84.98 258 ASN I O 1
ATOM 13147 N N . ASN I 5 259 ? 103.465 150.041 171.250 1.00 86.65 259 ASN I N 1
ATOM 13148 C CA . ASN I 5 259 ? 104.256 149.137 170.422 1.00 86.65 259 ASN I CA 1
ATOM 13149 C C . ASN I 5 259 ? 105.632 149.713 170.110 1.00 86.65 259 ASN I C 1
ATOM 13150 O O . ASN I 5 259 ? 106.245 149.369 169.099 1.00 86.65 259 ASN I O 1
ATOM 13155 N N . GLU I 5 260 ? 106.135 150.588 170.976 1.00 82.66 260 GLU I N 1
ATOM 13156 C CA . GLU I 5 260 ? 107.435 151.193 170.782 1.00 82.66 260 GLU I CA 1
ATOM 13157 C C . GLU I 5 260 ? 108.162 151.203 172.117 1.00 82.66 260 GLU I C 1
ATOM 13158 O O . GLU I 5 260 ? 107.523 151.352 173.168 1.00 82.66 260 GLU I O 1
ATOM 13164 N N . PRO I 5 261 ? 109.481 151.046 172.115 1.00 70.57 261 PRO I N 1
ATOM 13165 C CA . PRO I 5 261 ? 110.227 151.085 173.372 1.00 70.57 261 PRO I CA 1
ATOM 13166 C C . PRO I 5 261 ? 110.070 152.428 174.057 1.00 70.57 261 PRO I C 1
ATOM 13167 O O . PRO I 5 261 ? 109.569 153.399 173.493 1.00 70.57 261 PRO I O 1
ATOM 13171 N N . PHE I 5 262 ? 110.514 152.473 175.309 1.00 62.63 262 PHE I N 1
ATOM 13172 C CA . PHE I 5 262 ? 110.387 153.693 176.093 1.00 62.63 262 PHE I CA 1
ATOM 13173 C C . PHE I 5 262 ? 111.148 154.846 175.453 1.00 62.63 262 PHE I C 1
ATOM 13174 O O . PHE I 5 262 ? 110.676 155.995 175.439 1.00 62.63 262 PHE I O 1
ATOM 13182 N N . ALA I 5 263 ? 112.327 154.554 174.911 1.00 60.85 263 ALA I N 1
ATOM 13183 C CA . ALA I 5 263 ? 113.126 155.597 174.290 1.00 60.85 263 ALA I CA 1
ATOM 13184 C C . ALA I 5 263 ? 112.364 156.296 173.181 1.00 60.85 263 ALA I C 1
ATOM 13185 O O . ALA I 5 263 ? 112.569 157.488 172.949 1.00 60.85 263 ALA I O 1
ATOM 13187 N N . ILE I 5 264 ? 111.480 155.584 172.487 1.00 61.04 264 ILE I N 1
ATOM 13188 C CA . ILE I 5 264 ? 110.706 156.233 171.440 1.00 61.04 264 ILE I CA 1
ATOM 13189 C C . ILE I 5 264 ? 109.766 157.261 172.039 1.00 61.04 264 ILE I C 1
ATOM 13190 O O . ILE I 5 264 ? 109.578 158.346 171.483 1.00 61.04 264 ILE I O 1
ATOM 13195 N N . MET I 5 265 ? 109.161 156.946 173.180 1.00 63.71 265 MET I N 1
ATOM 13196 C CA . MET I 5 265 ? 108.317 157.930 173.843 1.00 63.71 265 MET I CA 1
ATOM 13197 C C . MET I 5 265 ? 109.123 159.154 174.243 1.00 63.71 265 MET I C 1
ATOM 13198 O O . MET I 5 265 ? 108.665 160.294 174.086 1.00 63.71 265 MET I O 1
ATOM 13203 N N . LEU I 5 266 ? 110.335 158.945 174.747 1.00 60.63 266 LEU I N 1
ATOM 13204 C CA . LEU I 5 266 ? 111.137 160.099 175.138 1.00 60.63 266 LEU I CA 1
ATOM 13205 C C . LEU I 5 266 ? 111.545 160.931 173.928 1.00 60.63 266 LEU I C 1
ATOM 13206 O O . LEU I 5 266 ? 111.547 162.167 173.984 1.00 60.63 266 LEU I O 1
ATOM 13211 N N . PHE I 5 267 ? 111.889 160.274 172.825 1.00 60.03 267 PHE I N 1
ATOM 13212 C CA . PHE I 5 267 ? 112.194 161.006 171.605 1.00 60.03 267 PHE I CA 1
ATOM 13213 C C . PHE I 5 267 ? 110.990 161.803 171.140 1.00 60.03 267 PHE I C 1
ATOM 13214 O O . PHE I 5 267 ? 111.129 162.930 170.653 1.00 60.03 267 PHE I O 1
ATOM 13222 N N . GLY I 5 268 ? 109.802 161.218 171.252 1.00 63.81 268 GLY I N 1
ATOM 13223 C CA . GLY I 5 268 ? 108.602 161.955 170.916 1.00 63.81 268 GLY I CA 1
ATOM 13224 C C . GLY I 5 268 ? 108.449 163.198 171.764 1.00 63.81 268 GLY I C 1
ATOM 13225 O O . GLY I 5 268 ? 108.079 164.261 171.264 1.00 63.81 268 GLY I O 1
ATOM 13226 N N . MET I 5 269 ? 108.728 163.081 173.059 1.00 67.44 269 MET I N 1
ATOM 13227 C CA . MET I 5 269 ? 108.687 164.263 173.910 1.00 67.44 269 MET I CA 1
ATOM 13228 C C . MET I 5 269 ? 109.653 165.326 173.411 1.00 67.44 269 MET I C 1
ATOM 13229 O O . MET I 5 269 ? 109.304 166.510 173.322 1.00 67.44 269 MET I O 1
ATOM 13234 N N . VAL I 5 270 ? 110.873 164.919 173.069 1.00 63.14 270 VAL I N 1
ATOM 13235 C CA . VAL I 5 270 ? 111.876 165.884 172.625 1.00 63.14 270 VAL I CA 1
ATOM 13236 C C . VAL I 5 270 ? 111.411 166.592 171.361 1.00 63.14 270 VAL I C 1
ATOM 13237 O O . VAL I 5 270 ? 111.486 167.822 171.248 1.00 63.14 270 VAL I O 1
ATOM 13241 N N . THR I 5 271 ? 110.926 165.822 170.390 1.00 67.11 271 THR I N 1
ATOM 13242 C CA . THR I 5 271 ? 110.443 166.415 169.150 1.00 67.11 271 THR I CA 1
ATOM 13243 C C . THR I 5 271 ? 109.311 167.390 169.420 1.00 67.11 271 THR I C 1
ATOM 13244 O O . THR I 5 271 ? 109.355 168.544 168.984 1.00 67.11 271 THR I O 1
ATOM 13248 N N . LYS I 5 272 ? 108.288 166.942 170.147 1.00 74.75 272 LYS I N 1
ATOM 13249 C CA . LYS I 5 272 ? 107.173 167.815 170.480 1.00 74.75 272 LYS I CA 1
ATOM 13250 C C . LYS I 5 272 ? 107.622 169.071 171.201 1.00 74.75 272 LYS I C 1
ATOM 13251 O O . LYS I 5 272 ? 106.913 170.079 171.159 1.00 74.75 272 LYS I O 1
ATOM 13257 N N . PHE I 5 273 ? 108.770 169.038 171.869 1.00 75.17 273 PHE I N 1
ATOM 13258 C CA . PHE I 5 273 ? 109.270 170.270 172.462 1.00 75.17 273 PHE I CA 1
ATOM 13259 C C . PHE I 5 273 ? 109.909 171.169 171.416 1.00 75.17 273 PHE I C 1
ATOM 13260 O O . PHE I 5 273 ? 109.532 172.337 171.275 1.00 75.17 273 PHE I O 1
ATOM 13268 N N . CYS I 5 274 ? 110.903 170.649 170.692 1.00 72.72 274 CYS I N 1
ATOM 13269 C CA . CYS I 5 274 ? 111.620 171.487 169.734 1.00 72.72 274 CYS I CA 1
ATOM 13270 C C . CYS I 5 274 ? 110.675 172.108 168.722 1.00 72.72 274 CYS I C 1
ATOM 13271 O O . CYS I 5 274 ? 110.928 173.214 168.234 1.00 72.72 274 CYS I O 1
ATOM 13274 N N . SER I 5 275 ? 109.570 171.432 168.418 1.00 80.50 275 SER I N 1
ATOM 13275 C CA . SER I 5 275 ? 108.552 171.984 167.538 1.00 80.50 275 SER I CA 1
ATOM 13276 C C . SER I 5 275 ? 107.849 173.194 168.129 1.00 80.50 275 SER I C 1
ATOM 13277 O O . SER I 5 275 ? 106.959 173.746 167.474 1.00 80.50 275 SER I O 1
ATOM 13280 N N . GLY I 5 276 ? 108.212 173.618 169.337 1.00 83.10 276 GLY I N 1
ATOM 13281 C CA . GLY I 5 276 ? 107.574 174.759 169.954 1.00 83.10 276 GLY I CA 1
ATOM 13282 C C . GLY I 5 276 ? 106.122 174.565 170.312 1.00 83.10 276 GLY I C 1
ATOM 13283 O O . GLY I 5 276 ? 105.484 175.514 170.774 1.00 83.10 276 GLY I O 1
ATOM 13284 N N . HIS I 5 277 ? 105.573 173.368 170.111 1.00 87.08 277 HIS I N 1
ATOM 13285 C CA . HIS I 5 277 ? 104.197 173.072 170.480 1.00 87.08 277 HIS I CA 1
ATOM 13286 C C . HIS I 5 277 ? 104.118 172.242 171.755 1.00 87.08 277 HIS I C 1
ATOM 13287 O O . HIS I 5 277 ? 103.195 171.445 171.931 1.00 87.08 277 HIS I O 1
ATOM 13294 N N . ALA I 5 278 ? 105.088 172.410 172.640 1.00 84.18 278 ALA I N 1
ATOM 13295 C CA . ALA I 5 278 ? 105.057 171.854 173.983 1.00 84.18 278 ALA I CA 1
ATOM 13296 C C . ALA I 5 278 ? 106.074 172.609 174.821 1.00 84.18 278 ALA I C 1
ATOM 13297 O O . ALA I 5 278 ? 107.052 172.021 175.294 1.00 84.18 278 ALA I O 1
ATOM 13299 N N . PRO I 5 279 ? 105.877 173.908 175.036 1.00 87.85 279 PRO I N 1
ATOM 13300 C CA . PRO I 5 279 ? 106.938 174.744 175.600 1.00 87.85 279 PRO I CA 1
ATOM 13301 C C . PRO I 5 279 ? 107.145 174.586 177.097 1.00 87.85 279 PRO I C 1
ATOM 13302 O O . PRO I 5 279 ? 107.845 175.408 177.690 1.00 87.85 279 PRO I O 1
ATOM 13306 N N . HIS I 5 280 ? 106.568 173.567 177.725 1.00 89.01 280 HIS I N 1
ATOM 13307 C CA . HIS I 5 280 ? 106.690 173.407 179.162 1.00 89.01 280 HIS I CA 1
ATOM 13308 C C . HIS I 5 280 ? 107.460 172.165 179.582 1.00 89.01 280 HIS I C 1
ATOM 13309 O O . HIS I 5 280 ? 107.729 172.008 180.777 1.00 89.01 280 HIS I O 1
ATOM 13316 N N . PHE I 5 281 ? 107.813 171.288 178.651 1.00 79.25 281 PHE I N 1
ATOM 13317 C CA . PHE I 5 281 ? 108.516 170.065 179.007 1.00 79.25 281 PHE I CA 1
ATOM 13318 C C . PHE I 5 281 ? 109.817 170.394 179.729 1.00 79.25 281 PHE I C 1
ATOM 13319 O O . PHE I 5 281 ? 110.570 171.263 179.271 1.00 79.25 281 PHE I O 1
ATOM 13327 N N . PRO I 5 282 ? 110.114 169.744 180.854 1.00 71.57 282 PRO I N 1
ATOM 13328 C CA . PRO I 5 282 ? 111.449 169.865 181.448 1.00 71.57 282 PRO I CA 1
ATOM 13329 C C . PRO I 5 282 ? 112.429 169.045 180.628 1.00 71.57 282 PRO I C 1
ATOM 13330 O O . PRO I 5 282 ? 112.304 167.825 180.530 1.00 71.57 282 PRO I O 1
ATOM 13334 N N . MET I 5 283 ? 113.400 169.717 180.028 1.00 68.36 283 MET I N 1
ATOM 13335 C CA . MET I 5 283 ? 114.211 169.052 179.024 1.00 68.36 283 MET I CA 1
ATOM 13336 C C . MET I 5 283 ? 115.447 168.386 179.594 1.00 68.36 283 MET I C 1
ATOM 13337 O O . MET I 5 283 ? 115.879 167.360 179.061 1.00 68.36 283 MET I O 1
ATOM 13342 N N . LYS I 5 284 ? 116.039 168.934 180.653 1.00 60.91 284 LYS I N 1
ATOM 13343 C CA . LYS I 5 284 ? 117.173 168.247 181.252 1.00 60.91 284 LYS I CA 1
ATOM 13344 C C . LYS I 5 284 ? 116.783 166.848 181.681 1.00 60.91 284 LYS I C 1
ATOM 13345 O O . LYS I 5 284 ? 117.508 165.887 181.416 1.00 60.91 284 LYS I O 1
ATOM 13351 N N . LYS I 5 285 ? 115.624 166.706 182.313 1.00 60.42 285 LYS I N 1
ATOM 13352 C CA . LYS I 5 285 ? 115.242 165.406 182.839 1.00 60.42 285 LYS I CA 1
ATOM 13353 C C . LYS I 5 285 ? 114.818 164.458 181.731 1.00 60.42 285 LYS I C 1
ATOM 13354 O O . LYS I 5 285 ? 115.154 163.274 181.774 1.00 60.42 285 LYS I O 1
ATOM 13360 N N . VAL I 5 286 ? 114.101 164.954 180.725 1.00 56.17 286 VAL I N 1
ATOM 13361 C CA . VAL I 5 286 ? 113.762 164.107 179.588 1.00 56.17 286 VAL I CA 1
ATOM 13362 C C . VAL I 5 286 ? 115.027 163.582 178.937 1.00 56.17 286 VAL I C 1
ATOM 13363 O O . VAL I 5 286 ? 115.144 162.392 178.633 1.00 56.17 286 VAL I O 1
ATOM 13367 N N . LEU I 5 287 ? 115.998 164.462 178.722 1.00 53.70 287 LEU I N 1
ATOM 13368 C CA . LEU I 5 287 ? 117.219 164.051 178.050 1.00 53.70 287 LEU I CA 1
ATOM 13369 C C . LEU I 5 287 ? 118.014 163.079 178.906 1.00 53.70 287 LEU I C 1
ATOM 13370 O O . LEU I 5 287 ? 118.528 162.078 178.402 1.00 53.70 287 LEU I O 1
ATOM 13375 N N . LEU I 5 288 ? 118.136 163.359 180.201 1.00 51.80 288 LEU I N 1
ATOM 13376 C CA . LEU I 5 288 ? 118.850 162.445 181.079 1.00 51.80 288 LEU I CA 1
ATOM 13377 C C . LEU I 5 288 ? 118.201 161.076 181.072 1.00 51.80 288 LEU I C 1
ATOM 13378 O O . LEU I 5 288 ? 118.882 160.049 181.004 1.00 51.80 288 LEU I O 1
ATOM 13383 N N . LEU I 5 289 ? 116.876 161.042 181.157 1.00 54.16 289 LEU I N 1
ATOM 13384 C CA . LEU I 5 289 ? 116.175 159.771 181.171 1.00 54.16 289 LEU I CA 1
ATOM 13385 C C . LEU I 5 289 ? 116.381 159.028 179.867 1.00 54.16 289 LEU I C 1
ATOM 13386 O O . LEU I 5 289 ? 116.580 157.812 179.865 1.00 54.16 289 LEU I O 1
ATOM 13391 N N . LEU I 5 290 ? 116.341 159.744 178.747 1.00 51.04 290 LEU I N 1
ATOM 13392 C CA . LEU I 5 290 ? 116.598 159.108 177.464 1.00 51.04 290 LEU I CA 1
ATOM 13393 C C . LEU I 5 290 ? 117.998 158.529 177.423 1.00 51.04 290 LEU I C 1
ATOM 13394 O O . LEU I 5 290 ? 118.205 157.405 176.952 1.00 51.04 290 LEU I O 1
ATOM 13399 N N . TRP I 5 291 ? 118.972 159.276 177.927 1.00 47.58 291 TRP I N 1
ATOM 13400 C CA . TRP I 5 291 ? 120.336 158.777 177.959 1.00 47.58 291 TRP I CA 1
ATOM 13401 C C . TRP I 5 291 ? 120.419 157.498 178.762 1.00 47.58 291 TRP I C 1
ATOM 13402 O O . TRP I 5 291 ? 120.951 156.490 178.292 1.00 47.58 291 TRP I O 1
ATOM 13413 N N . LYS I 5 292 ? 119.900 157.524 179.983 1.00 50.64 292 LYS I N 1
ATOM 13414 C CA . LYS I 5 292 ? 120.048 156.373 180.857 1.00 50.64 292 LYS I CA 1
ATOM 13415 C C . LYS I 5 292 ? 119.293 155.169 180.331 1.00 50.64 292 LYS I C 1
ATOM 13416 O O . LYS I 5 292 ? 119.760 154.039 180.485 1.00 50.64 292 LYS I O 1
ATOM 13422 N N . THR I 5 293 ? 118.140 155.374 179.701 1.00 50.75 293 THR I N 1
ATOM 13423 C CA . THR I 5 293 ? 117.421 154.218 179.193 1.00 50.75 293 THR I CA 1
ATOM 13424 C C . THR I 5 293 ? 118.117 153.643 177.973 1.00 50.75 293 THR I C 1
ATOM 13425 O O . THR I 5 293 ? 118.213 152.421 177.834 1.00 50.75 293 THR I O 1
ATOM 13429 N N . VAL I 5 294 ? 118.641 154.495 177.094 1.00 48.51 294 VAL I N 1
ATOM 13430 C CA . VAL I 5 294 ? 119.443 153.985 175.991 1.00 48.51 294 VAL I CA 1
ATOM 13431 C C . VAL I 5 294 ? 120.626 153.208 176.533 1.00 48.51 294 VAL I C 1
ATOM 13432 O O . VAL I 5 294 ? 120.966 152.129 176.036 1.00 48.51 294 VAL I O 1
ATOM 13436 N N . LEU I 5 295 ? 121.242 153.723 177.592 1.00 51.91 295 LEU I N 1
ATOM 13437 C CA . LEU I 5 295 ? 122.389 153.061 178.189 1.00 51.91 295 LEU I CA 1
ATOM 13438 C C . LEU I 5 295 ? 122.017 151.676 178.686 1.00 51.91 295 LEU I C 1
ATOM 13439 O O . LEU I 5 295 ? 122.592 150.673 178.254 1.00 51.91 295 LEU I O 1
ATOM 13444 N N . CYS I 5 296 ? 121.034 151.599 179.581 1.00 58.96 296 CYS I N 1
ATOM 13445 C CA . CYS I 5 296 ? 120.734 150.323 180.218 1.00 58.96 296 CYS I CA 1
ATOM 13446 C C . CYS I 5 296 ? 120.131 149.327 179.244 1.00 58.96 296 CYS I C 1
ATOM 13447 O O . CYS I 5 296 ? 120.360 148.125 179.387 1.00 58.96 296 CYS I O 1
ATOM 13450 N N . THR I 5 297 ? 119.376 149.783 178.251 1.00 56.58 297 THR I N 1
ATOM 13451 C CA . THR I 5 297 ? 118.770 148.848 177.321 1.00 56.58 297 THR I CA 1
ATOM 13452 C C . THR I 5 297 ? 119.659 148.513 176.140 1.00 56.58 297 THR I C 1
ATOM 13453 O O . THR I 5 297 ? 119.338 147.585 175.396 1.00 56.58 297 THR I O 1
ATOM 13457 N N . LEU I 5 298 ? 120.752 149.228 175.942 1.00 53.37 298 LEU I N 1
ATOM 13458 C CA . LEU I 5 298 ? 121.680 148.887 174.880 1.00 53.37 298 LEU I CA 1
ATOM 13459 C C . LEU I 5 298 ? 123.051 148.488 175.381 1.00 53.37 298 LEU I C 1
ATOM 13460 O O . LEU I 5 298 ? 123.738 147.727 174.705 1.00 53.37 298 LEU I O 1
ATOM 13465 N N . GLY I 5 299 ? 123.463 148.963 176.546 1.00 55.22 299 GLY I N 1
ATOM 13466 C CA . GLY I 5 299 ? 124.748 148.572 177.075 1.00 55.22 299 GLY I CA 1
ATOM 13467 C C . GLY I 5 299 ? 125.809 149.612 176.819 1.00 55.22 299 GLY I C 1
ATOM 13468 O O . GLY I 5 299 ? 125.858 150.207 175.743 1.00 55.22 299 GLY I O 1
ATOM 13469 N N . GLY I 5 300 ? 126.661 149.839 177.802 1.00 59.73 300 GLY I N 1
ATOM 13470 C CA . GLY I 5 300 ? 127.707 150.827 177.689 1.00 59.73 300 GLY I CA 1
ATOM 13471 C C . GLY I 5 300 ? 128.836 150.357 176.803 1.00 59.73 300 GLY I C 1
ATOM 13472 O O . GLY I 5 300 ? 128.692 149.447 175.986 1.00 59.73 300 GLY I O 1
ATOM 13473 N N . PHE I 5 301 ? 129.991 150.986 176.984 1.00 59.00 301 PHE I N 1
ATOM 13474 C CA . PHE I 5 301 ? 131.092 150.751 176.065 1.00 59.00 301 PHE I CA 1
ATOM 13475 C C . PHE I 5 301 ? 131.753 149.402 176.285 1.00 59.00 301 PHE I C 1
ATOM 13476 O O . PHE I 5 301 ? 132.283 148.820 175.335 1.00 59.00 301 PHE I O 1
ATOM 13484 N N . GLU I 5 302 ? 131.721 148.877 177.506 1.00 62.97 302 GLU I N 1
ATOM 13485 C CA . GLU I 5 302 ? 132.319 147.571 177.743 1.00 62.97 302 GLU I CA 1
ATOM 13486 C C . GLU I 5 302 ? 131.484 146.474 177.105 1.00 62.97 302 GLU I C 1
ATOM 13487 O O . GLU I 5 302 ? 132.008 145.613 176.386 1.00 62.97 302 GLU I O 1
ATOM 13493 N N . GLU I 5 303 ? 130.180 146.485 177.364 1.00 66.64 303 GLU I N 1
ATOM 13494 C CA . GLU I 5 303 ? 129.298 145.563 176.668 1.00 66.64 303 GLU I CA 1
ATOM 13495 C C . GLU I 5 303 ? 129.321 145.808 175.170 1.00 66.64 303 GLU I C 1
ATOM 13496 O O . GLU I 5 303 ? 129.123 144.877 174.388 1.00 66.64 303 GLU I O 1
ATOM 13502 N N . LEU I 5 304 ? 129.586 147.043 174.750 1.00 59.95 304 LEU I N 1
ATOM 13503 C CA . LEU I 5 304 ? 129.759 147.317 173.330 1.00 59.95 304 LEU I CA 1
ATOM 13504 C C . LEU I 5 304 ? 130.945 146.550 172.770 1.00 59.95 304 LEU I C 1
ATOM 13505 O O . LEU I 5 304 ? 130.839 145.882 171.738 1.00 59.95 304 LEU I O 1
ATOM 13510 N N . GLN I 5 305 ? 132.092 146.647 173.437 1.00 64.59 305 GLN I N 1
ATOM 13511 C CA . GLN I 5 305 ? 133.277 145.932 172.985 1.00 64.59 305 GLN I CA 1
ATOM 13512 C C . GLN I 5 305 ? 133.047 144.434 172.984 1.00 64.59 305 GLN I C 1
ATOM 13513 O O . GLN I 5 305 ? 133.495 143.727 172.074 1.00 64.59 305 GLN I O 1
ATOM 13519 N N . SER I 5 306 ? 132.354 143.930 174.000 1.00 61.17 306 SER I N 1
ATOM 13520 C CA . SER I 5 306 ? 132.117 142.496 174.070 1.00 61.17 306 SER I CA 1
ATOM 13521 C C . SER I 5 306 ? 131.217 142.038 172.936 1.00 61.17 306 SER I C 1
ATOM 13522 O O . SER I 5 306 ? 131.500 141.034 172.275 1.00 61.17 306 SER I O 1
ATOM 13525 N N . MET I 5 307 ? 130.125 142.757 172.696 1.00 61.39 307 MET I N 1
ATOM 13526 C CA . MET I 5 307 ? 129.262 142.402 171.582 1.00 61.39 307 MET I CA 1
ATOM 13527 C C . MET I 5 307 ? 130.015 142.500 170.269 1.00 61.39 307 MET I C 1
ATOM 13528 O O . MET I 5 307 ? 129.785 141.708 169.350 1.00 61.39 307 MET I O 1
ATOM 13533 N N . LYS I 5 308 ? 130.922 143.463 170.157 1.00 58.67 308 LYS I N 1
ATOM 13534 C CA . LYS I 5 308 ? 131.723 143.548 168.948 1.00 58.67 308 LYS I CA 1
ATOM 13535 C C . LYS I 5 308 ? 132.567 142.301 168.783 1.00 58.67 308 LYS I C 1
ATOM 13536 O O . LYS I 5 308 ? 132.647 141.734 167.693 1.00 58.67 308 LYS I O 1
ATOM 13542 N N . ALA I 5 309 ? 133.199 141.850 169.863 1.00 58.91 309 ALA I N 1
ATOM 13543 C CA . ALA I 5 309 ? 134.040 140.663 169.773 1.00 58.91 309 ALA I CA 1
ATOM 13544 C C . ALA I 5 309 ? 133.226 139.445 169.369 1.00 58.91 309 ALA I C 1
ATOM 13545 O O . ALA I 5 309 ? 133.658 138.645 168.531 1.00 58.91 309 ALA I O 1
ATOM 13547 N N . GLU I 5 310 ? 132.041 139.285 169.954 1.00 62.70 310 GLU I N 1
ATOM 13548 C CA . GLU I 5 310 ? 131.215 138.134 169.606 1.00 62.70 310 GLU I CA 1
ATOM 13549 C C . GLU I 5 310 ? 130.746 138.203 168.162 1.00 62.70 310 GLU I C 1
ATOM 13550 O O . GLU I 5 310 ? 130.748 137.192 167.456 1.00 62.70 310 GLU I O 1
ATOM 13556 N N . LYS I 5 311 ? 130.322 139.377 167.702 1.00 58.30 311 LYS I N 1
ATOM 13557 C CA . LYS I 5 311 ? 129.896 139.466 166.313 1.00 58.30 311 LYS I CA 1
ATOM 13558 C C . LYS I 5 311 ? 131.062 139.241 165.366 1.00 58.30 311 LYS I C 1
ATOM 13559 O O . LYS I 5 311 ? 130.869 138.749 164.251 1.00 58.30 311 LYS I O 1
ATOM 13565 N N . ARG I 5 312 ? 132.278 139.588 165.790 1.00 61.83 312 ARG I N 1
ATOM 13566 C CA . ARG I 5 312 ? 133.454 139.270 164.991 1.00 61.83 312 ARG I CA 1
ATOM 13567 C C . ARG I 5 312 ? 133.624 137.766 164.882 1.00 61.83 312 ARG I C 1
ATOM 13568 O O . ARG I 5 312 ? 133.753 137.214 163.785 1.00 61.83 312 ARG I O 1
ATOM 13576 N N . SER I 5 313 ? 133.630 137.086 166.028 1.00 62.44 313 SER I N 1
ATOM 13577 C CA . SER I 5 313 ? 133.818 135.640 166.033 1.00 62.44 313 SER I CA 1
ATOM 13578 C C . SER I 5 313 ? 132.758 134.946 165.196 1.00 62.44 313 SER I C 1
ATOM 13579 O O . SER I 5 313 ? 133.059 134.026 164.431 1.00 62.44 313 SER I O 1
ATOM 13582 N N . ILE I 5 314 ? 131.506 135.375 165.338 1.00 59.29 314 ILE I N 1
ATOM 13583 C CA . ILE I 5 314 ? 130.411 134.746 164.610 1.00 59.29 314 ILE I CA 1
ATOM 13584 C C . ILE I 5 314 ? 130.635 134.863 163.111 1.00 59.29 314 ILE I C 1
ATOM 13585 O O . ILE I 5 314 ? 130.481 133.892 162.364 1.00 59.29 314 ILE I O 1
ATOM 13590 N N . LEU I 5 315 ? 131.012 136.050 162.649 1.00 58.71 315 LEU I N 1
ATOM 13591 C CA . LEU I 5 315 ? 131.236 136.252 161.226 1.00 58.71 315 LEU I CA 1
ATOM 13592 C C . LEU I 5 315 ? 132.527 135.620 160.736 1.00 58.71 315 LEU I C 1
ATOM 13593 O O . LEU I 5 315 ? 132.845 135.742 159.550 1.00 58.71 315 LEU I O 1
ATOM 13598 N N . GLY I 5 316 ? 133.272 134.951 161.608 1.00 61.24 316 GLY I N 1
ATOM 13599 C CA . GLY I 5 316 ? 134.501 134.305 161.216 1.00 61.24 316 GLY I CA 1
ATOM 13600 C C . GLY I 5 316 ? 135.704 135.209 161.131 1.00 61.24 316 GLY I C 1
ATOM 13601 O O . GLY I 5 316 ? 136.824 134.704 161.002 1.00 61.24 316 GLY I O 1
ATOM 13602 N N . LEU I 5 317 ? 135.519 136.521 161.200 1.00 62.00 317 LEU I N 1
ATOM 13603 C CA . LEU I 5 317 ? 136.643 137.433 161.127 1.00 62.00 317 LEU I CA 1
ATOM 13604 C C . LEU I 5 317 ? 137.597 137.187 162.292 1.00 62.00 317 LEU I C 1
ATOM 13605 O O . LEU I 5 317 ? 137.174 136.798 163.381 1.00 62.00 317 LEU I O 1
ATOM 13610 N N . PRO I 5 318 ? 138.887 137.401 162.087 1.00 59.56 318 PRO I N 1
ATOM 13611 C CA . PRO I 5 318 ? 139.845 137.244 163.171 1.00 59.56 318 PRO I CA 1
ATOM 13612 C C . PRO I 5 318 ? 139.588 138.265 164.261 1.00 59.56 318 PRO I C 1
ATOM 13613 O O . PRO I 5 318 ? 138.996 139.321 164.002 1.00 59.56 318 PRO I O 1
ATOM 13617 N N . PRO I 5 319 ? 140.023 137.995 165.485 1.00 61.62 319 PRO I N 1
ATOM 13618 C CA . PRO I 5 319 ? 139.735 138.910 166.591 1.00 61.62 319 PRO I CA 1
ATOM 13619 C C . PRO I 5 319 ? 140.428 140.249 166.409 1.00 61.62 319 PRO I C 1
ATOM 13620 O O . PRO I 5 319 ? 141.284 140.436 165.546 1.00 61.62 319 PRO I O 1
ATOM 13624 N N . LEU I 5 320 ? 140.032 141.197 167.250 1.00 63.73 320 LEU I N 1
ATOM 13625 C CA . LEU I 5 320 ? 140.592 142.534 167.169 1.00 63.73 320 LEU I CA 1
ATOM 13626 C C . LEU I 5 320 ? 142.030 142.524 167.671 1.00 63.73 320 LEU I C 1
ATOM 13627 O O . LEU I 5 320 ? 142.358 141.782 168.599 1.00 63.73 320 LEU I O 1
ATOM 13632 N N . PRO I 5 321 ? 142.904 143.338 167.085 1.00 64.95 321 PRO I N 1
ATOM 13633 C CA . PRO I 5 321 ? 144.315 143.288 167.481 1.00 64.95 321 PRO I CA 1
ATOM 13634 C C . PRO I 5 321 ? 144.573 143.772 168.893 1.00 64.95 321 PRO I C 1
ATOM 13635 O O . PRO I 5 321 ? 145.489 143.260 169.545 1.00 64.95 321 PRO I O 1
ATOM 13639 N N . GLU I 5 322 ? 143.806 144.737 169.392 1.00 69.94 322 GLU I N 1
ATOM 13640 C CA . GLU I 5 322 ? 144.078 145.291 170.712 1.00 69.94 322 GLU I CA 1
ATOM 13641 C C . GLU I 5 322 ? 142.852 145.274 171.607 1.00 69.94 322 GLU I C 1
ATOM 13642 O O . GLU I 5 322 ? 141.796 144.764 171.225 1.00 69.94 322 GLU I O 1
ATOM 13648 N N . ASP I 5 323 ? 142.989 145.842 172.800 1.00 72.40 323 ASP I N 1
ATOM 13649 C CA . ASP I 5 323 ? 141.871 146.151 173.684 1.00 72.40 323 ASP I CA 1
ATOM 13650 C C . ASP I 5 323 ? 141.828 147.669 173.767 1.00 72.40 323 ASP I C 1
ATOM 13651 O O . ASP I 5 323 ? 142.447 148.266 174.651 1.00 72.40 323 ASP I O 1
ATOM 13656 N N . SER I 5 324 ? 141.092 148.283 172.840 1.00 67.57 324 SER I N 1
ATOM 13657 C CA . SER I 5 324 ? 141.148 149.728 172.673 1.00 67.57 324 SER I CA 1
ATOM 13658 C C . SER I 5 324 ? 140.913 150.452 173.986 1.00 67.57 324 SER I C 1
ATOM 13659 O O . SER I 5 324 ? 141.643 151.385 174.331 1.00 67.57 324 SER I O 1
ATOM 13662 N N . ILE I 5 325 ? 139.905 150.024 174.743 1.00 67.30 325 ILE I N 1
ATOM 13663 C CA . ILE I 5 325 ? 139.585 150.714 175.986 1.00 67.30 325 ILE I CA 1
ATOM 13664 C C . ILE I 5 325 ? 140.768 150.674 176.935 1.00 67.30 325 ILE I C 1
ATOM 13665 O O . ILE I 5 325 ? 141.135 151.688 177.536 1.00 67.30 325 ILE I O 1
ATOM 13670 N N . LYS I 5 326 ? 141.399 149.512 177.070 1.00 70.58 326 LYS I N 1
ATOM 13671 C CA . LYS I 5 326 ? 142.546 149.403 177.962 1.00 70.58 326 LYS I CA 1
ATOM 13672 C C . LYS I 5 326 ? 143.722 150.211 177.440 1.00 70.58 326 LYS I C 1
ATOM 13673 O O . LYS I 5 326 ? 144.400 150.907 178.206 1.00 70.58 326 LYS I O 1
ATOM 13679 N N . VAL I 5 327 ? 143.983 150.124 176.136 1.00 66.59 327 VAL I N 1
ATOM 13680 C CA . VAL I 5 327 ? 145.092 150.868 175.551 1.00 66.59 327 VAL I CA 1
ATOM 13681 C C . VAL I 5 327 ? 144.949 152.347 175.852 1.00 66.59 327 VAL I C 1
ATOM 13682 O O . VAL I 5 327 ? 145.916 153.016 176.229 1.00 66.59 327 VAL I O 1
ATOM 13686 N N . ILE I 5 328 ? 143.737 152.878 175.711 1.00 67.41 328 ILE I N 1
ATOM 13687 C CA . ILE I 5 328 ? 143.540 154.293 175.981 1.00 67.41 328 ILE I CA 1
ATOM 13688 C C . ILE I 5 328 ? 143.587 154.566 177.471 1.00 67.41 328 ILE I C 1
ATOM 13689 O O . ILE I 5 328 ? 144.020 155.641 177.898 1.00 67.41 328 ILE I O 1
ATOM 13694 N N . ARG I 5 329 ? 143.158 153.613 178.293 1.00 74.36 329 ARG I N 1
ATOM 13695 C CA . ARG I 5 329 ? 143.274 153.807 179.727 1.00 74.36 329 ARG I CA 1
ATOM 13696 C C . ARG I 5 329 ? 144.722 153.839 180.177 1.00 74.36 329 ARG I C 1
ATOM 13697 O O . ARG I 5 329 ? 145.014 154.378 181.247 1.00 74.36 329 ARG I O 1
ATOM 13705 N N . ASN I 5 330 ? 145.630 153.291 179.382 1.00 75.16 330 ASN I N 1
ATOM 13706 C CA . ASN I 5 330 ? 147.039 153.208 179.737 1.00 75.16 330 ASN I CA 1
ATOM 13707 C C . ASN I 5 330 ? 147.885 154.102 178.845 1.00 75.16 330 ASN I C 1
ATOM 13708 O O . ASN I 5 330 ? 148.971 153.724 178.413 1.00 75.16 330 ASN I O 1
ATOM 13713 N N . MET I 5 331 ? 147.396 155.293 178.550 1.00 72.22 331 MET I N 1
ATOM 13714 C CA . MET I 5 331 ? 148.155 156.268 177.791 1.00 72.22 331 MET I CA 1
ATOM 13715 C C . MET I 5 331 ? 148.627 157.374 178.724 1.00 72.22 331 MET I C 1
ATOM 13716 O O . MET I 5 331 ? 148.441 157.311 179.942 1.00 72.22 331 MET I O 1
ATOM 13721 N N . ARG I 5 332 ? 149.249 158.394 178.145 1.00 73.70 332 ARG I N 1
ATOM 13722 C CA . ARG I 5 332 ? 149.697 159.548 178.903 1.00 73.70 332 ARG I CA 1
ATOM 13723 C C . ARG I 5 332 ? 149.538 160.796 178.050 1.00 73.70 332 ARG I C 1
ATOM 13724 O O . ARG I 5 332 ? 149.229 160.731 176.859 1.00 73.70 332 ARG I O 1
ATOM 13732 N N . ALA I 5 333 ? 149.780 161.943 178.667 1.00 64.18 333 ALA I N 1
ATOM 13733 C CA . ALA I 5 333 ? 149.569 163.228 178.021 1.00 64.18 333 ALA I CA 1
ATOM 13734 C C . ALA I 5 333 ? 150.730 163.528 177.080 1.00 64.18 333 ALA I C 1
ATOM 13735 O O . ALA I 5 333 ? 151.555 162.665 176.777 1.00 64.18 333 ALA I O 1
ATOM 13737 N N . ALA I 5 334 ? 150.797 164.760 176.592 1.00 63.62 334 ALA I N 1
ATOM 13738 C CA . ALA I 5 334 ? 151.920 165.187 175.765 1.00 63.62 334 ALA I CA 1
ATOM 13739 C C . ALA I 5 334 ? 152.303 166.633 176.063 1.00 63.62 334 ALA I C 1
ATOM 13740 O O . ALA I 5 334 ? 151.816 167.565 175.422 1.00 63.62 334 ALA I O 1
ATOM 13742 N N . GLY I 5 421 ? 154.380 156.084 173.774 1.00 67.50 421 GLY I N 1
ATOM 13743 C CA . GLY I 5 421 ? 154.698 154.819 173.138 1.00 67.50 421 GLY I CA 1
ATOM 13744 C C . GLY I 5 421 ? 153.926 154.575 171.858 1.00 67.50 421 GLY I C 1
ATOM 13745 O O . GLY I 5 421 ? 153.123 155.403 171.447 1.00 67.50 421 GLY I O 1
ATOM 13746 N N . LEU I 5 422 ? 154.179 153.438 171.219 1.00 64.26 422 LEU I N 1
ATOM 13747 C CA . LEU I 5 422 ? 153.440 153.065 170.022 1.00 64.26 422 LEU I CA 1
ATOM 13748 C C . LEU I 5 422 ? 152.583 151.852 170.339 1.00 64.26 422 LEU I C 1
ATOM 13749 O O . LEU I 5 422 ? 153.001 150.714 170.102 1.00 64.26 422 LEU I O 1
ATOM 13754 N N . PRO I 5 423 ? 151.395 152.052 170.873 1.00 61.88 423 PRO I N 1
ATOM 13755 C CA . PRO I 5 423 ? 150.628 150.922 171.396 1.00 61.88 423 PRO I CA 1
ATOM 13756 C C . PRO I 5 423 ? 149.785 150.229 170.346 1.00 61.88 423 PRO I C 1
ATOM 13757 O O . PRO I 5 423 ? 149.371 149.085 170.538 1.00 61.88 423 PRO I O 1
ATOM 13761 N N . TRP I 5 424 ? 149.523 150.900 169.235 1.00 57.88 424 TRP I N 1
ATOM 13762 C CA . TRP I 5 424 ? 148.568 150.406 168.258 1.00 57.88 424 TRP I CA 1
ATOM 13763 C C . TRP I 5 424 ? 149.253 149.500 167.247 1.00 57.88 424 TRP I C 1
ATOM 13764 O O . TRP I 5 424 ? 150.189 149.921 166.563 1.00 57.88 424 TRP I O 1
ATOM 13775 N N . ALA I 5 425 ? 148.770 148.277 167.137 1.00 55.17 425 ALA I N 1
ATOM 13776 C CA . ALA I 5 425 ? 149.209 147.412 166.058 1.00 55.17 425 ALA I CA 1
ATOM 13777 C C . ALA I 5 425 ? 148.718 147.983 164.737 1.00 55.17 425 ALA I C 1
ATOM 13778 O O . ALA I 5 425 ? 147.531 148.289 164.608 1.00 55.17 425 ALA I O 1
ATOM 13780 N N . PRO I 5 426 ? 149.584 148.142 163.746 1.00 53.08 426 PRO I N 1
ATOM 13781 C CA . PRO I 5 426 ? 149.164 148.777 162.499 1.00 53.08 426 PRO I CA 1
ATOM 13782 C C . PRO I 5 426 ? 148.095 147.969 161.788 1.00 53.08 426 PRO I C 1
ATOM 13783 O O . PRO I 5 426 ? 148.022 146.748 161.912 1.00 53.08 426 PRO I O 1
ATOM 13787 N N . LYS I 5 427 ? 147.254 148.675 161.042 1.00 56.00 427 LYS I N 1
ATOM 13788 C CA . LYS I 5 427 ? 146.216 148.064 160.234 1.00 56.00 427 LYS I CA 1
ATOM 13789 C C . LYS I 5 427 ? 146.339 148.568 158.812 1.00 56.00 427 LYS I C 1
ATOM 13790 O O . LYS I 5 427 ? 146.919 149.620 158.552 1.00 56.00 427 LYS I O 1
ATOM 13796 N N . VAL I 5 428 ? 145.771 147.810 157.888 1.00 60.55 428 VAL I N 1
ATOM 13797 C CA . VAL I 5 428 ? 145.726 148.240 156.501 1.00 60.55 428 VAL I CA 1
ATOM 13798 C C . VAL I 5 428 ? 144.444 147.740 155.862 1.00 60.55 428 VAL I C 1
ATOM 13799 O O . VAL I 5 428 ? 144.208 146.533 155.780 1.00 60.55 428 VAL I O 1
ATOM 13803 N N . ARG I 5 429 ? 143.605 148.662 155.421 1.00 65.62 429 ARG I N 1
ATOM 13804 C CA . ARG I 5 429 ? 142.362 148.284 154.782 1.00 65.62 429 ARG I CA 1
ATOM 13805 C C . ARG I 5 429 ? 142.630 147.805 153.368 1.00 65.62 429 ARG I C 1
ATOM 13806 O O . ARG I 5 429 ? 143.626 148.173 152.747 1.00 65.62 429 ARG I O 1
ATOM 13814 N N . GLU I 5 430 ? 141.728 146.967 152.870 1.00 68.19 430 GLU I N 1
ATOM 13815 C CA . GLU I 5 430 ? 141.840 146.378 151.545 1.00 68.19 430 GLU I CA 1
ATOM 13816 C C . GLU I 5 430 ? 142.138 147.414 150.473 1.00 68.19 430 GLU I C 1
ATOM 13817 O O . GLU I 5 430 ? 142.927 147.157 149.558 1.00 68.19 430 GLU I O 1
ATOM 13823 N N . LYS I 5 431 ? 141.503 148.581 150.574 1.00 70.13 431 LYS I N 1
ATOM 13824 C CA . LYS I 5 431 ? 141.703 149.623 149.575 1.00 70.13 431 LYS I CA 1
ATOM 13825 C C . LYS I 5 431 ? 143.174 149.955 149.410 1.00 70.13 431 LYS I C 1
ATOM 13826 O O . LYS I 5 431 ? 143.652 150.142 148.288 1.00 70.13 431 LYS I O 1
ATOM 13832 N N . ASP I 5 432 ? 143.911 150.033 150.516 1.00 72.26 432 ASP I N 1
ATOM 13833 C CA . ASP I 5 432 ? 145.331 150.340 150.422 1.00 72.26 432 ASP I CA 1
ATOM 13834 C C . ASP I 5 432 ? 146.084 149.231 149.714 1.00 72.26 432 ASP I C 1
ATOM 13835 O O . ASP I 5 432 ? 146.971 149.499 148.899 1.00 72.26 432 ASP I O 1
ATOM 13840 N N . ILE I 5 433 ? 145.759 147.978 150.023 1.00 66.87 433 ILE I N 1
ATOM 13841 C CA . ILE I 5 433 ? 146.420 146.867 149.353 1.00 66.87 433 ILE I CA 1
ATOM 13842 C C . ILE I 5 433 ? 146.200 146.960 147.856 1.00 66.87 433 ILE I C 1
ATOM 13843 O O . ILE I 5 433 ? 147.141 146.856 147.065 1.00 66.87 433 ILE I O 1
ATOM 13848 N N . GLU I 5 434 ? 144.954 147.171 147.447 1.00 71.90 434 GLU I N 1
ATOM 13849 C CA . GLU I 5 434 ? 144.655 147.234 146.024 1.00 71.90 434 GLU I CA 1
ATOM 13850 C C . GLU I 5 434 ? 145.340 148.420 145.370 1.00 71.90 434 GLU I C 1
ATOM 13851 O O . GLU I 5 434 ? 145.877 148.300 144.268 1.00 71.90 434 GLU I O 1
ATOM 13857 N N . MET I 5 435 ? 145.343 149.572 146.036 1.00 70.86 435 MET I N 1
ATOM 13858 C CA . MET I 5 435 ? 145.971 150.753 145.461 1.00 70.86 435 MET I CA 1
ATOM 13859 C C . MET I 5 435 ? 147.463 150.539 145.272 1.00 70.86 435 MET I C 1
ATOM 13860 O O . MET I 5 435 ? 148.013 150.815 144.201 1.00 70.86 435 MET I O 1
ATOM 13865 N N . PHE I 5 436 ? 148.137 150.052 146.312 1.00 64.55 436 PHE I N 1
ATOM 13866 C CA . PHE I 5 436 ? 149.565 149.787 146.218 1.00 64.55 436 PHE I CA 1
ATOM 13867 C C . PHE I 5 436 ? 149.855 148.774 145.128 1.00 64.55 436 PHE I C 1
ATOM 13868 O O . PHE I 5 436 ? 150.785 148.944 144.333 1.00 64.55 436 PHE I O 1
ATOM 13876 N N . LEU I 5 437 ? 149.076 147.700 145.085 1.00 66.29 437 LEU I N 1
ATOM 13877 C CA . LEU I 5 437 ? 149.325 146.655 144.108 1.00 66.29 437 LEU I CA 1
ATOM 13878 C C . LEU I 5 437 ? 149.132 147.177 142.696 1.00 66.29 437 LEU I C 1
ATOM 13879 O O . LEU I 5 437 ? 149.892 146.826 141.792 1.00 66.29 437 LEU I O 1
ATOM 13884 N N . GLU I 5 438 ? 148.137 148.034 142.484 1.00 72.60 438 GLU I N 1
ATOM 13885 C CA . GLU I 5 438 ? 147.928 148.567 141.145 1.00 72.60 438 GLU I CA 1
ATOM 13886 C C . GLU I 5 438 ? 149.017 149.557 140.777 1.00 72.60 438 GLU I C 1
ATOM 13887 O O . GLU I 5 438 ? 149.432 149.626 139.617 1.00 72.60 438 GLU I O 1
ATOM 13893 N N . SER I 5 439 ? 149.495 150.332 141.745 1.00 68.67 439 SER I N 1
ATOM 13894 C CA . SER I 5 439 ? 150.646 151.182 141.480 1.00 68.67 439 SER I CA 1
ATOM 13895 C C . SER I 5 439 ? 151.832 150.345 141.027 1.00 68.67 439 SER I C 1
ATOM 13896 O O . SER I 5 439 ? 152.488 150.655 140.025 1.00 68.67 439 SER I O 1
ATOM 13899 N N . SER I 5 440 ? 152.100 149.258 141.743 1.00 66.93 440 SER I N 1
ATOM 13900 C CA . SER I 5 440 ? 153.228 148.410 141.393 1.00 66.93 440 SER I CA 1
ATOM 13901 C C . SER I 5 440 ? 153.023 147.756 140.039 1.00 66.93 440 SER I C 1
ATOM 13902 O O . SER I 5 440 ? 153.977 147.574 139.280 1.00 66.93 440 SER I O 1
ATOM 13905 N N . ARG I 5 441 ? 151.788 147.380 139.725 1.00 68.16 441 ARG I N 1
ATOM 13906 C CA . ARG I 5 441 ? 151.511 146.780 138.430 1.00 68.16 441 ARG I CA 1
ATOM 13907 C C . ARG I 5 441 ? 151.772 147.769 137.315 1.00 68.16 441 ARG I C 1
ATOM 13908 O O . ARG I 5 441 ? 152.396 147.436 136.307 1.00 68.16 441 ARG I O 1
ATOM 13916 N N . SER I 5 442 ? 151.287 148.994 137.475 1.00 67.69 442 SER I N 1
ATOM 13917 C CA . SER I 5 442 ? 151.544 150.015 136.474 1.00 67.69 442 SER I CA 1
ATOM 13918 C C . SER I 5 442 ? 153.035 150.259 136.320 1.00 67.69 442 SER I C 1
ATOM 13919 O O . SER I 5 442 ? 153.524 150.492 135.211 1.00 67.69 442 SER I O 1
ATOM 13922 N N . LYS I 5 443 ? 153.778 150.183 137.420 1.00 65.00 443 LYS I N 1
ATOM 13923 C CA . LYS I 5 443 ? 155.189 150.534 137.376 1.00 65.00 443 LYS I CA 1
ATOM 13924 C C . LYS I 5 443 ? 156.065 149.407 136.844 1.00 65.00 443 LYS I C 1
ATOM 13925 O O . LYS I 5 443 ? 157.105 149.679 136.241 1.00 65.00 443 LYS I O 1
ATOM 13931 N N . PHE I 5 444 ? 155.675 148.149 137.043 1.00 63.03 444 PHE I N 1
ATOM 13932 C CA . PHE I 5 444 ? 156.538 147.029 136.704 1.00 63.03 444 PHE I CA 1
ATOM 13933 C C . PHE I 5 444 ? 156.026 146.159 135.573 1.00 63.03 444 PHE I C 1
ATOM 13934 O O . PHE I 5 444 ? 156.832 145.486 134.928 1.00 63.03 444 PHE I O 1
ATOM 13942 N N . ILE I 5 445 ? 154.721 146.141 135.323 1.00 68.87 445 ILE I N 1
ATOM 13943 C CA . ILE I 5 445 ? 154.118 145.296 134.304 1.00 68.87 445 ILE I CA 1
ATOM 13944 C C . ILE I 5 445 ? 153.555 146.099 133.150 1.00 68.87 445 ILE I C 1
ATOM 13945 O O . ILE I 5 445 ? 153.056 145.510 132.183 1.00 68.87 445 ILE I O 1
ATOM 13950 N N . GLY I 5 446 ? 153.610 147.422 133.218 1.00 71.14 446 GLY I N 1
ATOM 13951 C CA . GLY I 5 446 ? 153.183 148.231 132.101 1.00 71.14 446 GLY I CA 1
ATOM 13952 C C . GLY I 5 446 ? 151.694 148.293 131.871 1.00 71.14 446 GLY I C 1
ATOM 13953 O O . GLY I 5 446 ? 151.264 148.878 130.875 1.00 71.14 446 GLY I O 1
ATOM 13954 N N . TYR I 5 447 ? 150.888 147.713 132.753 1.00 71.39 447 TYR I N 1
ATOM 13955 C CA . TYR I 5 447 ? 149.444 147.796 132.597 1.00 71.39 447 TYR I CA 1
ATOM 13956 C C . TYR I 5 447 ? 148.790 147.487 133.928 1.00 71.39 447 TYR I C 1
ATOM 13957 O O . TYR I 5 447 ? 149.147 146.505 134.582 1.00 71.39 447 TYR I O 1
ATOM 13966 N N . THR I 5 448 ? 147.848 148.325 134.331 1.00 74.66 448 THR I N 1
ATOM 13967 C CA . THR I 5 448 ? 147.109 148.051 135.547 1.00 74.66 448 THR I CA 1
ATOM 13968 C C . THR I 5 448 ? 146.039 147.003 135.273 1.00 74.66 448 THR I C 1
ATOM 13969 O O . THR I 5 448 ? 145.570 146.843 134.145 1.00 74.66 448 THR I O 1
ATOM 13973 N N . LEU I 5 449 ? 145.669 146.265 136.316 1.00 73.50 449 LEU I N 1
ATOM 13974 C CA . LEU I 5 449 ? 144.705 145.181 136.186 1.00 73.50 449 LEU I CA 1
ATOM 13975 C C . LEU I 5 449 ? 143.314 145.598 136.643 1.00 73.50 449 LEU I C 1
ATOM 13976 O O . LEU I 5 449 ? 142.349 145.490 135.884 1.00 73.50 449 LEU I O 1
ATOM 13981 N N . GLY I 5 450 ? 143.194 146.071 137.876 1.00 77.21 450 GLY I N 1
ATOM 13982 C CA . GLY I 5 450 ? 141.919 146.549 138.367 1.00 77.21 450 GLY I CA 1
ATOM 13983 C C . GLY I 5 450 ? 141.297 145.719 139.468 1.00 77.21 450 GLY I C 1
ATOM 13984 O O . GLY I 5 450 ? 140.722 144.658 139.212 1.00 77.21 450 GLY I O 1
ATOM 13985 N N . SER I 5 451 ? 141.416 146.208 140.702 1.00 80.26 451 SER I N 1
ATOM 13986 C CA . SER I 5 451 ? 140.678 145.686 141.853 1.00 80.26 451 SER I CA 1
ATOM 13987 C C . SER I 5 451 ? 140.886 144.187 142.046 1.00 80.26 451 SER I C 1
ATOM 13988 O O . SER I 5 451 ? 139.978 143.459 142.448 1.00 80.26 451 SER I O 1
ATOM 13991 N N . ASP I 5 452 ? 142.097 143.721 141.766 1.00 76.60 452 ASP I N 1
ATOM 13992 C CA . ASP I 5 452 ? 142.484 142.342 142.016 1.00 76.60 452 ASP I CA 1
ATOM 13993 C C . ASP I 5 452 ? 143.699 142.345 142.924 1.00 76.60 452 ASP I C 1
ATOM 13994 O O . ASP I 5 452 ? 144.676 143.049 142.654 1.00 76.60 452 ASP I O 1
ATOM 13999 N N . THR I 5 453 ? 143.643 141.557 143.991 1.00 73.03 453 THR I N 1
ATOM 14000 C CA . THR I 5 453 ? 144.708 141.532 144.981 1.00 73.03 453 THR I CA 1
ATOM 14001 C C . THR I 5 453 ? 145.243 140.125 145.199 1.00 73.03 453 THR I C 1
ATOM 14002 O O . THR I 5 453 ? 145.671 139.779 146.299 1.00 73.03 453 THR I O 1
ATOM 14006 N N . ASN I 5 454 ? 145.232 139.304 144.158 1.00 71.66 454 ASN I N 1
ATOM 14007 C CA . ASN I 5 454 ? 145.816 137.979 144.272 1.00 71.66 454 ASN I CA 1
ATOM 14008 C C . ASN I 5 454 ? 146.851 137.763 143.184 1.00 71.66 454 ASN I C 1
ATOM 14009 O O . ASN I 5 454 ? 147.825 137.034 143.383 1.00 71.66 454 ASN I O 1
ATOM 14014 N N . THR I 5 455 ? 146.665 138.401 142.039 1.00 68.60 455 THR I N 1
ATOM 14015 C CA . THR I 5 455 ? 147.621 138.262 140.950 1.00 68.60 455 THR I CA 1
ATOM 14016 C C . THR I 5 455 ? 148.887 139.009 141.333 1.00 68.60 455 THR I C 1
ATOM 14017 O O . THR I 5 455 ? 148.953 140.232 141.222 1.00 68.60 455 THR I O 1
ATOM 14021 N N . VAL I 5 456 ? 149.875 138.286 141.852 1.00 64.63 456 VAL I N 1
ATOM 14022 C CA . VAL I 5 456 ? 151.225 138.813 142.048 1.00 64.63 456 VAL I CA 1
ATOM 14023 C C . VAL I 5 456 ? 152.187 137.734 141.563 1.00 64.63 456 VAL I C 1
ATOM 14024 O O . VAL I 5 456 ? 152.591 136.853 142.326 1.00 64.63 456 VAL I O 1
ATOM 14028 N N . VAL I 5 457 ? 152.572 137.795 140.295 1.00 63.18 457 VAL I N 1
ATOM 14029 C CA . VAL I 5 457 ? 153.514 136.807 139.787 1.00 63.18 457 VAL I CA 1
ATOM 14030 C C . VAL I 5 457 ? 154.684 137.480 139.083 1.00 63.18 457 VAL I C 1
ATOM 14031 O O . VAL I 5 457 ? 155.835 137.065 139.241 1.00 63.18 457 VAL I O 1
ATOM 14035 N N . GLY I 5 458 ? 154.403 138.507 138.281 1.00 63.84 458 GLY I N 1
ATOM 14036 C CA . GLY I 5 458 ? 155.461 139.166 137.541 1.00 63.84 458 GLY I CA 1
ATOM 14037 C C . GLY I 5 458 ? 156.269 140.155 138.344 1.00 63.84 458 GLY I C 1
ATOM 14038 O O . GLY I 5 458 ? 157.375 140.512 137.933 1.00 63.84 458 GLY I O 1
ATOM 14039 N N . LEU I 5 459 ? 155.750 140.603 139.477 1.00 59.05 459 LEU I N 1
ATOM 14040 C CA . LEU I 5 459 ? 156.456 141.591 140.267 1.00 59.05 459 LEU I CA 1
ATOM 14041 C C . LEU I 5 459 ? 157.716 140.980 140.874 1.00 59.05 459 LEU I C 1
ATOM 14042 O O . LEU I 5 459 ? 157.780 139.773 141.106 1.00 59.05 459 LEU I O 1
ATOM 14047 N N . PRO I 5 460 ? 158.732 141.792 141.136 1.00 55.77 460 PRO I N 1
ATOM 14048 C CA . PRO I 5 460 ? 159.953 141.266 141.745 1.00 55.77 460 PRO I CA 1
ATOM 14049 C C . PRO I 5 460 ? 159.686 140.750 143.146 1.00 55.77 460 PRO I C 1
ATOM 14050 O O . PRO I 5 460 ? 158.675 141.068 143.770 1.00 55.77 460 PRO I O 1
ATOM 14054 N N . ARG I 5 461 ? 160.615 139.943 143.645 1.00 63.17 461 ARG I N 1
ATOM 14055 C CA . ARG I 5 461 ? 160.467 139.420 144.999 1.00 63.17 461 ARG I CA 1
ATOM 14056 C C . ARG I 5 461 ? 160.359 140.499 146.066 1.00 63.17 461 ARG I C 1
ATOM 14057 O O . ARG I 5 461 ? 159.546 140.325 146.991 1.00 63.17 461 ARG I O 1
ATOM 14065 N N . PRO I 5 462 ? 161.112 141.600 146.029 1.00 57.20 462 PRO I N 1
ATOM 14066 C CA . PRO I 5 462 ? 160.922 142.631 147.052 1.00 57.20 462 PRO I CA 1
ATOM 14067 C C . PRO I 5 462 ? 159.550 143.249 147.018 1.00 57.20 462 PRO I C 1
ATOM 14068 O O . PRO I 5 462 ? 159.217 144.017 147.926 1.00 57.20 462 PRO I O 1
ATOM 14072 N N . ILE I 5 463 ? 158.749 142.954 146.003 1.00 57.50 463 ILE I N 1
ATOM 14073 C CA . ILE I 5 463 ? 157.361 143.385 145.993 1.00 57.50 463 ILE I CA 1
ATOM 14074 C C . ILE I 5 463 ? 156.456 142.315 146.574 1.00 57.50 463 ILE I C 1
ATOM 14075 O O . ILE I 5 463 ? 155.498 142.627 147.280 1.00 57.50 463 ILE I O 1
ATOM 14080 N N . HIS I 5 464 ? 156.730 141.045 146.287 1.00 57.71 464 HIS I N 1
ATOM 14081 C CA . HIS I 5 464 ? 155.978 139.987 146.944 1.00 57.71 464 HIS I CA 1
ATOM 14082 C C . HIS I 5 464 ? 156.132 140.080 148.448 1.00 57.71 464 HIS I C 1
ATOM 14083 O O . HIS I 5 464 ? 155.189 139.810 149.195 1.00 57.71 464 HIS I O 1
ATOM 14090 N N . GLU I 5 465 ? 157.318 140.462 148.910 1.00 59.96 465 GLU I N 1
ATOM 14091 C CA . GLU I 5 465 ? 157.526 140.622 150.342 1.00 59.96 465 GLU I CA 1
ATOM 14092 C C . GLU I 5 465 ? 156.603 141.690 150.907 1.00 59.96 465 GLU I C 1
ATOM 14093 O O . GLU I 5 465 ? 155.959 141.491 151.943 1.00 59.96 465 GLU I O 1
ATOM 14099 N N . SER I 5 466 ? 156.522 142.835 150.233 1.00 55.56 466 SER I N 1
ATOM 14100 C CA . SER I 5 466 ? 155.656 143.903 150.711 1.00 55.56 466 SER I CA 1
ATOM 14101 C C . SER I 5 466 ? 154.198 143.484 150.669 1.00 55.56 466 SER I C 1
ATOM 14102 O O . SER I 5 466 ? 153.428 143.798 151.580 1.00 55.56 466 SER I O 1
ATOM 14105 N N . ILE I 5 467 ? 153.799 142.776 149.617 1.00 53.65 467 ILE I N 1
ATOM 14106 C CA . ILE I 5 467 ? 152.414 142.340 149.506 1.00 53.65 467 ILE I CA 1
ATOM 14107 C C . ILE I 5 467 ? 152.068 141.393 150.638 1.00 53.65 467 ILE I C 1
ATOM 14108 O O . ILE I 5 467 ? 150.996 141.486 151.242 1.00 53.65 467 ILE I O 1
ATOM 14113 N N . LYS I 5 468 ? 152.966 140.462 150.943 1.00 55.50 468 LYS I N 1
ATOM 14114 C CA . LYS I 5 468 ? 152.720 139.555 152.051 1.00 55.50 468 LYS I CA 1
ATOM 14115 C C . LYS I 5 468 ? 152.634 140.310 153.362 1.00 55.50 468 LYS I C 1
ATOM 14116 O O . LYS I 5 468 ? 151.740 140.054 154.175 1.00 55.50 468 LYS I O 1
ATOM 14122 N N . THR I 5 469 ? 153.551 141.249 153.590 1.00 56.24 469 THR I N 1
ATOM 14123 C CA . THR I 5 469 ? 153.523 141.998 154.839 1.00 56.24 469 THR I CA 1
ATOM 14124 C C . THR I 5 469 ? 152.228 142.772 154.984 1.00 56.24 469 THR I C 1
ATOM 14125 O O . THR I 5 469 ? 151.643 142.823 156.069 1.00 56.24 469 THR I O 1
ATOM 14129 N N . LEU I 5 470 ? 151.757 143.374 153.898 1.00 54.60 470 LEU I N 1
ATOM 14130 C CA . LEU I 5 470 ? 150.474 144.061 153.937 1.00 54.60 470 LEU I CA 1
ATOM 14131 C C . LEU I 5 470 ? 149.353 143.087 154.257 1.00 54.60 470 LEU I C 1
ATOM 14132 O O . LEU I 5 470 ? 148.688 143.200 155.290 1.00 54.60 470 LEU I O 1
ATOM 14137 N N . LYS I 5 471 ? 149.149 142.100 153.390 1.00 54.14 471 LYS I N 1
ATOM 14138 C CA . LYS I 5 471 ? 148.012 141.206 153.536 1.00 54.14 471 LYS I CA 1
ATOM 14139 C C . LYS I 5 471 ? 148.054 140.397 154.817 1.00 54.14 471 LYS I C 1
ATOM 14140 O O . LYS I 5 471 ? 147.041 139.795 155.177 1.00 54.14 471 LYS I O 1
ATOM 14146 N N . GLN I 5 472 ? 149.178 140.360 155.512 1.00 56.76 472 GLN I N 1
ATOM 14147 C CA . GLN I 5 472 ? 149.193 139.739 156.823 1.00 56.76 472 GLN I CA 1
ATOM 14148 C C . GLN I 5 472 ? 148.847 140.719 157.929 1.00 56.76 472 GLN I C 1
ATOM 14149 O O . GLN I 5 472 ? 148.602 140.292 159.060 1.00 56.76 472 GLN I O 1
ATOM 14155 N N . HIS I 5 473 ? 148.815 142.014 157.629 1.00 54.74 473 HIS I N 1
ATOM 14156 C CA . HIS I 5 473 ? 148.385 143.033 158.572 1.00 54.74 473 HIS I CA 1
ATOM 14157 C C . HIS I 5 473 ? 147.011 143.579 158.232 1.00 54.74 473 HIS I C 1
ATOM 14158 O O . HIS I 5 473 ? 146.610 144.606 158.783 1.00 54.74 473 HIS I O 1
ATOM 14165 N N . LYS I 5 474 ? 146.287 142.923 157.333 1.00 58.18 474 LYS I N 1
ATOM 14166 C CA . LYS I 5 474 ? 144.989 143.410 156.905 1.00 58.18 474 LYS I CA 1
ATOM 14167 C C . LYS I 5 474 ? 144.006 143.405 158.064 1.00 58.18 474 LYS I C 1
ATOM 14168 O O . LYS I 5 474 ? 144.092 142.591 158.983 1.00 58.18 474 LYS I O 1
ATOM 14174 N N . TYR I 5 475 ? 143.054 144.329 158.011 1.00 59.20 475 TYR I N 1
ATOM 14175 C CA . TYR I 5 475 ? 142.016 144.398 159.032 1.00 59.20 475 TYR I CA 1
ATOM 14176 C C . TYR I 5 475 ? 140.682 144.604 158.337 1.00 59.20 475 TYR I C 1
ATOM 14177 O O . TYR I 5 475 ? 140.394 145.705 157.866 1.00 59.20 475 TYR I O 1
ATOM 14186 N N . THR I 5 476 ? 139.873 143.560 158.283 1.00 64.66 476 THR I N 1
ATOM 14187 C CA . THR I 5 476 ? 138.556 143.629 157.673 1.00 64.66 476 THR I CA 1
ATOM 14188 C C . THR I 5 476 ? 137.523 143.755 158.784 1.00 64.66 476 THR I C 1
ATOM 14189 O O . THR I 5 476 ? 137.353 142.840 159.592 1.00 64.66 476 THR I O 1
ATOM 14193 N N . SER I 5 477 ? 136.851 144.898 158.835 1.00 67.53 477 SER I N 1
ATOM 14194 C CA . SER I 5 477 ? 135.895 145.161 159.892 1.00 67.53 477 SER I CA 1
ATOM 14195 C C . SER I 5 477 ? 134.516 144.665 159.492 1.00 67.53 477 SER I C 1
ATOM 14196 O O . SER I 5 477 ? 134.255 144.324 158.338 1.00 67.53 477 SER I O 1
ATOM 14199 N N . ILE I 5 478 ? 133.613 144.647 160.470 1.00 64.48 478 ILE I N 1
ATOM 14200 C CA . ILE I 5 478 ? 132.268 144.151 160.220 1.00 64.48 478 ILE I CA 1
ATOM 14201 C C . ILE I 5 478 ? 131.574 144.987 159.164 1.00 64.48 478 ILE I C 1
ATOM 14202 O O . ILE I 5 478 ? 130.691 144.496 158.455 1.00 64.48 478 ILE I O 1
ATOM 14207 N N . ALA I 5 479 ? 131.956 146.254 159.032 1.00 69.12 479 ALA I N 1
ATOM 14208 C CA . ALA I 5 479 ? 131.290 147.120 158.070 1.00 69.12 479 ALA I CA 1
ATOM 14209 C C . ALA I 5 479 ? 131.477 146.612 156.650 1.00 69.12 479 ALA I C 1
ATOM 14210 O O . ALA I 5 479 ? 130.533 146.612 155.854 1.00 69.12 479 ALA I O 1
ATOM 14212 N N . GLU I 5 480 ? 132.684 146.165 156.314 1.00 75.26 480 GLU I N 1
ATOM 14213 C CA . GLU I 5 480 ? 132.946 145.716 154.954 1.00 75.26 480 GLU I CA 1
ATOM 14214 C C . GLU I 5 480 ? 132.133 144.477 154.625 1.00 75.26 480 GLU I C 1
ATOM 14215 O O . GLU I 5 480 ? 131.476 144.409 153.581 1.00 75.26 480 GLU I O 1
ATOM 14221 N N . VAL I 5 481 ? 132.169 143.481 155.507 1.00 71.15 481 VAL I N 1
ATOM 14222 C CA . VAL I 5 481 ? 131.432 142.256 155.240 1.00 71.15 481 VAL I CA 1
ATOM 14223 C C . VAL I 5 481 ? 129.936 142.519 155.228 1.00 71.15 481 VAL I C 1
ATOM 14224 O O . VAL I 5 481 ? 129.199 141.897 154.457 1.00 71.15 481 VAL I O 1
ATOM 14228 N N . GLN I 5 482 ? 129.458 143.460 156.040 1.00 69.34 482 GLN I N 1
ATOM 14229 C CA . GLN I 5 482 ? 128.032 143.757 156.027 1.00 69.34 482 GLN I CA 1
ATOM 14230 C C . GLN I 5 482 ? 127.624 144.442 154.734 1.00 69.34 482 GLN I C 1
ATOM 14231 O O . GLN I 5 482 ? 126.584 144.115 154.158 1.00 69.34 482 GLN I O 1
ATOM 14237 N N . ALA I 5 483 ? 128.432 145.381 154.249 1.00 76.34 483 ALA I N 1
ATOM 14238 C CA . ALA I 5 483 ? 128.130 145.991 152.961 1.00 76.34 483 ALA I CA 1
ATOM 14239 C C . ALA I 5 483 ? 128.173 144.956 151.847 1.00 76.34 483 ALA I C 1
ATOM 14240 O O . ALA I 5 483 ? 127.372 145.003 150.902 1.00 76.34 483 ALA I O 1
ATOM 14242 N N . GLN I 5 484 ? 129.102 144.008 151.944 1.00 82.57 484 GLN I N 1
ATOM 14243 C CA . GLN I 5 484 ? 129.181 142.948 150.950 1.00 82.57 484 GLN I CA 1
ATOM 14244 C C . GLN I 5 484 ? 127.920 142.099 150.964 1.00 82.57 484 GLN I C 1
ATOM 14245 O O . GLN I 5 484 ? 127.329 141.825 149.915 1.00 82.57 484 GLN I O 1
ATOM 14251 N N . MET I 5 485 ? 127.497 141.666 152.148 1.00 83.50 485 MET I N 1
ATOM 14252 C CA . MET I 5 485 ? 126.262 140.904 152.244 1.00 83.50 485 MET I CA 1
ATOM 14253 C C . MET I 5 485 ? 125.082 141.703 151.724 1.00 83.50 485 MET I C 1
ATOM 14254 O O . MET I 5 485 ? 124.154 141.133 151.142 1.00 83.50 485 MET I O 1
ATOM 14259 N N . GLU I 5 486 ? 125.099 143.019 151.913 1.00 83.58 486 GLU I N 1
ATOM 14260 C CA . GLU I 5 486 ? 123.982 143.833 151.453 1.00 83.58 486 GLU I CA 1
ATOM 14261 C C . GLU I 5 486 ? 123.909 143.849 149.939 1.00 83.58 486 GLU I C 1
ATOM 14262 O O . GLU I 5 486 ? 122.849 143.588 149.356 1.00 83.58 486 GLU I O 1
ATOM 14268 N N . GLU I 5 487 ? 125.022 144.167 149.281 1.00 88.87 487 GLU I N 1
ATOM 14269 C CA . GLU I 5 487 ? 125.005 144.145 147.823 1.00 88.87 487 GLU I CA 1
ATOM 14270 C C . GLU I 5 487 ? 124.699 142.749 147.306 1.00 88.87 487 GLU I C 1
ATOM 14271 O O . GLU I 5 487 ? 124.078 142.597 146.247 1.00 88.87 487 GLU I O 1
ATOM 14277 N N . GLU I 5 488 ? 125.095 141.720 148.052 1.00 90.08 488 GLU I N 1
ATOM 14278 C CA . GLU I 5 488 ? 124.748 140.358 147.677 1.00 90.08 488 GLU I CA 1
ATOM 14279 C C . GLU I 5 488 ? 123.239 140.169 147.663 1.00 90.08 488 GLU I C 1
ATOM 14280 O O . GLU I 5 488 ? 122.655 139.811 146.636 1.00 90.08 488 GLU I O 1
ATOM 14286 N N . TYR I 5 489 ? 122.593 140.386 148.811 1.00 88.49 489 TYR I N 1
ATOM 14287 C CA . TYR I 5 489 ? 121.138 140.315 148.889 1.00 88.49 489 TYR I CA 1
ATOM 14288 C C . TYR I 5 489 ? 120.492 141.062 147.739 1.00 88.49 489 TYR I C 1
ATOM 14289 O O . TYR I 5 489 ? 119.569 140.561 147.092 1.00 88.49 489 TYR I O 1
ATOM 14298 N N . LEU I 5 490 ? 120.977 142.272 147.469 1.00 92.29 490 LEU I N 1
ATOM 14299 C CA . LEU I 5 490 ? 120.378 143.066 146.405 1.00 92.29 490 LEU I CA 1
ATOM 14300 C C . LEU I 5 490 ? 120.590 142.423 145.045 1.00 92.29 490 LEU I C 1
ATOM 14301 O O . LEU I 5 490 ? 119.786 142.628 144.132 1.00 92.29 490 LEU I O 1
ATOM 14306 N N . ARG I 5 491 ? 121.657 141.642 144.889 1.00 98.11 491 ARG I N 1
ATOM 14307 C CA . ARG I 5 491 ? 121.871 140.949 143.624 1.00 98.11 491 ARG I CA 1
ATOM 14308 C C . ARG I 5 491 ? 120.864 139.823 143.439 1.00 98.11 491 ARG I C 1
ATOM 14309 O O . ARG I 5 491 ? 120.088 139.818 142.479 1.00 98.11 491 ARG I O 1
ATOM 14317 N N . SER I 5 492 ? 120.863 138.854 144.352 1.00 96.49 492 SER I N 1
ATOM 14318 C CA . SER I 5 492 ? 120.019 137.669 144.252 1.00 96.49 492 SER I CA 1
ATOM 14319 C C . SER I 5 492 ? 118.935 137.732 145.318 1.00 96.49 492 SER I C 1
ATOM 14320 O O . SER I 5 492 ? 119.120 137.221 146.431 1.00 96.49 492 SER I O 1
ATOM 14323 N N . PRO I 5 493 ? 117.791 138.335 145.030 1.00 98.47 493 PRO I N 1
ATOM 14324 C CA . PRO I 5 493 ? 116.798 138.579 146.081 1.00 98.47 493 PRO I CA 1
ATOM 14325 C C . PRO I 5 493 ? 116.132 137.326 146.622 1.00 98.47 493 PRO I C 1
ATOM 14326 O O . PRO I 5 493 ? 116.076 137.133 147.839 1.00 98.47 493 PRO I O 1
ATOM 14330 N N . LEU I 5 494 ? 115.619 136.468 145.742 1.00 100.09 494 LEU I N 1
ATOM 14331 C CA . LEU I 5 494 ? 114.741 135.386 146.163 1.00 100.09 494 LEU I CA 1
ATOM 14332 C C . LEU I 5 494 ? 115.367 134.010 145.986 1.00 100.09 494 LEU I C 1
ATOM 14333 O O . LEU I 5 494 ? 114.664 133.000 146.073 1.00 100.09 494 LEU I O 1
ATOM 14338 N N . SER I 5 495 ? 116.669 133.942 145.744 1.00 104.96 495 SER I N 1
ATOM 14339 C CA . SER I 5 495 ? 117.359 132.655 145.724 1.00 104.96 495 SER I CA 1
ATOM 14340 C C . SER I 5 495 ? 117.892 132.311 147.105 1.00 104.96 495 SER I C 1
ATOM 14341 O O . SER I 5 495 ? 119.072 132.028 147.288 1.00 104.96 495 SER I O 1
ATOM 14344 N N . GLY I 5 496 ? 117.006 132.340 148.093 1.00 110.21 496 GLY I N 1
ATOM 14345 C CA . GLY I 5 496 ? 117.402 132.167 149.471 1.00 110.21 496 GLY I CA 1
ATOM 14346 C C . GLY I 5 496 ? 117.991 133.399 150.117 1.00 110.21 496 GLY I C 1
ATOM 14347 O O . GLY I 5 496 ? 118.374 133.338 151.291 1.00 110.21 496 GLY I O 1
ATOM 14348 N N . GLY I 5 497 ? 118.074 134.516 149.393 1.00 106.84 497 GLY I N 1
ATOM 14349 C CA . GLY I 5 497 ? 118.652 135.723 149.952 1.00 106.84 497 GLY I CA 1
ATOM 14350 C C . GLY I 5 497 ? 117.837 136.340 151.067 1.00 106.84 497 GLY I C 1
ATOM 14351 O O . GLY I 5 497 ? 118.372 137.138 151.844 1.00 106.84 497 GLY I O 1
ATOM 14352 N N . GLU I 5 498 ? 116.556 135.996 151.166 1.00 108.75 498 GLU I N 1
ATOM 14353 C CA . GLU I 5 4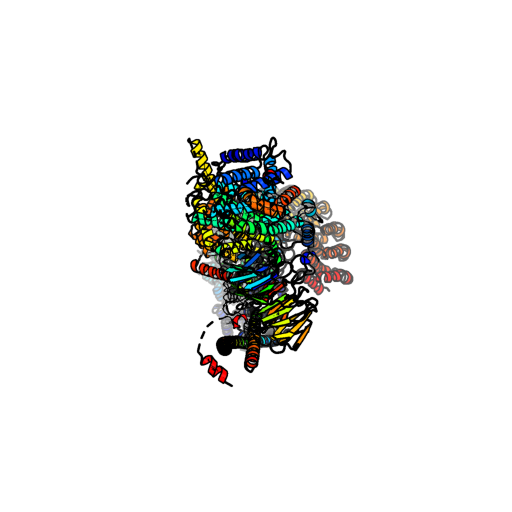98 ? 115.714 136.541 152.222 1.00 108.75 498 GLU I CA 1
ATOM 14354 C C . GLU I 5 498 ? 116.230 136.078 153.576 1.00 108.75 498 GLU I C 1
ATOM 14355 O O . GLU I 5 498 ? 116.262 134.875 153.854 1.00 108.75 498 GLU I O 1
ATOM 14361 N N . GLU I 5 499 ? 116.629 137.024 154.421 1.00 100.86 499 GLU I N 1
ATOM 14362 C CA . GLU I 5 499 ? 117.269 136.698 155.683 1.00 100.86 499 GLU I CA 1
ATOM 14363 C C . GLU I 5 499 ? 116.396 137.135 156.846 1.00 100.86 499 GLU I C 1
ATOM 14364 O O . GLU I 5 499 ? 115.499 137.969 156.705 1.00 100.86 499 GLU I O 1
ATOM 14370 N N . GLU I 5 500 ? 116.675 136.552 158.003 1.00 94.03 500 GLU I N 1
ATOM 14371 C CA . GLU I 5 500 ? 116.106 137.002 159.259 1.00 94.03 500 GLU I CA 1
ATOM 14372 C C . GLU I 5 500 ? 117.147 137.813 160.014 1.00 94.03 500 GLU I C 1
ATOM 14373 O O . GLU I 5 500 ? 118.345 137.533 159.954 1.00 94.03 500 GLU I O 1
ATOM 14379 N N . VAL I 5 501 ? 116.679 138.835 160.714 1.00 76.89 501 VAL I N 1
ATOM 14380 C CA . VAL I 5 501 ? 117.542 139.726 161.469 1.00 76.89 501 VAL I CA 1
ATOM 14381 C C . VAL I 5 501 ? 117.198 139.575 162.938 1.00 76.89 501 VAL I C 1
ATOM 14382 O O . VAL I 5 501 ? 116.019 139.518 163.301 1.00 76.89 501 VAL I O 1
ATOM 14386 N N . GLU I 5 502 ? 118.222 139.479 163.776 1.00 73.94 502 GLU I N 1
ATOM 14387 C CA . GLU I 5 502 ? 117.978 139.399 165.203 1.00 73.94 502 GLU I CA 1
ATOM 14388 C C . GLU I 5 502 ? 117.321 140.679 165.688 1.00 73.94 502 GLU I C 1
ATOM 14389 O O . GLU I 5 502 ? 117.572 141.767 165.172 1.00 73.94 502 GLU I O 1
ATOM 14395 N N . GLN I 5 503 ? 116.466 140.540 166.694 1.00 67.84 503 GLN I N 1
ATOM 14396 C CA . GLN I 5 503 ? 115.745 141.671 167.263 1.00 67.84 503 GLN I CA 1
ATOM 14397 C C . GLN I 5 503 ? 116.423 142.179 168.518 1.00 67.84 503 GLN I C 1
ATOM 14398 O O . GLN I 5 503 ? 115.760 142.547 169.487 1.00 67.84 503 GLN I O 1
ATOM 14404 N N . VAL I 5 504 ? 117.750 142.174 168.530 1.00 59.79 504 VAL I N 1
ATOM 14405 C CA . VAL I 5 504 ? 118.525 142.731 169.632 1.00 59.79 504 VAL I CA 1
ATOM 14406 C C . VAL I 5 504 ? 118.044 144.152 169.894 1.00 59.79 504 VAL I C 1
ATOM 14407 O O . VAL I 5 504 ? 117.620 144.838 168.956 1.00 59.79 504 VAL I O 1
ATOM 14411 N N . PRO I 5 505 ? 118.089 144.629 171.136 1.00 57.44 505 PRO I N 1
ATOM 14412 C CA . PRO I 5 505 ? 117.432 145.900 171.459 1.00 57.44 505 PRO I CA 1
ATOM 14413 C C . PRO I 5 505 ? 117.844 147.045 170.569 1.00 57.44 505 PRO I C 1
ATOM 14414 O O . PRO I 5 505 ? 117.028 147.934 170.303 1.00 57.44 505 PRO I O 1
ATOM 14418 N N . ALA I 5 506 ? 119.081 147.049 170.081 1.00 55.90 506 ALA I N 1
ATOM 14419 C CA . ALA I 5 506 ? 119.472 148.076 169.129 1.00 55.90 506 ALA I CA 1
ATOM 14420 C C . ALA I 5 506 ? 118.628 147.998 167.869 1.00 55.90 506 ALA I C 1
ATOM 14421 O O . ALA I 5 506 ? 118.223 149.026 167.318 1.00 55.90 506 ALA I O 1
ATOM 14423 N N . GLU I 5 507 ? 118.330 146.787 167.410 1.00 61.34 507 GLU I N 1
ATOM 14424 C CA . GLU I 5 507 ? 117.564 146.648 166.181 1.00 61.34 507 GLU I CA 1
ATOM 14425 C C . GLU I 5 507 ? 116.135 147.126 166.366 1.00 61.34 507 GLU I C 1
ATOM 14426 O O . GLU I 5 507 ? 115.589 147.806 165.495 1.00 61.34 507 GLU I O 1
ATOM 14432 N N . THR I 5 508 ? 115.509 146.782 167.489 1.00 60.04 508 THR I N 1
ATOM 14433 C CA . THR I 5 508 ? 114.158 147.269 167.731 1.00 60.04 508 THR I CA 1
ATOM 14434 C C . THR I 5 508 ? 114.148 148.780 167.881 1.00 60.04 508 THR I C 1
ATOM 14435 O O . THR I 5 508 ? 113.235 149.453 167.393 1.00 60.04 508 THR I O 1
ATOM 14439 N N . LEU I 5 509 ? 115.158 149.333 168.550 1.00 54.09 509 LEU I N 1
ATOM 14440 C CA . LEU I 5 509 ? 115.223 150.781 168.680 1.00 54.09 509 LEU I CA 1
ATOM 14441 C C . LEU I 5 509 ? 115.357 151.441 167.321 1.00 54.09 509 LEU I C 1
ATOM 14442 O O . LEU I 5 509 ? 114.753 152.487 167.069 1.00 54.09 509 LEU I O 1
ATOM 14447 N N . TYR I 5 510 ? 116.132 150.844 166.422 1.00 58.94 510 TYR I N 1
ATOM 14448 C CA . TYR I 5 510 ? 116.237 151.424 165.091 1.00 58.94 510 TYR I CA 1
ATOM 14449 C C . TYR I 5 510 ? 114.931 151.283 164.329 1.00 58.94 510 TYR I C 1
ATOM 14450 O O . TYR I 5 510 ? 114.535 152.194 163.600 1.00 58.94 510 TYR I O 1
ATOM 14459 N N . GLN I 5 511 ? 114.256 150.145 164.467 1.00 60.46 511 GLN I N 1
ATOM 14460 C CA . GLN I 5 511 ? 112.952 150.003 163.836 1.00 60.46 511 GLN I CA 1
ATOM 14461 C C . GLN I 5 511 ? 111.992 151.065 164.330 1.00 60.46 511 GLN I C 1
ATOM 14462 O O . GLN I 5 511 ? 111.125 151.518 163.579 1.00 60.46 511 GLN I O 1
ATOM 14468 N N . GLY I 5 512 ? 112.130 151.470 165.583 1.00 58.71 512 GLY I N 1
ATOM 14469 C CA . GLY I 5 512 ? 111.279 152.510 166.114 1.00 58.71 512 GLY I CA 1
ATOM 14470 C C . GLY I 5 512 ? 111.655 153.879 165.597 1.00 58.71 512 GLY I C 1
ATOM 14471 O O . GLY I 5 512 ? 110.787 154.680 165.248 1.00 58.71 512 GLY I O 1
ATOM 14472 N N . LEU I 5 513 ? 112.953 154.158 165.538 1.00 56.68 513 LEU I N 1
ATOM 14473 C CA . LEU I 5 513 ? 113.399 155.496 165.173 1.00 56.68 513 LEU I CA 1
ATOM 14474 C C . LEU I 5 513 ? 113.218 155.764 163.689 1.00 56.68 513 LEU I C 1
ATOM 14475 O O . LEU I 5 513 ? 112.886 156.885 163.293 1.00 56.68 513 LEU I O 1
ATOM 14480 N N . LEU I 5 514 ? 113.444 154.751 162.857 1.00 61.28 514 LEU I N 1
ATOM 14481 C CA . LEU I 5 514 ? 113.494 154.901 161.403 1.00 61.28 514 LEU I CA 1
ATOM 14482 C C . LEU I 5 514 ? 112.421 155.799 160.802 1.00 61.28 514 LEU I C 1
ATOM 14483 O O . LEU I 5 514 ? 112.764 156.615 159.938 1.00 61.28 514 LEU I O 1
ATOM 14488 N N . PRO I 5 515 ? 111.138 155.707 161.176 1.00 60.85 515 PRO I N 1
ATOM 14489 C CA . PRO I 5 515 ? 110.134 156.557 160.531 1.00 60.85 515 PRO I CA 1
ATOM 14490 C C . PRO I 5 515 ? 110.474 158.032 160.561 1.00 60.85 515 PRO I C 1
ATOM 14491 O O . PRO I 5 515 ? 110.491 158.686 159.516 1.00 60.85 515 PRO I O 1
ATOM 14495 N N . SER I 5 516 ? 110.761 158.568 161.735 1.00 63.00 516 SER I N 1
ATOM 14496 C CA . SER I 5 516 ? 110.979 159.997 161.876 1.00 63.00 516 SER I CA 1
ATOM 14497 C C . SER I 5 516 ? 112.338 160.296 162.487 1.00 63.00 516 SER I C 1
ATOM 14498 O O . SER I 5 516 ? 112.470 161.158 163.354 1.00 63.00 516 SER I O 1
ATOM 14501 N N . LEU I 5 517 ? 113.372 159.594 162.030 1.00 62.09 517 LEU I N 1
ATOM 14502 C CA . LEU I 5 517 ? 114.717 159.842 162.546 1.00 62.09 517 LEU I CA 1
ATOM 14503 C C . LEU I 5 517 ? 115.192 161.263 162.280 1.00 62.09 517 LEU I C 1
ATOM 14504 O O . LEU I 5 517 ? 115.569 161.960 163.239 1.00 62.09 517 LEU I O 1
ATOM 14509 N N . PRO I 5 518 ? 115.210 161.755 161.039 1.00 61.26 518 PRO I N 1
ATOM 14510 C CA . PRO I 5 518 ? 115.815 163.070 160.794 1.00 61.26 518 PRO I CA 1
ATOM 14511 C C . PRO I 5 518 ? 115.264 164.179 161.668 1.00 61.26 518 PRO I C 1
ATOM 14512 O O . PRO I 5 518 ? 116.025 165.053 162.092 1.00 61.26 518 PRO I O 1
ATOM 14516 N N . GLN I 5 519 ? 113.967 164.169 161.963 1.00 64.87 519 GLN I N 1
ATOM 14517 C CA . GLN I 5 519 ? 113.435 165.176 162.872 1.00 64.87 519 GLN I CA 1
ATOM 14518 C C . GLN I 5 519 ? 114.030 165.015 164.258 1.00 64.87 519 GLN I C 1
ATOM 14519 O O . GLN I 5 519 ? 114.338 166.005 164.927 1.00 64.87 519 GLN I O 1
ATOM 14525 N N . TYR I 5 520 ? 114.207 163.771 164.703 1.00 60.81 520 TYR I N 1
ATOM 14526 C CA . TYR I 5 520 ? 114.843 163.535 165.991 1.00 60.81 520 TYR I CA 1
ATOM 14527 C C . TYR I 5 520 ? 116.238 164.128 166.017 1.00 60.81 520 TYR I C 1
ATOM 14528 O O . TYR I 5 520 ? 116.615 164.824 166.966 1.00 60.81 520 TYR I O 1
ATOM 14537 N N . MET I 5 521 ? 117.026 163.853 164.980 1.00 61.93 521 MET I N 1
ATOM 14538 C CA . MET I 5 521 ? 118.394 164.354 164.954 1.00 61.93 521 MET I CA 1
ATOM 14539 C C . MET I 5 521 ? 118.418 165.873 164.922 1.00 61.93 521 MET I C 1
ATOM 14540 O O . MET I 5 521 ? 119.201 166.509 165.637 1.00 61.93 521 MET I O 1
ATOM 14545 N N . ILE I 5 522 ? 117.565 166.475 164.097 1.00 57.21 522 ILE I N 1
ATOM 14546 C CA . ILE I 5 522 ? 117.526 167.928 164.021 1.00 57.21 522 ILE I CA 1
ATOM 14547 C C . ILE I 5 522 ? 117.159 168.516 165.370 1.00 57.21 522 ILE I C 1
ATOM 14548 O O . ILE I 5 522 ? 117.728 169.525 165.799 1.00 57.21 522 ILE I O 1
ATOM 14553 N N . ALA I 5 523 ? 116.217 167.889 166.070 1.00 58.98 523 ALA I N 1
ATOM 14554 C CA . ALA I 5 523 ? 115.808 168.407 167.366 1.00 58.98 523 ALA I CA 1
ATOM 14555 C C . ALA I 5 523 ? 116.934 168.299 168.378 1.00 58.98 523 ALA I C 1
ATOM 14556 O O . ALA I 5 523 ? 117.189 169.240 169.141 1.00 58.98 523 ALA I O 1
ATOM 14558 N N . LEU I 5 524 ? 117.609 167.153 168.409 1.00 53.95 524 LEU I N 1
ATOM 14559 C CA . LEU I 5 524 ? 118.732 166.996 169.320 1.00 53.95 524 LEU I CA 1
ATOM 14560 C C . LEU I 5 524 ? 119.789 168.050 169.056 1.00 53.95 524 LEU I C 1
ATOM 14561 O O . LEU I 5 524 ? 120.316 168.660 169.992 1.00 53.95 524 LEU I O 1
ATOM 14566 N N . LEU I 5 525 ? 120.099 168.296 167.786 1.00 54.32 525 LEU I N 1
ATOM 14567 C CA . LEU I 5 525 ? 121.138 169.266 167.476 1.00 54.32 525 LEU I CA 1
ATOM 14568 C C . LEU I 5 525 ? 120.693 170.678 167.813 1.00 54.32 525 LEU I C 1
ATOM 14569 O O . LEU I 5 525 ? 121.504 171.502 168.240 1.00 54.32 525 LEU I O 1
ATOM 14574 N N . LYS I 5 526 ? 119.410 170.979 167.631 1.00 55.50 526 LYS I N 1
ATOM 14575 C CA . LYS I 5 526 ? 118.918 172.294 168.012 1.00 55.50 526 LYS I CA 1
ATOM 14576 C C . LYS I 5 526 ? 119.066 172.510 169.506 1.00 55.50 526 LYS I C 1
ATOM 14577 O O . LYS I 5 526 ? 119.527 173.568 169.948 1.00 55.50 526 LYS I O 1
ATOM 14583 N N . ILE I 5 527 ? 118.694 171.511 170.302 1.00 53.86 527 ILE I N 1
ATOM 14584 C CA . ILE I 5 527 ? 118.841 171.639 171.747 1.00 53.86 527 ILE I CA 1
ATOM 14585 C C . ILE I 5 527 ? 120.307 171.797 172.110 1.00 53.86 527 ILE I C 1
ATOM 14586 O O . ILE I 5 527 ? 120.673 172.626 172.949 1.00 53.86 527 ILE I O 1
ATOM 14591 N N . LEU I 5 528 ? 121.168 170.995 171.485 1.00 52.29 528 LEU I N 1
ATOM 14592 C CA . LEU I 5 528 ? 122.600 171.110 171.718 1.00 52.29 528 LEU I CA 1
ATOM 14593 C C . LEU I 5 528 ? 123.069 172.534 171.478 1.00 52.29 528 LEU I C 1
ATOM 14594 O O . LEU I 5 528 ? 123.634 173.177 172.368 1.00 52.29 528 LEU I O 1
ATOM 14599 N N . LEU I 5 529 ? 122.828 173.043 170.272 1.00 53.17 529 LEU I N 1
ATOM 14600 C CA . LEU I 5 529 ? 123.268 174.385 169.923 1.00 53.17 529 LEU I CA 1
ATOM 14601 C C . LEU I 5 529 ? 122.705 175.420 170.877 1.00 53.17 529 LEU I C 1
ATOM 14602 O O . LEU I 5 529 ? 123.379 176.405 171.191 1.00 53.17 529 LEU I O 1
ATOM 14607 N N . ALA I 5 530 ? 121.484 175.214 171.361 1.00 55.95 530 ALA I N 1
ATOM 14608 C CA . ALA I 5 530 ? 120.948 176.129 172.356 1.00 55.95 530 ALA I CA 1
ATOM 14609 C C . ALA I 5 530 ? 121.663 175.979 173.685 1.00 55.95 530 ALA I C 1
ATOM 14610 O O . ALA I 5 530 ? 121.634 176.895 174.511 1.00 55.95 530 ALA I O 1
ATOM 14612 N N . ALA I 5 531 ? 122.303 174.836 173.913 1.00 58.79 531 ALA I N 1
ATOM 14613 C CA . ALA I 5 531 ? 122.957 174.558 175.181 1.00 58.79 531 ALA I CA 1
ATOM 14614 C C . ALA I 5 531 ? 124.468 174.699 175.109 1.00 58.79 531 ALA I C 1
ATOM 14615 O O . ALA I 5 531 ? 125.146 174.510 176.121 1.00 58.79 531 ALA I O 1
ATOM 14617 N N . ALA I 5 532 ? 125.012 175.011 173.937 1.00 62.31 532 ALA I N 1
ATOM 14618 C CA . ALA I 5 532 ? 126.432 175.277 173.834 1.00 62.31 532 ALA I CA 1
ATOM 14619 C C . ALA I 5 532 ? 126.804 176.417 174.777 1.00 62.31 532 ALA I C 1
ATOM 14620 O O . ALA I 5 532 ? 125.951 177.222 175.149 1.00 62.31 532 ALA I O 1
ATOM 14622 N N . PRO I 5 533 ? 128.070 176.500 175.191 1.00 67.24 533 PRO I N 1
ATOM 14623 C CA . PRO I 5 533 ? 128.434 177.540 176.165 1.00 67.24 533 PRO I CA 1
ATOM 14624 C C . PRO I 5 533 ? 128.196 178.946 175.655 1.00 67.24 533 PRO I C 1
ATOM 14625 O O . PRO I 5 533 ? 127.865 179.841 176.442 1.00 67.24 533 PRO I O 1
ATOM 14629 N N . THR I 5 534 ? 128.362 179.169 174.358 1.00 73.89 534 THR I N 1
ATOM 14630 C CA . THR I 5 534 ? 128.026 180.448 173.748 1.00 73.89 534 THR I CA 1
ATOM 14631 C C . THR I 5 534 ? 127.800 180.268 172.255 1.00 73.89 534 THR I C 1
ATOM 14632 O O . THR I 5 534 ? 128.539 179.542 171.593 1.00 73.89 534 THR I O 1
ATOM 14636 N N . ILE I 5 542 ? 111.978 177.512 172.277 1.00 87.28 542 ILE I N 1
ATOM 14637 C CA . ILE I 5 542 ? 113.226 176.782 172.431 1.00 87.28 542 ILE I CA 1
ATOM 14638 C C . ILE I 5 542 ? 113.972 177.311 173.649 1.00 87.28 542 ILE I C 1
ATOM 14639 O O . ILE I 5 542 ? 115.174 177.104 173.805 1.00 87.28 542 ILE I O 1
ATOM 14644 N N . ASN I 5 543 ? 113.248 177.985 174.536 1.00 89.09 543 ASN I N 1
ATOM 14645 C CA . ASN I 5 543 ? 113.850 178.479 175.769 1.00 89.09 543 ASN I CA 1
ATOM 14646 C C . ASN I 5 543 ? 114.159 177.261 176.620 1.00 89.09 543 ASN I C 1
ATOM 14647 O O . ASN I 5 543 ? 113.310 176.752 177.350 1.00 89.09 543 ASN I O 1
ATOM 14652 N N . ILE I 5 544 ? 115.397 176.783 176.515 1.00 82.68 544 ILE I N 1
ATOM 14653 C CA . ILE I 5 544 ? 115.758 175.527 177.158 1.00 82.68 544 ILE I CA 1
ATOM 14654 C C . ILE I 5 544 ? 115.816 175.697 178.667 1.00 82.68 544 ILE I C 1
ATOM 14655 O O . ILE I 5 544 ? 115.544 174.757 179.422 1.00 82.68 544 ILE I O 1
ATOM 14660 N N . LEU I 5 545 ? 116.139 176.899 179.133 1.00 86.09 545 LEU I N 1
ATOM 14661 C CA . LEU I 5 545 ? 116.303 177.119 180.560 1.00 86.09 545 LEU I CA 1
ATOM 14662 C C . LEU I 5 545 ? 114.982 177.225 181.297 1.00 86.09 545 LEU I C 1
ATOM 14663 O O . LEU I 5 545 ? 114.986 177.594 182.474 1.00 86.09 545 LEU I O 1
ATOM 14668 N N . ALA I 5 546 ? 113.862 176.909 180.649 1.00 89.06 546 ALA I N 1
ATOM 14669 C CA . ALA I 5 546 ? 112.568 177.012 181.312 1.00 89.06 546 ALA I CA 1
ATOM 14670 C C . ALA I 5 546 ? 112.510 176.121 182.544 1.00 89.06 546 ALA I C 1
ATOM 14671 O O . ALA I 5 546 ? 111.858 176.456 183.538 1.00 89.06 546 ALA I O 1
ATOM 14673 N N . ASP I 5 547 ? 113.195 174.980 182.498 1.00 87.53 547 ASP I N 1
ATOM 14674 C CA . ASP I 5 547 ? 113.122 174.026 183.598 1.00 87.53 547 ASP I CA 1
ATOM 14675 C C . ASP I 5 547 ? 113.675 174.617 184.885 1.00 87.53 547 ASP I C 1
ATOM 14676 O O . ASP I 5 547 ? 113.159 174.344 185.973 1.00 87.53 547 ASP I O 1
ATOM 14681 N N . VAL I 5 548 ? 114.727 175.429 184.786 1.00 89.66 548 VAL I N 1
ATOM 14682 C CA . VAL I 5 548 ? 115.461 175.821 185.983 1.00 89.66 548 VAL I CA 1
ATOM 14683 C C . VAL I 5 548 ? 114.980 177.170 186.507 1.00 89.66 548 VAL I C 1
ATOM 14684 O O . VAL I 5 548 ? 115.082 177.455 187.706 1.00 89.66 548 VAL I O 1
ATOM 14688 N N . LEU I 5 549 ? 114.445 178.013 185.634 1.00 91.97 549 LEU I N 1
ATOM 14689 C CA . LEU I 5 549 ? 114.062 179.352 186.052 1.00 91.97 549 LEU I CA 1
ATOM 14690 C C . LEU I 5 549 ? 112.879 179.288 187.014 1.00 91.97 549 LEU I C 1
ATOM 14691 O O . LEU I 5 549 ? 111.882 178.619 186.726 1.00 91.97 549 LEU I O 1
ATOM 14696 N N . PRO I 5 550 ? 112.948 179.977 188.161 1.00 91.49 550 PRO I N 1
ATOM 14697 C CA . PRO I 5 550 ? 111.859 180.038 189.141 1.00 91.49 550 PRO I CA 1
ATOM 14698 C C . PRO I 5 550 ? 110.703 180.917 188.686 1.00 91.49 550 PRO I C 1
ATOM 14699 O O . PRO I 5 550 ? 109.907 181.334 189.527 1.00 91.49 550 PRO I O 1
ATOM 14703 N N . THR I 5 556 ? 118.555 189.955 195.530 1.00 110.71 556 THR I N 1
ATOM 14704 C CA . THR I 5 556 ? 119.819 189.556 196.136 1.00 110.71 556 THR I CA 1
ATOM 14705 C C . THR I 5 556 ? 120.817 189.164 195.051 1.00 110.71 556 THR I C 1
ATOM 14706 O O . THR I 5 556 ? 120.462 188.483 194.090 1.00 110.71 556 THR I O 1
ATOM 14710 N N . VAL I 5 557 ? 122.066 189.609 195.203 1.00 111.55 557 VAL I N 1
ATOM 14711 C CA . VAL I 5 557 ? 123.089 189.285 194.214 1.00 111.55 557 VAL I CA 1
ATOM 14712 C C . VAL I 5 557 ? 123.542 187.840 194.372 1.00 111.55 557 VAL I C 1
ATOM 14713 O O . VAL I 5 557 ? 123.941 187.188 193.398 1.00 111.55 557 VAL I O 1
ATOM 14717 N N . LEU I 5 558 ? 123.476 187.311 195.595 1.00 113.48 558 LEU I N 1
ATOM 14718 C CA . LEU I 5 558 ? 123.826 185.913 195.808 1.00 113.48 558 LEU I CA 1
ATOM 14719 C C . LEU I 5 558 ? 122.859 184.996 195.075 1.00 113.48 558 LEU I C 1
ATOM 14720 O O . LEU I 5 558 ? 123.267 183.982 194.499 1.00 113.48 558 LEU I O 1
ATOM 14725 N N . GLN I 5 559 ? 121.573 185.346 195.074 1.00 113.29 559 GLN I N 1
ATOM 14726 C CA . GLN I 5 559 ? 120.600 184.550 194.338 1.00 113.29 559 GLN I CA 1
ATOM 14727 C C . GLN I 5 559 ? 120.841 184.639 192.841 1.00 113.29 559 GLN I C 1
ATOM 14728 O O . GLN I 5 559 ? 120.709 183.640 192.129 1.00 113.29 559 GLN I O 1
ATOM 14734 N N . SER I 5 560 ? 121.195 185.823 192.342 1.00 109.95 560 SER I N 1
ATOM 14735 C CA . SER I 5 560 ? 121.502 185.948 190.922 1.00 109.95 560 SER I CA 1
ATOM 14736 C C . SER I 5 560 ? 122.703 185.093 190.549 1.00 109.95 560 SER I C 1
ATOM 14737 O O . SER I 5 560 ? 122.702 184.427 189.508 1.00 109.95 560 SER I O 1
ATOM 14740 N N . MET I 5 561 ? 123.731 185.084 191.398 1.00 108.69 561 MET I N 1
ATOM 14741 C CA . MET I 5 561 ? 124.913 184.278 191.114 1.00 108.69 561 MET I CA 1
ATOM 14742 C C . MET I 5 561 ? 124.590 182.791 191.156 1.00 108.69 561 MET I C 1
ATOM 14743 O O . MET I 5 561 ? 125.040 182.021 190.296 1.00 108.69 561 MET I O 1
ATOM 14748 N N . LYS I 5 562 ? 123.827 182.366 192.164 1.00 99.81 562 LYS I N 1
ATOM 14749 C CA . LYS I 5 562 ? 123.430 180.968 192.251 1.00 99.81 562 LYS I CA 1
ATOM 14750 C C . LYS I 5 562 ? 122.597 180.565 191.046 1.00 99.81 562 LYS I C 1
ATOM 14751 O O . LYS I 5 562 ? 122.773 179.476 190.497 1.00 99.81 562 LYS I O 1
ATOM 14757 N N . LEU I 5 563 ? 121.697 181.439 190.605 1.00 96.94 563 LEU I N 1
ATOM 14758 C CA . LEU I 5 563 ? 120.888 181.124 189.438 1.00 96.94 563 LEU I CA 1
ATOM 14759 C C . LEU I 5 563 ? 121.745 181.063 188.186 1.00 96.94 563 LEU I C 1
ATOM 14760 O O . LEU I 5 563 ? 121.499 180.244 187.297 1.00 96.94 563 LEU I O 1
ATOM 14765 N N . GLY I 5 564 ? 122.769 181.909 188.105 1.00 91.97 564 GLY I N 1
ATOM 14766 C CA . GLY I 5 564 ? 123.657 181.854 186.957 1.00 91.97 564 GLY I CA 1
ATOM 14767 C C . GLY I 5 564 ? 124.422 180.549 186.888 1.00 91.97 564 GLY I C 1
ATOM 14768 O O . GLY I 5 564 ? 124.456 179.883 185.847 1.00 91.97 564 GLY I O 1
ATOM 14769 N N . VAL I 5 565 ? 125.053 180.166 187.999 1.00 90.19 565 VAL I N 1
ATOM 14770 C CA . VAL I 5 565 ? 125.790 178.906 188.013 1.00 90.19 565 VAL I CA 1
ATOM 14771 C C . VAL I 5 565 ? 124.837 177.740 187.791 1.00 90.19 565 VAL I C 1
ATOM 14772 O O . VAL I 5 565 ? 125.193 176.741 187.159 1.00 90.19 565 VAL I O 1
ATOM 14776 N N . ASP I 5 566 ? 123.592 177.874 188.250 1.00 86.89 566 ASP I N 1
ATOM 14777 C CA . ASP I 5 566 ? 122.614 176.819 188.040 1.00 86.89 566 ASP I CA 1
ATOM 14778 C C . ASP I 5 566 ? 122.252 176.695 186.570 1.00 86.89 566 ASP I C 1
ATOM 14779 O O . ASP I 5 566 ? 122.098 175.587 186.052 1.00 86.89 566 ASP I O 1
ATOM 14784 N N . VAL I 5 567 ? 122.089 177.823 185.882 1.00 79.47 567 VAL I N 1
ATOM 14785 C CA . VAL I 5 567 ? 121.762 177.759 184.464 1.00 79.47 567 VAL I CA 1
ATOM 14786 C C . VAL I 5 567 ? 122.922 177.171 183.686 1.00 79.47 567 VAL I C 1
ATOM 14787 O O . VAL I 5 567 ? 122.727 176.355 182.773 1.00 79.47 567 VAL I O 1
ATOM 14791 N N . ASN I 5 568 ? 124.145 177.561 184.036 1.00 77.13 568 ASN I N 1
ATOM 14792 C CA . ASN I 5 568 ? 125.302 176.953 183.396 1.00 77.13 568 ASN I CA 1
ATOM 14793 C C . ASN I 5 568 ? 125.322 175.453 183.626 1.00 77.13 568 ASN I C 1
ATOM 14794 O O . ASN I 5 568 ? 125.605 174.684 182.704 1.00 77.13 568 ASN I O 1
ATOM 14799 N N . ARG I 5 569 ? 125.008 175.019 184.843 1.00 70.40 569 ARG I N 1
ATOM 14800 C CA . ARG I 5 569 ? 124.994 173.594 185.144 1.00 70.40 569 ARG I CA 1
ATOM 14801 C C . ARG I 5 569 ? 123.917 172.879 184.345 1.00 70.40 569 ARG I C 1
ATOM 14802 O O . ARG I 5 569 ? 124.142 171.783 183.821 1.00 70.40 569 ARG I O 1
ATOM 14810 N N . HIS I 5 570 ? 122.738 173.484 184.259 1.00 66.93 570 HIS I N 1
ATOM 14811 C CA . HIS I 5 570 ? 121.659 172.948 183.446 1.00 66.93 570 HIS I CA 1
ATOM 14812 C C . HIS I 5 570 ? 122.131 172.705 182.023 1.00 66.93 570 HIS I C 1
ATOM 14813 O O . HIS I 5 570 ? 121.963 171.612 181.469 1.00 66.93 570 HIS I O 1
ATOM 14820 N N . LYS I 5 571 ? 122.752 173.716 181.422 1.00 62.48 571 LYS I N 1
ATOM 14821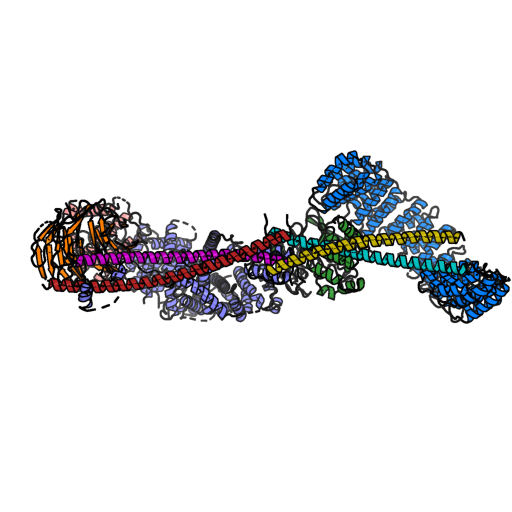 C CA . LYS I 5 571 ? 123.181 173.578 180.037 1.00 62.48 571 LYS I CA 1
ATOM 14822 C C . LYS I 5 571 ? 124.293 172.549 179.903 1.00 62.48 571 LYS I C 1
ATOM 14823 O O . LYS I 5 571 ? 124.319 171.782 178.934 1.00 62.48 571 LYS I O 1
ATOM 14829 N N . GLU I 5 572 ? 125.217 172.513 180.861 1.00 61.77 572 GLU I N 1
ATOM 14830 C CA . GLU I 5 572 ? 126.281 171.518 180.822 1.00 61.77 572 GLU I CA 1
ATOM 14831 C C . GLU I 5 572 ? 125.703 170.114 180.823 1.00 61.77 572 GLU I C 1
ATOM 14832 O O . GLU I 5 572 ? 126.123 169.252 180.043 1.00 61.77 572 GLU I O 1
ATOM 14838 N N . VAL I 5 573 ? 124.733 169.866 181.700 1.00 53.15 573 VAL I N 1
ATOM 14839 C CA . VAL I 5 573 ? 124.144 168.538 181.783 1.00 53.15 573 VAL I CA 1
ATOM 14840 C C . VAL I 5 573 ? 123.404 168.208 180.503 1.00 53.15 573 VAL I C 1
ATOM 14841 O O . VAL I 5 573 ? 123.443 167.070 180.026 1.00 53.15 573 VAL I O 1
ATOM 14845 N N . ILE I 5 574 ? 122.711 169.189 179.929 1.00 50.37 574 ILE I N 1
ATOM 14846 C CA . ILE I 5 574 ? 122.020 168.939 178.671 1.00 50.37 574 ILE I CA 1
ATOM 14847 C C . ILE I 5 574 ? 123.009 168.515 177.601 1.00 50.37 574 ILE I C 1
ATOM 14848 O O . ILE I 5 574 ? 122.770 167.560 176.852 1.00 50.37 574 ILE I O 1
ATOM 14853 N N . VAL I 5 575 ? 124.136 169.219 177.509 1.00 48.73 575 VAL I N 1
ATOM 14854 C CA . VAL I 5 575 ? 125.126 168.882 176.494 1.00 48.73 575 VAL I CA 1
ATOM 14855 C C . VAL I 5 575 ? 125.682 167.494 176.741 1.00 48.73 575 VAL I C 1
ATOM 14856 O O . VAL I 5 575 ? 125.852 166.702 175.807 1.00 48.73 575 VAL I O 1
ATOM 14860 N N . LYS I 5 576 ? 125.981 167.179 177.998 1.00 47.14 576 LYS I N 1
ATOM 14861 C CA . LYS I 5 576 ? 126.501 165.858 178.325 1.00 47.14 576 LYS I CA 1
ATOM 14862 C C . LYS I 5 576 ? 125.530 164.771 177.895 1.00 47.14 576 LYS I C 1
ATOM 14863 O O . LYS I 5 576 ? 125.916 163.797 177.238 1.00 47.14 576 LYS I O 1
ATOM 14869 N N . ALA I 5 577 ? 124.255 164.942 178.231 1.00 44.93 577 ALA I N 1
ATOM 14870 C CA . ALA I 5 577 ? 123.261 163.935 177.897 1.00 44.93 577 ALA I CA 1
ATOM 14871 C C . ALA I 5 577 ? 123.131 163.773 176.396 1.00 44.93 577 ALA I C 1
ATOM 14872 O O . ALA I 5 577 ? 123.089 162.652 175.884 1.00 44.93 577 ALA I O 1
ATOM 14874 N N . ILE I 5 578 ? 123.068 164.884 175.668 1.00 45.02 578 ILE I N 1
ATOM 14875 C CA . ILE I 5 578 ? 122.856 164.790 174.231 1.00 45.02 578 ILE I CA 1
ATOM 14876 C C . ILE I 5 578 ? 124.052 164.150 173.553 1.00 45.02 578 ILE I C 1
ATOM 14877 O O . ILE I 5 578 ? 123.902 163.291 172.676 1.00 45.02 578 ILE I O 1
ATOM 14882 N N . SER I 5 579 ? 125.257 164.556 173.939 1.00 43.62 579 SER I N 1
ATOM 14883 C CA . SER I 5 579 ? 126.446 163.968 173.346 1.00 43.62 579 SER I CA 1
ATOM 14884 C C . SER I 5 579 ? 126.501 162.477 173.618 1.00 43.62 579 SER I C 1
ATOM 14885 O O . SER I 5 579 ? 126.791 161.682 172.720 1.00 43.62 579 SER I O 1
ATOM 14888 N N . ALA I 5 580 ? 126.220 162.074 174.857 1.00 42.45 580 ALA I N 1
ATOM 14889 C CA . ALA I 5 580 ? 126.288 160.657 175.182 1.00 42.45 580 ALA I CA 1
ATOM 14890 C C . ALA I 5 580 ? 125.246 159.868 174.413 1.00 42.45 580 ALA I C 1
ATOM 14891 O O . ALA I 5 580 ? 125.527 158.768 173.929 1.00 42.45 580 ALA I O 1
ATOM 14893 N N . VAL I 5 581 ? 124.034 160.404 174.298 1.00 41.38 581 VAL I N 1
ATOM 14894 C CA . VAL I 5 581 ? 122.998 159.722 173.533 1.00 41.38 581 VAL I CA 1
ATOM 14895 C C . VAL I 5 581 ? 123.454 159.517 172.105 1.00 41.38 581 VAL I C 1
ATOM 14896 O O . VAL I 5 581 ? 123.357 158.416 171.553 1.00 41.38 581 VAL I O 1
ATOM 14900 N N . LEU I 5 582 ? 123.942 160.585 171.477 1.00 41.87 582 LEU I N 1
ATOM 14901 C CA . LEU I 5 582 ? 124.352 160.479 170.086 1.00 41.87 582 LEU I CA 1
ATOM 14902 C C . LEU I 5 582 ? 125.472 159.471 169.927 1.00 41.87 582 LEU I C 1
ATOM 14903 O O . LEU I 5 582 ? 125.451 158.652 169.005 1.00 41.87 582 LEU I O 1
ATOM 14908 N N . LEU I 5 583 ? 126.451 159.496 170.826 1.00 41.28 583 LEU I N 1
ATOM 14909 C CA . LEU I 5 583 ? 127.571 158.580 170.676 1.00 41.28 583 LEU I CA 1
ATOM 14910 C C . LEU I 5 583 ? 127.132 157.140 170.863 1.00 41.28 583 LEU I C 1
ATOM 14911 O O . LEU I 5 583 ? 127.532 156.260 170.092 1.00 41.28 583 LEU I O 1
ATOM 14916 N N . LEU I 5 584 ? 126.326 156.871 171.885 1.00 42.56 584 LEU I N 1
ATOM 14917 C CA . LEU I 5 584 ? 125.866 155.509 172.100 1.00 42.56 584 LEU I CA 1
ATOM 14918 C C . LEU I 5 584 ? 125.068 155.019 170.910 1.00 42.56 584 LEU I C 1
ATOM 14919 O O . LEU I 5 584 ? 125.256 153.890 170.449 1.00 42.56 584 LEU I O 1
ATOM 14924 N N . LEU I 5 585 ? 124.174 155.857 170.395 1.00 43.17 585 LEU I N 1
ATOM 14925 C CA . LEU I 5 585 ? 123.392 155.459 169.239 1.00 43.17 585 LEU I CA 1
ATOM 14926 C C . LEU I 5 585 ? 124.291 155.160 168.055 1.00 43.17 585 LEU I C 1
ATOM 14927 O O . LEU I 5 585 ? 124.106 154.153 167.365 1.00 43.17 585 LEU I O 1
ATOM 14932 N N . LEU I 5 586 ? 125.282 156.012 167.813 1.00 46.47 586 LEU I N 1
ATOM 14933 C CA . LEU I 5 586 ? 126.171 155.802 166.681 1.00 46.47 586 LEU I CA 1
ATOM 14934 C C . LEU I 5 586 ? 126.914 154.484 166.810 1.00 46.47 586 LEU I C 1
ATOM 14935 O O . LEU I 5 586 ? 126.929 153.671 165.879 1.00 46.47 586 LEU I O 1
ATOM 14940 N N . LYS I 5 587 ? 127.536 154.252 167.965 1.00 48.73 587 LYS I N 1
ATOM 14941 C CA . LYS I 5 587 ? 128.313 153.033 168.143 1.00 48.73 587 LYS I CA 1
ATOM 14942 C C . LYS I 5 587 ? 127.434 151.803 168.030 1.00 48.73 587 LYS I C 1
ATOM 14943 O O . LYS I 5 587 ? 127.800 150.828 167.366 1.00 48.73 587 LYS I O 1
ATOM 14949 N N . HIS I 5 588 ? 126.259 151.832 168.651 1.00 48.81 588 HIS I N 1
ATOM 14950 C CA . HIS I 5 588 ? 125.433 150.637 168.671 1.00 48.81 588 HIS I CA 1
ATOM 14951 C C . HIS I 5 588 ? 124.833 150.359 167.308 1.00 48.81 588 HIS I C 1
ATOM 14952 O O . HIS I 5 588 ? 124.685 149.199 166.917 1.00 48.81 588 HIS I O 1
ATOM 14959 N N . PHE I 5 589 ? 124.500 151.401 166.557 1.00 50.58 589 PHE I N 1
ATOM 14960 C CA . PHE I 5 589 ? 124.002 151.177 165.212 1.00 50.58 589 PHE I CA 1
ATOM 14961 C C . PHE I 5 589 ? 125.099 150.630 164.317 1.00 50.58 589 PHE I C 1
ATOM 14962 O O . PHE I 5 589 ? 124.877 149.679 163.563 1.00 50.58 589 PHE I O 1
ATOM 14970 N N . LYS I 5 590 ? 126.298 151.207 164.391 1.00 53.66 590 LYS I N 1
ATOM 14971 C CA . LYS I 5 590 ? 127.383 150.703 163.560 1.00 53.66 590 LYS I CA 1
ATOM 14972 C C . LYS I 5 590 ? 127.690 149.255 163.888 1.00 53.66 590 LYS I C 1
ATOM 14973 O O . LYS I 5 590 ? 127.993 148.460 162.994 1.00 53.66 590 LYS I O 1
ATOM 14979 N N . LEU I 5 591 ? 127.611 148.887 165.162 1.00 52.75 591 LEU I N 1
ATOM 14980 C CA . LEU I 5 591 ? 127.813 147.489 165.514 1.00 52.75 591 LEU I CA 1
ATOM 14981 C C . LEU I 5 591 ? 126.677 146.627 164.993 1.00 52.75 591 LEU I C 1
ATOM 14982 O O . LEU I 5 591 ? 126.899 145.497 164.551 1.00 52.75 591 LEU I O 1
ATOM 14987 N N . ASN I 5 592 ? 125.453 147.142 165.031 1.00 55.03 592 ASN I N 1
ATOM 14988 C CA . ASN I 5 592 ? 124.311 146.345 164.609 1.00 55.03 592 ASN I CA 1
ATOM 14989 C C . ASN I 5 592 ? 124.308 146.151 163.102 1.00 55.03 592 ASN I C 1
ATOM 14990 O O . ASN I 5 592 ? 124.186 145.024 162.614 1.00 55.03 592 ASN I O 1
ATOM 14995 N N . HIS I 5 593 ? 124.429 147.240 162.351 1.00 59.24 593 HIS I N 1
ATOM 14996 C CA . HIS I 5 593 ? 124.564 147.171 160.903 1.00 59.24 593 HIS I CA 1
ATOM 14997 C C . HIS I 5 593 ? 125.052 148.505 160.374 1.00 59.24 593 HIS I C 1
ATOM 14998 O O . HIS I 5 593 ? 124.504 149.549 160.731 1.00 59.24 593 HIS I O 1
ATOM 15005 N N . VAL I 5 594 ? 126.064 148.478 159.508 1.00 59.15 594 VAL I N 1
ATOM 15006 C CA . VAL I 5 594 ? 126.772 149.704 159.157 1.00 59.15 594 VAL I CA 1
ATOM 15007 C C . VAL I 5 594 ? 125.827 150.717 158.540 1.00 59.15 594 VAL I C 1
ATOM 15008 O O . VAL I 5 594 ? 125.922 151.917 158.812 1.00 59.15 594 VAL I O 1
ATOM 15012 N N . TYR I 5 595 ? 124.891 150.258 157.719 1.00 61.16 595 TYR I N 1
ATOM 15013 C CA . TYR I 5 595 ? 124.041 151.205 157.019 1.00 61.16 595 TYR I CA 1
ATOM 15014 C C . TYR I 5 595 ? 123.100 151.938 157.952 1.00 61.16 595 TYR I C 1
ATOM 15015 O O . TYR I 5 595 ? 122.696 153.053 157.637 1.00 61.16 595 TYR I O 1
ATOM 15024 N N . GLN I 5 596 ? 122.759 151.363 159.100 1.00 59.80 596 GLN I N 1
ATOM 15025 C CA . GLN I 5 596 ? 122.010 152.137 160.081 1.00 59.80 596 GLN I CA 1
ATOM 15026 C C . GLN I 5 596 ? 122.851 153.286 160.609 1.00 59.80 596 GLN I C 1
ATOM 15027 O O . GLN I 5 596 ? 122.369 154.418 160.740 1.00 59.80 596 GLN I O 1
ATOM 15033 N N . PHE I 5 597 ? 124.118 153.014 160.902 1.00 55.05 597 PHE I N 1
ATOM 15034 C CA . PHE I 5 597 ? 125.022 154.074 161.312 1.00 55.05 597 PHE I CA 1
ATOM 15035 C C . PHE I 5 597 ? 125.146 155.129 160.233 1.00 55.05 597 PHE I C 1
ATOM 15036 O O . PHE I 5 597 ? 125.177 156.324 160.527 1.00 55.05 597 PHE I O 1
ATOM 15044 N N . GLU I 5 598 ? 125.215 154.708 158.975 1.00 59.87 598 GLU I N 1
ATOM 15045 C CA . GLU I 5 598 ? 125.330 155.675 157.894 1.00 59.87 598 GLU I CA 1
ATOM 15046 C C . GLU I 5 598 ? 124.068 156.506 157.766 1.00 59.87 598 GLU I C 1
ATOM 15047 O O . GLU I 5 598 ? 124.139 157.710 157.525 1.00 59.87 598 GLU I O 1
ATOM 15053 N N . TYR I 5 599 ? 122.903 155.881 157.906 1.00 58.16 599 TYR I N 1
ATOM 15054 C CA . TYR I 5 599 ? 121.653 156.617 157.801 1.00 58.16 599 TYR I CA 1
ATOM 15055 C C . TYR I 5 599 ? 121.509 157.618 158.924 1.00 58.16 599 TYR I C 1
ATOM 15056 O O . TYR I 5 599 ? 120.914 158.680 158.735 1.00 58.16 599 TYR I O 1
ATOM 15065 N N . MET I 5 600 ? 122.029 157.296 160.099 1.00 56.68 600 MET I N 1
ATOM 15066 C CA . MET I 5 600 ? 122.010 158.276 161.172 1.00 56.68 600 MET I CA 1
ATOM 15067 C C . MET I 5 600 ? 123.017 159.383 160.913 1.00 56.68 600 MET I C 1
ATOM 15068 O O . MET I 5 600 ? 122.711 160.564 161.093 1.00 56.68 600 MET I O 1
ATOM 15073 N N . ALA I 5 601 ? 124.216 159.024 160.464 1.00 56.15 601 ALA I N 1
ATOM 15074 C CA . ALA I 5 601 ? 125.260 160.020 160.276 1.00 56.15 601 ALA I CA 1
ATOM 15075 C C . ALA I 5 601 ? 124.919 160.972 159.145 1.00 56.15 601 ALA I C 1
ATOM 15076 O O . ALA I 5 601 ? 125.258 162.156 159.200 1.00 56.15 601 ALA I O 1
ATOM 15078 N N . GLN I 5 602 ? 124.262 160.476 158.103 1.00 60.70 602 GLN I N 1
ATOM 15079 C CA . GLN I 5 602 ? 123.916 161.338 156.987 1.00 60.70 602 GLN I CA 1
ATOM 15080 C C . GLN I 5 602 ? 123.002 162.457 157.448 1.00 60.70 602 GLN I C 1
ATOM 15081 O O . GLN I 5 602 ? 123.297 163.637 157.255 1.00 60.70 602 GLN I O 1
ATOM 15087 N N . HIS I 5 603 ? 121.887 162.104 158.077 1.00 60.96 603 HIS I N 1
ATOM 15088 C CA . HIS I 5 603 ? 120.995 163.139 158.568 1.00 60.96 603 HIS I CA 1
ATOM 15089 C C . HIS I 5 603 ? 121.570 163.882 159.752 1.00 60.96 603 HIS I C 1
ATOM 15090 O O . HIS I 5 603 ? 121.039 164.932 160.117 1.00 60.96 603 HIS I O 1
ATOM 15097 N N . LEU I 5 604 ? 122.637 163.376 160.354 1.00 55.48 604 LEU I N 1
ATOM 15098 C CA . LEU I 5 604 ? 123.289 164.151 161.392 1.00 55.48 604 LEU I CA 1
ATOM 15099 C C . LEU I 5 604 ? 124.186 165.220 160.802 1.00 55.48 604 LEU I C 1
ATOM 15100 O O . LEU I 5 604 ? 124.296 166.308 161.368 1.00 55.48 604 LEU I O 1
ATOM 15105 N N . VAL I 5 605 ? 124.813 164.942 159.667 1.00 55.63 605 VAL I N 1
ATOM 15106 C CA . VAL I 5 605 ? 125.675 165.937 159.047 1.00 55.63 605 VAL I CA 1
ATOM 15107 C C . VAL I 5 605 ? 124.878 166.899 158.177 1.00 55.63 605 VAL I C 1
ATOM 15108 O O . VAL I 5 605 ? 125.263 168.062 158.035 1.00 55.63 605 VAL I O 1
ATOM 15112 N N . PHE I 5 606 ? 123.760 166.448 157.608 1.00 57.64 606 PHE I N 1
ATOM 15113 C CA . PHE I 5 606 ? 122.898 167.353 156.863 1.00 57.64 606 PHE I CA 1
ATOM 15114 C C . PHE I 5 606 ? 122.423 168.495 157.732 1.00 57.64 606 PHE I C 1
ATOM 15115 O O . PHE I 5 606 ? 122.273 169.621 157.251 1.00 57.64 606 PHE I O 1
ATOM 15123 N N . ALA I 5 607 ? 122.196 168.234 159.006 1.00 54.07 607 ALA I N 1
ATOM 15124 C CA . ALA I 5 607 ? 121.821 169.275 159.942 1.00 54.07 607 ALA I CA 1
ATOM 15125 C C . ALA I 5 607 ? 123.001 170.101 160.388 1.00 54.07 607 ALA I C 1
ATOM 15126 O O . ALA I 5 607 ? 122.895 170.813 161.388 1.00 54.07 607 ALA I O 1
ATOM 15128 N N . ASN I 5 608 ? 124.121 170.014 159.677 1.00 56.43 608 ASN I N 1
ATOM 15129 C CA . ASN I 5 608 ? 125.326 170.766 160.002 1.00 56.43 608 ASN I CA 1
ATOM 15130 C C . ASN I 5 608 ? 125.797 170.448 161.416 1.00 56.43 608 ASN I C 1
ATOM 15131 O O . ASN I 5 608 ? 125.893 171.318 162.278 1.00 56.43 608 ASN I O 1
ATOM 15136 N N . CYS I 5 609 ? 126.088 169.173 161.646 1.00 53.82 609 CYS I N 1
ATOM 15137 C CA . CYS I 5 609 ? 126.669 168.806 162.925 1.00 53.82 609 CYS I CA 1
ATOM 15138 C C . CYS I 5 609 ? 128.155 169.096 162.967 1.00 53.82 609 CYS I C 1
ATOM 15139 O O . CYS I 5 609 ? 128.685 169.406 164.033 1.00 53.82 609 CYS I O 1
ATOM 15142 N N . ILE I 5 610 ? 128.843 168.992 161.839 1.00 48.44 610 ILE I N 1
ATOM 15143 C CA . ILE I 5 610 ? 130.276 169.252 161.801 1.00 48.44 610 ILE I CA 1
ATOM 15144 C C . ILE I 5 610 ? 130.547 170.704 162.175 1.00 48.44 610 ILE I C 1
ATOM 15145 O O . ILE I 5 610 ? 131.320 170.953 163.114 1.00 48.44 610 ILE I O 1
ATOM 15150 N N . PRO I 5 611 ? 129.957 171.690 161.499 1.00 49.84 611 PRO I N 1
ATOM 15151 C CA . PRO I 5 611 ? 130.213 173.068 161.913 1.00 49.84 611 PRO I CA 1
ATOM 15152 C C . PRO I 5 611 ? 129.686 173.350 163.291 1.00 49.84 611 PRO I C 1
ATOM 15153 O O . PRO I 5 611 ? 130.257 174.175 164.006 1.00 49.84 611 PRO I O 1
ATOM 15157 N N . LEU I 5 612 ? 128.620 172.666 163.698 1.00 52.18 612 LEU I N 1
ATOM 15158 C CA . LEU I 5 612 ? 128.089 172.852 165.040 1.00 52.18 612 LEU I CA 1
ATOM 15159 C C . LEU I 5 612 ? 129.115 172.461 166.088 1.00 52.18 612 LEU I C 1
ATOM 15160 O O . LEU I 5 612 ? 129.403 173.227 167.011 1.00 52.18 612 LEU I O 1
ATOM 15165 N N . ILE I 5 613 ? 129.671 171.260 165.964 1.00 47.59 613 ILE I N 1
ATOM 15166 C CA . ILE I 5 613 ? 130.670 170.798 166.917 1.00 47.59 613 ILE I CA 1
ATOM 15167 C C . ILE I 5 613 ? 131.881 171.709 166.885 1.00 47.59 613 ILE I C 1
ATOM 15168 O O . ILE I 5 613 ? 132.407 172.109 167.929 1.00 47.59 613 ILE I O 1
ATOM 15173 N N . LEU I 5 614 ? 132.341 172.057 165.686 1.00 51.33 614 LEU I N 1
ATOM 15174 C CA . LEU I 5 614 ? 133.500 172.932 165.592 1.00 51.33 614 LEU I CA 1
ATOM 15175 C C . LEU I 5 614 ? 133.247 174.246 166.313 1.00 51.33 614 LEU I C 1
ATOM 15176 O O . LEU I 5 614 ? 134.096 174.725 167.069 1.00 51.33 614 LEU I O 1
ATOM 15181 N N . LYS I 5 615 ? 132.070 174.832 166.109 1.00 55.76 615 LYS I N 1
ATOM 15182 C CA . LYS I 5 615 ? 131.720 176.049 166.826 1.00 55.76 615 LYS I CA 1
ATOM 15183 C C . LYS I 5 615 ? 131.693 175.804 168.323 1.00 55.76 615 LYS I C 1
ATOM 15184 O O . LYS I 5 615 ? 132.072 176.674 169.114 1.00 55.76 615 LYS I O 1
ATOM 15190 N N . PHE I 5 616 ? 131.243 174.624 168.731 1.00 53.08 616 PHE I N 1
ATOM 15191 C CA . PHE I 5 616 ? 131.279 174.275 170.141 1.00 53.08 616 PHE I CA 1
ATOM 15192 C C . PHE I 5 616 ? 132.701 174.274 170.668 1.00 53.08 616 PHE I C 1
ATOM 15193 O O . PHE I 5 616 ? 132.927 174.533 171.852 1.00 53.08 616 PHE I O 1
ATOM 15201 N N . PHE I 5 617 ? 133.667 173.981 169.810 1.00 49.99 617 PHE I N 1
ATOM 15202 C CA . PHE I 5 617 ? 135.057 173.910 170.222 1.00 49.99 617 PHE I CA 1
ATOM 15203 C C . PHE I 5 617 ? 135.808 175.201 169.992 1.00 49.99 617 PHE I C 1
ATOM 15204 O O . PHE I 5 617 ? 137.030 175.228 170.151 1.00 49.99 617 PHE I O 1
ATOM 15212 N N . ASN I 5 618 ? 135.115 176.273 169.627 1.00 57.02 618 ASN I N 1
ATOM 15213 C CA . ASN I 5 618 ? 135.765 177.530 169.294 1.00 57.02 618 ASN I CA 1
ATOM 15214 C C . ASN I 5 618 ? 135.787 178.497 170.464 1.00 57.02 618 ASN I C 1
ATOM 15215 O O . ASN I 5 618 ? 135.719 179.711 170.264 1.00 57.02 618 ASN I O 1
ATOM 15220 N N . GLN I 5 619 ? 135.867 177.984 171.685 1.00 61.52 619 GLN I N 1
ATOM 15221 C CA . GLN I 5 619 ? 136.027 178.811 172.868 1.00 61.52 619 GLN I CA 1
ATOM 15222 C C . GLN I 5 619 ? 137.226 178.310 173.652 1.00 61.52 619 GLN I C 1
ATOM 15223 O O . GLN I 5 619 ? 137.898 177.356 173.257 1.00 61.52 619 GLN I O 1
ATOM 15229 N N . ASN I 5 620 ? 137.495 178.952 174.780 1.00 62.44 620 ASN I N 1
ATOM 15230 C CA . ASN I 5 620 ? 138.610 178.508 175.595 1.00 62.44 620 ASN I CA 1
ATOM 15231 C C . ASN I 5 620 ? 138.255 177.179 176.233 1.00 62.44 620 ASN I C 1
ATOM 15232 O O . ASN I 5 620 ? 137.668 177.141 177.317 1.00 62.44 620 ASN I O 1
ATOM 15237 N N . ILE I 5 621 ? 138.618 176.088 175.560 1.00 60.12 621 ILE I N 1
ATOM 15238 C CA . ILE I 5 621 ? 138.214 174.756 176.001 1.00 60.12 621 ILE I CA 1
ATOM 15239 C C . ILE I 5 621 ? 138.697 174.488 177.416 1.00 60.12 621 ILE I C 1
ATOM 15240 O O . ILE I 5 621 ? 137.989 173.881 178.224 1.00 60.12 621 ILE I O 1
ATOM 15245 N N . MET I 5 622 ? 139.914 174.925 177.734 1.00 64.20 622 MET I N 1
ATOM 15246 C CA . MET I 5 622 ? 140.456 174.668 179.059 1.00 64.20 622 MET I CA 1
ATOM 15247 C C . MET I 5 622 ? 139.529 175.172 180.148 1.00 64.20 622 MET I C 1
ATOM 15248 O O . MET I 5 622 ? 139.283 174.464 181.128 1.00 64.20 622 MET I O 1
ATOM 15253 N N . SER I 5 623 ? 138.995 176.381 179.992 1.00 65.11 623 SER I N 1
ATOM 15254 C CA . SER I 5 623 ? 138.072 176.907 180.989 1.00 65.11 623 SER I CA 1
ATOM 15255 C C . SER I 5 623 ? 136.829 176.040 181.083 1.00 65.11 623 SER I C 1
ATOM 15256 O O . SER I 5 623 ? 136.375 175.704 182.182 1.00 65.11 623 SER I O 1
ATOM 15259 N N . TYR I 5 624 ? 136.266 175.666 179.937 1.00 62.44 624 TYR I N 1
ATOM 15260 C CA . TYR I 5 624 ? 135.093 174.805 179.929 1.00 62.44 624 TYR I CA 1
ATOM 15261 C C . TYR I 5 624 ? 135.348 173.521 180.702 1.00 62.44 624 TYR I C 1
ATOM 15262 O O . TYR I 5 624 ? 134.495 173.061 181.466 1.00 62.44 624 TYR I O 1
ATOM 15271 N N . ILE I 5 625 ? 136.529 172.933 180.522 1.00 62.16 625 ILE I N 1
ATOM 15272 C CA . ILE I 5 625 ? 136.826 171.662 181.169 1.00 62.16 625 ILE I CA 1
ATOM 15273 C C . ILE I 5 625 ? 137.038 171.859 182.659 1.00 62.16 625 ILE I C 1
ATOM 15274 O O . ILE I 5 625 ? 136.578 171.055 183.477 1.00 62.16 625 ILE I O 1
ATOM 15279 N N . THR I 5 626 ? 137.732 172.922 183.044 1.00 70.32 626 THR I N 1
ATOM 15280 C CA . THR I 5 626 ? 137.953 173.141 184.462 1.00 70.32 626 THR I CA 1
ATOM 15281 C C . THR I 5 626 ? 136.828 173.925 185.112 1.00 70.32 626 THR I C 1
ATOM 15282 O O . THR I 5 626 ? 136.977 174.354 186.259 1.00 70.32 626 THR I O 1
ATOM 15286 N N . ALA I 5 627 ? 135.714 174.118 184.414 1.00 74.68 627 ALA I N 1
ATOM 15287 C CA . ALA I 5 627 ? 134.615 174.905 184.953 1.00 74.68 627 ALA I CA 1
ATOM 15288 C C . ALA I 5 627 ? 133.986 174.200 186.142 1.00 74.68 627 ALA I C 1
ATOM 15289 O O . ALA I 5 627 ? 133.244 173.226 185.983 1.00 74.68 627 ALA I O 1
ATOM 15291 N N . LYS I 5 628 ? 134.280 174.699 187.335 1.00 80.83 628 LYS I N 1
ATOM 15292 C CA . LYS I 5 628 ? 133.722 174.168 188.573 1.00 80.83 628 LYS I CA 1
ATOM 15293 C C . LYS I 5 628 ? 132.372 174.843 188.773 1.00 80.83 628 LYS I C 1
ATOM 15294 O O . LYS I 5 628 ? 132.242 175.779 189.565 1.00 80.83 628 LYS I O 1
ATOM 15300 N N . ASN I 5 629 ? 131.368 174.367 188.042 1.00 83.59 629 ASN I N 1
ATOM 15301 C CA . ASN I 5 629 ? 130.040 174.959 188.050 1.00 83.59 629 ASN I CA 1
ATOM 15302 C C . ASN I 5 629 ? 129.097 174.253 189.010 1.00 83.59 629 ASN I C 1
ATOM 15303 O O . ASN I 5 629 ? 127.894 174.180 188.743 1.00 83.59 629 ASN I O 1
ATOM 15308 N N . SER I 5 630 ? 129.612 173.725 190.116 1.00 89.00 630 SER I N 1
ATOM 15309 C CA . SER I 5 630 ? 128.809 172.940 191.038 1.00 89.00 630 SER I CA 1
ATOM 15310 C C . SER I 5 630 ? 129.118 173.333 192.473 1.00 89.00 630 SER I C 1
ATOM 15311 O O . SER I 5 630 ? 130.273 173.591 192.823 1.00 89.00 630 SER I O 1
ATOM 15314 N N . ILE I 5 631 ? 128.073 173.376 193.294 1.00 94.15 631 ILE I N 1
ATOM 15315 C CA . ILE I 5 631 ? 128.179 173.649 194.722 1.00 94.15 631 ILE I CA 1
ATOM 15316 C C . ILE I 5 631 ? 127.566 172.469 195.460 1.00 94.15 631 ILE I C 1
ATOM 15317 O O . ILE I 5 631 ? 126.473 172.012 195.105 1.00 94.15 631 ILE I O 1
ATOM 15322 N N . SER I 5 632 ? 128.268 171.971 196.473 1.00 99.78 632 SER I N 1
ATOM 15323 C CA . SER I 5 632 ? 127.782 170.848 197.267 1.00 99.78 632 SER I CA 1
ATOM 15324 C C . SER I 5 632 ? 126.419 171.135 197.888 1.00 99.78 632 SER I C 1
ATOM 15325 O O . SER I 5 632 ? 126.207 170.897 199.076 1.00 99.78 632 SER I O 1
ATOM 15328 N N . GLN I 5 659 ? 141.509 171.170 188.532 1.00 75.08 659 GLN I N 1
ATOM 15329 C CA . GLN I 5 659 ? 141.035 169.812 188.302 1.00 75.08 659 GLN I CA 1
ATOM 15330 C C . GLN I 5 659 ? 140.200 169.734 187.040 1.00 75.08 659 GLN I C 1
ATOM 15331 O O . GLN I 5 659 ? 140.203 170.652 186.227 1.00 75.08 659 GLN I O 1
ATOM 15337 N N . PHE I 5 660 ? 139.468 168.637 186.889 1.00 66.11 660 PHE I N 1
ATOM 15338 C CA . PHE I 5 660 ? 138.670 168.380 185.700 1.00 66.11 660 PHE I CA 1
ATOM 15339 C C . PHE I 5 660 ? 137.224 168.166 186.111 1.00 66.11 660 PHE I C 1
ATOM 15340 O O . PHE I 5 660 ? 136.927 167.234 186.863 1.00 66.11 660 PHE I O 1
ATOM 15348 N N . CYS I 5 661 ? 136.329 169.017 185.623 1.00 57.53 661 CYS I N 1
ATOM 15349 C CA . CYS I 5 661 ? 134.902 168.794 185.834 1.00 57.53 661 CYS I CA 1
ATOM 15350 C C . CYS I 5 661 ? 134.489 167.613 184.975 1.00 57.53 661 CYS I C 1
ATOM 15351 O O . CYS I 5 661 ? 134.324 167.743 183.764 1.00 57.53 661 CYS I O 1
ATOM 15354 N N . TRP I 5 662 ? 134.334 166.450 185.607 1.00 54.62 662 TRP I N 1
ATOM 15355 C CA . TRP I 5 662 ? 134.111 165.211 184.872 1.00 54.62 662 TRP I CA 1
ATOM 15356 C C . TRP I 5 662 ? 132.987 165.346 183.863 1.00 54.62 662 TRP I C 1
ATOM 15357 O O . TRP I 5 662 ? 133.045 164.770 182.775 1.00 54.62 662 TRP I O 1
ATOM 15368 N N . ARG I 5 663 ? 131.963 166.118 184.200 1.00 56.41 663 ARG I N 1
ATOM 15369 C CA . ARG I 5 663 ? 130.835 166.301 183.300 1.00 56.41 663 ARG I CA 1
ATOM 15370 C C . ARG I 5 663 ? 131.276 166.933 181.987 1.00 56.41 663 ARG I C 1
ATOM 15371 O O . ARG I 5 663 ? 131.095 166.356 180.907 1.00 56.41 663 ARG I O 1
ATOM 15379 N N . ASN I 5 664 ? 131.870 168.124 182.062 1.00 55.57 664 ASN I N 1
ATOM 15380 C CA . ASN I 5 664 ? 132.262 168.834 180.852 1.00 55.57 664 ASN I CA 1
ATOM 15381 C C . ASN I 5 664 ? 133.276 168.045 180.045 1.00 55.57 664 ASN I C 1
ATOM 15382 O O . ASN I 5 664 ? 133.174 167.963 178.818 1.00 55.57 664 ASN I O 1
ATOM 15387 N N . LEU I 5 665 ? 134.274 167.475 180.710 1.00 52.22 665 LEU I N 1
ATOM 15388 C CA . LEU I 5 665 ? 135.312 166.752 179.990 1.00 52.22 665 LEU I CA 1
ATOM 15389 C C . LEU I 5 665 ? 134.750 165.517 179.307 1.00 52.22 665 LEU I C 1
ATOM 15390 O O . LEU I 5 665 ? 135.111 165.213 178.164 1.00 52.22 665 LEU I O 1
ATOM 15395 N N . PHE I 5 666 ? 133.882 164.783 179.998 1.00 46.32 666 PHE I N 1
ATOM 15396 C CA . PHE I 5 666 ? 133.221 163.649 179.376 1.00 46.32 666 PHE I CA 1
ATOM 15397 C C . PHE I 5 666 ? 132.455 164.086 178.144 1.00 46.32 666 PHE I C 1
ATOM 15398 O O . PHE I 5 666 ? 132.531 163.441 177.092 1.00 46.32 666 PHE I O 1
ATOM 15406 N N . SER I 5 667 ? 131.735 165.201 178.242 1.00 46.82 667 SER I N 1
ATOM 15407 C CA . SER I 5 667 ? 130.962 165.657 177.095 1.00 46.82 667 SER I CA 1
ATOM 15408 C C . SER I 5 667 ? 131.865 166.033 175.934 1.00 46.82 667 SER I C 1
ATOM 15409 O O . SER I 5 667 ? 131.552 165.738 174.780 1.00 46.82 667 SER I O 1
ATOM 15412 N N . CYS I 5 668 ? 132.991 166.686 176.215 1.00 48.11 668 CYS I N 1
ATOM 15413 C CA . CYS I 5 668 ? 133.881 167.087 175.130 1.00 48.11 668 CYS I CA 1
ATOM 15414 C C . CYS I 5 668 ? 134.502 165.878 174.452 1.00 48.11 668 CYS I C 1
ATOM 15415 O O . CYS I 5 668 ? 134.586 165.821 173.218 1.00 48.11 668 CYS I O 1
ATOM 15418 N N . ILE I 5 669 ? 134.954 164.904 175.237 1.00 45.40 669 ILE I N 1
ATOM 15419 C CA . ILE I 5 669 ? 135.475 163.681 174.642 1.00 45.40 669 ILE I CA 1
ATOM 15420 C C . ILE I 5 669 ? 134.418 163.035 173.767 1.00 45.40 669 ILE I C 1
ATOM 15421 O O . ILE I 5 669 ? 134.711 162.541 172.673 1.00 45.40 669 ILE I O 1
ATOM 15426 N N . ASN I 5 670 ? 133.167 163.040 174.221 1.00 45.52 670 ASN I N 1
ATOM 15427 C CA . ASN I 5 670 ? 132.122 162.430 173.415 1.00 45.52 670 ASN I CA 1
ATOM 15428 C C . ASN I 5 670 ? 131.896 163.202 172.130 1.00 45.52 670 ASN I C 1
ATOM 15429 O O . ASN I 5 670 ? 131.665 162.606 171.076 1.00 45.52 670 ASN I O 1
ATOM 15434 N N . LEU I 5 671 ? 131.946 164.526 172.193 1.00 41.01 671 LEU I N 1
ATOM 15435 C CA . LEU I 5 671 ? 131.738 165.302 170.981 1.00 41.01 671 LEU I CA 1
ATOM 15436 C C . LEU I 5 671 ? 132.830 165.015 169.971 1.00 41.01 671 LEU I C 1
ATOM 15437 O O . LEU I 5 671 ? 132.563 164.895 168.772 1.00 41.01 671 LEU I O 1
ATOM 15442 N N . LEU I 5 672 ? 134.065 164.871 170.440 1.00 41.18 672 LEU I N 1
ATOM 15443 C CA . LEU I 5 672 ? 135.143 164.531 169.520 1.00 41.18 672 LEU I CA 1
ATOM 15444 C C . LEU I 5 672 ? 134.952 163.142 168.941 1.00 41.18 672 LEU I C 1
ATOM 15445 O O . LEU I 5 672 ? 135.174 162.927 167.746 1.00 41.18 672 LEU I O 1
ATOM 15450 N N . ARG I 5 673 ? 134.554 162.181 169.770 1.00 41.33 673 ARG I N 1
ATOM 15451 C CA . ARG I 5 673 ? 134.331 160.839 169.257 1.00 41.33 673 ARG I CA 1
ATOM 15452 C C . ARG I 5 673 ? 133.251 160.844 168.192 1.00 41.33 673 ARG I C 1
ATOM 15453 O O . ARG I 5 673 ? 133.367 160.158 167.173 1.00 41.33 673 ARG I O 1
ATOM 15461 N N . ILE I 5 674 ? 132.200 161.634 168.400 1.00 40.04 674 ILE I N 1
ATOM 15462 C CA . ILE I 5 674 ? 131.144 161.733 167.401 1.00 40.04 674 ILE I CA 1
ATOM 15463 C C . ILE I 5 674 ? 131.699 162.315 166.117 1.00 40.04 674 ILE I C 1
ATOM 15464 O O . ILE I 5 674 ? 131.563 161.730 165.039 1.00 40.04 674 ILE I O 1
ATOM 15469 N N . LEU I 5 675 ? 132.325 163.485 166.217 1.00 41.16 675 LEU I N 1
ATOM 15470 C CA . LEU I 5 675 ? 132.891 164.126 165.039 1.00 41.16 675 LEU I CA 1
ATOM 15471 C C . LEU I 5 675 ? 133.798 163.184 164.275 1.00 41.16 675 LEU I C 1
ATOM 15472 O O . LEU I 5 675 ? 133.858 163.239 163.046 1.00 41.16 675 LEU I O 1
ATOM 15477 N N . ASN I 5 676 ? 134.499 162.303 164.979 1.00 44.60 676 ASN I N 1
ATOM 15478 C CA . ASN I 5 676 ? 135.306 161.308 164.291 1.00 44.60 676 ASN I CA 1
ATOM 15479 C C . ASN I 5 676 ? 134.427 160.300 163.577 1.00 44.60 676 ASN I C 1
ATOM 15480 O O . ASN I 5 676 ? 134.682 159.946 162.425 1.00 44.60 676 ASN I O 1
ATOM 15485 N N . LYS I 5 677 ? 133.390 159.817 164.252 1.00 44.94 677 LYS I N 1
ATOM 15486 C CA . LYS I 5 677 ? 132.506 158.853 163.616 1.00 44.94 677 LYS I CA 1
ATOM 15487 C C . LYS I 5 677 ? 131.865 159.433 162.370 1.00 44.94 677 LYS I C 1
ATOM 15488 O O . LYS I 5 677 ? 131.523 158.691 161.446 1.00 44.94 677 LYS I O 1
ATOM 15494 N N . LEU I 5 678 ? 131.707 160.751 162.319 1.00 45.91 678 LEU I N 1
ATOM 15495 C CA . LEU I 5 678 ? 131.040 161.372 161.184 1.00 45.91 678 LEU I CA 1
ATOM 15496 C C . LEU I 5 678 ? 131.950 161.459 159.973 1.00 45.91 678 LEU I C 1
ATOM 15497 O O . LEU I 5 678 ? 131.511 161.207 158.849 1.00 45.91 678 LEU I O 1
ATOM 15502 N N . THR I 5 679 ? 133.208 161.825 160.176 1.00 49.30 679 THR I N 1
ATOM 15503 C CA . THR I 5 679 ? 134.136 162.120 159.092 1.00 49.30 679 THR I CA 1
ATOM 15504 C C . THR I 5 679 ? 135.294 161.142 159.152 1.00 49.30 679 THR I C 1
ATOM 15505 O O . THR I 5 679 ? 136.336 161.445 159.732 1.00 49.30 679 THR I O 1
ATOM 15509 N N . LYS I 5 680 ? 135.131 159.982 158.533 1.00 55.06 680 LYS I N 1
ATOM 15510 C CA . LYS I 5 680 ? 136.219 159.015 158.494 1.00 55.06 680 LYS I CA 1
ATOM 15511 C C . LYS I 5 680 ? 135.996 158.117 157.297 1.00 55.06 680 LYS I C 1
ATOM 15512 O O . LYS I 5 680 ? 134.921 157.530 157.164 1.00 55.06 680 LYS I O 1
ATOM 15518 N N . TRP I 5 681 ? 136.999 158.020 156.430 1.00 57.45 681 TRP I N 1
ATOM 15519 C CA . TRP I 5 681 ? 136.930 157.311 155.160 1.00 57.45 681 TRP I CA 1
ATOM 15520 C C . TRP I 5 681 ? 135.939 157.940 154.199 1.00 57.45 681 TRP I C 1
ATOM 15521 O O . TRP I 5 681 ? 135.587 157.319 153.194 1.00 57.45 681 TRP I O 1
ATOM 15532 N N . LYS I 5 682 ? 135.478 159.152 154.472 1.00 59.85 682 LYS I N 1
ATOM 15533 C CA . LYS I 5 682 ? 134.579 159.873 153.581 1.00 59.85 682 LYS I CA 1
ATOM 15534 C C . LYS I 5 682 ? 135.299 161.145 153.165 1.00 59.85 682 LYS I C 1
ATOM 15535 O O . LYS I 5 682 ? 135.383 162.100 153.942 1.00 59.85 682 LYS I O 1
ATOM 15541 N N . HIS I 5 683 ? 135.825 161.147 151.942 1.00 59.90 683 HIS I N 1
ATOM 15542 C CA . HIS I 5 683 ? 136.716 162.223 151.536 1.00 59.90 683 HIS I CA 1
ATOM 15543 C C . HIS I 5 683 ? 136.013 163.568 151.565 1.00 59.90 683 HIS I C 1
ATOM 15544 O O . HIS I 5 683 ? 136.597 164.568 151.991 1.00 59.90 683 HIS I O 1
ATOM 15551 N N . SER I 5 684 ? 134.765 163.618 151.106 1.00 64.47 684 SER I N 1
ATOM 15552 C CA . SER I 5 684 ? 134.058 164.891 151.072 1.00 64.47 684 SER I CA 1
ATOM 15553 C C . SER I 5 684 ? 133.944 165.493 152.461 1.00 64.47 684 SER I C 1
ATOM 15554 O O . SER I 5 684 ? 134.168 166.692 152.648 1.00 64.47 684 SER I O 1
ATOM 15557 N N . ARG I 5 685 ? 133.598 164.679 153.453 1.00 58.38 685 ARG I N 1
ATOM 15558 C CA . ARG I 5 685 ? 133.456 165.217 154.796 1.00 58.38 685 ARG I CA 1
ATOM 15559 C C . ARG I 5 685 ? 134.796 165.643 155.367 1.00 58.38 685 ARG I C 1
ATOM 15560 O O . ARG I 5 685 ? 134.865 166.615 156.122 1.00 58.38 685 ARG I O 1
ATOM 15568 N N . THR I 5 686 ? 135.875 164.958 155.006 1.00 57.24 686 THR I N 1
ATOM 15569 C CA . THR I 5 686 ? 137.184 165.414 155.445 1.00 57.24 686 THR I CA 1
ATOM 15570 C C . THR I 5 686 ? 137.526 166.757 154.822 1.00 57.24 686 THR I C 1
ATOM 15571 O O . THR I 5 686 ? 138.057 167.652 155.492 1.00 57.24 686 THR I O 1
ATOM 15575 N N . MET I 5 687 ? 137.227 166.922 153.536 1.00 62.58 687 MET I N 1
ATOM 15576 C CA . MET I 5 687 ? 137.427 168.224 152.920 1.00 62.58 687 MET I CA 1
ATOM 15577 C C . MET I 5 687 ? 136.573 169.277 153.596 1.00 62.58 687 MET I C 1
ATOM 15578 O O . MET I 5 687 ? 136.981 170.435 153.690 1.00 62.58 687 MET I O 1
ATOM 15583 N N . MET I 5 688 ? 135.388 168.899 154.072 1.00 62.16 688 MET I N 1
ATOM 15584 C CA . MET I 5 688 ? 134.598 169.835 154.862 1.00 62.16 688 MET I CA 1
ATOM 15585 C C . MET I 5 688 ? 135.337 170.212 156.130 1.00 62.16 688 MET I C 1
ATOM 15586 O O . MET I 5 688 ? 135.410 171.389 156.491 1.00 62.16 688 MET I O 1
ATOM 15591 N N . LEU I 5 689 ? 135.908 169.224 156.809 1.00 54.49 689 LEU I N 1
ATOM 15592 C CA . LEU I 5 689 ? 136.708 169.506 157.993 1.00 54.49 689 LEU I CA 1
ATOM 15593 C C . LEU I 5 689 ? 137.817 170.491 157.686 1.00 54.49 689 LEU I C 1
ATOM 15594 O O . LEU I 5 689 ? 138.194 171.293 158.544 1.00 54.49 689 LEU I O 1
ATOM 15599 N N . VAL I 5 690 ? 138.358 170.432 156.474 1.00 56.38 690 VAL I N 1
ATOM 15600 C CA . VAL I 5 690 ? 139.409 171.370 156.096 1.00 56.38 690 VAL I CA 1
ATOM 15601 C C . VAL I 5 690 ? 138.824 172.748 155.829 1.00 56.38 690 VAL I C 1
ATOM 15602 O O . VAL I 5 690 ? 139.388 173.769 156.234 1.00 56.38 690 VAL I O 1
ATOM 15606 N N . VAL I 5 691 ? 137.686 172.795 155.139 1.00 55.81 691 VAL I N 1
ATOM 15607 C CA . VAL I 5 691 ? 137.105 174.062 154.719 1.00 55.81 691 VAL I CA 1
ATOM 15608 C C . VAL I 5 691 ? 136.793 174.934 155.920 1.00 55.81 691 VAL I C 1
ATOM 15609 O O . VAL I 5 691 ? 137.087 176.134 155.928 1.00 55.81 691 VAL I O 1
ATOM 15613 N N . PHE I 5 692 ? 136.221 174.355 156.951 1.00 57.07 692 PHE I N 1
ATOM 15614 C CA . PHE I 5 692 ? 135.853 175.168 158.098 1.00 57.07 692 PHE I CA 1
ATOM 15615 C C . PHE I 5 692 ? 137.012 175.577 158.908 1.00 57.07 692 PHE I C 1
ATOM 15616 O O . PHE I 5 692 ? 136.786 176.124 159.981 1.00 57.07 692 PHE I O 1
ATOM 15624 N N . LYS I 5 693 ? 138.232 175.345 158.436 1.00 56.24 693 LYS I N 1
ATOM 15625 C CA . LYS I 5 693 ? 139.439 175.744 159.142 1.00 56.24 693 LYS I CA 1
ATOM 15626 C C . LYS I 5 693 ? 139.417 175.214 160.569 1.00 56.24 693 LYS I C 1
ATOM 15627 O O . LYS I 5 693 ? 139.440 175.957 161.548 1.00 56.24 693 LYS I O 1
ATOM 15633 N N . SER I 5 694 ? 139.354 173.890 160.661 1.00 51.06 694 SER I N 1
ATOM 15634 C CA . SER I 5 694 ? 139.258 173.230 161.952 1.00 51.06 694 SER I CA 1
ATOM 15635 C C . SER I 5 694 ? 140.607 173.149 162.643 1.00 51.06 694 SER I C 1
ATOM 15636 O O . SER I 5 694 ? 140.683 173.254 163.871 1.00 51.06 694 SER I O 1
ATOM 15639 N N . ALA I 5 695 ? 141.673 172.960 161.872 1.00 48.02 695 ALA I N 1
ATOM 15640 C CA . ALA I 5 695 ? 142.996 172.717 162.441 1.00 48.02 695 ALA I CA 1
ATOM 15641 C C . ALA I 5 695 ? 143.387 173.699 163.532 1.00 48.02 695 ALA I C 1
ATOM 15642 O O . ALA I 5 695 ? 143.792 173.247 164.614 1.00 48.02 695 ALA I O 1
ATOM 15644 N N . PRO I 5 696 ? 143.292 175.017 163.348 1.00 49.48 696 PRO I N 1
ATOM 15645 C CA . PRO I 5 696 ? 143.672 175.918 164.443 1.00 49.48 696 PRO I CA 1
ATOM 15646 C C . PRO I 5 696 ? 142.791 175.775 165.657 1.00 49.48 696 PRO I C 1
ATOM 15647 O O . PRO I 5 696 ? 143.190 176.194 166.748 1.00 49.48 696 PRO I O 1
ATOM 15651 N N . ILE I 5 697 ? 141.604 175.198 165.504 1.00 48.16 697 ILE I N 1
ATOM 15652 C CA . ILE I 5 697 ? 140.744 174.942 166.649 1.00 48.16 697 ILE I CA 1
ATOM 15653 C C . ILE I 5 697 ? 141.145 173.650 167.334 1.00 48.16 697 ILE I C 1
ATOM 15654 O O . ILE I 5 697 ? 141.260 173.586 168.562 1.00 48.16 697 ILE I O 1
ATOM 15659 N N . LEU I 5 698 ? 141.357 172.598 166.546 1.00 47.34 698 LEU I N 1
ATOM 15660 C CA . LEU I 5 698 ? 141.742 171.312 167.109 1.00 47.34 698 LEU I CA 1
ATOM 15661 C C . LEU I 5 698 ? 143.054 171.421 167.867 1.00 47.34 698 LEU I C 1
ATOM 15662 O O . LEU I 5 698 ? 143.128 171.097 169.057 1.00 47.34 698 LEU I O 1
ATOM 15667 N N . LYS I 5 699 ? 144.107 171.878 167.197 1.00 51.67 699 LYS I N 1
ATOM 15668 C CA . LYS I 5 699 ? 145.389 171.917 167.881 1.00 51.67 699 LYS I CA 1
ATOM 15669 C C . LYS I 5 699 ? 145.430 172.964 168.975 1.00 51.67 699 LYS I C 1
ATOM 15670 O O . LYS I 5 699 ? 146.420 173.029 169.707 1.00 51.67 699 LYS I O 1
ATOM 15676 N N . ARG I 5 700 ? 144.392 173.779 169.108 1.00 50.97 700 ARG I N 1
ATOM 15677 C CA . ARG I 5 700 ? 144.267 174.604 170.295 1.00 50.97 700 ARG I CA 1
ATOM 15678 C C . ARG I 5 700 ? 143.590 173.843 171.419 1.00 50.97 700 ARG I C 1
ATOM 15679 O O . ARG I 5 700 ? 143.939 174.015 172.589 1.00 50.97 700 ARG I O 1
ATOM 15687 N N . ALA I 5 701 ? 142.621 173.000 171.078 1.00 48.77 701 ALA I N 1
ATOM 15688 C CA . ALA I 5 701 ? 142.038 172.114 172.073 1.00 48.77 701 ALA I CA 1
ATOM 15689 C C . ALA I 5 701 ? 143.035 171.080 172.552 1.00 48.77 701 ALA I C 1
ATOM 15690 O O . ALA I 5 701 ? 142.809 170.444 173.582 1.00 48.77 701 ALA I O 1
ATOM 15692 N N . LEU I 5 702 ? 144.118 170.891 171.814 1.00 46.69 702 LEU I N 1
ATOM 15693 C CA . LEU I 5 702 ? 145.132 169.903 172.161 1.00 46.69 702 LEU I CA 1
ATOM 15694 C C . LEU I 5 702 ? 145.840 170.218 173.470 1.00 46.69 702 LEU I C 1
ATOM 15695 O O . LEU I 5 702 ? 146.656 169.425 173.941 1.00 46.69 702 LEU I O 1
ATOM 15700 N N . LYS I 5 703 ? 145.549 171.372 174.059 1.00 53.03 703 LYS I N 1
ATOM 15701 C CA . LYS I 5 703 ? 146.234 171.775 175.275 1.00 53.03 703 LYS I CA 1
ATOM 15702 C C . LYS I 5 703 ? 145.762 171.021 176.504 1.00 53.03 703 LYS I C 1
ATOM 15703 O O . LYS I 5 703 ? 146.468 171.018 177.514 1.00 53.03 703 LYS I O 1
ATOM 15709 N N . VAL I 5 704 ? 144.588 170.400 176.457 1.00 50.27 704 VAL I N 1
ATOM 15710 C CA . VAL I 5 704 ? 144.083 169.702 177.629 1.00 50.27 704 VAL I CA 1
ATOM 15711 C C . VAL I 5 704 ? 144.945 168.479 177.896 1.00 50.27 704 VAL I C 1
ATOM 15712 O O . VAL I 5 704 ? 145.185 167.656 177.006 1.00 50.27 704 VAL I O 1
ATOM 15716 N N . LYS I 5 705 ? 145.424 168.359 179.124 1.00 56.18 705 LYS I N 1
ATOM 15717 C CA . LYS I 5 705 ? 146.384 167.318 179.443 1.00 56.18 705 LYS I CA 1
ATOM 15718 C C . LYS I 5 705 ? 145.771 165.930 179.520 1.00 56.18 705 LYS I C 1
ATOM 15719 O O . LYS I 5 705 ? 146.483 164.981 179.850 1.00 56.18 705 LYS I O 1
ATOM 15725 N N . GLN I 5 706 ? 144.485 165.774 179.243 1.00 50.10 706 GLN I N 1
ATOM 15726 C CA . GLN I 5 706 ? 143.923 164.438 179.235 1.00 50.10 706 GLN I CA 1
ATOM 15727 C C . GLN I 5 706 ? 144.458 163.660 178.042 1.00 50.10 706 GLN I C 1
ATOM 15728 O O . GLN I 5 706 ? 144.879 164.230 177.039 1.00 50.10 706 GLN I O 1
ATOM 15734 N N . ALA I 5 707 ? 144.449 162.340 178.165 1.00 49.02 707 ALA I N 1
ATOM 15735 C CA . ALA I 5 707 ? 145.022 161.502 177.125 1.00 49.02 707 ALA I CA 1
ATOM 15736 C C . ALA I 5 707 ? 144.016 161.144 176.049 1.00 49.02 707 ALA I C 1
ATOM 15737 O O . ALA I 5 707 ? 144.351 161.167 174.864 1.00 49.02 707 ALA I O 1
ATOM 15739 N N . MET I 5 708 ? 142.789 160.806 176.431 1.00 49.84 708 MET I N 1
ATOM 15740 C CA . MET I 5 708 ? 141.811 160.411 175.428 1.00 49.84 708 MET I CA 1
ATOM 15741 C C . MET I 5 708 ? 141.385 161.596 174.578 1.00 49.84 708 MET I C 1
ATOM 15742 O O . MET I 5 708 ? 141.169 161.458 173.370 1.00 49.84 708 MET I O 1
ATOM 15747 N N . MET I 5 709 ? 141.257 162.771 175.186 1.00 49.27 709 MET I N 1
ATOM 15748 C CA . MET I 5 709 ? 140.919 163.953 174.410 1.00 49.27 709 MET I CA 1
ATOM 15749 C C . MET I 5 709 ? 142.010 164.262 173.402 1.00 49.27 709 MET I C 1
ATOM 15750 O O . MET I 5 709 ? 141.732 164.566 172.236 1.00 49.27 709 MET I O 1
ATOM 15755 N N . GLN I 5 710 ? 143.263 164.196 173.836 1.00 49.24 710 GLN I N 1
ATOM 15756 C CA . GLN I 5 710 ? 144.363 164.374 172.904 1.00 49.24 710 GLN I CA 1
ATOM 15757 C C . GLN I 5 710 ? 144.286 163.354 171.785 1.00 49.24 710 GLN I C 1
ATOM 15758 O O . GLN I 5 710 ? 144.446 163.693 170.611 1.00 49.24 710 GLN I O 1
ATOM 15764 N N . LEU I 5 711 ? 144.040 162.095 172.130 1.00 43.04 711 LEU I N 1
ATOM 15765 C CA . LEU I 5 711 ? 143.987 161.068 171.102 1.00 43.04 711 LEU I CA 1
ATOM 15766 C C . LEU I 5 711 ? 142.917 161.382 170.079 1.00 43.04 711 LEU I C 1
ATOM 15767 O O . LEU I 5 711 ? 143.136 161.233 168.875 1.00 43.04 711 LEU I O 1
ATOM 15772 N N . TYR I 5 712 ? 141.762 161.841 170.528 1.00 42.96 712 TYR I N 1
ATOM 15773 C CA . TYR I 5 712 ? 140.680 162.025 169.580 1.00 42.96 712 TYR I CA 1
ATOM 15774 C C . TYR I 5 712 ? 140.798 163.323 168.810 1.00 42.96 712 TYR I C 1
ATOM 15775 O O . TYR I 5 712 ? 140.202 163.446 167.739 1.00 42.96 712 TYR I O 1
ATOM 15784 N N . VAL I 5 713 ? 141.565 164.283 169.309 1.00 41.26 713 VAL I N 1
ATOM 15785 C CA . VAL I 5 713 ? 141.910 165.429 168.480 1.00 41.26 713 VAL I CA 1
ATOM 15786 C C . VAL I 5 713 ? 142.884 165.009 167.391 1.00 41.26 713 VAL I C 1
ATOM 15787 O O . VAL I 5 713 ? 142.728 165.356 166.213 1.00 41.26 713 VAL I O 1
ATOM 15791 N N . LEU I 5 714 ? 143.906 164.247 167.770 1.00 42.36 714 LEU I N 1
ATOM 15792 C CA . LEU I 5 714 ? 144.887 163.806 166.793 1.00 42.36 714 LEU I CA 1
ATOM 15793 C C . LEU I 5 714 ? 144.263 162.908 165.745 1.00 42.36 714 LEU I C 1
ATOM 15794 O O . LEU I 5 714 ? 144.694 162.919 164.593 1.00 42.36 714 LEU I O 1
ATOM 15799 N N . LYS I 5 715 ? 143.246 162.135 166.111 1.00 44.61 715 LYS I N 1
ATOM 15800 C CA . LYS I 5 715 ? 142.591 161.300 165.115 1.00 44.61 715 LYS I CA 1
ATOM 15801 C C . LYS I 5 715 ? 142.055 162.132 163.965 1.00 44.61 715 LYS I C 1
ATOM 15802 O O . LYS I 5 715 ? 141.931 161.631 162.845 1.00 44.61 715 LYS I O 1
ATOM 15808 N N . LEU I 5 716 ? 141.734 163.398 164.218 1.00 45.00 716 LEU I N 1
ATOM 15809 C CA . LEU I 5 716 ? 141.246 164.295 163.182 1.00 45.00 716 LEU I CA 1
ATOM 15810 C C . LEU I 5 716 ? 142.390 165.010 162.486 1.00 45.00 716 LEU I C 1
ATOM 15811 O O . LEU I 5 716 ? 142.446 165.063 161.250 1.00 45.00 716 LEU I O 1
ATOM 15816 N N . LEU I 5 717 ? 143.293 165.585 163.273 1.00 43.09 717 LEU I N 1
ATOM 15817 C CA . LEU I 5 717 ? 144.430 166.277 162.683 1.00 43.09 717 LEU I CA 1
ATOM 15818 C C . LEU I 5 717 ? 145.148 165.383 161.686 1.00 43.09 717 LEU I C 1
ATOM 15819 O O . LEU I 5 717 ? 145.474 165.808 160.577 1.00 43.09 717 LEU I O 1
ATOM 15824 N N . LYS I 5 718 ? 145.366 164.124 162.052 1.00 47.66 718 LYS I N 1
ATOM 15825 C CA . LYS I 5 718 ? 146.030 163.201 161.145 1.00 47.66 718 LYS I CA 1
ATOM 15826 C C . LYS I 5 718 ? 145.208 162.970 159.893 1.00 47.66 718 LYS I C 1
ATOM 15827 O O . LYS I 5 718 ? 145.758 162.841 158.797 1.00 47.66 718 LYS I O 1
ATOM 15833 N N . VAL I 5 719 ? 143.885 162.920 160.025 1.00 44.90 719 VAL I N 1
ATOM 15834 C CA . VAL I 5 719 ? 143.085 162.621 158.853 1.00 44.90 719 VAL I CA 1
ATOM 15835 C C . VAL I 5 719 ? 143.055 163.798 157.901 1.00 44.90 719 VAL I C 1
ATOM 15836 O O . VAL I 5 719 ? 142.820 163.615 156.705 1.00 44.90 719 VAL I O 1
ATOM 15840 N N . GLN I 5 720 ? 143.313 165.008 158.389 1.00 49.74 720 GLN I N 1
ATOM 15841 C CA . GLN I 5 720 ? 143.277 166.183 157.531 1.00 49.74 720 GLN I CA 1
ATOM 15842 C C . GLN I 5 720 ? 144.641 166.823 157.340 1.00 49.74 720 GLN I C 1
ATOM 15843 O O . GLN I 5 720 ? 144.728 167.895 156.739 1.00 49.74 720 GLN I O 1
ATOM 15849 N N . THR I 5 721 ? 145.710 166.197 157.823 1.00 52.74 721 THR I N 1
ATOM 15850 C CA . THR I 5 721 ? 147.023 166.813 157.690 1.00 52.74 721 THR I CA 1
ATOM 15851 C C . THR I 5 721 ? 147.565 166.715 156.278 1.00 52.74 721 THR I C 1
ATOM 15852 O O . THR I 5 721 ? 148.482 167.461 155.928 1.00 52.74 721 THR I O 1
ATOM 15856 N N . LYS I 5 722 ? 147.031 165.813 155.461 1.00 57.55 722 LYS I N 1
ATOM 15857 C CA . LYS I 5 722 ? 147.491 165.727 154.084 1.00 57.55 722 LYS I CA 1
ATOM 15858 C C . LYS I 5 722 ? 147.077 166.956 153.293 1.00 57.55 722 LYS I C 1
ATOM 15859 O O . LYS I 5 722 ? 147.873 167.508 152.531 1.00 57.55 722 LYS I O 1
ATOM 15865 N N . TYR I 5 723 ? 145.845 167.406 153.473 1.00 58.28 723 TYR I N 1
ATOM 15866 C CA . TYR I 5 723 ? 145.318 168.539 152.734 1.00 58.28 723 TYR I CA 1
ATOM 15867 C C . TYR I 5 723 ? 145.718 169.868 153.332 1.00 58.28 723 TYR I C 1
ATOM 15868 O O . TYR I 5 723 ? 145.234 170.904 152.876 1.00 58.28 723 TYR I O 1
ATOM 15877 N N . LEU I 5 724 ? 146.579 169.881 154.336 1.00 58.64 724 LEU I N 1
ATOM 15878 C CA . LEU I 5 724 ? 146.938 171.130 154.982 1.00 58.64 724 LEU I CA 1
ATOM 15879 C C . LEU I 5 724 ? 148.176 171.777 154.389 1.00 58.64 724 LEU I C 1
ATOM 15880 O O . LEU I 5 724 ? 148.572 172.849 154.849 1.00 58.64 724 LEU I O 1
ATOM 15885 N N . GLY I 5 725 ? 148.799 171.162 153.396 1.00 66.44 725 GLY I N 1
ATOM 15886 C CA . GLY I 5 725 ? 149.919 171.798 152.736 1.00 66.44 725 GLY I CA 1
ATOM 15887 C C . GLY I 5 725 ? 151.233 171.631 153.465 1.00 66.44 725 GLY I C 1
ATOM 15888 O O . GLY I 5 725 ? 151.293 171.751 154.692 1.00 66.44 725 GLY I O 1
ATOM 15889 N N . ARG I 5 726 ? 152.292 171.368 152.697 1.00 71.29 726 ARG I N 1
ATOM 15890 C CA . ARG I 5 726 ? 153.606 171.099 153.268 1.00 71.29 726 ARG I CA 1
ATOM 15891 C C . ARG I 5 726 ? 153.996 172.146 154.290 1.00 71.29 726 ARG I C 1
ATOM 15892 O O . ARG I 5 726 ? 154.493 171.820 155.372 1.00 71.29 726 ARG I O 1
ATOM 15900 N N . GLN I 5 727 ? 153.778 173.416 153.958 1.00 68.26 727 GLN I N 1
ATOM 15901 C CA . GLN I 5 727 ? 154.171 174.490 154.857 1.00 68.26 727 GLN I CA 1
ATOM 15902 C C . GLN I 5 727 ? 153.619 174.258 156.253 1.00 68.26 727 GLN I C 1
ATOM 15903 O O . GLN I 5 727 ? 154.349 174.339 157.247 1.00 68.26 727 GLN I O 1
ATOM 15909 N N . TRP I 5 728 ? 152.334 173.918 156.342 1.00 60.00 728 TRP I N 1
ATOM 15910 C CA . TRP I 5 728 ? 151.739 173.664 157.645 1.00 60.00 728 TRP I CA 1
ATOM 15911 C C . TRP I 5 728 ? 152.485 172.559 158.371 1.00 60.00 728 TRP I C 1
ATOM 15912 O O . TRP I 5 728 ? 152.857 172.712 159.539 1.00 60.00 728 TRP I O 1
ATOM 15923 N N . ARG I 5 729 ? 152.731 171.442 157.686 1.00 63.19 729 ARG I N 1
ATOM 15924 C CA . ARG I 5 729 ? 153.526 170.380 158.287 1.00 63.19 729 ARG I CA 1
ATOM 15925 C C . ARG I 5 729 ? 154.863 170.923 158.753 1.00 63.19 729 ARG I C 1
ATOM 15926 O O . ARG I 5 729 ? 155.298 170.664 159.878 1.00 63.19 729 ARG I O 1
ATOM 15934 N N . LYS I 5 730 ? 155.513 171.715 157.907 1.00 67.00 730 LYS I N 1
ATOM 15935 C CA . LYS I 5 730 ? 156.808 172.266 158.267 1.00 67.00 730 LYS I CA 1
ATOM 15936 C C . LYS I 5 730 ? 156.712 173.196 159.462 1.00 67.00 730 LYS I C 1
ATOM 15937 O O . LYS I 5 730 ? 157.696 173.367 160.185 1.00 67.00 730 LYS I O 1
ATOM 15943 N N . SER I 5 731 ? 155.547 173.784 159.699 1.00 66.44 731 SER I N 1
ATOM 15944 C CA . SER I 5 731 ? 155.413 174.727 160.796 1.00 66.44 731 SER I CA 1
ATOM 15945 C C . SER I 5 731 ? 155.075 174.023 162.100 1.00 66.44 731 SER I C 1
ATOM 15946 O O . SER I 5 731 ? 155.673 174.311 163.139 1.00 66.44 731 SER I O 1
ATOM 15949 N N . ASN I 5 732 ? 154.126 173.101 162.062 1.00 62.91 732 ASN I N 1
ATOM 15950 C CA . ASN I 5 732 ? 153.700 172.370 163.245 1.00 62.91 732 ASN I CA 1
ATOM 15951 C C . ASN I 5 732 ? 154.345 170.997 163.211 1.00 62.91 732 ASN I C 1
ATOM 15952 O O . ASN I 5 732 ? 154.000 170.166 162.369 1.00 62.91 732 ASN I O 1
ATOM 15957 N N . MET I 5 733 ? 155.284 170.765 164.115 1.00 62.86 733 MET I N 1
ATOM 15958 C CA . MET I 5 733 ? 155.904 169.461 164.266 1.00 62.86 733 MET I CA 1
ATOM 15959 C C . MET I 5 733 ? 155.550 168.798 165.578 1.00 62.86 733 MET I C 1
ATOM 15960 O O . MET I 5 733 ? 155.339 167.585 165.611 1.00 62.86 733 MET I O 1
ATOM 15965 N N . LYS I 5 734 ? 155.481 169.570 166.662 1.00 60.98 734 LYS I N 1
ATOM 15966 C CA . LYS I 5 734 ? 155.058 169.006 167.934 1.00 60.98 734 LYS I CA 1
ATOM 15967 C C . LYS I 5 734 ? 153.732 168.282 167.788 1.00 60.98 734 LYS I C 1
ATOM 15968 O O . LYS I 5 734 ? 153.545 167.188 168.333 1.00 60.98 734 LYS I O 1
ATOM 15974 N N . THR I 5 735 ? 152.806 168.857 167.027 1.00 58.97 735 THR I N 1
ATOM 15975 C CA . THR I 5 735 ? 151.574 168.138 166.759 1.00 58.97 735 THR I CA 1
ATOM 15976 C C . THR I 5 735 ? 151.827 166.933 165.872 1.00 58.97 735 THR I C 1
ATOM 15977 O O . THR I 5 735 ? 151.178 165.900 166.039 1.00 58.97 735 THR I O 1
ATOM 15981 N N . MET I 5 736 ? 152.772 167.029 164.940 1.00 59.38 736 MET I N 1
ATOM 15982 C CA . MET I 5 736 ? 153.083 165.866 164.120 1.00 59.38 736 MET I CA 1
ATOM 15983 C C . MET I 5 736 ? 153.767 164.790 164.943 1.00 59.38 736 MET I C 1
ATOM 15984 O O . MET I 5 736 ? 153.525 163.597 164.740 1.00 59.38 736 MET I O 1
ATOM 15989 N N . SER I 5 737 ? 154.606 165.188 165.893 1.00 53.80 737 SER I N 1
ATOM 15990 C CA . SER I 5 737 ? 155.175 164.211 166.809 1.00 53.80 737 SER I CA 1
ATOM 15991 C C . SER I 5 737 ? 154.086 163.524 167.620 1.00 53.80 737 SER I C 1
ATOM 15992 O O . SER I 5 737 ? 154.108 162.300 167.800 1.00 53.80 737 SER I O 1
ATOM 15995 N N . ALA I 5 738 ? 153.126 164.297 168.124 1.00 49.83 738 ALA I N 1
ATOM 15996 C CA . ALA I 5 738 ? 152.034 163.707 168.886 1.00 49.83 738 ALA I CA 1
ATOM 15997 C C . ALA I 5 738 ? 151.241 162.734 168.031 1.00 49.83 738 ALA I C 1
ATOM 15998 O O . ALA I 5 738 ? 150.895 161.637 168.476 1.00 49.83 738 ALA I O 1
ATOM 16000 N N . ILE I 5 739 ? 150.935 163.126 166.798 1.00 50.39 739 ILE I N 1
ATOM 16001 C CA . ILE I 5 739 ? 150.223 162.238 165.889 1.00 50.39 739 ILE I CA 1
ATOM 16002 C C . ILE I 5 739 ? 151.011 160.962 165.677 1.00 50.39 739 ILE I C 1
ATOM 16003 O O . ILE I 5 739 ? 150.443 159.873 165.552 1.00 50.39 739 ILE I O 1
ATOM 16008 N N . TYR I 5 740 ? 152.334 161.077 165.622 1.00 54.58 740 TYR I N 1
ATOM 16009 C CA . TYR I 5 740 ? 153.171 159.897 165.462 1.00 54.58 740 TYR I CA 1
ATOM 16010 C C . TYR I 5 740 ? 153.012 158.959 166.645 1.00 54.58 740 TYR I C 1
ATOM 16011 O O . TYR I 5 740 ? 152.782 157.758 166.474 1.00 54.58 740 TYR I O 1
ATOM 16020 N N . GLN I 5 741 ? 153.109 159.496 167.857 1.00 57.27 741 GLN I N 1
ATOM 16021 C CA . GLN I 5 741 ? 153.070 158.642 169.041 1.00 57.27 741 GLN I CA 1
ATOM 16022 C C . GLN I 5 741 ? 151.691 158.033 169.246 1.00 57.27 741 GLN I C 1
ATOM 16023 O O . GLN I 5 741 ? 151.544 156.811 169.331 1.00 57.27 741 GLN I O 1
ATOM 16029 N N . LYS I 5 742 ? 150.663 158.875 169.329 1.00 53.93 742 LYS I N 1
ATOM 16030 C CA . LYS I 5 742 ? 149.373 158.445 169.857 1.00 53.93 742 LYS I CA 1
ATOM 16031 C C . LYS I 5 742 ? 148.570 157.634 168.851 1.00 53.93 742 LYS I C 1
ATOM 16032 O O . LYS I 5 742 ? 148.165 156.507 169.135 1.00 53.93 742 LYS I O 1
ATOM 16038 N N . VAL I 5 743 ? 148.303 158.202 167.681 1.00 50.54 743 VAL I N 1
ATOM 16039 C CA . VAL I 5 743 ? 147.357 157.595 166.759 1.00 50.54 743 VAL I CA 1
ATOM 16040 C C . VAL I 5 743 ? 147.914 156.301 166.187 1.00 50.54 743 VAL I C 1
ATOM 16041 O O . VAL I 5 743 ? 149.128 156.112 166.082 1.00 50.54 743 VAL I O 1
ATOM 16045 N N . ARG I 5 744 ? 147.011 155.394 165.825 1.00 53.39 744 ARG I N 1
ATOM 16046 C CA . ARG I 5 744 ? 147.395 154.187 165.113 1.00 53.39 744 ARG I CA 1
ATOM 16047 C C . ARG I 5 744 ? 147.991 154.546 163.762 1.00 53.39 744 ARG I C 1
ATOM 16048 O O . ARG I 5 744 ? 147.620 155.544 163.145 1.00 53.39 744 ARG I O 1
ATOM 16056 N N . HIS I 5 745 ? 148.932 153.731 163.305 1.00 57.60 745 HIS I N 1
ATOM 16057 C CA . HIS I 5 745 ? 149.590 153.947 162.026 1.00 57.60 745 HIS I CA 1
ATOM 16058 C C . HIS I 5 745 ? 149.038 152.980 160.993 1.00 57.60 745 HIS I C 1
ATOM 16059 O O . HIS I 5 745 ? 148.937 151.780 161.252 1.00 57.60 745 HIS I O 1
ATOM 16066 N N . ARG I 5 746 ? 148.677 153.504 159.834 1.00 59.96 746 ARG I N 1
ATOM 16067 C CA . ARG I 5 746 ? 148.313 152.667 158.707 1.00 59.96 746 ARG I CA 1
ATOM 16068 C C . ARG I 5 746 ? 149.535 152.460 157.834 1.00 59.96 746 ARG I C 1
ATOM 16069 O O . ARG I 5 746 ? 150.309 153.390 157.609 1.00 59.96 746 ARG I O 1
ATOM 16077 N N . LEU I 5 747 ? 149.711 151.241 157.348 1.00 58.97 747 LEU I N 1
ATOM 16078 C CA . LEU I 5 747 ? 150.800 150.989 156.423 1.00 58.97 747 LEU I CA 1
ATOM 16079 C C . LEU I 5 747 ? 150.541 151.705 155.109 1.00 58.97 747 LEU I C 1
ATOM 16080 O O . LEU I 5 747 ? 149.397 151.877 154.685 1.00 58.97 747 LEU I O 1
ATOM 16085 N N . ASN I 5 748 ? 151.624 152.133 154.466 1.00 67.18 748 ASN I N 1
ATOM 16086 C CA . ASN I 5 748 ? 151.556 152.848 153.196 1.00 67.18 748 ASN I CA 1
ATOM 16087 C C . ASN I 5 748 ? 150.703 154.105 153.295 1.00 67.18 748 ASN I C 1
ATOM 16088 O O . ASN I 5 748 ? 150.123 154.555 152.306 1.00 67.18 748 ASN I O 1
ATOM 16093 N N . ASP I 5 749 ? 150.614 154.678 154.485 1.00 67.31 749 ASP I N 1
ATOM 16094 C CA . ASP I 5 749 ? 149.923 155.941 154.646 1.00 67.31 749 ASP I CA 1
ATOM 16095 C C . ASP I 5 749 ? 150.857 157.087 154.301 1.00 67.31 749 ASP I C 1
ATOM 16096 O O . ASP I 5 749 ? 152.075 156.988 154.453 1.00 67.31 749 ASP I O 1
ATOM 16101 N N . ASP I 5 750 ? 150.276 158.184 153.835 1.00 61.91 750 ASP I N 1
ATOM 16102 C CA . ASP I 5 750 ? 151.056 159.322 153.379 1.00 61.91 750 ASP I CA 1
ATOM 16103 C C . ASP I 5 750 ? 150.586 160.594 154.043 1.00 61.91 750 ASP I C 1
ATOM 16104 O O . ASP I 5 750 ? 150.494 161.645 153.413 1.00 61.91 750 ASP I O 1
ATOM 16109 N N . TRP I 5 751 ? 150.277 160.526 155.331 1.00 54.23 751 TRP I N 1
ATOM 16110 C CA . TRP I 5 751 ? 149.929 161.746 156.040 1.00 54.23 751 TRP I CA 1
ATOM 16111 C C . TRP I 5 751 ? 151.146 162.642 156.206 1.00 54.23 751 TRP I C 1
ATOM 16112 O O . TRP I 5 751 ? 151.052 163.862 156.041 1.00 54.23 751 TRP I O 1
ATOM 16123 N N . ALA I 5 752 ? 152.302 162.058 156.509 1.00 57.13 752 ALA I N 1
ATOM 16124 C CA . ALA I 5 752 ? 153.468 162.866 156.831 1.00 57.13 752 ALA I CA 1
ATOM 16125 C C . ALA I 5 752 ? 154.091 163.512 155.609 1.00 57.13 752 ALA I C 1
ATOM 16126 O O . ALA I 5 752 ? 154.878 164.450 155.757 1.00 57.13 752 ALA I O 1
ATOM 16128 N N . TYR I 5 753 ? 153.773 163.035 154.411 1.00 59.88 753 TYR I N 1
ATOM 16129 C CA . TYR I 5 753 ? 154.354 163.631 153.216 1.00 59.88 753 TYR I CA 1
ATOM 16130 C C . TYR I 5 753 ? 153.314 163.862 152.133 1.00 59.88 753 TYR I C 1
ATOM 16131 O O . TYR I 5 753 ? 153.668 163.916 150.952 1.00 59.88 753 TYR I O 1
ATOM 16140 N N . GLY I 5 754 ? 152.047 164.004 152.507 1.00 68.75 754 GLY I N 1
ATOM 16141 C CA . GLY I 5 754 ? 151.000 164.112 151.512 1.00 68.75 754 GLY I CA 1
ATOM 16142 C C . GLY I 5 754 ? 151.243 165.254 150.548 1.00 68.75 754 GLY I C 1
ATOM 16143 O O . GLY I 5 754 ? 151.753 166.316 150.913 1.00 68.75 754 GLY I O 1
ATOM 16144 N N . ASN I 5 755 ? 150.869 165.021 149.293 1.00 82.66 755 ASN I N 1
ATOM 16145 C CA . ASN I 5 755 ? 151.116 166.000 148.244 1.00 82.66 755 ASN I CA 1
ATOM 16146 C C . ASN I 5 755 ? 150.011 167.045 148.190 1.00 82.66 755 ASN I C 1
ATOM 16147 O O . ASN I 5 755 ? 150.267 168.244 148.338 1.00 82.66 755 ASN I O 1
ATOM 16152 N N . ASP I 5 756 ? 148.775 166.599 147.988 1.00 84.84 756 ASP I N 1
ATOM 16153 C CA . ASP I 5 756 ? 147.646 167.484 147.730 1.00 84.84 756 ASP I CA 1
ATOM 16154 C C . ASP I 5 756 ? 147.418 168.513 148.827 1.00 84.84 756 ASP I C 1
ATOM 16155 O O . ASP I 5 756 ? 146.768 169.534 148.601 1.00 84.84 756 ASP I O 1
ATOM 16160 N N . TRP I 5 762 ? 136.842 167.225 144.585 1.00 84.65 762 TRP I N 1
ATOM 16161 C CA . TRP I 5 762 ? 135.953 166.431 145.423 1.00 84.65 762 TRP I CA 1
ATOM 16162 C C . TRP I 5 762 ? 134.495 166.830 145.206 1.00 84.65 762 TRP I C 1
ATOM 16163 O O . TRP I 5 762 ? 134.143 168.007 145.256 1.00 84.65 762 TRP I O 1
ATOM 16174 N N . ASP I 5 763 ? 133.649 165.832 144.965 1.00 90.97 763 ASP I N 1
ATOM 16175 C CA . ASP I 5 763 ? 132.243 166.054 144.641 1.00 90.97 763 ASP I CA 1
ATOM 16176 C C . ASP I 5 763 ? 131.408 165.697 145.865 1.00 90.97 763 ASP I C 1
ATOM 16177 O O . ASP I 5 763 ? 130.939 164.573 146.031 1.00 90.97 763 ASP I O 1
ATOM 16182 N N . PHE I 5 764 ? 131.222 166.688 146.733 1.00 83.96 764 PHE I N 1
ATOM 16183 C CA . PHE I 5 764 ? 130.495 166.462 147.975 1.00 83.96 764 PHE I CA 1
ATOM 16184 C C . PHE I 5 764 ? 129.090 165.945 147.703 1.00 83.96 764 PHE I C 1
ATOM 16185 O O . PHE I 5 764 ? 128.741 164.816 148.074 1.00 83.96 764 PHE I O 1
ATOM 16193 N N . GLN I 5 765 ? 128.275 166.758 147.033 1.00 86.33 765 GLN I N 1
ATOM 16194 C CA . GLN I 5 765 ? 126.874 166.416 146.838 1.00 86.33 765 GLN I CA 1
ATOM 16195 C C . GLN I 5 765 ? 126.710 165.100 146.090 1.00 86.33 765 GLN I C 1
ATOM 16196 O O . GLN I 5 765 ? 125.765 164.352 146.356 1.00 86.33 765 GLN I O 1
ATOM 16202 N N . ALA I 5 766 ? 127.630 164.782 145.182 1.00 85.29 766 ALA I N 1
ATOM 16203 C CA . ALA I 5 766 ? 127.494 163.559 144.399 1.00 85.29 766 ALA I CA 1
ATOM 16204 C C . ALA I 5 766 ? 127.756 162.329 145.254 1.00 85.29 766 ALA I C 1
ATOM 16205 O O . ALA I 5 766 ? 126.973 161.370 145.245 1.00 85.29 766 ALA I O 1
ATOM 16207 N N . GLU I 5 767 ? 128.868 162.333 145.987 1.00 81.16 767 GLU I N 1
ATOM 16208 C CA . GLU I 5 767 ? 129.161 161.228 146.889 1.00 81.16 767 GLU I CA 1
ATOM 16209 C C . GLU I 5 767 ? 128.043 161.044 147.900 1.00 81.16 767 GLU I C 1
ATOM 16210 O O . GLU I 5 767 ? 127.643 159.909 148.203 1.00 81.16 767 GLU I O 1
ATOM 16216 N N . GLU I 5 768 ? 127.517 162.149 148.426 1.00 77.57 768 GLU I N 1
ATOM 16217 C CA . GLU I 5 768 ? 126.374 162.065 149.318 1.00 77.57 768 GLU I CA 1
ATOM 16218 C C . GLU I 5 768 ? 125.230 161.356 148.617 1.00 77.57 768 GLU I C 1
ATOM 16219 O O . GLU I 5 768 ? 124.904 160.231 148.982 1.00 77.57 768 GLU I O 1
ATOM 16225 N N . CYS I 5 769 ? 124.685 161.953 147.555 1.00 79.62 769 CYS I N 1
ATOM 16226 C CA . CYS I 5 769 ? 123.530 161.380 146.873 1.00 79.62 769 CYS I CA 1
ATOM 16227 C C . CYS I 5 769 ? 123.755 159.950 146.401 1.00 79.62 769 CYS I C 1
ATOM 16228 O O . CYS I 5 769 ? 122.780 159.279 146.053 1.00 79.62 769 CYS I O 1
ATOM 16231 N N . ALA I 5 770 ? 124.997 159.468 146.369 1.00 74.41 770 ALA I N 1
ATOM 16232 C CA . ALA I 5 770 ? 125.210 158.049 146.097 1.00 74.41 770 ALA I CA 1
ATOM 16233 C C . ALA I 5 770 ? 125.071 157.215 147.366 1.00 74.41 770 ALA I C 1
ATOM 16234 O O . ALA I 5 770 ? 124.384 156.181 147.381 1.00 74.41 770 ALA I O 1
ATOM 16236 N N . LEU I 5 771 ? 125.734 157.644 148.438 1.00 71.44 771 LEU I N 1
ATOM 16237 C CA . LEU I 5 771 ? 125.582 156.951 149.711 1.00 71.44 771 LEU I CA 1
ATOM 16238 C C . LEU I 5 771 ? 124.126 156.936 150.153 1.00 71.44 771 LEU I C 1
ATOM 16239 O O . LEU I 5 771 ? 123.646 155.946 150.712 1.00 71.44 771 LEU I O 1
ATOM 16244 N N . ARG I 5 772 ? 123.424 158.044 149.935 1.00 72.78 772 ARG I N 1
ATOM 16245 C CA . ARG I 5 772 ? 122.009 158.132 150.256 1.00 72.78 772 ARG I CA 1
ATOM 16246 C C . ARG I 5 772 ? 121.223 157.056 149.535 1.00 72.78 772 ARG I C 1
ATOM 16247 O O . ARG I 5 772 ? 120.334 156.430 150.118 1.00 72.78 772 ARG I O 1
ATOM 16255 N N . ALA I 5 773 ? 121.530 156.833 148.260 1.00 71.70 773 ALA I N 1
ATOM 16256 C CA . ALA I 5 773 ? 120.838 155.790 147.520 1.00 71.70 773 ALA I CA 1
ATOM 16257 C C . ALA I 5 773 ? 121.125 154.428 148.120 1.00 71.70 773 ALA I C 1
ATOM 16258 O O . ALA I 5 773 ? 120.217 153.606 148.279 1.00 71.70 773 ALA I O 1
ATOM 16260 N N . ASN I 5 774 ? 122.384 154.176 148.466 1.00 70.32 774 ASN I N 1
ATOM 16261 C CA . ASN I 5 774 ? 122.724 152.907 149.103 1.00 70.32 774 ASN I CA 1
ATOM 16262 C C . ASN I 5 774 ? 121.915 152.700 150.377 1.00 70.32 774 ASN I C 1
ATOM 16263 O O . ASN I 5 774 ? 121.296 151.645 150.586 1.00 70.32 774 ASN I O 1
ATOM 16268 N N . ILE I 5 775 ? 121.910 153.715 151.239 1.00 68.80 775 ILE I N 1
ATOM 16269 C CA . ILE I 5 775 ? 121.198 153.649 152.512 1.00 68.80 775 ILE I CA 1
ATOM 16270 C C . ILE I 5 775 ? 119.727 153.361 152.281 1.00 68.80 775 ILE I C 1
ATOM 16271 O O . ILE I 5 775 ? 119.148 152.459 152.894 1.00 68.80 775 ILE I O 1
ATOM 16276 N N . GLU I 5 776 ? 119.089 154.163 151.431 1.00 74.96 776 GLU I N 1
ATOM 16277 C CA . GLU I 5 776 ? 117.658 154.011 151.233 1.00 74.96 776 GLU I CA 1
ATOM 16278 C C . GLU I 5 776 ? 117.328 152.661 150.626 1.00 74.96 776 GLU I C 1
ATOM 16279 O O . GLU I 5 776 ? 116.279 152.093 150.930 1.00 74.96 776 GLU I O 1
ATOM 16285 N N . ARG I 5 777 ? 118.214 152.111 149.797 1.00 73.74 777 ARG I N 1
ATOM 16286 C CA . ARG I 5 777 ? 117.980 150.764 149.299 1.00 73.74 777 ARG I CA 1
ATOM 16287 C C . ARG I 5 777 ? 117.970 149.772 150.446 1.00 73.74 777 ARG I C 1
ATOM 16288 O O . ARG I 5 777 ? 117.072 148.927 150.549 1.00 73.74 777 ARG I O 1
ATOM 16296 N N . PHE I 5 778 ? 118.959 149.871 151.332 1.00 69.37 778 PHE I N 1
ATOM 16297 C CA . PHE I 5 778 ? 118.992 148.981 152.488 1.00 69.37 778 PHE I CA 1
ATOM 16298 C C . PHE I 5 778 ? 117.721 149.107 153.316 1.00 69.37 778 PHE I C 1
ATOM 16299 O O . PHE I 5 778 ? 117.104 148.103 153.694 1.00 69.37 778 PHE I O 1
ATOM 16307 N N . ASN I 5 779 ? 117.326 150.341 153.618 1.00 67.17 779 ASN I N 1
ATOM 16308 C CA . ASN I 5 779 ? 116.171 150.565 154.476 1.00 67.17 779 ASN I CA 1
ATOM 16309 C C . ASN I 5 779 ? 114.909 150.019 153.838 1.00 67.17 779 ASN I C 1
ATOM 16310 O O . ASN I 5 779 ? 114.113 149.344 154.493 1.00 67.17 779 ASN I O 1
ATOM 16315 N N . ALA I 5 780 ? 114.703 150.310 152.556 1.00 75.87 780 ALA I N 1
ATOM 16316 C CA . ALA I 5 780 ? 113.518 149.810 151.883 1.00 75.87 780 ALA I CA 1
ATOM 16317 C C . ALA I 5 780 ? 113.515 148.297 151.831 1.00 75.87 780 ALA I C 1
ATOM 16318 O O . ALA I 5 780 ? 112.450 147.678 151.895 1.00 75.87 780 ALA I O 1
ATOM 16320 N N . ARG I 5 781 ? 114.685 147.676 151.732 1.00 77.00 781 ARG I N 1
ATOM 16321 C CA . ARG I 5 781 ? 114.694 146.225 151.642 1.00 77.00 781 ARG I CA 1
ATOM 16322 C C . ARG I 5 781 ? 114.387 145.586 152.984 1.00 77.00 781 ARG I C 1
ATOM 16323 O O . ARG I 5 781 ? 113.685 144.572 153.045 1.00 77.00 781 ARG I O 1
ATOM 16331 N N . ARG I 5 782 ? 114.897 146.155 154.070 1.00 73.36 782 ARG I N 1
ATOM 16332 C CA . ARG I 5 782 ? 114.748 145.501 155.361 1.00 73.36 782 ARG I CA 1
ATOM 16333 C C . ARG I 5 782 ? 113.555 145.986 156.170 1.00 73.36 782 ARG I C 1
ATOM 16334 O O . ARG I 5 782 ? 113.214 145.348 157.168 1.00 73.36 782 ARG I O 1
ATOM 16342 N N . TYR I 5 783 ? 112.906 147.078 155.775 1.00 73.68 783 TYR I N 1
ATOM 16343 C CA . TYR I 5 783 ? 111.800 147.589 156.575 1.00 73.68 783 TYR I CA 1
ATOM 16344 C C . TYR I 5 783 ? 110.622 148.039 155.724 1.00 73.68 783 TYR I C 1
ATOM 16345 O O . TYR I 5 783 ? 109.803 148.837 156.189 1.00 73.68 783 TYR I O 1
ATOM 16354 N N . ASP I 5 784 ? 110.525 147.567 154.490 1.00 97.45 784 ASP I N 1
ATOM 16355 C CA . ASP I 5 784 ? 109.354 147.803 153.663 1.00 97.45 784 ASP I CA 1
ATOM 16356 C C . ASP I 5 784 ? 108.989 146.538 152.909 1.00 97.45 784 ASP I C 1
ATOM 16357 O O . ASP I 5 784 ? 108.726 146.564 151.703 1.00 97.45 784 ASP I O 1
ATOM 16362 N N . ARG I 5 785 ? 108.990 145.404 153.614 1.00 112.02 785 ARG I N 1
ATOM 16363 C CA . ARG I 5 785 ? 108.727 144.114 152.986 1.00 112.02 785 ARG I CA 1
ATOM 16364 C C . ARG I 5 785 ? 107.361 144.056 152.320 1.00 112.02 785 ARG I C 1
ATOM 16365 O O . ARG I 5 785 ? 107.124 143.168 151.495 1.00 112.02 785 ARG I O 1
ATOM 16373 N N . ALA I 5 786 ? 106.454 144.966 152.672 1.00 113.63 786 ALA I N 1
ATOM 16374 C CA . ALA I 5 786 ? 105.167 145.029 151.993 1.00 113.63 786 ALA I CA 1
ATOM 16375 C C . ALA I 5 786 ? 105.351 145.346 150.515 1.00 113.63 786 ALA I C 1
ATOM 16376 O O . ALA I 5 786 ? 105.024 144.534 149.643 1.00 113.63 786 ALA I O 1
ATOM 16378 N N . HIS I 5 787 ? 105.893 146.525 150.213 1.00 116.40 787 HIS I N 1
ATOM 16379 C CA . HIS I 5 787 ? 106.086 146.918 148.826 1.00 116.40 787 HIS I CA 1
ATOM 16380 C C . HIS I 5 787 ? 107.263 146.212 148.170 1.00 116.40 787 HIS I C 1
ATOM 16381 O O . HIS I 5 787 ? 107.322 146.158 146.938 1.00 116.40 787 HIS I O 1
ATOM 16388 N N . SER I 5 788 ? 108.187 145.668 148.959 1.00 114.89 788 SER I N 1
ATOM 16389 C CA . SER I 5 788 ? 109.437 145.148 148.420 1.00 114.89 788 SER I CA 1
ATOM 16390 C C . SER I 5 788 ? 109.192 144.141 147.304 1.00 114.89 788 SER I C 1
ATOM 16391 O O . SER I 5 788 ? 108.356 143.242 147.425 1.00 114.89 788 SER I O 1
ATOM 16394 N N . ASN I 5 789 ? 109.932 144.313 146.208 1.00 117.91 789 ASN I N 1
ATOM 16395 C CA . ASN I 5 789 ? 109.897 143.452 145.033 1.00 117.91 789 ASN I CA 1
ATOM 16396 C C . ASN I 5 789 ? 108.496 143.374 144.440 1.00 117.91 789 ASN I C 1
ATOM 16397 O O . ASN I 5 789 ? 107.857 142.316 144.493 1.00 117.91 789 ASN I O 1
ATOM 16402 N N . PRO I 5 790 ? 107.990 144.461 143.852 1.00 118.94 790 PRO I N 1
ATOM 16403 C CA . PRO I 5 790 ? 106.647 144.424 143.263 1.00 118.94 790 PRO I CA 1
ATOM 16404 C C . PRO I 5 790 ? 106.565 143.609 141.990 1.00 118.94 790 PRO I C 1
ATOM 16405 O O . PRO I 5 790 ? 105.457 143.282 141.554 1.00 118.94 790 PRO I O 1
ATOM 16409 N N . ASP I 5 791 ? 107.700 143.274 141.385 1.00 117.39 791 ASP I N 1
ATOM 16410 C CA . ASP I 5 791 ? 107.692 142.498 140.153 1.00 117.39 791 ASP I CA 1
ATOM 16411 C C . ASP I 5 791 ? 107.118 141.107 140.378 1.00 117.39 791 ASP I C 1
ATOM 16412 O O . ASP I 5 791 ? 106.270 140.643 139.607 1.00 117.39 791 ASP I O 1
ATOM 16417 N N . PHE I 5 792 ? 107.562 140.432 141.431 1.00 114.57 792 PHE I N 1
ATOM 16418 C CA . PHE I 5 792 ? 107.166 139.057 141.715 1.00 114.57 792 PHE I CA 1
ATOM 16419 C C . PHE I 5 792 ? 106.206 139.064 142.896 1.00 114.57 792 PHE I C 1
ATOM 16420 O O . PHE I 5 792 ? 106.620 139.226 144.047 1.00 114.57 792 PHE I O 1
ATOM 16428 N N . LEU I 5 793 ? 104.924 138.884 142.604 1.00 120.87 793 LEU I N 1
ATOM 16429 C CA . LEU I 5 793 ? 103.904 138.843 143.631 1.00 120.87 793 LEU I CA 1
ATOM 16430 C C . LEU I 5 793 ? 103.037 137.605 143.456 1.00 120.87 793 LEU I C 1
ATOM 16431 O O . LEU I 5 793 ? 102.779 137.176 142.327 1.00 120.87 793 LEU I O 1
ATOM 16436 N N . PRO I 5 794 ? 102.584 137.005 144.548 1.00 124.74 794 PRO I N 1
ATOM 16437 C CA . PRO I 5 794 ? 101.693 135.850 144.448 1.00 124.74 794 PRO I CA 1
ATOM 16438 C C . PRO I 5 794 ? 100.265 136.287 144.149 1.00 124.74 794 PRO I C 1
ATOM 16439 O O . PRO I 5 794 ? 99.904 137.460 144.243 1.00 124.74 794 PRO I O 1
ATOM 16443 N N . VAL I 5 795 ? 99.448 135.308 143.778 1.00 132.47 795 VAL I N 1
ATOM 16444 C CA . VAL I 5 795 ? 98.021 135.510 143.573 1.00 132.47 795 VAL I CA 1
ATOM 16445 C C . VAL I 5 795 ? 97.277 134.512 144.449 1.00 132.47 795 VAL I C 1
ATOM 16446 O O . VAL I 5 795 ? 97.626 133.327 144.488 1.00 132.47 795 VAL I O 1
ATOM 16450 N N . ASP I 5 796 ? 96.272 134.995 145.176 1.00 135.87 796 ASP I N 1
ATOM 16451 C CA . ASP I 5 796 ? 95.592 134.138 146.133 1.00 135.87 796 ASP I CA 1
ATOM 16452 C C . ASP I 5 796 ? 94.720 133.131 145.405 1.00 135.87 796 ASP I C 1
ATOM 16453 O O . ASP I 5 796 ? 93.559 133.409 145.094 1.00 135.87 796 ASP I O 1
ATOM 16458 N N . ASN I 5 797 ? 95.276 131.952 145.137 1.00 135.66 797 ASN I N 1
ATOM 16459 C CA . ASN I 5 797 ? 94.529 130.911 144.450 1.00 135.66 797 ASN I CA 1
ATOM 16460 C C . ASN I 5 797 ? 93.415 130.327 145.302 1.00 135.66 797 ASN I C 1
ATOM 16461 O O . ASN I 5 797 ? 92.616 129.543 144.783 1.00 135.66 797 ASN I O 1
ATOM 16466 N N . CYS I 5 798 ? 93.342 130.673 146.584 1.00 139.47 798 CYS I N 1
ATOM 16467 C CA . CYS I 5 798 ? 92.269 130.159 147.417 1.00 139.47 798 CYS I CA 1
ATOM 16468 C C . CYS I 5 798 ? 90.936 130.762 146.988 1.00 139.47 798 CYS I C 1
ATOM 16469 O O . CYS I 5 798 ? 90.874 131.726 146.222 1.00 139.47 798 CYS I O 1
ATOM 16472 N N . LEU I 5 799 ? 89.857 130.181 147.502 1.00 141.65 799 LEU I N 1
ATOM 16473 C CA . LEU I 5 799 ? 88.511 130.490 147.045 1.00 141.65 799 LEU I CA 1
ATOM 16474 C C . LEU I 5 799 ? 87.946 131.752 147.653 1.00 141.65 799 LEU I C 1
ATOM 16475 O O . LEU I 5 799 ? 86.728 131.939 147.615 1.00 141.65 799 LEU I O 1
ATOM 16480 N N . GLN I 5 800 ? 88.780 132.619 148.225 1.00 148.73 800 GLN I N 1
ATOM 16481 C CA . GLN I 5 800 ? 88.293 133.931 148.625 1.00 148.73 800 GLN I CA 1
ATOM 16482 C C . GLN I 5 800 ? 87.919 134.785 147.425 1.00 148.73 800 GLN I C 1
ATOM 16483 O O . GLN I 5 800 ? 87.141 135.732 147.570 1.00 148.73 800 GLN I O 1
ATOM 16489 N N . SER I 5 801 ? 88.454 134.467 146.247 1.00 149.36 801 SER I N 1
ATOM 16490 C CA . SER I 5 801 ? 88.133 135.239 145.054 1.00 149.36 801 SER I CA 1
ATOM 16491 C C . SER I 5 801 ? 86.722 134.947 144.570 1.00 149.36 801 SER I C 1
ATOM 16492 O O . SER I 5 801 ? 86.027 135.853 144.099 1.00 149.36 801 SER I O 1
ATOM 16495 N N . VAL I 5 802 ? 86.283 133.689 144.687 1.00 149.51 802 VAL I N 1
ATOM 16496 C CA . VAL I 5 802 ? 84.997 133.258 144.138 1.00 149.51 802 VAL I CA 1
ATOM 16497 C C . VAL I 5 802 ? 83.882 134.214 144.516 1.00 149.51 802 VAL I C 1
ATOM 16498 O O . VAL I 5 802 ? 82.950 134.434 143.734 1.00 149.51 802 VAL I O 1
ATOM 16502 N N . LEU I 5 803 ? 83.961 134.812 145.700 1.00 151.45 803 LEU I N 1
ATOM 16503 C CA . LEU I 5 803 ? 83.061 135.892 146.072 1.00 151.45 803 LEU I CA 1
ATOM 16504 C C . LEU I 5 803 ? 83.799 137.212 146.240 1.00 151.45 803 LEU I C 1
ATOM 16505 O O . LEU I 5 803 ? 83.201 138.193 146.694 1.00 151.45 803 LEU I O 1
ATOM 16510 N N . GLY I 5 804 ? 85.076 137.264 145.880 1.00 150.49 804 GLY I N 1
ATOM 16511 C CA . GLY I 5 804 ? 85.842 138.492 145.972 1.00 150.49 804 GLY I CA 1
ATOM 16512 C C . GLY I 5 804 ? 85.558 139.453 144.836 1.00 150.49 804 GLY I C 1
ATOM 16513 O O . GLY I 5 804 ? 84.414 139.598 144.404 1.00 150.49 804 GLY I O 1
ATOM 16514 N N . PHE I 5 813 ? 69.188 142.120 131.889 1.00 134.51 813 PHE I N 1
ATOM 16515 C CA . PHE I 5 813 ? 69.963 141.220 132.734 1.00 134.51 813 PHE I CA 1
ATOM 16516 C C . PHE I 5 813 ? 69.260 139.877 132.881 1.00 134.51 813 PHE I C 1
ATOM 16517 O O . PHE I 5 813 ? 69.811 138.938 133.455 1.00 134.51 813 PHE I O 1
ATOM 16519 N N . GLN I 5 814 ? 68.039 139.794 132.362 1.00 134.31 814 GLN I N 1
ATOM 16520 C CA . GLN I 5 814 ? 67.266 138.558 132.413 1.00 134.31 814 GLN I CA 1
ATOM 16521 C C . GLN I 5 814 ? 67.715 137.610 131.313 1.00 134.31 814 GLN I C 1
ATOM 16522 O O . GLN I 5 814 ? 67.725 136.392 131.493 1.00 134.31 814 GLN I O 1
ATOM 16524 N N . MET I 5 815 ? 68.081 138.179 130.170 1.00 135.75 815 MET I N 1
ATOM 16525 C CA . MET I 5 815 ? 68.578 137.394 129.049 1.00 135.75 815 MET I CA 1
ATOM 16526 C C . MET I 5 815 ? 69.857 136.673 129.447 1.00 135.75 815 MET I C 1
ATOM 16527 O O . MET I 5 815 ? 70.062 135.520 129.062 1.00 135.75 815 MET I O 1
ATOM 16529 N N . ASN I 5 816 ? 70.688 137.351 130.239 1.00 134.62 816 ASN I N 1
ATOM 16530 C CA . ASN I 5 816 ? 71.942 136.792 130.748 1.00 134.62 816 ASN I CA 1
ATOM 16531 C C . ASN I 5 816 ? 71.704 135.516 131.546 1.00 134.62 816 ASN I C 1
ATOM 16532 O O . ASN I 5 816 ? 72.633 134.759 131.832 1.00 134.62 816 ASN I O 1
ATOM 16534 N N . TYR I 5 817 ? 70.447 135.297 131.911 1.00 136.65 817 TYR I N 1
ATOM 16535 C CA . TYR I 5 817 ? 70.027 134.077 132.573 1.00 136.65 817 TYR I CA 1
ATOM 16536 C C . TYR I 5 817 ? 69.403 133.128 131.560 1.00 136.65 817 TYR I C 1
ATOM 16537 O O . TYR I 5 817 ? 69.834 131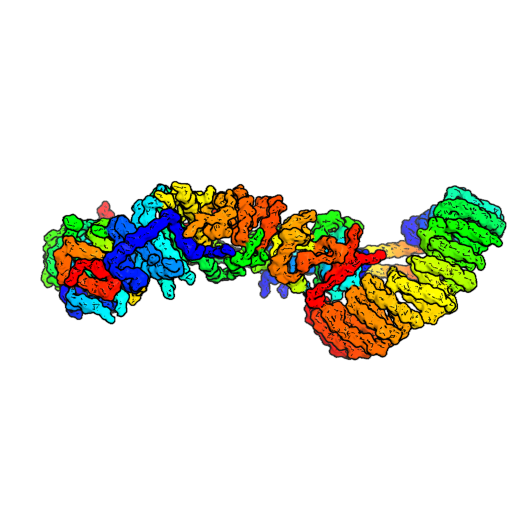.982 131.400 1.00 136.65 817 TYR I O 1
ATOM 16539 N N . ASP I 5 818 ? 68.381 133.632 130.876 1.00 133.34 818 ASP I N 1
ATOM 16540 C CA . ASP I 5 818 ? 67.557 132.826 129.984 1.00 133.34 818 ASP I CA 1
ATOM 16541 C C . ASP I 5 818 ? 68.373 132.146 128.892 1.00 133.34 818 ASP I C 1
ATOM 16542 O O . ASP I 5 818 ? 68.337 130.925 128.758 1.00 133.34 818 ASP I O 1
ATOM 16544 N N . LEU I 5 819 ? 69.113 132.935 128.122 1.00 133.16 819 LEU I N 1
ATOM 16545 C CA . LEU I 5 819 ? 69.873 132.396 127.003 1.00 133.16 819 LEU I CA 1
ATOM 16546 C C . LEU I 5 819 ? 70.993 131.484 127.486 1.00 133.16 819 LEU I C 1
ATOM 16547 O O . LEU I 5 819 ? 71.230 130.417 126.916 1.00 133.16 819 LEU I O 1
ATOM 16549 N N . TRP I 5 820 ? 71.680 131.914 128.539 1.00 131.45 820 TRP I N 1
ATOM 16550 C CA . TRP I 5 820 ? 72.789 131.151 129.093 1.00 131.45 820 TRP I CA 1
ATOM 16551 C C . TRP I 5 820 ? 72.315 129.777 129.542 1.00 131.45 820 TRP I C 1
ATOM 16552 O O . TRP I 5 820 ? 73.054 128.797 129.446 1.00 131.45 820 TRP I O 1
ATOM 16554 N N . LEU I 5 821 ? 71.080 129.711 130.030 1.00 132.97 821 LEU I N 1
ATOM 16555 C CA . LEU I 5 821 ? 70.490 128.439 130.431 1.00 132.97 821 LEU I CA 1
ATOM 16556 C C . LEU I 5 821 ? 70.082 127.646 129.203 1.00 132.97 821 LEU I C 1
ATOM 16557 O O . LEU I 5 821 ? 70.260 126.430 129.138 1.00 132.97 821 LEU I O 1
ATOM 16559 N N . GLU I 5 822 ? 69.539 128.354 128.222 1.00 131.21 822 GLU I N 1
ATOM 16560 C CA . GLU I 5 822 ? 69.056 127.733 126.999 1.00 131.21 822 GLU I CA 1
ATOM 16561 C C . GLU I 5 822 ? 70.205 127.265 126.118 1.00 131.21 822 GLU I C 1
ATOM 16562 O O . GLU I 5 822 ? 69.976 126.679 125.060 1.00 131.21 822 GLU I O 1
ATOM 16564 N N . ARG I 5 823 ? 71.432 127.535 126.553 1.00 129.84 823 ARG I N 1
ATOM 16565 C CA . ARG I 5 823 ? 72.632 127.116 125.829 1.00 129.84 823 ARG I CA 1
ATOM 16566 C C . ARG I 5 823 ? 72.614 125.632 125.467 1.00 129.84 823 ARG I C 1
ATOM 16567 O O . ARG I 5 823 ? 73.221 125.223 124.480 1.00 129.84 823 ARG I O 1
ATOM 16569 N N . GLU I 5 824 ? 71.919 124.833 126.269 1.00 129.62 824 GLU I N 1
ATOM 16570 C CA . GLU I 5 824 ? 71.779 123.409 125.994 1.00 129.62 824 GLU I CA 1
ATOM 16571 C C . GLU I 5 824 ? 70.529 122.855 126.670 1.00 129.62 824 GLU I C 1
ATOM 16572 O O . GLU I 5 824 ? 69.934 123.512 127.526 1.00 129.62 824 GLU I O 1
#

Secondary structure (DSSP, 8-state):
-HHHHHHHHHT-S-HHHHHHHHHTHHHHHHHS-HHHIIIIIHHHHHH---S-HHHHHHHHHHHTT-SSTT-SGGGHHHHHHHHHHHHS-SSHHHHHHHHHHHHHH--THHHHHHHHHHHHHHHH--SHHHHHHHHHHHHHTGGGTSS-HHHHHHHHHHHHSSS-HHHHHHHHHHHHHHTTSS-HHHHHHHHHHHHHHHHT--SHHHHHHHHHHHHHHHHT--HHHHHHHHHHHHH--HHHHHHHHHHHHHH---TTTTHHHHHHHHT--HHHHHHHHHHHHHHHHHHHS-HHHHHHHHHHHHHHHH--HHHHHHHHHHHGGGSS--HHHHHHHHHHHHHHHTS-HHHHHHHHHHHHHHHHHT-TTTTHHHHHHHHHHHTT-SSHHHHHHHHHHHHHHHHHS-HHHHHTTHHHHHHHHHT-SSHHHHHHHHHHHHHHHHHHHHHHHHHHHHHHHHHHT-SSSTHHHHHHHHHHHHHHHHH-HHHIIIIIHHHHHHHTT-SSHHHHHHHHHHHHHHTTTS-HHHIIIIIHHHHHHHHTSS-HHHHHHHHHHHHHH-/---EEEEE---SS---EEEE-SSSSEEEEE-SSS-EEEEE----EEEE-----S---EEEE-TTSSEEEEE-TTSEEEEEEPPPTT--SSS---GGGEEEEEE--SS-EEEEEE-TTSS-EEEEETTS-EEEE-----EEE------EEE-SS-TT-EEEE-SSS-EEEE-SSS----EEE---EEEEEE-SSSSEEEEEETTSEEEEEETTT----EEEE--SS-EEEEEE-TTSSEEEEEETTT-EEEEESS--S-SEEE------SS----EEEE-SSS--EEEE-TTS-EEEE-/--HHHHHHHHHHHHHHTTT----HHHHHHHHHHHHHHHTTS-SEEEE-S-EEEE---TT-HHHHHHHHHHH--TTTS-EEEES--SSSSTTHHHHHHHHHHHHHHTTTTEEEE--GGGSHHHHHHHSHHHHHHHHHSSSHHHHHHHHHHTTS-SEEEETTTEEE-SS---TT--SHHHHHTS--SS---SSSSHHHHTT----SSSS--B-TTSSSB---HHHHHHHHHHHT-SEEEE--S--TTSEEEETTTTEEEE---TT-STTT---EEEEEE-TTS-EEEEEE-PPP-/---HHHHHHHHHHHHHHHHHHHHHHHHHHHHHHHHHHHHHHHHHHHHHHHHHHHHHHHHHHHHHHHHHHHHHH-/---HHHHHHHHHHHHHHHHHHHHHHHHHHHHHHHHHHHHHHHHHHHHHHHHHHHHHHHHHHHHHH-/---HHHHHHHHHHHHHHHHHHHHHHHHHHHHHHHHHHHHHHHHHHHHHHHHHHHHHHHHHH-/---HHHHHHHHHHHHHHHHHHHHHHHHHHHHHHHHHHHHHHHHHHHHHHHHHHHHHHHH-/---TT--STHHHH---HHHHHHHHHHHH-S--HHHHHS----HHHHHHHHHHHHHHHHHHHHHHHHH--TTT------SSSS-----HHHHHHHHHHHHHHHHT-TTT-S-SS---TTTHHHHHHHHHHHHHHHHHHHHH-HHHHHHHHHH--HHHHHHHHHHHH--S-TTT--S--/-----SS--HHHHHHTTS-SSSTTHHHHHHHHHHHHHHHHS-S--TTTS-HHHHHHHHHHHHHHTT-S-HHHHHHHHHHHHHHHH----HHHHHHHHHHHHHHHHHHTHHHHHHHHHHHHHT---SGGGSHHHHHHHHHHHHHHHHHHT----HHHHHHHHHHHTSS-BTTB-HHHHHHHHHHHHHTTS-TT--HHHHHHHHHHHHHHHH--HHHHHHHHHHHHHHTTPPPPSS-HHHHHHT-------SPPBB-HHHHHHHHHHHHHHHTSS---S-SS--SSS-HHHHHHHHHHHHSB---HHHHHHHHHHHHHHSSSSS--------HHHHHHHHHGGGHHHHHHHHHHHHHHHS----GGGGT---HHHHHHHHHHHHHHHHHHHHHHHHHHHHHHHHHHHH-HHHHHHHHHHHHHTTHHHHHHHHTSS-HHHHHT---------HHHHHHHHHHHHHHHHHSSS-HHHHHHHHHTT-HHHHHHHTTS--HHHHHHHHHHHHHHSGGGHHHHHHH--HHHHHHHHHSPPBTT--STT-----HHHHHHHHHHHHHHHHHHHH-TTTS-SSS-----STTSTT---HHHHHHHHT-

Nearest PDB structures (foldseek):
  7k36-assembly1_I  TM=1.002E+00  e=1.220E-76  Homo sapiens
  3nmw-assembly2_B  TM=3.872E-01  e=3.716E-01  Homo sapiens
  8ga7-assembly1_A  TM=1.747E-01  e=2.332E-02  synthetic construct
  3nmx-assembly1_A  TM=3.965E-01  e=9.987E-01  Homo sapiens
  3qhe-assembly2_C  TM=3.567E-01  e=8.526E-01  Homo sapiens